Protein 6CUL (pdb70)

Foldseek 3Di:
DQEEEEEAAVLQLVVLVAQHWDQAPNRIDGHDLVRLVLCPLPPHCLVVQYDYFAYEHAADPPPVVSCVSCVQQGPAHDPPGGHNHPQQDDRPNHRNSVRYDYLYLCLVVDDPPDPSSVVSLVVSLVSVLVVVVVRVHSAYEYEHHPRQDDPCLDDPRVCNQRYYKFWFDPDDPDPTGQDDPCRLVQLLQLQVQWGADDPPPGIDGHHRDFKGAMFDAGRVGHTQFIDIFAGHHNVDDSSHSVVRRVVGHRSVRVSVSSVVVRVD/DAEEEEEAALLVLLVLQAQHWDDAPHRTHGHDLVRLVLCLLVPHCVVVVYDYQAYEYAQDPVDPVRCVSNVQAHPDHDPPGDDNHPQQDARNNHRPSVRYDYLYQPLVVPDPPDVSSVVSLVVSVVVVVVVCVVSVHPAYEYEHRVDADDPCVVVPQRYYKFFWACDPPDPGHADDDCRLPQLQCLLVQWGDDDPVPDIHGHHRDWWTEIFRAGDVVHHTQWTDIFFTDHNPDDSSNSVVRRVVVHRSVGVSVVSVVPSD/DFEEAEEEALLVLVVLPAQHWDQAPNRTDHHDLVVLVLVDLVPDPLVVLYDYQAYEYAQDPPDVVSCVSNVQQGPDHDPPGDDNHDQQDAGPNHGPVVRYDHLYLCLVVDDPPDCSSVVSLVVSLVVVVVVCVVSNGDAYEYEHHPDADDPCQDPPHDCVFRYYKFWWDPDVVDPGGADDPCRLVQLQVLQVQWGDDDVVPRIDGHHRDFWTWIFDAGGPGDTQFIDIFQGHHNPDDSSHSVVRRCVGHRSVRVSVSSVVPSVD/DAAEEEEEAALLQLLVLPAQHWDQAPPGIDGHDLVVLVLVCLVPHCVVVNYDYQAYEYAQDPPDVVSCVSCVQADPDHDPPGGHNHDQQDDGPRHRRSVRYDYLHLVLVVPPPPDPSSVVSLVVSLVVVVVVCVVSNHPAYEYEHHPPPDDPCLDVPHPCVQRYYKFWFDCDPPDPRHQDDDCRLVQQLVQLVQWGDPDPVPDIDGHHHDFKGAMFDARPPHTQFIDIFAGYHNPGDSSHRVVRHVVGHRSVRVSVSSVVPSPD/DAEEEEEEALLLLLVLVQQDWDQAPPGTDGHALVVLVLVCLVPHCVVVVYDYQAYEYAQDLPDVVSCVSNVQQDPAGPVPGTDNHPQQDARSHHRRSVRYDYLHLVLVVPDPPDPSSVVSVLVSLVSVVVVCVVSRGQAYEYDHHVDQDDNNCDCPHPPVFRYYKFWFACDPPDPGGQDDPCRLVQLQVLQVQWGADDPVPDIDGHHRDFWTEIFDPTSPDGQFWFTFAGYHNPDDSSNSSVRHCPGIRSCRVSVSSVVVD/DQAEEEEEALLQLLVLVAQHADPLRDGHDLVVLVLVCLVPHCLVVNYDHQAYEYAQDPPPPVSCVSCVVQGPDGNHNHPQQDAHPHHRNSVRYDYLYLCLVVDPPPDPSSVVSVVVSLVVVLVVCVVRVHNAYEYEHRPPLDDPCLDDPRVCNQRYYKFFFDPDDPDPGGQDDPCRLVQLLLLQVQWGDDDVVPGIDGHDRDFKGAMFDQGSHDGQFTFIFQGYHNPRDSSNSSVRRCVGHRSVRVSVSSVVVD/DAEEEEEAALLQLLVLVAQHWPAWVVGIGGHDLVRLVLCCLVPHCVVVQYDYQAYEYAQDPVDPVRCVSCVCHDPQGVDDNHDQQDDRPRHRRSVRYDYLHQPLVVPPDPDVSSVVSVVVSLVVVVVVCVVRNHRAYEYDHHPPQDDPCQDPPRPCNQRYYKFLWAPDPPDPGHQDDDCRLVQQLVQQVQWDDPDPVPDIDGHNHDFWTAMFDARVVVGHTQFTFIFQGYHNPTDSSNSVVSHCVGHRSVRVSVSSVVPSVD/DEQEEEEEAALLVLLVLVQQDDDDACHHDLVRLVLVCLVPHCLVVYYDYQAYEHAADPPDPVSQVSNVQQGPAHDPPGRDNHDQQPAGNHHRRSVRYHHLHLVLVVDDPPDPSSVVSLVVSLVSVVVVCVVSVRQAYEYDHHPDADDVQQAPPHPCNQRYYKFFFACDPPDPTHQDDPCSLVQQQLLQVQWGDDDVVPDIDRHHHDFKTAMFDAGVNVPGDTDFIFIFQGHHNPTDSSNSVVSHCVHHRSCRVSVVSVVCSVVD

GO terms:
  GO:0033608 formyl-CoA transferase activity (F, IDA)
  GO:0002049 pyoverdine biosynthetic process (P, IMP)

Structure (mmCIF, N/CA/C/O backbone):
data_6CUL
#
_entry.id   6CUL
#
_cell.length_a   127.988
_cell.length_b   92.771
_cell.length_c   127.579
_cell.angle_alpha   90.00
_cell.angle_beta   90.11
_cell.angle_gamma   90.00
#
_symmetry.space_group_name_H-M   'P 1 21 1'
#
loop_
_entity.id
_entity.type
_entity.pdbx_description
1 polymer 'Pyoverdine synthetase F'
2 non-polymer 'N-(4-{[(2-amino-4-oxo-1,4-dihydroquinazolin-6-yl)methyl]amino}benzene-1-carbonyl)-D-glutamic acid'
3 non-polymer 'CITRIC ACID'
4 water water
#
loop_
_atom_site.group_PDB
_atom_site.id
_atom_site.type_symbol
_atom_site.label_atom_id
_atom_site.label_alt_id
_atom_site.label_comp_id
_atom_site.label_asym_id
_atom_site.label_entity_id
_atom_site.label_seq_id
_atom_site.pdbx_PDB_ins_code
_atom_site.Cartn_x
_atom_site.Cartn_y
_atom_site.Cartn_z
_atom_site.occupancy
_atom_site.B_iso_or_equiv
_atom_site.auth_seq_id
_atom_site.auth_comp_id
_atom_site.auth_asym_id
_atom_site.auth_atom_id
_atom_site.pdbx_PDB_model_num
ATOM 1 N N . LYS A 1 3 ? 29.937 31.307 1.229 1.00 39.27 3 LYS A N 1
ATOM 2 C CA . LYS A 1 3 ? 30.208 31.408 2.657 1.00 37.52 3 LYS A CA 1
ATOM 3 C C . LYS A 1 3 ? 29.161 30.631 3.437 1.00 42.04 3 LYS A C 1
ATOM 4 O O . LYS A 1 3 ? 27.962 30.937 3.381 1.00 42.68 3 LYS A O 1
ATOM 22 N N . ARG A 1 4 ? 29.628 29.601 4.135 1.00 42.89 4 ARG A N 1
ATOM 23 C CA . ARG A 1 4 ? 28.788 28.749 4.959 1.00 38.64 4 ARG A CA 1
ATOM 24 C C . ARG A 1 4 ? 28.517 29.486 6.286 1.00 43.53 4 ARG A C 1
ATOM 25 O O . ARG A 1 4 ? 29.294 29.345 7.224 1.00 53.19 4 ARG A O 1
ATOM 46 N N . LYS A 1 5 ? 27.415 30.212 6.375 1.00 45.31 5 LYS A N 1
ATOM 47 C CA . LYS A 1 5 ? 27.028 31.001 7.539 1.00 42.62 5 LYS A CA 1
ATOM 48 C C . LYS A 1 5 ? 27.281 30.393 8.965 1.00 37.58 5 LYS A C 1
ATOM 49 O O . LYS A 1 5 ? 26.628 29.527 9.395 1.00 40.48 5 LYS A O 1
ATOM 68 N N . LEU A 1 6 ? 28.234 30.930 9.684 1.00 43.08 6 LEU A N 1
ATOM 69 C CA . LEU A 1 6 ? 28.689 30.420 10.956 1.00 39.80 6 LEU A CA 1
ATOM 70 C C . LEU A 1 6 ? 28.298 31.177 12.199 1.00 39.87 6 LEU A C 1
ATOM 71 O O . LEU A 1 6 ? 28.498 32.338 12.297 1.00 39.31 6 LEU A O 1
ATOM 87 N N . ALA A 1 7 ? 27.818 30.425 13.165 1.00 39.19 7 ALA A N 1
ATOM 88 C CA . ALA A 1 7 ? 27.286 30.915 14.445 1.00 39.28 7 ALA A CA 1
ATOM 89 C C . ALA A 1 7 ? 28.082 30.373 15.600 1.00 32.59 7 ALA A C 1
ATOM 90 O O . ALA A 1 7 ? 28.418 29.255 15.618 1.00 27.20 7 ALA A O 1
ATOM 97 N N . TYR A 1 8 ? 28.406 31.189 16.538 1.00 40.83 8 TYR A N 1
ATOM 98 C CA . TYR A 1 8 ? 29.217 30.743 17.627 1.00 40.77 8 TYR A CA 1
ATOM 99 C C . TYR A 1 8 ? 28.508 30.841 19.004 1.00 36.40 8 TYR A C 1
ATOM 100 O O . TYR A 1 8 ? 27.781 31.735 19.246 1.00 30.88 8 TYR A O 1
ATOM 118 N N . ILE A 1 9 ? 28.682 29.848 19.837 1.00 32.19 9 ILE A N 1
ATOM 119 C CA . ILE A 1 9 ? 28.066 29.835 21.153 1.00 42.08 9 ILE A CA 1
ATOM 120 C C . ILE A 1 9 ? 29.001 29.506 22.318 1.00 35.13 9 ILE A C 1
ATOM 121 O O . ILE A 1 9 ? 29.672 28.536 22.267 1.00 36.71 9 ILE A O 1
ATOM 137 N N . TRP A 1 10 ? 29.011 30.317 23.345 1.00 37.04 10 TRP A N 1
ATOM 138 C CA . TRP A 1 10 ? 29.775 30.038 24.507 1.00 37.55 10 TRP A CA 1
ATOM 139 C C . TRP A 1 10 ? 29.223 30.666 25.820 1.00 47.10 10 TRP A C 1
ATOM 140 O O . TRP A 1 10 ? 28.693 31.718 25.832 1.00 41.99 10 TRP A O 1
ATOM 161 N N . SER A 1 11 ? 29.389 30.003 26.910 1.00 44.78 11 SER A N 1
ATOM 162 C CA . SER A 1 11 ? 28.946 30.540 28.128 1.00 37.26 11 SER A CA 1
ATOM 163 C C . SER A 1 11 ? 30.044 31.457 28.571 1.00 39.55 11 SER A C 1
ATOM 164 O O . SER A 1 11 ? 31.057 30.967 28.885 1.00 37.64 11 SER A O 1
ATOM 172 N N . LEU A 1 12 ? 29.811 32.743 28.721 1.00 30.68 12 LEU A N 1
ATOM 173 C CA . LEU A 1 12 ? 30.832 33.653 29.157 1.00 34.05 12 LEU A CA 1
ATOM 174 C C . LEU A 1 12 ? 31.492 33.255 30.479 1.00 33.55 12 LEU A C 1
ATOM 175 O O . LEU A 1 12 ? 32.636 33.458 30.638 1.00 30.60 12 LEU A O 1
ATOM 191 N N . ARG A 1 13 ? 30.749 32.668 31.385 1.00 36.31 13 ARG A N 1
ATOM 192 C CA . ARG A 1 13 ? 31.267 32.244 32.636 1.00 27.35 13 ARG A CA 1
ATOM 193 C C . ARG A 1 13 ? 32.387 31.214 32.486 1.00 28.92 13 ARG A C 1
ATOM 194 O O . ARG A 1 13 ? 33.252 31.210 33.261 1.00 27.24 13 ARG A O 1
ATOM 215 N N . ASN A 1 14 ? 32.275 30.336 31.509 1.00 29.50 14 ASN A N 1
ATOM 216 C CA . ASN A 1 14 ? 33.265 29.379 31.183 1.00 28.91 14 ASN A CA 1
ATOM 217 C C . ASN A 1 14 ? 34.546 30.020 30.650 1.00 34.14 14 ASN A C 1
ATOM 218 O O . ASN A 1 14 ? 35.568 29.550 30.886 1.00 34.44 14 ASN A O 1
ATOM 229 N N . ALA A 1 15 ? 34.433 31.043 29.866 1.00 30.53 15 ALA A N 1
ATOM 230 C CA . ALA A 1 15 ? 35.562 31.778 29.417 1.00 26.72 15 ALA A CA 1
ATOM 231 C C . ALA A 1 15 ? 36.303 32.496 30.530 1.00 28.67 15 ALA A C 1
ATOM 232 O O . ALA A 1 15 ? 37.442 32.689 30.421 1.00 22.66 15 ALA A O 1
ATOM 239 N N . ALA A 1 16 ? 35.623 32.995 31.525 1.00 34.15 16 ALA A N 1
ATOM 240 C CA . ALA A 1 16 ? 36.266 33.623 32.661 1.00 24.90 16 ALA A CA 1
ATOM 241 C C . ALA A 1 16 ? 37.076 32.641 33.473 1.00 21.27 16 ALA A C 1
ATOM 242 O O . ALA A 1 16 ? 38.146 32.967 33.861 1.00 26.78 16 ALA A O 1
ATOM 249 N N . ALA A 1 17 ? 36.531 31.459 33.706 1.00 27.97 17 ALA A N 1
ATOM 250 C CA . ALA A 1 17 ? 37.204 30.416 34.460 1.00 21.69 17 ALA A CA 1
ATOM 251 C C . ALA A 1 17 ? 38.505 30.029 33.798 1.00 23.66 17 ALA A C 1
ATOM 252 O O . ALA A 1 17 ? 39.502 30.024 34.411 1.00 26.08 17 ALA A O 1
ATOM 259 N N . ASP A 1 18 ? 38.470 29.840 32.519 1.00 23.78 18 ASP A N 1
ATOM 260 C CA . ASP A 1 18 ? 39.643 29.565 31.790 1.00 22.17 18 ASP A CA 1
ATOM 261 C C . ASP A 1 18 ? 40.627 30.734 31.600 1.00 21.51 18 ASP A C 1
ATOM 262 O O . ASP A 1 18 ? 41.575 30.518 30.964 1.00 24.31 18 ASP A O 1
ATOM 271 N N . LYS A 1 19 ? 40.298 31.864 32.159 1.00 25.58 19 LYS A N 1
ATOM 272 C CA . LYS A 1 19 ? 41.060 33.017 32.054 1.00 22.80 19 LYS A CA 1
ATOM 273 C C . LYS A 1 19 ? 41.111 33.588 30.692 1.00 31.01 19 LYS A C 1
ATOM 274 O O . LYS A 1 19 ? 41.991 34.323 30.464 1.00 40.82 19 LYS A O 1
ATOM 293 N N . ALA A 1 20 ? 40.127 33.354 29.866 1.00 22.66 20 ALA A N 1
ATOM 294 C CA . ALA A 1 20 ? 40.122 33.834 28.521 1.00 34.38 20 ALA A CA 1
ATOM 295 C C . ALA A 1 20 ? 40.339 35.383 28.483 1.00 27.85 20 ALA A C 1
ATOM 296 O O . ALA A 1 20 ? 39.914 36.084 29.338 1.00 30.04 20 ALA A O 1
ATOM 303 N N . GLY A 1 21 ? 41.136 35.859 27.543 1.00 22.14 21 GLY A N 1
ATOM 304 C CA . GLY A 1 21 ? 41.524 37.258 27.439 1.00 34.36 21 GLY A CA 1
ATOM 305 C C . GLY A 1 21 ? 42.517 37.856 28.467 1.00 35.91 21 GLY A C 1
ATOM 306 O O . GLY A 1 21 ? 42.822 39.003 28.377 1.00 35.38 21 GLY A O 1
ATOM 310 N N . GLN A 1 22 ? 43.027 37.017 29.342 1.00 34.20 22 GLN A N 1
ATOM 311 C CA . GLN A 1 22 ? 43.913 37.359 30.394 1.00 27.68 22 GLN A CA 1
ATOM 312 C C . GLN A 1 22 ? 45.301 36.804 30.179 1.00 28.38 22 GLN A C 1
ATOM 313 O O . GLN A 1 22 ? 45.508 35.915 29.437 1.00 24.96 22 GLN A O 1
ATOM 327 N N . TYR A 1 23 ? 46.254 37.359 30.854 1.00 31.38 23 TYR A N 1
ATOM 328 C CA . TYR A 1 23 ? 47.591 36.858 30.781 1.00 31.78 23 TYR A CA 1
ATOM 329 C C . TYR A 1 23 ? 47.811 35.865 31.858 1.00 32.91 23 TYR A C 1
ATOM 330 O O . TYR A 1 23 ? 47.326 36.039 32.909 1.00 35.84 23 TYR A O 1
ATOM 348 N N . VAL A 1 24 ? 48.520 34.815 31.595 1.00 29.53 24 VAL A N 1
ATOM 349 C CA . VAL A 1 24 ? 48.732 33.870 32.635 1.00 28.21 24 VAL A CA 1
ATOM 350 C C . VAL A 1 24 ? 50.184 33.533 32.744 1.00 29.41 24 VAL A C 1
ATOM 351 O O . VAL A 1 24 ? 50.873 33.557 31.778 1.00 29.50 24 VAL A O 1
ATOM 364 N N . PRO A 1 25 ? 50.667 33.327 33.940 1.00 28.17 25 PRO A N 1
ATOM 365 C CA . PRO A 1 25 ? 52.040 32.921 34.092 1.00 30.22 25 PRO A CA 1
ATOM 366 C C . PRO A 1 25 ? 52.223 31.496 33.505 1.00 32.33 25 PRO A C 1
ATOM 367 O O . PRO A 1 25 ? 51.487 30.618 33.786 1.00 16.98 25 PRO A O 1
ATOM 378 N N . TYR A 1 26 ? 53.251 31.337 32.692 1.00 37.01 26 TYR A N 1
ATOM 379 C CA . TYR A 1 26 ? 53.568 30.134 31.955 1.00 31.36 26 TYR A CA 1
ATOM 380 C C . TYR A 1 26 ? 55.068 30.017 31.875 1.00 31.17 26 TYR A C 1
ATOM 381 O O . TYR A 1 26 ? 55.715 31.021 31.826 1.00 28.04 26 TYR A O 1
ATOM 399 N N . LYS A 1 27 ? 55.627 28.823 32.089 1.00 38.05 27 LYS A N 1
ATOM 400 C CA . LYS A 1 27 ? 57.058 28.615 31.922 1.00 38.99 27 LYS A CA 1
ATOM 401 C C . LYS A 1 27 ? 57.956 29.608 32.681 1.00 50.75 27 LYS A C 1
ATOM 402 O O . LYS A 1 27 ? 59.023 29.990 32.183 1.00 58.15 27 LYS A O 1
ATOM 421 N N . GLY A 1 28 ? 57.587 30.036 33.858 1.00 36.98 28 GLY A N 1
ATOM 422 C CA . GLY A 1 28 ? 58.356 31.039 34.521 1.00 24.61 28 GLY A CA 1
ATOM 423 C C . GLY A 1 28 ? 58.072 32.475 34.093 1.00 33.24 28 GLY A C 1
ATOM 424 O O . GLY A 1 28 ? 58.600 33.368 34.670 1.00 37.48 28 GLY A O 1
ATOM 428 N N . GLU A 1 29 ? 57.295 32.726 33.059 1.00 39.36 29 GLU A N 1
ATOM 429 C CA . GLU A 1 29 ? 56.895 34.091 32.736 1.00 43.15 29 GLU A CA 1
ATOM 430 C C . GLU A 1 29 ? 55.449 34.237 32.403 1.00 37.18 29 GLU A C 1
ATOM 431 O O . GLU A 1 29 ? 54.735 33.809 33.174 1.00 38.08 29 GLU A O 1
ATOM 443 N N . GLN A 1 30 ? 55.016 34.818 31.301 1.00 39.81 30 GLN A N 1
ATOM 444 C CA . GLN A 1 30 ? 53.579 34.938 31.049 1.00 36.68 30 GLN A CA 1
ATOM 445 C C . GLN A 1 30 ? 53.105 34.687 29.635 1.00 31.47 30 GLN A C 1
ATOM 446 O O . GLN A 1 30 ? 53.872 34.800 28.731 1.00 28.44 30 GLN A O 1
ATOM 460 N N . ARG A 1 31 ? 51.836 34.321 29.447 1.00 26.78 31 ARG A N 1
ATOM 461 C CA . ARG A 1 31 ? 51.384 34.033 28.136 1.00 24.45 31 ARG A CA 1
ATOM 462 C C . ARG A 1 31 ? 49.972 34.622 28.138 1.00 26.16 31 ARG A C 1
ATOM 463 O O . ARG A 1 31 ? 49.267 34.567 29.085 1.00 25.51 31 ARG A O 1
ATOM 484 N N . TYR A 1 32 ? 49.547 35.145 27.037 1.00 30.00 32 TYR A N 1
ATOM 485 C CA . TYR A 1 32 ? 48.211 35.667 26.911 1.00 30.50 32 TYR A CA 1
ATOM 486 C C . TYR A 1 32 ? 47.228 34.545 26.622 1.00 28.48 32 TYR A C 1
ATOM 487 O O . TYR A 1 32 ? 47.363 33.871 25.670 1.00 30.30 32 TYR A O 1
ATOM 522 N N . LYS A 1 34 ? 44.528 33.468 25.052 1.00 41.33 34 LYS A N 1
ATOM 523 C CA . LYS A 1 34 ? 43.676 33.853 23.977 1.00 33.68 34 LYS A CA 1
ATOM 524 C C . LYS A 1 34 ? 42.483 32.959 23.962 1.00 33.24 34 LYS A C 1
ATOM 525 O O . LYS A 1 34 ? 42.609 31.829 24.260 1.00 32.75 34 LYS A O 1
ATOM 544 N N . SER A 1 35 ? 41.336 33.505 23.653 1.00 28.24 35 SER A N 1
ATOM 545 C CA . SER A 1 35 ? 40.154 32.743 23.540 1.00 26.17 35 SER A CA 1
ATOM 546 C C . SER A 1 35 ? 40.035 31.976 22.259 1.00 28.88 35 SER A C 1
ATOM 547 O O . SER A 1 35 ? 40.726 32.190 21.336 1.00 24.23 35 SER A O 1
ATOM 555 N N . VAL A 1 36 ? 39.156 31.015 22.275 1.00 39.34 36 VAL A N 1
ATOM 556 C CA . VAL A 1 36 ? 38.843 30.251 21.106 1.00 35.46 36 VAL A CA 1
ATOM 557 C C . VAL A 1 36 ? 38.260 31.134 20.020 1.00 34.24 36 VAL A C 1
ATOM 558 O O . VAL A 1 36 ? 38.559 30.929 18.909 1.00 34.82 36 VAL A O 1
ATOM 571 N N . LEU A 1 37 ? 37.397 32.068 20.363 1.00 32.49 37 LEU A N 1
ATOM 572 C CA . LEU A 1 37 ? 36.851 32.996 19.425 1.00 28.06 37 LEU A CA 1
ATOM 573 C C . LEU A 1 37 ? 37.899 33.929 18.849 1.00 30.78 37 LEU A C 1
ATOM 574 O O . LEU A 1 37 ? 37.895 34.189 17.719 1.00 27.11 37 LEU A O 1
ATOM 590 N N . GLU A 1 38 ? 38.809 34.400 19.653 1.00 35.08 38 GLU A N 1
ATOM 591 C CA . GLU A 1 38 ? 39.858 35.259 19.144 1.00 37.41 38 GLU A CA 1
ATOM 592 C C . GLU A 1 38 ? 40.711 34.533 18.124 1.00 32.38 38 GLU A C 1
ATOM 593 O O . GLU A 1 38 ? 41.080 35.113 17.172 1.00 35.90 38 GLU A O 1
ATOM 605 N N . SER A 1 39 ? 41.001 33.282 18.367 1.00 24.45 39 SER A N 1
ATOM 606 C CA . SER A 1 39 ? 41.724 32.558 17.422 1.00 27.14 39 SER A CA 1
ATOM 607 C C . SER A 1 39 ? 40.951 32.407 16.118 1.00 30.40 39 SER A C 1
ATOM 608 O O . SER A 1 39 ? 41.549 32.494 15.131 1.00 26.61 39 SER A O 1
ATOM 616 N N . LEU A 1 40 ? 39.669 32.126 16.175 1.00 24.08 40 LEU A N 1
ATOM 617 C CA . LEU A 1 40 ? 38.776 32.015 15.035 1.00 25.54 40 LEU A CA 1
ATOM 618 C C . LEU A 1 40 ? 38.611 33.312 14.285 1.00 24.01 40 LEU A C 1
ATOM 619 O O . LEU A 1 40 ? 38.524 33.310 13.133 1.00 23.59 40 LEU A O 1
ATOM 635 N N . VAL A 1 41 ? 38.547 34.394 14.997 1.00 27.37 41 VAL A N 1
ATOM 636 C CA . VAL A 1 41 ? 38.512 35.702 14.376 1.00 29.85 41 VAL A CA 1
ATOM 637 C C . VAL A 1 41 ? 39.806 35.936 13.593 1.00 30.37 41 VAL A C 1
ATOM 638 O O . VAL A 1 41 ? 39.750 36.295 12.490 1.00 23.14 41 VAL A O 1
ATOM 651 N N . GLU A 1 42 ? 40.940 35.653 14.167 1.00 25.37 42 GLU A N 1
ATOM 652 C CA . GLU A 1 42 ? 42.171 35.738 13.456 1.00 23.49 42 GLU A CA 1
ATOM 653 C C . GLU A 1 42 ? 42.231 34.797 12.243 1.00 28.14 42 GLU A C 1
ATOM 654 O O . GLU A 1 42 ? 42.769 35.159 11.266 1.00 23.92 42 GLU A O 1
ATOM 666 N N . ALA A 1 43 ? 41.690 33.600 12.375 1.00 22.83 43 ALA A N 1
ATOM 667 C CA . ALA A 1 43 ? 41.622 32.673 11.307 1.00 25.03 43 ALA A CA 1
ATOM 668 C C . ALA A 1 43 ? 40.759 33.168 10.197 1.00 22.71 43 ALA A C 1
ATOM 669 O O . ALA A 1 43 ? 41.168 33.139 9.093 1.00 26.00 43 ALA A O 1
ATOM 676 N N . LEU A 1 44 ? 39.574 33.634 10.491 1.00 24.38 44 LEU A N 1
ATOM 677 C CA . LEU A 1 44 ? 38.741 34.193 9.480 1.00 27.92 44 LEU A CA 1
ATOM 678 C C . LEU A 1 44 ? 39.411 35.425 8.859 1.00 29.78 44 LEU A C 1
ATOM 679 O O . LEU A 1 44 ? 39.198 35.675 7.730 1.00 31.37 44 LEU A O 1
ATOM 695 N N . ASN A 1 45 ? 40.080 36.251 9.619 1.00 30.36 45 ASN A N 1
ATOM 696 C CA . ASN A 1 45 ? 40.724 37.375 9.018 1.00 31.60 45 ASN A CA 1
ATOM 697 C C . ASN A 1 45 ? 41.946 37.089 8.162 1.00 30.78 45 ASN A C 1
ATOM 698 O O . ASN A 1 45 ? 41.970 37.363 7.035 1.00 33.08 45 ASN A O 1
ATOM 709 N N . GLN A 1 46 ? 42.915 36.429 8.701 1.00 25.87 46 GLN A N 1
ATOM 710 C CA . GLN A 1 46 ? 44.135 36.200 8.007 1.00 33.27 46 GLN A CA 1
ATOM 711 C C . GLN A 1 46 ? 44.288 34.951 7.076 1.00 35.98 46 GLN A C 1
ATOM 712 O O . GLN A 1 46 ? 45.335 34.740 6.587 1.00 32.84 46 GLN A O 1
ATOM 726 N N . THR A 1 47 ? 43.276 34.152 6.860 1.00 33.22 47 THR A N 1
ATOM 727 C CA . THR A 1 47 ? 43.425 32.960 6.084 1.00 28.81 47 THR A CA 1
ATOM 728 C C . THR A 1 47 ? 42.273 32.684 5.176 1.00 34.80 47 THR A C 1
ATOM 729 O O . THR A 1 47 ? 41.293 33.264 5.261 1.00 33.83 47 THR A O 1
ATOM 740 N N . ALA A 1 48 ? 42.432 31.734 4.296 1.00 34.21 48 ALA A N 1
ATOM 741 C CA . ALA A 1 48 ? 41.370 31.267 3.441 1.00 29.37 48 ALA A CA 1
ATOM 742 C C . ALA A 1 48 ? 40.098 30.745 4.177 1.00 30.38 48 ALA A C 1
ATOM 743 O O . ALA A 1 48 ? 39.085 30.710 3.571 1.00 30.02 48 ALA A O 1
ATOM 750 N N . LEU A 1 49 ? 40.169 30.356 5.451 1.00 30.33 49 LEU A N 1
ATOM 751 C CA . LEU A 1 49 ? 39.049 29.930 6.219 1.00 29.20 49 LEU A CA 1
ATOM 752 C C . LEU A 1 49 ? 38.017 31.013 6.176 1.00 30.15 49 LEU A C 1
ATOM 753 O O . LEU A 1 49 ? 36.833 30.745 6.214 1.00 29.74 49 LEU A O 1
ATOM 769 N N . GLY A 1 50 ? 38.509 32.244 6.148 1.00 29.82 50 GLY A N 1
ATOM 770 C CA . GLY A 1 50 ? 37.652 33.360 6.015 1.00 26.29 50 GLY A CA 1
ATOM 771 C C . GLY A 1 50 ? 36.930 33.280 4.703 1.00 35.78 50 GLY A C 1
ATOM 772 O O . GLY A 1 50 ? 35.787 33.606 4.674 1.00 40.53 50 GLY A O 1
ATOM 776 N N . ASP A 1 51 ? 37.552 32.819 3.642 1.00 34.69 51 ASP A N 1
ATOM 777 C CA . ASP A 1 51 ? 36.860 32.687 2.384 1.00 31.73 51 ASP A CA 1
ATOM 778 C C . ASP A 1 51 ? 35.638 31.759 2.444 1.00 30.18 51 ASP A C 1
ATOM 779 O O . ASP A 1 51 ? 34.808 31.892 1.628 1.00 20.32 51 ASP A O 1
ATOM 788 N N . ALA A 1 52 ? 35.612 30.807 3.344 1.00 34.32 52 ALA A N 1
ATOM 789 C CA . ALA A 1 52 ? 34.523 29.867 3.454 1.00 43.67 52 ALA A CA 1
ATOM 790 C C . ALA A 1 52 ? 33.368 30.155 4.382 1.00 45.63 52 ALA A C 1
ATOM 791 O O . ALA A 1 52 ? 32.375 29.520 4.238 1.00 39.44 52 ALA A O 1
ATOM 798 N N . TYR A 1 53 ? 33.536 31.054 5.327 1.00 42.55 53 TYR A N 1
ATOM 799 C CA . TYR A 1 53 ? 32.528 31.322 6.315 1.00 45.28 53 TYR A CA 1
ATOM 800 C C . TYR A 1 53 ? 32.358 32.788 6.715 1.00 46.51 53 TYR A C 1
ATOM 801 O O . TYR A 1 53 ? 33.210 33.587 6.563 1.00 41.98 53 TYR A O 1
ATOM 819 N N . GLU A 1 54 ? 31.210 33.126 7.220 1.00 47.52 54 GLU A N 1
ATOM 820 C CA . GLU A 1 54 ? 31.040 34.434 7.767 1.00 50.20 54 GLU A CA 1
ATOM 821 C C . GLU A 1 54 ? 30.556 34.198 9.168 1.00 47.56 54 GLU A C 1
ATOM 822 O O . GLU A 1 54 ? 29.572 33.535 9.333 1.00 44.64 54 GLU A O 1
ATOM 834 N N . LEU A 1 55 ? 31.215 34.729 10.179 1.00 41.43 55 LEU A N 1
ATOM 835 C CA . LEU A 1 55 ? 30.728 34.497 11.500 1.00 38.54 55 LEU A CA 1
ATOM 836 C C . LEU A 1 55 ? 29.486 35.415 11.638 1.00 50.64 55 LEU A C 1
ATOM 837 O O . LEU A 1 55 ? 29.549 36.612 11.434 1.00 48.30 55 LEU A O 1
ATOM 853 N N . VAL A 1 56 ? 28.344 34.848 11.969 1.00 52.25 56 VAL A N 1
ATOM 854 C CA . VAL A 1 56 ? 27.165 35.679 12.007 1.00 50.48 56 VAL A CA 1
ATOM 855 C C . VAL A 1 56 ? 26.695 36.105 13.371 1.00 47.75 56 VAL A C 1
ATOM 856 O O . VAL A 1 56 ? 26.341 37.212 13.538 1.00 59.66 56 VAL A O 1
ATOM 869 N N . GLY A 1 57 ? 26.732 35.251 14.349 1.00 37.08 57 GLY A N 1
ATOM 870 C CA . GLY A 1 57 ? 26.340 35.654 15.663 1.00 38.96 57 GLY A CA 1
ATOM 871 C C . GLY A 1 57 ? 27.190 35.050 16.729 1.00 42.76 57 GLY A C 1
ATOM 872 O O . GLY A 1 57 ? 27.654 33.978 16.580 1.00 43.03 57 GLY A O 1
ATOM 876 N N . VAL A 1 58 ? 27.375 35.751 17.817 1.00 44.12 58 VAL A N 1
ATOM 877 C CA . VAL A 1 58 ? 28.179 35.214 18.903 1.00 46.50 58 VAL A CA 1
ATOM 878 C C . VAL A 1 58 ? 27.300 35.153 20.151 1.00 44.36 58 VAL A C 1
ATOM 879 O O . VAL A 1 58 ? 27.329 36.012 20.974 1.00 48.94 58 VAL A O 1
ATOM 892 N N . ILE A 1 59 ? 26.521 34.119 20.229 1.00 31.74 59 ILE A N 1
ATOM 893 C CA . ILE A 1 59 ? 25.618 33.856 21.289 1.00 32.17 59 ILE A CA 1
ATOM 894 C C . ILE A 1 59 ? 26.270 33.415 22.615 1.00 33.16 59 ILE A C 1
ATOM 895 O O . ILE A 1 59 ? 27.231 32.767 22.640 1.00 38.68 59 ILE A O 1
ATOM 911 N N . TYR A 1 60 ? 25.743 33.867 23.708 1.00 40.17 60 TYR A N 1
ATOM 912 C CA . TYR A 1 60 ? 26.241 33.506 24.996 1.00 39.06 60 TYR A CA 1
ATOM 913 C C . TYR A 1 60 ? 25.011 33.269 25.863 1.00 36.28 60 TYR A C 1
ATOM 914 O O . TYR A 1 60 ? 24.061 33.937 25.727 1.00 43.81 60 TYR A O 1
ATOM 932 N N . ASP A 1 61 ? 25.023 32.301 26.721 1.00 29.65 61 ASP A N 1
ATOM 933 C CA . ASP A 1 61 ? 23.877 32.047 27.507 1.00 36.70 61 ASP A CA 1
ATOM 934 C C . ASP A 1 61 ? 23.763 32.591 28.915 1.00 36.49 61 ASP A C 1
ATOM 935 O O . ASP A 1 61 ? 22.787 32.358 29.518 1.00 33.68 61 ASP A O 1
ATOM 944 N N . ASP A 1 62 ? 24.714 33.338 29.390 1.00 28.40 62 ASP A N 1
ATOM 945 C CA . ASP A 1 62 ? 24.674 33.756 30.757 1.00 27.22 62 ASP A CA 1
ATOM 946 C C . ASP A 1 62 ? 23.555 34.699 31.102 1.00 40.66 62 ASP A C 1
ATOM 947 O O . ASP A 1 62 ? 23.096 35.396 30.266 1.00 43.50 62 ASP A O 1
ATOM 956 N N . ASP A 1 63 ? 23.082 34.693 32.319 1.00 44.95 63 ASP A N 1
ATOM 957 C CA . ASP A 1 63 ? 22.092 35.691 32.633 1.00 44.25 63 ASP A CA 1
ATOM 958 C C . ASP A 1 63 ? 22.448 36.554 33.830 1.00 40.07 63 ASP A C 1
ATOM 959 O O . ASP A 1 63 ? 22.745 36.058 34.844 1.00 43.58 63 ASP A O 1
ATOM 968 N N . ALA A 1 64 ? 22.365 37.826 33.653 1.00 45.43 64 ALA A N 1
ATOM 969 C CA . ALA A 1 64 ? 22.680 38.754 34.680 1.00 45.10 64 ALA A CA 1
ATOM 970 C C . ALA A 1 64 ? 21.816 38.615 35.937 1.00 45.68 64 ALA A C 1
ATOM 971 O O . ALA A 1 64 ? 22.256 38.928 36.981 1.00 46.05 64 ALA A O 1
ATOM 978 N N . GLU A 1 65 ? 20.649 38.038 35.833 1.00 48.96 65 GLU A N 1
ATOM 979 C CA . GLU A 1 65 ? 19.863 37.832 36.993 1.00 35.73 65 GLU A CA 1
ATOM 980 C C . GLU A 1 65 ? 20.220 36.590 37.770 1.00 35.92 65 GLU A C 1
ATOM 981 O O . GLU A 1 65 ? 19.403 36.178 38.514 1.00 38.01 65 GLU A O 1
ATOM 993 N N . LEU A 1 66 ? 21.325 35.966 37.537 1.00 32.66 66 LEU A N 1
ATOM 994 C CA . LEU A 1 66 ? 21.648 34.823 38.315 1.00 35.12 66 LEU A CA 1
ATOM 995 C C . LEU A 1 66 ? 22.839 35.277 39.092 1.00 36.33 66 LEU A C 1
ATOM 996 O O . LEU A 1 66 ? 23.804 35.607 38.511 1.00 33.23 66 LEU A O 1
ATOM 1012 N N . PRO A 1 67 ? 22.737 35.326 40.403 1.00 38.72 67 PRO A N 1
ATOM 1013 C CA . PRO A 1 67 ? 23.859 35.841 41.152 1.00 30.63 67 PRO A CA 1
ATOM 1014 C C . PRO A 1 67 ? 25.138 34.988 40.971 1.00 35.94 67 PRO A C 1
ATOM 1015 O O . PRO A 1 67 ? 26.176 35.581 41.020 1.00 28.37 67 PRO A O 1
ATOM 1026 N N . ARG A 1 68 ? 25.023 33.669 40.847 1.00 30.59 68 ARG A N 1
ATOM 1027 C CA . ARG A 1 68 ? 26.139 32.791 40.559 1.00 25.34 68 ARG A CA 1
ATOM 1028 C C . ARG A 1 68 ? 26.716 33.076 39.151 1.00 25.37 68 ARG A C 1
ATOM 1029 O O . ARG A 1 68 ? 27.853 33.012 38.962 1.00 19.25 68 ARG A O 1
ATOM 1050 N N . ASP A 1 69 ? 25.870 33.345 38.199 1.00 29.16 69 ASP A N 1
ATOM 1051 C CA . ASP A 1 69 ? 26.331 33.791 36.916 1.00 38.07 69 ASP A CA 1
ATOM 1052 C C . ASP A 1 69 ? 27.048 35.159 37.088 1.00 24.35 69 ASP A C 1
ATOM 1053 O O . ASP A 1 69 ? 27.911 35.438 36.376 1.00 23.45 69 ASP A O 1
ATOM 1062 N N . GLN A 1 70 ? 26.606 35.988 37.975 1.00 26.48 70 GLN A N 1
ATOM 1063 C CA . GLN A 1 70 ? 27.283 37.241 38.181 1.00 35.30 70 GLN A CA 1
ATOM 1064 C C . GLN A 1 70 ? 28.720 37.144 38.770 1.00 33.20 70 GLN A C 1
ATOM 1065 O O . GLN A 1 70 ? 29.607 37.747 38.293 1.00 29.53 70 GLN A O 1
ATOM 1079 N N . GLY A 1 71 ? 28.843 36.326 39.792 1.00 35.84 71 GLY A N 1
ATOM 1080 C CA . GLY A 1 71 ? 30.061 36.066 40.482 1.00 26.59 71 GLY A CA 1
ATOM 1081 C C . GLY A 1 71 ? 31.099 35.476 39.626 1.00 28.63 71 GLY A C 1
ATOM 1082 O O . GLY A 1 71 ? 32.203 35.875 39.721 1.00 31.03 71 GLY A O 1
ATOM 1086 N N . LYS A 1 72 ? 30.681 34.591 38.770 1.00 31.18 72 LYS A N 1
ATOM 1087 C CA . LYS A 1 72 ? 31.542 33.937 37.852 1.00 31.20 72 LYS A CA 1
ATOM 1088 C C . LYS A 1 72 ? 32.227 34.854 36.855 1.00 29.92 72 LYS A C 1
ATOM 1089 O O . LYS A 1 72 ? 33.250 34.544 36.486 1.00 31.79 72 LYS A O 1
ATOM 1108 N N . ILE A 1 73 ? 31.628 35.913 36.403 1.00 27.22 73 ILE A N 1
ATOM 1109 C CA . ILE A 1 73 ? 32.240 36.842 35.500 1.00 30.18 73 ILE A CA 1
ATOM 1110 C C . ILE A 1 73 ? 32.529 38.208 36.118 1.00 34.32 73 ILE A C 1
ATOM 1111 O O . ILE A 1 73 ? 32.571 39.166 35.385 1.00 25.52 73 ILE A O 1
ATOM 1127 N N . LYS A 1 74 ? 32.720 38.253 37.440 1.00 41.82 74 LYS A N 1
ATOM 1128 C CA . LYS A 1 74 ? 32.932 39.497 38.178 1.00 35.00 74 LYS A CA 1
ATOM 1129 C C . LYS A 1 74 ? 34.120 40.216 37.655 1.00 38.59 74 LYS A C 1
ATOM 1130 O O . LYS A 1 74 ? 34.060 41.391 37.512 1.00 36.58 74 LYS A O 1
ATOM 1149 N N . ASP A 1 75 ? 35.153 39.489 37.346 1.00 34.00 75 ASP A N 1
ATOM 1150 C CA . ASP A 1 75 ? 36.327 40.060 36.718 1.00 41.43 75 ASP A CA 1
ATOM 1151 C C . ASP A 1 75 ? 36.054 40.606 35.324 1.00 44.11 75 ASP A C 1
ATOM 1152 O O . ASP A 1 75 ? 36.760 41.459 34.909 1.00 44.92 75 ASP A O 1
ATOM 1161 N N . TYR A 1 76 ? 35.077 40.060 34.637 1.00 42.54 76 TYR A N 1
ATOM 1162 C CA . TYR A 1 76 ? 34.735 40.526 33.336 1.00 40.10 76 TYR A CA 1
ATOM 1163 C C . TYR A 1 76 ? 33.545 41.398 33.315 1.00 40.05 76 TYR A C 1
ATOM 1164 O O . TYR A 1 76 ? 33.622 42.472 32.912 1.00 41.23 76 TYR A O 1
ATOM 1182 N N . GLY A 1 77 ? 32.464 40.909 33.824 1.00 40.30 77 GLY A N 1
ATOM 1183 C CA . GLY A 1 77 ? 31.264 41.635 33.782 1.00 37.27 77 GLY A CA 1
ATOM 1184 C C . GLY A 1 77 ? 30.474 41.219 32.580 1.00 42.68 77 GLY A C 1
ATOM 1185 O O . GLY A 1 77 ? 30.993 40.823 31.634 1.00 42.09 77 GLY A O 1
ATOM 1189 N N . PHE A 1 78 ? 29.178 41.340 32.632 1.00 41.00 78 PHE A N 1
ATOM 1190 C CA . PHE A 1 78 ? 28.334 40.931 31.555 1.00 43.12 78 PHE A CA 1
ATOM 1191 C C . PHE A 1 78 ? 28.552 41.649 30.236 1.00 59.19 78 PHE A C 1
ATOM 1192 O O . PHE A 1 78 ? 28.430 41.031 29.244 1.00 54.00 78 PHE A O 1
ATOM 1209 N N . ALA A 1 79 ? 28.913 42.935 30.249 1.00 68.40 79 ALA A N 1
ATOM 1210 C CA . ALA A 1 79 ? 29.237 43.700 29.039 1.00 66.33 79 ALA A CA 1
ATOM 1211 C C . ALA A 1 79 ? 30.558 44.429 29.241 1.00 56.43 79 ALA A C 1
ATOM 1212 O O . ALA A 1 79 ? 30.985 44.549 30.337 1.00 50.74 79 ALA A O 1
ATOM 1219 N N . TYR A 1 80 ? 31.220 44.905 28.203 1.00 61.65 80 TYR A N 1
ATOM 1220 C CA . TYR A 1 80 ? 32.530 45.507 28.427 1.00 63.59 80 TYR A CA 1
ATOM 1221 C C . TYR A 1 80 ? 32.523 46.810 29.215 1.00 71.36 80 TYR A C 1
ATOM 1222 O O . TYR A 1 80 ? 31.821 47.720 28.860 1.00 65.05 80 TYR A O 1
ATOM 1240 N N . ARG A 1 81 ? 33.350 46.871 30.233 1.00 67.80 81 ARG A N 1
ATOM 1241 C CA . ARG A 1 81 ? 33.526 48.045 31.032 1.00 72.61 81 ARG A CA 1
ATOM 1242 C C . ARG A 1 81 ? 34.666 48.813 30.396 1.00 72.76 81 ARG A C 1
ATOM 1243 O O . ARG A 1 81 ? 35.563 48.220 29.853 1.00 62.40 81 ARG A O 1
ATOM 1264 N N . PRO A 1 82 ? 34.655 50.134 30.480 1.00 72.27 82 PRO A N 1
ATOM 1265 C CA . PRO A 1 82 ? 35.661 51.016 29.907 1.00 61.04 82 PRO A CA 1
ATOM 1266 C C . PRO A 1 82 ? 36.996 50.915 30.592 1.00 59.72 82 PRO A C 1
ATOM 1267 O O . PRO A 1 82 ? 37.020 51.119 31.771 1.00 63.26 82 PRO A O 1
ATOM 1278 N N . GLY A 1 83 ? 38.068 50.689 29.855 1.00 53.02 83 GLY A N 1
ATOM 1279 C CA . GLY A 1 83 ? 39.381 50.517 30.418 1.00 52.11 83 GLY A CA 1
ATOM 1280 C C . GLY A 1 83 ? 39.521 49.393 31.433 1.00 55.91 83 GLY A C 1
ATOM 1281 O O . GLY A 1 83 ? 40.270 49.526 32.380 1.00 48.28 83 GLY A O 1
ATOM 1285 N N . GLN A 1 84 ? 38.816 48.298 31.224 1.00 57.51 84 GLN A N 1
ATOM 1286 C CA . GLN A 1 84 ? 38.823 47.164 32.142 1.00 61.49 84 GLN A CA 1
ATOM 1287 C C . GLN A 1 84 ? 38.949 45.840 31.382 1.00 60.30 84 GLN A C 1
ATOM 1288 O O . GLN A 1 84 ? 39.003 45.857 30.198 1.00 55.56 84 GLN A O 1
ATOM 1302 N N . GLN A 1 85 ? 39.028 44.722 32.080 1.00 58.09 85 GLN A N 1
ATOM 1303 C CA . GLN A 1 85 ? 39.232 43.406 31.488 1.00 50.59 85 GLN A CA 1
ATOM 1304 C C . GLN A 1 85 ? 38.095 42.988 30.584 1.00 49.79 85 GLN A C 1
ATOM 1305 O O . GLN A 1 85 ? 37.002 43.314 30.850 1.00 48.05 85 GLN A O 1
ATOM 1319 N N . TRP A 1 86 ? 38.387 42.308 29.490 1.00 49.28 86 TRP A N 1
ATOM 1320 C CA . TRP A 1 86 ? 37.386 41.770 28.582 1.00 42.93 86 TRP A CA 1
ATOM 1321 C C . TRP A 1 86 ? 37.900 40.464 28.016 1.00 32.83 86 TRP A C 1
ATOM 1322 O O . TRP A 1 86 ? 39.045 40.242 28.011 1.00 38.51 86 TRP A O 1
ATOM 1343 N N . PHE A 1 87 ? 37.016 39.646 27.499 1.00 27.65 87 PHE A N 1
ATOM 1344 C CA . PHE A 1 87 ? 37.355 38.322 26.934 1.00 30.49 87 PHE A CA 1
ATOM 1345 C C . PHE A 1 87 ? 38.320 38.235 25.722 1.00 39.50 87 PHE A C 1
ATOM 1346 O O . PHE A 1 87 ? 38.781 37.206 25.402 1.00 33.92 87 PHE A O 1
ATOM 1363 N N . TYR A 1 88 ? 38.455 39.345 25.080 1.00 41.11 88 TYR A N 1
ATOM 1364 C CA . TYR A 1 88 ? 39.242 39.642 23.941 1.00 37.16 88 TYR A CA 1
ATOM 1365 C C . TYR A 1 88 ? 39.361 41.175 23.923 1.00 42.10 88 TYR A C 1
ATOM 1366 O O . TYR A 1 88 ? 38.701 41.845 24.655 1.00 48.21 88 TYR A O 1
ATOM 1384 N N . PRO A 1 89 ? 40.219 41.727 23.095 1.00 43.78 89 PRO A N 1
ATOM 1385 C CA . PRO A 1 89 ? 40.204 43.169 23.185 1.00 43.84 89 PRO A CA 1
ATOM 1386 C C . PRO A 1 89 ? 38.892 43.722 22.718 1.00 43.26 89 PRO A C 1
ATOM 1387 O O . PRO A 1 89 ? 38.575 43.478 21.619 1.00 47.48 89 PRO A O 1
ATOM 1398 N N . ALA A 1 90 ? 38.287 44.604 23.472 1.00 46.95 90 ALA A N 1
ATOM 1399 C CA . ALA A 1 90 ? 36.991 45.190 23.165 1.00 51.38 90 ALA A CA 1
ATOM 1400 C C . ALA A 1 90 ? 36.938 45.821 21.788 1.00 57.22 90 ALA A C 1
ATOM 1401 O O . ALA A 1 90 ? 35.878 45.909 21.216 1.00 50.98 90 ALA A O 1
ATOM 1408 N N . ASP A 1 91 ? 38.083 46.171 21.263 1.00 63.05 91 ASP A N 1
ATOM 1409 C CA . ASP A 1 91 ? 38.134 46.697 19.944 1.00 59.54 91 ASP A CA 1
ATOM 1410 C C . ASP A 1 91 ? 38.283 45.628 18.811 1.00 59.93 91 ASP A C 1
ATOM 1411 O O . ASP A 1 91 ? 38.377 46.020 17.698 1.00 66.12 91 ASP A O 1
ATOM 1420 N N . LEU A 1 92 ? 38.177 44.339 19.075 1.00 46.33 92 LEU A N 1
ATOM 1421 C CA . LEU A 1 92 ? 38.452 43.386 18.040 1.00 48.12 92 LEU A CA 1
ATOM 1422 C C . LEU A 1 92 ? 37.540 43.493 16.844 1.00 53.98 92 LEU A C 1
ATOM 1423 O O . LEU A 1 92 ? 36.379 43.715 17.005 1.00 49.50 92 LEU A O 1
ATOM 1439 N N . GLN A 1 93 ? 38.076 43.236 15.661 1.00 56.03 93 GLN A N 1
ATOM 1440 C CA . GLN A 1 93 ? 37.298 43.268 14.422 1.00 55.81 93 GLN A CA 1
ATOM 1441 C C . GLN A 1 93 ? 37.247 41.908 13.736 1.00 51.98 93 GLN A C 1
ATOM 1442 O O . GLN A 1 93 ? 38.245 41.284 13.598 1.00 41.39 93 GLN A O 1
ATOM 1456 N N . VAL A 1 94 ? 36.089 41.433 13.330 1.00 53.32 94 VAL A N 1
ATOM 1457 C CA . VAL A 1 94 ? 36.071 40.190 12.593 1.00 63.36 94 VAL A CA 1
ATOM 1458 C C . VAL A 1 94 ? 35.524 40.495 11.231 1.00 61.52 94 VAL A C 1
ATOM 1459 O O . VAL A 1 94 ? 34.393 40.904 11.168 1.00 68.13 94 VAL A O 1
ATOM 1472 N N . GLN A 1 95 ? 36.295 40.281 10.170 1.00 57.36 95 GLN A N 1
ATOM 1473 C CA . GLN A 1 95 ? 35.847 40.494 8.817 1.00 63.39 95 GLN A CA 1
ATOM 1474 C C . GLN A 1 95 ? 35.226 41.841 8.647 1.00 67.64 95 GLN A C 1
ATOM 1475 O O . GLN A 1 95 ? 34.109 41.923 8.227 1.00 67.67 95 GLN A O 1
ATOM 1489 N N . GLY A 1 96 ? 35.888 42.892 9.069 1.00 63.58 96 GLY A N 1
ATOM 1490 C CA . GLY A 1 96 ? 35.252 44.182 8.950 1.00 61.53 96 GLY A CA 1
ATOM 1491 C C . GLY A 1 96 ? 33.925 44.339 9.669 1.00 65.08 96 GLY A C 1
ATOM 1492 O O . GLY A 1 96 ? 33.050 44.932 9.124 1.00 77.95 96 GLY A O 1
ATOM 1496 N N . LYS A 1 97 ? 33.763 43.750 10.848 1.00 72.67 97 LYS A N 1
ATOM 1497 C CA . LYS A 1 97 ? 32.596 43.874 11.675 1.00 73.08 97 LYS A CA 1
ATOM 1498 C C . LYS A 1 97 ? 33.194 43.979 13.067 1.00 75.54 97 LYS A C 1
ATOM 1499 O O . LYS A 1 97 ? 34.085 43.222 13.400 1.00 78.09 97 LYS A O 1
ATOM 1518 N N . THR A 1 98 ? 32.708 44.889 13.886 1.00 71.26 98 THR A N 1
ATOM 1519 C CA . THR A 1 98 ? 33.159 45.041 15.245 1.00 68.84 98 THR A CA 1
ATOM 1520 C C . THR A 1 98 ? 32.763 43.749 15.914 1.00 60.41 98 THR A C 1
ATOM 1521 O O . THR A 1 98 ? 31.655 43.390 15.820 1.00 51.74 98 THR A O 1
ATOM 1532 N N . LEU A 1 99 ? 33.666 43.047 16.578 1.00 56.06 99 LEU A N 1
ATOM 1533 C CA . LEU A 1 99 ? 33.303 41.768 17.158 1.00 56.55 99 LEU A CA 1
ATOM 1534 C C . LEU A 1 99 ? 32.253 41.845 18.230 1.00 56.36 99 LEU A C 1
ATOM 1535 O O . LEU A 1 99 ? 31.390 40.997 18.274 1.00 42.13 99 LEU A O 1
ATOM 1551 N N . ASN A 1 100 ? 32.361 42.874 19.049 1.00 54.51 100 ASN A N 1
ATOM 1552 C CA . ASN A 1 100 ? 31.397 43.135 20.134 1.00 47.46 100 ASN A CA 1
ATOM 1553 C C . ASN A 1 100 ? 29.967 43.357 19.673 1.00 47.40 100 ASN A C 1
ATOM 1554 O O . ASN A 1 100 ? 29.055 42.972 20.322 1.00 41.73 100 ASN A O 1
ATOM 1565 N N . ASP A 1 101 ? 29.815 43.891 18.495 1.00 48.55 101 ASP A N 1
ATOM 1566 C CA . ASP A 1 101 ? 28.557 44.040 17.910 1.00 40.83 101 ASP A CA 1
ATOM 1567 C C . ASP A 1 101 ? 27.910 42.699 17.641 1.00 38.90 101 ASP A C 1
ATOM 1568 O O . ASP A 1 101 ? 26.794 42.700 17.410 1.00 35.96 101 ASP A O 1
ATOM 1577 N N . LEU A 1 102 ? 28.597 41.601 17.614 1.00 45.41 102 LEU A N 1
ATOM 1578 C CA . LEU A 1 102 ? 27.910 40.334 17.396 1.00 42.51 102 LEU A CA 1
ATOM 1579 C C . LEU A 1 102 ? 27.446 39.555 18.615 1.00 36.50 102 LEU A C 1
ATOM 1580 O O . LEU A 1 102 ? 26.953 38.530 18.444 1.00 37.28 102 LEU A O 1
ATOM 1596 N N . LEU A 1 103 ? 27.638 40.042 19.797 1.00 39.98 103 LEU A N 1
ATOM 1597 C CA . LEU A 1 103 ? 27.209 39.336 20.945 1.00 42.77 103 LEU A CA 1
ATOM 1598 C C . LEU A 1 103 ? 25.685 39.223 21.054 1.00 47.88 103 LEU A C 1
ATOM 1599 O O . LEU A 1 103 ? 25.005 40.215 20.865 1.00 51.00 103 LEU A O 1
ATOM 1615 N N . LEU A 1 104 ? 25.183 38.039 21.365 1.00 38.55 104 LEU A N 1
ATOM 1616 C CA . LEU A 1 104 ? 23.774 37.754 21.559 1.00 44.07 104 LEU A CA 1
ATOM 1617 C C . LEU A 1 104 ? 23.519 36.952 22.800 1.00 43.82 104 LEU A C 1
ATOM 1618 O O . LEU A 1 104 ? 24.236 36.035 23.060 1.00 43.15 104 LEU A O 1
ATOM 1634 N N . SER A 1 105 ? 22.486 37.260 23.553 1.00 38.67 105 SER A N 1
ATOM 1635 C CA . SER A 1 105 ? 22.211 36.465 24.686 1.00 37.31 105 SER A CA 1
ATOM 1636 C C . SER A 1 105 ? 20.925 35.748 24.446 1.00 48.65 105 SER A C 1
ATOM 1637 O O . SER A 1 105 ? 19.956 36.387 24.127 1.00 49.03 105 SER A O 1
ATOM 1645 N N . VAL A 1 106 ? 20.928 34.442 24.635 1.00 46.52 106 VAL A N 1
ATOM 1646 C CA . VAL A 1 106 ? 19.754 33.624 24.562 1.00 45.95 106 VAL A CA 1
ATOM 1647 C C . VAL A 1 106 ? 19.858 32.999 25.950 1.00 45.30 106 VAL A C 1
ATOM 1648 O O . VAL A 1 106 ? 20.172 31.865 26.082 1.00 51.76 106 VAL A O 1
ATOM 1661 N N . PRO A 1 107 ? 19.531 33.768 26.978 1.00 44.22 107 PRO A N 1
ATOM 1662 C CA . PRO A 1 107 ? 19.765 33.288 28.327 1.00 44.68 107 PRO A CA 1
ATOM 1663 C C . PRO A 1 107 ? 19.042 32.046 28.818 1.00 46.57 107 PRO A C 1
ATOM 1664 O O . PRO A 1 107 ? 17.892 31.978 28.692 1.00 40.14 107 PRO A O 1
ATOM 1675 N N . SER A 1 108 ? 19.785 31.113 29.401 1.00 48.08 108 SER A N 1
ATOM 1676 C CA . SER A 1 108 ? 19.264 29.930 30.019 1.00 39.83 108 SER A CA 1
ATOM 1677 C C . SER A 1 108 ? 18.859 30.231 31.424 1.00 37.01 108 SER A C 1
ATOM 1678 O O . SER A 1 108 ? 19.375 29.704 32.357 1.00 33.04 108 SER A O 1
ATOM 1686 N N . THR A 1 109 ? 17.862 31.096 31.478 1.00 40.96 109 THR A N 1
ATOM 1687 C CA . THR A 1 109 ? 17.152 31.583 32.648 1.00 32.72 109 THR A CA 1
ATOM 1688 C C . THR A 1 109 ? 16.469 30.491 33.463 1.00 34.47 109 THR A C 1
ATOM 1689 O O . THR A 1 109 ? 16.484 30.529 34.631 1.00 30.41 109 THR A O 1
ATOM 1700 N N . TYR A 1 110 ? 16.096 29.425 32.802 1.00 37.28 110 TYR A N 1
ATOM 1701 C CA . TYR A 1 110 ? 15.508 28.282 33.373 1.00 28.80 110 TYR A CA 1
ATOM 1702 C C . TYR A 1 110 ? 16.358 27.767 34.476 1.00 36.59 110 TYR A C 1
ATOM 1703 O O . TYR A 1 110 ? 15.841 27.123 35.301 1.00 38.58 110 TYR A O 1
ATOM 1721 N N . ARG A 1 111 ? 17.625 28.056 34.488 1.00 41.94 111 ARG A N 1
ATOM 1722 C CA . ARG A 1 111 ? 18.490 27.671 35.561 1.00 36.91 111 ARG A CA 1
ATOM 1723 C C . ARG A 1 111 ? 18.132 28.321 36.925 1.00 39.29 111 ARG A C 1
ATOM 1724 O O . ARG A 1 111 ? 18.521 27.810 37.892 1.00 39.12 111 ARG A O 1
ATOM 1745 N N . ARG A 1 112 ? 17.360 29.388 36.943 1.00 41.48 112 ARG A N 1
ATOM 1746 C CA . ARG A 1 112 ? 16.908 30.032 38.155 1.00 35.14 112 ARG A CA 1
ATOM 1747 C C . ARG A 1 112 ? 16.082 29.064 38.960 1.00 32.37 112 ARG A C 1
ATOM 1748 O O . ARG A 1 112 ? 16.194 29.029 40.101 1.00 30.33 112 ARG A O 1
ATOM 1769 N N . TYR A 1 113 ? 15.240 28.304 38.326 1.00 46.23 113 TYR A N 1
ATOM 1770 C CA . TYR A 1 113 ? 14.482 27.288 38.983 1.00 36.61 113 TYR A CA 1
ATOM 1771 C C . TYR A 1 113 ? 15.379 26.106 39.314 1.00 30.25 113 TYR A C 1
ATOM 1772 O O . TYR A 1 113 ? 16.314 25.890 38.657 1.00 33.78 113 TYR A O 1
ATOM 1790 N N . PRO A 1 114 ? 15.060 25.301 40.326 1.00 44.31 114 PRO A N 1
ATOM 1791 C CA . PRO A 1 114 ? 15.817 24.104 40.681 1.00 45.67 114 PRO A CA 1
ATOM 1792 C C . PRO A 1 114 ? 15.872 23.066 39.611 1.00 47.68 114 PRO A C 1
ATOM 1793 O O . PRO A 1 114 ? 15.051 23.057 38.754 1.00 48.75 114 PRO A O 1
ATOM 1804 N N . ARG A 1 115 ? 16.918 22.261 39.640 1.00 38.04 115 ARG A N 1
ATOM 1805 C CA . ARG A 1 115 ? 17.176 21.267 38.645 1.00 37.83 115 ARG A CA 1
ATOM 1806 C C . ARG A 1 115 ? 16.156 20.180 38.611 1.00 42.22 115 ARG A C 1
ATOM 1807 O O . ARG A 1 115 ? 15.773 19.705 39.614 1.00 50.28 115 ARG A O 1
ATOM 1828 N N . GLY A 1 116 ? 15.700 19.788 37.449 1.00 43.87 116 GLY A N 1
ATOM 1829 C CA . GLY A 1 116 ? 14.711 18.730 37.347 1.00 46.58 116 GLY A CA 1
ATOM 1830 C C . GLY A 1 116 ? 13.235 19.081 37.597 1.00 41.48 116 GLY A C 1
ATOM 1831 O O . GLY A 1 116 ? 12.381 18.379 37.156 1.00 37.04 116 GLY A O 1
ATOM 1835 N N . THR A 1 117 ? 12.975 20.237 38.174 1.00 38.74 117 THR A N 1
ATOM 1836 C CA . THR A 1 117 ? 11.640 20.706 38.426 1.00 33.61 117 THR A CA 1
ATOM 1837 C C . THR A 1 117 ? 10.928 20.914 37.095 1.00 35.14 117 THR A C 1
ATOM 1838 O O . THR A 1 117 ? 11.577 21.074 36.085 1.00 34.10 117 THR A O 1
ATOM 1849 N N . PRO A 1 118 ? 9.596 20.894 37.091 1.00 26.31 118 PRO A N 1
ATOM 1850 C CA . PRO A 1 118 ? 8.899 21.058 35.857 1.00 24.36 118 PRO A CA 1
ATOM 1851 C C . PRO A 1 118 ? 9.219 22.369 35.236 1.00 34.96 118 PRO A C 1
ATOM 1852 O O . PRO A 1 118 ? 9.398 22.358 34.060 1.00 39.70 118 PRO A O 1
ATOM 1863 N N . GLU A 1 119 ? 9.274 23.450 35.983 1.00 32.26 119 GLU A N 1
ATOM 1864 C CA . GLU A 1 119 ? 9.648 24.723 35.412 1.00 33.08 119 GLU A CA 1
ATOM 1865 C C . GLU A 1 119 ? 11.089 24.760 34.851 1.00 34.20 119 GLU A C 1
ATOM 1866 O O . GLU A 1 119 ? 11.313 25.386 33.862 1.00 36.86 119 GLU A O 1
ATOM 1878 N N . HIS A 1 120 ? 12.019 24.120 35.507 1.00 30.05 120 HIS A N 1
ATOM 1879 C CA . HIS A 1 120 ? 13.347 24.053 35.018 1.00 28.03 120 HIS A CA 1
ATOM 1880 C C . HIS A 1 120 ? 13.388 23.376 33.668 1.00 29.32 120 HIS A C 1
ATOM 1881 O O . HIS A 1 120 ? 13.997 23.861 32.767 1.00 32.98 120 HIS A O 1
ATOM 1895 N N . VAL A 1 121 ? 12.739 22.259 33.555 1.00 34.58 121 VAL A N 1
ATOM 1896 C CA . VAL A 1 121 ? 12.693 21.589 32.323 1.00 32.00 121 VAL A CA 1
ATOM 1897 C C . VAL A 1 121 ? 11.904 22.315 31.261 1.00 32.60 121 VAL A C 1
ATOM 1898 O O . VAL A 1 121 ? 12.382 22.422 30.189 1.00 33.43 121 VAL A O 1
ATOM 1911 N N . ALA A 1 122 ? 10.730 22.857 31.567 1.00 29.26 122 ALA A N 1
ATOM 1912 C CA . ALA A 1 122 ? 9.993 23.578 30.568 1.00 23.65 122 ALA A CA 1
ATOM 1913 C C . ALA A 1 122 ? 10.811 24.741 30.032 1.00 31.02 122 ALA A C 1
ATOM 1914 O O . ALA A 1 122 ? 10.729 25.021 28.887 1.00 36.08 122 ALA A O 1
ATOM 1921 N N . GLY A 1 123 ? 11.542 25.430 30.868 1.00 31.70 123 GLY A N 1
ATOM 1922 C CA . GLY A 1 123 ? 12.443 26.470 30.442 1.00 31.82 123 GLY A CA 1
ATOM 1923 C C . GLY A 1 123 ? 13.605 26.003 29.598 1.00 38.77 123 GLY A C 1
ATOM 1924 O O . GLY A 1 123 ? 13.925 26.627 28.660 1.00 37.08 123 GLY A O 1
ATOM 1928 N N . LYS A 1 124 ? 14.223 24.898 29.961 1.00 35.69 124 LYS A N 1
ATOM 1929 C CA . LYS A 1 124 ? 15.313 24.400 29.182 1.00 37.42 124 LYS A CA 1
ATOM 1930 C C . LYS A 1 124 ? 14.864 24.138 27.767 1.00 38.78 124 LYS A C 1
ATOM 1931 O O . LYS A 1 124 ? 15.527 24.540 26.868 1.00 39.98 124 LYS A O 1
ATOM 1950 N N . SER A 1 125 ? 13.723 23.515 27.584 1.00 40.20 125 SER A N 1
ATOM 1951 C CA . SER A 1 125 ? 13.244 23.301 26.264 1.00 44.73 125 SER A CA 1
ATOM 1952 C C . SER A 1 125 ? 13.024 24.607 25.563 1.00 43.28 125 SER A C 1
ATOM 1953 O O . SER A 1 125 ? 13.408 24.714 24.452 1.00 46.86 125 SER A O 1
ATOM 1961 N N . ASP A 1 126 ? 12.423 25.590 26.178 1.00 37.90 126 ASP A N 1
ATOM 1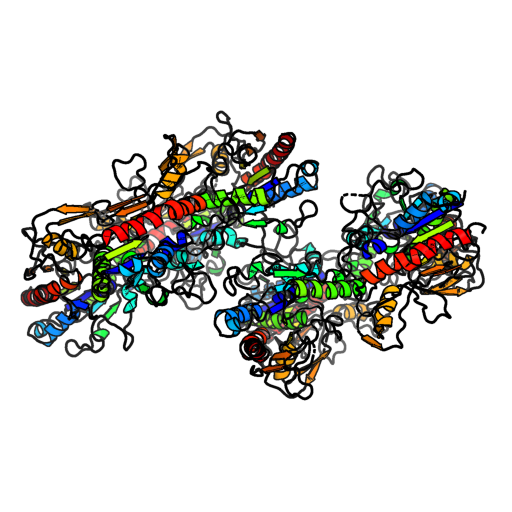962 C CA . ASP A 1 126 ? 12.221 26.851 25.494 1.00 38.37 126 ASP A CA 1
ATOM 1963 C C . ASP A 1 126 ? 13.525 27.573 25.104 1.00 42.46 126 ASP A C 1
ATOM 1964 O O . ASP A 1 126 ? 13.546 28.272 24.151 1.00 45.52 126 ASP A O 1
ATOM 1973 N N . PHE A 1 127 ? 14.554 27.464 25.924 1.00 47.18 127 PHE A N 1
ATOM 1974 C CA . PHE A 1 127 ? 15.867 27.994 25.641 1.00 48.12 127 PHE A CA 1
ATOM 1975 C C . PHE A 1 127 ? 16.463 27.302 24.435 1.00 44.25 127 PHE A C 1
ATOM 1976 O O . PHE A 1 127 ? 16.964 27.940 23.556 1.00 46.18 127 PHE A O 1
ATOM 1993 N N . GLU A 1 128 ? 16.390 25.993 24.399 1.00 39.59 128 GLU A N 1
ATOM 1994 C CA . GLU A 1 128 ? 16.777 25.299 23.216 1.00 48.62 128 GLU A CA 1
ATOM 1995 C C . GLU A 1 128 ? 15.854 25.768 22.097 1.00 56.88 128 GLU A C 1
ATOM 1996 O O . GLU A 1 128 ? 16.313 25.968 21.013 1.00 61.54 128 GLU A O 1
ATOM 2008 N N . ARG A 1 129 ? 14.572 25.942 22.363 1.00 51.81 129 ARG A N 1
ATOM 2009 C CA . ARG A 1 129 ? 13.687 26.410 21.342 1.00 45.60 129 ARG A CA 1
ATOM 2010 C C . ARG A 1 129 ? 14.087 27.801 20.871 1.00 44.92 129 ARG A C 1
ATOM 2011 O O . ARG A 1 129 ? 14.062 28.041 19.719 1.00 42.49 129 ARG A O 1
ATOM 2032 N N . ARG A 1 130 ? 14.460 28.679 21.790 1.00 47.58 130 ARG A N 1
ATOM 2033 C CA . ARG A 1 130 ? 15.024 29.982 21.462 1.00 48.23 130 ARG A CA 1
ATOM 2034 C C . ARG A 1 130 ? 16.399 29.866 20.780 1.00 45.92 130 ARG A C 1
ATOM 2035 O O . ARG A 1 130 ? 16.760 30.729 20.058 1.00 48.57 130 ARG A O 1
ATOM 2056 N N . LEU A 1 131 ? 17.208 28.880 21.081 1.00 38.25 131 LEU A N 1
ATOM 2057 C CA . LEU A 1 131 ? 18.440 28.732 20.347 1.00 45.31 131 LEU A CA 1
ATOM 2058 C C . LEU A 1 131 ? 18.170 28.538 18.840 1.00 40.34 131 LEU A C 1
ATOM 2059 O O . LEU A 1 131 ? 18.698 29.249 18.041 1.00 41.60 131 LEU A O 1
ATOM 2075 N N . HIS A 1 132 ? 17.314 27.576 18.521 1.00 45.75 132 HIS A N 1
ATOM 2076 C CA . HIS A 1 132 ? 16.917 27.197 17.168 1.00 50.53 132 HIS A CA 1
ATOM 2077 C C . HIS A 1 132 ? 16.378 28.289 16.352 1.00 45.64 132 HIS A C 1
ATOM 2078 O O . HIS A 1 132 ? 16.638 28.414 15.216 1.00 46.51 132 HIS A O 1
ATOM 2092 N N . ASP A 1 133 ? 15.572 29.058 16.988 1.00 48.30 133 ASP A N 1
ATOM 2093 C CA . ASP A 1 133 ? 14.831 30.147 16.396 1.00 52.54 133 ASP A CA 1
ATOM 2094 C C . ASP A 1 133 ? 15.723 31.269 15.991 1.00 44.85 133 ASP A C 1
ATOM 2095 O O . ASP A 1 133 ? 15.597 31.741 14.918 1.00 54.08 133 ASP A O 1
ATOM 2104 N N . THR A 1 134 ? 16.589 31.705 16.839 1.00 45.56 134 THR A N 1
ATOM 2105 C CA . THR A 1 134 ? 17.459 32.744 16.391 1.00 53.15 134 THR A CA 1
ATOM 2106 C C . THR A 1 134 ? 18.633 32.329 15.537 1.00 51.04 134 THR A C 1
ATOM 2107 O O . THR A 1 134 ? 19.258 33.192 15.070 1.00 56.67 134 THR A O 1
ATOM 2118 N N . LEU A 1 135 ? 19.020 31.076 15.428 1.00 49.38 135 LEU A N 1
ATOM 2119 C CA . LEU A 1 135 ? 20.052 30.762 14.509 1.00 54.93 135 LEU A CA 1
ATOM 2120 C C . LEU A 1 135 ? 19.406 31.083 13.181 1.00 52.87 135 LEU A C 1
ATOM 2121 O O . LEU A 1 135 ? 19.911 31.849 12.424 1.00 48.54 135 LEU A O 1
ATOM 2137 N N . VAL A 1 136 ? 18.174 30.604 13.052 1.00 53.54 136 VAL A N 1
ATOM 2138 C CA . VAL A 1 136 ? 17.335 30.771 11.894 1.00 51.81 136 VAL A CA 1
ATOM 2139 C C . VAL A 1 136 ? 17.175 32.240 11.689 1.00 55.22 136 VAL A C 1
ATOM 2140 O O . VAL A 1 136 ? 17.267 32.670 10.615 1.00 54.21 136 VAL A O 1
ATOM 2153 N N . GLU A 1 137 ? 17.042 33.016 12.726 1.00 45.16 137 GLU A N 1
ATOM 2154 C CA . GLU A 1 137 ? 17.054 34.441 12.522 1.00 59.45 137 GLU A CA 1
ATOM 2155 C C . GLU A 1 137 ? 18.400 34.885 11.905 1.00 60.31 137 GLU A C 1
ATOM 2156 O O . GLU A 1 137 ? 18.477 35.971 11.370 1.00 58.89 137 GLU A O 1
ATOM 2168 N N . LEU A 1 138 ? 19.435 34.107 12.097 1.00 57.59 138 LEU A N 1
ATOM 2169 C CA . LEU A 1 138 ? 20.685 34.410 11.459 1.00 57.36 138 LEU A CA 1
ATOM 2170 C C . LEU A 1 138 ? 20.981 33.654 10.107 1.00 48.12 138 LEU A C 1
ATOM 2171 O O . LEU A 1 138 ? 21.933 33.968 9.469 1.00 31.94 138 LEU A O 1
ATOM 2187 N N . GLY A 1 139 ? 20.103 32.740 9.777 1.00 51.33 139 GLY A N 1
ATOM 2188 C CA . GLY A 1 139 ? 20.212 31.859 8.682 1.00 49.88 139 GLY A CA 1
ATOM 2189 C C . GLY A 1 139 ? 21.468 31.090 8.815 1.00 49.83 139 GLY A C 1
ATOM 2190 O O . GLY A 1 139 ? 21.975 30.763 7.856 1.00 44.86 139 GLY A O 1
ATOM 2194 N N . ALA A 1 140 ? 21.874 30.761 9.999 1.00 51.99 140 ALA A N 1
ATOM 2195 C CA . ALA A 1 140 ? 23.135 30.160 10.159 1.00 47.14 140 ALA A CA 1
ATOM 2196 C C . ALA A 1 140 ? 23.232 28.853 9.474 1.00 47.58 140 ALA A C 1
ATOM 2197 O O . ALA A 1 140 ? 22.410 28.028 9.601 1.00 55.21 140 ALA A O 1
ATOM 2204 N N . ASP A 1 141 ? 24.162 28.766 8.597 1.00 50.18 141 ASP A N 1
ATOM 2205 C CA . ASP A 1 141 ? 24.483 27.536 7.994 1.00 38.02 141 ASP A CA 1
ATOM 2206 C C . ASP A 1 141 ? 25.223 26.641 8.936 1.00 36.12 141 ASP A C 1
ATOM 2207 O O . ASP A 1 141 ? 25.081 25.501 8.818 1.00 49.38 141 ASP A O 1
ATOM 2216 N N . VAL A 1 142 ? 26.030 27.164 9.828 1.00 43.14 142 VAL A N 1
ATOM 2217 C CA . VAL A 1 142 ? 26.817 26.332 10.720 1.00 52.33 142 VAL A CA 1
ATOM 2218 C C . VAL A 1 142 ? 27.031 26.931 12.138 1.00 48.00 142 VAL A C 1
ATOM 2219 O O . VAL A 1 142 ? 27.204 28.097 12.288 1.00 34.84 142 VAL A O 1
ATOM 2232 N N . VAL A 1 143 ? 27.066 26.060 13.130 1.00 50.30 143 VAL A N 1
ATOM 2233 C CA . VAL A 1 143 ? 27.257 26.458 14.535 1.00 51.21 143 VAL A CA 1
ATOM 2234 C C . VAL A 1 143 ? 28.395 25.742 15.349 1.00 47.81 143 VAL A C 1
ATOM 2235 O O . VAL A 1 143 ? 28.503 24.568 15.320 1.00 37.04 143 VAL A O 1
ATOM 2248 N N . VAL A 1 144 ? 29.210 26.506 16.070 1.00 47.70 144 VAL A N 1
ATOM 2249 C CA . VAL A 1 144 ? 30.303 26.017 16.868 1.00 32.21 144 VAL A CA 1
ATOM 2250 C C . VAL A 1 144 ? 29.989 26.306 18.310 1.00 31.86 144 VAL A C 1
ATOM 2251 O O . VAL A 1 144 ? 29.465 27.295 18.615 1.00 30.44 144 VAL A O 1
ATOM 2264 N N . LEU A 1 145 ? 30.312 25.390 19.161 1.00 38.67 145 LEU A N 1
ATOM 2265 C CA . LEU A 1 145 ? 30.122 25.566 20.533 1.00 36.96 145 LEU A CA 1
ATOM 2266 C C . LEU A 1 145 ? 31.506 25.532 21.122 1.00 32.34 145 LEU A C 1
ATOM 2267 O O . LEU A 1 145 ? 32.270 24.690 20.765 1.00 29.82 145 LEU A O 1
ATOM 2283 N N . ASP A 1 146 ? 31.859 26.516 21.925 1.00 28.63 146 ASP A N 1
ATOM 2284 C CA . ASP A 1 146 ? 33.064 26.499 22.687 1.00 24.48 146 ASP A CA 1
ATOM 2285 C C . ASP A 1 146 ? 32.667 26.764 24.138 1.00 38.57 146 ASP A C 1
ATOM 2286 O O . ASP A 1 146 ? 32.433 27.902 24.528 1.00 51.20 146 ASP A O 1
ATOM 2295 N N . GLY A 1 147 ? 32.686 25.782 24.988 1.00 34.78 147 GLY A N 1
ATOM 2296 C CA . GLY A 1 147 ? 32.303 26.021 26.362 1.00 39.21 147 GLY A CA 1
ATOM 2297 C C . GLY A 1 147 ? 30.918 26.532 26.680 1.00 38.31 147 GLY A C 1
ATOM 2298 O O . GLY A 1 147 ? 30.784 27.409 27.468 1.00 34.34 147 GLY A O 1
ATOM 2302 N N . LEU A 1 148 ? 29.907 26.024 26.010 1.00 34.46 148 LEU A N 1
ATOM 2303 C CA . LEU A 1 148 ? 28.544 26.384 26.342 1.00 40.37 148 LEU A CA 1
ATOM 2304 C C . LEU A 1 148 ? 28.127 25.335 27.370 1.00 40.47 148 LEU A C 1
ATOM 2305 O O . LEU A 1 148 ? 28.085 24.187 27.068 1.00 37.58 148 LEU A O 1
ATOM 2321 N N . LEU A 1 149 ? 27.792 25.770 28.572 1.00 41.82 149 LEU A N 1
ATOM 2322 C CA . LEU A 1 149 ? 27.507 24.928 29.708 1.00 44.94 149 LEU A CA 1
ATOM 2323 C C . LEU A 1 149 ? 26.190 24.129 29.722 1.00 44.30 149 LEU A C 1
ATOM 2324 O O . LEU A 1 149 ? 26.049 23.217 30.464 1.00 42.39 149 LEU A O 1
ATOM 2340 N N . VAL A 1 150 ? 25.233 24.525 28.916 1.00 43.17 150 VAL A N 1
ATOM 2341 C CA . VAL A 1 150 ? 23.995 23.857 28.787 1.00 37.73 150 VAL A CA 1
ATOM 2342 C C . VAL A 1 150 ? 24.248 22.662 27.901 1.00 49.36 150 VAL A C 1
ATOM 2343 O O . VAL A 1 150 ? 25.008 22.741 27.001 1.00 42.85 150 VAL A O 1
ATOM 2356 N N . ILE A 1 151 ? 23.557 21.562 28.146 1.00 56.99 151 ILE A N 1
ATOM 2357 C CA . ILE A 1 151 ? 23.715 20.360 27.383 1.00 48.13 151 ILE A CA 1
ATOM 2358 C C . ILE A 1 151 ? 22.617 20.312 26.425 1.00 46.44 151 ILE A C 1
ATOM 2359 O O . ILE A 1 151 ? 21.524 20.223 26.832 1.00 46.13 151 ILE A O 1
ATOM 2375 N N . LEU A 1 152 ? 22.913 20.282 25.158 1.00 50.01 152 LEU A N 1
ATOM 2376 C CA . LEU A 1 152 ? 21.843 20.294 24.221 1.00 54.39 152 LEU A CA 1
ATOM 2377 C C . LEU A 1 152 ? 21.313 18.919 23.908 1.00 51.38 152 LEU A C 1
ATOM 2378 O O . LEU A 1 152 ? 21.978 18.164 23.370 1.00 61.59 152 LEU A O 1
ATOM 2394 N N . ASP A 1 153 ? 20.144 18.560 24.370 1.00 61.81 153 ASP A N 1
ATOM 2395 C CA . ASP A 1 153 ? 19.550 17.289 24.017 1.00 60.91 153 ASP A CA 1
ATOM 2396 C C . ASP A 1 153 ? 18.435 17.422 22.995 1.00 56.89 153 ASP A C 1
ATOM 2397 O O . ASP A 1 153 ? 18.210 16.471 22.298 1.00 47.33 153 ASP A O 1
ATOM 2406 N N . GLU A 1 154 ? 17.727 18.522 23.007 1.00 53.33 154 GLU A N 1
ATOM 2407 C CA . GLU A 1 154 ? 16.656 18.759 22.088 1.00 62.93 154 GLU A CA 1
ATOM 2408 C C . GLU A 1 154 ? 17.024 19.414 20.794 1.00 55.86 154 GLU A C 1
ATOM 2409 O O . GLU A 1 154 ? 16.446 19.106 19.803 1.00 55.00 154 GLU A O 1
ATOM 2421 N N . LEU A 1 155 ? 17.982 20.319 20.819 1.00 54.38 155 LEU A N 1
ATOM 2422 C CA . LEU A 1 155 ? 18.441 20.940 19.588 1.00 59.16 155 LEU A CA 1
ATOM 2423 C C . LEU A 1 155 ? 19.072 19.948 18.641 1.00 60.95 155 LEU A C 1
ATOM 2424 O O . LEU A 1 155 ? 19.062 20.167 17.484 1.00 66.67 155 LEU A O 1
ATOM 2440 N N . VAL A 1 156 ? 19.583 18.870 19.150 1.00 56.03 156 VAL A N 1
ATOM 2441 C CA . VAL A 1 156 ? 20.186 17.900 18.291 1.00 59.39 156 VAL A CA 1
ATOM 2442 C C . VAL A 1 156 ? 19.292 16.712 17.945 1.00 62.31 156 VAL A C 1
ATOM 2443 O O . VAL A 1 156 ? 19.807 15.622 17.912 1.00 51.45 156 VAL A O 1
ATOM 2456 N N . ARG A 1 157 ? 17.995 17.012 17.788 1.00 66.86 157 ARG A N 1
ATOM 2457 C CA . ARG A 1 157 ? 16.851 16.143 17.448 1.00 67.97 157 ARG A CA 1
ATOM 2458 C C . ARG A 1 157 ? 16.743 15.685 15.999 1.00 65.11 157 ARG A C 1
ATOM 2459 O O . ARG A 1 157 ? 17.134 16.377 15.089 1.00 64.05 157 ARG A O 1
ATOM 2480 N N . PRO A 1 158 ? 16.084 14.564 15.784 1.00 79.44 158 PRO A N 1
ATOM 2481 C CA . PRO A 1 158 ? 15.927 14.022 14.441 1.00 78.27 158 PRO A CA 1
ATOM 2482 C C . PRO A 1 158 ? 15.156 14.962 13.560 1.00 71.21 158 PRO A C 1
ATOM 2483 O O . PRO A 1 158 ? 14.009 15.224 13.865 1.00 51.70 158 PRO A O 1
ATOM 2494 N N . GLY A 1 159 ? 15.745 15.357 12.452 1.00 65.87 159 GLY A N 1
ATOM 2495 C CA . GLY A 1 159 ? 15.067 16.256 11.568 1.00 59.86 159 GLY A CA 1
ATOM 2496 C C . GLY A 1 159 ? 14.971 17.716 11.974 1.00 54.66 159 GLY A C 1
ATOM 2497 O O . GLY A 1 159 ? 14.200 18.400 11.355 1.00 46.11 159 GLY A O 1
ATOM 2501 N N . ALA A 1 160 ? 15.668 18.114 13.011 1.00 47.33 160 ALA A N 1
ATOM 2502 C CA . ALA A 1 160 ? 15.684 19.488 13.405 1.00 45.82 160 ALA A CA 1
ATOM 2503 C C . ALA A 1 160 ? 16.644 20.186 12.461 1.00 47.43 160 ALA A C 1
ATOM 2504 O O . ALA A 1 160 ? 17.659 19.630 12.173 1.00 55.35 160 ALA A O 1
ATOM 2511 N N . PRO A 1 161 ? 16.423 21.430 12.114 1.00 43.47 161 PRO A N 1
ATOM 2512 C CA . PRO A 1 161 ? 17.256 22.032 11.086 1.00 41.87 161 PRO A CA 1
ATOM 2513 C C . PRO A 1 161 ? 18.705 22.251 11.266 1.00 45.04 161 PRO A C 1
ATOM 2514 O O . PRO A 1 161 ? 19.206 22.730 10.314 1.00 37.15 161 PRO A O 1
ATOM 2525 N N . PHE A 1 162 ? 19.273 22.082 12.446 1.00 63.05 162 PHE A N 1
ATOM 2526 C CA . PHE A 1 162 ? 20.693 22.231 12.689 1.00 49.06 162 PHE A CA 1
ATOM 2527 C C . PHE A 1 162 ? 21.353 21.008 13.317 1.00 51.92 162 PHE A C 1
ATOM 2528 O O . PHE A 1 162 ? 22.395 21.164 13.837 1.00 47.71 162 PHE A O 1
ATOM 2545 N N . ALA A 1 163 ? 20.744 19.837 13.278 1.00 51.74 163 ALA A N 1
ATOM 2546 C CA . ALA A 1 163 ? 21.324 18.694 13.974 1.00 60.32 163 ALA A CA 1
ATOM 2547 C C . ALA A 1 163 ? 22.701 18.261 13.502 1.00 59.84 163 ALA A C 1
ATOM 2548 O O . ALA A 1 163 ? 23.606 18.089 14.285 1.00 55.44 163 ALA A O 1
ATOM 2555 N N . ARG A 1 164 ? 22.866 18.055 12.220 1.00 67.73 164 ARG A N 1
ATOM 2556 C CA . ARG A 1 164 ? 24.217 17.799 11.759 1.00 66.32 164 ARG A CA 1
ATOM 2557 C C . ARG A 1 164 ? 25.008 19.043 11.398 1.00 56.64 164 ARG A C 1
ATOM 2558 O O . ARG A 1 164 ? 26.076 18.918 10.911 1.00 61.22 164 ARG A O 1
ATOM 2579 N N . ARG A 1 165 ? 24.469 20.182 11.620 1.00 52.73 165 ARG A N 1
ATOM 2580 C CA . ARG A 1 165 ? 25.189 21.357 11.376 1.00 55.18 165 ARG A CA 1
ATOM 2581 C C . ARG A 1 165 ? 25.708 22.001 12.673 1.00 50.15 165 ARG A C 1
ATOM 2582 O O . ARG A 1 165 ? 26.029 23.130 12.617 1.00 31.99 165 ARG A O 1
ATOM 2603 N N . ILE A 1 166 ? 25.734 21.269 13.777 1.00 56.02 166 ILE A N 1
ATOM 2604 C CA . ILE A 1 166 ? 26.086 21.846 15.056 1.00 51.93 166 ILE A CA 1
ATOM 2605 C C . ILE A 1 166 ? 27.233 21.157 15.687 1.00 46.12 166 ILE A C 1
ATOM 2606 O O . ILE A 1 166 ? 27.172 20.045 15.962 1.00 39.64 166 ILE A O 1
ATOM 2639 N N . ASN A 1 168 ? 30.834 20.924 18.384 1.00 37.85 168 ASN A N 1
ATOM 2640 C CA . ASN A 1 168 ? 31.517 21.295 19.592 1.00 35.80 168 ASN A CA 1
ATOM 2641 C C . ASN A 1 168 ? 33.022 21.085 19.522 1.00 34.75 168 ASN A C 1
ATOM 2642 O O . ASN A 1 168 ? 33.422 20.078 19.053 1.00 37.14 168 ASN A O 1
ATOM 2653 N N . ILE A 1 169 ? 33.823 22.047 19.948 1.00 27.97 169 ILE A N 1
ATOM 2654 C CA . ILE A 1 169 ? 35.259 21.883 19.979 1.00 27.79 169 ILE A CA 1
ATOM 2655 C C . ILE A 1 169 ? 35.648 21.468 21.408 1.00 21.50 169 ILE A C 1
ATOM 2656 O O . ILE A 1 169 ? 35.483 22.190 22.315 1.00 16.67 169 ILE A O 1
ATOM 2672 N N . HIS A 1 170 ? 36.157 20.275 21.560 1.00 20.84 170 HIS A N 1
ATOM 2673 C CA . HIS A 1 170 ? 36.393 19.734 22.845 1.00 16.37 170 HIS A CA 1
ATOM 2674 C C . HIS A 1 170 ? 37.877 19.586 23.124 1.00 22.67 170 HIS A C 1
ATOM 2675 O O . HIS A 1 170 ? 38.554 19.181 22.279 1.00 24.56 170 HIS A O 1
ATOM 2689 N N . PRO A 1 171 ? 38.358 19.901 24.329 1.00 24.74 171 PRO A N 1
ATOM 2690 C CA . PRO A 1 171 ? 39.743 19.817 24.726 1.00 27.19 171 PRO A CA 1
ATOM 2691 C C . PRO A 1 171 ? 40.247 18.462 25.194 1.00 25.32 171 PRO A C 1
ATOM 2692 O O . PRO A 1 171 ? 40.630 18.269 26.273 1.00 21.86 171 PRO A O 1
ATOM 2703 N N . GLY A 1 172 ? 40.269 17.584 24.230 1.00 24.83 172 GLY A N 1
ATOM 2704 C CA . GLY A 1 172 ? 40.729 16.241 24.294 1.00 27.22 172 GLY A CA 1
ATOM 2705 C C . GLY A 1 172 ? 40.113 15.387 23.228 1.00 26.18 172 GLY A C 1
ATOM 2706 O O . GLY A 1 172 ? 39.086 15.656 22.748 1.00 21.97 172 GLY A O 1
ATOM 2710 N N . VAL A 1 173 ? 40.770 14.289 22.954 1.00 34.46 173 VAL A N 1
ATOM 2711 C CA . VAL A 1 173 ? 40.338 13.356 21.943 1.00 35.40 173 VAL A CA 1
ATOM 2712 C C . VAL A 1 173 ? 39.059 12.740 22.396 1.00 29.67 173 VAL A C 1
ATOM 2713 O O . VAL A 1 173 ? 38.817 12.635 23.538 1.00 36.03 173 VAL A O 1
ATOM 2726 N N . THR A 1 174 ? 38.190 12.455 21.507 1.00 35.85 174 THR A N 1
ATOM 2727 C CA . THR A 1 174 ? 36.982 11.829 21.912 1.00 39.04 174 THR A CA 1
ATOM 2728 C C . THR A 1 174 ? 36.673 10.491 21.257 1.00 42.94 174 THR A C 1
ATOM 2729 O O . THR A 1 174 ? 35.564 10.198 21.080 1.00 47.92 174 THR A O 1
ATOM 2740 N N . ARG A 1 175 ? 37.645 9.718 20.855 1.00 51.96 175 ARG A N 1
ATOM 2741 C CA . ARG A 1 175 ? 37.390 8.485 20.126 1.00 49.75 175 ARG A CA 1
ATOM 2742 C C . ARG A 1 175 ? 37.251 7.357 21.087 1.00 59.55 175 ARG A C 1
ATOM 2743 O O . ARG A 1 175 ? 38.096 7.225 21.943 1.00 60.50 175 ARG A O 1
ATOM 2764 N N . GLU A 1 176 ? 36.303 6.467 20.875 1.00 68.58 176 GLU A N 1
ATOM 2765 C CA . GLU A 1 176 ? 36.090 5.469 21.905 1.00 66.90 176 GLU A CA 1
ATOM 2766 C C . GLU A 1 176 ? 37.279 4.652 22.249 1.00 63.70 176 GLU A C 1
ATOM 2767 O O . GLU A 1 176 ? 37.616 4.586 23.393 1.00 55.66 176 GLU A O 1
ATOM 2779 N N . ASP A 1 177 ? 37.861 3.997 21.290 1.00 66.07 177 ASP A N 1
ATOM 2780 C CA . ASP A 1 177 ? 39.041 3.305 21.602 1.00 66.09 177 ASP A CA 1
ATOM 2781 C C . ASP A 1 177 ? 40.225 4.093 21.109 1.00 61.03 177 ASP A C 1
ATOM 2782 O O . ASP A 1 177 ? 40.834 3.726 20.144 1.00 53.84 177 ASP A O 1
ATOM 2791 N N . SER A 1 178 ? 40.546 5.150 21.832 1.00 59.06 178 SER A N 1
ATOM 2792 C CA . SER A 1 178 ? 41.693 5.959 21.575 1.00 57.18 178 SER A CA 1
ATOM 2793 C C . SER A 1 178 ? 42.548 5.916 22.807 1.00 52.74 178 SER A C 1
ATOM 2794 O O . SER A 1 178 ? 42.026 5.875 23.886 1.00 48.83 178 SER A O 1
ATOM 2802 N N . PRO A 1 179 ? 43.841 5.881 22.651 1.00 49.21 179 PRO A N 1
ATOM 2803 C CA . PRO A 1 179 ? 44.702 5.902 23.819 1.00 51.07 179 PRO A CA 1
ATOM 2804 C C . PRO A 1 179 ? 44.700 7.220 24.581 1.00 55.03 179 PRO A C 1
ATOM 2805 O O . PRO A 1 179 ? 44.845 7.199 25.744 1.00 58.19 179 PRO A O 1
ATOM 2816 N N . TYR A 1 180 ? 44.540 8.326 23.921 1.00 59.54 180 TYR A N 1
ATOM 2817 C CA . TYR A 1 180 ? 44.517 9.604 24.592 1.00 45.65 180 TYR A CA 1
ATOM 2818 C C . TYR A 1 180 ? 43.122 10.272 24.747 1.00 45.35 180 TYR A C 1
ATOM 2819 O O . TYR A 1 180 ? 43.029 11.451 24.837 1.00 36.99 180 TYR A O 1
ATOM 2837 N N . GLU A 1 181 ? 42.083 9.486 24.774 1.00 43.55 181 GLU A N 1
ATOM 2838 C CA . GLU A 1 181 ? 40.793 10.047 24.890 1.00 42.89 181 GLU A CA 1
ATOM 2839 C C . GLU A 1 181 ? 40.621 10.804 26.169 1.00 31.09 181 GLU A C 1
ATOM 2840 O O . GLU A 1 181 ? 40.860 10.300 27.177 1.00 24.98 181 GLU A O 1
ATOM 2852 N N . ARG A 1 182 ? 40.179 12.038 26.096 1.00 42.76 182 ARG A N 1
ATOM 2853 C CA . ARG A 1 182 ? 39.974 12.817 27.288 1.00 39.12 182 ARG A CA 1
ATOM 2854 C C . ARG A 1 182 ? 38.649 13.479 27.212 1.00 28.74 182 ARG A C 1
ATOM 2855 O O . ARG A 1 182 ? 38.554 14.625 26.987 1.00 30.92 182 ARG A O 1
ATOM 2876 N N . ARG A 1 183 ? 37.617 12.703 27.386 1.00 31.40 183 ARG A N 1
ATOM 2877 C CA . ARG A 1 183 ? 36.277 13.176 27.350 1.00 38.44 183 ARG A CA 1
ATOM 2878 C C . ARG A 1 183 ? 35.792 13.872 28.641 1.00 34.62 183 ARG A C 1
ATOM 2879 O O . ARG A 1 183 ? 36.342 13.770 29.660 1.00 30.40 183 ARG A O 1
ATOM 2900 N N . GLY A 1 184 ? 34.714 14.589 28.510 1.00 35.62 184 GLY A N 1
ATOM 2901 C CA . GLY A 1 184 ? 34.091 15.285 29.584 1.00 38.93 184 GLY A CA 1
ATOM 2902 C C . GLY A 1 184 ? 34.635 16.624 29.999 1.00 37.70 184 GLY A C 1
ATOM 2903 O O . GLY A 1 184 ? 35.563 17.112 29.454 1.00 32.57 184 GLY A O 1
ATOM 2907 N N . ALA A 1 185 ? 33.965 17.199 30.975 1.00 34.07 185 ALA A N 1
ATOM 2908 C CA . ALA A 1 185 ? 34.374 18.425 31.617 1.00 32.94 185 ALA A CA 1
ATOM 2909 C C . ALA A 1 185 ? 35.707 18.249 32.427 1.00 38.45 185 ALA A C 1
ATOM 2910 O O . ALA A 1 185 ? 36.331 19.193 32.673 1.00 30.55 185 ALA A O 1
ATOM 2917 N N . TYR A 1 186 ? 36.097 17.049 32.763 1.00 21.09 186 TYR A N 1
ATOM 2918 C CA . TYR A 1 186 ? 37.336 16.856 33.410 1.00 22.98 186 TYR A CA 1
ATOM 2919 C C . TYR A 1 186 ? 38.554 16.631 32.484 1.00 30.09 186 TYR A C 1
ATOM 2920 O O . TYR A 1 186 ? 39.596 16.391 32.976 1.00 29.32 186 TYR A O 1
ATOM 2938 N N . ALA A 1 187 ? 38.410 16.781 31.195 1.00 21.96 187 ALA A N 1
ATOM 2939 C CA . ALA A 1 187 ? 39.432 16.420 30.316 1.00 17.21 187 ALA A CA 1
ATOM 2940 C C . ALA A 1 187 ? 40.756 17.113 30.489 1.00 34.09 187 ALA A C 1
ATOM 2941 O O . ALA A 1 187 ? 41.736 16.507 30.258 1.00 31.96 187 ALA A O 1
ATOM 2948 N N . THR A 1 188 ? 40.797 18.388 30.790 1.00 33.57 188 THR A N 1
ATOM 2949 C CA . THR A 1 188 ? 42.064 19.011 30.984 1.00 32.63 188 THR A CA 1
ATOM 2950 C C . THR A 1 188 ? 42.815 18.559 32.234 1.00 33.29 188 THR A C 1
ATOM 2951 O O . THR A 1 188 ? 43.982 18.419 32.190 1.00 30.87 188 THR A O 1
ATOM 2962 N N . LEU A 1 189 ? 42.088 18.423 33.333 1.00 26.57 189 LEU A N 1
ATOM 2963 C CA . LEU A 1 189 ? 42.595 17.901 34.565 1.00 29.86 189 LEU A CA 1
ATOM 2964 C C . LEU A 1 189 ? 42.925 16.385 34.442 1.00 40.35 189 LEU A C 1
ATOM 2965 O O . LEU A 1 189 ? 43.914 15.969 34.871 1.00 34.80 189 LEU A O 1
ATOM 2981 N N . ASP A 1 190 ? 42.120 15.581 33.768 1.00 39.70 190 ASP A N 1
ATOM 2982 C CA . ASP A 1 190 ? 42.458 14.171 33.576 1.00 40.50 190 ASP A CA 1
ATOM 2983 C C . ASP A 1 190 ? 43.805 14.036 32.823 1.00 41.96 190 ASP A C 1
ATOM 2984 O O . ASP A 1 190 ? 44.509 13.123 33.090 1.00 37.64 190 ASP A O 1
ATOM 2993 N N . ALA A 1 191 ? 44.066 14.896 31.824 1.00 44.59 191 ALA A N 1
ATOM 2994 C CA . ALA A 1 191 ? 45.266 14.991 31.114 1.00 36.41 191 ALA A CA 1
ATOM 2995 C C . ALA A 1 191 ? 46.431 15.418 32.001 1.00 40.36 191 ALA A C 1
ATOM 2996 O O . ALA A 1 191 ? 47.444 14.876 31.867 1.00 46.06 191 ALA A O 1
ATOM 3003 N N . LEU A 1 192 ? 46.297 16.383 32.878 1.00 32.60 192 LEU A N 1
ATOM 3004 C CA . LEU A 1 192 ? 47.357 16.745 33.746 1.00 32.25 192 LEU A CA 1
ATOM 3005 C C . LEU A 1 192 ? 47.647 15.661 34.743 1.00 37.57 192 LEU A C 1
ATOM 3006 O O . LEU A 1 192 ? 48.745 15.356 34.948 1.00 48.47 192 LEU A O 1
ATOM 3022 N N . TYR A 1 193 ? 46.666 15.062 35.374 1.00 36.83 193 TYR A N 1
ATOM 3023 C CA . TYR A 1 193 ? 46.937 13.977 36.286 1.00 42.47 193 TYR A CA 1
ATOM 3024 C C . TYR A 1 193 ? 47.472 12.680 35.639 1.00 47.54 193 TYR A C 1
ATOM 3025 O O . TYR A 1 193 ? 48.209 12.002 36.258 1.00 48.30 193 TYR A O 1
ATOM 3043 N N . GLY A 1 194 ? 47.082 12.340 34.415 1.00 51.04 194 GLY A N 1
ATOM 3044 C CA . GLY A 1 194 ? 47.557 11.201 33.667 1.00 45.05 194 GLY A CA 1
ATOM 3045 C C . GLY A 1 194 ? 49.026 11.286 33.421 1.00 47.91 194 GLY A C 1
ATOM 3046 O O . GLY A 1 194 ? 49.664 10.286 33.344 1.00 49.49 194 GLY A O 1
ATOM 3050 N N . ALA A 1 195 ? 49.534 12.485 33.171 1.00 56.42 195 ALA A N 1
ATOM 3051 C CA . ALA A 1 195 ? 50.931 12.722 33.076 1.00 54.41 195 ALA A CA 1
ATOM 3052 C C . ALA A 1 195 ? 51.651 12.309 34.369 1.00 53.45 195 ALA A C 1
ATOM 3053 O O . ALA A 1 195 ? 52.706 11.783 34.312 1.00 51.78 195 ALA A O 1
ATOM 3060 N N . ARG A 1 196 ? 51.083 12.539 35.534 1.00 56.49 196 ARG A N 1
ATOM 3061 C CA . ARG A 1 196 ? 51.654 12.130 36.778 1.00 60.11 196 ARG A CA 1
ATOM 3062 C C . ARG A 1 196 ? 51.562 10.557 36.977 1.00 62.95 196 ARG A C 1
ATOM 3063 O O . ARG A 1 196 ? 52.046 10.020 37.974 1.00 52.48 196 ARG A O 1
ATOM 3084 N N . GLY A 1 197 ? 50.962 9.853 36.006 1.00 55.74 197 GLY A N 1
ATOM 3085 C CA . GLY A 1 197 ? 50.652 8.466 36.109 1.00 58.83 197 GLY A CA 1
ATOM 3086 C C . GLY A 1 197 ? 49.569 8.269 37.142 1.00 68.18 197 GLY A C 1
ATOM 3087 O O . GLY A 1 197 ? 49.490 7.211 37.684 1.00 72.46 197 GLY A O 1
ATOM 3091 N N . GLU A 1 198 ? 48.792 9.277 37.427 1.00 63.20 198 GLU A N 1
ATOM 3092 C CA . GLU A 1 198 ? 47.752 9.165 38.399 1.00 59.96 198 GLU A CA 1
ATOM 3093 C C . GLU A 1 198 ? 46.449 9.611 37.806 1.00 67.73 198 GLU A C 1
ATOM 3094 O O . GLU A 1 198 ? 46.474 10.592 37.132 1.00 65.21 198 GLU A O 1
ATOM 3106 N N . LYS A 1 199 ? 45.346 8.908 38.064 1.00 65.35 199 LYS A N 1
ATOM 3107 C CA . LYS A 1 199 ? 43.971 9.250 37.622 1.00 56.08 199 LYS A CA 1
ATOM 3108 C C . LYS A 1 199 ? 43.063 9.469 38.836 1.00 56.86 199 LYS A C 1
ATOM 3109 O O . LYS A 1 199 ? 43.195 8.779 39.785 1.00 57.94 199 LYS A O 1
ATOM 3128 N N . VAL A 1 200 ? 42.146 10.392 38.822 1.00 59.60 200 VAL A N 1
ATOM 3129 C CA . VAL A 1 200 ? 41.354 10.615 40.038 1.00 60.14 200 VAL A CA 1
ATOM 3130 C C . VAL A 1 200 ? 40.172 9.657 40.205 1.00 67.07 200 VAL A C 1
ATOM 3131 O O . VAL A 1 200 ? 39.347 9.583 39.361 1.00 67.37 200 VAL A O 1
ATOM 3144 N N . VAL A 1 201 ? 40.121 8.881 41.263 1.00 57.72 201 VAL A N 1
ATOM 3145 C CA . VAL A 1 201 ? 38.982 8.020 41.443 1.00 54.53 201 VAL A CA 1
ATOM 3146 C C . VAL A 1 201 ? 37.671 8.727 41.861 1.00 55.13 201 VAL A C 1
ATOM 3147 O O . VAL A 1 201 ? 36.653 8.417 41.306 1.00 46.28 201 VAL A O 1
ATOM 3160 N N . ASP A 1 202 ? 37.730 9.629 42.827 1.00 53.48 202 ASP A N 1
ATOM 3161 C CA . ASP A 1 202 ? 36.601 10.403 43.330 1.00 48.79 202 ASP A CA 1
ATOM 3162 C C . ASP A 1 202 ? 37.059 11.853 43.345 1.00 56.20 202 ASP A C 1
ATOM 3163 O O . ASP A 1 202 ? 38.037 12.175 43.940 1.00 42.83 202 ASP A O 1
ATOM 3172 N N . TRP A 1 203 ? 36.343 12.726 42.674 1.00 57.61 203 TRP A N 1
ATOM 3173 C CA . TRP A 1 203 ? 36.738 14.079 42.589 1.00 53.22 203 TRP A CA 1
ATOM 3174 C C . TRP A 1 203 ? 36.459 14.945 43.788 1.00 58.89 203 TRP A C 1
ATOM 3175 O O . TRP A 1 203 ? 37.066 15.968 43.909 1.00 46.61 203 TRP A O 1
ATOM 3196 N N . ALA A 1 204 ? 35.573 14.568 44.643 1.00 65.93 204 ALA A N 1
ATOM 3197 C CA . ALA A 1 204 ? 35.278 15.476 45.695 1.00 70.02 204 ALA A CA 1
ATOM 3198 C C . ALA A 1 204 ? 36.395 15.526 46.668 1.00 73.71 204 ALA A C 1
ATOM 3199 O O . ALA A 1 204 ? 36.838 16.570 47.084 1.00 68.24 204 ALA A O 1
ATOM 3206 N N . THR A 1 205 ? 36.898 14.379 46.982 1.00 47.20 205 THR A N 1
ATOM 3207 C CA . THR A 1 205 ? 37.883 14.340 47.980 1.00 43.45 205 THR A CA 1
ATOM 3208 C C . THR A 1 205 ? 39.290 14.045 47.461 1.00 47.36 205 THR A C 1
ATOM 3209 O O . THR A 1 205 ? 40.156 13.702 48.238 1.00 48.82 205 THR A O 1
ATOM 3236 N N . GLU A 1 207 ? 40.572 11.553 45.719 1.00 54.28 207 GLU A N 1
ATOM 3237 C CA . GLU A 1 207 ? 41.055 10.182 45.808 1.00 60.45 207 GLU A CA 1
ATOM 3238 C C . GLU A 1 207 ? 41.633 9.880 44.439 1.00 61.38 207 GLU A C 1
ATOM 3239 O O . GLU A 1 207 ? 41.097 10.354 43.435 1.00 62.51 207 GLU A O 1
ATOM 3251 N N . LYS A 1 208 ? 42.744 9.143 44.384 1.00 64.96 208 LYS A N 1
ATOM 3252 C CA . LYS A 1 208 ? 43.437 8.852 43.136 1.00 62.74 208 LYS A CA 1
ATOM 3253 C C . LYS A 1 208 ? 43.968 7.400 43.012 1.00 62.00 208 LYS A C 1
ATOM 3254 O O . LYS A 1 208 ? 43.881 6.644 43.909 1.00 60.63 208 LYS A O 1
ATOM 3273 N N . VAL A 1 209 ? 44.521 7.045 41.874 1.00 58.15 209 VAL A N 1
ATOM 3274 C CA . VAL A 1 209 ? 45.062 5.736 41.631 1.00 50.78 209 VAL A CA 1
ATOM 3275 C C . VAL A 1 209 ? 46.208 5.727 40.640 1.00 62.63 209 VAL A C 1
ATOM 3276 O O . VAL A 1 209 ? 46.235 6.491 39.726 1.00 63.19 209 VAL A O 1
ATOM 3289 N N . ALA A 1 210 ? 47.114 4.796 40.785 1.00 72.85 210 ALA A N 1
ATOM 3290 C CA . ALA A 1 210 ? 48.242 4.733 39.900 1.00 72.17 210 ALA A CA 1
ATOM 3291 C C . ALA A 1 210 ? 47.859 4.303 38.506 1.00 64.30 210 ALA A C 1
ATOM 3292 O O . ALA A 1 210 ? 47.067 3.422 38.350 1.00 62.42 210 ALA A O 1
ATOM 3299 N N . VAL A 1 211 ? 48.436 4.949 37.515 1.00 63.29 211 VAL A N 1
ATOM 3300 C CA . VAL A 1 211 ? 48.144 4.666 36.122 1.00 54.70 211 VAL A CA 1
ATOM 3301 C C . VAL A 1 211 ? 49.370 4.889 35.279 1.00 59.76 211 VAL A C 1
ATOM 3302 O O . VAL A 1 211 ? 50.226 5.642 35.668 1.00 51.90 211 VAL A O 1
ATOM 3315 N N . GLU A 1 212 ? 49.412 4.260 34.114 1.00 56.62 212 GLU A N 1
ATOM 3316 C CA . GLU A 1 212 ? 50.520 4.390 33.184 1.00 62.97 212 GLU A CA 1
ATOM 3317 C C . GLU A 1 212 ? 50.536 5.796 32.693 1.00 60.84 212 GLU A C 1
ATOM 3318 O O . GLU A 1 212 ? 49.555 6.264 32.275 1.00 60.16 212 GLU A O 1
ATOM 3330 N N . PRO A 1 213 ? 51.661 6.465 32.749 1.00 52.34 213 PRO A N 1
ATOM 3331 C CA . PRO A 1 213 ? 51.698 7.835 32.303 1.00 51.06 213 PRO A CA 1
ATOM 3332 C C . PRO A 1 213 ? 51.358 8.028 30.845 1.00 54.93 213 PRO A C 1
ATOM 3333 O O . PRO A 1 213 ? 51.799 7.256 30.058 1.00 46.81 213 PRO A O 1
ATOM 3344 N N . LEU A 1 214 ? 50.558 9.036 30.552 1.00 60.26 214 LEU A N 1
ATOM 3345 C CA . LEU A 1 214 ? 50.256 9.424 29.199 1.00 58.38 214 LEU A CA 1
ATOM 3346 C C . LEU A 1 214 ? 50.765 10.849 29.094 1.00 49.74 214 LEU A C 1
ATOM 3347 O O . LEU A 1 214 ? 50.595 11.623 29.978 1.00 36.57 214 LEU A O 1
ATOM 3363 N N . TYR A 1 215 ? 51.473 11.129 28.033 1.00 48.00 215 TYR A N 1
ATOM 3364 C CA . TYR A 1 215 ? 52.001 12.440 27.852 1.00 49.17 215 TYR A CA 1
ATOM 3365 C C . TYR A 1 215 ? 51.467 13.271 26.676 1.00 48.99 215 TYR A C 1
ATOM 3366 O O . TYR A 1 215 ? 52.160 14.082 26.189 1.00 43.67 215 TYR A O 1
ATOM 3384 N N . TRP A 1 216 ? 50.291 13.026 26.186 1.00 46.71 216 TRP A N 1
ATOM 3385 C CA . TRP A 1 216 ? 49.791 13.823 25.117 1.00 44.72 216 TRP A CA 1
ATOM 3386 C C . TRP A 1 216 ? 48.307 14.059 25.260 1.00 43.64 216 TRP A C 1
ATOM 3387 O O . TRP A 1 216 ? 47.619 13.272 25.784 1.00 42.00 216 TRP A O 1
ATOM 3408 N N . THR A 1 217 ? 47.861 15.183 24.789 1.00 36.05 217 THR A N 1
ATOM 3409 C CA . THR A 1 217 ? 46.462 15.506 24.710 1.00 35.56 217 THR A CA 1
ATOM 3410 C C . THR A 1 217 ? 46.174 16.232 23.428 1.00 32.34 217 THR A C 1
ATOM 3411 O O . THR A 1 217 ? 47.052 16.580 22.728 1.00 39.55 217 THR A O 1
ATOM 3422 N N . GLY A 1 218 ? 44.913 16.405 23.132 1.00 29.12 218 GLY A N 1
ATOM 3423 C CA . GLY A 1 218 ? 44.479 17.044 21.926 1.00 27.44 218 GLY A CA 1
ATOM 3424 C C . GLY A 1 218 ? 43.167 17.695 22.024 1.00 26.79 218 GLY A C 1
ATOM 3425 O O . GLY A 1 218 ? 42.755 17.980 23.059 1.00 32.23 218 GLY A O 1
ATOM 3429 N N . ALA A 1 219 ? 42.570 18.009 20.905 1.00 21.74 219 ALA A N 1
ATOM 3430 C CA . ALA A 1 219 ? 41.285 18.617 20.836 1.00 18.58 219 ALA A CA 1
ATOM 3431 C C . ALA A 1 219 ? 40.386 18.036 19.761 1.00 29.51 219 ALA A C 1
ATOM 3432 O O . ALA A 1 219 ? 40.834 17.851 18.660 1.00 28.16 219 ALA A O 1
ATOM 3439 N N . SER A 1 220 ? 39.111 17.832 20.063 1.00 25.55 220 SER A N 1
ATOM 3440 C CA . SER A 1 220 ? 38.160 17.283 19.101 1.00 29.33 220 SER A CA 1
ATOM 3441 C C . SER A 1 220 ? 37.065 18.188 18.531 1.00 32.03 220 SER A C 1
ATOM 3442 O O . SER A 1 220 ? 36.415 18.839 19.272 1.00 29.30 220 SER A O 1
ATOM 3450 N N . PHE A 1 221 ? 36.923 18.196 17.214 1.00 33.58 221 PHE A N 1
ATOM 3451 C CA . PHE A 1 221 ? 35.883 18.926 16.528 1.00 38.59 221 PHE A CA 1
ATOM 3452 C C . PHE A 1 221 ? 34.877 17.862 16.113 1.00 39.77 221 PHE A C 1
ATOM 3453 O O . PHE A 1 221 ? 34.981 17.306 15.086 1.00 32.88 221 PHE A O 1
ATOM 3470 N N . HIS A 1 222 ? 33.830 17.683 16.877 1.00 39.47 222 HIS A N 1
ATOM 3471 C CA . HIS A 1 222 ? 32.886 16.614 16.676 1.00 41.62 222 HIS A CA 1
ATOM 3472 C C . HIS A 1 222 ? 31.433 16.998 16.565 1.00 42.50 222 HIS A C 1
ATOM 3473 O O . HIS A 1 222 ? 31.055 18.048 16.866 1.00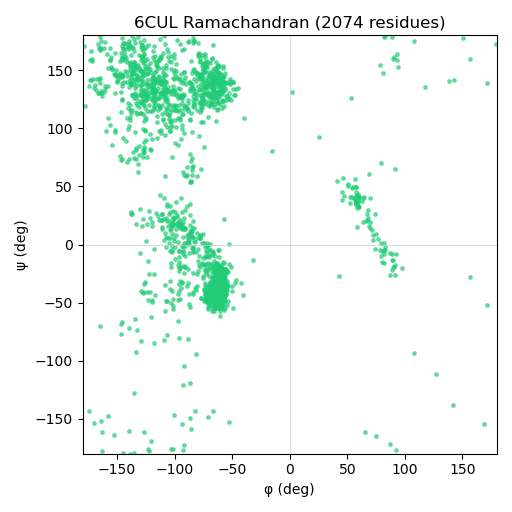 31.21 222 HIS A O 1
ATOM 3487 N N . TYR A 1 223 ? 30.618 16.103 16.066 1.00 41.10 223 TYR A N 1
ATOM 3488 C CA . TYR A 1 223 ? 29.219 16.356 15.976 1.00 41.71 223 TYR A CA 1
ATOM 3489 C C . TYR A 1 223 ? 28.571 16.267 17.343 1.00 41.44 223 TYR A C 1
ATOM 3490 O O . TYR A 1 223 ? 29.061 15.661 18.231 1.00 40.25 223 TYR A O 1
ATOM 3508 N N . VAL A 1 224 ? 27.454 16.920 17.509 1.00 46.60 224 VAL A N 1
ATOM 3509 C CA . VAL A 1 224 ? 26.887 17.074 18.831 1.00 48.20 224 VAL A CA 1
ATOM 3510 C C . VAL A 1 224 ? 25.843 16.017 19.144 1.00 39.47 224 VAL A C 1
ATOM 3511 O O . VAL A 1 224 ? 25.695 15.653 20.252 1.00 35.51 224 VAL A O 1
ATOM 3524 N N . ASP A 1 225 ? 25.125 15.533 18.153 1.00 51.65 225 ASP A N 1
ATOM 3525 C CA . ASP A 1 225 ? 24.185 14.454 18.345 1.00 48.41 225 ASP A CA 1
ATOM 3526 C C . ASP A 1 225 ? 24.822 13.257 19.014 1.00 41.71 225 ASP A C 1
ATOM 3527 O O . ASP A 1 225 ? 24.257 12.699 19.905 1.00 47.97 225 ASP A O 1
ATOM 3536 N N . GLY A 1 231 ? 29.174 13.314 20.238 1.00 26.71 231 GLY A N 1
ATOM 3537 C CA . GLY A 1 231 ? 28.953 13.278 18.823 1.00 28.65 231 GLY A CA 1
ATOM 3538 C C . GLY A 1 231 ? 30.113 12.711 18.081 1.00 39.67 231 GLY A C 1
ATOM 3539 O O . GLY A 1 231 ? 31.177 12.722 18.555 1.00 44.50 231 GLY A O 1
ATOM 3542 N N . GLU A 1 232 ? 29.902 12.236 16.886 1.00 43.27 232 GLU A N 1
ATOM 3543 C CA . GLU A 1 232 ? 30.955 11.641 16.123 1.00 39.32 232 GLU A CA 1
ATOM 3544 C C . GLU A 1 232 ? 32.006 12.630 15.725 1.00 39.41 232 GLU A C 1
ATOM 3545 O O . GLU A 1 232 ? 31.690 13.695 15.301 1.00 34.11 232 GLU A O 1
ATOM 3557 N N . VAL A 1 233 ? 33.247 12.195 15.815 1.00 45.27 233 VAL A N 1
ATOM 3558 C CA . VAL A 1 233 ? 34.364 13.021 15.500 1.00 32.29 233 VAL A CA 1
ATOM 3559 C C . VAL A 1 233 ? 34.513 13.316 14.014 1.00 37.04 233 VAL A C 1
ATOM 3560 O O . VAL A 1 233 ? 34.554 12.442 13.218 1.00 26.88 233 VAL A O 1
ATOM 3573 N N . PHE A 1 234 ? 34.540 14.575 13.673 1.00 25.15 234 PHE A N 1
ATOM 3574 C CA . PHE A 1 234 ? 34.791 14.961 12.334 1.00 25.47 234 PHE A CA 1
ATOM 3575 C C . PHE A 1 234 ? 36.269 15.279 12.046 1.00 27.64 234 PHE A C 1
ATOM 3576 O O . PHE A 1 234 ? 36.689 15.058 10.980 1.00 29.35 234 PHE A O 1
ATOM 3593 N N . HIS A 1 235 ? 36.995 15.888 12.967 1.00 27.80 235 HIS A N 1
ATOM 3594 C CA . HIS A 1 235 ? 38.386 16.169 12.793 1.00 30.92 235 HIS A CA 1
ATOM 3595 C C . HIS A 1 235 ? 39.063 16.167 14.133 1.00 31.75 235 HIS A C 1
ATOM 3596 O O . HIS A 1 235 ? 38.511 16.652 15.075 1.00 25.33 235 HIS A O 1
ATOM 3610 N N . ASP A 1 236 ? 40.248 15.602 14.172 1.00 30.86 236 ASP A N 1
ATOM 3611 C CA . ASP A 1 236 ? 40.973 15.450 15.389 1.00 27.63 236 ASP A CA 1
ATOM 3612 C C . ASP A 1 236 ? 42.450 15.789 15.376 1.00 26.26 236 ASP A C 1
ATOM 3613 O O . ASP A 1 236 ? 43.088 15.497 14.446 1.00 18.51 236 ASP A O 1
ATOM 3622 N N . VAL A 1 237 ? 42.935 16.391 16.446 1.00 23.54 237 VAL A N 1
ATOM 3623 C CA . VAL A 1 237 ? 44.317 16.750 16.621 1.00 20.58 237 VAL A CA 1
ATOM 3624 C C . VAL A 1 237 ? 44.804 16.302 17.988 1.00 28.27 237 VAL A C 1
ATOM 3625 O O . VAL A 1 237 ? 44.087 16.317 18.876 1.00 26.57 237 VAL A O 1
ATOM 3638 N N . LEU A 1 238 ? 46.043 15.888 18.046 1.00 35.60 238 LEU A N 1
ATOM 3639 C CA . LEU A 1 238 ? 46.652 15.421 19.226 1.00 34.34 238 LEU A CA 1
ATOM 3640 C C . LEU A 1 238 ? 48.061 15.790 19.229 1.00 28.68 238 LEU A C 1
ATOM 3641 O O . LEU A 1 238 ? 48.879 14.989 19.055 1.00 33.09 238 LEU A O 1
ATOM 3657 N N . LYS A 1 239 ? 48.345 17.030 19.437 1.00 27.75 239 LYS A N 1
ATOM 3658 C CA . LYS A 1 239 ? 49.693 17.525 19.440 1.00 29.78 239 LYS A CA 1
ATOM 3659 C C . LYS A 1 239 ? 50.217 18.216 20.720 1.00 36.51 239 LYS A C 1
ATOM 3660 O O . LYS A 1 239 ? 51.117 18.980 20.664 1.00 34.62 239 LYS A O 1
ATOM 3679 N N . THR A 1 240 ? 49.636 17.940 21.856 1.00 40.66 240 THR A N 1
ATOM 3680 C CA . THR A 1 240 ? 50.030 18.601 23.060 1.00 41.00 240 THR A CA 1
ATOM 3681 C C . THR A 1 240 ? 50.788 17.686 24.015 1.00 40.14 240 THR A C 1
ATOM 3682 O O . THR A 1 240 ? 50.205 16.864 24.628 1.00 38.20 240 THR A O 1
ATOM 3693 N N . GLU A 1 241 ? 52.108 17.827 24.095 1.00 41.12 241 GLU A N 1
ATOM 3694 C CA . GLU A 1 241 ? 52.898 17.009 24.976 1.00 39.13 241 GLU A CA 1
ATOM 3695 C C . GLU A 1 241 ? 52.571 17.452 26.369 1.00 43.27 241 GLU A C 1
ATOM 3696 O O . GLU A 1 241 ? 52.295 18.583 26.601 1.00 46.10 241 GLU A O 1
ATOM 3708 N N . ILE A 1 242 ? 52.558 16.545 27.297 1.00 48.44 242 ILE A N 1
ATOM 3709 C CA . ILE A 1 242 ? 52.202 16.909 28.617 1.00 47.92 242 ILE A CA 1
ATOM 3710 C C . ILE A 1 242 ? 53.344 16.655 29.547 1.00 44.12 242 ILE A C 1
ATOM 3711 O O . ILE A 1 242 ? 53.880 15.639 29.480 1.00 43.02 242 ILE A O 1
ATOM 3727 N N . SER A 1 243 ? 53.686 17.573 30.420 1.00 40.31 243 SER A N 1
ATOM 3728 C CA . SER A 1 243 ? 54.795 17.367 31.356 1.00 45.48 243 SER A CA 1
ATOM 3729 C C . SER A 1 243 ? 54.363 17.209 32.801 1.00 46.93 243 SER A C 1
ATOM 3730 O O . SER A 1 243 ? 53.516 17.910 33.224 1.00 40.91 243 SER A O 1
ATOM 3738 N N . PRO A 1 244 ? 55.035 16.334 33.566 1.00 45.21 244 PRO A N 1
ATOM 3739 C CA . PRO A 1 244 ? 54.717 16.077 34.963 1.00 46.01 244 PRO A CA 1
ATOM 3740 C C . PRO A 1 244 ? 54.769 17.313 35.815 1.00 53.78 244 PRO A C 1
ATOM 3741 O O . PRO A 1 244 ? 53.825 17.518 36.538 1.00 65.49 244 PRO A O 1
ATOM 3752 N N . ASP A 1 245 ? 55.762 18.167 35.684 1.00 45.14 245 ASP A N 1
ATOM 3753 C CA . ASP A 1 245 ? 55.718 19.389 36.410 1.00 39.93 245 ASP A CA 1
ATOM 3754 C C . ASP A 1 245 ? 54.793 20.490 35.812 1.00 49.42 245 ASP A C 1
ATOM 3755 O O . ASP A 1 245 ? 54.817 21.569 36.312 1.00 39.45 245 ASP A O 1
ATOM 3764 N N . ASP A 1 246 ? 54.028 20.161 34.796 1.00 44.24 246 ASP A N 1
ATOM 3765 C CA . ASP A 1 246 ? 53.111 21.078 34.161 1.00 39.32 246 ASP A CA 1
ATOM 3766 C C . ASP A 1 246 ? 52.012 21.548 35.072 1.00 40.53 246 ASP A C 1
ATOM 3767 O O . ASP A 1 246 ? 51.513 20.790 35.832 1.00 35.53 246 ASP A O 1
ATOM 3776 N N . THR A 1 247 ? 51.658 22.814 35.018 1.00 37.73 247 THR A N 1
ATOM 3777 C CA . THR A 1 247 ? 50.489 23.310 35.734 1.00 33.31 247 THR A CA 1
ATOM 3778 C C . THR A 1 247 ? 49.285 23.252 34.812 1.00 35.15 247 THR A C 1
ATOM 3779 O O . THR A 1 247 ? 49.419 23.023 33.665 1.00 34.47 247 THR A O 1
ATOM 3790 N N . ILE A 1 248 ? 48.108 23.443 35.361 1.00 31.80 248 ILE A N 1
ATOM 3791 C CA . ILE A 1 248 ? 46.874 23.488 34.621 1.00 33.50 248 ILE A CA 1
ATOM 3792 C C . ILE A 1 248 ? 46.803 24.681 33.675 1.00 32.84 248 ILE A C 1
ATOM 3793 O O . ILE A 1 248 ? 46.423 24.509 32.561 1.00 30.14 248 ILE A O 1
ATOM 3809 N N . LEU A 1 249 ? 47.254 25.842 34.101 1.00 33.80 249 LEU A N 1
ATOM 3810 C CA . LEU A 1 249 ? 47.292 26.986 33.214 1.00 22.45 249 LEU A CA 1
ATOM 3811 C C . LEU A 1 249 ? 48.169 26.723 32.022 1.00 29.08 249 LEU A C 1
ATOM 3812 O O . LEU A 1 249 ? 47.886 27.231 31.024 1.00 28.94 249 LEU A O 1
ATOM 3828 N N . GLU A 1 250 ? 49.301 26.051 32.192 1.00 34.16 250 GLU A N 1
ATOM 3829 C CA . GLU A 1 250 ? 50.165 25.657 31.096 1.00 36.35 250 GLU A CA 1
ATOM 3830 C C . GLU A 1 250 ? 49.545 24.622 30.154 1.00 33.38 250 GLU A C 1
ATOM 3831 O O . GLU A 1 250 ? 49.695 24.703 29.008 1.00 38.15 250 GLU A O 1
ATOM 3843 N N . LEU A 1 251 ? 48.896 23.622 30.677 1.00 34.63 251 LEU A N 1
ATOM 3844 C CA . LEU A 1 251 ? 48.248 22.639 29.840 1.00 42.31 251 LEU A CA 1
ATOM 3845 C C . LEU A 1 251 ? 47.112 23.206 28.978 1.00 38.17 251 LEU A C 1
ATOM 3846 O O . LEU A 1 251 ? 47.062 22.921 27.845 1.00 42.42 251 LEU A O 1
ATOM 3862 N N . ARG A 1 252 ? 46.278 24.053 29.538 1.00 43.44 252 ARG A N 1
ATOM 3863 C CA . ARG A 1 252 ? 45.209 24.663 28.801 1.00 40.53 252 ARG A CA 1
ATOM 3864 C C . ARG A 1 252 ? 45.717 25.482 27.666 1.00 33.51 252 ARG A C 1
ATOM 3865 O O . ARG A 1 252 ? 45.241 25.346 26.629 1.00 31.89 252 ARG A O 1
ATOM 3886 N N . TRP A 1 253 ? 46.685 26.329 27.927 1.00 33.41 253 TRP A N 1
ATOM 3887 C CA . TRP A 1 253 ? 47.271 27.140 26.911 1.00 32.87 253 TRP A CA 1
ATOM 3888 C C . TRP A 1 253 ? 47.910 26.234 25.855 1.00 31.33 253 TRP A C 1
ATOM 3889 O O . TRP A 1 253 ? 47.558 26.321 24.780 1.00 30.88 253 TRP A O 1
ATOM 3910 N N . ASN A 1 254 ? 48.727 25.307 26.202 1.00 34.69 254 ASN A N 1
ATOM 3911 C CA . ASN A 1 254 ? 49.295 24.505 25.187 1.00 31.70 254 ASN A CA 1
ATOM 3912 C C . ASN A 1 254 ? 48.305 23.697 24.327 1.00 34.83 254 ASN A C 1
ATOM 3913 O O . ASN A 1 254 ? 48.471 23.601 23.160 1.00 34.97 254 ASN A O 1
ATOM 3924 N N . ASN A 1 255 ? 47.317 23.083 24.916 1.00 29.99 255 ASN A N 1
ATOM 3925 C CA . ASN A 1 255 ? 46.327 22.407 24.141 1.00 26.49 255 ASN A CA 1
ATOM 3926 C C . ASN A 1 255 ? 45.539 23.412 23.291 1.00 30.46 255 ASN A C 1
ATOM 3927 O O . ASN A 1 255 ? 45.208 23.113 22.210 1.00 33.39 255 ASN A O 1
ATOM 3938 N N . PHE A 1 256 ? 45.230 24.578 23.826 1.00 33.17 256 PHE A N 1
ATOM 3939 C CA . PHE A 1 256 ? 44.583 25.602 23.057 1.00 30.40 256 PHE A CA 1
ATOM 3940 C C . PHE A 1 256 ? 45.495 25.993 21.949 1.00 32.84 256 PHE A C 1
ATOM 3941 O O . PHE A 1 256 ? 45.027 26.134 20.896 1.00 38.75 256 PHE A O 1
ATOM 3958 N N . ASN A 1 257 ? 46.780 26.236 22.200 1.00 27.07 257 ASN A N 1
ATOM 3959 C CA . ASN A 1 257 ? 47.730 26.582 21.161 1.00 26.33 257 ASN A CA 1
ATOM 3960 C C . ASN A 1 257 ? 48.328 25.396 20.312 1.00 30.67 257 ASN A C 1
ATOM 3961 O O . ASN A 1 257 ? 48.578 25.564 19.178 1.00 25.19 257 ASN A O 1
ATOM 3972 N N . ASN A 1 258 ? 48.572 24.228 20.893 1.00 29.65 258 ASN A N 1
ATOM 3973 C CA . ASN A 1 258 ? 49.092 23.071 20.143 1.00 31.47 258 ASN A CA 1
ATOM 3974 C C . ASN A 1 258 ? 48.092 22.232 19.384 1.00 29.06 258 ASN A C 1
ATOM 3975 O O . ASN A 1 258 ? 48.381 21.743 18.377 1.00 22.48 258 ASN A O 1
ATOM 3986 N N . SER A 1 259 ? 46.930 22.036 19.921 1.00 21.63 259 SER A N 1
ATOM 3987 C CA . SER A 1 259 ? 45.954 21.274 19.266 1.00 24.32 259 SER A CA 1
ATOM 3988 C C . SER A 1 259 ? 44.575 21.826 19.011 1.00 28.85 259 SER A C 1
ATOM 3989 O O . SER A 1 259 ? 43.977 21.407 18.141 1.00 26.22 259 SER A O 1
ATOM 3997 N N . LEU A 1 260 ? 44.059 22.673 19.878 1.00 33.97 260 LEU A N 1
ATOM 3998 C CA . LEU A 1 260 ? 42.716 23.212 19.765 1.00 36.28 260 LEU A CA 1
ATOM 3999 C C . LEU A 1 260 ? 42.411 24.231 18.702 1.00 38.85 260 LEU A C 1
ATOM 4000 O O . LEU A 1 260 ? 41.439 24.129 18.052 1.00 38.99 260 LEU A O 1
ATOM 4016 N N . PHE A 1 261 ? 43.225 25.224 18.567 1.00 31.03 261 PHE A N 1
ATOM 4017 C CA . PHE A 1 261 ? 42.977 26.153 17.556 1.00 28.55 261 PHE A CA 1
ATOM 4018 C C . PHE A 1 261 ? 43.091 25.432 16.189 1.00 23.94 261 PHE A C 1
ATOM 4019 O O . PHE A 1 261 ? 42.278 25.598 15.356 1.00 22.21 261 PHE A O 1
ATOM 4036 N N . PRO A 1 262 ? 44.091 24.577 16.034 1.00 30.42 262 PRO A N 1
ATOM 4037 C CA . PRO A 1 262 ? 44.214 23.854 14.776 1.00 31.16 262 PRO A CA 1
ATOM 4038 C C . PRO A 1 262 ? 43.058 22.932 14.477 1.00 26.02 262 PRO A C 1
ATOM 4039 O O . PRO A 1 262 ? 42.600 22.927 13.374 1.00 26.65 262 PRO A O 1
ATOM 4050 N N . ALA A 1 263 ? 42.588 22.206 15.434 1.00 23.82 263 ALA A N 1
ATOM 4051 C CA . ALA A 1 263 ? 41.508 21.353 15.152 1.00 30.19 263 ALA A CA 1
ATOM 4052 C C . ALA A 1 263 ? 40.282 22.127 14.741 1.00 30.93 263 ALA A C 1
ATOM 4053 O O . ALA A 1 263 ? 39.635 21.724 13.855 1.00 23.84 263 ALA A O 1
ATOM 4060 N N . LEU A 1 264 ? 39.956 23.203 15.406 1.00 32.63 264 LEU A N 1
ATOM 4061 C CA . LEU A 1 264 ? 38.819 23.918 15.018 1.00 27.75 264 LEU A CA 1
ATOM 4062 C C . LEU A 1 264 ? 38.951 24.473 13.612 1.00 25.92 264 LEU A C 1
ATOM 4063 O O . LEU A 1 264 ? 38.030 24.414 12.910 1.00 17.15 264 LEU A O 1
ATOM 4079 N N . HIS A 1 265 ? 40.062 25.063 13.250 1.00 26.34 265 HIS A N 1
ATOM 4080 C CA . HIS A 1 265 ? 40.221 25.545 11.898 1.00 26.54 265 HIS A CA 1
ATOM 4081 C C . HIS A 1 265 ? 40.301 24.458 10.811 1.00 28.09 265 HIS A C 1
ATOM 4082 O O . HIS A 1 265 ? 39.604 24.508 9.877 1.00 29.89 265 HIS A O 1
ATOM 4096 N N . GLU A 1 266 ? 41.105 23.449 10.991 1.00 29.00 266 GLU A N 1
ATOM 4097 C CA . GLU A 1 266 ? 41.148 22.387 10.038 1.00 34.96 266 GLU A CA 1
ATOM 4098 C C . GLU A 1 266 ? 39.811 21.705 9.933 1.00 34.12 266 GLU A C 1
ATOM 4099 O O . GLU A 1 266 ? 39.440 21.416 8.873 1.00 27.32 266 GLU A O 1
ATOM 4111 N N . GLY A 1 267 ? 39.121 21.512 11.040 1.00 30.78 267 GLY A N 1
ATOM 4112 C CA . GLY A 1 267 ? 37.822 20.942 11.007 1.00 34.90 267 GLY A CA 1
ATOM 4113 C C . GLY A 1 267 ? 36.834 21.798 10.217 1.00 34.62 267 GLY A C 1
ATOM 4114 O O . GLY A 1 267 ? 36.099 21.263 9.488 1.00 31.56 267 GLY A O 1
ATOM 4118 N N . LEU A 1 268 ? 36.809 23.103 10.401 1.00 31.41 268 LEU A N 1
ATOM 4119 C CA . LEU A 1 268 ? 35.945 23.949 9.619 1.00 30.83 268 LEU A CA 1
ATOM 4120 C C . LEU A 1 268 ? 36.328 23.883 8.108 1.00 25.98 268 LEU A C 1
ATOM 4121 O O . LEU A 1 268 ? 35.509 23.651 7.304 1.00 22.03 268 LEU A O 1
ATOM 4137 N N . ALA A 1 269 ? 37.614 23.949 7.812 1.00 36.79 269 ALA A N 1
ATOM 4138 C CA . ALA A 1 269 ? 38.121 23.916 6.442 1.00 34.65 269 ALA A CA 1
ATOM 4139 C C . ALA A 1 269 ? 37.680 22.678 5.723 1.00 29.53 269 ALA A C 1
ATOM 4140 O O . ALA A 1 269 ? 37.235 22.753 4.631 1.00 24.61 269 ALA A O 1
ATOM 4147 N N . LEU A 1 270 ? 37.843 21.564 6.356 1.00 24.49 270 LEU A N 1
ATOM 4148 C CA . LEU A 1 270 ? 37.328 20.360 5.814 1.00 21.76 270 LEU A CA 1
ATOM 4149 C C . LEU A 1 270 ? 35.828 20.377 5.759 1.00 27.71 270 LEU A C 1
ATOM 4150 O O . LEU A 1 270 ? 35.288 20.152 4.738 1.00 30.10 270 LEU A O 1
ATOM 4166 N N . LEU A 1 271 ? 35.182 20.800 6.834 1.00 31.34 271 LEU A N 1
ATOM 4167 C CA . LEU A 1 271 ? 33.760 20.842 6.921 1.00 24.16 271 LEU A CA 1
ATOM 4168 C C . LEU A 1 271 ? 33.091 21.725 5.874 1.00 32.71 271 LEU A C 1
ATOM 4169 O O . LEU A 1 271 ? 31.949 21.567 5.676 1.00 37.87 271 LEU A O 1
ATOM 4185 N N . ALA A 1 272 ? 33.793 22.629 5.260 1.00 26.41 272 ALA A N 1
ATOM 4186 C CA . ALA A 1 272 ? 33.184 23.474 4.340 1.00 31.24 272 ALA A CA 1
ATOM 4187 C C . ALA A 1 272 ? 32.721 22.830 3.055 1.00 30.84 272 ALA A C 1
ATOM 4188 O O . ALA A 1 272 ? 31.796 23.313 2.513 1.00 42.21 272 ALA A O 1
ATOM 4195 N N . GLU A 1 273 ? 33.345 21.835 2.527 1.00 32.31 273 GLU A N 1
ATOM 4196 C CA . GLU A 1 273 ? 32.764 21.381 1.294 1.00 37.34 273 GLU A CA 1
ATOM 4197 C C . GLU A 1 273 ? 31.759 20.321 1.531 1.00 42.59 273 GLU A C 1
ATOM 4198 O O . GLU A 1 273 ? 31.605 19.433 0.771 1.00 34.33 273 GLU A O 1
ATOM 4210 N N . LYS A 1 274 ? 31.141 20.404 2.698 1.00 47.17 274 LYS A N 1
ATOM 4211 C CA . LYS A 1 274 ? 30.101 19.580 3.143 1.00 32.33 274 LYS A CA 1
ATOM 4212 C C . LYS A 1 274 ? 29.211 20.583 3.832 1.00 35.99 274 LYS A C 1
ATOM 4213 O O . LYS A 1 274 ? 28.649 21.497 3.214 1.00 41.10 274 LYS A O 1
ATOM 4232 N N . LYS B 1 3 ? 69.855 26.692 57.941 1.00 60.95 3 LYS B N 1
ATOM 4233 C CA . LYS B 1 3 ? 68.537 26.779 57.355 1.00 54.84 3 LYS B CA 1
ATOM 4234 C C . LYS B 1 3 ? 67.779 27.990 57.926 1.00 49.27 3 LYS B C 1
ATOM 4235 O O . LYS B 1 3 ? 67.084 27.859 58.866 1.00 45.41 3 LYS B O 1
ATOM 4253 N N . ARG B 1 4 ? 67.948 29.168 57.325 1.00 48.49 4 ARG B N 1
ATOM 4254 C CA . ARG B 1 4 ? 67.420 30.411 57.818 1.00 38.61 4 ARG B CA 1
ATOM 4255 C C . ARG B 1 4 ? 66.115 31.018 57.367 1.00 49.95 4 ARG B C 1
ATOM 4256 O O . ARG B 1 4 ? 65.581 31.836 58.051 1.00 43.57 4 ARG B O 1
ATOM 4277 N N . LYS B 1 5 ? 65.583 30.650 56.232 1.00 51.31 5 LYS B N 1
ATOM 4278 C CA . LYS B 1 5 ? 64.364 31.297 55.775 1.00 51.00 5 LYS B CA 1
ATOM 4279 C C . LYS B 1 5 ? 63.137 30.435 56.049 1.00 54.22 5 LYS B C 1
ATOM 4280 O O . LYS B 1 5 ? 63.002 29.366 55.533 1.00 48.13 5 LYS B O 1
ATOM 4299 N N . LEU B 1 6 ? 62.238 30.965 56.831 1.00 57.71 6 LEU B N 1
ATOM 4300 C CA . LEU B 1 6 ? 61.069 30.264 57.274 1.00 44.54 6 LEU B CA 1
ATOM 4301 C C . LEU B 1 6 ? 59.765 30.950 56.951 1.00 45.14 6 LEU B C 1
ATOM 4302 O O . LEU B 1 6 ? 59.619 32.036 57.309 1.00 49.25 6 LEU B O 1
ATOM 4318 N N . ALA B 1 7 ? 58.808 30.304 56.319 1.00 44.24 7 ALA B N 1
ATOM 4319 C CA . ALA B 1 7 ? 57.505 30.914 56.016 1.00 43.39 7 ALA B CA 1
ATOM 4320 C C . ALA B 1 7 ? 56.409 30.329 56.855 1.00 29.40 7 ALA B C 1
ATOM 4321 O O . ALA B 1 7 ? 56.496 29.221 57.208 1.00 21.78 7 ALA B O 1
ATOM 4328 N N . TYR B 1 8 ? 55.421 31.116 57.207 1.00 38.47 8 TYR B N 1
ATOM 4329 C CA . TYR B 1 8 ? 54.326 30.674 58.050 1.00 39.91 8 TYR B CA 1
ATOM 4330 C C . TYR B 1 8 ? 53.029 30.767 57.284 1.00 30.14 8 TYR B C 1
ATOM 4331 O O . TYR B 1 8 ? 52.866 31.604 56.520 1.00 31.31 8 TYR B O 1
ATOM 4349 N N . ILE B 1 9 ? 52.175 29.812 57.432 1.00 26.31 9 ILE B N 1
ATOM 4350 C CA . ILE B 1 9 ? 50.938 29.795 56.762 1.00 33.25 9 ILE B CA 1
ATOM 4351 C C . ILE B 1 9 ? 49.797 29.440 57.722 1.00 33.08 9 ILE B C 1
ATOM 4352 O O . ILE B 1 9 ? 49.865 28.461 58.377 1.00 29.11 9 ILE B O 1
ATOM 4368 N N . TRP B 1 10 ? 48.753 30.229 57.740 1.00 34.49 10 TRP B N 1
ATOM 4369 C CA . TRP B 1 10 ? 47.575 29.992 58.538 1.00 22.07 10 TRP B CA 1
ATOM 4370 C C . TRP B 1 10 ? 46.338 30.419 57.788 1.00 21.83 10 TRP B C 1
ATOM 4371 O O . TRP B 1 10 ? 46.408 30.863 56.710 1.00 20.29 10 TRP B O 1
ATOM 4392 N N . SER B 1 11 ? 45.204 30.140 58.342 1.00 24.96 11 SER B N 1
ATOM 4393 C CA . SER B 1 11 ? 43.961 30.527 57.766 1.00 19.10 11 SER B CA 1
ATOM 4394 C C . SER B 1 11 ? 43.328 31.379 58.850 1.00 22.95 11 SER B C 1
ATOM 4395 O O . SER B 1 11 ? 42.982 30.883 59.836 1.00 20.99 11 SER B O 1
ATOM 4403 N N . LEU B 1 12 ? 43.140 32.650 58.606 1.00 21.32 12 LEU B N 1
ATOM 4404 C CA . LEU B 1 12 ? 42.571 33.578 59.557 1.00 21.60 12 LEU B CA 1
ATOM 4405 C C . LEU B 1 12 ? 41.197 33.164 60.085 1.00 22.89 12 LEU B C 1
ATOM 4406 O O . LEU B 1 12 ? 40.908 33.459 61.185 1.00 27.77 12 LEU B O 1
ATOM 4422 N N . ARG B 1 13 ? 40.380 32.500 59.304 1.00 22.91 13 ARG B N 1
ATOM 4423 C CA . ARG B 1 13 ? 39.121 31.987 59.776 1.00 24.38 13 ARG B CA 1
ATOM 4424 C C . ARG B 1 13 ? 39.297 30.948 60.913 1.00 23.72 13 ARG B C 1
ATOM 4425 O O . ARG B 1 13 ? 38.436 30.793 61.665 1.00 22.03 13 ARG B O 1
ATOM 4446 N N . ASN B 1 14 ? 40.331 30.144 60.881 1.00 26.70 14 ASN B N 1
ATOM 4447 C CA . ASN B 1 14 ? 40.668 29.226 61.948 1.00 24.01 14 ASN B CA 1
ATOM 4448 C C . ASN B 1 14 ? 41.179 29.957 63.163 1.00 29.97 14 ASN B C 1
ATOM 4449 O O . ASN B 1 14 ? 40.800 29.676 64.234 1.00 30.71 14 ASN B O 1
ATOM 4460 N N . ALA B 1 15 ? 42.028 30.930 62.939 1.00 28.15 15 ALA B N 1
ATOM 4461 C CA . ALA B 1 15 ? 42.538 31.747 63.979 1.00 34.97 15 ALA B CA 1
ATOM 4462 C C . ALA B 1 15 ? 41.416 32.461 64.671 1.00 19.29 15 ALA B C 1
ATOM 4463 O O . ALA B 1 15 ? 41.525 32.679 65.807 1.00 22.19 15 ALA B O 1
ATOM 4470 N N . ALA B 1 16 ? 40.401 32.863 63.963 1.00 20.88 16 ALA B N 1
ATOM 4471 C CA . ALA B 1 16 ? 39.313 33.552 64.601 1.00 28.42 16 ALA B CA 1
ATOM 4472 C C . ALA B 1 16 ? 38.495 32.711 65.531 1.00 27.10 16 ALA B C 1
ATOM 4473 O O . ALA B 1 16 ? 38.295 33.074 66.624 1.00 30.78 16 ALA B O 1
ATOM 4480 N N . ALA B 1 17 ? 38.127 31.547 65.096 1.00 29.99 17 ALA B N 1
ATOM 4481 C CA . ALA B 1 17 ? 37.344 30.642 65.888 1.00 21.25 17 ALA B CA 1
ATOM 4482 C C . ALA B 1 17 ? 38.061 30.293 67.197 1.00 20.11 17 ALA B C 1
ATOM 4483 O O . ALA B 1 17 ? 37.442 30.211 68.188 1.00 8.22 17 ALA B O 1
ATOM 4490 N N . ASP B 1 18 ? 39.365 30.170 67.148 1.00 17.73 18 ASP B N 1
ATOM 4491 C CA . ASP B 1 18 ? 40.114 29.887 68.332 1.00 19.92 18 ASP B CA 1
ATOM 4492 C C . ASP B 1 18 ? 40.298 31.059 69.381 1.00 29.83 18 ASP B C 1
ATOM 4493 O O . ASP B 1 18 ? 40.788 30.791 70.431 1.00 19.67 18 ASP B O 1
ATOM 4502 N N . LYS B 1 19 ? 39.787 32.224 69.058 1.00 42.24 19 LYS B N 1
ATOM 4503 C CA . LYS B 1 19 ? 39.891 33.382 69.859 1.00 37.18 19 LYS B CA 1
ATOM 4504 C C . LYS B 1 19 ? 41.274 33.950 69.934 1.00 36.76 19 LYS B C 1
ATOM 4505 O O . LYS B 1 19 ? 41.648 34.389 70.983 1.00 38.27 19 LYS B O 1
ATOM 4524 N N . ALA B 1 20 ? 41.998 33.953 68.829 1.00 39.43 20 ALA B N 1
ATOM 4525 C CA . ALA B 1 20 ? 43.341 34.410 68.777 1.00 31.48 20 ALA B CA 1
ATOM 4526 C C . ALA B 1 20 ? 43.430 35.825 69.236 1.00 32.85 20 ALA B C 1
ATOM 4527 O O . ALA B 1 20 ? 42.598 36.628 68.933 1.00 36.25 20 ALA B O 1
ATOM 4534 N N . GLY B 1 21 ? 44.384 36.064 70.097 1.00 32.19 21 GLY B N 1
ATOM 4535 C CA . GLY B 1 21 ? 44.588 37.355 70.647 1.00 40.16 21 GLY B CA 1
ATOM 4536 C C . GLY B 1 21 ? 43.451 37.964 71.393 1.00 35.53 21 GLY B C 1
ATOM 4537 O O . GLY B 1 21 ? 43.453 39.132 71.562 1.00 39.49 21 GLY B O 1
ATOM 4541 N N . GLN B 1 22 ? 42.493 37.155 71.732 1.00 36.10 22 GLN B N 1
ATOM 4542 C CA . GLN B 1 22 ? 41.372 37.593 72.531 1.00 35.69 22 GLN B CA 1
ATOM 4543 C C . GLN B 1 22 ? 41.601 37.161 73.968 1.00 30.28 22 GLN B C 1
ATOM 4544 O O . GLN B 1 22 ? 42.438 36.371 74.215 1.00 32.65 22 GLN B O 1
ATOM 4558 N N . TYR B 1 23 ? 40.895 37.717 74.915 1.00 32.45 23 TYR B N 1
ATOM 4559 C CA . TYR B 1 23 ? 41.076 37.291 76.267 1.00 33.51 23 TYR B CA 1
ATOM 4560 C C . TYR B 1 23 ? 40.059 36.242 76.594 1.00 42.72 23 TYR B C 1
ATOM 4561 O O . TYR B 1 23 ? 38.921 36.458 76.415 1.00 49.54 23 TYR B O 1
ATOM 4579 N N . VAL B 1 24 ? 40.474 35.121 77.100 1.00 39.87 24 VAL B N 1
ATOM 4580 C CA . VAL B 1 24 ? 39.527 34.062 77.364 1.00 44.31 24 VAL B CA 1
ATOM 4581 C C . VAL B 1 24 ? 39.322 33.690 78.837 1.00 39.60 24 VAL B C 1
ATOM 4582 O O . VAL B 1 24 ? 40.118 33.983 79.663 1.00 35.71 24 VAL B O 1
ATOM 4595 N N . PRO B 1 25 ? 38.210 33.098 79.141 1.00 39.69 25 PRO B N 1
ATOM 4596 C CA . PRO B 1 25 ? 38.000 32.770 80.534 1.00 41.54 25 PRO B CA 1
ATOM 4597 C C . PRO B 1 25 ? 38.655 31.466 80.894 1.00 45.15 25 PRO B C 1
ATOM 4598 O O . PRO B 1 25 ? 38.425 30.487 80.286 1.00 42.55 25 PRO B O 1
ATOM 4609 N N . TYR B 1 26 ? 39.501 31.479 81.869 1.00 40.05 26 TYR B N 1
ATOM 4610 C CA . TYR B 1 26 ? 40.168 30.292 82.277 1.00 43.34 26 TYR B CA 1
ATOM 4611 C C . TYR B 1 26 ? 40.025 30.115 83.763 1.00 45.31 26 TYR B C 1
ATOM 4612 O O . TYR B 1 26 ? 40.499 30.987 84.445 1.00 40.78 26 TYR B O 1
ATOM 4630 N N . LYS B 1 27 ? 39.305 29.079 84.212 1.00 22.66 27 LYS B N 1
ATOM 4631 C CA . LYS B 1 27 ? 39.225 28.696 85.606 1.00 33.98 27 LYS B CA 1
ATOM 4632 C C . LYS B 1 27 ? 39.104 29.858 86.555 1.00 44.20 27 LYS B C 1
ATOM 4633 O O . LYS B 1 27 ? 39.942 30.059 87.420 1.00 34.95 27 LYS B O 1
ATOM 4652 N N . GLY B 1 28 ? 38.091 30.645 86.257 1.00 36.22 28 GLY B N 1
ATOM 4653 C CA . GLY B 1 28 ? 37.744 31.827 86.942 1.00 30.66 28 GLY B CA 1
ATOM 4654 C C . GLY B 1 28 ? 38.352 33.132 86.519 1.00 40.43 28 GLY B C 1
ATOM 4655 O O . GLY B 1 28 ? 37.797 34.084 86.883 1.00 51.94 28 GLY B O 1
ATOM 4659 N N . GLU B 1 29 ? 39.385 33.194 85.714 1.00 39.11 29 GLU B N 1
ATOM 4660 C CA . GLU B 1 29 ? 39.980 34.480 85.331 1.00 46.42 29 GLU B CA 1
ATOM 4661 C C . GLU B 1 29 ? 39.935 34.695 83.823 1.00 40.61 29 GLU B C 1
ATOM 4662 O O . GLU B 1 29 ? 39.228 33.978 83.171 1.00 31.56 29 GLU B O 1
ATOM 4674 N N . GLN B 1 30 ? 40.627 35.695 83.332 1.00 36.28 30 GLN B N 1
ATOM 4675 C CA . GLN B 1 30 ? 40.688 35.949 81.919 1.00 37.89 30 GLN B CA 1
ATOM 4676 C C . GLN B 1 30 ? 42.100 35.644 81.490 1.00 31.70 30 GLN B C 1
ATOM 4677 O O . GLN B 1 30 ? 43.003 35.884 82.214 1.00 32.52 30 GLN B O 1
ATOM 4691 N N . ARG B 1 31 ? 42.270 35.044 80.331 1.00 38.95 31 ARG B N 1
ATOM 4692 C CA . ARG B 1 31 ? 43.587 34.694 79.796 1.00 38.75 31 ARG B CA 1
ATOM 4693 C C . ARG B 1 31 ? 43.818 35.081 78.345 1.00 35.65 31 ARG B C 1
ATOM 4694 O O . ARG B 1 31 ? 42.942 34.953 77.549 1.00 38.73 31 ARG B O 1
ATOM 4715 N N . TYR B 1 32 ? 45.020 35.506 78.008 1.00 30.46 32 TYR B N 1
ATOM 4716 C CA . TYR B 1 32 ? 45.301 35.957 76.653 1.00 29.55 32 TYR B CA 1
ATOM 4717 C C . TYR B 1 32 ? 45.676 34.807 75.770 1.00 33.16 32 TYR B C 1
ATOM 4718 O O . TYR B 1 32 ? 46.738 34.318 75.831 1.00 25.58 32 TYR B O 1
ATOM 4753 N N . LYS B 1 34 ? 47.086 33.603 73.122 1.00 34.64 34 LYS B N 1
ATOM 4754 C CA . LYS B 1 34 ? 48.113 33.970 72.242 1.00 27.78 34 LYS B CA 1
ATOM 4755 C C . LYS B 1 34 ? 48.193 33.056 71.086 1.00 30.13 34 LYS B C 1
ATOM 4756 O O . LYS B 1 34 ? 48.037 31.881 71.250 1.00 33.84 34 LYS B O 1
ATOM 4775 N N . SER B 1 35 ? 48.469 33.617 69.940 1.00 25.24 35 SER B N 1
ATOM 4776 C CA . SER B 1 35 ? 48.581 32.824 68.769 1.00 23.18 35 SER B CA 1
ATOM 4777 C C . SER B 1 35 ? 49.879 32.079 68.631 1.00 32.16 35 SER B C 1
ATOM 4778 O O . SER B 1 35 ? 50.851 32.398 69.263 1.00 35.65 35 SER B O 1
ATOM 4786 N N . VAL B 1 36 ? 49.844 31.033 67.836 1.00 26.55 36 VAL B N 1
ATOM 4787 C CA . VAL B 1 36 ? 51.057 30.331 67.529 1.00 27.76 36 VAL B CA 1
ATOM 4788 C C . VAL B 1 36 ? 52.056 31.279 66.785 1.00 22.28 36 VAL B C 1
ATOM 4789 O O . VAL B 1 36 ? 53.206 31.266 67.036 1.00 20.14 36 VAL B O 1
ATOM 4802 N N . LEU B 1 37 ? 51.557 32.095 65.894 1.00 28.59 37 LEU B N 1
ATOM 4803 C CA . LEU B 1 37 ? 52.383 33.029 65.221 1.00 27.19 37 LEU B CA 1
ATOM 4804 C C . LEU B 1 37 ? 53.043 33.959 66.206 1.00 29.14 37 LEU B C 1
ATOM 4805 O O . LEU B 1 37 ? 54.157 34.190 66.049 1.00 33.98 37 LEU B O 1
ATOM 4821 N N . GLU B 1 38 ? 52.350 34.458 67.191 1.00 27.58 38 GLU B N 1
ATOM 4822 C CA . GLU B 1 38 ? 52.924 35.344 68.191 1.00 31.88 38 GLU B CA 1
ATOM 4823 C C . GLU B 1 38 ? 54.019 34.737 69.156 1.00 31.83 38 GLU B C 1
ATOM 4824 O O . GLU B 1 38 ? 54.958 35.382 69.540 1.00 29.06 38 GLU B O 1
ATOM 4836 N N . SER B 1 39 ? 53.783 33.514 69.560 1.00 29.53 39 SER B N 1
ATOM 4837 C CA . SER B 1 39 ? 54.683 32.799 70.388 1.00 26.76 39 SER B CA 1
ATOM 4838 C C . SER B 1 39 ? 56.043 32.596 69.691 1.00 29.73 39 SER B C 1
ATOM 4839 O O . SER B 1 39 ? 57.050 32.796 70.291 1.00 23.41 39 SER B O 1
ATOM 4847 N N . LEU B 1 40 ? 56.004 32.233 68.429 1.00 25.73 40 LEU B N 1
ATOM 4848 C CA . LEU B 1 40 ? 57.180 32.065 67.613 1.00 22.16 40 LEU B CA 1
ATOM 4849 C C . LEU B 1 40 ? 57.928 33.367 67.467 1.00 29.58 40 LEU B C 1
ATOM 4850 O O . LEU B 1 40 ? 59.131 33.359 67.498 1.00 25.71 40 LEU B O 1
ATOM 4866 N N . VAL B 1 41 ? 57.175 34.437 67.338 1.00 30.18 41 VAL B N 1
ATOM 4867 C CA . VAL B 1 41 ? 57.754 35.695 67.214 1.00 33.05 41 VAL B CA 1
ATOM 4868 C C . VAL B 1 41 ? 58.621 35.961 68.448 1.00 30.62 41 VAL B C 1
ATOM 4869 O O . VAL B 1 41 ? 59.761 36.262 68.307 1.00 27.47 41 VAL B O 1
ATOM 4882 N N . GLU B 1 42 ? 58.076 35.747 69.620 1.00 33.35 42 GLU B N 1
ATOM 4883 C CA . GLU B 1 42 ? 58.840 35.876 70.804 1.00 27.30 42 GLU B CA 1
ATOM 4884 C C . GLU B 1 42 ? 60.024 34.880 70.798 1.00 34.58 42 GLU B C 1
ATOM 4885 O O . GLU B 1 42 ? 61.065 35.240 71.232 1.00 38.40 42 GLU B O 1
ATOM 4897 N N . ALA B 1 43 ? 59.857 33.656 70.347 1.00 32.72 43 ALA B N 1
ATOM 4898 C CA . ALA B 1 43 ? 60.968 32.754 70.346 1.00 28.79 43 ALA B CA 1
ATOM 4899 C C . ALA B 1 43 ? 62.078 33.192 69.454 1.00 31.19 43 ALA B C 1
ATOM 4900 O O . ALA B 1 43 ? 63.172 33.232 69.854 1.00 31.26 43 ALA B O 1
ATOM 4907 N N . LEU B 1 44 ? 61.780 33.558 68.242 1.00 31.38 44 LEU B N 1
ATOM 4908 C CA . LEU B 1 44 ? 62.787 34.086 67.372 1.00 29.87 44 LEU B CA 1
ATOM 4909 C C . LEU B 1 44 ? 63.367 35.352 67.958 1.00 29.13 44 LEU B C 1
ATOM 4910 O O . LEU B 1 44 ? 64.509 35.576 67.798 1.00 26.21 44 LEU B O 1
ATOM 4926 N N . ASN B 1 45 ? 62.565 36.198 68.538 1.00 27.19 45 ASN B N 1
ATOM 4927 C CA . ASN B 1 45 ? 63.101 37.396 69.082 1.00 31.23 45 ASN B CA 1
ATOM 4928 C C . ASN B 1 45 ? 64.058 37.237 70.241 1.00 37.04 45 ASN B C 1
ATOM 4929 O O . ASN B 1 45 ? 65.140 37.724 70.209 1.00 55.77 45 ASN B O 1
ATOM 4940 N N . GLN B 1 46 ? 63.615 36.534 71.242 1.00 28.64 46 GLN B N 1
ATOM 4941 C CA . GLN B 1 46 ? 64.338 36.319 72.448 1.00 34.08 46 GLN B CA 1
ATOM 4942 C C . GLN B 1 46 ? 65.239 35.069 72.624 1.00 40.20 46 GLN B C 1
ATOM 4943 O O . GLN B 1 46 ? 65.877 34.966 73.590 1.00 34.65 46 GLN B O 1
ATOM 4957 N N . THR B 1 47 ? 65.319 34.195 71.685 1.00 35.28 47 THR B N 1
ATOM 4958 C CA . THR B 1 47 ? 66.106 33.041 71.844 1.00 40.14 47 THR B CA 1
ATOM 4959 C C . THR B 1 47 ? 66.972 32.855 70.648 1.00 40.61 47 THR B C 1
ATOM 4960 O O . THR B 1 47 ? 66.891 33.532 69.692 1.00 32.80 47 THR B O 1
ATOM 4971 N N . ALA B 1 48 ? 67.754 31.818 70.729 1.00 45.22 48 ALA B N 1
ATOM 4972 C CA . ALA B 1 48 ? 68.616 31.411 69.692 1.00 48.64 48 ALA B CA 1
ATOM 4973 C C . ALA B 1 48 ? 67.893 30.896 68.448 1.00 39.07 48 ALA B C 1
ATOM 4974 O O . ALA B 1 48 ? 68.563 30.573 67.535 1.00 42.54 48 ALA B O 1
ATOM 4981 N N . LEU B 1 49 ? 66.588 30.771 68.483 1.00 37.14 49 LEU B N 1
ATOM 4982 C CA . LEU B 1 49 ? 65.814 30.449 67.315 1.00 31.02 49 LEU B CA 1
ATOM 4983 C C . LEU B 1 49 ? 65.878 31.585 66.285 1.00 32.77 49 LEU B C 1
ATOM 4984 O O . LEU B 1 49 ? 65.909 31.308 65.125 1.00 35.14 49 LEU B O 1
ATOM 5000 N N . GLY B 1 50 ? 65.887 32.815 66.769 1.00 25.78 50 GLY B N 1
ATOM 5001 C CA . GLY B 1 50 ? 66.060 34.020 65.983 1.00 38.15 50 GLY B CA 1
ATOM 5002 C C . GLY B 1 50 ? 67.412 34.059 65.273 1.00 35.73 50 GLY B C 1
ATOM 5003 O O . GLY B 1 50 ? 67.508 34.373 64.135 1.00 31.40 50 GLY B O 1
ATOM 5007 N N . ASP B 1 51 ? 68.449 33.677 65.965 1.00 36.69 51 ASP B N 1
ATOM 5008 C CA . ASP B 1 51 ? 69.682 33.505 65.316 1.00 33.60 51 ASP B CA 1
ATOM 5009 C C . ASP B 1 51 ? 69.490 32.400 64.248 1.00 35.08 51 ASP B C 1
ATOM 5010 O O . ASP B 1 51 ? 70.103 32.456 63.232 1.00 41.41 51 ASP B O 1
ATOM 5019 N N . ALA B 1 52 ? 68.706 31.410 64.530 1.00 25.83 52 ALA B N 1
ATOM 5020 C CA . ALA B 1 52 ? 68.450 30.349 63.626 1.00 32.74 52 ALA B CA 1
ATOM 5021 C C . ALA B 1 52 ? 67.606 30.630 62.404 1.00 38.35 52 ALA B C 1
ATOM 5022 O O . ALA B 1 52 ? 67.834 30.081 61.351 1.00 34.47 52 ALA B O 1
ATOM 5029 N N . TYR B 1 53 ? 66.579 31.422 62.559 1.00 35.61 53 TYR B N 1
ATOM 5030 C CA . TYR B 1 53 ? 65.713 31.647 61.460 1.00 37.97 53 TYR B CA 1
ATOM 5031 C C . TYR B 1 53 ? 65.286 33.066 61.241 1.00 28.69 53 TYR B C 1
ATOM 5032 O O . TYR B 1 53 ? 65.209 33.808 62.122 1.00 26.60 53 TYR B O 1
ATOM 5050 N N . GLU B 1 54 ? 65.017 33.409 60.025 1.00 34.56 54 GLU B N 1
ATOM 5051 C CA . GLU B 1 54 ? 64.433 34.704 59.724 1.00 47.73 54 GLU B CA 1
ATOM 5052 C C . GLU B 1 54 ? 63.026 34.387 59.238 1.00 46.82 54 GLU B C 1
ATOM 5053 O O . GLU B 1 54 ? 62.859 33.418 58.530 1.00 38.10 54 GLU B O 1
ATOM 5065 N N . LEU B 1 55 ? 62.034 35.157 59.661 1.00 43.44 55 LEU B N 1
ATOM 5066 C CA . LEU B 1 55 ? 60.659 34.927 59.230 1.00 40.81 55 LEU B CA 1
ATOM 5067 C C . LEU B 1 55 ? 60.478 35.753 57.977 1.00 45.02 55 LEU B C 1
ATOM 5068 O O . LEU B 1 55 ? 60.611 36.930 58.037 1.00 41.43 55 LEU B O 1
ATOM 5084 N N . VAL B 1 56 ? 60.199 35.106 56.859 1.00 40.57 56 VAL B N 1
ATOM 5085 C CA . VAL B 1 56 ? 60.084 35.761 55.587 1.00 33.60 56 VAL B CA 1
ATOM 5086 C C . VAL B 1 56 ? 58.691 36.160 55.091 1.00 48.74 56 VAL B C 1
ATOM 5087 O O . VAL B 1 56 ? 58.582 37.143 54.419 1.00 44.51 56 VAL B O 1
ATOM 5100 N N . GLY B 1 57 ? 57.664 35.388 55.394 1.00 50.64 57 GLY B N 1
ATOM 5101 C CA . GLY B 1 57 ? 56.313 35.724 54.994 1.00 47.57 57 GLY B CA 1
ATOM 5102 C C . GLY B 1 57 ? 55.201 35.149 55.849 1.00 43.63 57 GLY B C 1
ATOM 5103 O O . GLY B 1 57 ? 55.392 34.147 56.433 1.00 43.40 57 GLY B O 1
ATOM 5107 N N . VAL B 1 58 ? 54.059 35.817 55.946 1.00 46.43 58 VAL B N 1
ATOM 5108 C CA . VAL B 1 58 ? 52.910 35.273 56.641 1.00 39.51 58 VAL B CA 1
ATOM 5109 C C . VAL B 1 58 ? 51.733 35.154 55.665 1.00 35.51 58 VAL B C 1
ATOM 5110 O O . VAL B 1 58 ? 50.974 36.034 55.541 1.00 36.37 58 VAL B O 1
ATOM 5123 N N . ILE B 1 59 ? 51.609 34.030 55.013 1.00 34.79 59 ILE B N 1
ATOM 5124 C CA . ILE B 1 59 ? 50.567 33.766 54.081 1.00 32.25 59 ILE B CA 1
ATOM 5125 C C . ILE B 1 59 ? 49.245 33.263 54.689 1.00 30.13 59 ILE B C 1
ATOM 5126 O O . ILE B 1 59 ? 49.273 32.455 55.502 1.00 24.15 59 ILE B O 1
ATOM 5142 N N . TYR B 1 60 ? 48.146 33.815 54.250 1.00 26.67 60 TYR B N 1
ATOM 5143 C CA . TYR B 1 60 ? 46.869 33.397 54.663 1.00 23.27 60 TYR B CA 1
ATOM 5144 C C . TYR B 1 60 ? 46.006 33.240 53.459 1.00 17.07 60 TYR B C 1
ATOM 5145 O O . TYR B 1 60 ? 46.109 33.947 52.579 1.00 24.05 60 TYR B O 1
ATOM 5163 N N . ASP B 1 61 ? 45.169 32.258 53.461 1.00 23.96 61 ASP B N 1
ATOM 5164 C CA . ASP B 1 61 ? 44.278 31.941 52.367 1.00 30.42 61 ASP B CA 1
ATOM 5165 C C . ASP B 1 61 ? 42.870 32.508 52.330 1.00 31.32 61 ASP B C 1
ATOM 5166 O O . ASP B 1 61 ? 42.237 32.365 51.350 1.00 24.34 61 ASP B O 1
ATOM 5175 N N . ASP B 1 62 ? 42.460 33.211 53.349 1.00 32.46 62 ASP B N 1
ATOM 5176 C CA . ASP B 1 62 ? 41.097 33.622 53.450 1.00 29.79 62 ASP B CA 1
ATOM 5177 C C . ASP B 1 62 ? 40.674 34.453 52.266 1.00 29.23 62 ASP B C 1
ATOM 5178 O O . ASP B 1 62 ? 41.378 35.258 51.840 1.00 28.05 62 ASP B O 1
ATOM 5187 N N . ASP B 1 63 ? 39.511 34.177 51.741 1.00 36.09 63 ASP B N 1
ATOM 5188 C CA . ASP B 1 63 ? 38.970 34.853 50.586 1.00 32.73 63 ASP B CA 1
ATOM 5189 C C . ASP B 1 63 ? 38.007 35.968 50.981 1.00 37.01 63 ASP B C 1
ATOM 5190 O O . ASP B 1 63 ? 36.908 35.696 51.373 1.00 33.79 63 ASP B O 1
ATOM 5199 N N . ALA B 1 64 ? 38.412 37.209 50.800 1.00 26.71 64 ALA B N 1
ATOM 5200 C CA . ALA B 1 64 ? 37.524 38.328 51.080 1.00 25.50 64 ALA B CA 1
ATOM 5201 C C . ALA B 1 64 ? 36.263 38.335 50.238 1.00 19.60 64 ALA B C 1
ATOM 5202 O O . ALA B 1 64 ? 35.302 38.813 50.679 1.00 30.31 64 ALA B O 1
ATOM 5209 N N . GLU B 1 65 ? 36.279 37.871 49.024 1.00 21.10 65 GLU B N 1
ATOM 5210 C CA . GLU B 1 65 ? 35.056 37.785 48.283 1.00 21.65 65 GLU B CA 1
ATOM 5211 C C . GLU B 1 65 ? 34.058 36.702 48.787 1.00 22.90 65 GLU B C 1
ATOM 5212 O O . GLU B 1 65 ? 32.976 36.693 48.287 1.00 16.57 65 GLU B O 1
ATOM 5224 N N . LEU B 1 66 ? 34.465 35.850 49.714 1.00 24.80 66 LEU B N 1
ATOM 5225 C CA . LEU B 1 66 ? 33.645 34.782 50.240 1.00 29.44 66 LEU B CA 1
ATOM 5226 C C . LEU B 1 66 ? 32.922 35.240 51.505 1.00 32.45 66 LEU B C 1
ATOM 5227 O O . LEU B 1 66 ? 33.526 35.822 52.371 1.00 30.16 66 LEU B O 1
ATOM 5243 N N . PRO B 1 67 ? 31.620 35.078 51.536 1.00 26.38 67 PRO B N 1
ATOM 5244 C CA . PRO B 1 67 ? 30.840 35.428 52.693 1.00 24.46 67 PRO B CA 1
ATOM 5245 C C . PRO B 1 67 ? 31.131 34.569 53.882 1.00 28.27 67 PRO B C 1
ATOM 5246 O O . PRO B 1 67 ? 31.293 35.147 54.922 1.00 21.37 67 PRO B O 1
ATOM 5257 N N . ARG B 1 68 ? 31.259 33.261 53.678 1.00 23.51 68 ARG B N 1
ATOM 5258 C CA . ARG B 1 68 ? 31.527 32.379 54.758 1.00 25.10 68 ARG B CA 1
ATOM 5259 C C . ARG B 1 68 ? 32.811 32.747 55.468 1.00 21.99 68 ARG B C 1
ATOM 5260 O O . ARG B 1 68 ? 32.834 32.807 56.622 1.00 21.57 68 ARG B O 1
ATOM 5281 N N . ASP B 1 69 ? 33.842 33.045 54.737 1.00 27.71 69 ASP B N 1
ATOM 5282 C CA . ASP B 1 69 ? 35.078 33.503 55.320 1.00 25.96 69 ASP B CA 1
ATOM 5283 C C . ASP B 1 69 ? 34.991 34.852 56.006 1.00 25.85 69 ASP B C 1
ATOM 5284 O O . ASP B 1 69 ? 35.397 34.968 57.077 1.00 30.63 69 ASP B O 1
ATOM 5293 N N . GLN B 1 70 ? 34.366 35.811 55.384 1.00 30.17 70 GLN B N 1
ATOM 5294 C CA . GLN B 1 70 ? 34.280 37.154 55.896 1.00 32.02 70 GLN B CA 1
ATOM 5295 C C . GLN B 1 70 ? 33.616 37.223 57.254 1.00 25.27 70 GLN B C 1
ATOM 5296 O O . GLN B 1 70 ? 34.200 37.746 58.110 1.00 36.94 70 GLN B O 1
ATOM 5310 N N . GLY B 1 71 ? 32.441 36.626 57.405 1.00 26.18 71 GLY B N 1
ATOM 5311 C CA . GLY B 1 71 ? 31.699 36.498 58.636 1.00 26.80 71 GLY B CA 1
ATOM 5312 C C . GLY B 1 71 ? 32.392 35.698 59.726 1.00 30.73 71 GLY B C 1
ATOM 5313 O O . GLY B 1 71 ? 32.310 36.008 60.859 1.00 29.33 71 GLY B O 1
ATOM 5317 N N . LYS B 1 72 ? 33.088 34.664 59.345 1.00 30.96 72 LYS B N 1
ATOM 5318 C CA . LYS B 1 72 ? 33.873 33.877 60.264 1.00 27.48 72 LYS B CA 1
ATOM 5319 C C . LYS B 1 72 ? 35.017 34.691 60.909 1.00 24.78 72 LYS B C 1
ATOM 5320 O O . LYS B 1 72 ? 35.452 34.343 61.910 1.00 34.61 72 LYS B O 1
ATOM 5339 N N . ILE B 1 73 ? 35.485 35.712 60.271 1.00 30.04 73 ILE B N 1
ATOM 5340 C CA . ILE B 1 73 ? 36.459 36.590 60.808 1.00 31.99 73 ILE B CA 1
ATOM 5341 C C . ILE B 1 73 ? 35.900 37.995 61.087 1.00 36.18 73 ILE B C 1
ATOM 5342 O O . ILE B 1 73 ? 36.654 38.896 61.227 1.00 34.44 73 ILE B O 1
ATOM 5358 N N . LYS B 1 74 ? 34.612 38.110 61.224 1.00 34.89 74 LYS B N 1
ATOM 5359 C CA . LYS B 1 74 ? 33.964 39.381 61.382 1.00 24.56 74 LYS B CA 1
ATOM 5360 C C . LYS B 1 74 ? 34.431 40.183 62.558 1.00 46.00 74 LYS B C 1
ATOM 5361 O O . LYS B 1 74 ? 34.512 41.353 62.429 1.00 57.94 74 LYS B O 1
ATOM 5380 N N . ASP B 1 75 ? 34.727 39.568 63.690 1.00 42.80 75 ASP B N 1
ATOM 5381 C CA . ASP B 1 75 ? 35.216 40.284 64.845 1.00 46.18 75 ASP B CA 1
ATOM 5382 C C . ASP B 1 75 ? 36.551 40.977 64.566 1.00 49.34 75 ASP B C 1
ATOM 5383 O O . ASP B 1 75 ? 36.825 42.014 65.089 1.00 41.49 75 ASP B O 1
ATOM 5392 N N . TYR B 1 76 ? 37.392 40.358 63.791 1.00 53.06 76 TYR B N 1
ATOM 5393 C CA . TYR B 1 76 ? 38.625 40.984 63.428 1.00 42.46 76 TYR B CA 1
ATOM 5394 C C . TYR B 1 76 ? 38.484 41.471 62.036 1.00 50.56 76 TYR B C 1
ATOM 5395 O O . TYR B 1 76 ? 37.636 41.051 61.276 1.00 55.31 76 TYR B O 1
ATOM 5413 N N . GLY B 1 77 ? 39.329 42.356 61.652 1.00 58.80 77 GLY B N 1
ATOM 5414 C CA . GLY B 1 77 ? 39.201 42.722 60.286 1.00 64.52 77 GLY B CA 1
ATOM 5415 C C . GLY B 1 77 ? 39.902 41.778 59.349 1.00 53.37 77 GLY B C 1
ATOM 5416 O O . GLY B 1 77 ? 40.321 40.727 59.729 1.00 46.62 77 GLY B O 1
ATOM 5420 N N . PHE B 1 78 ? 39.708 42.056 58.089 1.00 52.03 78 PHE B N 1
ATOM 5421 C CA . PHE B 1 78 ? 40.536 41.553 57.052 1.00 46.56 78 PHE B CA 1
ATOM 5422 C C . PHE B 1 78 ? 41.795 42.403 57.180 1.00 54.14 78 PHE B C 1
ATOM 5423 O O . PHE B 1 78 ? 42.816 41.961 56.831 1.00 49.22 78 PHE B O 1
ATOM 5440 N N . ALA B 1 79 ? 41.676 43.590 57.689 1.00 63.91 79 ALA B N 1
ATOM 5441 C CA . ALA B 1 79 ? 42.796 44.463 57.899 1.00 62.75 79 ALA B CA 1
ATOM 5442 C C . ALA B 1 79 ? 42.743 44.973 59.340 1.00 63.29 79 ALA B C 1
ATOM 5443 O O . ALA B 1 79 ? 41.716 45.038 59.937 1.00 56.02 79 ALA B O 1
ATOM 5450 N N . TYR B 1 80 ? 43.883 45.240 59.915 1.00 65.40 80 TYR B N 1
ATOM 5451 C CA . TYR B 1 80 ? 43.892 45.681 61.257 1.00 57.27 80 TYR B CA 1
ATOM 5452 C C . TYR B 1 80 ? 43.366 47.057 61.215 1.00 57.40 80 TYR B C 1
ATOM 5453 O O . TYR B 1 80 ? 43.801 47.821 60.434 1.00 60.99 80 TYR B O 1
ATOM 5471 N N . ARG B 1 81 ? 42.395 47.351 62.021 1.00 65.33 81 ARG B N 1
ATOM 5472 C CA . ARG B 1 81 ? 41.836 48.658 62.044 1.00 64.85 81 ARG B CA 1
ATOM 5473 C C . ARG B 1 81 ? 42.196 49.154 63.375 1.00 66.49 81 ARG B C 1
ATOM 5474 O O . ARG B 1 81 ? 41.752 48.587 64.316 1.00 68.40 81 ARG B O 1
ATOM 5495 N N . PRO B 1 82 ? 42.835 50.299 63.434 1.00 66.41 82 PRO B N 1
ATOM 5496 C CA . PRO B 1 82 ? 43.421 50.853 64.637 1.00 61.63 82 PRO B CA 1
ATOM 5497 C C . PRO B 1 82 ? 42.532 50.825 65.860 1.00 68.33 82 PRO B C 1
ATOM 5498 O O . PRO B 1 82 ? 41.373 51.113 65.832 1.00 71.55 82 PRO B O 1
ATOM 5509 N N . GLY B 1 83 ? 43.120 50.399 66.938 1.00 69.40 83 GLY B N 1
ATOM 5510 C CA . GLY B 1 83 ? 42.421 50.288 68.177 1.00 70.75 83 GLY B CA 1
ATOM 5511 C C . GLY B 1 83 ? 41.365 49.214 68.278 1.00 74.11 83 GLY B C 1
ATOM 5512 O O . GLY B 1 83 ? 40.619 49.286 69.199 1.00 87.15 83 GLY B O 1
ATOM 5516 N N . GLN B 1 84 ? 41.285 48.249 67.387 1.00 72.25 84 GLN B N 1
ATOM 5517 C CA . GLN B 1 84 ? 40.263 47.190 67.488 1.00 72.07 84 GLN B CA 1
ATOM 5518 C C . GLN B 1 84 ? 40.911 45.836 67.548 1.00 61.61 84 GLN B C 1
ATOM 5519 O O . GLN B 1 84 ? 42.115 45.757 67.537 1.00 66.63 84 GLN B O 1
ATOM 5533 N N . GLN B 1 85 ? 40.122 44.782 67.588 1.00 55.79 85 GLN B N 1
ATOM 5534 C CA . GLN B 1 85 ? 40.654 43.451 67.748 1.00 52.20 85 GLN B CA 1
ATOM 5535 C C . GLN B 1 85 ? 41.555 42.919 66.610 1.00 49.84 85 GLN B C 1
ATOM 5536 O O . GLN B 1 85 ? 41.175 42.931 65.476 1.00 50.53 85 GLN B O 1
ATOM 5550 N N . TRP B 1 86 ? 42.708 42.404 66.966 1.00 44.94 86 TRP B N 1
ATOM 5551 C CA . TRP B 1 86 ? 43.640 41.873 66.008 1.00 35.11 86 TRP B CA 1
ATOM 5552 C C . TRP B 1 86 ? 44.171 40.579 66.507 1.00 29.24 86 TRP B C 1
ATOM 5553 O O . TRP B 1 86 ? 44.221 40.364 67.629 1.00 34.65 86 TRP B O 1
ATOM 5574 N N . PHE B 1 87 ? 44.646 39.766 65.632 1.00 23.17 87 PHE B N 1
ATOM 5575 C CA . PHE B 1 87 ? 45.159 38.480 65.992 1.00 28.73 87 PHE B CA 1
ATOM 5576 C C . PHE B 1 87 ? 46.317 38.463 67.026 1.00 29.25 87 PHE B C 1
ATOM 5577 O O . PHE B 1 87 ? 46.489 37.554 67.731 1.00 19.91 87 PHE B O 1
ATOM 5594 N N . TYR B 1 88 ? 47.063 39.532 67.049 1.00 44.40 88 TYR B N 1
ATOM 5595 C CA . TYR B 1 88 ? 48.222 39.807 67.879 1.00 35.65 88 TYR B CA 1
ATOM 5596 C C . TYR B 1 88 ? 48.380 41.323 67.998 1.00 26.27 88 TYR B C 1
ATOM 5597 O O . TYR B 1 88 ? 47.712 42.010 67.324 1.00 36.32 88 TYR B O 1
ATOM 5615 N N . PRO B 1 89 ? 49.236 41.829 68.884 1.00 29.06 89 PRO B N 1
ATOM 5616 C CA . PRO B 1 89 ? 49.332 43.269 68.888 1.00 26.55 89 PRO B CA 1
ATOM 5617 C C . PRO B 1 89 ? 49.759 43.795 67.563 1.00 31.24 89 PRO B C 1
ATOM 5618 O O . PRO B 1 89 ? 50.808 43.465 67.182 1.00 31.89 89 PRO B O 1
ATOM 5629 N N . ALA B 1 90 ? 49.002 44.678 66.961 1.00 31.45 90 ALA B N 1
ATOM 5630 C CA . ALA B 1 90 ? 49.307 45.146 65.639 1.00 36.27 90 ALA B CA 1
ATOM 5631 C C . ALA B 1 90 ? 50.674 45.763 65.504 1.00 42.51 90 ALA B C 1
ATOM 5632 O O . ALA B 1 90 ? 51.374 45.446 64.581 1.00 35.68 90 ALA B O 1
ATOM 5639 N N . ASP B 1 91 ? 51.095 46.488 66.505 1.00 46.82 91 ASP B N 1
ATOM 5640 C CA . ASP B 1 91 ? 52.408 47.065 66.476 1.00 41.03 91 ASP B CA 1
ATOM 5641 C C . ASP B 1 91 ? 53.550 46.156 66.993 1.00 43.83 91 ASP B C 1
ATOM 5642 O O . ASP B 1 91 ? 54.540 46.684 67.444 1.00 38.03 91 ASP B O 1
ATOM 5651 N N . LEU B 1 92 ? 53.365 44.837 66.932 1.00 40.99 92 LEU B N 1
ATOM 5652 C CA . LEU B 1 92 ? 54.338 43.863 67.372 1.00 45.62 92 LEU B CA 1
ATOM 5653 C C . LEU B 1 92 ? 55.469 43.854 66.422 1.00 49.66 92 LEU B C 1
ATOM 5654 O O . LEU B 1 92 ? 55.235 43.952 65.268 1.00 44.64 92 LEU B O 1
ATOM 5670 N N . GLN B 1 93 ? 56.674 43.691 66.926 1.00 48.94 93 GLN B N 1
ATOM 5671 C CA . GLN B 1 93 ? 57.830 43.666 66.095 1.00 47.42 93 GLN B CA 1
ATOM 5672 C C . GLN B 1 93 ? 58.382 42.283 66.047 1.00 51.25 93 GLN B C 1
ATOM 5673 O O . GLN B 1 93 ? 58.514 41.679 67.053 1.00 53.95 93 GLN B O 1
ATOM 5687 N N . VAL B 1 94 ? 58.616 41.742 64.870 1.00 55.30 94 VAL B N 1
ATOM 5688 C CA . VAL B 1 94 ? 59.229 40.447 64.785 1.00 45.17 94 VAL B CA 1
ATOM 5689 C C . VAL B 1 94 ? 60.591 40.728 64.302 1.00 48.97 94 VAL B C 1
ATOM 5690 O O . VAL B 1 94 ? 60.716 41.304 63.264 1.00 55.41 94 VAL B O 1
ATOM 5703 N N . GLN B 1 95 ? 61.583 40.398 65.094 1.00 50.11 95 GLN B N 1
ATOM 5704 C CA . GLN B 1 95 ? 62.969 40.575 64.743 1.00 55.45 95 GLN B CA 1
ATOM 5705 C C . GLN B 1 95 ? 63.212 41.990 64.295 1.00 57.42 95 GLN B C 1
ATOM 5706 O O . GLN B 1 95 ? 63.826 42.180 63.307 1.00 60.73 95 GLN B O 1
ATOM 5720 N N . GLY B 1 96 ? 62.638 42.962 64.932 1.00 49.76 96 GLY B N 1
ATOM 5721 C CA . GLY B 1 96 ? 62.838 44.280 64.425 1.00 63.45 96 GLY B CA 1
ATOM 5722 C C . GLY B 1 96 ? 62.021 44.763 63.231 1.00 62.18 96 GLY B C 1
ATOM 5723 O O . GLY B 1 96 ? 62.144 45.919 62.932 1.00 67.69 96 GLY B O 1
ATOM 5727 N N . LYS B 1 97 ? 61.214 43.910 62.621 1.00 56.80 97 LYS B N 1
ATOM 5728 C CA . LYS B 1 97 ? 60.332 44.237 61.515 1.00 56.36 97 LYS B CA 1
ATOM 5729 C C . LYS B 1 97 ? 58.901 44.362 62.019 1.00 54.22 97 LYS B C 1
ATOM 5730 O O . LYS B 1 97 ? 58.569 43.746 62.985 1.00 52.41 97 LYS B O 1
ATOM 5749 N N . THR B 1 98 ? 58.057 45.155 61.423 1.00 54.69 98 THR B N 1
ATOM 5750 C CA . THR B 1 98 ? 56.709 45.162 61.906 1.00 43.99 98 THR B CA 1
ATOM 5751 C C . THR B 1 98 ? 56.096 43.882 61.415 1.00 49.91 98 THR B C 1
ATOM 5752 O O . THR B 1 98 ? 56.300 43.548 60.293 1.00 52.07 98 THR B O 1
ATOM 5763 N N . LEU B 1 99 ? 55.368 43.174 62.271 1.00 53.09 99 LEU B N 1
ATOM 5764 C CA . LEU B 1 99 ? 54.770 41.881 61.944 1.00 50.45 99 LEU B CA 1
ATOM 5765 C C . LEU B 1 99 ? 53.735 41.935 60.821 1.00 45.80 99 LEU B C 1
ATOM 5766 O O . LEU B 1 99 ? 53.730 41.102 59.953 1.00 35.08 99 LEU B O 1
ATOM 5782 N N . ASN B 1 100 ? 52.929 42.972 60.879 1.00 47.11 100 ASN B N 1
ATOM 5783 C CA . ASN B 1 100 ? 51.921 43.239 59.898 1.00 45.39 100 ASN B CA 1
ATOM 5784 C C . ASN B 1 100 ? 52.501 43.427 58.519 1.00 39.51 100 ASN B C 1
ATOM 5785 O O . ASN B 1 100 ? 51.833 43.149 57.600 1.00 38.63 100 ASN B O 1
ATOM 5796 N N . ASP B 1 101 ? 53.737 43.838 58.399 1.00 43.51 101 ASP B N 1
ATOM 5797 C CA . ASP B 1 101 ? 54.356 43.971 57.112 1.00 50.33 101 ASP B CA 1
ATOM 5798 C C . ASP B 1 101 ? 54.442 42.589 56.401 1.00 53.72 101 ASP B C 1
ATOM 5799 O O . ASP B 1 101 ? 54.346 42.509 55.208 1.00 62.36 101 ASP B O 1
ATOM 5808 N N . LEU B 1 102 ? 54.618 41.529 57.121 1.00 49.14 102 LEU B N 1
ATOM 5809 C CA . LEU B 1 102 ? 54.777 40.309 56.476 1.00 45.00 102 LEU B CA 1
ATOM 5810 C C . LEU B 1 102 ? 53.532 39.598 56.053 1.00 45.58 102 LEU B C 1
ATOM 5811 O O . LEU B 1 102 ? 53.661 38.567 55.520 1.00 52.17 102 LEU B O 1
ATOM 5827 N N . LEU B 1 103 ? 52.368 40.152 56.240 1.00 43.58 103 LEU B N 1
ATOM 5828 C CA . LEU B 1 103 ? 51.186 39.449 55.860 1.00 41.71 103 LEU B CA 1
ATOM 5829 C C . LEU B 1 103 ? 51.063 39.368 54.361 1.00 45.80 103 LEU B C 1
ATOM 5830 O O . LEU B 1 103 ? 51.286 40.333 53.686 1.00 54.97 103 LEU B O 1
ATOM 5846 N N . LEU B 1 104 ? 50.812 38.205 53.839 1.00 37.41 104 LEU B N 1
ATOM 5847 C CA . LEU B 1 104 ? 50.645 38.051 52.439 1.00 33.08 104 LEU B CA 1
ATOM 5848 C C . LEU B 1 104 ? 49.372 37.257 52.159 1.00 39.60 104 LEU B C 1
ATOM 5849 O O . LEU B 1 104 ? 49.294 36.119 52.476 1.00 31.50 104 LEU B O 1
ATOM 5865 N N . SER B 1 105 ? 48.440 37.871 51.467 1.00 41.59 105 SER B N 1
ATOM 5866 C CA . SER B 1 105 ? 47.207 37.289 51.125 1.00 33.58 105 SER B CA 1
ATOM 5867 C C . SER B 1 105 ? 47.298 36.481 49.905 1.00 31.63 105 SER B C 1
ATOM 5868 O O . SER B 1 105 ? 47.304 36.991 48.865 1.00 33.87 105 SER B O 1
ATOM 5876 N N . VAL B 1 106 ? 47.454 35.216 50.046 1.00 29.15 106 VAL B N 1
ATOM 5877 C CA . VAL B 1 106 ? 47.387 34.391 48.934 1.00 33.74 106 VAL B CA 1
ATOM 5878 C C . VAL B 1 106 ? 45.966 33.841 49.201 1.00 28.19 106 VAL B C 1
ATOM 5879 O O . VAL B 1 106 ? 45.779 33.121 50.080 1.00 17.22 106 VAL B O 1
ATOM 5892 N N . PRO B 1 107 ? 44.942 34.284 48.461 1.00 31.73 107 PRO B N 1
ATOM 5893 C CA . PRO B 1 107 ? 43.584 33.821 48.685 1.00 31.26 107 PRO B CA 1
ATOM 5894 C C . PRO B 1 107 ? 43.137 32.548 48.019 1.00 33.30 107 PRO B C 1
ATOM 5895 O O . PRO B 1 107 ? 43.364 32.407 46.910 1.00 34.05 107 PRO B O 1
ATOM 5906 N N . SER B 1 108 ? 42.459 31.662 48.703 1.00 34.41 108 SER B N 1
ATOM 5907 C CA . SER B 1 108 ? 41.950 30.474 48.058 1.00 34.25 108 SER B CA 1
ATOM 5908 C C . SER B 1 108 ? 40.580 30.746 47.445 1.00 25.34 108 SER B C 1
ATOM 5909 O O . SER B 1 108 ? 39.607 30.410 47.952 1.00 24.42 108 SER B O 1
ATOM 5917 N N . THR B 1 109 ? 40.584 31.397 46.316 1.00 23.93 109 THR B N 1
ATOM 5918 C CA . THR B 1 109 ? 39.391 31.748 45.581 1.00 29.28 109 THR B CA 1
ATOM 5919 C C . THR B 1 109 ? 38.557 30.576 44.971 1.00 21.76 109 THR B C 1
ATOM 5920 O O . THR B 1 109 ? 37.456 30.733 44.729 1.00 17.30 109 THR B O 1
ATOM 5931 N N . TYR B 1 110 ? 39.151 29.403 44.801 1.00 25.79 110 TYR B N 1
ATOM 5932 C CA . TYR B 1 110 ? 38.529 28.257 44.341 1.00 33.48 110 TYR B CA 1
ATOM 5933 C C . TYR B 1 110 ? 37.386 27.884 45.213 1.00 39.57 110 TYR B C 1
ATOM 5934 O O . TYR B 1 110 ? 36.522 27.251 44.735 1.00 40.58 110 TYR B O 1
ATOM 5952 N N . ARG B 1 111 ? 37.378 28.244 46.469 1.00 35.40 111 ARG B N 1
ATOM 5953 C CA . ARG B 1 111 ? 36.278 27.894 47.337 1.00 26.90 111 ARG B CA 1
ATOM 5954 C C . ARG B 1 111 ? 34.940 28.571 46.881 1.00 40.62 111 ARG B C 1
ATOM 5955 O O . ARG B 1 111 ? 33.910 28.080 47.218 1.00 41.51 111 ARG B O 1
ATOM 5976 N N . ARG B 1 112 ? 34.986 29.703 46.179 1.00 26.60 112 ARG B N 1
ATOM 5977 C CA . ARG B 1 112 ? 33.809 30.296 45.593 1.00 24.39 112 ARG B CA 1
ATOM 5978 C C . ARG B 1 112 ? 33.181 29.273 44.673 1.00 26.94 112 ARG B C 1
ATOM 5979 O O . ARG B 1 112 ? 32.036 29.100 44.696 1.00 21.96 112 ARG B O 1
ATOM 6000 N N . TYR B 1 113 ? 33.956 28.619 43.869 1.00 31.26 113 TYR B N 1
ATOM 6001 C CA . TYR B 1 113 ? 33.433 27.618 43.039 1.00 33.47 113 TYR B CA 1
ATOM 6002 C C . TYR B 1 113 ? 32.980 26.476 43.879 1.00 24.40 113 TYR B C 1
ATOM 6003 O O . TYR B 1 113 ? 33.606 26.137 44.781 1.00 26.05 113 TYR B O 1
ATOM 6021 N N . PRO B 1 114 ? 31.860 25.889 43.560 1.00 35.94 114 PRO B N 1
ATOM 6022 C CA . PRO B 1 114 ? 31.389 24.749 44.309 1.00 42.39 114 PRO B CA 1
ATOM 6023 C C . PRO B 1 114 ? 32.339 23.567 44.329 1.00 42.43 114 PRO B C 1
ATOM 6024 O O . PRO B 1 114 ? 33.000 23.283 43.381 1.00 35.32 114 PRO B O 1
ATOM 6035 N N . ARG B 1 115 ? 32.373 22.924 45.476 1.00 46.76 115 ARG B N 1
ATOM 6036 C CA . ARG B 1 115 ? 33.299 21.871 45.797 1.00 38.79 115 ARG B CA 1
ATOM 6037 C C . ARG B 1 115 ? 33.241 20.678 44.850 1.00 45.45 115 ARG B C 1
ATOM 6038 O O . ARG B 1 115 ? 32.193 20.202 44.554 1.00 44.45 115 ARG B O 1
ATOM 6059 N N . GLY B 1 116 ? 34.382 20.228 44.382 1.00 41.52 116 GLY B N 1
ATOM 6060 C CA . GLY B 1 116 ? 34.451 19.102 43.492 1.00 25.51 116 GLY B CA 1
ATOM 6061 C C . GLY B 1 116 ? 34.194 19.315 42.006 1.00 33.47 116 GLY B C 1
ATOM 6062 O O . GLY B 1 116 ? 34.545 18.492 41.244 1.00 29.85 116 GLY B O 1
ATOM 6066 N N . THR B 1 117 ? 33.611 20.426 41.643 1.00 40.79 117 THR B N 1
ATOM 6067 C CA . THR B 1 117 ? 33.341 20.758 40.289 1.00 24.26 117 THR B CA 1
ATOM 6068 C C . THR B 1 117 ? 34.685 20.915 39.601 1.00 25.25 117 THR B C 1
ATOM 6069 O O . THR B 1 117 ? 35.631 21.289 40.210 1.00 31.29 117 THR B O 1
ATOM 6080 N N . PRO B 1 118 ? 34.761 20.660 38.305 1.00 32.29 118 PRO B N 1
ATOM 6081 C CA . PRO B 1 118 ? 36.063 20.922 37.699 1.00 33.15 118 PRO B CA 1
ATOM 6082 C C . PRO B 1 118 ? 36.617 22.346 37.879 1.00 31.87 118 PRO B C 1
ATOM 6083 O O . PRO B 1 118 ? 37.754 22.531 37.726 1.00 30.90 118 PRO B O 1
ATOM 6094 N N . GLU B 1 119 ? 35.779 23.282 38.157 1.00 36.20 119 GLU B N 1
ATOM 6095 C CA . GLU B 1 119 ? 36.198 24.645 38.355 1.00 28.86 119 GLU B CA 1
ATOM 6096 C C . GLU B 1 119 ? 36.924 24.784 39.721 1.00 28.93 119 GLU B C 1
ATOM 6097 O O . GLU B 1 119 ? 37.852 25.531 39.836 1.00 35.46 119 GLU B O 1
ATOM 6109 N N . HIS B 1 120 ? 36.405 24.104 40.720 1.00 20.05 120 HIS B N 1
ATOM 6110 C CA . HIS B 1 120 ? 36.968 24.030 42.028 1.00 29.49 120 HIS B CA 1
ATOM 6111 C C . HIS B 1 120 ? 38.315 23.309 42.062 1.00 32.39 120 HIS B C 1
ATOM 6112 O O . HIS B 1 120 ? 39.221 23.789 42.657 1.00 31.01 120 HIS B O 1
ATOM 6126 N N . VAL B 1 121 ? 38.398 22.170 41.423 1.00 34.96 121 VAL B N 1
ATOM 6127 C CA . VAL B 1 121 ? 39.572 21.366 41.392 1.00 25.02 121 VAL B CA 1
ATOM 6128 C C . VAL B 1 121 ? 40.748 21.987 40.711 1.00 32.83 121 VAL B C 1
ATOM 6129 O O . VAL B 1 121 ? 41.805 21.873 41.201 1.00 24.90 121 VAL B O 1
ATOM 6142 N N . ALA B 1 122 ? 40.557 22.555 39.522 1.00 32.31 122 ALA B N 1
ATOM 6143 C CA . ALA B 1 122 ? 41.583 23.282 38.803 1.00 29.18 122 ALA B CA 1
ATOM 6144 C C . ALA B 1 122 ? 41.945 24.571 39.504 1.00 31.64 122 ALA B C 1
ATOM 6145 O O . ALA B 1 122 ? 43.051 24.976 39.468 1.00 31.95 122 ALA B O 1
ATOM 6152 N N . GLY B 1 123 ? 40.991 25.210 40.099 1.00 36.43 123 GLY B N 1
ATOM 6153 C CA . GLY B 1 123 ? 41.273 26.366 40.891 1.00 28.96 123 GLY B CA 1
ATOM 6154 C C . GLY B 1 123 ? 42.138 26.042 42.081 1.00 30.66 123 GLY B C 1
ATOM 6155 O O . GLY B 1 123 ? 42.931 26.804 42.410 1.00 26.01 123 GLY B O 1
ATOM 6159 N N . LYS B 1 124 ? 41.921 24.919 42.744 1.00 42.76 124 LYS B N 1
ATOM 6160 C CA . LYS B 1 124 ? 42.716 24.535 43.901 1.00 42.85 124 LYS B CA 1
ATOM 6161 C C . LYS B 1 124 ? 44.161 24.359 43.486 1.00 38.79 124 LYS B C 1
ATOM 6162 O O . LYS B 1 124 ? 45.033 24.900 44.075 1.00 36.55 124 LYS B O 1
ATOM 6181 N N . SER B 1 125 ? 44.379 23.674 42.391 1.00 41.59 125 SER B N 1
ATOM 6182 C CA . SER B 1 125 ? 45.686 23.550 41.893 1.00 40.93 125 SER B CA 1
ATOM 6183 C C . SER B 1 125 ? 46.348 24.849 41.470 1.00 42.92 125 SER B C 1
ATOM 6184 O O . SER B 1 125 ? 47.530 24.904 41.512 1.00 50.35 125 SER B O 1
ATOM 6192 N N . ASP B 1 126 ? 45.655 25.840 40.972 1.00 37.80 126 ASP B N 1
ATOM 6193 C CA . ASP B 1 126 ? 46.319 27.081 40.683 1.00 23.21 126 ASP B CA 1
ATOM 6194 C C . ASP B 1 126 ? 46.816 27.784 41.916 1.00 32.43 126 ASP B C 1
ATOM 6195 O O . ASP B 1 126 ? 47.906 28.191 41.934 1.00 34.35 126 ASP B O 1
ATOM 6204 N N . PHE B 1 127 ? 46.001 27.868 42.957 1.00 37.96 127 PHE B N 1
ATOM 6205 C CA . PHE B 1 127 ? 46.322 28.531 44.225 1.00 34.29 127 PHE B CA 1
ATOM 6206 C C . PHE B 1 127 ? 47.582 27.950 44.850 1.00 36.99 127 PHE B C 1
ATOM 6207 O O . PHE B 1 127 ? 48.436 28.674 45.234 1.00 31.56 127 PHE B O 1
ATOM 6224 N N . GLU B 1 128 ? 47.677 26.645 44.852 1.00 35.94 128 GLU B N 1
ATOM 6225 C CA . GLU B 1 128 ? 48.850 25.964 45.268 1.00 40.46 128 GLU B CA 1
ATOM 6226 C C . GLU B 1 128 ? 49.963 26.402 44.349 1.00 38.27 128 GLU B C 1
ATOM 6227 O O . GLU B 1 128 ? 51.056 26.367 44.760 1.00 38.08 128 GLU B O 1
ATOM 6239 N N . ARG B 1 129 ? 49.676 26.686 43.104 1.00 35.70 129 ARG B N 1
ATOM 6240 C CA . ARG B 1 129 ? 50.625 27.209 42.193 1.00 36.82 129 ARG B CA 1
ATOM 6241 C C . ARG B 1 129 ? 51.048 28.571 42.608 1.00 38.52 129 ARG B C 1
ATOM 6242 O O . ARG B 1 129 ? 52.165 28.855 42.602 1.00 39.91 129 ARG B O 1
ATOM 6263 N N . ARG B 1 130 ? 50.144 29.434 42.932 1.00 39.98 130 ARG B N 1
ATOM 6264 C CA . ARG B 1 130 ? 50.551 30.695 43.466 1.00 41.94 130 ARG B CA 1
ATOM 6265 C C . ARG B 1 130 ? 51.312 30.447 44.773 1.00 31.22 130 ARG B C 1
ATOM 6266 O O . ARG B 1 130 ? 52.133 31.203 45.097 1.00 26.53 130 ARG B O 1
ATOM 6287 N N . LEU B 1 131 ? 50.956 29.434 45.499 1.00 36.22 131 LEU B N 1
ATOM 6288 C CA . LEU B 1 131 ? 51.636 29.203 46.733 1.00 41.77 131 LEU B CA 1
ATOM 6289 C C . LEU B 1 131 ? 53.093 28.862 46.530 1.00 46.17 131 LEU B C 1
ATOM 6290 O O . LEU B 1 131 ? 53.923 29.490 47.118 1.00 47.69 131 LEU B O 1
ATOM 6306 N N . HIS B 1 132 ? 53.387 27.933 45.655 1.00 37.57 132 HIS B N 1
ATOM 6307 C CA . HIS B 1 132 ? 54.743 27.619 45.336 1.00 35.13 132 HIS B CA 1
ATOM 6308 C C . HIS B 1 132 ? 55.445 28.837 44.788 1.00 37.95 132 HIS B C 1
ATOM 6309 O O . HIS B 1 132 ? 56.571 29.070 45.099 1.00 32.03 132 HIS B O 1
ATOM 6323 N N . ASP B 1 133 ? 54.773 29.577 43.958 1.00 43.34 133 ASP B N 1
ATOM 6324 C CA . ASP B 1 133 ? 55.371 30.739 43.429 1.00 47.91 133 ASP B CA 1
ATOM 6325 C C . ASP B 1 133 ? 55.697 31.782 44.516 1.00 49.23 133 ASP B C 1
ATOM 6326 O O . ASP B 1 133 ? 56.788 32.280 44.570 1.00 45.86 133 ASP B O 1
ATOM 6335 N N . THR B 1 134 ? 54.746 32.091 45.376 1.00 46.11 134 THR B N 1
ATOM 6336 C CA . THR B 1 134 ? 54.981 33.045 46.421 1.00 39.18 134 THR B CA 1
ATOM 6337 C C . THR B 1 134 ? 56.055 32.534 47.334 1.00 43.88 134 THR B C 1
ATOM 6338 O O . THR B 1 134 ? 56.922 33.258 47.611 1.00 49.01 134 THR B O 1
ATOM 6349 N N . LEU B 1 135 ? 56.049 31.287 47.724 1.00 43.06 135 LEU B N 1
ATOM 6350 C CA . LEU B 1 135 ? 57.066 30.820 48.610 1.00 38.04 135 LEU B CA 1
ATOM 6351 C C . LEU B 1 135 ? 58.424 30.915 48.013 1.00 47.69 135 LEU B C 1
ATOM 6352 O O . LEU B 1 135 ? 59.231 31.600 48.534 1.00 48.04 135 LEU B O 1
ATOM 6368 N N . VAL B 1 136 ? 58.627 30.326 46.842 1.00 54.42 136 VAL B N 1
ATOM 6369 C CA . VAL B 1 136 ? 59.897 30.360 46.114 1.00 43.02 136 VAL B CA 1
ATOM 6370 C C . VAL B 1 136 ? 60.329 31.809 45.917 1.00 46.57 136 VAL B C 1
ATOM 6371 O O . VAL B 1 136 ? 61.473 32.103 46.006 1.00 44.00 136 VAL B O 1
ATOM 6384 N N . GLU B 1 137 ? 59.366 32.674 45.707 1.00 46.58 137 GLU B N 1
ATOM 6385 C CA . GLU B 1 137 ? 59.597 34.076 45.627 1.00 46.31 137 GLU B CA 1
ATOM 6386 C C . GLU B 1 137 ? 60.136 34.656 46.967 1.00 49.33 137 GLU B C 1
ATOM 6387 O O . GLU B 1 137 ? 60.854 35.589 46.968 1.00 49.71 137 GLU B O 1
ATOM 6399 N N . LEU B 1 138 ? 59.657 34.143 48.076 1.00 49.78 138 LEU B N 1
ATOM 6400 C CA . LEU B 1 138 ? 60.139 34.506 49.368 1.00 48.56 138 LEU B CA 1
ATOM 6401 C C . LEU B 1 138 ? 61.543 33.966 49.680 1.00 48.49 138 LEU B C 1
ATOM 6402 O O . LEU B 1 138 ? 62.198 34.578 50.462 1.00 49.55 138 LEU B O 1
ATOM 6418 N N . GLY B 1 139 ? 61.962 32.903 49.027 1.00 39.87 139 GLY B N 1
ATOM 6419 C CA . GLY B 1 139 ? 63.222 32.285 49.245 1.00 38.37 139 GLY B CA 1
ATOM 6420 C C . GLY B 1 139 ? 63.086 31.463 50.463 1.00 53.47 139 GLY B C 1
ATOM 6421 O O . GLY B 1 139 ? 63.727 31.743 51.416 1.00 57.05 139 GLY B O 1
ATOM 6425 N N . ALA B 1 140 ? 62.330 30.378 50.363 1.00 45.17 140 ALA B N 1
ATOM 6426 C CA . ALA B 1 140 ? 61.958 29.657 51.530 1.00 43.74 140 ALA B CA 1
ATOM 6427 C C . ALA B 1 140 ? 62.520 28.298 51.817 1.00 53.08 140 ALA B C 1
ATOM 6428 O O . ALA B 1 140 ? 62.156 27.354 51.193 1.00 53.51 140 ALA B O 1
ATOM 6435 N N . ASP B 1 141 ? 63.382 28.237 52.784 1.00 52.47 141 ASP B N 1
ATOM 6436 C CA . ASP B 1 141 ? 63.920 27.009 53.235 1.00 49.74 141 ASP B CA 1
ATOM 6437 C C . ASP B 1 141 ? 62.898 26.137 53.973 1.00 49.26 141 ASP B C 1
ATOM 6438 O O . ASP B 1 141 ? 62.937 24.954 53.850 1.00 49.26 141 ASP B O 1
ATOM 6447 N N . VAL B 1 142 ? 62.017 26.749 54.730 1.00 55.08 142 VAL B N 1
ATOM 6448 C CA . VAL B 1 142 ? 61.059 26.056 55.553 1.00 46.90 142 VAL B CA 1
ATOM 6449 C C . VAL B 1 142 ? 59.722 26.728 55.576 1.00 43.88 142 VAL B C 1
ATOM 6450 O O . VAL B 1 142 ? 59.662 27.911 55.642 1.00 33.67 142 VAL B O 1
ATOM 6463 N N . VAL B 1 143 ? 58.667 25.964 55.542 1.00 43.58 143 VAL B N 1
ATOM 6464 C CA . VAL B 1 143 ? 57.334 26.537 55.631 1.00 42.45 143 VAL B CA 1
ATOM 6465 C C . VAL B 1 143 ? 56.545 25.829 56.763 1.00 35.02 143 VAL B C 1
ATOM 6466 O O . VAL B 1 143 ? 56.497 24.650 56.806 1.00 29.98 143 VAL B O 1
ATOM 6479 N N . VAL B 1 144 ? 55.964 26.594 57.661 1.00 36.58 144 VAL B N 1
ATOM 6480 C CA . VAL B 1 144 ? 55.253 26.050 58.781 1.00 30.18 144 VAL B CA 1
ATOM 6481 C C . VAL B 1 144 ? 53.762 26.227 58.646 1.00 28.08 144 VAL B C 1
ATOM 6482 O O . VAL B 1 144 ? 53.302 27.275 58.507 1.00 23.78 144 VAL B O 1
ATOM 6495 N N . LEU B 1 145 ? 53.028 25.173 58.752 1.00 32.95 145 LEU B N 1
ATOM 6496 C CA . LEU B 1 145 ? 51.616 25.287 58.707 1.00 31.94 145 LEU B CA 1
ATOM 6497 C C . LEU B 1 145 ? 50.989 25.323 60.140 1.00 31.15 145 LEU B C 1
ATOM 6498 O O . LEU B 1 145 ? 51.394 24.593 61.003 1.00 26.06 145 LEU B O 1
ATOM 6514 N N . ASP B 1 146 ? 50.065 26.233 60.342 1.00 19.72 146 ASP B N 1
ATOM 6515 C CA . ASP B 1 146 ? 49.332 26.380 61.566 1.00 23.20 146 ASP B CA 1
ATOM 6516 C C . ASP B 1 146 ? 47.893 26.539 61.179 1.00 24.88 146 ASP B C 1
ATOM 6517 O O . ASP B 1 146 ? 47.480 27.568 60.835 1.00 27.91 146 ASP B O 1
ATOM 6526 N N . GLY B 1 147 ? 47.136 25.477 61.214 1.00 32.80 147 GLY B N 1
ATOM 6527 C CA . GLY B 1 147 ? 45.737 25.523 60.857 1.00 25.61 147 GLY B CA 1
ATOM 6528 C C . GLY B 1 147 ? 45.372 26.037 59.480 1.00 27.64 147 GLY B C 1
ATOM 6529 O O . GLY B 1 147 ? 44.452 26.760 59.362 1.00 26.15 147 GLY B O 1
ATOM 6533 N N . LEU B 1 148 ? 46.154 25.713 58.476 1.00 26.46 148 LEU B N 1
ATOM 6534 C CA . LEU B 1 148 ? 45.806 26.091 57.172 1.00 24.37 148 LEU B CA 1
ATOM 6535 C C . LEU B 1 148 ? 44.652 25.148 56.883 1.00 33.03 148 LEU B C 1
ATOM 6536 O O . LEU B 1 148 ? 44.809 23.977 56.992 1.00 34.60 148 LEU B O 1
ATOM 6552 N N . LEU B 1 149 ? 43.475 25.683 56.592 1.00 33.79 149 LEU B N 1
ATOM 6553 C CA . LEU B 1 149 ? 42.313 24.891 56.274 1.00 27.38 149 LEU B CA 1
ATOM 6554 C C . LEU B 1 149 ? 42.360 24.089 54.990 1.00 30.54 149 LEU B C 1
ATOM 6555 O O . LEU B 1 149 ? 41.712 23.138 54.914 1.00 27.25 149 LEU B O 1
ATOM 6571 N N . VAL B 1 150 ? 43.120 24.543 54.026 1.00 40.04 150 VAL B N 1
ATOM 6572 C CA . VAL B 1 150 ? 43.266 23.938 52.774 1.00 29.01 150 VAL B CA 1
ATOM 6573 C C . VAL B 1 150 ? 44.162 22.761 52.953 1.00 34.20 150 VAL B C 1
ATOM 6574 O O . VAL B 1 150 ? 45.096 22.876 53.584 1.00 29.41 150 VAL B O 1
ATOM 6587 N N . ILE B 1 151 ? 43.818 21.635 52.411 1.00 31.83 151 ILE B N 1
ATOM 6588 C CA . ILE B 1 151 ? 44.648 20.468 52.459 1.00 36.02 151 ILE B CA 1
ATOM 6589 C C . ILE B 1 151 ? 45.583 20.528 51.254 1.00 35.73 151 ILE B C 1
ATOM 6590 O O . ILE B 1 151 ? 45.126 20.521 50.141 1.00 27.88 151 ILE B O 1
ATOM 6606 N N . LEU B 1 152 ? 46.877 20.616 51.530 1.00 36.89 152 LEU B N 1
ATOM 6607 C CA . LEU B 1 152 ? 47.870 20.695 50.497 1.00 34.39 152 LEU B CA 1
ATOM 6608 C C . LEU B 1 152 ? 47.972 19.384 49.744 1.00 37.67 152 LEU B C 1
ATOM 6609 O O . LEU B 1 152 ? 47.704 18.355 50.275 1.00 36.38 152 LEU B O 1
ATOM 6625 N N . ASP B 1 153 ? 48.282 19.493 48.479 1.00 43.97 153 ASP B N 1
ATOM 6626 C CA . ASP B 1 153 ? 48.334 18.364 47.590 1.00 53.11 153 ASP B CA 1
ATOM 6627 C C . ASP B 1 153 ? 49.408 18.505 46.536 1.00 55.22 153 ASP B C 1
ATOM 6628 O O . ASP B 1 153 ? 50.321 17.801 46.544 1.00 59.97 153 ASP B O 1
ATOM 6637 N N . GLU B 1 154 ? 49.258 19.439 45.646 1.00 50.82 154 GLU B N 1
ATOM 6638 C CA . GLU B 1 154 ? 50.199 19.721 44.590 1.00 52.98 154 GLU B CA 1
ATOM 6639 C C . GLU B 1 154 ? 51.584 20.112 45.191 1.00 53.24 154 GLU B C 1
ATOM 6640 O O . GLU B 1 154 ? 52.608 19.677 44.662 1.00 60.11 154 GLU B O 1
ATOM 6652 N N . LEU B 1 155 ? 51.557 20.880 46.288 1.00 52.45 155 LEU B N 1
ATOM 6653 C CA . LEU B 1 155 ? 52.724 21.336 47.010 1.00 49.03 155 LEU B CA 1
ATOM 6654 C C . LEU B 1 155 ? 53.502 20.223 47.601 1.00 53.73 155 LEU B C 1
ATOM 6655 O O . LEU B 1 155 ? 54.695 20.214 47.481 1.00 57.54 155 LEU B O 1
ATOM 6671 N N . VAL B 1 156 ? 52.891 19.210 48.198 1.00 53.20 156 VAL B N 1
ATOM 6672 C CA . VAL B 1 156 ? 53.683 18.106 48.723 1.00 53.64 156 VAL B CA 1
ATOM 6673 C C . VAL B 1 156 ? 53.957 16.947 47.734 1.00 59.07 156 VAL B C 1
ATOM 6674 O O . VAL B 1 156 ? 53.731 15.814 47.979 1.00 45.74 156 VAL B O 1
ATOM 6687 N N . ARG B 1 157 ? 54.597 17.333 46.665 1.00 59.88 157 ARG B N 1
ATOM 6688 C CA . ARG B 1 157 ? 54.999 16.609 45.546 1.00 58.33 157 ARG B CA 1
ATOM 6689 C C . ARG B 1 157 ? 56.299 17.401 45.281 1.00 63.13 157 ARG B C 1
ATOM 6690 O O . ARG B 1 157 ? 56.313 18.596 45.157 1.00 68.55 157 ARG B O 1
ATOM 6711 N N . PRO B 1 158 ? 57.388 16.725 45.089 1.00 61.78 158 PRO B N 1
ATOM 6712 C CA . PRO B 1 158 ? 58.708 17.331 44.903 1.00 58.85 158 PRO B CA 1
ATOM 6713 C C . PRO B 1 158 ? 58.919 18.812 44.569 1.00 46.81 158 PRO B C 1
ATOM 6714 O O . PRO B 1 158 ? 59.225 19.495 45.507 1.00 36.83 158 PRO B O 1
ATOM 6725 N N . ALA B 1 163 ? 58.565 21.819 49.084 1.00 39.00 163 ALA B N 1
ATOM 6726 C CA . ALA B 1 163 ? 58.722 20.465 48.563 1.00 59.93 163 ALA B CA 1
ATOM 6727 C C . ALA B 1 163 ? 58.457 19.453 49.655 1.00 53.41 163 ALA B C 1
ATOM 6728 O O . ALA B 1 163 ? 57.650 18.577 49.422 1.00 46.32 163 ALA B O 1
ATOM 6734 N N . ARG B 1 164 ? 59.383 19.403 50.592 1.00 54.38 164 ARG B N 1
ATOM 6735 C CA . ARG B 1 164 ? 59.313 18.615 51.778 1.00 59.37 164 ARG B CA 1
ATOM 6736 C C . ARG B 1 164 ? 59.832 19.578 52.823 1.00 56.58 164 ARG B C 1
ATOM 6737 O O . ARG B 1 164 ? 60.439 19.241 53.764 1.00 48.19 164 ARG B O 1
ATOM 6758 N N . ARG B 1 165 ? 59.631 20.844 52.561 1.00 60.32 165 ARG B N 1
ATOM 6759 C CA . ARG B 1 165 ? 59.957 21.829 53.538 1.00 51.95 165 ARG B CA 1
ATOM 6760 C C . ARG B 1 165 ? 58.762 22.363 54.303 1.00 44.79 165 ARG B C 1
ATOM 6761 O O . ARG B 1 165 ? 58.913 23.352 54.905 1.00 49.80 165 ARG B O 1
ATOM 6782 N N . ILE B 1 166 ? 57.646 21.688 54.265 1.00 49.53 166 ILE B N 1
ATOM 6783 C CA . ILE B 1 166 ? 56.414 22.119 54.908 1.00 42.69 166 ILE B CA 1
ATOM 6784 C C . ILE B 1 166 ? 56.115 21.308 56.142 1.00 41.34 166 ILE B C 1
ATOM 6785 O O . ILE B 1 166 ? 55.944 20.134 56.067 1.00 33.09 166 ILE B O 1
ATOM 6818 N N . ASN B 1 168 ? 53.664 20.951 59.715 1.00 40.31 168 ASN B N 1
ATOM 6819 C CA . ASN B 1 168 ? 52.426 21.287 60.307 1.00 35.81 168 ASN B CA 1
ATOM 6820 C C . ASN B 1 168 ? 52.548 21.212 61.849 1.00 34.97 168 ASN B C 1
ATOM 6821 O O . ASN B 1 168 ? 53.176 20.369 62.376 1.00 33.22 168 ASN B O 1
ATOM 6832 N N . ILE B 1 169 ? 52.021 22.158 62.557 1.00 35.25 169 ILE B N 1
ATOM 6833 C CA . ILE B 1 169 ? 51.992 22.089 63.999 1.00 34.40 169 ILE B CA 1
ATOM 6834 C C . ILE B 1 169 ? 50.535 21.707 64.399 1.00 30.47 169 ILE B C 1
ATOM 6835 O O . ILE B 1 169 ? 49.663 22.518 64.343 1.00 30.97 169 ILE B O 1
ATOM 6851 N N . HIS B 1 170 ? 50.332 20.478 64.813 1.00 29.44 170 HIS B N 1
ATOM 6852 C CA . HIS B 1 170 ? 49.040 19.996 65.117 1.00 32.06 170 HIS B CA 1
ATOM 6853 C C . HIS B 1 170 ? 48.742 19.801 66.587 1.00 34.83 170 HIS B C 1
ATOM 6854 O O . HIS B 1 170 ? 49.447 19.112 67.229 1.00 31.42 170 HIS B O 1
ATOM 6868 N N . PRO B 1 171 ? 47.609 20.291 67.103 1.00 37.84 171 PRO B N 1
ATOM 6869 C CA . PRO B 1 171 ? 47.308 20.108 68.520 1.00 29.70 171 PRO B CA 1
ATOM 6870 C C . PRO B 1 171 ? 46.729 18.774 68.973 1.00 34.78 171 PRO B C 1
ATOM 6871 O O . PRO B 1 171 ? 45.703 18.673 69.549 1.00 28.28 171 PRO B O 1
ATOM 6882 N N . GLY B 1 172 ? 47.511 17.768 68.696 1.00 36.84 172 GLY B N 1
ATOM 6883 C CA . GLY B 1 172 ? 47.317 16.401 69.047 1.00 26.93 172 GLY B CA 1
ATOM 6884 C C . GLY B 1 172 ? 48.604 15.651 68.882 1.00 33.69 172 GLY B C 1
ATOM 6885 O O . GLY B 1 172 ? 49.517 16.144 68.313 1.00 36.16 172 GLY B O 1
ATOM 6889 N N . VAL B 1 173 ? 48.688 14.439 69.371 1.00 28.57 173 VAL B N 1
ATOM 6890 C CA . VAL B 1 173 ? 49.869 13.685 69.107 1.00 34.15 173 VAL B CA 1
ATOM 6891 C C . VAL B 1 173 ? 49.499 12.912 67.850 1.00 32.10 173 VAL B C 1
ATOM 6892 O O . VAL B 1 173 ? 48.465 12.345 67.780 1.00 36.84 173 VAL B O 1
ATOM 6905 N N . THR B 1 174 ? 50.280 12.968 66.821 1.00 27.18 174 THR B N 1
ATOM 6906 C CA . THR B 1 174 ? 49.926 12.219 65.626 1.00 40.94 174 THR B CA 1
ATOM 6907 C C . THR B 1 174 ? 50.532 10.811 65.382 1.00 47.54 174 THR B C 1
ATOM 6908 O O . THR B 1 174 ? 50.155 10.193 64.436 1.00 34.89 174 THR B O 1
ATOM 6919 N N . ARG B 1 175 ? 51.440 10.378 66.218 1.00 46.33 175 ARG B N 1
ATOM 6920 C CA . ARG B 1 175 ? 52.075 9.121 66.072 1.00 47.69 175 ARG B CA 1
ATOM 6921 C C . ARG B 1 175 ? 51.038 8.062 66.120 1.00 58.96 175 ARG B C 1
ATOM 6922 O O . ARG B 1 175 ? 50.210 8.089 67.006 1.00 48.83 175 ARG B O 1
ATOM 6941 N N . GLU B 1 176 ? 51.109 7.122 65.180 1.00 66.58 176 GLU B N 1
ATOM 6942 C CA . GLU B 1 176 ? 50.137 6.059 65.068 1.00 61.09 176 GLU B CA 1
ATOM 6943 C C . GLU B 1 176 ? 50.074 5.161 66.310 1.00 50.34 176 GLU B C 1
ATOM 6944 O O . GLU B 1 176 ? 49.030 4.758 66.700 1.00 41.67 176 GLU B O 1
ATOM 6956 N N . ASP B 1 177 ? 51.184 4.835 66.905 1.00 48.82 177 ASP B N 1
ATOM 6957 C CA . ASP B 1 177 ? 51.151 4.018 68.093 1.00 57.77 177 ASP B CA 1
ATOM 6958 C C . ASP B 1 177 ? 50.582 4.573 69.384 1.00 54.50 177 ASP B C 1
ATOM 6959 O O . ASP B 1 177 ? 49.800 3.918 69.993 1.00 48.70 177 ASP B O 1
ATOM 6968 N N . SER B 1 178 ? 50.971 5.768 69.692 1.00 56.06 178 SER B N 1
ATOM 6969 C CA . SER B 1 178 ? 50.726 6.329 70.943 1.00 44.73 178 SER B CA 1
ATOM 6970 C C . SER B 1 178 ? 49.314 6.180 71.332 1.00 43.99 178 SER B C 1
ATOM 6971 O O . SER B 1 178 ? 48.447 6.480 70.597 1.00 47.40 178 SER B O 1
ATOM 6979 N N . PRO B 1 179 ? 49.076 5.765 72.567 1.00 44.18 179 PRO B N 1
ATOM 6980 C CA . PRO B 1 179 ? 47.710 5.697 73.069 1.00 38.22 179 PRO B CA 1
ATOM 6981 C C . PRO B 1 179 ? 47.057 7.049 73.045 1.00 41.84 179 PRO B C 1
ATOM 6982 O O . PRO B 1 179 ? 45.860 7.078 73.056 1.00 39.53 179 PRO B O 1
ATOM 6993 N N . TYR B 1 180 ? 47.847 8.085 72.985 1.00 44.40 180 TYR B N 1
ATOM 6994 C CA . TYR B 1 180 ? 47.318 9.416 72.942 1.00 45.08 180 TYR B CA 1
ATOM 6995 C C . TYR B 1 180 ? 47.313 10.040 71.549 1.00 35.18 180 TYR B C 1
ATOM 6996 O O . TYR B 1 180 ? 47.421 11.224 71.462 1.00 40.09 180 TYR B O 1
ATOM 7014 N N . GLU B 1 181 ? 47.202 9.236 70.505 1.00 35.69 181 GLU B N 1
ATOM 7015 C CA . GLU B 1 181 ? 47.199 9.758 69.188 1.00 38.87 181 GLU B CA 1
ATOM 7016 C C . GLU B 1 181 ? 45.908 10.492 68.972 1.00 45.30 181 GLU B C 1
ATOM 7017 O O . GLU B 1 181 ? 44.892 9.916 69.135 1.00 46.75 181 GLU B O 1
ATOM 7029 N N . ARG B 1 182 ? 45.963 11.722 68.531 1.00 37.78 182 ARG B N 1
ATOM 7030 C CA . ARG B 1 182 ? 44.749 12.447 68.269 1.00 44.90 182 ARG B CA 1
ATOM 7031 C C . ARG B 1 182 ? 44.751 13.346 67.046 1.00 36.69 182 ARG B C 1
ATOM 7032 O O . ARG B 1 182 ? 44.699 14.494 67.145 1.00 24.72 182 ARG B O 1
ATOM 7053 N N . ARG B 1 183 ? 44.747 12.759 65.870 1.00 37.34 183 ARG B N 1
ATOM 7054 C CA . ARG B 1 183 ? 44.721 13.513 64.644 1.00 41.76 183 ARG B CA 1
ATOM 7055 C C . ARG B 1 183 ? 43.330 14.014 64.294 1.00 43.42 183 ARG B C 1
ATOM 7056 O O . ARG B 1 183 ? 42.382 13.756 64.978 1.00 38.82 183 ARG B O 1
ATOM 7077 N N . GLY B 1 184 ? 43.344 14.820 63.249 1.00 49.36 184 GLY B N 1
ATOM 7078 C CA . GLY B 1 184 ? 42.182 15.360 62.614 1.00 37.50 184 GLY B CA 1
ATOM 7079 C C . GLY B 1 184 ? 41.608 16.544 63.228 1.00 28.51 184 GLY B C 1
ATOM 7080 O O . GLY B 1 184 ? 41.970 16.903 64.273 1.00 28.12 184 GLY B O 1
ATOM 7084 N N . ALA B 1 185 ? 40.558 16.991 62.597 1.00 32.93 185 ALA B N 1
ATOM 7085 C CA . ALA B 1 185 ? 39.864 18.201 62.906 1.00 28.81 185 ALA B CA 1
ATOM 7086 C C . ALA B 1 185 ? 39.351 18.315 64.296 1.00 32.52 185 ALA B C 1
ATOM 7087 O O . ALA B 1 185 ? 39.343 19.388 64.764 1.00 36.20 185 ALA B O 1
ATOM 7094 N N . TYR B 1 186 ? 39.002 17.219 64.912 1.00 25.11 186 TYR B N 1
ATOM 7095 C CA . TYR B 1 186 ? 38.453 17.168 66.221 1.00 26.69 186 TYR B CA 1
ATOM 7096 C C . TYR B 1 186 ? 39.416 16.895 67.380 1.00 31.26 186 TYR B C 1
ATOM 7097 O O . TYR B 1 186 ? 38.983 16.576 68.389 1.00 33.78 186 TYR B O 1
ATOM 7115 N N . ALA B 1 187 ? 40.692 17.088 67.218 1.00 29.79 187 ALA B N 1
ATOM 7116 C CA . ALA B 1 187 ? 41.630 16.709 68.226 1.00 28.09 187 ALA B CA 1
ATOM 7117 C C . ALA B 1 187 ? 41.480 17.359 69.537 1.00 29.37 187 ALA B C 1
ATOM 7118 O O . ALA B 1 187 ? 41.585 16.711 70.520 1.00 32.68 187 ALA B O 1
ATOM 7125 N N . THR B 1 188 ? 41.282 18.641 69.534 1.00 28.56 188 THR B N 1
ATOM 7126 C CA . THR B 1 188 ? 41.073 19.367 70.736 1.00 30.08 188 THR B CA 1
ATOM 7127 C C . THR B 1 188 ? 39.803 18.837 71.414 1.00 32.43 188 THR B C 1
ATOM 7128 O O . THR B 1 188 ? 39.773 18.661 72.590 1.00 33.97 188 THR B O 1
ATOM 7139 N N . LEU B 1 189 ? 38.776 18.608 70.640 1.00 35.99 189 LEU B N 1
ATOM 7140 C CA . LEU B 1 189 ? 37.587 18.058 71.126 1.00 31.03 189 LEU B CA 1
ATOM 7141 C C . LEU B 1 189 ? 37.691 16.617 71.554 1.00 32.61 189 LEU B C 1
ATOM 7142 O O . LEU B 1 189 ? 37.248 16.315 72.617 1.00 37.03 189 LEU B O 1
ATOM 7158 N N . ASP B 1 190 ? 38.325 15.747 70.795 1.00 31.55 190 ASP B N 1
ATOM 7159 C CA . ASP B 1 190 ? 38.411 14.355 71.229 1.00 34.55 190 ASP B CA 1
ATOM 7160 C C . ASP B 1 190 ? 39.100 14.226 72.588 1.00 32.36 190 ASP B C 1
ATOM 7161 O O . ASP B 1 190 ? 38.701 13.449 73.370 1.00 33.83 190 ASP B O 1
ATOM 7170 N N . ALA B 1 191 ? 40.093 15.052 72.817 1.00 31.69 191 ALA B N 1
ATOM 7171 C CA . ALA B 1 191 ? 40.815 15.083 74.018 1.00 32.46 191 ALA B CA 1
ATOM 7172 C C . ALA B 1 191 ? 39.951 15.400 75.196 1.00 42.12 191 ALA B C 1
ATOM 7173 O O . ALA B 1 191 ? 40.000 14.682 76.138 1.00 41.18 191 ALA B O 1
ATOM 7180 N N . LEU B 1 192 ? 39.147 16.434 75.108 1.00 38.45 192 LEU B N 1
ATOM 7181 C CA . LEU B 1 192 ? 38.280 16.822 76.146 1.00 31.74 192 LEU B CA 1
ATOM 7182 C C . LEU B 1 192 ? 37.235 15.782 76.488 1.00 32.80 192 LEU B C 1
ATOM 7183 O O . LEU B 1 192 ? 37.089 15.471 77.639 1.00 28.50 192 LEU B O 1
ATOM 7199 N N . TYR B 1 193 ? 36.523 15.281 75.501 1.00 34.18 193 TYR B N 1
ATOM 7200 C CA . TYR B 1 193 ? 35.587 14.200 75.745 1.00 38.41 193 TYR B CA 1
ATOM 7201 C C . TYR B 1 193 ? 36.264 12.932 76.186 1.00 36.73 193 TYR B C 1
ATOM 7202 O O . TYR B 1 193 ? 35.695 12.257 76.948 1.00 35.02 193 TYR B O 1
ATOM 7220 N N . GLY B 1 194 ? 37.447 12.659 75.675 1.00 28.06 194 GLY B N 1
ATOM 7221 C CA . GLY B 1 194 ? 38.229 11.496 76.022 1.00 30.22 194 GLY B CA 1
ATOM 7222 C C . GLY B 1 194 ? 38.557 11.453 77.492 1.00 38.49 194 GLY B C 1
ATOM 7223 O O . GLY B 1 194 ? 38.396 10.462 78.119 1.00 39.39 194 GLY B O 1
ATOM 7227 N N . ALA B 1 195 ? 38.950 12.596 78.011 1.00 40.92 195 ALA B N 1
ATOM 7228 C CA . ALA B 1 195 ? 39.202 12.817 79.394 1.00 34.20 195 ALA B CA 1
ATOM 7229 C C . ALA B 1 195 ? 37.956 12.677 80.260 1.00 34.19 195 ALA B C 1
ATOM 7230 O O . ALA B 1 195 ? 38.060 12.473 81.411 1.00 30.35 195 ALA B O 1
ATOM 7237 N N . ARG B 1 196 ? 36.819 12.809 79.676 1.00 33.22 196 ARG B N 1
ATOM 7238 C CA . ARG B 1 196 ? 35.615 12.556 80.345 1.00 33.63 196 ARG B CA 1
ATOM 7239 C C . ARG B 1 196 ? 35.233 11.070 80.135 1.00 42.46 196 ARG B C 1
ATOM 7240 O O . ARG B 1 196 ? 34.120 10.742 80.366 1.00 40.80 196 ARG B O 1
ATOM 7261 N N . GLY B 1 197 ? 36.119 10.258 79.657 1.00 31.09 197 GLY B N 1
ATOM 7262 C CA . GLY B 1 197 ? 35.743 8.910 79.389 1.00 41.05 197 GLY B CA 1
ATOM 7263 C C . GLY B 1 197 ? 34.589 8.769 78.433 1.00 41.27 197 GLY B C 1
ATOM 7264 O O . GLY B 1 197 ? 33.827 7.923 78.591 1.00 43.59 197 GLY B O 1
ATOM 7268 N N . GLU B 1 198 ? 34.457 9.618 77.462 1.00 46.68 198 GLU B N 1
ATOM 7269 C CA . GLU B 1 198 ? 33.400 9.487 76.485 1.00 45.34 198 GLU B CA 1
ATOM 7270 C C . GLU B 1 198 ? 34.006 9.727 75.091 1.00 40.75 198 GLU B C 1
ATOM 7271 O O . GLU B 1 198 ? 35.038 10.289 74.980 1.00 45.59 198 GLU B O 1
ATOM 7283 N N . LYS B 1 199 ? 33.462 9.168 74.038 1.00 43.30 199 LYS B N 1
ATOM 7284 C CA . LYS B 1 199 ? 34.012 9.351 72.716 1.00 37.94 199 LYS B CA 1
ATOM 7285 C C . LYS B 1 199 ? 32.870 9.659 71.775 1.00 42.07 199 LYS B C 1
ATOM 7286 O O . LYS B 1 199 ? 31.940 8.951 71.763 1.00 46.02 199 LYS B O 1
ATOM 7305 N N . VAL B 1 200 ? 32.970 10.685 70.977 1.00 39.09 200 VAL B N 1
ATOM 7306 C CA . VAL B 1 200 ? 31.835 11.083 70.200 1.00 50.83 200 VAL B CA 1
ATOM 7307 C C . VAL B 1 200 ? 31.820 10.439 68.843 1.00 57.65 200 VAL B C 1
ATOM 7308 O O . VAL B 1 200 ? 32.737 10.564 68.114 1.00 55.94 200 VAL B O 1
ATOM 7321 N N . VAL B 1 201 ? 30.808 9.678 68.565 1.00 59.56 201 VAL B N 1
ATOM 7322 C CA . VAL B 1 201 ? 30.724 9.065 67.305 1.00 59.79 201 VAL B CA 1
ATOM 7323 C C . VAL B 1 201 ? 29.878 9.766 66.272 1.00 55.36 201 VAL B C 1
ATOM 7324 O O . VAL B 1 201 ? 30.006 9.448 65.136 1.00 56.53 201 VAL B O 1
ATOM 7337 N N . ASP B 1 202 ? 29.012 10.658 66.654 1.00 58.76 202 ASP B N 1
ATOM 7338 C CA . ASP B 1 202 ? 28.268 11.377 65.676 1.00 55.10 202 ASP B CA 1
ATOM 7339 C C . ASP B 1 202 ? 28.188 12.828 66.153 1.00 46.48 202 ASP B C 1
ATOM 7340 O O . ASP B 1 202 ? 27.437 13.107 67.010 1.00 45.03 202 ASP B O 1
ATOM 7349 N N . TRP B 1 203 ? 29.004 13.696 65.583 1.00 54.04 203 TRP B N 1
ATOM 7350 C CA . TRP B 1 203 ? 29.087 15.138 65.866 1.00 52.03 203 TRP B CA 1
ATOM 7351 C C . TRP B 1 203 ? 27.809 15.945 65.542 1.00 45.64 203 TRP B C 1
ATOM 7352 O O . TRP B 1 203 ? 27.566 16.925 66.120 1.00 38.01 203 TRP B O 1
ATOM 7373 N N . ALA B 1 204 ? 27.091 15.543 64.507 1.00 52.09 204 ALA B N 1
ATOM 7374 C CA . ALA B 1 204 ? 25.831 16.149 64.126 1.00 43.36 204 ALA B CA 1
ATOM 7375 C C . ALA B 1 204 ? 24.840 15.993 65.225 1.00 48.47 204 ALA B C 1
ATOM 7376 O O . ALA B 1 204 ? 24.125 16.894 65.502 1.00 48.70 204 ALA B O 1
ATOM 7383 N N . THR B 1 205 ? 24.790 14.858 65.849 1.00 57.42 205 THR B N 1
ATOM 7384 C CA . THR B 1 205 ? 23.887 14.706 66.945 1.00 61.51 205 THR B CA 1
ATOM 7385 C C . THR B 1 205 ? 24.524 14.359 68.239 1.00 47.43 205 THR B C 1
ATOM 7386 O O . THR B 1 205 ? 23.854 13.995 69.115 1.00 53.39 205 THR B O 1
ATOM 7414 N N . GLU B 1 207 ? 26.416 11.670 69.527 1.00 64.35 207 GLU B N 1
ATOM 7415 C CA . GLU B 1 207 ? 26.363 10.392 70.186 1.00 63.96 207 GLU B CA 1
ATOM 7416 C C . GLU B 1 207 ? 27.735 10.134 70.711 1.00 55.32 207 GLU B C 1
ATOM 7417 O O . GLU B 1 207 ? 28.644 10.248 69.965 1.00 60.79 207 GLU B O 1
ATOM 7429 N N . LYS B 1 208 ? 27.879 9.814 71.984 1.00 57.00 208 LYS B N 1
ATOM 7430 C CA . LYS B 1 208 ? 29.172 9.515 72.545 1.00 54.82 208 LYS B CA 1
ATOM 7431 C C . LYS B 1 208 ? 29.084 8.164 73.176 1.00 58.99 208 LYS B C 1
ATOM 7432 O O . LYS B 1 208 ? 28.089 7.875 73.760 1.00 64.05 208 LYS B O 1
ATOM 7451 N N . VAL B 1 209 ? 30.074 7.315 73.028 1.00 45.95 209 VAL B N 1
ATOM 7452 C CA . VAL B 1 209 ? 30.009 5.999 73.643 1.00 45.17 209 VAL B CA 1
ATOM 7453 C C . VAL B 1 209 ? 31.161 5.838 74.615 1.00 38.84 209 VAL B C 1
ATOM 7454 O O . VAL B 1 209 ? 32.263 5.974 74.229 1.00 38.05 209 VAL B O 1
ATOM 7467 N N . ALA B 1 210 ? 30.907 5.372 75.808 1.00 51.64 210 ALA B N 1
ATOM 7468 C CA . ALA B 1 210 ? 31.904 5.375 76.867 1.00 55.07 210 ALA B CA 1
ATOM 7469 C C . ALA B 1 210 ? 33.255 4.780 76.556 1.00 50.47 210 ALA B C 1
ATOM 7470 O O . ALA B 1 210 ? 33.321 3.766 75.962 1.00 49.41 210 ALA B O 1
ATOM 7477 N N . VAL B 1 211 ? 34.306 5.465 77.019 1.00 51.83 211 VAL B N 1
ATOM 7478 C CA . VAL B 1 211 ? 35.708 5.092 76.838 1.00 45.73 211 VAL B CA 1
ATOM 7479 C C . VAL B 1 211 ? 36.532 5.343 78.103 1.00 48.07 211 VAL B C 1
ATOM 7480 O O . VAL B 1 211 ? 36.045 5.921 78.998 1.00 51.46 211 VAL B O 1
ATOM 7493 N N . GLU B 1 212 ? 37.746 4.868 78.233 1.00 51.80 212 GLU B N 1
ATOM 7494 C CA . GLU B 1 212 ? 38.499 5.135 79.441 1.00 46.89 212 GLU B CA 1
ATOM 7495 C C . GLU B 1 212 ? 38.887 6.574 79.555 1.00 47.49 212 GLU B C 1
ATOM 7496 O O . GLU B 1 212 ? 39.143 7.152 78.565 1.00 44.33 212 GLU B O 1
ATOM 7508 N N . PRO B 1 213 ? 38.899 7.134 80.754 1.00 46.31 213 PRO B N 1
ATOM 7509 C CA . PRO B 1 213 ? 39.366 8.486 80.801 1.00 34.75 213 PRO B CA 1
ATOM 7510 C C . PRO B 1 213 ? 40.810 8.551 80.421 1.00 35.42 213 PRO B C 1
ATOM 7511 O O . PRO B 1 213 ? 41.518 7.813 80.961 1.00 49.30 213 PRO B O 1
ATOM 7522 N N . LEU B 1 214 ? 41.192 9.369 79.464 1.00 33.47 214 LEU B N 1
ATOM 7523 C CA . LEU B 1 214 ? 42.544 9.566 79.071 1.00 34.56 214 LEU B CA 1
ATOM 7524 C C . LEU B 1 214 ? 42.913 10.959 79.538 1.00 39.39 214 LEU B C 1
ATOM 7525 O O . LEU B 1 214 ? 42.074 11.835 79.602 1.00 39.13 214 LEU B O 1
ATOM 7541 N N . TYR B 1 215 ? 44.158 11.131 79.943 1.00 35.20 215 TYR B N 1
ATOM 7542 C CA . TYR B 1 215 ? 44.557 12.352 80.565 1.00 32.06 215 TYR B CA 1
ATOM 7543 C C . TYR B 1 215 ? 45.618 13.337 80.046 1.00 36.90 215 TYR B C 1
ATOM 7544 O O . TYR B 1 215 ? 45.855 14.337 80.633 1.00 31.58 215 TYR B O 1
ATOM 7562 N N . TRP B 1 216 ? 46.279 13.033 78.991 1.00 30.71 216 TRP B N 1
ATOM 7563 C CA . TRP B 1 216 ? 47.196 13.963 78.408 1.00 28.62 216 TRP B CA 1
ATOM 7564 C C . TRP B 1 216 ? 46.823 14.088 76.939 1.00 37.01 216 TRP B C 1
ATOM 7565 O O . TRP B 1 216 ? 46.003 13.383 76.424 1.00 41.24 216 TRP B O 1
ATOM 7586 N N . THR B 1 217 ? 47.433 15.068 76.362 1.00 29.38 217 THR B N 1
ATOM 7587 C CA . THR B 1 217 ? 47.398 15.383 74.984 1.00 32.74 217 THR B CA 1
ATOM 7588 C C . THR B 1 217 ? 48.549 16.359 74.685 1.00 32.25 217 THR B C 1
ATOM 7589 O O . THR B 1 217 ? 49.274 16.737 75.560 1.00 30.59 217 THR B O 1
ATOM 7600 N N . GLY B 1 218 ? 48.695 16.741 73.448 1.00 28.43 218 GLY B N 1
ATOM 7601 C CA . GLY B 1 218 ? 49.754 17.595 73.049 1.00 29.40 218 GLY B CA 1
ATOM 7602 C C . GLY B 1 218 ? 49.740 18.080 71.615 1.00 26.36 218 GLY B C 1
ATOM 7603 O O . GLY B 1 218 ? 48.756 18.416 71.113 1.00 28.13 218 GLY B O 1
ATOM 7607 N N . ALA B 1 219 ? 50.909 18.189 71.040 1.00 28.13 219 ALA B N 1
ATOM 7608 C CA . ALA B 1 219 ? 51.125 18.644 69.713 1.00 27.23 219 ALA B CA 1
ATOM 7609 C C . ALA B 1 219 ? 52.162 17.830 68.975 1.00 32.39 219 ALA B C 1
ATOM 7610 O O . ALA B 1 219 ? 53.033 17.307 69.548 1.00 27.41 219 ALA B O 1
ATOM 7617 N N . SER B 1 220 ? 52.023 17.708 67.683 1.00 35.57 220 SER B N 1
ATOM 7618 C CA . SER B 1 220 ? 52.949 16.981 66.910 1.00 27.10 220 SER B CA 1
ATOM 7619 C C . SER B 1 220 ? 53.411 17.834 65.746 1.00 30.50 220 SER B C 1
ATOM 7620 O O . SER B 1 220 ? 52.599 18.252 65.001 1.00 34.63 220 SER B O 1
ATOM 7628 N N . PHE B 1 221 ? 54.710 18.068 65.614 1.00 33.26 221 PHE B N 1
ATOM 7629 C CA . PHE B 1 221 ? 55.333 18.836 64.525 1.00 36.35 221 PHE B CA 1
ATOM 7630 C C . PHE B 1 221 ? 55.760 17.805 63.476 1.00 46.05 221 PHE B C 1
ATOM 7631 O O . PHE B 1 221 ? 56.831 17.300 63.515 1.00 45.45 221 PHE B O 1
ATOM 7648 N N . HIS B 1 222 ? 54.890 17.521 62.534 1.00 45.66 222 HIS B N 1
ATOM 7649 C CA . HIS B 1 222 ? 55.147 16.542 61.544 1.00 31.35 222 HIS B CA 1
ATOM 7650 C C . HIS B 1 222 ? 55.312 17.046 60.135 1.00 35.45 222 HIS B C 1
ATOM 7651 O O . HIS B 1 222 ? 54.961 18.100 59.800 1.00 38.27 222 HIS B O 1
ATOM 7665 N N . TYR B 1 223 ? 55.912 16.237 59.312 1.00 38.64 223 TYR B N 1
ATOM 7666 C CA . TYR B 1 223 ? 55.979 16.530 57.919 1.00 44.16 223 TYR B CA 1
ATOM 7667 C C . TYR B 1 223 ? 54.559 16.339 57.399 1.00 44.88 223 TYR B C 1
ATOM 7668 O O . TYR B 1 223 ? 53.787 15.607 57.925 1.00 45.15 223 TYR B O 1
ATOM 7686 N N . VAL B 1 224 ? 54.220 16.952 56.304 1.00 45.77 224 VAL B N 1
ATOM 7687 C CA . VAL B 1 224 ? 52.849 16.875 55.856 1.00 46.38 224 VAL B CA 1
ATOM 7688 C C . VAL B 1 224 ? 52.478 16.002 54.607 1.00 46.30 224 VAL B C 1
ATOM 7689 O O . VAL B 1 224 ? 53.247 15.903 53.720 1.00 41.38 224 VAL B O 1
ATOM 7702 N N . ASP B 1 225 ? 51.276 15.407 54.651 1.00 54.75 225 ASP B N 1
ATOM 7703 C CA . ASP B 1 225 ? 50.535 14.552 53.679 1.00 61.37 225 ASP B CA 1
ATOM 7704 C C . ASP B 1 225 ? 49.567 13.778 54.571 1.00 57.44 225 ASP B C 1
ATOM 7705 O O . ASP B 1 225 ? 48.368 13.734 54.359 1.00 47.51 225 ASP B O 1
ATOM 7714 N N . SER B 1 230 ? 48.403 12.211 57.646 1.00 30.23 230 SER B N 1
ATOM 7715 C CA . SER B 1 230 ? 49.398 12.539 58.631 1.00 35.01 230 SER B CA 1
ATOM 7716 C C . SER B 1 230 ? 50.688 11.917 58.297 1.00 49.84 230 SER B C 1
ATOM 7717 O O . SER B 1 230 ? 50.846 10.744 58.079 1.00 66.18 230 SER B O 1
ATOM 7724 N N . GLY B 1 231 ? 51.637 12.775 58.372 1.00 36.92 231 GLY B N 1
ATOM 7725 C CA . GLY B 1 231 ? 52.944 12.558 57.813 1.00 40.81 231 GLY B CA 1
ATOM 7726 C C . GLY B 1 231 ? 53.950 12.212 58.862 1.00 39.60 231 GLY B C 1
ATOM 7727 O O . GLY B 1 231 ? 53.603 12.156 60.000 1.00 42.81 231 GLY B O 1
ATOM 7731 N N . GLU B 1 232 ? 55.217 12.064 58.474 1.00 34.40 232 GLU B N 1
ATOM 7732 C CA . GLU B 1 232 ? 56.278 11.637 59.365 1.00 23.96 232 GLU B CA 1
ATOM 7733 C C . GLU B 1 232 ? 56.401 12.562 60.549 1.00 40.77 232 GLU B C 1
ATOM 7734 O O . GLU B 1 232 ? 56.600 13.711 60.350 1.00 45.23 232 GLU B O 1
ATOM 7746 N N . VAL B 1 233 ? 56.296 12.047 61.764 1.00 42.52 233 VAL B N 1
ATOM 7747 C CA . VAL B 1 233 ? 56.441 12.849 62.968 1.00 34.89 233 VAL B CA 1
ATOM 7748 C C . VAL B 1 233 ? 57.931 13.189 63.192 1.00 40.12 233 VAL B C 1
ATOM 7749 O O . VAL B 1 233 ? 58.754 12.321 63.233 1.00 36.92 233 VAL B O 1
ATOM 7762 N N . PHE B 1 234 ? 58.273 14.462 63.255 1.00 40.48 234 PHE B N 1
ATOM 7763 C CA . PHE B 1 234 ? 59.639 14.884 63.488 1.00 31.07 234 PHE B CA 1
ATOM 7764 C C . PHE B 1 234 ? 59.947 15.189 64.948 1.00 41.30 234 PHE B C 1
ATOM 7765 O O . PHE B 1 234 ? 60.976 14.791 65.433 1.00 35.80 234 PHE B O 1
ATOM 7782 N N . HIS B 1 235 ? 59.075 15.942 65.600 1.00 42.15 235 HIS B N 1
ATOM 7783 C CA . HIS B 1 235 ? 59.134 16.237 66.999 1.00 32.93 235 HIS B CA 1
ATOM 7784 C C . HIS B 1 235 ? 57.730 16.357 67.677 1.00 36.77 235 HIS B C 1
ATOM 7785 O O . HIS B 1 235 ? 56.925 17.148 67.283 1.00 23.08 235 HIS B O 1
ATOM 7799 N N . ASP B 1 236 ? 57.503 15.602 68.727 1.00 33.24 236 ASP B N 1
ATOM 7800 C CA . ASP B 1 236 ? 56.252 15.569 69.438 1.00 29.58 236 ASP B CA 1
ATOM 7801 C C . ASP B 1 236 ? 56.410 16.132 70.826 1.00 38.21 236 ASP B C 1
ATOM 7802 O O . ASP B 1 236 ? 57.491 16.196 71.298 1.00 45.09 236 ASP B O 1
ATOM 7811 N N . VAL B 1 237 ? 55.343 16.563 71.461 1.00 34.85 237 VAL B N 1
ATOM 7812 C CA . VAL B 1 237 ? 55.364 16.897 72.850 1.00 29.46 237 VAL B CA 1
ATOM 7813 C C . VAL B 1 237 ? 54.073 16.320 73.427 1.00 35.44 237 VAL B C 1
ATOM 7814 O O . VAL B 1 237 ? 53.081 16.358 72.793 1.00 28.97 237 VAL B O 1
ATOM 7827 N N . LEU B 1 238 ? 54.135 15.708 74.597 1.00 42.47 238 LEU B N 1
ATOM 7828 C CA . LEU B 1 238 ? 52.954 15.207 75.274 1.00 40.01 238 LEU B CA 1
ATOM 7829 C C . LEU B 1 238 ? 52.980 15.687 76.696 1.00 37.61 238 LEU B C 1
ATOM 7830 O O . LEU B 1 238 ? 53.225 14.924 77.554 1.00 31.20 238 LEU B O 1
ATOM 7846 N N . LYS B 1 239 ? 52.651 16.937 76.942 1.00 23.27 239 LYS B N 1
ATOM 7847 C CA . LYS B 1 239 ? 52.708 17.446 78.268 1.00 34.03 239 LYS B CA 1
ATOM 7848 C C . LYS B 1 239 ? 51.593 18.338 78.754 1.00 35.51 239 LYS B C 1
ATOM 7849 O O . LYS B 1 239 ? 51.782 19.122 79.615 1.00 15.26 239 LYS B O 1
ATOM 7868 N N . THR B 1 240 ? 50.432 18.158 78.173 1.00 40.97 240 THR B N 1
ATOM 7869 C CA . THR B 1 240 ? 49.261 18.902 78.493 1.00 49.19 240 THR B CA 1
ATOM 7870 C C . THR B 1 240 ? 48.392 18.021 79.333 1.00 46.53 240 THR B C 1
ATOM 7871 O O . THR B 1 240 ? 48.142 16.888 78.984 1.00 35.00 240 THR B O 1
ATOM 7882 N N . GLU B 1 241 ? 47.929 18.572 80.427 1.00 38.82 241 GLU B N 1
ATOM 7883 C CA . GLU B 1 241 ? 47.150 17.839 81.331 1.00 46.43 241 GLU B CA 1
ATOM 7884 C C . GLU B 1 241 ? 45.745 18.326 81.206 1.00 43.26 241 GLU B C 1
ATOM 7885 O O . GLU B 1 241 ? 45.518 19.510 81.041 1.00 31.07 241 GLU B O 1
ATOM 7897 N N . ILE B 1 242 ? 44.815 17.395 81.249 1.00 44.09 242 ILE B N 1
ATOM 7898 C CA . ILE B 1 242 ? 43.430 17.739 81.138 1.00 44.34 242 ILE B CA 1
ATOM 7899 C C . ILE B 1 242 ? 42.513 17.226 82.214 1.00 41.15 242 ILE B C 1
ATOM 7900 O O . ILE B 1 242 ? 42.443 16.063 82.413 1.00 45.70 242 ILE B O 1
ATOM 7916 N N . SER B 1 243 ? 41.793 18.109 82.857 1.00 40.44 243 SER B N 1
ATOM 7917 C CA . SER B 1 243 ? 40.828 17.746 83.837 1.00 33.41 243 SER B CA 1
ATOM 7918 C C . SER B 1 243 ? 39.428 17.696 83.182 1.00 40.88 243 SER B C 1
ATOM 7919 O O . SER B 1 243 ? 39.091 18.543 82.363 1.00 33.98 243 SER B O 1
ATOM 7927 N N . PRO B 1 244 ? 38.581 16.743 83.585 1.00 41.65 244 PRO B N 1
ATOM 7928 C CA . PRO B 1 244 ? 37.220 16.571 83.101 1.00 41.59 244 PRO B CA 1
ATOM 7929 C C . PRO B 1 244 ? 36.387 17.810 83.358 1.00 42.54 244 PRO B C 1
ATOM 7930 O O . PRO B 1 244 ? 35.519 18.052 82.592 1.00 50.54 244 PRO B O 1
ATOM 7941 N N . ASP B 1 245 ? 36.588 18.541 84.430 1.00 35.06 245 ASP B N 1
ATOM 7942 C CA . ASP B 1 245 ? 35.894 19.786 84.566 1.00 32.01 245 ASP B CA 1
ATOM 7943 C C . ASP B 1 245 ? 36.417 20.860 83.549 1.00 45.62 245 ASP B C 1
ATOM 7944 O O . ASP B 1 245 ? 35.801 21.865 83.410 1.00 31.08 245 ASP B O 1
ATOM 7953 N N . ASP B 1 246 ? 37.510 20.617 82.873 1.00 46.75 246 ASP B N 1
ATOM 7954 C CA . ASP B 1 246 ? 38.008 21.617 81.967 1.00 42.20 246 ASP B CA 1
ATOM 7955 C C . ASP B 1 246 ? 37.093 21.805 80.735 1.00 46.11 246 ASP B C 1
ATOM 7956 O O . ASP B 1 246 ? 36.518 20.901 80.297 1.00 32.83 246 ASP B O 1
ATOM 7965 N N . THR B 1 247 ? 36.889 23.039 80.324 1.00 42.36 247 THR B N 1
ATOM 7966 C CA . THR B 1 247 ? 36.178 23.430 79.143 1.00 37.98 247 THR B CA 1
ATOM 7967 C C . THR B 1 247 ? 37.111 23.365 77.956 1.00 42.35 247 THR B C 1
ATOM 7968 O O . THR B 1 247 ? 38.273 23.149 78.101 1.00 42.95 247 THR B O 1
ATOM 7979 N N . ILE B 1 248 ? 36.594 23.590 76.770 1.00 46.86 248 ILE B N 1
ATOM 7980 C CA . ILE B 1 248 ? 37.425 23.598 75.551 1.00 45.52 248 ILE B CA 1
ATOM 7981 C C . ILE B 1 248 ? 38.488 24.700 75.490 1.00 39.22 248 ILE B C 1
ATOM 7982 O O . ILE B 1 248 ? 39.577 24.451 75.124 1.00 44.76 248 ILE B O 1
ATOM 7998 N N . LEU B 1 249 ? 38.154 25.892 75.850 1.00 37.00 249 LEU B N 1
ATOM 7999 C CA . LEU B 1 249 ? 39.102 26.959 75.829 1.00 28.46 249 LEU B CA 1
ATOM 8000 C C . LEU B 1 249 ? 40.250 26.750 76.741 1.00 25.84 249 LEU B C 1
ATOM 8001 O O . LEU B 1 249 ? 41.331 26.929 76.362 1.00 22.84 249 LEU B O 1
ATOM 8017 N N . GLU B 1 250 ? 39.983 26.342 77.951 1.00 33.93 250 GLU B N 1
ATOM 8018 C CA . GLU B 1 250 ? 41.018 26.008 78.889 1.00 36.23 250 GLU B CA 1
ATOM 8019 C C . GLU B 1 250 ? 41.885 24.900 78.321 1.00 38.30 250 GLU B C 1
ATOM 8020 O O . GLU B 1 250 ? 43.078 24.995 78.423 1.00 38.06 250 GLU B O 1
ATOM 8032 N N . LEU B 1 251 ? 41.277 23.894 77.702 1.00 39.15 251 LEU B N 1
ATOM 8033 C CA . LEU B 1 251 ? 42.038 22.854 77.048 1.00 40.20 251 LEU B CA 1
ATOM 8034 C C . LEU B 1 251 ? 42.863 23.469 75.916 1.00 42.09 251 LEU B C 1
ATOM 8035 O O . LEU B 1 251 ? 43.976 23.101 75.800 1.00 39.37 251 LEU B O 1
ATOM 8051 N N . ARG B 1 252 ? 42.308 24.384 75.119 1.00 36.81 252 ARG B N 1
ATOM 8052 C CA . ARG B 1 252 ? 43.059 25.052 74.072 1.00 28.04 252 ARG B CA 1
ATOM 8053 C C . ARG B 1 252 ? 44.220 25.851 74.645 1.00 30.82 252 ARG B C 1
ATOM 8054 O O . ARG B 1 252 ? 45.312 25.632 74.282 1.00 28.88 252 ARG B O 1
ATOM 8075 N N . TRP B 1 253 ? 43.958 26.718 75.602 1.00 32.12 253 TRP B N 1
ATOM 8076 C CA . TRP B 1 253 ? 44.962 27.527 76.219 1.00 26.80 253 TRP B CA 1
ATOM 8077 C C . TRP B 1 253 ? 46.014 26.685 76.848 1.00 33.80 253 TRP B C 1
ATOM 8078 O O . TRP B 1 253 ? 47.144 27.057 76.787 1.00 37.54 253 TRP B O 1
ATOM 8099 N N . ASN B 1 254 ? 45.660 25.609 77.515 1.00 33.16 254 ASN B N 1
ATOM 8100 C CA . ASN B 1 254 ? 46.695 24.774 78.051 1.00 31.44 254 ASN B CA 1
ATOM 8101 C C . ASN B 1 254 ? 47.543 24.196 76.960 1.00 33.21 254 ASN B C 1
ATOM 8102 O O . ASN B 1 254 ? 48.707 24.329 77.006 1.00 32.98 254 ASN B O 1
ATOM 8113 N N . ASN B 1 255 ? 46.912 23.642 75.943 1.00 38.80 255 ASN B N 1
ATOM 8114 C CA . ASN B 1 255 ? 47.626 22.967 74.893 1.00 31.39 255 ASN B CA 1
ATOM 8115 C C . ASN B 1 255 ? 48.547 23.879 74.179 1.00 38.38 255 ASN B C 1
ATOM 8116 O O . ASN B 1 255 ? 49.627 23.467 73.923 1.00 33.27 255 ASN B O 1
ATOM 8127 N N . PHE B 1 256 ? 48.125 25.094 73.886 1.00 32.78 256 PHE B N 1
ATOM 8128 C CA . PHE B 1 256 ? 49.027 26.000 73.289 1.00 34.32 256 PHE B CA 1
ATOM 8129 C C . PHE B 1 256 ? 50.155 26.321 74.237 1.00 29.70 256 PHE B C 1
ATOM 8130 O O . PHE B 1 256 ? 51.264 26.106 73.935 1.00 30.22 256 PHE B O 1
ATOM 8147 N N . ASN B 1 257 ? 49.843 26.749 75.417 1.00 30.16 257 ASN B N 1
ATOM 8148 C CA . ASN B 1 257 ? 50.849 27.075 76.371 1.00 29.70 257 ASN B CA 1
ATOM 8149 C C . ASN B 1 257 ? 51.679 25.894 76.892 1.00 28.39 257 ASN B C 1
ATOM 8150 O O . ASN B 1 257 ? 52.812 26.025 77.076 1.00 29.51 257 ASN B O 1
ATOM 8161 N N . ASN B 1 258 ? 51.068 24.780 77.192 1.00 28.13 258 ASN B N 1
ATOM 8162 C CA . ASN B 1 258 ? 51.803 23.627 77.648 1.00 33.33 258 ASN B CA 1
ATOM 8163 C C . ASN B 1 258 ? 52.637 22.828 76.698 1.00 26.94 258 ASN B C 1
ATOM 8164 O O . ASN B 1 258 ? 53.707 22.425 77.028 1.00 20.55 258 ASN B O 1
ATOM 8175 N N . SER B 1 259 ? 52.083 22.574 75.534 1.00 27.67 259 SER B N 1
ATOM 8176 C CA . SER B 1 259 ? 52.716 21.791 74.544 1.00 33.33 259 SER B CA 1
ATOM 8177 C C . SER B 1 259 ? 52.880 22.336 73.125 1.00 36.50 259 SER B C 1
ATOM 8178 O O . SER B 1 259 ? 53.796 21.967 72.500 1.00 40.56 259 SER B O 1
ATOM 8186 N N . LEU B 1 260 ? 51.973 23.121 72.580 1.00 32.62 260 LEU B N 1
ATOM 8187 C CA . LEU B 1 260 ? 52.116 23.539 71.220 1.00 36.91 260 LEU B CA 1
ATOM 8188 C C . LEU B 1 260 ? 53.205 24.543 70.913 1.00 32.55 260 LEU B C 1
ATOM 8189 O O . LEU B 1 260 ? 53.876 24.431 69.964 1.00 28.80 260 LEU B O 1
ATOM 8205 N N . PHE B 1 261 ? 53.366 25.521 71.742 1.00 28.91 261 PHE B N 1
ATOM 8206 C CA . PHE B 1 261 ? 54.378 26.438 71.483 1.00 30.49 261 PHE B CA 1
ATOM 8207 C C . PHE B 1 261 ? 55.677 25.752 71.713 1.00 32.86 261 PHE B C 1
ATOM 8208 O O . PHE B 1 261 ? 56.519 25.814 70.864 1.00 34.95 261 PHE B O 1
ATOM 8225 N N . PRO B 1 262 ? 55.803 25.011 72.807 1.00 31.18 262 PRO B N 1
ATOM 8226 C CA . PRO B 1 262 ? 57.080 24.379 73.065 1.00 33.43 262 PRO B CA 1
ATOM 8227 C C . PRO B 1 262 ? 57.547 23.438 71.984 1.00 27.06 262 PRO B C 1
ATOM 8228 O O . PRO B 1 262 ? 58.632 23.536 71.592 1.00 31.37 262 PRO B O 1
ATOM 8239 N N . ALA B 1 263 ? 56.720 22.593 71.485 1.00 27.64 263 ALA B N 1
ATOM 8240 C CA . ALA B 1 263 ? 57.106 21.713 70.429 1.00 33.46 263 ALA B CA 1
ATOM 8241 C C . ALA B 1 263 ? 57.509 22.361 69.098 1.00 30.82 263 ALA B C 1
ATOM 8242 O O . ALA B 1 263 ? 58.438 22.007 68.481 1.00 29.14 263 ALA B O 1
ATOM 8249 N N . LEU B 1 264 ? 56.737 23.310 68.651 1.00 35.17 264 LEU B N 1
ATOM 8250 C CA . LEU B 1 264 ? 57.116 24.058 67.515 1.00 24.37 264 LEU B CA 1
ATOM 8251 C C . LEU B 1 264 ? 58.414 24.795 67.833 1.00 25.78 264 LEU B C 1
ATOM 8252 O O . LEU B 1 264 ? 59.200 24.940 66.978 1.00 14.71 264 LEU B O 1
ATOM 8268 N N . HIS B 1 265 ? 58.581 25.256 69.046 1.00 23.28 265 HIS B N 1
ATOM 8269 C CA . HIS B 1 265 ? 59.800 25.925 69.367 1.00 29.33 265 HIS B CA 1
ATOM 8270 C C . HIS B 1 265 ? 61.014 25.024 69.373 1.00 29.74 265 HIS B C 1
ATOM 8271 O O . HIS B 1 265 ? 61.910 25.236 68.653 1.00 30.50 265 HIS B O 1
ATOM 8285 N N . GLU B 1 266 ? 61.006 23.991 70.160 1.00 35.05 266 GLU B N 1
ATOM 8286 C CA . GLU B 1 266 ? 62.077 23.057 70.081 1.00 35.18 266 GLU B CA 1
ATOM 8287 C C . GLU B 1 266 ? 62.164 22.372 68.721 1.00 23.51 266 GLU B C 1
ATOM 8288 O O . GLU B 1 266 ? 63.209 22.168 68.239 1.00 22.43 266 GLU B O 1
ATOM 8300 N N . GLY B 1 267 ? 61.050 22.062 68.144 1.00 30.32 267 GLY B N 1
ATOM 8301 C CA . GLY B 1 267 ? 61.004 21.400 66.877 1.00 32.92 267 GLY B CA 1
ATOM 8302 C C . GLY B 1 267 ? 61.685 22.152 65.777 1.00 23.41 267 GLY B C 1
ATOM 8303 O O . GLY B 1 267 ? 62.277 21.537 65.007 1.00 22.74 267 GLY B O 1
ATOM 8307 N N . LEU B 1 268 ? 61.563 23.460 65.735 1.00 33.77 268 LEU B N 1
ATOM 8308 C CA . LEU B 1 268 ? 62.234 24.274 64.763 1.00 33.53 268 LEU B CA 1
ATOM 8309 C C . LEU B 1 268 ? 63.774 24.189 64.914 1.00 34.23 268 LEU B C 1
ATOM 8310 O O . LEU B 1 268 ? 64.457 23.974 63.960 1.00 33.94 268 LEU B O 1
ATOM 8326 N N . ALA B 1 269 ? 64.258 24.277 66.129 1.00 34.04 269 ALA B N 1
ATOM 8327 C CA . ALA B 1 269 ? 65.652 24.179 66.428 1.00 32.27 269 ALA B CA 1
ATOM 8328 C C . ALA B 1 269 ? 66.272 22.828 66.035 1.00 36.68 269 ALA B C 1
ATOM 8329 O O . ALA B 1 269 ? 67.313 22.797 65.439 1.00 41.90 269 ALA B O 1
ATOM 8336 N N . LEU B 1 270 ? 65.600 21.755 66.330 1.00 36.16 270 LEU B N 1
ATOM 8337 C CA . LEU B 1 270 ? 66.064 20.447 65.971 1.00 37.64 270 LEU B CA 1
ATOM 8338 C C . LEU B 1 270 ? 66.162 20.222 64.462 1.00 41.16 270 LEU B C 1
ATOM 8339 O O . LEU B 1 270 ? 67.004 19.514 64.062 1.00 34.65 270 LEU B O 1
ATOM 8355 N N . LEU B 1 271 ? 65.234 20.799 63.699 1.00 44.03 271 LEU B N 1
ATOM 8356 C CA . LEU B 1 271 ? 65.179 20.696 62.258 1.00 32.25 271 LEU B CA 1
ATOM 8357 C C . LEU B 1 271 ? 66.153 21.529 61.475 1.00 38.11 271 LEU B C 1
ATOM 8358 O O . LEU B 1 271 ? 66.350 21.260 60.368 1.00 41.91 271 LEU B O 1
ATOM 8374 N N . ALA B 1 272 ? 66.753 22.504 62.075 1.00 43.02 272 ALA B N 1
ATOM 8375 C CA . ALA B 1 272 ? 67.750 23.284 61.406 1.00 37.38 272 ALA B CA 1
ATOM 8376 C C . ALA B 1 272 ? 69.062 22.584 61.032 1.00 41.85 272 ALA B C 1
ATOM 8377 O O . ALA B 1 272 ? 69.829 23.189 60.411 1.00 40.07 272 ALA B O 1
ATOM 8384 N N . GLU B 1 273 ? 69.341 21.353 61.429 1.00 49.61 273 GLU B N 1
ATOM 8385 C CA . GLU B 1 273 ? 70.584 20.714 61.062 1.00 44.28 273 GLU B CA 1
ATOM 8386 C C . GLU B 1 273 ? 70.623 20.240 59.618 1.00 46.00 273 GLU B C 1
ATOM 8387 O O . GLU B 1 273 ? 69.636 20.226 58.920 1.00 52.20 273 GLU B O 1
ATOM 8399 N N . LYS C 1 3 ? 14.390 32.371 99.900 1.00 32.36 3 LYS C N 1
ATOM 8400 C CA . LYS C 1 3 ? 13.980 31.715 98.681 1.00 41.30 3 LYS C CA 1
ATOM 8401 C C . LYS C 1 3 ? 15.049 30.850 98.032 1.00 45.26 3 LYS C C 1
ATOM 8402 O O . LYS C 1 3 ? 15.930 30.313 98.682 1.00 40.45 3 LYS C O 1
ATOM 8420 N N . ARG C 1 4 ? 14.903 30.677 96.735 1.00 46.31 4 ARG C N 1
ATOM 8421 C CA . ARG C 1 4 ? 15.802 29.875 95.925 1.00 50.04 4 ARG C CA 1
ATOM 8422 C C . ARG C 1 4 ? 15.575 30.363 94.544 1.00 45.19 4 ARG C C 1
ATOM 8423 O O . ARG C 1 4 ? 14.620 30.000 93.964 1.00 44.00 4 ARG C O 1
ATOM 8443 N N . LYS C 1 5 ? 16.422 31.250 94.070 1.00 45.54 5 LYS C N 1
ATOM 8444 C CA . LYS C 1 5 ? 16.272 31.853 92.735 1.00 37.99 5 LYS C CA 1
ATOM 8445 C C . LYS C 1 5 ? 15.923 30.940 91.528 1.00 35.89 5 LYS C C 1
ATOM 8446 O O . LYS C 1 5 ? 16.524 29.872 91.344 1.00 41.81 5 LYS C O 1
ATOM 8465 N N . LEU C 1 6 ? 14.969 31.384 90.701 1.00 35.73 6 LEU C N 1
ATOM 8466 C CA . LEU C 1 6 ? 14.525 30.673 89.505 1.00 42.84 6 LEU C CA 1
ATOM 8467 C C . LEU C 1 6 ? 14.973 31.505 88.313 1.00 42.98 6 LEU C C 1
ATOM 8468 O O . LEU C 1 6 ? 14.765 32.733 88.284 1.00 31.50 6 LEU C O 1
ATOM 8484 N N . ALA C 1 7 ? 15.608 30.841 87.351 1.00 45.82 7 ALA C N 1
ATOM 8485 C CA . ALA C 1 7 ? 16.114 31.484 86.165 1.00 46.16 7 ALA C CA 1
ATOM 8486 C C . ALA C 1 7 ? 15.406 30.882 84.994 1.00 38.41 7 ALA C C 1
ATOM 8487 O O . ALA C 1 7 ? 15.329 29.720 84.910 1.00 35.60 7 ALA C O 1
ATOM 8494 N N . TYR C 1 8 ? 14.925 31.677 84.099 1.00 31.71 8 TYR C N 1
ATOM 8495 C CA . TYR C 1 8 ? 14.157 31.137 83.028 1.00 33.33 8 TYR C CA 1
ATOM 8496 C C . TYR C 1 8 ? 14.931 31.167 81.735 1.00 30.18 8 TYR C C 1
ATOM 8497 O O . TYR C 1 8 ? 15.666 32.033 81.524 1.00 24.74 8 TYR C O 1
ATOM 8515 N N . ILE C 1 9 ? 14.824 30.127 80.952 1.00 31.47 9 ILE C N 1
ATOM 8516 C CA . ILE C 1 9 ? 15.499 30.022 79.671 1.00 31.96 9 ILE C CA 1
ATOM 8517 C C . ILE C 1 9 ? 14.522 29.675 78.527 1.00 27.84 9 ILE C C 1
ATOM 8518 O O . ILE C 1 9 ? 13.734 28.811 78.639 1.00 24.66 9 ILE C O 1
ATOM 8534 N N . TRP C 1 10 ? 14.611 30.404 77.458 1.00 35.21 10 TRP C N 1
ATOM 8535 C CA . TRP C 1 10 ? 13.755 30.250 76.314 1.00 30.86 10 TRP C CA 1
ATOM 8536 C C . TRP C 1 10 ? 14.366 30.834 75.011 1.00 31.88 10 TRP C C 1
ATOM 8537 O O . TRP C 1 10 ? 15.312 31.539 75.040 1.00 34.69 10 TRP C O 1
ATOM 8558 N N . SER C 1 11 ? 13.822 30.470 73.880 1.00 39.24 11 SER C N 1
ATOM 8559 C CA . SER C 1 11 ? 14.207 31.045 72.606 1.00 31.72 11 SER C CA 1
ATOM 8560 C C . SER C 1 11 ? 13.066 31.936 72.215 1.00 27.55 11 SER C C 1
ATOM 8561 O O . SER C 1 11 ? 11.960 31.613 72.421 1.00 28.19 11 SER C O 1
ATOM 8569 N N . LEU C 1 12 ? 13.348 33.120 71.804 1.00 25.28 12 LEU C N 1
ATOM 8570 C CA . LEU C 1 12 ? 12.325 33.969 71.288 1.00 31.22 12 LEU C CA 1
ATOM 8571 C C . LEU C 1 12 ? 11.673 33.422 69.985 1.00 31.88 12 LEU C C 1
ATOM 8572 O O . LEU C 1 12 ? 10.517 33.525 69.808 1.00 21.62 12 LEU C O 1
ATOM 8588 N N . ARG C 1 13 ? 12.487 32.833 69.140 1.00 37.40 13 ARG C N 1
ATOM 8589 C CA . ARG C 1 13 ? 12.027 32.200 67.980 1.00 35.90 13 ARG C CA 1
ATOM 8590 C C . ARG C 1 13 ? 10.975 31.122 68.327 1.00 37.22 13 ARG C C 1
ATOM 8591 O O . ARG C 1 13 ? 10.113 30.955 67.552 1.00 39.56 13 ARG C O 1
ATOM 8612 N N . ASN C 1 14 ? 11.048 30.430 69.468 1.00 27.78 14 ASN C N 1
ATOM 8613 C CA . ASN C 1 14 ? 9.971 29.500 69.824 1.00 30.02 14 ASN C CA 1
ATOM 8614 C C . ASN C 1 14 ? 8.674 30.257 70.299 1.00 34.78 14 ASN C C 1
ATOM 8615 O O . ASN C 1 14 ? 7.610 29.896 69.962 1.00 27.13 14 ASN C O 1
ATOM 8626 N N . ALA C 1 15 ? 8.821 31.334 71.042 1.00 36.33 15 ALA C N 1
ATOM 8627 C CA . ALA C 1 15 ? 7.724 32.105 71.511 1.00 26.48 15 ALA C CA 1
ATOM 8628 C C . ALA C 1 15 ? 6.975 32.730 70.385 1.00 23.85 15 ALA C C 1
ATOM 8629 O O . ALA C 1 15 ? 5.847 32.694 70.353 1.00 19.69 15 ALA C O 1
ATOM 8636 N N . ALA C 1 16 ? 7.679 33.324 69.471 1.00 33.62 16 ALA C N 1
ATOM 8637 C CA . ALA C 1 16 ? 7.115 33.968 68.320 1.00 35.60 16 ALA C CA 1
ATOM 8638 C C . ALA C 1 16 ? 6.463 32.972 67.411 1.00 29.54 16 ALA C C 1
ATOM 8639 O O . ALA C 1 16 ? 5.381 33.183 66.981 1.00 23.94 16 ALA C O 1
ATOM 8646 N N . ALA C 1 17 ? 7.103 31.852 67.225 1.00 35.31 17 ALA C N 1
ATOM 8647 C CA . ALA C 1 17 ? 6.581 30.788 66.409 1.00 26.84 17 ALA C CA 1
ATOM 8648 C C . ALA C 1 17 ? 5.203 30.359 66.966 1.00 32.63 17 ALA C C 1
ATOM 8649 O O . ALA C 1 17 ? 4.307 30.169 66.235 1.00 26.71 17 ALA C O 1
ATOM 8656 N N . ASP C 1 18 ? 5.058 30.308 68.260 1.00 32.88 18 ASP C N 1
ATOM 8657 C CA . ASP C 1 18 ? 3.796 30.034 68.873 1.00 32.35 18 ASP C CA 1
ATOM 8658 C C . ASP C 1 18 ? 2.872 31.293 69.086 1.00 38.17 18 ASP C C 1
ATOM 8659 O O . ASP C 1 18 ? 1.903 31.183 69.768 1.00 26.86 18 ASP C O 1
ATOM 8668 N N . LYS C 1 19 ? 3.229 32.412 68.498 1.00 40.29 19 LYS C N 1
ATOM 8669 C CA . LYS C 1 19 ? 2.442 33.608 68.585 1.00 41.81 19 LYS C CA 1
ATOM 8670 C C . LYS C 1 19 ? 2.172 34.107 69.998 1.00 39.32 19 LYS C C 1
ATOM 8671 O O . LYS C 1 19 ? 1.125 34.563 70.282 1.00 42.34 19 LYS C O 1
ATOM 8690 N N . ALA C 1 20 ? 3.175 34.056 70.811 1.00 30.79 20 ALA C N 1
ATOM 8691 C CA . ALA C 1 20 ? 3.092 34.388 72.164 1.00 35.66 20 ALA C CA 1
ATOM 8692 C C . ALA C 1 20 ? 2.831 35.879 72.332 1.00 33.93 20 ALA C C 1
ATOM 8693 O O . ALA C 1 20 ? 3.444 36.655 71.685 1.00 25.81 20 ALA C O 1
ATOM 8700 N N . GLY C 1 21 ? 1.923 36.239 73.203 1.00 24.42 21 GLY C N 1
ATOM 8701 C CA . GLY C 1 21 ? 1.551 37.613 73.353 1.00 37.32 21 GLY C CA 1
ATOM 8702 C C . GLY C 1 21 ? 0.722 38.315 72.260 1.00 44.55 21 GLY C C 1
ATOM 8703 O O . GLY C 1 21 ? 0.620 39.495 72.281 1.00 43.21 21 GLY C O 1
ATOM 8707 N N . GLN C 1 22 ? 0.183 37.544 71.348 1.00 50.57 22 GLN C N 1
ATOM 8708 C CA . GLN C 1 22 ? -0.610 37.992 70.242 1.00 44.19 22 GLN C CA 1
ATOM 8709 C C . GLN C 1 22 ? -2.004 37.436 70.416 1.00 41.42 22 GLN C C 1
ATOM 8710 O O . GLN C 1 22 ? -2.217 36.460 71.059 1.00 40.75 22 GLN C O 1
ATOM 8724 N N . TYR C 1 23 ? -2.955 38.075 69.798 1.00 49.03 23 TYR C N 1
ATOM 8725 C CA . TYR C 1 23 ? -4.320 37.630 69.811 1.00 50.55 23 TYR C CA 1
ATOM 8726 C C . TYR C 1 23 ? -4.568 36.628 68.697 1.00 48.11 23 TYR C C 1
ATOM 8727 O O . TYR C 1 23 ? -4.163 36.867 67.592 1.00 50.49 23 TYR C O 1
ATOM 8745 N N . VAL C 1 24 ? -5.235 35.525 68.988 1.00 48.95 24 VAL C N 1
ATOM 8746 C CA . VAL C 1 24 ? -5.445 34.478 68.001 1.00 53.06 24 VAL C CA 1
ATOM 8747 C C . VAL C 1 24 ? -6.903 34.089 67.726 1.00 53.19 24 VAL C C 1
ATOM 8748 O O . VAL C 1 24 ? -7.750 34.211 68.583 1.00 48.00 24 VAL C O 1
ATOM 8761 N N . PRO C 1 25 ? -7.186 33.630 66.514 1.00 49.72 25 PRO C N 1
ATOM 8762 C CA . PRO C 1 25 ? -8.542 33.216 66.256 1.00 53.83 25 PRO C CA 1
ATOM 8763 C C . PRO C 1 25 ? -8.812 31.957 67.009 1.00 40.70 25 PRO C C 1
ATOM 8764 O O . PRO C 1 25 ? -8.127 31.060 66.803 1.00 35.93 25 PRO C O 1
ATOM 8775 N N . TYR C 1 26 ? -9.760 31.931 67.915 1.00 48.04 26 TYR C N 1
ATOM 8776 C CA . TYR C 1 26 ? -10.051 30.722 68.671 1.00 42.89 26 TYR C CA 1
ATOM 8777 C C . TYR C 1 26 ? -11.507 30.438 68.566 1.00 48.99 26 TYR C C 1
ATOM 8778 O O . TYR C 1 26 ? -12.273 31.340 68.826 1.00 58.54 26 TYR C O 1
ATOM 8796 N N . LYS C 1 27 ? -11.860 29.271 68.043 1.00 47.81 27 LYS C N 1
ATOM 8797 C CA . LYS C 1 27 ? -13.225 28.788 67.956 1.00 45.07 27 LYS C CA 1
ATOM 8798 C C . LYS C 1 27 ? -14.141 29.887 67.458 1.00 47.32 27 LYS C C 1
ATOM 8799 O O . LYS C 1 27 ? -15.243 29.970 67.923 1.00 48.49 27 LYS C O 1
ATOM 8818 N N . GLY C 1 28 ? -13.720 30.706 66.532 1.00 44.40 28 GLY C N 1
ATOM 8819 C CA . GLY C 1 28 ? -14.521 31.839 66.166 1.00 51.96 28 GLY C CA 1
ATOM 8820 C C . GLY C 1 28 ? -14.270 33.168 66.884 1.00 42.83 28 GLY C C 1
ATOM 8821 O O . GLY C 1 28 ? -14.731 34.139 66.412 1.00 28.15 28 GLY C O 1
ATOM 8825 N N . GLU C 1 29 ? -13.458 33.179 67.908 1.00 41.39 29 GLU C N 1
ATOM 8826 C CA . GLU C 1 29 ? -13.185 34.382 68.674 1.00 52.01 29 GLU C CA 1
ATOM 8827 C C . GLU C 1 29 ? -11.703 34.719 68.727 1.00 52.88 29 GLU C C 1
ATOM 8828 O O . GLU C 1 29 ? -10.941 34.080 68.089 1.00 44.79 29 GLU C O 1
ATOM 8840 N N . GLN C 1 30 ? -11.338 35.750 69.461 1.00 59.96 30 GLN C N 1
ATOM 8841 C CA . GLN C 1 30 ? -9.941 36.137 69.632 1.00 49.31 30 GLN C CA 1
ATOM 8842 C C . GLN C 1 30 ? -9.418 35.780 71.026 1.00 52.71 30 GLN C C 1
ATOM 8843 O O . GLN C 1 30 ? -10.084 36.024 71.980 1.00 50.28 30 GLN C O 1
ATOM 8857 N N . ARG C 1 31 ? -8.253 35.153 71.119 1.00 52.69 31 ARG C N 1
ATOM 8858 C CA . ARG C 1 31 ? -7.653 34.794 72.413 1.00 48.61 31 ARG C CA 1
ATOM 8859 C C . ARG C 1 31 ? -6.211 35.239 72.548 1.00 46.15 31 ARG C C 1
ATOM 8860 O O . ARG C 1 31 ? -5.522 35.294 71.613 1.00 41.62 31 ARG C O 1
ATOM 8881 N N . TYR C 1 32 ? -5.785 35.541 73.745 1.00 45.63 32 TYR C N 1
ATOM 8882 C CA . TYR C 1 32 ? -4.460 35.978 73.968 1.00 37.02 32 TYR C CA 1
ATOM 8883 C C . TYR C 1 32 ? -3.700 34.794 74.302 1.00 37.00 32 TYR C C 1
ATOM 8884 O O . TYR C 1 32 ? -3.889 34.191 75.259 1.00 31.80 32 TYR C O 1
ATOM 8919 N N . LYS C 1 34 ? -1.101 33.705 75.840 1.00 43.93 34 LYS C N 1
ATOM 8920 C CA . LYS C 1 34 ? -0.247 34.175 76.892 1.00 35.67 34 LYS C CA 1
ATOM 8921 C C . LYS C 1 34 ? 0.988 33.345 76.957 1.00 39.43 34 LYS C C 1
ATOM 8922 O O . LYS C 1 34 ? 0.893 32.175 76.766 1.00 36.94 34 LYS C O 1
ATOM 8941 N N . SER C 1 35 ? 2.132 33.961 77.231 1.00 32.21 35 SER C N 1
ATOM 8942 C CA . SER C 1 35 ? 3.336 33.189 77.341 1.00 36.93 35 SER C CA 1
ATOM 8943 C C . SER C 1 35 ? 3.404 32.353 78.594 1.00 31.16 35 SER C C 1
ATOM 8944 O O . SER C 1 35 ? 2.749 32.590 79.538 1.00 30.94 35 SER C O 1
ATOM 8952 N N . VAL C 1 36 ? 4.209 31.337 78.556 1.00 38.72 36 VAL C N 1
ATOM 8953 C CA . VAL C 1 36 ? 4.493 30.543 79.750 1.00 36.59 36 VAL C CA 1
ATOM 8954 C C . VAL C 1 36 ? 5.182 31.420 80.844 1.00 29.37 36 VAL C C 1
ATOM 8955 O O . VAL C 1 36 ? 4.935 31.244 81.993 1.00 24.12 36 VAL C O 1
ATOM 8968 N N . LEU C 1 37 ? 6.034 32.334 80.411 1.00 35.26 37 LEU C N 1
ATOM 8969 C CA . LEU C 1 37 ? 6.681 33.260 81.276 1.00 35.16 37 LEU C CA 1
ATOM 8970 C C . LEU C 1 37 ? 5.656 34.196 81.961 1.00 29.91 37 LEU C C 1
ATOM 8971 O O . LEU C 1 37 ? 5.652 34.321 83.102 1.00 33.40 37 LEU C O 1
ATOM 8987 N N . GLU C 1 38 ? 4.742 34.769 81.217 1.00 31.27 38 GLU C N 1
ATOM 8988 C CA . GLU C 1 38 ? 3.662 35.603 81.775 1.00 35.45 38 GLU C CA 1
ATOM 8989 C C . GLU C 1 38 ? 2.771 34.857 82.722 1.00 37.79 38 GLU C C 1
ATOM 8990 O O . GLU C 1 38 ? 2.292 35.427 83.642 1.00 35.43 38 GLU C O 1
ATOM 9002 N N . SER C 1 39 ? 2.480 33.619 82.421 1.00 39.97 39 SER C N 1
ATOM 9003 C CA . SER C 1 39 ? 1.737 32.866 83.328 1.00 35.97 39 SER C CA 1
ATOM 9004 C C . SER C 1 39 ? 2.563 32.778 84.618 1.00 33.15 39 SER C C 1
ATOM 9005 O O . SER C 1 39 ? 2.038 33.001 85.633 1.00 33.46 39 SER C O 1
ATOM 9013 N N . LEU C 1 40 ? 3.837 32.482 84.540 1.00 34.02 40 LEU C N 1
ATOM 9014 C CA . LEU C 1 40 ? 4.657 32.368 85.712 1.00 36.64 40 LEU C CA 1
ATOM 9015 C C . LEU C 1 40 ? 4.745 33.653 86.447 1.00 34.27 40 LEU C C 1
ATOM 9016 O O . LEU C 1 40 ? 4.541 33.655 87.582 1.00 36.21 40 LEU C O 1
ATOM 9032 N N . VAL C 1 41 ? 4.959 34.732 85.774 1.00 38.01 41 VAL C N 1
ATOM 9033 C CA . VAL C 1 41 ? 5.008 35.982 86.444 1.00 37.42 41 VAL C CA 1
ATOM 9034 C C . VAL C 1 41 ? 3.674 36.232 87.198 1.00 35.26 41 VAL C C 1
ATOM 9035 O O . VAL C 1 41 ? 3.719 36.584 88.325 1.00 27.99 41 VAL C O 1
ATOM 9048 N N . GLU C 1 42 ? 2.540 35.958 86.596 1.00 38.23 42 GLU C N 1
ATOM 9049 C CA . GLU C 1 42 ? 1.282 36.164 87.268 1.00 32.62 42 GLU C CA 1
ATOM 9050 C C . GLU C 1 42 ? 1.230 35.294 88.531 1.00 38.46 42 GLU C C 1
ATOM 9051 O O . GLU C 1 42 ? 0.749 35.759 89.497 1.00 35.20 42 GLU C O 1
ATOM 9063 N N . ALA C 1 43 ? 1.713 34.056 88.471 1.00 33.30 43 ALA C N 1
ATOM 9064 C CA . ALA C 1 43 ? 1.745 33.157 89.606 1.00 37.47 43 ALA C CA 1
ATOM 9065 C C . ALA C 1 43 ? 2.656 33.620 90.683 1.00 32.63 43 ALA C C 1
ATOM 9066 O O . ALA C 1 43 ? 2.346 33.454 91.798 1.00 37.06 43 ALA C O 1
ATOM 9073 N N . LEU C 1 44 ? 3.811 34.134 90.353 1.00 29.54 44 LEU C N 1
ATOM 9074 C CA . LEU C 1 44 ? 4.688 34.625 91.368 1.00 26.02 44 LEU C CA 1
ATOM 9075 C C . LEU C 1 44 ? 4.060 35.824 92.102 1.00 35.74 44 LEU C C 1
ATOM 9076 O O . LEU C 1 44 ? 4.159 35.938 93.288 1.00 32.45 44 LEU C O 1
ATOM 9092 N N . ASN C 1 45 ? 3.462 36.703 91.336 1.00 30.21 45 ASN C N 1
ATOM 9093 C CA . ASN C 1 45 ? 2.769 37.843 91.843 1.00 34.58 45 ASN C CA 1
ATOM 9094 C C . ASN C 1 45 ? 1.530 37.583 92.591 1.00 31.44 45 ASN C C 1
ATOM 9095 O O . ASN C 1 45 ? 1.225 38.345 93.381 1.00 33.11 45 ASN C O 1
ATOM 9106 N N . GLN C 1 46 ? 0.800 36.574 92.243 1.00 28.49 46 GLN C N 1
ATOM 9107 C CA . GLN C 1 46 ? -0.455 36.345 92.856 1.00 36.16 46 GLN C CA 1
ATOM 9108 C C . GLN C 1 46 ? -0.686 35.145 93.793 1.00 33.42 46 GLN C C 1
ATOM 9109 O O . GLN C 1 46 ? -1.801 34.920 94.115 1.00 28.25 46 GLN C O 1
ATOM 9123 N N . THR C 1 47 ? 0.350 34.490 94.236 1.00 30.55 47 THR C N 1
ATOM 9124 C CA . THR C 1 47 ? 0.202 33.436 95.144 1.00 35.72 47 THR C CA 1
ATOM 9125 C C . THR C 1 47 ? 1.476 33.048 95.859 1.00 37.83 47 THR C C 1
ATOM 9126 O O . THR C 1 47 ? 2.468 33.582 95.602 1.00 27.46 47 THR C O 1
ATOM 9137 N N . ALA C 1 48 ? 1.368 32.028 96.688 1.00 42.68 48 ALA C N 1
ATOM 9138 C CA . ALA C 1 48 ? 2.403 31.495 97.524 1.00 38.07 48 ALA C CA 1
ATOM 9139 C C . ALA C 1 48 ? 3.701 31.013 96.789 1.00 36.58 48 ALA C C 1
ATOM 9140 O O . ALA C 1 48 ? 4.719 30.945 97.417 1.00 26.61 48 ALA C O 1
ATOM 9147 N N . LEU C 1 49 ? 3.589 30.723 95.486 1.00 38.41 49 LEU C N 1
ATOM 9148 C CA . LEU C 1 49 ? 4.698 30.363 94.601 1.00 37.21 49 LEU C CA 1
ATOM 9149 C C . LEU C 1 49 ? 5.644 31.543 94.559 1.00 35.87 49 LEU C C 1
ATOM 9150 O O . LEU C 1 49 ? 6.817 31.367 94.508 1.00 33.93 49 LEU C O 1
ATOM 9166 N N . GLY C 1 50 ? 5.066 32.702 94.621 1.00 37.88 50 GLY C N 1
ATOM 9167 C CA . GLY C 1 50 ? 5.825 33.896 94.723 1.00 39.75 50 GLY C CA 1
ATOM 9168 C C . GLY C 1 50 ? 6.678 33.979 95.963 1.00 36.90 50 GLY C C 1
ATOM 9169 O O . GLY C 1 50 ? 7.764 34.423 95.885 1.00 31.14 50 GLY C O 1
ATOM 9173 N N . ASP C 1 51 ? 6.166 33.585 97.091 1.00 35.83 51 ASP C N 1
ATOM 9174 C CA . ASP C 1 51 ? 6.956 33.567 98.290 1.00 29.19 51 ASP C CA 1
ATOM 9175 C C . ASP C 1 51 ? 8.107 32.559 98.256 1.00 33.99 51 ASP C C 1
ATOM 9176 O O . ASP C 1 51 ? 9.118 32.810 98.819 1.00 43.24 51 ASP C O 1
ATOM 9185 N N . ALA C 1 52 ? 7.916 31.399 97.687 1.00 36.08 52 ALA C N 1
ATOM 9186 C CA . ALA C 1 52 ? 8.976 30.439 97.529 1.00 33.52 52 ALA C CA 1
ATOM 9187 C C . ALA C 1 52 ? 10.098 30.761 96.527 1.00 45.10 52 ALA C C 1
ATOM 9188 O O . ALA C 1 52 ? 11.195 30.396 96.751 1.00 43.52 52 ALA C O 1
ATOM 9195 N N . TYR C 1 53 ? 9.785 31.427 95.425 1.00 46.96 53 TYR C N 1
ATOM 9196 C CA . TYR C 1 53 ? 10.748 31.672 94.395 1.00 38.96 53 TYR C CA 1
ATOM 9197 C C . TYR C 1 53 ? 10.887 33.075 94.002 1.00 37.41 53 TYR C C 1
ATOM 9198 O O . TYR C 1 53 ? 9.971 33.796 94.065 1.00 40.17 53 TYR C O 1
ATOM 9216 N N . GLU C 1 54 ? 12.065 33.445 93.575 1.00 43.90 54 GLU C N 1
ATOM 9217 C CA . GLU C 1 54 ? 12.326 34.794 93.090 1.00 46.85 54 GLU C CA 1
ATOM 9218 C C . GLU C 1 54 ? 12.729 34.689 91.635 1.00 35.14 54 GLU C C 1
ATOM 9219 O O . GLU C 1 54 ? 13.625 34.001 91.375 1.00 46.28 54 GLU C O 1
ATOM 9231 N N . LEU C 1 55 ? 12.063 35.319 90.714 1.00 28.67 55 LEU C N 1
ATOM 9232 C CA . LEU C 1 55 ? 12.477 35.184 89.379 1.00 29.77 55 LEU C CA 1
ATOM 9233 C C . LEU C 1 55 ? 13.713 36.006 89.276 1.00 33.70 55 LEU C C 1
ATOM 9234 O O . LEU C 1 55 ? 13.688 37.147 89.576 1.00 36.30 55 LEU C O 1
ATOM 9250 N N . VAL C 1 56 ? 14.791 35.412 88.841 1.00 39.89 56 VAL C N 1
ATOM 9251 C CA . VAL C 1 56 ? 16.058 36.136 88.727 1.00 41.54 56 VAL C CA 1
ATOM 9252 C C . VAL C 1 56 ? 16.666 36.275 87.333 1.00 41.72 56 VAL C C 1
ATOM 9253 O O . VAL C 1 56 ? 17.394 37.168 87.122 1.00 36.51 56 VAL C O 1
ATOM 9266 N N . GLY C 1 57 ? 16.368 35.379 86.431 1.00 38.42 57 GLY C N 1
ATOM 9267 C CA . GLY C 1 57 ? 16.874 35.505 85.103 1.00 37.92 57 GLY C CA 1
ATOM 9268 C C . GLY C 1 57 ? 15.983 34.932 84.043 1.00 32.25 57 GLY C C 1
ATOM 9269 O O . GLY C 1 57 ? 15.374 33.952 84.268 1.00 33.64 57 GLY C O 1
ATOM 9273 N N . VAL C 1 58 ? 15.908 35.587 82.918 1.00 31.11 58 VAL C N 1
ATOM 9274 C CA . VAL C 1 58 ? 15.165 35.124 81.781 1.00 29.34 58 VAL C CA 1
ATOM 9275 C C . VAL C 1 58 ? 16.180 35.129 80.633 1.00 27.58 58 VAL C C 1
ATOM 9276 O O . VAL C 1 58 ? 16.416 36.091 80.011 1.00 29.40 58 VAL C O 1
ATOM 9289 N N . ILE C 1 59 ? 16.724 33.988 80.344 1.00 35.36 59 ILE C N 1
ATOM 9290 C CA . ILE C 1 59 ? 17.701 33.886 79.315 1.00 33.28 59 ILE C CA 1
ATOM 9291 C C . ILE C 1 59 ? 17.168 33.475 77.919 1.00 28.26 59 ILE C C 1
ATOM 9292 O O . ILE C 1 59 ? 16.404 32.577 77.814 1.00 19.85 59 ILE C O 1
ATOM 9308 N N . TYR C 1 60 ? 17.629 34.201 76.917 1.00 31.14 60 TYR C N 1
ATOM 9309 C CA . TYR C 1 60 ? 17.317 33.899 75.560 1.00 32.89 60 TYR C CA 1
ATOM 9310 C C . TYR C 1 60 ? 18.588 33.724 74.753 1.00 34.88 60 TYR C C 1
ATOM 9311 O O . TYR C 1 60 ? 19.557 34.364 74.962 1.00 32.73 60 TYR C O 1
ATOM 9329 N N . ASP C 1 61 ? 18.568 32.797 73.874 1.00 35.27 61 ASP C N 1
ATOM 9330 C CA . ASP C 1 61 ? 19.705 32.504 73.041 1.00 38.93 61 ASP C CA 1
ATOM 9331 C C . ASP C 1 61 ? 19.715 33.005 71.600 1.00 38.36 61 ASP C C 1
ATOM 9332 O O . ASP C 1 61 ? 20.716 32.891 70.985 1.00 37.44 61 ASP C O 1
ATOM 9341 N N . ASP C 1 62 ? 18.655 33.606 71.141 1.00 45.42 62 ASP C N 1
ATOM 9342 C CA . ASP C 1 62 ? 18.550 33.971 69.755 1.00 44.44 62 ASP C CA 1
ATOM 9343 C C . ASP C 1 62 ? 19.701 34.850 69.276 1.00 41.26 62 ASP C C 1
ATOM 9344 O O . ASP C 1 62 ? 20.086 35.784 69.907 1.00 29.23 62 ASP C O 1
ATOM 9353 N N . ASP C 1 63 ? 20.229 34.530 68.141 1.00 46.73 63 ASP C N 1
ATOM 9354 C CA . ASP C 1 63 ? 21.350 35.263 67.640 1.00 46.37 63 ASP C CA 1
ATOM 9355 C C . ASP C 1 63 ? 20.944 36.384 66.715 1.00 37.99 63 ASP C C 1
ATOM 9356 O O . ASP C 1 63 ? 20.513 36.134 65.652 1.00 38.15 63 ASP C O 1
ATOM 9365 N N . ALA C 1 64 ? 21.136 37.619 67.120 1.00 39.82 64 ALA C N 1
ATOM 9366 C CA . ALA C 1 64 ? 20.744 38.750 66.318 1.00 40.50 64 ALA C CA 1
ATOM 9367 C C . ALA C 1 64 ? 21.448 38.825 65.001 1.00 34.51 64 ALA C C 1
ATOM 9368 O O . ALA C 1 64 ? 20.914 39.309 64.095 1.00 38.44 64 ALA C O 1
ATOM 9375 N N . GLU C 1 65 ? 22.658 38.376 64.914 1.00 42.19 65 GLU C N 1
ATOM 9376 C CA . GLU C 1 65 ? 23.317 38.368 63.650 1.00 32.04 65 GLU C CA 1
ATOM 9377 C C . GLU C 1 65 ? 23.037 37.170 62.752 1.00 33.92 65 GLU C C 1
ATOM 9378 O O . GLU C 1 65 ? 23.529 37.160 61.688 1.00 36.34 65 GLU C O 1
ATOM 9390 N N . LEU C 1 66 ? 22.286 36.200 63.173 1.00 38.17 66 LEU C N 1
ATOM 9391 C CA . LEU C 1 66 ? 22.009 35.062 62.345 1.00 45.35 66 LEU C CA 1
ATOM 9392 C C . LEU C 1 66 ? 20.773 35.359 61.500 1.00 43.82 66 LEU C C 1
ATOM 9393 O O . LEU C 1 66 ? 19.772 35.666 62.022 1.00 39.30 66 LEU C O 1
ATOM 9409 N N . PRO C 1 67 ? 20.866 35.261 60.175 1.00 50.05 67 PRO C N 1
ATOM 9410 C CA . PRO C 1 67 ? 19.681 35.638 59.402 1.00 44.38 67 PRO C CA 1
ATOM 9411 C C . PRO C 1 67 ? 18.430 34.828 59.686 1.00 36.26 67 PRO C C 1
ATOM 9412 O O . PRO C 1 67 ? 17.407 35.396 59.740 1.00 44.20 67 PRO C O 1
ATOM 9423 N N . ARG C 1 68 ? 18.511 33.551 59.881 1.00 35.56 68 ARG C N 1
ATOM 9424 C CA . ARG C 1 68 ? 17.332 32.810 60.239 1.00 43.52 68 ARG C CA 1
ATOM 9425 C C . ARG C 1 68 ? 16.744 33.219 61.634 1.00 46.11 68 ARG C C 1
ATOM 9426 O O . ARG C 1 68 ? 15.573 33.211 61.800 1.00 48.51 68 ARG C O 1
ATOM 9447 N N . ASP C 1 69 ? 17.554 33.580 62.609 1.00 45.23 69 ASP C N 1
ATOM 9448 C CA . ASP C 1 69 ? 16.992 33.990 63.871 1.00 39.24 69 ASP C CA 1
ATOM 9449 C C . ASP C 1 69 ? 16.162 35.245 63.749 1.00 44.92 69 ASP C C 1
ATOM 9450 O O . ASP C 1 69 ? 15.172 35.333 64.356 1.00 50.09 69 ASP C O 1
ATOM 9459 N N . GLN C 1 70 ? 16.626 36.236 63.032 1.00 51.12 70 GLN C N 1
ATOM 9460 C CA . GLN C 1 70 ? 15.882 37.466 62.836 1.00 46.88 70 GLN C CA 1
ATOM 9461 C C . GLN C 1 70 ? 14.599 37.281 62.041 1.00 41.98 70 GLN C C 1
ATOM 9462 O O . GLN C 1 70 ? 13.609 37.799 62.394 1.00 39.58 70 GLN C O 1
ATOM 9476 N N . GLY C 1 71 ? 14.659 36.519 60.984 1.00 37.47 71 GLY C N 1
ATOM 9477 C CA . GLY C 1 71 ? 13.510 36.212 60.195 1.00 40.07 71 GLY C CA 1
ATOM 9478 C C . GLY C 1 71 ? 12.454 35.479 60.991 1.00 42.56 71 GLY C C 1
ATOM 9479 O O . GLY C 1 71 ? 11.341 35.622 60.698 1.00 37.40 71 GLY C O 1
ATOM 9483 N N . LYS C 1 72 ? 12.835 34.596 61.874 1.00 35.96 72 LYS C N 1
ATOM 9484 C CA . LYS C 1 72 ? 11.892 33.883 62.675 1.00 33.20 72 LYS C CA 1
ATOM 9485 C C . LYS C 1 72 ? 11.165 34.697 63.708 1.00 32.75 72 LYS C C 1
ATOM 9486 O O . LYS C 1 72 ? 10.025 34.547 63.901 1.00 34.40 72 LYS C O 1
ATOM 9505 N N . ILE C 1 73 ? 11.854 35.568 64.361 1.00 41.98 73 ILE C N 1
ATOM 9506 C CA . ILE C 1 73 ? 11.223 36.416 65.328 1.00 40.09 73 ILE C CA 1
ATOM 9507 C C . ILE C 1 73 ? 10.935 37.781 64.770 1.00 43.90 73 ILE C C 1
ATOM 9508 O O . ILE C 1 73 ? 10.782 38.665 65.532 1.00 42.75 73 ILE C O 1
ATOM 9524 N N . LYS C 1 74 ? 10.742 37.879 63.474 1.00 46.67 74 LYS C N 1
ATOM 9525 C CA . LYS C 1 74 ? 10.609 39.146 62.801 1.00 46.68 74 LYS C CA 1
ATOM 9526 C C . LYS C 1 74 ? 9.524 40.088 63.239 1.00 43.96 74 LYS C C 1
ATOM 9527 O O . LYS C 1 74 ? 9.792 41.201 63.363 1.00 43.91 74 LYS C O 1
ATOM 9546 N N . ASP C 1 75 ? 8.317 39.631 63.477 1.00 52.96 75 ASP C N 1
ATOM 9547 C CA . ASP C 1 75 ? 7.252 40.490 63.959 1.00 57.08 75 ASP C CA 1
ATOM 9548 C C . ASP C 1 75 ? 7.558 41.124 65.305 1.00 59.35 75 ASP C C 1
ATOM 9549 O O . ASP C 1 75 ? 6.989 42.137 65.611 1.00 54.21 75 ASP C O 1
ATOM 9558 N N . TYR C 1 76 ? 8.327 40.440 66.127 1.00 57.59 76 TYR C N 1
ATOM 9559 C CA . TYR C 1 76 ? 8.684 40.957 67.414 1.00 58.36 76 TYR C CA 1
ATOM 9560 C C . TYR C 1 76 ? 9.890 41.818 67.499 1.00 40.25 76 TYR C C 1
ATOM 9561 O O . TYR C 1 76 ? 9.848 42.848 68.076 1.00 31.83 76 TYR C O 1
ATOM 9579 N N . GLY C 1 77 ? 10.956 41.294 66.944 1.00 44.66 77 GLY C N 1
ATOM 9580 C CA . GLY C 1 77 ? 12.226 41.925 66.984 1.00 51.09 77 GLY C CA 1
ATOM 9581 C C . GLY C 1 77 ? 12.965 41.468 68.220 1.00 57.52 77 GLY C C 1
ATOM 9582 O O . GLY C 1 77 ? 12.403 40.933 69.112 1.00 54.88 77 GLY C O 1
ATOM 9586 N N . PHE C 1 78 ? 14.264 41.620 68.211 1.00 59.63 78 PHE C N 1
ATOM 9587 C CA . PHE C 1 78 ? 15.096 41.302 69.347 1.00 59.66 78 PHE C CA 1
ATOM 9588 C C . PHE C 1 78 ? 14.870 42.199 70.548 1.00 61.81 78 PHE C C 1
ATOM 9589 O O . PHE C 1 78 ? 15.015 41.756 71.645 1.00 53.05 78 PHE C O 1
ATOM 9606 N N . ALA C 1 79 ? 14.441 43.417 70.314 1.00 69.20 79 ALA C N 1
ATOM 9607 C CA . ALA C 1 79 ? 14.174 44.316 71.384 1.00 59.25 79 ALA C CA 1
ATOM 9608 C C . ALA C 1 79 ? 12.786 44.886 71.212 1.00 53.08 79 ALA C C 1
ATOM 9609 O O . ALA C 1 79 ? 12.323 45.093 70.123 1.00 58.17 79 ALA C O 1
ATOM 9616 N N . TYR C 1 80 ? 12.134 45.121 72.306 1.00 50.16 80 TYR C N 1
ATOM 9617 C CA . TYR C 1 80 ? 10.836 45.647 72.272 1.00 57.03 80 TYR C CA 1
ATOM 9618 C C . TYR C 1 80 ? 10.939 47.046 71.748 1.00 60.04 80 TYR C C 1
ATOM 9619 O O . TYR C 1 80 ? 11.835 47.739 72.107 1.00 62.63 80 TYR C O 1
ATOM 9637 N N . ARG C 1 81 ? 10.028 47.441 70.901 1.00 58.41 81 ARG C N 1
ATOM 9638 C CA . ARG C 1 81 ? 10.008 48.784 70.438 1.00 62.51 81 ARG C CA 1
ATOM 9639 C C . ARG C 1 81 ? 8.622 49.252 70.798 1.00 68.12 81 ARG C C 1
ATOM 9640 O O . ARG C 1 81 ? 7.654 48.583 70.491 1.00 57.62 81 ARG C O 1
ATOM 9661 N N . PRO C 1 82 ? 8.535 50.420 71.407 1.00 74.28 82 PRO C N 1
ATOM 9662 C CA . PRO C 1 82 ? 7.254 50.868 71.911 1.00 65.63 82 PRO C CA 1
ATOM 9663 C C . PRO C 1 82 ? 6.109 50.842 70.872 1.00 64.20 82 PRO C C 1
ATOM 9664 O O . PRO C 1 82 ? 6.279 51.246 69.759 1.00 70.21 82 PRO C O 1
ATOM 9675 N N . GLY C 1 83 ? 4.996 50.258 71.258 1.00 60.03 83 GLY C N 1
ATOM 9676 C CA . GLY C 1 83 ? 3.819 50.135 70.459 1.00 59.29 83 GLY C CA 1
ATOM 9677 C C . GLY C 1 83 ? 3.596 48.938 69.583 1.00 59.72 83 GLY C C 1
ATOM 9678 O O . GLY C 1 83 ? 2.494 48.661 69.323 1.00 60.93 83 GLY C O 1
ATOM 9682 N N . GLN C 1 84 ? 4.622 48.255 69.124 1.00 68.33 84 GLN C N 1
ATOM 9683 C CA . GLN C 1 84 ? 4.492 47.033 68.321 1.00 63.56 84 GLN C CA 1
ATOM 9684 C C . GLN C 1 84 ? 4.596 45.859 69.264 1.00 56.05 84 GLN C C 1
ATOM 9685 O O . GLN C 1 84 ? 5.058 45.972 70.357 1.00 48.19 84 GLN C O 1
ATOM 9699 N N . GLN C 1 85 ? 4.339 44.712 68.701 1.00 58.56 85 GLN C N 1
ATOM 9700 C CA . GLN C 1 85 ? 4.214 43.462 69.363 1.00 46.63 85 GLN C CA 1
ATOM 9701 C C . GLN C 1 85 ? 5.381 42.990 70.187 1.00 40.32 85 GLN C C 1
ATOM 9702 O O . GLN C 1 85 ? 6.475 43.235 69.852 1.00 38.63 85 GLN C O 1
ATOM 9716 N N . TRP C 1 86 ? 5.091 42.314 71.278 1.00 41.91 86 TRP C N 1
ATOM 9717 C CA . TRP C 1 86 ? 6.079 41.726 72.177 1.00 35.90 86 TRP C CA 1
ATOM 9718 C C . TRP C 1 86 ? 5.526 40.420 72.726 1.00 36.89 86 TRP C C 1
ATOM 9719 O O . TRP C 1 86 ? 4.432 40.087 72.499 1.00 43.07 86 TRP C O 1
ATOM 9740 N N . PHE C 1 87 ? 6.352 39.641 73.363 1.00 37.42 87 PHE C N 1
ATOM 9741 C CA . PHE C 1 87 ? 5.961 38.373 73.951 1.00 29.01 87 PHE C CA 1
ATOM 9742 C C . PHE C 1 87 ? 4.969 38.436 75.147 1.00 37.36 87 PHE C C 1
ATOM 9743 O O . PHE C 1 87 ? 4.397 37.482 75.462 1.00 38.94 87 PHE C O 1
ATOM 9760 N N . TYR C 1 88 ? 4.883 39.569 75.775 1.00 43.98 88 TYR C N 1
ATOM 9761 C CA . TYR C 1 88 ? 4.052 39.904 76.904 1.00 43.01 88 TYR C CA 1
ATOM 9762 C C . TYR C 1 88 ? 4.052 41.470 76.998 1.00 40.23 88 TYR C C 1
ATOM 9763 O O . TYR C 1 88 ? 4.812 42.104 76.341 1.00 38.35 88 TYR C O 1
ATOM 9781 N N . PRO C 1 89 ? 3.201 42.066 77.808 1.00 38.44 89 PRO C N 1
ATOM 9782 C CA . PRO C 1 89 ? 3.268 43.519 77.831 1.00 38.55 89 PRO C CA 1
ATOM 9783 C C . PRO C 1 89 ? 4.564 44.055 78.313 1.00 44.37 89 PRO C C 1
ATOM 9784 O O . PRO C 1 89 ? 4.920 43.781 79.374 1.00 43.42 89 PRO C O 1
ATOM 9795 N N . ALA C 1 90 ? 5.166 44.961 77.600 1.00 46.35 90 ALA C N 1
ATOM 9796 C CA . ALA C 1 90 ? 6.451 45.501 77.980 1.00 48.12 90 ALA C CA 1
ATOM 9797 C C . ALA C 1 90 ? 6.477 46.177 79.323 1.00 58.18 90 ALA C C 1
ATOM 9798 O O . ALA C 1 90 ? 7.553 46.328 79.843 1.00 63.08 90 ALA C O 1
ATOM 9805 N N . ASP C 1 91 ? 5.348 46.581 79.856 1.00 53.37 91 ASP C N 1
ATOM 9806 C CA . ASP C 1 91 ? 5.335 47.085 81.203 1.00 46.84 91 ASP C CA 1
ATOM 9807 C C . ASP C 1 91 ? 5.033 45.988 82.274 1.00 47.73 91 ASP C C 1
ATOM 9808 O O . ASP C 1 91 ? 4.810 46.343 83.386 1.00 48.18 91 ASP C O 1
ATOM 9817 N N . LEU C 1 92 ? 5.094 44.703 81.942 1.00 49.55 92 LEU C N 1
ATOM 9818 C CA . LEU C 1 92 ? 4.773 43.643 82.882 1.00 36.90 92 LEU C CA 1
ATOM 9819 C C . LEU C 1 92 ? 5.690 43.696 84.029 1.00 38.29 92 LEU C C 1
ATOM 9820 O O . LEU C 1 92 ? 6.814 43.908 83.833 1.00 44.05 92 LEU C O 1
ATOM 9836 N N . GLN C 1 93 ? 5.206 43.508 85.230 1.00 38.31 93 GLN C N 1
ATOM 9837 C CA . GLN C 1 93 ? 6.056 43.552 86.377 1.00 38.08 93 GLN C CA 1
ATOM 9838 C C . GLN C 1 93 ? 6.094 42.255 87.104 1.00 46.48 93 GLN C C 1
ATOM 9839 O O . GLN C 1 93 ? 5.093 41.705 87.362 1.00 53.80 93 GLN C O 1
ATOM 9853 N N . VAL C 1 94 ? 7.266 41.761 87.396 1.00 41.62 94 VAL C N 1
ATOM 9854 C CA . VAL C 1 94 ? 7.345 40.585 88.166 1.00 45.79 94 VAL C CA 1
ATOM 9855 C C . VAL C 1 94 ? 7.965 40.941 89.480 1.00 43.53 94 VAL C C 1
ATOM 9856 O O . VAL C 1 94 ? 8.975 41.540 89.460 1.00 45.11 94 VAL C O 1
ATOM 9869 N N . GLN C 1 95 ? 7.330 40.617 90.595 1.00 43.42 95 GLN C N 1
ATOM 9870 C CA . GLN C 1 95 ? 7.917 40.788 91.922 1.00 34.27 95 GLN C CA 1
ATOM 9871 C C . GLN C 1 95 ? 8.564 42.119 92.143 1.00 36.53 95 GLN C C 1
ATOM 9872 O O . GLN C 1 95 ? 9.676 42.236 92.429 1.00 41.53 95 GLN C O 1
ATOM 9886 N N . GLY C 1 96 ? 7.797 43.147 91.967 1.00 50.22 96 GLY C N 1
ATOM 9887 C CA . GLY C 1 96 ? 8.304 44.472 92.087 1.00 43.56 96 GLY C CA 1
ATOM 9888 C C . GLY C 1 96 ? 9.394 44.760 91.117 1.00 50.04 96 GLY C C 1
ATOM 9889 O O . GLY C 1 96 ? 10.238 45.465 91.455 1.00 54.38 96 GLY C O 1
ATOM 9893 N N . LYS C 1 97 ? 9.398 44.201 89.936 1.00 57.26 97 LYS C N 1
ATOM 9894 C CA . LYS C 1 97 ? 10.430 44.519 88.983 1.00 57.77 97 LYS C CA 1
ATOM 9895 C C . LYS C 1 97 ? 9.839 44.586 87.607 1.00 47.33 97 LYS C C 1
ATOM 9896 O O . LYS C 1 97 ? 8.785 44.092 87.382 1.00 45.19 97 LYS C O 1
ATOM 9915 N N . THR C 1 98 ? 10.504 45.226 86.682 1.00 44.59 98 THR C N 1
ATOM 9916 C CA . THR C 1 98 ? 10.044 45.191 85.302 1.00 44.50 98 THR C CA 1
ATOM 9917 C C . THR C 1 98 ? 10.644 43.959 84.720 1.00 35.44 98 THR C C 1
ATOM 9918 O O . THR C 1 98 ? 11.765 43.739 84.920 1.00 26.22 98 THR C O 1
ATOM 9929 N N . LEU C 1 99 ? 9.857 43.156 84.031 1.00 42.84 99 LEU C N 1
ATOM 9930 C CA . LEU C 1 99 ? 10.322 41.871 83.462 1.00 33.14 99 LEU C CA 1
ATOM 9931 C C . LEU C 1 99 ? 11.448 41.984 82.419 1.00 34.67 99 LEU C C 1
ATOM 9932 O O . LEU C 1 99 ? 12.380 41.283 82.474 1.00 30.93 99 LEU C O 1
ATOM 9948 N N . ASN C 1 100 ? 11.371 43.009 81.601 1.00 43.25 100 ASN C N 1
ATOM 9949 C CA . ASN C 1 100 ? 12.335 43.312 80.567 1.00 33.77 100 ASN C CA 1
ATOM 9950 C C . ASN C 1 100 ? 13.745 43.516 81.095 1.00 36.62 100 ASN C C 1
ATOM 9951 O O . ASN C 1 100 ? 14.674 43.320 80.378 1.00 35.51 100 ASN C O 1
ATOM 9962 N N . ASP C 1 101 ? 13.894 43.955 82.314 1.00 39.96 101 ASP C N 1
ATOM 9963 C CA . ASP C 1 101 ? 15.201 44.078 82.890 1.00 34.65 101 ASP C CA 1
ATOM 9964 C C . ASP C 1 101 ? 15.909 42.794 83.271 1.00 32.71 101 ASP C C 1
ATOM 9965 O O . ASP C 1 101 ? 17.041 42.866 83.589 1.00 32.90 101 ASP C O 1
ATOM 9974 N N . LEU C 1 102 ? 15.213 41.693 83.261 1.00 28.10 102 LEU C N 1
ATOM 9975 C CA . LEU C 1 102 ? 15.767 40.391 83.487 1.00 34.47 102 LEU C CA 1
ATOM 9976 C C . LEU C 1 102 ? 16.078 39.542 82.237 1.00 31.62 102 LEU C C 1
ATOM 9977 O O . LEU C 1 102 ? 16.333 38.404 82.385 1.00 27.10 102 LEU C O 1
ATOM 9993 N N . LEU C 1 103 ? 15.970 40.107 81.061 1.00 31.77 103 LEU C N 1
ATOM 9994 C CA . LEU C 1 103 ? 16.310 39.394 79.856 1.00 41.84 103 LEU C CA 1
ATOM 9995 C C . LEU C 1 103 ? 17.811 39.349 79.664 1.00 40.44 103 LEU C C 1
ATOM 9996 O O . LEU C 1 103 ? 18.492 40.321 79.829 1.00 37.97 103 LEU C O 1
ATOM 10012 N N . LEU C 1 104 ? 18.325 38.195 79.349 1.00 39.33 104 LEU C N 1
ATOM 10013 C CA . LEU C 1 104 ? 19.714 38.088 79.114 1.00 42.13 104 LEU C CA 1
ATOM 10014 C C . LEU C 1 104 ? 19.994 37.328 77.872 1.00 42.12 104 LEU C C 1
ATOM 10015 O O . LEU C 1 104 ? 19.693 36.173 77.845 1.00 34.06 104 LEU C O 1
ATOM 10031 N N . SER C 1 105 ? 20.655 37.947 76.919 1.00 37.78 105 SER C N 1
ATOM 10032 C CA . SER C 1 105 ? 21.047 37.276 75.740 1.00 32.73 105 SER C CA 1
ATOM 10033 C C . SER C 1 105 ? 22.300 36.490 76.045 1.00 35.45 105 SER C C 1
ATOM 10034 O O . SER C 1 105 ? 23.286 37.056 76.357 1.00 30.99 105 SER C O 1
ATOM 10042 N N . VAL C 1 106 ? 22.227 35.174 75.966 1.00 39.96 106 VAL C N 1
ATOM 10043 C CA . VAL C 1 106 ? 23.385 34.308 76.105 1.00 44.20 106 VAL C CA 1
ATOM 10044 C C . VAL C 1 106 ? 23.324 33.608 74.781 1.00 39.55 106 VAL C C 1
ATOM 10045 O O . VAL C 1 106 ? 22.816 32.536 74.677 1.00 32.91 106 VAL C O 1
ATOM 10058 N N . PRO C 1 107 ? 23.841 34.253 73.770 1.00 36.52 107 PRO C N 1
ATOM 10059 C CA . PRO C 1 107 ? 23.714 33.771 72.401 1.00 42.92 107 PRO C CA 1
ATOM 10060 C C . PRO C 1 107 ? 24.305 32.431 72.014 1.00 43.32 107 PRO C C 1
ATOM 10061 O O . PRO C 1 107 ? 25.409 32.146 72.297 1.00 46.41 107 PRO C O 1
ATOM 10072 N N . SER C 1 108 ? 23.520 31.627 71.346 1.00 46.04 108 SER C N 1
ATOM 10073 C CA . SER C 1 108 ? 24.031 30.412 70.847 1.00 38.08 108 SER C CA 1
ATOM 10074 C C . SER C 1 108 ? 24.589 30.667 69.457 1.00 41.27 108 SER C C 1
ATOM 10075 O O . SER C 1 108 ? 24.149 30.107 68.506 1.00 38.04 108 SER C O 1
ATOM 10083 N N . THR C 1 109 ? 25.658 31.460 69.449 1.00 37.13 109 THR C N 1
ATOM 10084 C CA . THR C 1 109 ? 26.492 31.848 68.309 1.00 33.92 109 THR C CA 1
ATOM 10085 C C . THR C 1 109 ? 27.201 30.653 67.687 1.00 34.09 109 THR C C 1
ATOM 10086 O O . THR C 1 109 ? 27.575 30.709 66.580 1.00 35.69 109 THR C O 1
ATOM 10097 N N . TYR C 1 110 ? 27.282 29.504 68.348 1.00 42.35 110 TYR C N 1
ATOM 10098 C CA . TYR C 1 110 ? 27.733 28.293 67.739 1.00 33.80 110 TYR C CA 1
ATOM 10099 C C . TYR C 1 110 ? 26.978 27.948 66.468 1.00 36.73 110 TYR C C 1
ATOM 10100 O O . TYR C 1 110 ? 27.594 27.434 65.616 1.00 40.87 110 TYR C O 1
ATOM 10118 N N . ARG C 1 111 ? 25.678 28.216 66.345 1.00 39.43 111 ARG C N 1
ATOM 10119 C CA . ARG C 1 111 ? 24.869 27.977 65.181 1.00 42.46 111 ARG C CA 1
ATOM 10120 C C . ARG C 1 111 ? 25.307 28.703 63.887 1.00 39.61 111 ARG C C 1
ATOM 10121 O O . ARG C 1 111 ? 24.903 28.305 62.904 1.00 42.41 111 ARG C O 1
ATOM 10142 N N . ARG C 1 112 ? 26.122 29.737 63.896 1.00 43.66 112 ARG C N 1
ATOM 10143 C CA . ARG C 1 112 ? 26.608 30.396 62.705 1.00 36.84 112 ARG C CA 1
ATOM 10144 C C . ARG C 1 112 ? 27.357 29.434 61.763 1.00 38.25 112 ARG C C 1
ATOM 10145 O O . ARG C 1 112 ? 27.433 29.688 60.620 1.00 29.48 112 ARG C O 1
ATOM 10166 N N . TYR C 1 113 ? 28.014 28.413 62.304 1.00 46.68 113 TYR C N 1
ATOM 10167 C CA . TYR C 1 113 ? 28.621 27.342 61.605 1.00 39.52 113 TYR C CA 1
ATOM 10168 C C . TYR C 1 113 ? 27.677 26.254 61.328 1.00 33.72 113 TYR C C 1
ATOM 10169 O O . TYR C 1 113 ? 26.730 26.068 61.987 1.00 28.95 113 TYR C O 1
ATOM 10187 N N . PRO C 1 114 ? 28.003 25.468 60.349 1.00 39.31 114 PRO C N 1
ATOM 10188 C CA . PRO C 1 114 ? 27.175 24.336 60.043 1.00 40.79 114 PRO C CA 1
ATOM 10189 C C . PRO C 1 114 ? 27.160 23.381 61.186 1.00 40.96 114 PRO C C 1
ATOM 10190 O O . PRO C 1 114 ? 28.081 23.368 61.926 1.00 39.22 114 PRO C O 1
ATOM 10201 N N . ARG C 1 115 ? 26.096 22.605 61.332 1.00 38.16 115 ARG C N 1
ATOM 10202 C CA . ARG C 1 115 ? 25.976 21.586 62.370 1.00 41.94 115 ARG C CA 1
ATOM 10203 C C . ARG C 1 115 ? 26.977 20.509 62.073 1.00 30.73 115 ARG C C 1
ATOM 10204 O O . ARG C 1 115 ? 27.203 20.243 60.976 1.00 32.81 115 ARG C O 1
ATOM 10225 N N . GLY C 1 116 ? 27.597 19.964 63.086 1.00 43.53 116 GLY C N 1
ATOM 10226 C CA . GLY C 1 116 ? 28.625 18.925 62.976 1.00 37.63 116 GLY C CA 1
ATOM 10227 C C . GLY C 1 116 ? 30.125 19.239 62.838 1.00 35.41 116 GLY C C 1
ATOM 10228 O O . GLY C 1 116 ? 30.955 18.382 62.996 1.00 28.83 116 GLY C O 1
ATOM 10232 N N . THR C 1 117 ? 30.428 20.472 62.551 1.00 32.60 117 THR C N 1
ATOM 10233 C CA . THR C 1 117 ? 31.769 20.922 62.459 1.00 27.88 117 THR C CA 1
ATOM 10234 C C . THR C 1 117 ? 32.462 21.093 63.853 1.00 28.67 117 THR C C 1
ATOM 10235 O O . THR C 1 117 ? 31.828 21.357 64.832 1.00 28.35 117 THR C O 1
ATOM 10246 N N . PRO C 1 118 ? 33.769 20.927 63.918 1.00 26.92 118 PRO C N 1
ATOM 10247 C CA . PRO C 1 118 ? 34.446 21.194 65.160 1.00 33.16 118 PRO C CA 1
ATOM 10248 C C . PRO C 1 118 ? 34.290 22.666 65.654 1.00 36.30 118 PRO C C 1
ATOM 10249 O O . PRO C 1 118 ? 34.351 22.854 66.837 1.00 30.12 118 PRO C O 1
ATOM 10260 N N . GLU C 1 119 ? 34.183 23.619 64.762 1.00 34.58 119 GLU C N 1
ATOM 10261 C CA . GLU C 1 119 ? 33.911 24.982 65.121 1.00 32.42 119 GLU C CA 1
ATOM 10262 C C . GLU C 1 119 ? 32.487 25.084 65.632 1.00 36.40 119 GLU C C 1
ATOM 10263 O O . GLU C 1 119 ? 32.228 25.913 66.424 1.00 33.49 119 GLU C O 1
ATOM 10275 N N . HIS C 1 120 ? 31.565 24.349 65.048 1.00 37.53 120 HIS C N 1
ATOM 10276 C CA . HIS C 1 120 ? 30.207 24.311 65.501 1.00 36.75 120 HIS C CA 1
ATOM 10277 C C . HIS C 1 120 ? 30.077 23.584 66.818 1.00 34.72 120 HIS C C 1
ATOM 10278 O O . HIS C 1 120 ? 29.469 24.083 67.704 1.00 35.08 120 HIS C O 1
ATOM 10292 N N . VAL C 1 121 ? 30.642 22.403 66.910 1.00 30.31 121 VAL C N 1
ATOM 10293 C CA . VAL C 1 121 ? 30.649 21.655 68.134 1.00 28.19 121 VAL C CA 1
ATOM 10294 C C . VAL C 1 121 ? 31.423 22.320 69.243 1.00 29.08 121 VAL C C 1
ATOM 10295 O O . VAL C 1 121 ? 31.065 22.200 70.352 1.00 27.91 121 VAL C O 1
ATOM 10308 N N . ALA C 1 122 ? 32.526 22.963 68.926 1.00 29.99 122 ALA C N 1
ATOM 10309 C CA . ALA C 1 122 ? 33.275 23.616 69.938 1.00 32.82 122 ALA C CA 1
ATOM 10310 C C . ALA C 1 122 ? 32.540 24.739 70.593 1.00 37.52 122 ALA C C 1
ATOM 10311 O O . ALA C 1 122 ? 32.583 24.860 71.767 1.00 44.33 122 ALA C O 1
ATOM 10318 N N . GLY C 1 123 ? 31.864 25.540 69.810 1.00 43.86 123 GLY C N 1
ATOM 10319 C CA . GLY C 1 123 ? 30.996 26.616 70.266 1.00 43.37 123 GLY C CA 1
ATOM 10320 C C . GLY C 1 123 ? 29.855 26.083 71.110 1.00 44.39 123 GLY C C 1
ATOM 10321 O O . GLY C 1 123 ? 29.514 26.681 72.095 1.00 45.94 123 GLY C O 1
ATOM 10325 N N . LYS C 1 124 ? 29.395 24.902 70.791 1.00 35.46 124 LYS C N 1
ATOM 10326 C CA . LYS C 1 124 ? 28.365 24.282 71.553 1.00 36.54 124 LYS C CA 1
ATOM 10327 C C . LYS C 1 124 ? 28.827 24.123 72.988 1.00 44.30 124 LYS C C 1
ATOM 10328 O O . LYS C 1 124 ? 28.013 24.063 73.832 1.00 47.38 124 LYS C O 1
ATOM 10347 N N . SER C 1 125 ? 30.087 23.906 73.238 1.00 36.34 125 SER C N 1
ATOM 10348 C CA . SER C 1 125 ? 30.545 23.901 74.590 1.00 35.68 125 SER C CA 1
ATOM 10349 C C . SER C 1 125 ? 30.593 25.255 75.249 1.00 48.54 125 SER C C 1
ATOM 10350 O O . SER C 1 125 ? 30.257 25.369 76.373 1.00 45.57 125 SER C O 1
ATOM 10358 N N . ASP C 1 126 ? 31.097 26.275 74.574 1.00 44.96 126 ASP C N 1
ATOM 10359 C CA . ASP C 1 126 ? 31.149 27.625 75.130 1.00 38.18 126 ASP C CA 1
ATOM 10360 C C . ASP C 1 126 ? 29.839 28.322 75.287 1.00 35.63 126 ASP C C 1
ATOM 10361 O O . ASP C 1 126 ? 29.764 29.154 76.093 1.00 36.51 126 ASP C O 1
ATOM 10370 N N . PHE C 1 127 ? 28.845 27.987 74.469 1.00 42.88 127 PHE C N 1
ATOM 10371 C CA . PHE C 1 127 ? 27.474 28.458 74.684 1.00 46.37 127 PHE C CA 1
ATOM 10372 C C . PHE C 1 127 ? 27.019 27.924 76.030 1.00 45.32 127 PHE C C 1
ATOM 10373 O O . PHE C 1 127 ? 26.446 28.634 76.757 1.00 44.68 127 PHE C O 1
ATOM 10390 N N . GLU C 1 128 ? 27.286 26.682 76.322 1.00 40.34 128 GLU C N 1
ATOM 10391 C CA . GLU C 1 128 ? 26.929 26.095 77.575 1.00 44.79 128 GLU C CA 1
ATOM 10392 C C . GLU C 1 128 ? 27.652 26.721 78.802 1.00 33.03 128 GLU C C 1
ATOM 10393 O O . GLU C 1 128 ? 27.045 27.022 79.765 1.00 28.43 128 GLU C O 1
ATOM 10405 N N . ARG C 1 129 ? 28.942 26.961 78.699 1.00 37.18 129 ARG C N 1
ATOM 10406 C CA . ARG C 1 129 ? 29.703 27.562 79.755 1.00 36.85 129 ARG C CA 1
ATOM 10407 C C . ARG C 1 129 ? 29.183 28.914 80.108 1.00 40.20 129 ARG C C 1
ATOM 10408 O O . ARG C 1 129 ? 29.259 29.269 81.219 1.00 43.23 129 ARG C O 1
ATOM 10429 N N . ARG C 1 130 ? 28.783 29.714 79.160 1.00 39.33 130 ARG C N 1
ATOM 10430 C CA . ARG C 1 130 ? 28.235 30.994 79.508 1.00 43.81 130 ARG C CA 1
ATOM 10431 C C . ARG C 1 130 ? 26.888 30.893 80.245 1.00 41.00 130 ARG C C 1
ATOM 10432 O O . ARG C 1 130 ? 26.615 31.675 81.119 1.00 40.78 130 ARG C O 1
ATOM 10453 N N . LEU C 1 131 ? 26.070 29.950 79.852 1.00 36.34 131 LEU C N 1
ATOM 10454 C CA . LEU C 1 131 ? 24.858 29.783 80.545 1.00 30.03 131 LEU C CA 1
ATOM 10455 C C . LEU C 1 131 ? 25.138 29.416 81.998 1.00 39.78 131 LEU C C 1
ATOM 10456 O O . LEU C 1 131 ? 24.689 30.092 82.854 1.00 39.30 131 LEU C O 1
ATOM 10472 N N . HIS C 1 132 ? 26.008 28.445 82.237 1.00 35.49 132 HIS C N 1
ATOM 10473 C CA . HIS C 1 132 ? 26.392 27.990 83.566 1.00 37.42 132 HIS C CA 1
ATOM 10474 C C . HIS C 1 132 ? 26.928 29.119 84.377 1.00 30.45 132 HIS C C 1
ATOM 10475 O O . HIS C 1 132 ? 26.566 29.250 85.475 1.00 24.62 132 HIS C O 1
ATOM 10489 N N . ASP C 1 133 ? 27.772 29.890 83.775 1.00 31.80 133 ASP C N 1
ATOM 10490 C CA . ASP C 1 133 ? 28.305 31.039 84.402 1.00 40.54 133 ASP C CA 1
ATOM 10491 C C . ASP C 1 133 ? 27.240 32.107 84.674 1.00 39.27 133 ASP C C 1
ATOM 10492 O O . ASP C 1 133 ? 27.323 32.775 85.633 1.00 32.91 133 ASP C O 1
A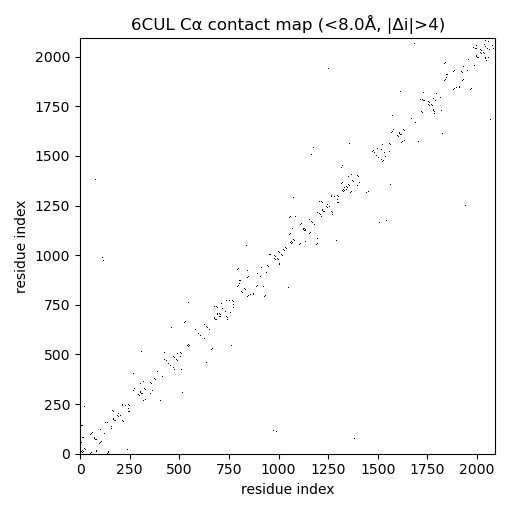TOM 10501 N N . THR C 1 134 ? 26.284 32.309 83.789 1.00 45.71 134 THR C N 1
ATOM 10502 C CA . THR C 1 134 ? 25.102 33.113 84.090 1.00 36.93 134 THR C CA 1
ATOM 10503 C C . THR C 1 134 ? 24.323 32.411 85.189 1.00 44.75 134 THR C C 1
ATOM 10504 O O . THR C 1 134 ? 23.892 33.040 86.054 1.00 48.52 134 THR C O 1
ATOM 10515 N N . LEU C 1 135 ? 24.161 31.115 85.173 1.00 41.06 135 LEU C N 1
ATOM 10516 C CA . LEU C 1 135 ? 23.505 30.438 86.259 1.00 39.51 135 LEU C CA 1
ATOM 10517 C C . LEU C 1 135 ? 24.222 30.513 87.624 1.00 46.07 135 LEU C C 1
ATOM 10518 O O . LEU C 1 135 ? 23.634 30.205 88.593 1.00 47.57 135 LEU C O 1
ATOM 10534 N N . VAL C 1 136 ? 25.529 30.640 87.656 1.00 45.68 136 VAL C N 1
ATOM 10535 C CA . VAL C 1 136 ? 26.230 30.927 88.842 1.00 42.88 136 VAL C CA 1
ATOM 10536 C C . VAL C 1 136 ? 26.216 32.427 89.081 1.00 46.80 136 VAL C C 1
ATOM 10537 O O . VAL C 1 136 ? 25.976 32.833 90.147 1.00 43.11 136 VAL C O 1
ATOM 10550 N N . GLU C 1 137 ? 26.416 33.275 88.087 1.00 39.63 137 GLU C N 1
ATOM 10551 C CA . GLU C 1 137 ? 26.366 34.706 88.343 1.00 56.14 137 GLU C CA 1
ATOM 10552 C C . GLU C 1 137 ? 25.001 35.196 88.854 1.00 54.86 137 GLU C C 1
ATOM 10553 O O . GLU C 1 137 ? 24.977 36.164 89.534 1.00 50.35 137 GLU C O 1
ATOM 10565 N N . LEU C 1 138 ? 23.890 34.599 88.447 1.00 49.66 138 LEU C N 1
ATOM 10566 C CA . LEU C 1 138 ? 22.613 34.908 88.988 1.00 52.54 138 LEU C CA 1
ATOM 10567 C C . LEU C 1 138 ? 22.355 34.220 90.411 1.00 42.25 138 LEU C C 1
ATOM 10568 O O . LEU C 1 138 ? 21.475 34.577 91.077 1.00 44.36 138 LEU C O 1
ATOM 10584 N N . GLY C 1 139 ? 23.177 33.314 90.893 1.00 47.95 139 GLY C N 1
ATOM 10585 C CA . GLY C 1 139 ? 22.938 32.594 92.112 1.00 40.66 139 GLY C CA 1
ATOM 10586 C C . GLY C 1 139 ? 21.721 31.736 92.091 1.00 50.56 139 GLY C C 1
ATOM 10587 O O . GLY C 1 139 ? 21.088 31.616 93.056 1.00 53.81 139 GLY C O 1
ATOM 10591 N N . ALA C 1 140 ? 21.456 31.127 90.975 1.00 52.22 140 ALA C N 1
ATOM 10592 C CA . ALA C 1 140 ? 20.276 30.363 90.795 1.00 49.85 140 ALA C CA 1
ATOM 10593 C C . ALA C 1 140 ? 20.222 29.034 91.504 1.00 53.12 140 ALA C C 1
ATOM 10594 O O . ALA C 1 140 ? 21.227 28.486 91.805 1.00 52.44 140 ALA C O 1
ATOM 10601 N N . ASP C 1 141 ? 19.008 28.596 91.790 1.00 51.19 141 ASP C N 1
ATOM 10602 C CA . ASP C 1 141 ? 18.695 27.348 92.405 1.00 42.85 141 ASP C CA 1
ATOM 10603 C C . ASP C 1 141 ? 18.070 26.352 91.426 1.00 54.80 141 ASP C C 1
ATOM 10604 O O . ASP C 1 141 ? 18.470 25.222 91.365 1.00 60.52 141 ASP C O 1
ATOM 10613 N N . VAL C 1 142 ? 17.070 26.762 90.670 1.00 55.01 142 VAL C N 1
ATOM 10614 C CA . VAL C 1 142 ? 16.437 25.916 89.678 1.00 43.78 142 VAL C CA 1
ATOM 10615 C C . VAL C 1 142 ? 16.228 26.690 88.382 1.00 50.25 142 VAL C C 1
ATOM 10616 O O . VAL C 1 142 ? 16.019 27.852 88.409 1.00 48.48 142 VAL C O 1
ATOM 10629 N N . VAL C 1 143 ? 16.303 26.012 87.271 1.00 48.50 143 VAL C N 1
ATOM 10630 C CA . VAL C 1 143 ? 16.209 26.604 85.971 1.00 39.95 143 VAL C CA 1
ATOM 10631 C C . VAL C 1 143 ? 15.005 26.067 85.202 1.00 35.66 143 VAL C C 1
ATOM 10632 O O . VAL C 1 143 ? 14.863 24.913 85.009 1.00 23.38 143 VAL C O 1
ATOM 10645 N N . VAL C 1 144 ? 14.153 26.947 84.762 1.00 38.84 144 VAL C N 1
ATOM 10646 C CA . VAL C 1 144 ? 13.011 26.512 84.021 1.00 29.36 144 VAL C CA 1
ATOM 10647 C C . VAL C 1 144 ? 13.243 26.793 82.548 1.00 32.75 144 VAL C C 1
ATOM 10648 O O . VAL C 1 144 ? 13.615 27.854 82.207 1.00 29.61 144 VAL C O 1
ATOM 10661 N N . LEU C 1 145 ? 13.038 25.791 81.721 1.00 40.26 145 LEU C N 1
ATOM 10662 C CA . LEU C 1 145 ? 13.178 25.882 80.299 1.00 33.84 145 LEU C CA 1
ATOM 10663 C C . LEU C 1 145 ? 11.784 25.959 79.691 1.00 23.66 145 LEU C C 1
ATOM 10664 O O . LEU C 1 145 ? 10.835 25.587 80.305 1.00 27.81 145 LEU C O 1
ATOM 10680 N N . ASP C 1 146 ? 11.711 26.503 78.505 1.00 15.04 146 ASP C N 1
ATOM 10681 C CA . ASP C 1 146 ? 10.492 26.715 77.761 1.00 20.51 146 ASP C CA 1
ATOM 10682 C C . ASP C 1 146 ? 10.828 26.762 76.286 1.00 30.74 146 ASP C C 1
ATOM 10683 O O . ASP C 1 146 ? 11.033 27.793 75.715 1.00 35.29 146 ASP C O 1
ATOM 10692 N N . GLY C 1 147 ? 10.890 25.621 75.684 1.00 31.76 147 GLY C N 1
ATOM 10693 C CA . GLY C 1 147 ? 11.218 25.538 74.306 1.00 32.33 147 GLY C CA 1
ATOM 10694 C C . GLY C 1 147 ? 12.530 26.100 73.858 1.00 29.06 147 GLY C C 1
ATOM 10695 O O . GLY C 1 147 ? 12.599 26.565 72.818 1.00 34.12 147 GLY C O 1
ATOM 10699 N N . LEU C 1 148 ? 13.548 26.069 74.665 1.00 31.88 148 LEU C N 1
ATOM 10700 C CA . LEU C 1 148 ? 14.814 26.525 74.229 1.00 24.97 148 LEU C CA 1
ATOM 10701 C C . LEU C 1 148 ? 15.171 25.513 73.165 1.00 29.74 148 LEU C C 1
ATOM 10702 O O . LEU C 1 148 ? 15.057 24.344 73.373 1.00 30.64 148 LEU C O 1
ATOM 10718 N N . LEU C 1 149 ? 15.592 25.983 72.029 1.00 26.78 149 LEU C N 1
ATOM 10719 C CA . LEU C 1 149 ? 15.846 25.124 70.939 1.00 23.58 149 LEU C CA 1
ATOM 10720 C C . LEU C 1 149 ? 17.178 24.411 70.825 1.00 32.92 149 LEU C C 1
ATOM 10721 O O . LEU C 1 149 ? 17.398 23.817 69.864 1.00 26.69 149 LEU C O 1
ATOM 10737 N N . VAL C 1 150 ? 18.031 24.500 71.809 1.00 40.90 150 VAL C N 1
ATOM 10738 C CA . VAL C 1 150 ? 19.295 23.837 71.806 1.00 24.45 150 VAL C CA 1
ATOM 10739 C C . VAL C 1 150 ? 19.107 22.717 72.789 1.00 26.10 150 VAL C C 1
ATOM 10740 O O . VAL C 1 150 ? 18.633 22.935 73.828 1.00 23.05 150 VAL C O 1
ATOM 10753 N N . ILE C 1 151 ? 19.481 21.521 72.419 1.00 34.70 151 ILE C N 1
ATOM 10754 C CA . ILE C 1 151 ? 19.417 20.380 73.273 1.00 24.54 151 ILE C CA 1
ATOM 10755 C C . ILE C 1 151 ? 20.564 20.473 74.227 1.00 23.54 151 ILE C C 1
ATOM 10756 O O . ILE C 1 151 ? 21.668 20.453 73.791 1.00 20.38 151 ILE C O 1
ATOM 10772 N N . LEU C 1 152 ? 20.289 20.551 75.507 1.00 30.86 152 LEU C N 1
ATOM 10773 C CA . LEU C 1 152 ? 21.310 20.666 76.530 1.00 27.63 152 LEU C CA 1
ATOM 10774 C C . LEU C 1 152 ? 22.136 19.419 76.664 1.00 23.93 152 LEU C C 1
ATOM 10775 O O . LEU C 1 152 ? 21.642 18.397 76.473 1.00 25.92 152 LEU C O 1
ATOM 10791 N N . ASP C 1 153 ? 23.403 19.506 76.926 1.00 24.67 153 ASP C N 1
ATOM 10792 C CA . ASP C 1 153 ? 24.216 18.302 77.013 1.00 39.14 153 ASP C CA 1
ATOM 10793 C C . ASP C 1 153 ? 25.224 18.323 78.132 1.00 40.53 153 ASP C C 1
ATOM 10794 O O . ASP C 1 153 ? 25.137 17.576 79.045 1.00 39.28 153 ASP C O 1
ATOM 10803 N N . GLU C 1 154 ? 26.235 19.106 77.968 1.00 38.41 154 GLU C N 1
ATOM 10804 C CA . GLU C 1 154 ? 27.232 19.228 78.962 1.00 35.48 154 GLU C CA 1
ATOM 10805 C C . GLU C 1 154 ? 26.796 19.871 80.224 1.00 33.08 154 GLU C C 1
ATOM 10806 O O . GLU C 1 154 ? 27.246 19.504 81.212 1.00 41.19 154 GLU C O 1
ATOM 10818 N N . LEU C 1 155 ? 25.933 20.853 80.148 1.00 39.49 155 LEU C N 1
ATOM 10819 C CA . LEU C 1 155 ? 25.374 21.500 81.321 1.00 37.68 155 LEU C CA 1
ATOM 10820 C C . LEU C 1 155 ? 24.575 20.582 82.210 1.00 27.65 155 LEU C C 1
ATOM 10821 O O . LEU C 1 155 ? 24.438 20.826 83.347 1.00 27.47 155 LEU C O 1
ATOM 10836 N N . VAL C 1 156 ? 24.034 19.579 81.634 1.00 31.40 156 VAL C N 1
ATOM 10837 C CA . VAL C 1 156 ? 23.293 18.601 82.360 1.00 36.02 156 VAL C CA 1
ATOM 10838 C C . VAL C 1 156 ? 23.859 17.181 82.366 1.00 44.95 156 VAL C C 1
ATOM 10839 O O . VAL C 1 156 ? 23.101 16.253 82.414 1.00 31.45 156 VAL C O 1
ATOM 10852 N N . ARG C 1 157 ? 25.178 17.067 82.222 1.00 44.49 157 ARG C N 1
ATOM 10853 C CA . ARG C 1 157 ? 25.863 15.782 82.227 1.00 42.00 157 ARG C CA 1
ATOM 10854 C C . ARG C 1 157 ? 25.906 15.312 83.614 1.00 48.84 157 ARG C C 1
ATOM 10855 O O . ARG C 1 157 ? 26.154 16.112 84.480 1.00 38.51 157 ARG C O 1
ATOM 10876 N N . PRO C 1 158 ? 25.784 14.019 83.806 1.00 41.33 158 PRO C N 1
ATOM 10877 C CA . PRO C 1 158 ? 25.653 13.527 85.142 1.00 45.51 158 PRO C CA 1
ATOM 10878 C C . PRO C 1 158 ? 26.836 13.959 85.956 1.00 46.58 158 PRO C C 1
ATOM 10879 O O . PRO C 1 158 ? 27.906 14.161 85.453 1.00 42.81 158 PRO C O 1
ATOM 10890 N N . GLY C 1 159 ? 26.635 14.073 87.247 1.00 50.17 159 GLY C N 1
ATOM 10891 C CA . GLY C 1 159 ? 27.700 14.544 88.068 1.00 57.37 159 GLY C CA 1
ATOM 10892 C C . GLY C 1 159 ? 28.223 15.872 87.654 1.00 52.11 159 GLY C C 1
ATOM 10893 O O . GLY C 1 159 ? 29.347 15.950 87.348 1.00 67.89 159 GLY C O 1
ATOM 10897 N N . ALA C 1 160 ? 27.380 16.865 87.578 1.00 46.07 160 ALA C N 1
ATOM 10898 C CA . ALA C 1 160 ? 27.720 18.235 87.217 1.00 40.79 160 ALA C CA 1
ATOM 10899 C C . ALA C 1 160 ? 26.878 19.177 88.033 1.00 37.45 160 ALA C C 1
ATOM 10900 O O . ALA C 1 160 ? 25.900 18.760 88.600 1.00 45.12 160 ALA C O 1
ATOM 10907 N N . PRO C 1 161 ? 27.193 20.463 88.023 1.00 36.83 161 PRO C N 1
ATOM 10908 C CA . PRO C 1 161 ? 26.406 21.325 88.869 1.00 37.97 161 PRO C CA 1
ATOM 10909 C C . PRO C 1 161 ? 24.888 21.396 88.623 1.00 43.30 161 PRO C C 1
ATOM 10910 O O . PRO C 1 161 ? 24.178 21.372 89.568 1.00 41.41 161 PRO C O 1
ATOM 10921 N N . PHE C 1 162 ? 24.419 21.482 87.407 1.00 37.34 162 PHE C N 1
ATOM 10922 C CA . PHE C 1 162 ? 23.023 21.567 87.199 1.00 39.10 162 PHE C CA 1
ATOM 10923 C C . PHE C 1 162 ? 22.351 20.342 86.647 1.00 42.38 162 PHE C C 1
ATOM 10924 O O . PHE C 1 162 ? 21.289 20.474 86.134 1.00 32.15 162 PHE C O 1
ATOM 10941 N N . ALA C 1 163 ? 22.935 19.168 86.751 1.00 37.13 163 ALA C N 1
ATOM 10942 C CA . ALA C 1 163 ? 22.314 17.986 86.152 1.00 42.71 163 ALA C CA 1
ATOM 10943 C C . ALA C 1 163 ? 20.947 17.648 86.684 1.00 48.31 163 ALA C C 1
ATOM 10944 O O . ALA C 1 163 ? 20.211 17.022 85.985 1.00 43.78 163 ALA C O 1
ATOM 10951 N N . ARG C 1 164 ? 20.697 17.923 87.937 1.00 40.01 164 ARG C N 1
ATOM 10952 C CA . ARG C 1 164 ? 19.400 17.759 88.502 1.00 30.98 164 ARG C CA 1
ATOM 10953 C C . ARG C 1 164 ? 18.719 19.080 88.917 1.00 29.86 164 ARG C C 1
ATOM 10954 O O . ARG C 1 164 ? 17.976 19.078 89.800 1.00 32.10 164 ARG C O 1
ATOM 10975 N N . ARG C 1 165 ? 19.143 20.168 88.370 1.00 39.09 165 ARG C N 1
ATOM 10976 C CA . ARG C 1 165 ? 18.524 21.451 88.557 1.00 33.41 165 ARG C CA 1
ATOM 10977 C C . ARG C 1 165 ? 17.997 22.128 87.271 1.00 32.09 165 ARG C C 1
ATOM 10978 O O . ARG C 1 165 ? 17.789 23.270 87.296 1.00 30.35 165 ARG C O 1
ATOM 10999 N N . ILE C 1 166 ? 17.843 21.440 86.179 1.00 36.48 166 ILE C N 1
ATOM 11000 C CA . ILE C 1 166 ? 17.326 22.071 85.020 1.00 33.64 166 ILE C CA 1
ATOM 11001 C C . ILE C 1 166 ? 16.049 21.363 84.745 1.00 35.19 166 ILE C C 1
ATOM 11002 O O . ILE C 1 166 ? 16.042 20.198 84.625 1.00 27.57 166 ILE C O 1
ATOM 11035 N N . ASN C 1 168 ? 12.012 21.357 82.598 1.00 27.85 168 ASN C N 1
ATOM 11036 C CA . ASN C 1 168 ? 11.503 21.614 81.308 1.00 29.98 168 ASN C CA 1
ATOM 11037 C C . ASN C 1 168 ? 9.996 21.560 81.321 1.00 31.72 168 ASN C C 1
ATOM 11038 O O . ASN C 1 168 ? 9.466 20.717 81.921 1.00 36.89 168 ASN C O 1
ATOM 11049 N N . ILE C 1 169 ? 9.318 22.475 80.692 1.00 23.79 169 ILE C N 1
ATOM 11050 C CA . ILE C 1 169 ? 7.881 22.410 80.637 1.00 30.35 169 ILE C CA 1
ATOM 11051 C C . ILE C 1 169 ? 7.538 21.943 79.217 1.00 33.47 169 ILE C C 1
ATOM 11052 O O . ILE C 1 169 ? 7.716 22.670 78.286 1.00 39.37 169 ILE C O 1
ATOM 11068 N N . HIS C 1 170 ? 7.023 20.750 79.084 1.00 25.83 170 HIS C N 1
ATOM 11069 C CA . HIS C 1 170 ? 6.815 20.179 77.798 1.00 24.94 170 HIS C CA 1
ATOM 11070 C C . HIS C 1 170 ? 5.369 19.937 77.466 1.00 38.96 170 HIS C C 1
ATOM 11071 O O . HIS C 1 170 ? 4.788 19.157 78.099 1.00 32.58 170 HIS C O 1
ATOM 11085 N N . PRO C 1 171 ? 4.848 20.455 76.347 1.00 44.87 171 PRO C N 1
ATOM 11086 C CA . PRO C 1 171 ? 3.450 20.338 75.975 1.00 35.71 171 PRO C CA 1
ATOM 11087 C C . PRO C 1 171 ? 3.008 19.027 75.408 1.00 44.06 171 PRO C C 1
ATOM 11088 O O . PRO C 1 171 ? 2.629 18.872 74.294 1.00 42.26 171 PRO C O 1
ATOM 11099 N N . GLY C 1 172 ? 3.101 18.065 76.297 1.00 36.89 172 GLY C N 1
ATOM 11100 C CA . GLY C 1 172 ? 2.679 16.726 76.127 1.00 31.62 172 GLY C CA 1
ATOM 11101 C C . GLY C 1 172 ? 2.951 15.905 77.340 1.00 39.17 172 GLY C C 1
ATOM 11102 O O . GLY C 1 172 ? 3.536 16.331 78.233 1.00 36.92 172 GLY C O 1
ATOM 11106 N N . VAL C 1 173 ? 2.475 14.693 77.363 1.00 42.98 173 VAL C N 1
ATOM 11107 C CA . VAL C 1 173 ? 2.819 13.806 78.432 1.00 43.65 173 VAL C CA 1
ATOM 11108 C C . VAL C 1 173 ? 4.155 13.160 78.129 1.00 35.41 173 VAL C C 1
ATOM 11109 O O . VAL C 1 173 ? 4.564 13.131 77.049 1.00 38.38 173 VAL C O 1
ATOM 11122 N N . THR C 1 174 ? 4.892 12.807 79.126 1.00 45.76 174 THR C N 1
ATOM 11123 C CA . THR C 1 174 ? 6.127 12.078 78.943 1.00 49.62 174 THR C CA 1
ATOM 11124 C C . THR C 1 174 ? 6.343 10.812 79.773 1.00 52.85 174 THR C C 1
ATOM 11125 O O . THR C 1 174 ? 7.318 10.165 79.546 1.00 56.45 174 THR C O 1
ATOM 11136 N N . ARG C 1 175 ? 5.469 10.518 80.707 1.00 46.32 175 ARG C N 1
ATOM 11137 C CA . ARG C 1 175 ? 5.602 9.352 81.523 1.00 52.62 175 ARG C CA 1
ATOM 11138 C C . ARG C 1 175 ? 5.760 8.260 80.520 1.00 62.64 175 ARG C C 1
ATOM 11139 O O . ARG C 1 175 ? 4.947 8.147 79.614 1.00 64.47 175 ARG C O 1
ATOM 11160 N N . GLU C 1 176 ? 6.823 7.473 80.636 1.00 72.30 176 GLU C N 1
ATOM 11161 C CA . GLU C 1 176 ? 7.011 6.350 79.720 1.00 78.57 176 GLU C CA 1
ATOM 11162 C C . GLU C 1 176 ? 5.892 5.307 79.834 1.00 71.42 176 GLU C C 1
ATOM 11163 O O . GLU C 1 176 ? 5.576 4.680 78.875 1.00 74.67 176 GLU C O 1
ATOM 11175 N N . ASP C 1 177 ? 5.219 5.211 80.946 1.00 62.60 177 ASP C N 1
ATOM 11176 C CA . ASP C 1 177 ? 4.134 4.266 80.987 1.00 68.59 177 ASP C CA 1
ATOM 11177 C C . ASP C 1 177 ? 2.758 4.754 80.487 1.00 65.99 177 ASP C C 1
ATOM 11178 O O . ASP C 1 177 ? 1.822 4.050 80.655 1.00 67.63 177 ASP C O 1
ATOM 11187 N N . SER C 1 178 ? 2.691 5.895 79.842 1.00 71.27 178 SER C N 1
ATOM 11188 C CA . SER C 1 178 ? 1.430 6.479 79.452 1.00 67.17 178 SER C CA 1
ATOM 11189 C C . SER C 1 178 ? 0.758 5.975 78.233 1.00 66.12 178 SER C C 1
ATOM 11190 O O . SER C 1 178 ? 1.397 5.540 77.356 1.00 69.09 178 SER C O 1
ATOM 11198 N N . PRO C 1 179 ? -0.537 5.955 78.247 1.00 66.61 179 PRO C N 1
ATOM 11199 C CA . PRO C 1 179 ? -1.237 5.784 76.989 1.00 65.65 179 PRO C CA 1
ATOM 11200 C C . PRO C 1 179 ? -1.287 7.112 76.216 1.00 60.73 179 PRO C C 1
ATOM 11201 O O . PRO C 1 179 ? -1.512 7.065 75.048 1.00 55.23 179 PRO C O 1
ATOM 11212 N N . TYR C 1 180 ? -1.152 8.217 76.887 1.00 57.65 180 TYR C N 1
ATOM 11213 C CA . TYR C 1 180 ? -1.162 9.467 76.185 1.00 59.07 180 TYR C CA 1
ATOM 11214 C C . TYR C 1 180 ? 0.231 10.150 75.987 1.00 54.81 180 TYR C C 1
ATOM 11215 O O . TYR C 1 180 ? 0.317 11.345 75.872 1.00 51.78 180 TYR C O 1
ATOM 11233 N N . GLU C 1 181 ? 1.290 9.352 75.939 1.00 46.73 181 GLU C N 1
ATOM 11234 C CA . GLU C 1 181 ? 2.609 9.872 75.817 1.00 49.68 181 GLU C CA 1
ATOM 11235 C C . GLU C 1 181 ? 2.829 10.601 74.532 1.00 56.70 181 GLU C C 1
ATOM 11236 O O . GLU C 1 181 ? 2.563 10.116 73.499 1.00 58.02 181 GLU C O 1
ATOM 11248 N N . ARG C 1 182 ? 3.243 11.841 74.644 1.00 56.34 182 ARG C N 1
ATOM 11249 C CA . ARG C 1 182 ? 3.498 12.668 73.485 1.00 53.33 182 ARG C CA 1
ATOM 11250 C C . ARG C 1 182 ? 4.806 13.476 73.604 1.00 50.47 182 ARG C C 1
ATOM 11251 O O . ARG C 1 182 ? 4.767 14.620 73.866 1.00 43.80 182 ARG C O 1
ATOM 11272 N N . ARG C 1 183 ? 5.951 12.875 73.365 1.00 54.56 183 ARG C N 1
ATOM 11273 C CA . ARG C 1 183 ? 7.219 13.568 73.473 1.00 51.78 183 ARG C CA 1
ATOM 11274 C C . ARG C 1 183 ? 7.807 14.090 72.173 1.00 49.79 183 ARG C C 1
ATOM 11275 O O . ARG C 1 183 ? 7.306 13.873 71.147 1.00 51.59 183 ARG C O 1
ATOM 11296 N N . GLY C 1 184 ? 8.895 14.783 72.227 1.00 43.10 184 GLY C N 1
ATOM 11297 C CA . GLY C 1 184 ? 9.474 15.261 71.023 1.00 46.06 184 GLY C CA 1
ATOM 11298 C C . GLY C 1 184 ? 9.039 16.596 70.487 1.00 35.30 184 GLY C C 1
ATOM 11299 O O . GLY C 1 184 ? 8.191 17.229 70.995 1.00 44.35 184 GLY C O 1
ATOM 11303 N N . ALA C 1 185 ? 9.648 16.973 69.398 1.00 32.23 185 ALA C N 1
ATOM 11304 C CA . ALA C 1 185 ? 9.365 18.225 68.758 1.00 38.93 185 ALA C CA 1
ATOM 11305 C C . ALA C 1 185 ? 7.937 18.437 68.236 1.00 40.38 185 ALA C C 1
ATOM 11306 O O . ALA C 1 185 ? 7.511 19.562 68.187 1.00 27.09 185 ALA C O 1
ATOM 11313 N N . TYR C 1 186 ? 7.277 17.351 67.900 1.00 46.19 186 TYR C N 1
ATOM 11314 C CA . TYR C 1 186 ? 5.979 17.340 67.363 1.00 39.36 186 TYR C CA 1
ATOM 11315 C C . TYR C 1 186 ? 4.845 17.071 68.315 1.00 42.11 186 TYR C C 1
ATOM 11316 O O . TYR C 1 186 ? 3.853 16.704 67.879 1.00 42.96 186 TYR C O 1
ATOM 11334 N N . ALA C 1 187 ? 4.978 17.348 69.582 1.00 40.12 187 ALA C N 1
ATOM 11335 C CA . ALA C 1 187 ? 3.995 16.978 70.526 1.00 35.15 187 ALA C CA 1
ATOM 11336 C C . ALA C 1 187 ? 2.616 17.522 70.301 1.00 36.91 187 ALA C C 1
ATOM 11337 O O . ALA C 1 187 ? 1.679 16.833 70.600 1.00 28.87 187 ALA C O 1
ATOM 11344 N N . THR C 1 188 ? 2.510 18.764 69.881 1.00 33.22 188 THR C N 1
ATOM 11345 C CA . THR C 1 188 ? 1.212 19.346 69.613 1.00 38.64 188 THR C CA 1
ATOM 11346 C C . THR C 1 188 ? 0.477 18.783 68.429 1.00 35.51 188 THR C C 1
ATOM 11347 O O . THR C 1 188 ? -0.668 18.569 68.477 1.00 32.27 188 THR C O 1
ATOM 11358 N N . LEU C 1 189 ? 1.157 18.620 67.344 1.00 39.32 189 LEU C N 1
ATOM 11359 C CA . LEU C 1 189 ? 0.593 18.038 66.175 1.00 43.53 189 LEU C CA 1
ATOM 11360 C C . LEU C 1 189 ? 0.263 16.566 66.325 1.00 39.69 189 LEU C C 1
ATOM 11361 O O . LEU C 1 189 ? -0.746 16.156 65.924 1.00 37.56 189 LEU C O 1
ATOM 11377 N N . ASP C 1 190 ? 1.121 15.821 66.963 1.00 41.25 190 ASP C N 1
ATOM 11378 C CA . ASP C 1 190 ? 0.867 14.432 67.173 1.00 41.54 190 ASP C CA 1
ATOM 11379 C C . ASP C 1 190 ? -0.384 14.300 67.974 1.00 45.16 190 ASP C C 1
ATOM 11380 O O . ASP C 1 190 ? -1.083 13.411 67.713 1.00 52.63 190 ASP C O 1
ATOM 11389 N N . ALA C 1 191 ? -0.602 15.177 68.939 1.00 45.22 191 ALA C N 1
ATOM 11390 C CA . ALA C 1 191 ? -1.829 15.252 69.709 1.00 48.06 191 ALA C CA 1
ATOM 11391 C C . ALA C 1 191 ? -3.036 15.653 68.859 1.00 44.38 191 ALA C C 1
ATOM 11392 O O . ALA C 1 191 ? -4.048 15.059 68.964 1.00 47.80 191 ALA C O 1
ATOM 11399 N N . LEU C 1 192 ? -2.925 16.649 68.028 1.00 42.23 192 LEU C N 1
ATOM 11400 C CA . LEU C 1 192 ? -4.011 17.025 67.190 1.00 42.29 192 LEU C CA 1
ATOM 11401 C C . LEU C 1 192 ? -4.380 15.941 66.179 1.00 49.03 192 LEU C C 1
ATOM 11402 O O . LEU C 1 192 ? -5.533 15.648 65.985 1.00 49.30 192 LEU C O 1
ATOM 11418 N N . TYR C 1 193 ? -3.410 15.357 65.513 1.00 47.59 193 TYR C N 1
ATOM 11419 C CA . TYR C 1 193 ? -3.717 14.262 64.622 1.00 47.38 193 TYR C CA 1
ATOM 11420 C C . TYR C 1 193 ? -4.287 13.071 65.304 1.00 39.02 193 TYR C C 1
ATOM 11421 O O . TYR C 1 193 ? -5.188 12.557 64.819 1.00 45.51 193 TYR C O 1
ATOM 11439 N N . GLY C 1 194 ? -3.836 12.731 66.474 1.00 38.80 194 GLY C N 1
ATOM 11440 C CA . GLY C 1 194 ? -4.323 11.586 67.191 1.00 43.90 194 GLY C CA 1
ATOM 11441 C C . GLY C 1 194 ? -5.813 11.606 67.482 1.00 51.13 194 GLY C C 1
ATOM 11442 O O . GLY C 1 194 ? -6.443 10.588 67.429 1.00 49.44 194 GLY C O 1
ATOM 11446 N N . ALA C 1 195 ? -6.369 12.766 67.786 1.00 48.71 195 ALA C N 1
ATOM 11447 C CA . ALA C 1 195 ? -7.791 12.939 67.991 1.00 46.18 195 ALA C CA 1
ATOM 11448 C C . ALA C 1 195 ? -8.660 12.716 66.741 1.00 43.64 195 ALA C C 1
ATOM 11449 O O . ALA C 1 195 ? -9.845 12.670 66.844 1.00 35.12 195 ALA C O 1
ATOM 11456 N N . ARG C 1 196 ? -8.023 12.677 65.604 1.00 51.58 196 ARG C N 1
ATOM 11457 C CA . ARG C 1 196 ? -8.642 12.332 64.381 1.00 45.49 196 ARG C CA 1
ATOM 11458 C C . ARG C 1 196 ? -8.284 10.872 63.973 1.00 49.03 196 ARG C C 1
ATOM 11459 O O . ARG C 1 196 ? -8.477 10.534 62.845 1.00 53.30 196 ARG C O 1
ATOM 11480 N N . GLY C 1 197 ? -7.741 10.097 64.868 1.00 45.57 197 GLY C N 1
ATOM 11481 C CA . GLY C 1 197 ? -7.343 8.755 64.553 1.00 47.15 197 GLY C CA 1
ATOM 11482 C C . GLY C 1 197 ? -6.326 8.605 63.462 1.00 54.03 197 GLY C C 1
ATOM 11483 O O . GLY C 1 197 ? -6.416 7.686 62.715 1.00 57.93 197 GLY C O 1
ATOM 11487 N N . GLU C 1 198 ? -5.340 9.476 63.422 1.00 51.25 198 GLU C N 1
ATOM 11488 C CA . GLU C 1 198 ? -4.284 9.486 62.424 1.00 38.52 198 GLU C CA 1
ATOM 11489 C C . GLU C 1 198 ? -2.939 9.541 63.084 1.00 38.76 198 GLU C C 1
ATOM 11490 O O . GLU C 1 198 ? -2.873 9.764 64.243 1.00 46.32 198 GLU C O 1
ATOM 11502 N N . LYS C 1 199 ? -1.877 9.203 62.402 1.00 35.94 199 LYS C N 1
ATOM 11503 C CA . LYS C 1 199 ? -0.546 9.358 62.949 1.00 39.62 199 LYS C CA 1
ATOM 11504 C C . LYS C 1 199 ? 0.351 9.693 61.767 1.00 43.02 199 LYS C C 1
ATOM 11505 O O . LYS C 1 199 ? 0.492 8.919 60.888 1.00 48.17 199 LYS C O 1
ATOM 11524 N N . VAL C 1 200 ? 0.891 10.865 61.741 1.00 44.10 200 VAL C N 1
ATOM 11525 C CA . VAL C 1 200 ? 1.668 11.250 60.626 1.00 44.69 200 VAL C CA 1
ATOM 11526 C C . VAL C 1 200 ? 2.945 10.492 60.749 1.00 50.43 200 VAL C C 1
ATOM 11527 O O . VAL C 1 200 ? 3.491 10.428 61.810 1.00 44.14 200 VAL C O 1
ATOM 11540 N N . VAL C 1 201 ? 3.328 9.865 59.669 1.00 56.30 201 VAL C N 1
ATOM 11541 C CA . VAL C 1 201 ? 4.588 9.196 59.612 1.00 59.45 201 VAL C CA 1
ATOM 11542 C C . VAL C 1 201 ? 5.644 9.933 58.846 1.00 53.57 201 VAL C C 1
ATOM 11543 O O . VAL C 1 201 ? 6.735 9.621 59.060 1.00 57.44 201 VAL C O 1
ATOM 11556 N N . ASP C 1 202 ? 5.357 10.883 57.970 1.00 46.70 202 ASP C N 1
ATOM 11557 C CA . ASP C 1 202 ? 6.393 11.530 57.270 1.00 42.92 202 ASP C CA 1
ATOM 11558 C C . ASP C 1 202 ? 6.048 13.006 57.222 1.00 50.51 202 ASP C C 1
ATOM 11559 O O . ASP C 1 202 ? 5.087 13.359 56.671 1.00 52.83 202 ASP C O 1
ATOM 11568 N N . TRP C 1 203 ? 6.824 13.876 57.831 1.00 52.86 203 TRP C N 1
ATOM 11569 C CA . TRP C 1 203 ? 6.544 15.314 57.847 1.00 54.46 203 TRP C CA 1
ATOM 11570 C C . TRP C 1 203 ? 6.701 16.146 56.545 1.00 55.11 203 TRP C C 1
ATOM 11571 O O . TRP C 1 203 ? 5.972 17.072 56.370 1.00 58.67 203 TRP C O 1
ATOM 11592 N N . ALA C 1 204 ? 7.673 15.851 55.669 1.00 57.68 204 ALA C N 1
ATOM 11593 C CA . ALA C 1 204 ? 7.847 16.611 54.412 1.00 53.41 204 ALA C CA 1
ATOM 11594 C C . ALA C 1 204 ? 6.589 16.449 53.631 1.00 51.84 204 ALA C C 1
ATOM 11595 O O . ALA C 1 204 ? 5.904 17.383 53.367 1.00 48.56 204 ALA C O 1
ATOM 11602 N N . THR C 1 205 ? 6.259 15.214 53.364 1.00 51.83 205 THR C N 1
ATOM 11603 C CA . THR C 1 205 ? 4.945 14.870 52.899 1.00 42.60 205 THR C CA 1
ATOM 11604 C C . THR C 1 205 ? 4.116 14.672 54.181 1.00 45.54 205 THR C C 1
ATOM 11605 O O . THR C 1 205 ? 4.562 14.924 55.276 1.00 49.12 205 THR C O 1
ATOM 11633 N N . GLU C 1 207 ? 2.386 11.571 55.251 1.00 51.19 207 GLU C N 1
ATOM 11634 C CA . GLU C 1 207 ? 1.899 10.223 55.218 1.00 42.17 207 GLU C CA 1
ATOM 11635 C C . GLU C 1 207 ? 1.318 9.929 56.580 1.00 42.17 207 GLU C C 1
ATOM 11636 O O . GLU C 1 207 ? 1.883 10.285 57.574 1.00 44.21 207 GLU C O 1
ATOM 11648 N N . LYS C 1 208 ? 0.204 9.260 56.616 1.00 35.83 208 LYS C N 1
ATOM 11649 C CA . LYS C 1 208 ? -0.377 8.987 57.852 1.00 42.26 208 LYS C CA 1
ATOM 11650 C C . LYS C 1 208 ? -0.675 7.498 57.978 1.00 48.84 208 LYS C C 1
ATOM 11651 O O . LYS C 1 208 ? -0.503 6.762 57.079 1.00 39.72 208 LYS C O 1
ATOM 11670 N N . VAL C 1 209 ? -0.971 7.094 59.187 1.00 48.81 209 VAL C N 1
ATOM 11671 C CA . VAL C 1 209 ? -1.374 5.762 59.539 1.00 55.19 209 VAL C CA 1
ATOM 11672 C C . VAL C 1 209 ? -2.506 5.907 60.544 1.00 55.16 209 VAL C C 1
ATOM 11673 O O . VAL C 1 209 ? -2.307 6.462 61.587 1.00 48.62 209 VAL C O 1
ATOM 11686 N N . ALA C 1 210 ? -3.681 5.395 60.242 1.00 58.45 210 ALA C N 1
ATOM 11687 C CA . ALA C 1 210 ? -4.794 5.570 61.132 1.00 61.74 210 ALA C CA 1
ATOM 11688 C C . ALA C 1 210 ? -4.520 4.803 62.396 1.00 60.77 210 ALA C C 1
ATOM 11689 O O . ALA C 1 210 ? -4.043 3.720 62.305 1.00 60.16 210 ALA C O 1
ATOM 11696 N N . VAL C 1 211 ? -4.870 5.371 63.531 1.00 48.42 211 VAL C N 1
ATOM 11697 C CA . VAL C 1 211 ? -4.629 4.814 64.845 1.00 50.04 211 VAL C CA 1
ATOM 11698 C C . VAL C 1 211 ? -5.784 5.152 65.804 1.00 51.55 211 VAL C C 1
ATOM 11699 O O . VAL C 1 211 ? -6.693 5.826 65.424 1.00 48.34 211 VAL C O 1
ATOM 11712 N N . GLU C 1 212 ? -5.717 4.723 67.056 1.00 56.65 212 GLU C N 1
ATOM 11713 C CA . GLU C 1 212 ? -6.779 4.978 68.020 1.00 58.50 212 GLU C CA 1
ATOM 11714 C C . GLU C 1 212 ? -6.943 6.432 68.143 1.00 52.39 212 GLU C C 1
ATOM 11715 O O . GLU C 1 212 ? -5.983 7.125 68.093 1.00 44.82 212 GLU C O 1
ATOM 11727 N N . PRO C 1 213 ? -8.157 6.893 68.265 1.00 55.09 213 PRO C N 1
ATOM 11728 C CA . PRO C 1 213 ? -8.282 8.293 68.480 1.00 55.87 213 PRO C CA 1
ATOM 11729 C C . PRO C 1 213 ? -7.844 8.602 69.884 1.00 55.17 213 PRO C C 1
ATOM 11730 O O . PRO C 1 213 ? -8.182 7.876 70.781 1.00 54.88 213 PRO C O 1
ATOM 11741 N N . LEU C 1 214 ? -7.060 9.619 70.051 1.00 51.76 214 LEU C N 1
ATOM 11742 C CA . LEU C 1 214 ? -6.688 9.949 71.362 1.00 54.65 214 LEU C CA 1
ATOM 11743 C C . LEU C 1 214 ? -7.253 11.331 71.555 1.00 55.56 214 LEU C C 1
ATOM 11744 O O . LEU C 1 214 ? -7.064 12.181 70.764 1.00 49.96 214 LEU C O 1
ATOM 11760 N N . TYR C 1 215 ? -8.021 11.474 72.588 1.00 57.26 215 TYR C N 1
ATOM 11761 C CA . TYR C 1 215 ? -8.626 12.714 72.893 1.00 50.67 215 TYR C CA 1
ATOM 11762 C C . TYR C 1 215 ? -8.060 13.507 74.064 1.00 55.07 215 TYR C C 1
ATOM 11763 O O . TYR C 1 215 ? -8.657 14.498 74.426 1.00 53.21 215 TYR C O 1
ATOM 11781 N N . TRP C 1 216 ? -6.977 13.066 74.656 1.00 51.96 216 TRP C N 1
ATOM 11782 C CA . TRP C 1 216 ? -6.403 13.830 75.725 1.00 51.41 216 TRP C CA 1
ATOM 11783 C C . TRP C 1 216 ? -4.916 14.102 75.503 1.00 48.38 216 TRP C C 1
ATOM 11784 O O . TRP C 1 216 ? -4.222 13.330 74.961 1.00 44.91 216 TRP C O 1
ATOM 11805 N N . THR C 1 217 ? -4.482 15.263 75.924 1.00 48.81 217 THR C N 1
ATOM 11806 C CA . THR C 1 217 ? -3.121 15.684 75.855 1.00 45.91 217 THR C CA 1
ATOM 11807 C C . THR C 1 217 ? -2.785 16.436 77.127 1.00 41.29 217 THR C C 1
ATOM 11808 O O . THR C 1 217 ? -3.627 16.734 77.924 1.00 37.50 217 THR C O 1
ATOM 11819 N N . GLY C 1 218 ? -1.526 16.756 77.268 1.00 39.33 218 GLY C N 1
ATOM 11820 C CA . GLY C 1 218 ? -1.064 17.351 78.482 1.00 37.29 218 GLY C CA 1
ATOM 11821 C C . GLY C 1 218 ? 0.275 18.016 78.426 1.00 40.90 218 GLY C C 1
ATOM 11822 O O . GLY C 1 218 ? 0.627 18.544 77.440 1.00 44.63 218 GLY C O 1
ATOM 11826 N N . ALA C 1 219 ? 0.945 18.050 79.543 1.00 43.33 219 ALA C N 1
ATOM 11827 C CA . ALA C 1 219 ? 2.201 18.698 79.708 1.00 43.84 219 ALA C CA 1
ATOM 11828 C C . ALA C 1 219 ? 2.952 17.984 80.780 1.00 41.21 219 ALA C C 1
ATOM 11829 O O . ALA C 1 219 ? 2.353 17.543 81.712 1.00 35.13 219 ALA C O 1
ATOM 11836 N N . SER C 1 220 ? 4.261 17.893 80.635 1.00 35.16 220 SER C N 1
ATOM 11837 C CA . SER C 1 220 ? 5.132 17.294 81.609 1.00 31.19 220 SER C CA 1
ATOM 11838 C C . SER C 1 220 ? 6.244 18.266 82.104 1.00 27.57 220 SER C C 1
ATOM 11839 O O . SER C 1 220 ? 6.943 18.815 81.327 1.00 27.48 220 SER C O 1
ATOM 11847 N N . PHE C 1 221 ? 6.350 18.413 83.408 1.00 29.65 221 PHE C N 1
ATOM 11848 C CA . PHE C 1 221 ? 7.365 19.193 84.085 1.00 32.68 221 PHE C CA 1
ATOM 11849 C C . PHE C 1 221 ? 8.442 18.208 84.560 1.00 36.74 221 PHE C C 1
ATOM 11850 O O . PHE C 1 221 ? 8.210 17.388 85.385 1.00 36.01 221 PHE C O 1
ATOM 11867 N N . HIS C 1 222 ? 9.622 18.345 84.032 1.00 31.87 222 HIS C N 1
ATOM 11868 C CA . HIS C 1 222 ? 10.649 17.437 84.370 1.00 37.13 222 HIS C CA 1
ATOM 11869 C C . HIS C 1 222 ? 12.108 17.903 84.445 1.00 35.21 222 HIS C C 1
ATOM 11870 O O . HIS C 1 222 ? 12.488 18.945 84.001 1.00 27.76 222 HIS C O 1
ATOM 11885 N N . TYR C 1 223 ? 12.886 17.061 85.071 1.00 28.42 223 TYR C N 1
ATOM 11886 C CA . TYR C 1 223 ? 14.283 17.226 85.190 1.00 19.79 223 TYR C CA 1
ATOM 11887 C C . TYR C 1 223 ? 14.883 17.079 83.782 1.00 28.02 223 TYR C C 1
ATOM 11888 O O . TYR C 1 223 ? 14.217 16.724 82.853 1.00 32.73 223 TYR C O 1
ATOM 11906 N N . VAL C 1 224 ? 16.156 17.362 83.596 1.00 34.89 224 VAL C N 1
ATOM 11907 C CA . VAL C 1 224 ? 16.737 17.322 82.265 1.00 35.75 224 VAL C CA 1
ATOM 11908 C C . VAL C 1 224 ? 17.935 16.362 82.000 1.00 39.94 224 VAL C C 1
ATOM 11909 O O . VAL C 1 224 ? 18.793 16.283 82.794 1.00 40.93 224 VAL C O 1
ATOM 11922 N N . ASP C 1 225 ? 17.909 15.624 80.869 1.00 49.75 225 ASP C N 1
ATOM 11923 C CA . ASP C 1 225 ? 18.889 14.608 80.367 1.00 49.91 225 ASP C CA 1
ATOM 11924 C C . ASP C 1 225 ? 18.920 13.322 81.204 1.00 44.88 225 ASP C C 1
ATOM 11925 O O . ASP C 1 225 ? 18.319 12.322 80.859 1.00 33.27 225 ASP C O 1
ATOM 11934 N N . GLY C 1 231 ? 14.589 10.480 81.640 1.00 43.28 231 GLY C N 1
ATOM 11935 C CA . GLY C 1 231 ? 14.079 11.827 81.757 1.00 41.40 231 GLY C CA 1
ATOM 11936 C C . GLY C 1 231 ? 12.905 11.870 82.684 1.00 43.43 231 GLY C C 1
ATOM 11937 O O . GLY C 1 231 ? 11.833 12.182 82.249 1.00 29.85 231 GLY C O 1
ATOM 11940 N N . GLU C 1 232 ? 13.174 11.722 83.972 1.00 49.63 232 GLU C N 1
ATOM 11941 C CA . GLU C 1 232 ? 12.152 11.621 85.019 1.00 47.13 232 GLU C CA 1
ATOM 11942 C C . GLU C 1 232 ? 11.096 12.753 85.012 1.00 31.12 232 GLU C C 1
ATOM 11943 O O . GLU C 1 232 ? 11.396 13.851 84.746 1.00 25.58 232 GLU C O 1
ATOM 11955 N N . VAL C 1 233 ? 9.864 12.407 85.266 1.00 34.36 233 VAL C N 1
ATOM 11956 C CA . VAL C 1 233 ? 8.771 13.337 85.313 1.00 23.28 233 VAL C CA 1
ATOM 11957 C C . VAL C 1 233 ? 8.523 13.758 86.714 1.00 24.99 233 VAL C C 1
ATOM 11958 O O . VAL C 1 233 ? 8.061 12.992 87.451 1.00 23.79 233 VAL C O 1
ATOM 11971 N N . PHE C 1 234 ? 8.867 14.955 87.093 1.00 21.27 234 PHE C N 1
ATOM 11972 C CA . PHE C 1 234 ? 8.565 15.353 88.424 1.00 26.34 234 PHE C CA 1
ATOM 11973 C C . PHE C 1 234 ? 7.072 15.542 88.718 1.00 38.19 234 PHE C C 1
ATOM 11974 O O . PHE C 1 234 ? 6.595 15.042 89.715 1.00 37.20 234 PHE C O 1
ATOM 11991 N N . HIS C 1 235 ? 6.376 16.265 87.853 1.00 35.29 235 HIS C N 1
ATOM 11992 C CA . HIS C 1 235 ? 4.961 16.488 87.921 1.00 30.08 235 HIS C CA 1
ATOM 11993 C C . HIS C 1 235 ? 4.376 16.612 86.520 1.00 28.85 235 HIS C C 1
ATOM 11994 O O . HIS C 1 235 ? 4.991 17.122 85.641 1.00 27.56 235 HIS C O 1
ATOM 12008 N N . ASP C 1 236 ? 3.187 16.121 86.328 1.00 23.03 236 ASP C N 1
ATOM 12009 C CA . ASP C 1 236 ? 2.536 16.211 85.058 1.00 19.93 236 ASP C CA 1
ATOM 12010 C C . ASP C 1 236 ? 1.066 16.382 85.211 1.00 17.40 236 ASP C C 1
ATOM 12011 O O . ASP C 1 236 ? 0.549 16.221 86.247 1.00 14.74 236 ASP C O 1
ATOM 12020 N N . VAL C 1 237 ? 0.440 16.854 84.145 1.00 26.11 237 VAL C N 1
ATOM 12021 C CA . VAL C 1 237 ? -0.991 17.147 84.061 1.00 21.51 237 VAL C CA 1
ATOM 12022 C C . VAL C 1 237 ? -1.542 16.699 82.732 1.00 16.79 237 VAL C C 1
ATOM 12023 O O . VAL C 1 237 ? -0.938 16.855 81.800 1.00 20.95 237 VAL C O 1
ATOM 12036 N N . LEU C 1 238 ? -2.710 16.123 82.723 1.00 30.05 238 LEU C N 1
ATOM 12037 C CA . LEU C 1 238 ? -3.381 15.676 81.508 1.00 38.77 238 LEU C CA 1
ATOM 12038 C C . LEU C 1 238 ? -4.868 16.161 81.464 1.00 31.19 238 LEU C C 1
ATOM 12039 O O . LEU C 1 238 ? -5.757 15.415 81.385 1.00 27.36 238 LEU C O 1
ATOM 12055 N N . LYS C 1 239 ? -5.080 17.459 81.447 1.00 35.36 239 LYS C N 1
ATOM 12056 C CA . LYS C 1 239 ? -6.421 18.036 81.460 1.00 39.40 239 LYS C CA 1
ATOM 12057 C C . LYS C 1 239 ? -6.825 18.764 80.172 1.00 49.68 239 LYS C C 1
ATOM 12058 O O . LYS C 1 239 ? -7.335 19.878 80.241 1.00 44.70 239 LYS C O 1
ATOM 12077 N N . THR C 1 240 ? -6.511 18.180 79.019 1.00 52.73 240 THR C N 1
ATOM 12078 C CA . THR C 1 240 ? -6.778 18.810 77.738 1.00 52.76 240 THR C CA 1
ATOM 12079 C C . THR C 1 240 ? -7.565 17.907 76.750 1.00 49.46 240 THR C C 1
ATOM 12080 O O . THR C 1 240 ? -6.980 17.048 76.150 1.00 40.72 240 THR C O 1
ATOM 12091 N N . GLU C 1 241 ? -8.888 18.123 76.651 1.00 48.07 241 GLU C N 1
ATOM 12092 C CA . GLU C 1 241 ? -9.770 17.396 75.762 1.00 51.00 241 GLU C CA 1
ATOM 12093 C C . GLU C 1 241 ? -9.324 17.785 74.419 1.00 60.76 241 GLU C C 1
ATOM 12094 O O . GLU C 1 241 ? -9.145 18.957 74.173 1.00 66.97 241 GLU C O 1
ATOM 12106 N N . ILE C 1 242 ? -9.134 16.822 73.554 1.00 54.73 242 ILE C N 1
ATOM 12107 C CA . ILE C 1 242 ? -8.784 17.151 72.215 1.00 53.81 242 ILE C CA 1
ATOM 12108 C C . ILE C 1 242 ? -9.933 16.768 71.336 1.00 51.44 242 ILE C C 1
ATOM 12109 O O . ILE C 1 242 ? -10.507 15.780 71.551 1.00 54.22 242 ILE C O 1
ATOM 12125 N N . SER C 1 243 ? -10.253 17.566 70.373 1.00 48.97 243 SER C N 1
ATOM 12126 C CA . SER C 1 243 ? -11.300 17.231 69.479 1.00 48.77 243 SER C CA 1
ATOM 12127 C C . SER C 1 243 ? -10.858 17.335 68.069 1.00 53.37 243 SER C C 1
ATOM 12128 O O . SER C 1 243 ? -10.106 18.189 67.746 1.00 45.19 243 SER C O 1
ATOM 12136 N N . PRO C 1 244 ? -11.413 16.512 67.204 1.00 46.77 244 PRO C N 1
ATOM 12137 C CA . PRO C 1 244 ? -11.086 16.480 65.789 1.00 42.00 244 PRO C CA 1
ATOM 12138 C C . PRO C 1 244 ? -11.286 17.833 65.146 1.00 51.35 244 PRO C C 1
ATOM 12139 O O . PRO C 1 244 ? -10.470 18.275 64.394 1.00 49.47 244 PRO C O 1
ATOM 12150 N N . ASP C 1 245 ? -12.293 18.524 65.546 1.00 39.65 245 ASP C N 1
ATOM 12151 C CA . ASP C 1 245 ? -12.498 19.799 65.010 1.00 38.55 245 ASP C CA 1
ATOM 12152 C C . ASP C 1 245 ? -11.541 20.911 65.527 1.00 52.81 245 ASP C C 1
ATOM 12153 O O . ASP C 1 245 ? -11.682 22.027 65.140 1.00 44.37 245 ASP C O 1
ATOM 12162 N N . ASP C 1 246 ? -10.603 20.603 66.383 1.00 51.92 246 ASP C N 1
ATOM 12163 C CA . ASP C 1 246 ? -9.700 21.619 66.844 1.00 48.87 246 ASP C CA 1
ATOM 12164 C C . ASP C 1 246 ? -8.677 21.987 65.825 1.00 51.61 246 ASP C C 1
ATOM 12165 O O . ASP C 1 246 ? -8.409 21.244 64.956 1.00 52.45 246 ASP C O 1
ATOM 12174 N N . THR C 1 247 ? -8.168 23.188 65.933 1.00 49.35 247 THR C N 1
ATOM 12175 C CA . THR C 1 247 ? -7.087 23.706 65.114 1.00 44.47 247 THR C CA 1
ATOM 12176 C C . THR C 1 247 ? -5.795 23.750 65.957 1.00 38.86 247 THR C C 1
ATOM 12177 O O . THR C 1 247 ? -5.891 23.740 67.144 1.00 39.18 247 THR C O 1
ATOM 12188 N N . ILE C 1 248 ? -4.608 23.829 65.355 1.00 38.47 248 ILE C N 1
ATOM 12189 C CA . ILE C 1 248 ? -3.365 23.893 66.126 1.00 41.48 248 ILE C CA 1
ATOM 12190 C C . ILE C 1 248 ? -3.373 25.126 67.050 1.00 35.24 248 ILE C C 1
ATOM 12191 O O . ILE C 1 248 ? -3.085 24.998 68.203 1.00 31.60 248 ILE C O 1
ATOM 12207 N N . LEU C 1 249 ? -3.826 26.253 66.567 1.00 33.09 249 LEU C N 1
ATOM 12208 C CA . LEU C 1 249 ? -3.926 27.398 67.416 1.00 35.49 249 LEU C CA 1
ATOM 12209 C C . LEU C 1 249 ? -4.832 27.156 68.584 1.00 27.34 249 LEU C C 1
ATOM 12210 O O . LEU C 1 249 ? -4.547 27.618 69.602 1.00 21.26 249 LEU C O 1
ATOM 12226 N N . GLU C 1 250 ? -5.941 26.475 68.390 1.00 38.35 250 GLU C N 1
ATOM 12227 C CA . GLU C 1 250 ? -6.853 26.094 69.460 1.00 39.27 250 GLU C CA 1
ATOM 12228 C C . GLU C 1 250 ? -6.356 25.062 70.470 1.00 30.99 250 GLU C C 1
ATOM 12229 O O . GLU C 1 250 ? -6.574 25.210 71.596 1.00 24.34 250 GLU C O 1
ATOM 12241 N N . LEU C 1 251 ? -5.750 23.997 69.998 1.00 29.42 251 LEU C N 1
ATOM 12242 C CA . LEU C 1 251 ? -5.155 22.979 70.840 1.00 32.08 251 LEU C CA 1
ATOM 12243 C C . LEU C 1 251 ? -4.011 23.535 71.645 1.00 32.41 251 LEU C C 1
ATOM 12244 O O . LEU C 1 251 ? -3.754 23.083 72.700 1.00 25.39 251 LEU C O 1
ATOM 12260 N N A ARG C 1 252 ? -3.158 24.430 71.019 0.68 37.16 252 ARG C N 1
ATOM 12261 N N B ARG C 1 252 ? -3.210 24.391 71.018 0.32 36.99 252 ARG C N 1
ATOM 12262 C CA A ARG C 1 252 ? -2.052 25.021 71.725 0.68 31.38 252 ARG C CA 1
ATOM 12263 C CA B ARG C 1 252 ? -2.125 24.994 71.720 0.32 31.44 252 ARG C CA 1
ATOM 12264 C C A ARG C 1 252 ? -2.469 25.871 72.853 0.68 25.54 252 ARG C C 1
ATOM 12265 C C B ARG C 1 252 ? -2.505 25.897 72.828 0.32 25.72 252 ARG C C 1
ATOM 12266 O O A ARG C 1 252 ? -2.005 25.681 73.878 0.68 24.76 252 ARG C O 1
ATOM 12267 O O B ARG C 1 252 ? -2.030 25.711 73.851 0.32 24.93 252 ARG C O 1
ATOM 12308 N N . TRP C 1 253 ? -3.466 26.744 72.640 1.00 25.47 253 TRP C N 1
ATOM 12309 C CA . TRP C 1 253 ? -3.965 27.640 73.684 1.00 23.77 253 TRP C CA 1
ATOM 12310 C C . TRP C 1 253 ? -4.655 26.913 74.795 1.00 23.02 253 TRP C C 1
ATOM 12311 O O . TRP C 1 253 ? -4.498 27.264 75.882 1.00 22.75 253 TRP C O 1
ATOM 12332 N N . ASN C 1 254 ? -5.447 25.904 74.481 1.00 33.55 254 ASN C N 1
ATOM 12333 C CA . ASN C 1 254 ? -6.100 25.104 75.473 1.00 29.54 254 ASN C CA 1
ATOM 12334 C C . ASN C 1 254 ? -5.088 24.409 76.386 1.00 27.02 254 ASN C C 1
ATOM 12335 O O . ASN C 1 254 ? -5.169 24.577 77.521 1.00 27.68 254 ASN C O 1
ATOM 12346 N N . ASN C 1 255 ? -4.073 23.762 75.858 1.00 34.46 255 ASN C N 1
ATOM 12347 C CA . ASN C 1 255 ? -3.128 23.019 76.670 1.00 33.23 255 ASN C CA 1
ATOM 12348 C C . ASN C 1 255 ? -2.392 23.910 77.599 1.00 29.17 255 ASN C C 1
ATOM 12349 O O . ASN C 1 255 ? -2.264 23.607 78.720 1.00 28.12 255 ASN C O 1
ATOM 12360 N N . PHE C 1 256 ? -1.955 25.037 77.108 1.00 27.24 256 PHE C N 1
ATOM 12361 C CA . PHE C 1 256 ? -1.245 25.943 77.951 1.00 32.90 256 PHE C CA 1
ATOM 12362 C C . PHE C 1 256 ? -2.122 26.389 79.097 1.00 27.91 256 PHE C C 1
ATOM 12363 O O . PHE C 1 256 ? -1.823 26.155 80.174 1.00 26.93 256 PHE C O 1
ATOM 12380 N N . ASN C 1 257 ? -3.284 26.890 78.805 1.00 33.29 257 ASN C N 1
ATOM 12381 C CA . ASN C 1 257 ? -4.253 27.326 79.768 1.00 26.53 257 ASN C CA 1
ATOM 12382 C C . ASN C 1 257 ? -4.883 26.254 80.698 1.00 32.50 257 ASN C C 1
ATOM 12383 O O . ASN C 1 257 ? -5.048 26.476 81.825 1.00 31.02 257 ASN C O 1
ATOM 12394 N N . ASN C 1 258 ? -5.294 25.135 80.155 1.00 35.12 258 ASN C N 1
ATOM 12395 C CA . ASN C 1 258 ? -5.762 23.961 80.892 1.00 25.75 258 ASN C CA 1
ATOM 12396 C C . ASN C 1 258 ? -4.769 23.103 81.631 1.00 23.56 258 ASN C C 1
ATOM 12397 O O . ASN C 1 258 ? -5.094 22.573 82.606 1.00 21.53 258 ASN C O 1
ATOM 12408 N N . SER C 1 259 ? -3.601 22.880 81.065 1.00 31.75 259 SER C N 1
ATOM 12409 C CA . SER C 1 259 ? -2.616 21.969 81.651 1.00 37.20 259 SER C CA 1
ATOM 12410 C C . SER C 1 259 ? -1.161 22.392 81.908 1.00 33.49 259 SER C C 1
ATOM 12411 O O . SER C 1 259 ? -0.578 21.994 82.829 1.00 27.81 259 SER C O 1
ATOM 12419 N N . LEU C 1 260 ? -0.586 23.102 80.970 1.00 35.21 260 LEU C N 1
ATOM 12420 C CA . LEU C 1 260 ? 0.759 23.615 81.042 1.00 31.42 260 LEU C CA 1
ATOM 12421 C C . LEU C 1 260 ? 1.007 24.739 82.042 1.00 27.09 260 LEU C C 1
ATOM 12422 O O . LEU C 1 260 ? 1.987 24.754 82.644 1.00 32.06 260 LEU C O 1
ATOM 12438 N N . PHE C 1 261 ? 0.174 25.714 82.124 1.00 33.32 261 PHE C N 1
ATOM 12439 C CA . PHE C 1 261 ? 0.383 26.678 83.135 1.00 33.77 261 PHE C CA 1
ATOM 12440 C C . PHE C 1 261 ? 0.203 25.995 84.516 1.00 33.11 261 PHE C C 1
ATOM 12441 O O . PHE C 1 261 ? 1.063 26.119 85.329 1.00 33.68 261 PHE C O 1
ATOM 12458 N N . PRO C 1 262 ? -0.878 25.241 84.744 1.00 32.56 262 PRO C N 1
ATOM 12459 C CA . PRO C 1 262 ? -0.935 24.541 86.025 1.00 37.23 262 PRO C CA 1
ATOM 12460 C C . PRO C 1 262 ? 0.173 23.534 86.214 1.00 25.40 262 PRO C C 1
ATOM 12461 O O . PRO C 1 262 ? 0.622 23.495 87.258 1.00 24.56 262 PRO C O 1
ATOM 12472 N N . ALA C 1 263 ? 0.611 22.798 85.250 1.00 29.31 263 ALA C N 1
ATOM 12473 C CA . ALA C 1 263 ? 1.670 21.862 85.484 1.00 23.75 263 ALA C CA 1
ATOM 12474 C C . ALA C 1 263 ? 2.952 22.503 85.994 1.00 32.95 263 ALA C C 1
ATOM 12475 O O . ALA C 1 263 ? 3.540 22.003 86.873 1.00 26.77 263 ALA C O 1
ATOM 12482 N N . LEU C 1 264 ? 3.381 23.596 85.411 1.00 30.45 264 LEU C N 1
ATOM 12483 C CA . LEU C 1 264 ? 4.570 24.242 85.855 1.00 29.54 264 LEU C CA 1
ATOM 12484 C C . LEU C 1 264 ? 4.493 24.824 87.275 1.00 30.24 264 LEU C C 1
ATOM 12485 O O . LEU C 1 264 ? 5.332 24.561 88.044 1.00 23.57 264 LEU C O 1
ATOM 12501 N N . HIS C 1 265 ? 3.473 25.617 87.586 1.00 31.06 265 HIS C N 1
ATOM 12502 C CA . HIS C 1 265 ? 3.300 26.189 88.881 1.00 23.73 265 HIS C CA 1
ATOM 12503 C C . HIS C 1 265 ? 3.130 25.136 89.976 1.00 28.05 265 HIS C C 1
ATOM 12504 O O . HIS C 1 265 ? 3.711 25.250 90.972 1.00 28.93 265 HIS C O 1
ATOM 12518 N N . GLU C 1 266 ? 2.298 24.153 89.792 1.00 26.76 266 GLU C N 1
ATOM 12519 C CA . GLU C 1 266 ? 2.156 23.117 90.754 1.00 32.07 266 GLU C CA 1
ATOM 12520 C C . GLU C 1 266 ? 3.464 22.313 90.911 1.00 26.26 266 GLU C C 1
ATOM 12521 O O . GLU C 1 266 ? 3.890 22.079 91.982 1.00 21.57 266 GLU C O 1
ATOM 12533 N N . GLY C 1 267 ? 4.088 21.964 89.812 1.00 25.41 267 GLY C N 1
ATOM 12534 C CA . GLY C 1 267 ? 5.333 21.302 89.844 1.00 25.95 267 GLY C CA 1
ATOM 12535 C C . GLY C 1 267 ? 6.359 22.175 90.517 1.00 30.75 267 GLY C C 1
ATOM 12536 O O . GLY C 1 267 ? 7.109 21.684 91.257 1.00 30.80 267 GLY C O 1
ATOM 12540 N N . LEU C 1 268 ? 6.407 23.461 90.209 1.00 39.28 268 LEU C N 1
ATOM 12541 C CA . LEU C 1 268 ? 7.246 24.372 90.930 1.00 29.82 268 LEU C CA 1
ATOM 12542 C C . LEU C 1 268 ? 6.753 24.494 92.397 1.00 36.52 268 LEU C C 1
ATOM 12543 O O . LEU C 1 268 ? 7.512 24.760 93.234 1.00 33.26 268 LEU C O 1
ATOM 12559 N N . ALA C 1 269 ? 5.492 24.349 92.656 1.00 32.01 269 ALA C N 1
ATOM 12560 C CA . ALA C 1 269 ? 5.017 24.359 94.035 1.00 34.06 269 ALA C CA 1
ATOM 12561 C C . ALA C 1 269 ? 5.534 23.196 94.885 1.00 19.01 269 ALA C C 1
ATOM 12562 O O . ALA C 1 269 ? 5.966 23.366 95.947 1.00 16.46 269 ALA C O 1
ATOM 12569 N N . LEU C 1 270 ? 5.419 22.024 94.342 1.00 32.73 270 LEU C N 1
ATOM 12570 C CA . LEU C 1 270 ? 5.912 20.816 94.928 1.00 28.82 270 LEU C CA 1
ATOM 12571 C C . LEU C 1 270 ? 7.458 20.757 95.035 1.00 34.68 270 LEU C C 1
ATOM 12572 O O . LEU C 1 270 ? 7.953 20.230 95.935 1.00 29.96 270 LEU C O 1
ATOM 12588 N N . LEU C 1 271 ? 8.157 21.298 94.061 1.00 42.05 271 LEU C N 1
ATOM 12589 C CA . LEU C 1 271 ? 9.603 21.223 94.011 1.00 44.86 271 LEU C CA 1
ATOM 12590 C C . LEU C 1 271 ? 10.432 22.045 94.953 1.00 38.56 271 LEU C C 1
ATOM 12591 O O . LEU C 1 271 ? 11.550 21.749 95.067 1.00 38.22 271 LEU C O 1
ATOM 12607 N N . ALA C 1 272 ? 9.875 23.051 95.569 1.00 33.80 272 ALA C N 1
ATOM 12608 C CA . ALA C 1 272 ? 10.625 23.904 96.427 1.00 40.65 272 ALA C CA 1
ATOM 12609 C C . ALA C 1 272 ? 11.334 23.244 97.522 1.00 49.89 272 ALA C C 1
ATOM 12610 O O . ALA C 1 272 ? 12.342 23.713 97.848 1.00 60.27 272 ALA C O 1
ATOM 12617 N N . GLU C 1 273 ? 10.786 22.200 98.109 1.00 47.47 273 GLU C N 1
ATOM 12618 C CA . GLU C 1 273 ? 11.490 21.436 99.101 1.00 50.70 273 GLU C CA 1
ATOM 12619 C C . GLU C 1 273 ? 12.418 20.374 98.532 1.00 57.98 273 GLU C C 1
ATOM 12620 O O . GLU C 1 273 ? 12.807 19.530 99.288 1.00 57.76 273 GLU C O 1
ATOM 12632 N N . LYS C 1 274 ? 12.849 20.450 97.287 1.00 53.82 274 LYS C N 1
ATOM 12633 C CA . LYS C 1 274 ? 13.583 19.428 96.638 1.00 45.69 274 LYS C CA 1
ATOM 12634 C C . LYS C 1 274 ? 12.984 18.063 96.880 1.00 38.54 274 LYS C C 1
ATOM 12635 O O . LYS C 1 274 ? 11.979 17.699 96.327 1.00 27.30 274 LYS C O 1
ATOM 12652 N N . THR D 1 2 ? -30.289 32.429 44.344 1.00 48.25 2 THR D N 1
ATOM 12653 C CA . THR D 1 2 ? -29.346 33.226 43.572 1.00 51.62 2 THR D CA 1
ATOM 12654 C C . THR D 1 2 ? -28.132 32.416 42.993 1.00 47.41 2 THR D C 1
ATOM 12655 O O . THR D 1 2 ? -28.104 31.200 43.033 1.00 45.53 2 THR D O 1
ATOM 12665 N N . LYS D 1 3 ? -27.155 33.105 42.465 1.00 44.15 3 LYS D N 1
ATOM 12666 C CA . LYS D 1 3 ? -26.063 32.413 41.907 1.00 40.72 3 LYS D CA 1
ATOM 12667 C C . LYS D 1 3 ? -25.273 31.709 42.951 1.00 52.39 3 LYS D C 1
ATOM 12668 O O . LYS D 1 3 ? -24.975 32.295 43.956 1.00 53.69 3 LYS D O 1
ATOM 12687 N N . ARG D 1 4 ? -24.907 30.454 42.720 1.00 53.71 4 ARG D N 1
ATOM 12688 C CA . ARG D 1 4 ? -24.055 29.756 43.658 1.00 45.74 4 ARG D CA 1
ATOM 12689 C C . ARG D 1 4 ? -22.776 30.551 43.660 1.00 39.07 4 ARG D C 1
ATOM 12690 O O . ARG D 1 4 ? -22.381 31.077 42.681 1.00 34.26 4 ARG D O 1
ATOM 12711 N N . LYS D 1 5 ? -22.078 30.609 44.763 1.00 43.72 5 LYS D N 1
ATOM 12712 C CA . LYS D 1 5 ? -20.915 31.439 44.817 1.00 43.83 5 LYS D CA 1
ATOM 12713 C C . LYS D 1 5 ? -19.621 30.669 44.691 1.00 41.82 5 LYS D C 1
ATOM 12714 O O . LYS D 1 5 ? -19.439 29.708 45.332 1.00 35.95 5 LYS D O 1
ATOM 12733 N N . LEU D 1 6 ? -18.738 31.159 43.855 1.00 38.98 6 LEU D N 1
ATOM 12734 C CA . LEU D 1 6 ? -17.518 30.508 43.499 1.00 37.40 6 LEU D CA 1
ATOM 12735 C C . LEU D 1 6 ? -16.252 31.279 43.805 1.00 44.20 6 LEU D C 1
ATOM 12736 O O . LEU D 1 6 ? -16.123 32.426 43.420 1.00 25.99 6 LEU D O 1
ATOM 12752 N N . ALA D 1 7 ? -15.292 30.636 44.435 1.00 40.06 7 ALA D N 1
ATOM 12753 C CA . ALA D 1 7 ? -14.047 31.299 44.756 1.00 37.05 7 ALA D CA 1
ATOM 12754 C C . ALA D 1 7 ? -12.972 30.735 43.882 1.00 34.21 7 ALA D C 1
ATOM 12755 O O . ALA D 1 7 ? -13.007 29.615 43.600 1.00 27.01 7 ALA D O 1
ATOM 12762 N N . TYR D 1 8 ? -12.056 31.539 43.415 1.00 35.39 8 TYR D N 1
ATOM 12763 C CA . TYR D 1 8 ? -10.992 31.072 42.593 1.00 33.04 8 TYR D CA 1
ATOM 12764 C C . TYR D 1 8 ? -9.642 31.139 43.340 1.00 23.49 8 TYR D C 1
ATOM 12765 O O . TYR D 1 8 ? -9.304 32.120 43.867 1.00 21.12 8 TYR D O 1
ATOM 12783 N N . ILE D 1 9 ? -8.929 30.032 43.386 1.00 32.37 9 ILE D N 1
ATOM 12784 C CA . ILE D 1 9 ? -7.633 29.921 44.003 1.00 33.63 9 ILE D CA 1
ATOM 12785 C C . ILE D 1 9 ? -6.463 29.392 43.098 1.00 30.34 9 ILE D C 1
ATOM 12786 O O . ILE D 1 9 ? -6.444 28.241 42.733 1.00 22.89 9 ILE D O 1
ATOM 12802 N N . TRP D 1 10 ? -5.487 30.251 42.862 1.00 41.53 10 TRP D N 1
ATOM 12803 C CA . TRP D 1 10 ? -4.278 30.011 42.112 1.00 31.18 10 TRP D CA 1
ATOM 12804 C C . TRP D 1 10 ? -3.005 30.435 42.861 1.00 34.10 10 TRP D C 1
ATOM 12805 O O . TRP D 1 10 ? -3.052 30.968 43.945 1.00 27.94 10 TRP D O 1
ATOM 12826 N N . SER D 1 11 ? -1.885 30.052 42.300 1.00 38.34 11 SER D N 1
ATOM 12827 C CA . SER D 1 11 ? -0.620 30.428 42.846 1.00 31.05 11 SER D CA 1
ATOM 12828 C C . SER D 1 11 ? -0.117 31.329 41.757 1.00 25.86 11 SER D C 1
ATOM 12829 O O . SER D 1 11 ? 0.096 30.912 40.710 1.00 28.60 11 SER D O 1
ATOM 12837 N N . LEU D 1 12 ? 0.109 32.559 42.086 1.00 27.22 12 LEU D N 1
ATOM 12838 C CA . LEU D 1 12 ? 0.592 33.536 41.167 1.00 32.93 12 LEU D CA 1
ATOM 12839 C C . LEU D 1 12 ? 1.892 33.121 40.504 1.00 32.71 12 LEU D C 1
ATOM 12840 O O . LEU D 1 12 ? 2.103 33.494 39.392 1.00 22.86 12 LEU D O 1
ATOM 12856 N N . ARG D 1 13 ? 2.749 32.419 41.228 1.00 30.65 13 ARG D N 1
ATOM 12857 C CA . ARG D 1 13 ? 3.996 31.945 40.716 1.00 33.23 13 ARG D CA 1
ATOM 12858 C C . ARG D 1 13 ? 3.872 30.910 39.625 1.00 30.11 13 ARG D C 1
ATOM 12859 O O . ARG D 1 13 ? 4.674 30.900 38.793 1.00 32.16 13 ARG D O 1
ATOM 12880 N N . ASN D 1 14 ? 2.940 29.984 39.726 1.00 33.56 14 ASN D N 1
ATOM 12881 C CA . ASN D 1 14 ? 2.629 29.011 38.698 1.00 23.26 14 ASN D CA 1
ATOM 12882 C C . ASN D 1 14 ? 2.061 29.697 37.450 1.00 29.11 14 ASN D C 1
ATOM 12883 O O . ASN D 1 14 ? 2.371 29.331 36.384 1.00 16.68 14 ASN D O 1
ATOM 12894 N N . ALA D 1 15 ? 1.252 30.726 37.653 1.00 37.59 15 ALA D N 1
ATOM 12895 C CA . ALA D 1 15 ? 0.705 31.530 36.576 1.00 25.07 15 ALA D CA 1
ATOM 12896 C C . ALA D 1 15 ? 1.754 32.224 35.780 1.00 20.66 15 ALA D C 1
ATOM 12897 O O . ALA D 1 15 ? 1.652 32.254 34.622 1.00 23.96 15 ALA D O 1
ATOM 12904 N N . ALA D 1 16 ? 2.718 32.814 36.461 1.00 27.64 16 ALA D N 1
ATOM 12905 C CA . ALA D 1 16 ? 3.874 33.558 35.884 1.00 26.30 16 ALA D CA 1
ATOM 12906 C C . ALA D 1 16 ? 4.849 32.709 35.163 1.00 19.25 16 ALA D C 1
ATOM 12907 O O . ALA D 1 16 ? 5.263 33.021 34.109 1.00 21.61 16 ALA D O 1
ATOM 12914 N N . ALA D 1 17 ? 5.117 31.568 35.738 1.00 20.35 17 ALA D N 1
ATOM 12915 C CA . ALA D 1 17 ? 5.951 30.602 35.135 1.00 21.29 17 ALA D CA 1
ATOM 12916 C C . ALA D 1 17 ? 5.366 30.215 33.811 1.00 22.53 17 ALA D C 1
ATOM 12917 O O . ALA D 1 17 ? 6.080 30.065 32.915 1.00 24.67 17 ALA D O 1
ATOM 12924 N N . ASP D 1 18 ? 4.074 30.137 33.704 1.00 25.01 18 ASP D N 1
ATOM 12925 C CA . ASP D 1 18 ? 3.471 29.840 32.459 1.00 26.87 18 ASP D CA 1
ATOM 12926 C C . ASP D 1 18 ? 3.207 31.065 31.510 1.00 30.66 18 ASP D C 1
ATOM 12927 O O . ASP D 1 18 ? 2.557 30.886 30.529 1.00 36.12 18 ASP D O 1
ATOM 12936 N N . LYS D 1 19 ? 3.679 32.224 31.857 1.00 27.12 19 LYS D N 1
ATOM 12937 C CA . LYS D 1 19 ? 3.501 33.402 31.088 1.00 39.58 19 LYS D CA 1
ATOM 12938 C C . LYS D 1 19 ? 2.068 33.895 30.806 1.00 43.71 19 LYS D C 1
ATOM 12939 O O . LYS D 1 19 ? 1.784 34.393 29.729 1.00 35.54 19 LYS D O 1
ATOM 12958 N N . ALA D 1 20 ? 1.233 33.798 31.822 1.00 39.76 20 ALA D N 1
ATOM 12959 C CA . ALA D 1 20 ? -0.111 34.205 31.780 1.00 31.66 20 ALA D CA 1
ATOM 12960 C C . ALA D 1 20 ? -0.186 35.687 31.521 1.00 35.62 20 ALA D C 1
ATOM 12961 O O . ALA D 1 20 ? 0.598 36.442 31.991 1.00 34.26 20 ALA D O 1
ATOM 12968 N N . GLY D 1 21 ? -1.124 36.063 30.693 1.00 36.72 21 GLY D N 1
ATOM 12969 C CA . GLY D 1 21 ? -1.275 37.414 30.261 1.00 39.32 21 GLY D CA 1
ATOM 12970 C C . GLY D 1 21 ? -0.165 37.966 29.398 1.00 44.74 21 GLY D C 1
ATOM 12971 O O . GLY D 1 21 ? -0.064 39.158 29.301 1.00 43.54 21 GLY D O 1
ATOM 12975 N N . GLN D 1 22 ? 0.603 37.084 28.772 1.00 45.29 22 GLN D N 1
ATOM 12976 C CA . GLN D 1 22 ? 1.727 37.473 27.946 1.00 40.40 22 GLN D CA 1
ATOM 12977 C C . GLN D 1 22 ? 1.534 36.962 26.561 1.00 35.16 22 GLN D C 1
ATOM 12978 O O . GLN D 1 22 ? 0.838 36.045 26.346 1.00 29.62 22 GLN D O 1
ATOM 12992 N N . TYR D 1 23 ? 2.156 37.598 25.621 1.00 39.31 23 TYR D N 1
ATOM 12993 C CA . TYR D 1 23 ? 2.133 37.102 24.289 1.00 38.00 23 TYR D CA 1
ATOM 12994 C C . TYR D 1 23 ? 3.398 36.257 24.102 1.00 41.08 23 TYR D C 1
ATOM 12995 O O . TYR D 1 23 ? 4.453 36.713 24.322 1.00 34.55 23 TYR D O 1
ATOM 13013 N N . VAL D 1 24 ? 3.239 35.035 23.659 1.00 44.55 24 VAL D N 1
ATOM 13014 C CA . VAL D 1 24 ? 4.314 34.094 23.484 1.00 40.70 24 VAL D CA 1
ATOM 13015 C C . VAL D 1 24 ? 4.419 33.737 22.040 1.00 36.84 24 VAL D C 1
ATOM 13016 O O . VAL D 1 24 ? 3.441 33.730 21.379 1.00 36.09 24 VAL D O 1
ATOM 13029 N N . PRO D 1 25 ? 5.573 33.453 21.588 1.00 39.77 25 PRO D N 1
ATOM 13030 C CA . PRO D 1 25 ? 5.583 33.081 20.202 1.00 40.81 25 PRO D CA 1
ATOM 13031 C C . PRO D 1 25 ? 4.795 31.785 19.944 1.00 47.32 25 PRO D C 1
ATOM 13032 O O . PRO D 1 25 ? 4.787 30.889 20.749 1.00 39.51 25 PRO D O 1
ATOM 13043 N N . TYR D 1 26 ? 4.116 31.728 18.834 1.00 48.87 26 TYR D N 1
ATOM 13044 C CA . TYR D 1 26 ? 3.313 30.589 18.437 1.00 42.81 26 TYR D CA 1
ATOM 13045 C C . TYR D 1 26 ? 3.712 30.164 17.020 1.00 49.53 26 TYR D C 1
ATOM 13046 O O . TYR D 1 26 ? 4.285 30.942 16.362 1.00 52.84 26 TYR D O 1
ATOM 13064 N N . LYS D 1 27 ? 3.227 29.050 16.506 1.00 46.62 27 LYS D N 1
ATOM 13065 C CA . LYS D 1 27 ? 3.683 28.460 15.239 1.00 39.71 27 LYS D CA 1
ATOM 13066 C C . LYS D 1 27 ? 3.719 29.401 14.114 1.00 44.67 27 LYS D C 1
ATOM 13067 O O . LYS D 1 27 ? 4.631 29.397 13.387 1.00 41.40 27 LYS D O 1
ATOM 13086 N N . GLY D 1 28 ? 2.787 30.285 14.079 1.00 56.86 28 GLY D N 1
ATOM 13087 C CA . GLY D 1 28 ? 2.800 31.281 13.064 1.00 61.94 28 GLY D CA 1
ATOM 13088 C C . GLY D 1 28 ? 3.570 32.386 13.742 1.00 52.62 28 GLY D C 1
ATOM 13089 O O . GLY D 1 28 ? 4.760 32.283 13.874 1.00 46.08 28 GLY D O 1
ATOM 13093 N N . GLU D 1 29 ? 2.904 33.428 14.184 1.00 49.10 29 GLU D N 1
ATOM 13094 C CA . GLU D 1 29 ? 3.650 34.476 14.792 1.00 55.84 29 GLU D CA 1
ATOM 13095 C C . GLU D 1 29 ? 3.515 34.577 16.345 1.00 43.45 29 GLU D C 1
ATOM 13096 O O . GLU D 1 29 ? 4.365 34.141 17.051 1.00 34.05 29 GLU D O 1
ATOM 13108 N N . GLN D 1 30 ? 2.448 35.116 16.842 1.00 45.82 30 GLN D N 1
ATOM 13109 C CA . GLN D 1 30 ? 2.299 35.198 18.254 1.00 50.46 30 GLN D CA 1
ATOM 13110 C C . GLN D 1 30 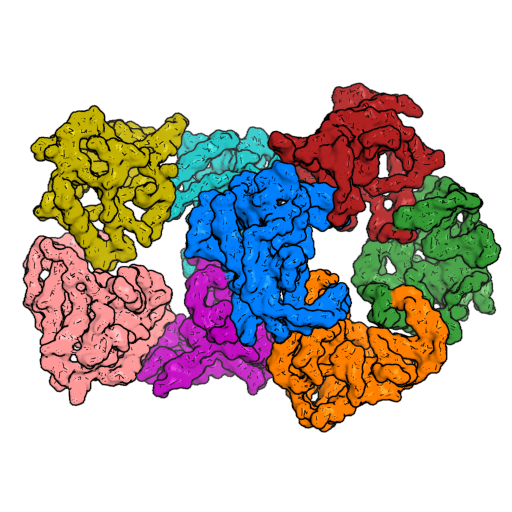? 0.927 34.802 18.830 1.00 38.32 30 GLN D C 1
ATOM 13111 O O . GLN D 1 30 ? -0.033 34.785 18.166 1.00 25.69 30 GLN D O 1
ATOM 13125 N N . ARG D 1 31 ? 0.912 34.430 20.077 1.00 35.79 31 ARG D N 1
ATOM 13126 C CA . ARG D 1 31 ? -0.305 34.182 20.763 1.00 42.36 31 ARG D CA 1
ATOM 13127 C C . ARG D 1 31 ? -0.365 34.779 22.187 1.00 35.61 31 ARG D C 1
ATOM 13128 O O . ARG D 1 31 ? 0.600 34.758 22.909 1.00 27.97 31 ARG D O 1
ATOM 13149 N N . TYR D 1 32 ? -1.508 35.341 22.522 1.00 30.45 32 TYR D N 1
ATOM 13150 C CA . TYR D 1 32 ? -1.768 35.783 23.856 1.00 30.51 32 TYR D CA 1
ATOM 13151 C C . TYR D 1 32 ? -1.919 34.504 24.670 1.00 41.08 32 TYR D C 1
ATOM 13152 O O . TYR D 1 32 ? -2.525 33.566 24.233 1.00 30.21 32 TYR D O 1
ATOM 13187 N N . LYS D 1 34 ? -3.720 33.568 27.432 1.00 41.42 34 LYS D N 1
ATOM 13188 C CA . LYS D 1 34 ? -4.752 33.867 28.331 1.00 31.72 34 LYS D CA 1
ATOM 13189 C C . LYS D 1 34 ? -4.730 32.961 29.527 1.00 34.36 34 LYS D C 1
ATOM 13190 O O . LYS D 1 34 ? -4.671 31.803 29.402 1.00 30.82 34 LYS D O 1
ATOM 13209 N N . SER D 1 35 ? -4.851 33.547 30.682 1.00 37.96 35 SER D N 1
ATOM 13210 C CA . SER D 1 35 ? -4.943 32.784 31.882 1.00 36.99 35 SER D CA 1
ATOM 13211 C C . SER D 1 35 ? -6.288 32.034 31.944 1.00 33.54 35 SER D C 1
ATOM 13212 O O . SER D 1 35 ? -7.235 32.418 31.303 1.00 34.39 35 SER D O 1
ATOM 13220 N N . VAL D 1 36 ? -6.313 30.950 32.700 1.00 25.48 36 VAL D N 1
ATOM 13221 C CA . VAL D 1 36 ? -7.490 30.165 32.972 1.00 24.04 36 VAL D CA 1
ATOM 13222 C C . VAL D 1 36 ? -8.624 30.978 33.601 1.00 23.22 36 VAL D C 1
ATOM 13223 O O . VAL D 1 36 ? -9.708 30.802 33.302 1.00 19.34 36 VAL D O 1
ATOM 13236 N N . LEU D 1 37 ? -8.308 31.848 34.526 1.00 35.80 37 LEU D N 1
ATOM 13237 C CA . LEU D 1 37 ? -9.267 32.731 35.075 1.00 32.54 37 LEU D CA 1
ATOM 13238 C C . LEU D 1 37 ? -9.782 33.729 34.041 1.00 21.28 37 LEU D C 1
ATOM 13239 O O . LEU D 1 37 ? -10.913 34.025 34.085 1.00 18.58 37 LEU D O 1
ATOM 13255 N N . GLU D 1 38 ? -8.971 34.242 33.138 1.00 26.25 38 GLU D N 1
ATOM 13256 C CA . GLU D 1 38 ? -9.513 35.169 32.157 1.00 24.11 38 GLU D CA 1
ATOM 13257 C C . GLU D 1 38 ? -10.542 34.478 31.258 1.00 30.26 38 GLU D C 1
ATOM 13258 O O . GLU D 1 38 ? -11.390 35.126 30.767 1.00 22.76 38 GLU D O 1
ATOM 13270 N N . SER D 1 39 ? -10.415 33.156 31.055 1.00 30.13 39 SER D N 1
ATOM 13271 C CA . SER D 1 39 ? -11.368 32.450 30.315 1.00 15.71 39 SER D CA 1
ATOM 13272 C C . SER D 1 39 ? -12.678 32.284 31.062 1.00 21.37 39 SER D C 1
ATOM 13273 O O . SER D 1 39 ? -13.686 32.570 30.559 1.00 19.24 39 SER D O 1
ATOM 13281 N N . LEU D 1 40 ? -12.570 31.837 32.285 1.00 25.86 40 LEU D N 1
ATOM 13282 C CA . LEU D 1 40 ? -13.653 31.628 33.203 1.00 24.48 40 LEU D CA 1
ATOM 13283 C C . LEU D 1 40 ? -14.376 32.959 33.427 1.00 23.01 40 LEU D C 1
ATOM 13284 O O . LEU D 1 40 ? -15.525 32.995 33.302 1.00 22.26 40 LEU D O 1
ATOM 13300 N N . VAL D 1 41 ? -13.662 34.039 33.598 1.00 14.36 41 VAL D N 1
ATOM 13301 C CA . VAL D 1 41 ? -14.286 35.341 33.709 1.00 26.82 41 VAL D CA 1
ATOM 13302 C C . VAL D 1 41 ? -15.098 35.664 32.470 1.00 24.71 41 VAL D C 1
ATOM 13303 O O . VAL D 1 41 ? -16.160 36.144 32.570 1.00 22.81 41 VAL D O 1
ATOM 13316 N N . GLU D 1 42 ? -14.574 35.306 31.341 1.00 31.81 42 GLU D N 1
ATOM 13317 C CA . GLU D 1 42 ? -15.220 35.453 30.102 1.00 26.27 42 GLU D CA 1
ATOM 13318 C C . GLU D 1 42 ? -16.487 34.607 29.993 1.00 26.56 42 GLU D C 1
ATOM 13319 O O . GLU D 1 42 ? -17.340 34.965 29.304 1.00 31.53 42 GLU D O 1
ATOM 13331 N N . ALA D 1 43 ? -16.554 33.457 30.610 1.00 25.72 43 ALA D N 1
ATOM 13332 C CA . ALA D 1 43 ? -17.767 32.692 30.669 1.00 27.02 43 ALA D CA 1
ATOM 13333 C C . ALA D 1 43 ? -18.852 33.334 31.493 1.00 24.89 43 ALA D C 1
ATOM 13334 O O . ALA D 1 43 ? -19.946 33.242 31.171 1.00 24.68 43 ALA D O 1
ATOM 13341 N N . LEU D 1 44 ? -18.539 33.879 32.620 1.00 26.50 44 LEU D N 1
ATOM 13342 C CA . LEU D 1 44 ? -19.511 34.542 33.412 1.00 21.81 44 LEU D CA 1
ATOM 13343 C C . LEU D 1 44 ? -20.073 35.751 32.739 1.00 25.66 44 LEU D C 1
ATOM 13344 O O . LEU D 1 44 ? -21.160 36.038 32.982 1.00 32.77 44 LEU D O 1
ATOM 13360 N N . ASN D 1 45 ? -19.282 36.523 32.030 1.00 23.56 45 ASN D N 1
ATOM 13361 C CA . ASN D 1 45 ? -19.794 37.666 31.326 1.00 30.66 45 ASN D CA 1
ATOM 13362 C C . ASN D 1 45 ? -20.612 37.424 30.080 1.00 34.97 45 ASN D C 1
ATOM 13363 O O . ASN D 1 45 ? -21.592 38.028 29.901 1.00 38.32 45 ASN D O 1
ATOM 13374 N N . GLN D 1 46 ? -20.151 36.507 29.273 1.00 25.78 46 GLN D N 1
ATOM 13375 C CA . GLN D 1 46 ? -20.715 36.179 28.011 1.00 30.38 46 GLN D CA 1
ATOM 13376 C C . GLN D 1 46 ? -21.596 34.902 27.821 1.00 34.26 46 GLN D C 1
ATOM 13377 O O . GLN D 1 46 ? -21.952 34.610 26.738 1.00 28.14 46 GLN D O 1
ATOM 13391 N N . THR D 1 47 ? -21.966 34.227 28.871 1.00 25.03 47 THR D N 1
ATOM 13392 C CA . THR D 1 47 ? -22.709 33.035 28.759 1.00 30.08 47 THR D CA 1
ATOM 13393 C C . THR D 1 47 ? -23.678 32.884 29.896 1.00 33.16 47 THR D C 1
ATOM 13394 O O . THR D 1 47 ? -23.687 33.598 30.809 1.00 28.76 47 THR D O 1
ATOM 13405 N N . ALA D 1 48 ? -24.433 31.827 29.820 1.00 36.95 48 ALA D N 1
ATOM 13406 C CA . ALA D 1 48 ? -25.314 31.446 30.867 1.00 40.04 48 ALA D CA 1
ATOM 13407 C C . ALA D 1 48 ? -24.576 30.991 32.169 1.00 37.23 48 ALA D C 1
ATOM 13408 O O . ALA D 1 48 ? -25.235 30.813 33.141 1.00 45.06 48 ALA D O 1
ATOM 13415 N N . LEU D 1 49 ? -23.275 30.820 32.138 1.00 27.14 49 LEU D N 1
ATOM 13416 C CA . LEU D 1 49 ? -22.502 30.465 33.293 1.00 23.16 49 LEU D CA 1
ATOM 13417 C C . LEU D 1 49 ? -22.603 31.519 34.394 1.00 32.06 49 LEU D C 1
ATOM 13418 O O . LEU D 1 49 ? -22.667 31.175 35.532 1.00 37.17 49 LEU D O 1
ATOM 13434 N N . GLY D 1 50 ? -22.675 32.776 34.021 1.00 31.50 50 GLY D N 1
ATOM 13435 C CA . GLY D 1 50 ? -22.858 33.849 34.946 1.00 25.44 50 GLY D CA 1
ATOM 13436 C C . GLY D 1 50 ? -24.114 33.720 35.765 1.00 37.12 50 GLY D C 1
ATOM 13437 O O . GLY D 1 50 ? -24.150 34.161 36.846 1.00 45.28 50 GLY D O 1
ATOM 13441 N N . ASP D 1 51 ? -25.166 33.224 35.191 1.00 39.13 51 ASP D N 1
ATOM 13442 C CA . ASP D 1 51 ? -26.357 32.979 35.934 1.00 38.83 51 ASP D CA 1
ATOM 13443 C C . ASP D 1 51 ? -26.133 31.873 36.952 1.00 33.68 51 ASP D C 1
ATOM 13444 O O . ASP D 1 51 ? -26.658 31.913 37.990 1.00 31.91 51 ASP D O 1
ATOM 13453 N N . ALA D 1 52 ? -25.395 30.892 36.563 1.00 39.33 52 ALA D N 1
ATOM 13454 C CA . ALA D 1 52 ? -25.077 29.806 37.423 1.00 36.42 52 ALA D CA 1
ATOM 13455 C C . ALA D 1 52 ? -24.222 30.198 38.622 1.00 37.88 52 ALA D C 1
ATOM 13456 O O . ALA D 1 52 ? -24.403 29.694 39.669 1.00 32.01 52 ALA D O 1
ATOM 13463 N N . TYR D 1 53 ? -23.262 31.076 38.419 1.00 37.46 53 TYR D N 1
ATOM 13464 C CA . TYR D 1 53 ? -22.380 31.473 39.465 1.00 35.50 53 TYR D CA 1
ATOM 13465 C C . TYR D 1 53 ? -22.005 32.940 39.586 1.00 35.04 53 TYR D C 1
ATOM 13466 O O . TYR D 1 53 ? -21.982 33.640 38.668 1.00 33.34 53 TYR D O 1
ATOM 13484 N N . GLU D 1 54 ? -21.672 33.353 40.778 1.00 39.52 54 GLU D N 1
ATOM 13485 C CA . GLU D 1 54 ? -21.114 34.677 41.011 1.00 33.20 54 GLU D CA 1
ATOM 13486 C C . GLU D 1 54 ? -19.702 34.492 41.456 1.00 34.39 54 GLU D C 1
ATOM 13487 O O . GLU D 1 54 ? -19.456 33.593 42.173 1.00 38.04 54 GLU D O 1
ATOM 13499 N N . LEU D 1 55 ? -18.779 35.331 41.024 1.00 26.26 55 LEU D N 1
ATOM 13500 C CA . LEU D 1 55 ? -17.399 35.157 41.450 1.00 34.23 55 LEU D CA 1
ATOM 13501 C C . LEU D 1 55 ? -17.178 35.976 42.709 1.00 26.19 55 LEU D C 1
ATOM 13502 O O . LEU D 1 55 ? -17.318 37.138 42.669 1.00 30.88 55 LEU D O 1
ATOM 13518 N N . VAL D 1 56 ? -16.875 35.333 43.813 1.00 26.74 56 VAL D N 1
ATOM 13519 C CA . VAL D 1 56 ? -16.646 36.016 45.060 1.00 35.83 56 VAL D CA 1
ATOM 13520 C C . VAL D 1 56 ? -15.202 36.505 45.347 1.00 39.13 56 VAL D C 1
ATOM 13521 O O . VAL D 1 56 ? -15.036 37.599 45.797 1.00 28.17 56 VAL D O 1
ATOM 13534 N N . GLY D 1 57 ? -14.211 35.692 45.050 1.00 19.45 57 GLY D N 1
ATOM 13535 C CA . GLY D 1 57 ? -12.862 36.087 45.229 1.00 21.59 57 GLY D CA 1
ATOM 13536 C C . GLY D 1 57 ? -11.819 35.389 44.392 1.00 22.19 57 GLY D C 1
ATOM 13537 O O . GLY D 1 57 ? -12.035 34.331 43.893 1.00 22.87 57 GLY D O 1
ATOM 13541 N N . VAL D 1 58 ? -10.683 36.022 44.246 1.00 26.93 58 VAL D N 1
ATOM 13542 C CA . VAL D 1 58 ? -9.561 35.456 43.551 1.00 19.96 58 VAL D CA 1
ATOM 13543 C C . VAL D 1 58 ? -8.435 35.433 44.582 1.00 23.45 58 VAL D C 1
ATOM 13544 O O . VAL D 1 58 ? -7.740 36.368 44.748 1.00 26.14 58 VAL D O 1
ATOM 13557 N N . ILE D 1 59 ? -8.274 34.322 45.228 1.00 29.44 59 ILE D N 1
ATOM 13558 C CA . ILE D 1 59 ? -7.318 34.122 46.306 1.00 34.94 59 ILE D CA 1
ATOM 13559 C C . ILE D 1 59 ? -5.955 33.564 45.917 1.00 33.65 59 ILE D C 1
ATOM 13560 O O . ILE D 1 59 ? -5.887 32.556 45.343 1.00 17.04 59 ILE D O 1
ATOM 13576 N N . TYR D 1 60 ? -4.905 34.256 46.277 1.00 30.51 60 TYR D N 1
ATOM 13577 C CA . TYR D 1 60 ? -3.621 33.778 45.971 1.00 32.77 60 TYR D CA 1
ATOM 13578 C C . TYR D 1 60 ? -2.809 33.599 47.234 1.00 32.80 60 TYR D C 1
ATOM 13579 O O . TYR D 1 60 ? -3.024 34.255 48.179 1.00 36.70 60 TYR D O 1
ATOM 13597 N N . ASP D 1 61 ? -1.894 32.675 47.212 1.00 28.17 61 ASP D N 1
ATOM 13598 C CA . ASP D 1 61 ? -1.031 32.379 48.320 1.00 30.35 61 ASP D CA 1
ATOM 13599 C C . ASP D 1 61 ? 0.455 32.768 48.302 1.00 33.35 61 ASP D C 1
ATOM 13600 O O . ASP D 1 61 ? 1.148 32.392 49.144 1.00 28.43 61 ASP D O 1
ATOM 13609 N N . ASP D 1 62 ? 0.889 33.491 47.310 1.00 42.45 62 ASP D N 1
ATOM 13610 C CA . ASP D 1 62 ? 2.255 33.882 47.179 1.00 41.10 62 ASP D CA 1
ATOM 13611 C C . ASP D 1 62 ? 2.668 34.808 48.306 1.00 42.79 62 ASP D C 1
ATOM 13612 O O . ASP D 1 62 ? 1.930 35.661 48.645 1.00 36.56 62 ASP D O 1
ATOM 13621 N N . ASP D 1 63 ? 3.884 34.646 48.810 1.00 48.64 63 ASP D N 1
ATOM 13622 C CA . ASP D 1 63 ? 4.393 35.398 49.927 1.00 40.96 63 ASP D CA 1
ATOM 13623 C C . ASP D 1 63 ? 5.277 36.500 49.533 1.00 41.82 63 ASP D C 1
ATOM 13624 O O . ASP D 1 63 ? 6.290 36.237 49.067 1.00 40.18 63 ASP D O 1
ATOM 13633 N N . ALA D 1 64 ? 4.903 37.725 49.793 1.00 39.02 64 ALA D N 1
ATOM 13634 C CA . ALA D 1 64 ? 5.696 38.891 49.488 1.00 37.41 64 ALA D CA 1
ATOM 13635 C C . ALA D 1 64 ? 7.053 38.989 50.225 1.00 40.07 64 ALA D C 1
ATOM 13636 O O . ALA D 1 64 ? 7.967 39.535 49.747 1.00 37.43 64 ALA D O 1
ATOM 13643 N N . GLU D 1 65 ? 7.089 38.531 51.435 1.00 49.02 65 GLU D N 1
ATOM 13644 C CA . GLU D 1 65 ? 8.283 38.456 52.188 1.00 45.57 65 GLU D CA 1
ATOM 13645 C C . GLU D 1 65 ? 9.250 37.425 51.629 1.00 43.54 65 GLU D C 1
ATOM 13646 O O . GLU D 1 65 ? 10.406 37.686 51.698 1.00 45.99 65 GLU D O 1
ATOM 13658 N N . LEU D 1 66 ? 8.782 36.328 51.069 1.00 28.23 66 LEU D N 1
ATOM 13659 C CA . LEU D 1 66 ? 9.652 35.287 50.567 1.00 33.27 66 LEU D CA 1
ATOM 13660 C C . LEU D 1 66 ? 10.356 35.683 49.303 1.00 31.91 66 LEU D C 1
ATOM 13661 O O . LEU D 1 66 ? 9.773 36.183 48.452 1.00 29.30 66 LEU D O 1
ATOM 13677 N N . PRO D 1 67 ? 11.642 35.509 49.220 1.00 43.11 67 PRO D N 1
ATOM 13678 C CA . PRO D 1 67 ? 12.341 35.917 48.021 1.00 36.42 67 PRO D CA 1
ATOM 13679 C C . PRO D 1 67 ? 12.014 35.124 46.767 1.00 40.95 67 PRO D C 1
ATOM 13680 O O . PRO D 1 67 ? 11.810 35.770 45.803 1.00 34.63 67 PRO D O 1
ATOM 13691 N N . ARG D 1 68 ? 11.893 33.798 46.852 1.00 31.55 68 ARG D N 1
ATOM 13692 C CA . ARG D 1 68 ? 11.627 32.943 45.731 1.00 35.19 68 ARG D CA 1
ATOM 13693 C C . ARG D 1 68 ? 10.334 33.277 45.018 1.00 37.58 68 ARG D C 1
ATOM 13694 O O . ARG D 1 68 ? 10.283 33.156 43.852 1.00 34.17 68 ARG D O 1
ATOM 13715 N N . ASP D 1 69 ? 9.312 33.665 45.741 1.00 39.48 69 ASP D N 1
ATOM 13716 C CA . ASP D 1 69 ? 8.095 34.147 45.141 1.00 33.27 69 ASP D CA 1
ATOM 13717 C C . ASP D 1 69 ? 8.329 35.449 44.431 1.00 35.12 69 ASP D C 1
ATOM 13718 O O . ASP D 1 69 ? 7.851 35.598 43.412 1.00 34.59 69 ASP D O 1
ATOM 13727 N N . GLN D 1 70 ? 9.087 36.348 45.010 1.00 33.49 70 GLN D N 1
ATOM 13728 C CA . GLN D 1 70 ? 9.411 37.624 44.398 1.00 33.24 70 GLN D CA 1
ATOM 13729 C C . GLN D 1 70 ? 10.216 37.453 43.092 1.00 32.15 70 GLN D C 1
ATOM 13730 O O . GLN D 1 70 ? 9.954 38.141 42.183 1.00 33.63 70 GLN D O 1
ATOM 13744 N N . GLY D 1 71 ? 11.176 36.540 43.060 1.00 32.82 71 GLY D N 1
ATOM 13745 C CA . GLY D 1 71 ? 11.932 36.220 41.889 1.00 27.51 71 GLY D CA 1
ATOM 13746 C C . GLY D 1 71 ? 11.124 35.634 40.758 1.00 25.60 71 GLY D C 1
ATOM 13747 O O . GLY D 1 71 ? 11.336 35.976 39.680 1.00 28.58 71 GLY D O 1
ATOM 13751 N N . LYS D 1 72 ? 10.224 34.708 41.039 1.00 32.02 72 LYS D N 1
ATOM 13752 C CA . LYS D 1 72 ? 9.316 34.112 40.064 1.00 29.14 72 LYS D CA 1
ATOM 13753 C C . LYS D 1 72 ? 8.279 35.094 39.465 1.00 28.34 72 LYS D C 1
ATOM 13754 O O . LYS D 1 72 ? 8.131 35.189 38.306 1.00 25.56 72 LYS D O 1
ATOM 13773 N N . ILE D 1 73 ? 7.674 35.873 40.315 1.00 32.43 73 ILE D N 1
ATOM 13774 C CA . ILE D 1 73 ? 6.729 36.851 39.967 1.00 32.77 73 ILE D CA 1
ATOM 13775 C C . ILE D 1 73 ? 7.301 38.186 39.502 1.00 37.24 73 ILE D C 1
ATOM 13776 O O . ILE D 1 73 ? 6.539 38.986 39.084 1.00 36.54 73 ILE D O 1
ATOM 13792 N N . LYS D 1 74 ? 8.601 38.324 39.410 1.00 39.70 74 LYS D N 1
ATOM 13793 C CA . LYS D 1 74 ? 9.263 39.615 39.149 1.00 36.23 74 LYS D CA 1
ATOM 13794 C C . LYS D 1 74 ? 8.825 40.373 37.923 1.00 42.31 74 LYS D C 1
ATOM 13795 O O . LYS D 1 74 ? 8.667 41.544 37.996 1.00 41.39 74 LYS D O 1
ATOM 13814 N N . ASP D 1 75 ? 8.585 39.665 36.845 1.00 40.70 75 ASP D N 1
ATOM 13815 C CA . ASP D 1 75 ? 8.054 40.199 35.624 1.00 41.54 75 ASP D CA 1
ATOM 13816 C C . ASP D 1 75 ? 6.650 40.841 35.828 1.00 40.57 75 ASP D C 1
ATOM 13817 O O . ASP D 1 75 ? 6.296 41.702 35.090 1.00 36.79 75 ASP D O 1
ATOM 13826 N N . TYR D 1 76 ? 5.908 40.378 36.796 1.00 38.15 76 TYR D N 1
ATOM 13827 C CA . TYR D 1 76 ? 4.582 40.840 37.080 1.00 43.15 76 TYR D CA 1
ATOM 13828 C C . TYR D 1 76 ? 4.397 41.704 38.316 1.00 45.16 76 TYR D C 1
ATOM 13829 O O . TYR D 1 76 ? 3.788 42.744 38.253 1.00 34.56 76 TYR D O 1
ATOM 13847 N N . GLY D 1 77 ? 4.958 41.201 39.406 1.00 45.04 77 GLY D N 1
ATOM 13848 C CA . GLY D 1 77 ? 4.926 41.836 40.667 1.00 47.09 77 GLY D CA 1
ATOM 13849 C C . GLY D 1 77 ? 3.780 41.372 41.495 1.00 50.95 77 GLY D C 1
ATOM 13850 O O . GLY D 1 77 ? 2.941 40.686 41.028 1.00 50.14 77 GLY D O 1
ATOM 13854 N N . PHE D 1 78 ? 3.847 41.656 42.774 1.00 52.53 78 PHE D N 1
ATOM 13855 C CA . PHE D 1 78 ? 2.783 41.314 43.686 1.00 47.99 78 PHE D CA 1
ATOM 13856 C C . PHE D 1 78 ? 1.548 42.144 43.426 1.00 61.63 78 PHE D C 1
ATOM 13857 O O . PHE D 1 78 ? 0.472 41.620 43.472 1.00 63.45 78 PHE D O 1
ATOM 13874 N N . ALA D 1 79 ? 1.723 43.392 43.064 1.00 61.11 79 ALA D N 1
ATOM 13875 C CA . ALA D 1 79 ? 0.603 44.237 42.749 1.00 56.66 79 ALA D CA 1
ATOM 13876 C C . ALA D 1 79 ? 0.790 44.868 41.349 1.00 63.38 79 ALA D C 1
ATOM 13877 O O . ALA D 1 79 ? 1.891 45.189 40.953 1.00 66.80 79 ALA D O 1
ATOM 13884 N N . TYR D 1 80 ? -0.272 45.065 40.623 1.00 53.42 80 TYR D N 1
ATOM 13885 C CA . TYR D 1 80 ? -0.094 45.548 39.309 1.00 50.32 80 TYR D CA 1
ATOM 13886 C C . TYR D 1 80 ? 0.568 46.932 39.234 1.00 61.95 80 TYR D C 1
ATOM 13887 O O . TYR D 1 80 ? 0.292 47.760 40.036 1.00 44.57 80 TYR D O 1
ATOM 13905 N N . ARG D 1 81 ? 1.445 47.112 38.256 1.00 67.31 81 ARG D N 1
ATOM 13906 C CA . ARG D 1 81 ? 2.118 48.338 37.990 1.00 51.96 81 ARG D CA 1
ATOM 13907 C C . ARG D 1 81 ? 1.408 48.850 36.767 1.00 52.76 81 ARG D C 1
ATOM 13908 O O . ARG D 1 81 ? 1.483 48.226 35.749 1.00 52.09 81 ARG D O 1
ATOM 13929 N N . PRO D 1 82 ? 0.794 50.045 36.844 1.00 58.53 82 PRO D N 1
ATOM 13930 C CA . PRO D 1 82 ? 0.015 50.654 35.769 1.00 57.67 82 PRO D CA 1
ATOM 13931 C C . PRO D 1 82 ? 0.728 50.711 34.449 1.00 51.49 82 PRO D C 1
ATOM 13932 O O . PRO D 1 82 ? 1.826 51.161 34.367 1.00 45.75 82 PRO D O 1
ATOM 13943 N N . GLY D 1 83 ? 0.104 50.155 33.444 1.00 47.15 83 GLY D N 1
ATOM 13944 C CA . GLY D 1 83 ? 0.681 50.050 32.137 1.00 42.56 83 GLY D CA 1
ATOM 13945 C C . GLY D 1 83 ? 1.687 48.947 31.898 1.00 38.96 83 GLY D C 1
ATOM 13946 O O . GLY D 1 83 ? 1.996 48.740 30.795 1.00 32.08 83 GLY D O 1
ATOM 13950 N N . GLN D 1 84 ? 2.123 48.288 32.939 1.00 48.87 84 GLN D N 1
ATOM 13951 C CA . GLN D 1 84 ? 3.112 47.226 32.901 1.00 49.22 84 GLN D CA 1
ATOM 13952 C C . GLN D 1 84 ? 2.505 45.862 32.754 1.00 42.80 84 GLN D C 1
ATOM 13953 O O . GLN D 1 84 ? 1.362 45.785 32.525 1.00 54.73 84 GLN D O 1
ATOM 13967 N N . GLN D 1 85 ? 3.278 44.820 32.849 1.00 52.95 85 GLN D N 1
ATOM 13968 C CA . GLN D 1 85 ? 2.788 43.475 32.641 1.00 51.21 85 GLN D CA 1
ATOM 13969 C C . GLN D 1 85 ? 1.952 42.893 33.785 1.00 50.48 85 GLN D C 1
ATOM 13970 O O . GLN D 1 85 ? 2.324 42.980 34.931 1.00 44.17 85 GLN D O 1
ATOM 13984 N N . TRP D 1 86 ? 0.871 42.244 33.429 1.00 51.67 86 TRP D N 1
ATOM 13985 C CA . TRP D 1 86 ? -0.030 41.657 34.384 1.00 48.25 86 TRP D CA 1
ATOM 13986 C C . TRP D 1 86 ? -0.474 40.300 33.895 1.00 39.67 86 TRP D C 1
ATOM 13987 O O . TRP D 1 86 ? -0.112 39.886 32.866 1.00 32.60 86 TRP D O 1
ATOM 14008 N N . PHE D 1 87 ? -1.141 39.619 34.783 1.00 39.15 87 PHE D N 1
ATOM 14009 C CA . PHE D 1 87 ? -1.738 38.347 34.564 1.00 37.67 87 PHE D CA 1
ATOM 14010 C C . PHE D 1 87 ? -2.941 38.313 33.578 1.00 45.44 87 PHE D C 1
ATOM 14011 O O . PHE D 1 87 ? -3.262 37.289 33.078 1.00 26.26 87 PHE D O 1
ATOM 14028 N N . TYR D 1 88 ? -3.567 39.446 33.441 1.00 47.31 88 TYR D N 1
ATOM 14029 C CA . TYR D 1 88 ? -4.718 39.718 32.627 1.00 42.72 88 TYR D CA 1
ATOM 14030 C C . TYR D 1 88 ? -4.830 41.249 32.548 1.00 44.48 88 TYR D C 1
ATOM 14031 O O . TYR D 1 88 ? -4.155 41.939 33.242 1.00 48.90 88 TYR D O 1
ATOM 14049 N N . PRO D 1 89 ? -5.672 41.769 31.695 1.00 46.85 89 PRO D N 1
ATOM 14050 C CA . PRO D 1 89 ? -5.754 43.201 31.595 1.00 37.41 89 PRO D CA 1
ATOM 14051 C C . PRO D 1 89 ? -6.120 43.837 32.868 1.00 30.50 89 PRO D C 1
ATOM 14052 O O . PRO D 1 89 ? -7.051 43.442 33.414 1.00 35.07 89 PRO D O 1
ATOM 14063 N N . ALA D 1 90 ? -5.454 44.882 33.251 1.00 39.53 90 ALA D N 1
ATOM 14064 C CA . ALA D 1 90 ? -5.707 45.521 34.527 1.00 48.77 90 ALA D CA 1
ATOM 14065 C C . ALA D 1 90 ? -7.138 45.948 34.733 1.00 43.61 90 ALA D C 1
ATOM 14066 O O . ALA D 1 90 ? -7.645 45.778 35.780 1.00 36.28 90 ALA D O 1
ATOM 14073 N N . ASP D 1 91 ? -7.779 46.420 33.706 1.00 43.86 91 ASP D N 1
ATOM 14074 C CA . ASP D 1 91 ? -9.127 46.838 33.837 1.00 44.13 91 ASP D CA 1
ATOM 14075 C C . ASP D 1 91 ? -10.155 45.782 33.535 1.00 46.95 91 ASP D C 1
ATOM 14076 O O . ASP D 1 91 ? -11.239 46.162 33.269 1.00 53.14 91 ASP D O 1
ATOM 14085 N N . LEU D 1 92 ? -9.835 44.507 33.616 1.00 40.32 92 LEU D N 1
ATOM 14086 C CA . LEU D 1 92 ? -10.766 43.490 33.265 1.00 28.80 92 LEU D CA 1
ATOM 14087 C C . LEU D 1 92 ? -11.945 43.495 34.200 1.00 28.15 92 LEU D C 1
ATOM 14088 O O . LEU D 1 92 ? -11.767 43.567 35.334 1.00 30.60 92 LEU D O 1
ATOM 14104 N N . GLN D 1 93 ? -13.148 43.383 33.693 1.00 28.02 93 GLN D N 1
ATOM 14105 C CA . GLN D 1 93 ? -14.298 43.333 34.546 1.00 27.26 93 GLN D CA 1
ATOM 14106 C C . GLN D 1 93 ? -15.001 41.956 34.615 1.00 34.11 93 GLN D C 1
ATOM 14107 O O . GLN D 1 93 ? -15.199 41.342 33.654 1.00 23.00 93 GLN D O 1
ATOM 14121 N N . VAL D 1 94 ? -15.310 41.493 35.803 1.00 33.71 94 VAL D N 1
ATOM 14122 C CA . VAL D 1 94 ? -16.031 40.285 35.984 1.00 26.79 94 VAL D CA 1
ATOM 14123 C C . VAL D 1 94 ? -17.354 40.616 36.678 1.00 35.97 94 VAL D C 1
ATOM 14124 O O . VAL D 1 94 ? -17.349 41.255 37.701 1.00 38.28 94 VAL D O 1
ATOM 14137 N N . GLN D 1 95 ? -18.458 40.315 36.014 1.00 41.97 95 GLN D N 1
ATOM 14138 C CA . GLN D 1 95 ? -19.797 40.436 36.519 1.00 37.88 95 GLN D CA 1
ATOM 14139 C C . GLN D 1 95 ? -20.062 41.772 37.191 1.00 39.36 95 GLN D C 1
ATOM 14140 O O . GLN D 1 95 ? -20.709 41.811 38.196 1.00 43.76 95 GLN D O 1
ATOM 14154 N N . GLY D 1 96 ? -19.576 42.833 36.590 1.00 34.20 96 GLY D N 1
ATOM 14155 C CA . GLY D 1 96 ? -19.687 44.139 37.147 1.00 31.04 96 GLY D CA 1
ATOM 14156 C C . GLY D 1 96 ? -18.591 44.599 38.073 1.00 36.86 96 GLY D C 1
ATOM 14157 O O . GLY D 1 96 ? -18.561 45.737 38.348 1.00 27.54 96 GLY D O 1
ATOM 14161 N N . LYS D 1 97 ? -17.689 43.733 38.436 1.00 32.67 97 LYS D N 1
ATOM 14162 C CA . LYS D 1 97 ? -16.641 44.115 39.316 1.00 32.07 97 LYS D CA 1
ATOM 14163 C C . LYS D 1 97 ? -15.347 44.214 38.613 1.00 30.99 97 LYS D C 1
ATOM 14164 O O . LYS D 1 97 ? -15.198 43.664 37.602 1.00 33.85 97 LYS D O 1
ATOM 14183 N N . THR D 1 98 ? -14.437 44.999 39.115 1.00 35.14 98 THR D N 1
ATOM 14184 C CA . THR D 1 98 ? -13.135 45.046 38.527 1.00 35.26 98 THR D CA 1
ATOM 14185 C C . THR D 1 98 ? -12.498 43.794 39.065 1.00 26.79 98 THR D C 1
ATOM 14186 O O . THR D 1 98 ? -12.427 43.689 40.202 1.00 27.78 98 THR D O 1
ATOM 14197 N N . LEU D 1 99 ? -11.927 42.946 38.221 1.00 37.14 99 LEU D N 1
ATOM 14198 C CA . LEU D 1 99 ? -11.388 41.621 38.588 1.00 31.74 99 LEU D CA 1
ATOM 14199 C C . LEU D 1 99 ? -10.338 41.669 39.669 1.00 30.37 99 LEU D C 1
ATOM 14200 O O . LEU D 1 99 ? -10.496 41.031 40.666 1.00 26.45 99 LEU D O 1
ATOM 14216 N N . ASN D 1 100 ? -9.392 42.580 39.531 1.00 34.23 100 ASN D N 1
ATOM 14217 C CA . ASN D 1 100 ? -8.332 42.813 40.514 1.00 32.90 100 ASN D CA 1
ATOM 14218 C C . ASN D 1 100 ? -8.852 43.149 41.895 1.00 36.81 100 ASN D C 1
ATOM 14219 O O . ASN D 1 100 ? -8.204 42.871 42.820 1.00 44.42 100 ASN D O 1
ATOM 14230 N N . ASP D 1 101 ? -10.025 43.716 42.004 1.00 31.86 101 ASP D N 1
ATOM 14231 C CA . ASP D 1 101 ? -10.616 43.957 43.265 1.00 28.84 101 ASP D CA 1
ATOM 14232 C C . ASP D 1 101 ? -11.099 42.677 43.958 1.00 37.58 101 ASP D C 1
ATOM 14233 O O . ASP D 1 101 ? -11.452 42.753 45.074 1.00 36.31 101 ASP D O 1
ATOM 14242 N N . LEU D 1 102 ? -11.122 41.561 43.309 1.00 36.57 102 LEU D N 1
ATOM 14243 C CA . LEU D 1 102 ? -11.426 40.389 44.037 1.00 29.67 102 LEU D CA 1
ATOM 14244 C C . LEU D 1 102 ? -10.189 39.637 44.574 1.00 25.52 102 LEU D C 1
ATOM 14245 O O . LEU D 1 102 ? -10.348 38.656 45.132 1.00 24.51 102 LEU D O 1
ATOM 14261 N N . LEU D 1 103 ? -8.969 40.139 44.457 1.00 32.58 103 LEU D N 1
ATOM 14262 C CA . LEU D 1 103 ? -7.842 39.443 44.943 1.00 36.47 103 LEU D CA 1
ATOM 14263 C C . LEU D 1 103 ? -7.662 39.641 46.443 1.00 36.68 103 LEU D C 1
ATOM 14264 O O . LEU D 1 103 ? -7.868 40.684 46.980 1.00 28.53 103 LEU D O 1
ATOM 14280 N N . LEU D 1 104 ? -7.286 38.568 47.088 1.00 39.04 104 LEU D N 1
ATOM 14281 C CA . LEU D 1 104 ? -6.983 38.550 48.448 1.00 38.70 104 LEU D CA 1
ATOM 14282 C C . LEU D 1 104 ? -5.898 37.549 48.580 1.00 33.64 104 LEU D C 1
ATOM 14283 O O . LEU D 1 104 ? -5.842 36.546 47.912 1.00 29.78 104 LEU D O 1
ATOM 14299 N N . SER D 1 105 ? -5.020 37.885 49.479 1.00 34.44 105 SER D N 1
ATOM 14300 C CA . SER D 1 105 ? -3.923 37.078 49.800 1.00 36.83 105 SER D CA 1
ATOM 14301 C C . SER D 1 105 ? -4.193 36.161 50.939 1.00 41.65 105 SER D C 1
ATOM 14302 O O . SER D 1 105 ? -4.712 36.570 51.870 1.00 38.47 105 SER D O 1
ATOM 14310 N N . VAL D 1 106 ? -3.911 34.909 50.796 1.00 41.22 106 VAL D N 1
ATOM 14311 C CA . VAL D 1 106 ? -4.013 33.984 51.877 1.00 44.01 106 VAL D CA 1
ATOM 14312 C C . VAL D 1 106 ? -2.692 33.224 51.749 1.00 37.82 106 VAL D C 1
ATOM 14313 O O . VAL D 1 106 ? -2.617 32.230 51.131 1.00 37.13 106 VAL D O 1
ATOM 14326 N N . PRO D 1 107 ? -1.643 33.771 52.291 1.00 35.70 107 PRO D N 1
ATOM 14327 C CA . PRO D 1 107 ? -0.354 33.166 52.072 1.00 37.44 107 PRO D CA 1
ATOM 14328 C C . PRO D 1 107 ? 0.054 31.942 52.844 1.00 44.33 107 PRO D C 1
ATOM 14329 O O . PRO D 1 107 ? -0.268 31.837 53.957 1.00 43.93 107 PRO D O 1
ATOM 14340 N N . SER D 1 108 ? 0.771 31.060 52.169 1.00 36.51 108 SER D N 1
ATOM 14341 C CA . SER D 1 108 ? 1.363 29.899 52.710 1.00 26.35 108 SER D CA 1
ATOM 14342 C C . SER D 1 108 ? 2.718 30.306 53.283 1.00 32.38 108 SER D C 1
ATOM 14343 O O . SER D 1 108 ? 3.749 29.995 52.789 1.00 28.07 108 SER D O 1
ATOM 14351 N N . THR D 1 109 ? 2.659 31.023 54.378 1.00 45.39 109 THR D N 1
ATOM 14352 C CA . THR D 1 109 ? 3.816 31.487 55.118 1.00 40.86 109 THR D CA 1
ATOM 14353 C C . THR D 1 109 ? 4.709 30.350 55.689 1.00 30.33 109 THR D C 1
ATOM 14354 O O . THR D 1 109 ? 5.846 30.526 55.862 1.00 30.12 109 THR D O 1
ATOM 14365 N N . TYR D 1 110 ? 4.156 29.201 55.858 1.00 31.03 110 TYR D N 1
ATOM 14366 C CA . TYR D 1 110 ? 4.889 28.077 56.312 1.00 37.40 110 TYR D CA 1
ATOM 14367 C C . TYR D 1 110 ? 6.033 27.649 55.441 1.00 39.91 110 TYR D C 1
ATOM 14368 O O . TYR D 1 110 ? 6.900 27.048 55.926 1.00 46.28 110 TYR D O 1
ATOM 14386 N N . ARG D 1 111 ? 6.040 27.980 54.179 1.00 46.70 111 ARG D N 1
ATOM 14387 C CA . ARG D 1 111 ? 7.131 27.636 53.316 1.00 39.84 111 ARG D CA 1
ATOM 14388 C C . ARG D 1 111 ? 8.464 28.290 53.752 1.00 42.53 111 ARG D C 1
ATOM 14389 O O . ARG D 1 111 ? 9.467 27.730 53.481 1.00 40.21 111 ARG D O 1
ATOM 14410 N N . ARG D 1 112 ? 8.427 29.417 54.469 1.00 35.41 112 ARG D N 1
ATOM 14411 C CA . ARG D 1 112 ? 9.616 30.043 55.018 1.00 32.77 112 ARG D CA 1
ATOM 14412 C C . ARG D 1 112 ? 10.376 29.058 55.925 1.00 40.90 112 ARG D C 1
ATOM 14413 O O . ARG D 1 112 ? 11.550 29.010 55.890 1.00 44.19 112 ARG D O 1
ATOM 14434 N N . TYR D 1 113 ? 9.673 28.298 56.726 1.00 41.58 113 TYR D N 1
ATOM 14435 C CA . TYR D 1 113 ? 10.241 27.256 57.502 1.00 45.95 113 TYR D CA 1
ATOM 14436 C C . TYR D 1 113 ? 10.571 26.103 56.536 1.00 43.79 113 TYR D C 1
ATOM 14437 O O . TYR D 1 113 ? 9.962 25.975 55.525 1.00 45.38 113 TYR D O 1
ATOM 14455 N N . PRO D 1 114 ? 11.572 25.294 56.845 1.00 38.91 114 PRO D N 1
ATOM 14456 C CA . PRO D 1 114 ? 11.844 24.175 55.995 1.00 44.81 114 PRO D CA 1
ATOM 14457 C C . PRO D 1 114 ? 10.742 23.208 56.051 1.00 45.62 114 PRO D C 1
ATOM 14458 O O . PRO D 1 114 ? 10.139 23.109 57.064 1.00 45.69 114 PRO D O 1
ATOM 14469 N N . ARG D 1 115 ? 10.497 22.499 54.977 1.00 41.28 115 ARG D N 1
ATOM 14470 C CA . ARG D 1 115 ? 9.438 21.547 54.975 1.00 46.47 115 ARG D CA 1
ATOM 14471 C C . ARG D 1 115 ? 9.669 20.391 55.964 1.00 45.14 115 ARG D C 1
ATOM 14472 O O . ARG D 1 115 ? 10.765 19.942 56.147 1.00 38.76 115 ARG D O 1
ATOM 14493 N N . GLY D 1 116 ? 8.630 19.951 56.616 1.00 40.32 116 GLY D N 1
ATOM 14494 C CA . GLY D 1 116 ? 8.759 18.906 57.588 1.00 43.34 116 GLY D CA 1
ATOM 14495 C C . GLY D 1 116 ? 9.024 19.269 59.042 1.00 40.38 116 GLY D C 1
ATOM 14496 O O . GLY D 1 116 ? 8.733 18.531 59.916 1.00 33.70 116 GLY D O 1
ATOM 14500 N N . THR D 1 117 ? 9.506 20.452 59.276 1.00 39.05 117 THR D N 1
ATOM 14501 C CA . THR D 1 117 ? 9.685 20.912 60.615 1.00 34.56 117 THR D CA 1
ATOM 14502 C C . THR D 1 117 ? 8.335 21.205 61.241 1.00 30.08 117 THR D C 1
ATOM 14503 O O . THR D 1 117 ? 7.441 21.504 60.578 1.00 20.55 117 THR D O 1
ATOM 14514 N N . PRO D 1 118 ? 8.237 21.111 62.535 1.00 31.01 118 PRO D N 1
ATOM 14515 C CA . PRO D 1 118 ? 6.981 21.384 63.194 1.00 34.53 118 PRO D CA 1
ATOM 14516 C C . PRO D 1 118 ? 6.413 22.772 62.873 1.00 34.12 118 PRO D C 1
ATOM 14517 O O . PRO D 1 118 ? 5.262 22.815 62.638 1.00 34.56 118 PRO D O 1
ATOM 14528 N N . GLU D 1 119 ? 7.231 23.801 62.798 1.00 35.07 119 GLU D N 1
ATOM 14529 C CA . GLU D 1 119 ? 6.796 25.141 62.469 1.00 28.59 119 GLU D CA 1
ATOM 14530 C C . GLU D 1 119 ? 6.205 25.209 61.078 1.00 31.73 119 GLU D C 1
ATOM 14531 O O . GLU D 1 119 ? 5.279 25.899 60.878 1.00 24.46 119 GLU D O 1
ATOM 14543 N N . HIS D 1 120 ? 6.823 24.562 60.115 1.00 44.17 120 HIS D N 1
ATOM 14544 C CA . HIS D 1 120 ? 6.245 24.458 58.783 1.00 40.35 120 HIS D CA 1
ATOM 14545 C C . HIS D 1 120 ? 4.952 23.674 58.789 1.00 35.56 120 HIS D C 1
ATOM 14546 O O . HIS D 1 120 ? 3.973 24.141 58.369 1.00 25.76 120 HIS D O 1
ATOM 14560 N N . VAL D 1 121 ? 5.011 22.514 59.400 1.00 45.60 121 VAL D N 1
ATOM 14561 C CA . VAL D 1 121 ? 3.914 21.622 59.461 1.00 37.10 121 VAL D CA 1
ATOM 14562 C C . VAL D 1 121 ? 2.753 22.190 60.188 1.00 44.11 121 VAL D C 1
ATOM 14563 O O . VAL D 1 121 ? 1.686 21.970 59.750 1.00 50.83 121 VAL D O 1
ATOM 14576 N N . ALA D 1 122 ? 2.951 22.831 61.334 1.00 30.22 122 ALA D N 1
ATOM 14577 C CA . ALA D 1 122 ? 1.882 23.522 62.006 1.00 29.71 122 ALA D CA 1
ATOM 14578 C C . ALA D 1 122 ? 1.397 24.718 61.198 1.00 38.57 122 ALA D C 1
ATOM 14579 O O . ALA D 1 122 ? 0.267 24.980 61.175 1.00 35.57 122 ALA D O 1
ATOM 14586 N N . GLY D 1 123 ? 2.269 25.444 60.569 1.00 34.70 123 GLY D N 1
ATOM 14587 C CA . GLY D 1 123 ? 1.889 26.523 59.715 1.00 31.80 123 GLY D CA 1
ATOM 14588 C C . GLY D 1 123 ? 1.126 26.123 58.471 1.00 42.92 123 GLY D C 1
ATOM 14589 O O . GLY D 1 123 ? 0.634 26.984 57.876 1.00 35.26 123 GLY D O 1
ATOM 14593 N N . LYS D 1 124 ? 1.247 24.900 57.990 1.00 43.02 124 LYS D N 1
ATOM 14594 C CA . LYS D 1 124 ? 0.446 24.415 56.883 1.00 39.06 124 LYS D CA 1
ATOM 14595 C C . LYS D 1 124 ? -1.019 24.234 57.346 1.00 38.10 124 LYS D C 1
ATOM 14596 O O . LYS D 1 124 ? -1.875 24.480 56.616 1.00 40.70 124 LYS D O 1
ATOM 14615 N N . SER D 1 125 ? -1.232 23.755 58.555 1.00 39.72 125 SER D N 1
ATOM 14616 C CA . SER D 1 125 ? -2.558 23.678 59.120 1.00 43.66 125 SER D CA 1
ATOM 14617 C C . SER D 1 125 ? -3.145 25.040 59.248 1.00 39.81 125 SER D C 1
ATOM 14618 O O . SER D 1 125 ? -4.229 25.241 58.863 1.00 38.64 125 SER D O 1
ATOM 14626 N N . ASP D 1 126 ? -2.420 25.975 59.763 1.00 45.64 126 ASP D N 1
ATOM 14627 C CA . ASP D 1 126 ? -2.936 27.306 59.864 1.00 45.62 126 ASP D CA 1
ATOM 14628 C C . ASP D 1 126 ? -3.244 27.924 58.511 1.00 38.60 126 ASP D C 1
ATOM 14629 O O . ASP D 1 126 ? -4.176 28.593 58.392 1.00 33.87 126 ASP D O 1
ATOM 14638 N N . PHE D 1 127 ? -2.430 27.693 57.518 1.00 43.94 127 PHE D N 1
ATOM 14639 C CA . PHE D 1 127 ? -2.711 28.189 56.198 1.00 39.57 127 PHE D CA 1
ATOM 14640 C C . PHE D 1 127 ? -3.986 27.618 55.675 1.00 38.17 127 PHE D C 1
ATOM 14641 O O . PHE D 1 127 ? -4.780 28.359 55.224 1.00 41.89 127 PHE D O 1
ATOM 14658 N N . GLU D 1 128 ? -4.169 26.321 55.780 1.00 40.87 128 GLU D N 1
ATOM 14659 C CA . GLU D 1 128 ? -5.373 25.702 55.330 1.00 40.96 128 GLU D CA 1
ATOM 14660 C C . GLU D 1 128 ? -6.556 26.231 56.078 1.00 38.84 128 GLU D C 1
ATOM 14661 O O . GLU D 1 128 ? -7.455 26.682 55.465 1.00 36.44 128 GLU D O 1
ATOM 14673 N N . ARG D 1 129 ? -6.474 26.264 57.374 1.00 36.77 129 ARG D N 1
ATOM 14674 C CA . ARG D 1 129 ? -7.516 26.779 58.150 1.00 44.26 129 ARG D CA 1
ATOM 14675 C C . ARG D 1 129 ? -7.826 28.181 57.713 1.00 44.79 129 ARG D C 1
ATOM 14676 O O . ARG D 1 129 ? -8.933 28.524 57.704 1.00 52.68 129 ARG D O 1
ATOM 14697 N N . ARG D 1 130 ? -6.861 29.004 57.459 1.00 44.40 130 ARG D N 1
ATOM 14698 C CA . ARG D 1 130 ? -7.140 30.317 56.996 1.00 41.30 130 ARG D CA 1
ATOM 14699 C C . ARG D 1 130 ? -7.862 30.292 55.629 1.00 43.81 130 ARG D C 1
ATOM 14700 O O . ARG D 1 130 ? -8.690 31.116 55.405 1.00 40.23 130 ARG D O 1
ATOM 14721 N N . LEU D 1 131 ? -7.571 29.345 54.759 1.00 38.74 131 LEU D N 1
ATOM 14722 C CA . LEU D 1 131 ? -8.311 29.273 53.503 1.00 36.87 131 LEU D CA 1
ATOM 14723 C C . LEU D 1 131 ? -9.801 29.063 53.764 1.00 41.05 131 LEU D C 1
ATOM 14724 O O . LEU D 1 131 ? -10.621 29.786 53.281 1.00 32.10 131 LEU D O 1
ATOM 14740 N N . HIS D 1 132 ? -10.085 28.160 54.638 1.00 40.58 132 HIS D N 1
ATOM 14741 C CA . HIS D 1 132 ? -11.411 27.935 55.013 1.00 42.84 132 HIS D CA 1
ATOM 14742 C C . HIS D 1 132 ? -12.034 29.181 55.587 1.00 38.16 132 HIS D C 1
ATOM 14743 O O . HIS D 1 132 ? -13.026 29.578 55.115 1.00 31.06 132 HIS D O 1
ATOM 14757 N N . ASP D 1 133 ? -11.385 29.859 56.496 1.00 35.75 133 ASP D N 1
ATOM 14758 C CA . ASP D 1 133 ? -11.994 31.001 57.101 1.00 45.83 133 ASP D CA 1
ATOM 14759 C C . ASP D 1 133 ? -12.388 32.130 56.132 1.00 44.80 133 ASP D C 1
ATOM 14760 O O . ASP D 1 133 ? -13.435 32.691 56.229 1.00 30.59 133 ASP D O 1
ATOM 14769 N N . THR D 1 134 ? -11.534 32.382 55.181 1.00 54.98 134 THR D N 1
ATOM 14770 C CA . THR D 1 134 ? -11.772 33.318 54.126 1.00 30.16 134 THR D CA 1
ATOM 14771 C C . THR D 1 134 ? -12.952 32.868 53.298 1.00 36.35 134 THR D C 1
ATOM 14772 O O . THR D 1 134 ? -13.814 33.612 53.051 1.00 35.64 134 THR D O 1
ATOM 14783 N N . LEU D 1 135 ? -13.001 31.621 52.940 1.00 39.02 135 LEU D N 1
ATOM 14784 C CA . LEU D 1 135 ? -14.072 31.137 52.129 1.00 34.27 135 LEU D CA 1
ATOM 14785 C C . LEU D 1 135 ? -15.403 31.291 52.747 1.00 28.15 135 LEU D C 1
ATOM 14786 O O . LEU D 1 135 ? -16.276 31.695 52.114 1.00 31.94 135 LEU D O 1
ATOM 14802 N N . VAL D 1 136 ? -15.503 30.958 54.008 1.00 36.19 136 VAL D N 1
ATOM 14803 C CA . VAL D 1 136 ? -16.688 31.138 54.809 1.00 33.74 136 VAL D CA 1
ATOM 14804 C C . VAL D 1 136 ? -16.977 32.642 54.901 1.00 31.20 136 VAL D C 1
ATOM 14805 O O . VAL D 1 136 ? -18.082 33.024 54.811 1.00 24.40 136 VAL D O 1
ATOM 14818 N N . GLU D 1 137 ? -15.989 33.502 55.075 1.00 30.88 137 GLU D N 1
ATOM 14819 C CA . GLU D 1 137 ? -16.252 34.915 55.000 1.00 45.06 137 GLU D CA 1
ATOM 14820 C C . GLU D 1 137 ? -16.732 35.367 53.567 1.00 43.79 137 GLU D C 1
ATOM 14821 O O . GLU D 1 137 ? -17.391 36.325 53.458 1.00 40.90 137 GLU D O 1
ATOM 14833 N N . LEU D 1 138 ? -16.332 34.689 52.500 1.00 43.99 138 LEU D N 1
ATOM 14834 C CA . LEU D 1 138 ? -16.812 34.881 51.172 1.00 37.27 138 LEU D CA 1
ATOM 14835 C C . LEU D 1 138 ? -18.109 34.130 50.852 1.00 33.95 138 LEU D C 1
ATOM 14836 O O . LEU D 1 138 ? -18.579 34.283 49.798 1.00 34.62 138 LEU D O 1
ATOM 14852 N N . GLY D 1 139 ? -18.677 33.341 51.758 1.00 37.96 139 GLY D N 1
ATOM 14853 C CA . GLY D 1 139 ? -19.848 32.581 51.508 1.00 42.39 139 GLY D CA 1
ATOM 14854 C C . GLY D 1 139 ? -19.664 31.657 50.350 1.00 55.58 139 GLY D C 1
ATOM 14855 O O . GLY D 1 139 ? -20.570 31.450 49.602 1.00 62.63 139 GLY D O 1
ATOM 14859 N N . ALA D 1 140 ? -18.516 31.091 50.214 1.00 53.42 140 ALA D N 1
ATOM 14860 C CA . ALA D 1 140 ? -18.288 30.310 49.075 1.00 44.50 140 ALA D CA 1
ATOM 14861 C C . ALA D 1 140 ? -19.092 29.034 49.101 1.00 39.20 140 ALA D C 1
ATOM 14862 O O . ALA D 1 140 ? -19.140 28.404 50.090 1.00 37.62 140 ALA D O 1
ATOM 14869 N N . ASP D 1 141 ? -19.778 28.780 48.021 1.00 46.26 141 ASP D N 1
ATOM 14870 C CA . ASP D 1 141 ? -20.495 27.568 47.777 1.00 53.67 141 ASP D CA 1
ATOM 14871 C C . ASP D 1 141 ? -19.661 26.538 46.984 1.00 55.23 141 ASP D C 1
ATOM 14872 O O . ASP D 1 141 ? -19.843 25.400 47.186 1.00 49.80 141 ASP D O 1
ATOM 14881 N N . VAL D 1 142 ? -18.783 26.974 46.098 1.00 57.36 142 VAL D N 1
ATOM 14882 C CA . VAL D 1 142 ? -17.907 26.113 45.274 1.00 58.69 142 VAL D CA 1
ATOM 14883 C C . VAL D 1 142 ? -16.539 26.796 45.029 1.00 43.90 142 VAL D C 1
ATOM 14884 O O . VAL D 1 142 ? -16.506 27.946 44.729 1.00 36.29 142 VAL D O 1
ATOM 14897 N N . VAL D 1 143 ? -15.455 26.052 45.087 1.00 38.28 143 VAL D N 1
ATOM 14898 C CA . VAL D 1 143 ? -14.104 26.617 44.944 1.00 40.98 143 VAL D CA 1
ATOM 14899 C C . VAL D 1 143 ? -13.323 25.978 43.809 1.00 28.86 143 VAL D C 1
ATOM 14900 O O . VAL D 1 143 ? -13.389 24.836 43.673 1.00 37.00 143 VAL D O 1
ATOM 14913 N N . VAL D 1 144 ? -12.626 26.745 42.999 1.00 28.25 144 VAL D N 1
ATOM 14914 C CA . VAL D 1 144 ? -11.904 26.220 41.904 1.00 29.28 144 VAL D CA 1
ATOM 14915 C C . VAL D 1 144 ? -10.478 26.479 42.156 1.00 37.71 144 VAL D C 1
ATOM 14916 O O . VAL D 1 144 ? -10.149 27.548 42.460 1.00 36.48 144 VAL D O 1
ATOM 14929 N N . LEU D 1 145 ? -9.647 25.486 42.001 1.00 42.47 145 LEU D N 1
ATOM 14930 C CA . LEU D 1 145 ? -8.234 25.611 42.189 1.00 34.35 145 LEU D CA 1
ATOM 14931 C C . LEU D 1 145 ? -7.532 25.584 40.834 1.00 33.74 145 LEU D C 1
ATOM 14932 O O . LEU D 1 145 ? -7.759 24.691 40.094 1.00 33.52 145 LEU D O 1
ATOM 14948 N N . ASP D 1 146 ? -6.723 26.566 40.506 1.00 29.11 146 ASP D N 1
ATOM 14949 C CA . ASP D 1 146 ? -6.014 26.597 39.264 1.00 27.61 146 ASP D CA 1
ATOM 14950 C C . ASP D 1 146 ? -4.586 26.768 39.603 1.00 40.71 146 ASP D C 1
ATOM 14951 O O . ASP D 1 146 ? -4.203 27.839 39.975 1.00 51.12 146 ASP D O 1
ATOM 14960 N N . GLY D 1 147 ? -3.786 25.758 39.407 1.00 37.74 147 GLY D N 1
ATOM 14961 C CA . GLY D 1 147 ? -2.397 25.848 39.730 1.00 32.35 147 GLY D CA 1
ATOM 14962 C C . GLY D 1 147 ? -2.070 26.145 41.172 1.00 34.46 147 GLY D C 1
ATOM 14963 O O . GLY D 1 147 ? -1.171 26.864 41.419 1.00 29.71 147 GLY D O 1
ATOM 14967 N N . LEU D 1 148 ? -2.813 25.620 42.105 1.00 33.39 148 LEU D N 1
ATOM 14968 C CA . LEU D 1 148 ? -2.484 25.874 43.453 1.00 27.83 148 LEU D CA 1
ATOM 14969 C C . LEU D 1 148 ? -1.292 24.966 43.784 1.00 29.19 148 LEU D C 1
ATOM 14970 O O . LEU D 1 148 ? -1.344 23.764 43.732 1.00 17.17 148 LEU D O 1
ATOM 14986 N N . LEU D 1 149 ? -0.188 25.592 44.081 1.00 34.26 149 LEU D N 1
ATOM 14987 C CA . LEU D 1 149 ? 0.937 24.816 44.445 1.00 28.02 149 LEU D CA 1
ATOM 14988 C C . LEU D 1 149 ? 0.962 24.257 45.878 1.00 25.53 149 LEU D C 1
ATOM 14989 O O . LEU D 1 149 ? 1.897 23.731 46.213 1.00 31.27 149 LEU D O 1
ATOM 15005 N N . VAL D 1 150 ? -0.071 24.342 46.692 1.00 26.36 150 VAL D N 1
ATOM 15006 C CA . VAL D 1 150 ? -0.071 23.758 47.973 1.00 19.48 150 VAL D CA 1
ATOM 15007 C C . VAL D 1 150 ? -0.968 22.541 47.894 1.00 21.20 150 VAL D C 1
ATOM 15008 O O . VAL D 1 150 ? -2.080 22.704 47.726 1.00 21.58 150 VAL D O 1
ATOM 15021 N N . ILE D 1 151 ? -0.464 21.324 48.011 1.00 27.63 151 ILE D N 1
ATOM 15022 C CA . ILE D 1 151 ? -1.310 20.098 48.027 1.00 21.45 151 ILE D CA 1
ATOM 15023 C C . ILE D 1 151 ? -2.229 20.087 49.246 1.00 27.16 151 ILE D C 1
ATOM 15024 O O . ILE D 1 151 ? -1.794 19.816 50.275 1.00 21.85 151 ILE D O 1
ATOM 15040 N N . LEU D 1 152 ? -3.526 20.326 49.071 1.00 31.25 152 LEU D N 1
ATOM 15041 C CA . LEU D 1 152 ? -4.486 20.467 50.152 1.00 28.21 152 LEU D CA 1
ATOM 15042 C C . LEU D 1 152 ? -4.698 19.243 50.992 1.00 31.99 152 LEU D C 1
ATOM 15043 O O . LEU D 1 152 ? -4.453 18.177 50.574 1.00 34.96 152 LEU D O 1
ATOM 15059 N N . ASP D 1 153 ? -5.020 19.406 52.233 1.00 35.06 153 ASP D N 1
ATOM 15060 C CA . ASP D 1 153 ? -5.252 18.263 53.029 1.00 37.68 153 ASP D CA 1
ATOM 15061 C C . ASP D 1 153 ? -6.290 18.526 54.043 1.00 32.72 153 ASP D C 1
ATOM 15062 O O . ASP D 1 153 ? -7.372 18.255 53.772 1.00 33.95 153 ASP D O 1
ATOM 15071 N N . GLU D 1 154 ? -5.962 19.209 55.091 1.00 38.22 154 GLU D N 1
ATOM 15072 C CA . GLU D 1 154 ? -6.878 19.472 56.146 1.00 33.04 154 GLU D CA 1
ATOM 15073 C C . GLU D 1 154 ? -8.137 20.134 55.646 1.00 33.65 154 GLU D C 1
ATOM 15074 O O . GLU D 1 154 ? -9.188 19.804 56.102 1.00 33.48 154 GLU D O 1
ATOM 15086 N N . LEU D 1 155 ? -8.039 21.027 54.701 1.00 41.88 155 LEU D N 1
ATOM 15087 C CA . LEU D 1 155 ? -9.221 21.641 54.136 1.00 39.39 155 LEU D CA 1
ATOM 15088 C C . LEU D 1 155 ? -10.164 20.650 53.410 1.00 32.25 155 LEU D C 1
ATOM 15089 O O . LEU D 1 155 ? -11.317 20.872 53.318 1.00 27.84 155 LEU D O 1
ATOM 15105 N N . VAL D 1 156 ? -9.602 19.626 52.848 1.00 37.88 156 VAL D N 1
ATOM 15106 C CA . VAL D 1 156 ? -10.377 18.630 52.182 1.00 35.32 156 VAL D CA 1
ATOM 15107 C C . VAL D 1 156 ? -10.603 17.373 52.990 1.00 35.16 156 VAL D C 1
ATOM 15108 O O . VAL D 1 156 ? -10.906 16.380 52.411 1.00 30.00 156 VAL D O 1
ATOM 15121 N N . ARG D 1 157 ? -10.511 17.466 54.300 1.00 37.38 157 ARG D N 1
ATOM 15122 C CA . ARG D 1 157 ? -10.670 16.340 55.191 1.00 39.28 157 ARG D CA 1
ATOM 15123 C C . ARG D 1 157 ? -12.016 15.675 54.928 1.00 39.13 157 ARG D C 1
ATOM 15124 O O . ARG D 1 157 ? -12.985 16.368 54.717 1.00 31.28 157 ARG D O 1
ATOM 15145 N N . PRO D 1 158 ? -12.042 14.342 54.951 1.00 36.31 158 PRO D N 1
ATOM 15146 C CA . PRO D 1 158 ? -13.254 13.600 54.749 1.00 31.22 158 PRO D CA 1
ATOM 15147 C C . PRO D 1 158 ? -14.211 14.149 55.739 1.00 34.79 158 PRO D C 1
ATOM 15148 O O . PRO D 1 158 ? -13.953 14.156 56.887 1.00 28.41 158 PRO D O 1
ATOM 15159 N N . GLY D 1 159 ? -15.333 14.572 55.282 1.00 37.29 159 GLY D N 1
ATOM 15160 C CA . GLY D 1 159 ? -16.195 15.209 56.191 1.00 34.33 159 GLY D CA 1
ATOM 15161 C C . GLY D 1 159 ? -15.924 16.659 56.438 1.00 36.92 159 GLY D C 1
ATOM 15162 O O . GLY D 1 159 ? -16.727 17.240 57.039 1.00 48.65 159 GLY D O 1
ATOM 15166 N N . ALA D 1 160 ? -14.899 17.258 55.919 1.00 33.21 160 ALA D N 1
ATOM 15167 C CA . ALA D 1 160 ? -14.720 18.662 56.163 1.00 36.62 160 ALA D CA 1
ATOM 15168 C C . ALA D 1 160 ? -15.833 19.428 55.454 1.00 46.22 160 ALA D C 1
ATOM 15169 O O . ALA D 1 160 ? -16.393 18.936 54.521 1.00 33.28 160 ALA D O 1
ATOM 15176 N N . PRO D 1 161 ? -16.099 20.690 55.858 1.00 41.44 161 PRO D N 1
ATOM 15177 C CA . PRO D 1 161 ? -17.113 21.433 55.120 1.00 32.22 161 PRO D CA 1
ATOM 15178 C C . PRO D 1 161 ? -16.803 21.543 53.647 1.00 27.62 161 PRO D C 1
ATOM 15179 O O . PRO D 1 161 ? -17.693 21.643 52.936 1.00 27.83 161 PRO D O 1
ATOM 15190 N N . PHE D 1 162 ? -15.576 21.559 53.243 1.00 31.24 162 PHE D N 1
ATOM 15191 C CA . PHE D 1 162 ? -15.270 21.620 51.853 1.00 33.77 162 PHE D CA 1
ATOM 15192 C C . PHE D 1 162 ? -14.646 20.312 51.334 1.00 39.36 162 PHE D C 1
ATOM 15193 O O . PHE D 1 162 ? -13.893 20.376 50.413 1.00 39.81 162 PHE D O 1
ATOM 15210 N N . ALA D 1 163 ? -14.909 19.172 51.931 1.00 31.89 163 ALA D N 1
ATOM 15211 C CA . ALA D 1 163 ? -14.328 17.981 51.399 1.00 36.07 163 ALA D CA 1
ATOM 15212 C C . ALA D 1 163 ? -14.773 17.769 49.950 1.00 43.90 163 ALA D C 1
ATOM 15213 O O . ALA D 1 163 ? -13.996 17.347 49.151 1.00 51.40 163 ALA D O 1
ATOM 15220 N N . ARG D 1 164 ? -16.028 17.972 49.636 1.00 46.40 164 ARG D N 1
ATOM 15221 C CA . ARG D 1 164 ? -16.466 17.854 48.283 1.00 39.49 164 ARG D CA 1
ATOM 15222 C C . ARG D 1 164 ? -16.850 19.124 47.570 1.00 36.72 164 ARG D C 1
ATOM 15223 O O . ARG D 1 164 ? -17.617 19.075 46.698 1.00 39.94 164 ARG D O 1
ATOM 15244 N N . ARG D 1 165 ? -16.383 20.241 48.020 1.00 50.61 165 ARG D N 1
ATOM 15245 C CA . ARG D 1 165 ? -16.624 21.458 47.355 1.00 39.98 165 ARG D CA 1
ATOM 15246 C C . ARG D 1 165 ? -15.455 22.046 46.575 1.00 46.76 165 ARG D C 1
ATOM 15247 O O . ARG D 1 165 ? -15.627 23.077 45.999 1.00 44.08 165 ARG D O 1
ATOM 15268 N N . ILE D 1 166 ? -14.313 21.422 46.522 1.00 44.64 166 ILE D N 1
ATOM 15269 C CA . ILE D 1 166 ? -13.213 22.074 45.878 1.00 36.35 166 ILE D CA 1
ATOM 15270 C C . ILE D 1 166 ? -12.840 21.356 44.641 1.00 41.13 166 ILE D C 1
ATOM 15271 O O . ILE D 1 166 ? -12.639 20.198 44.665 1.00 38.28 166 ILE D O 1
ATOM 15304 N N . ASN D 1 168 ? -10.418 21.081 41.154 1.00 28.54 168 ASN D N 1
ATOM 15305 C CA . ASN D 1 168 ? -9.194 21.494 40.560 1.00 29.31 168 ASN D CA 1
ATOM 15306 C C . ASN D 1 168 ? -9.224 21.337 39.043 1.00 34.68 168 ASN D C 1
ATOM 15307 O O . ASN D 1 168 ? -9.666 20.396 38.595 1.00 28.92 168 ASN D O 1
ATOM 15318 N N . ILE D 1 169 ? -8.759 22.278 38.289 1.00 27.96 169 ILE D N 1
ATOM 15319 C CA . ILE D 1 169 ? -8.666 22.168 36.850 1.00 22.33 169 ILE D CA 1
ATOM 15320 C C . ILE D 1 169 ? -7.217 21.717 36.473 1.00 28.39 169 ILE D C 1
ATOM 15321 O O . ILE D 1 169 ? -6.277 22.304 36.878 1.00 36.75 169 ILE D O 1
ATOM 15337 N N . HIS D 1 170 ? -7.044 20.708 35.722 1.00 22.57 170 HIS D N 1
ATOM 15338 C CA . HIS D 1 170 ? -5.753 20.210 35.520 1.00 23.11 170 HIS D CA 1
ATOM 15339 C C . HIS D 1 170 ? -5.489 20.003 34.049 1.00 29.34 170 HIS D C 1
ATOM 15340 O O . HIS D 1 170 ? -6.352 19.553 33.379 1.00 32.22 170 HIS D O 1
ATOM 15354 N N . PRO D 1 171 ? -4.271 20.284 33.549 1.00 28.20 171 PRO D N 1
ATOM 15355 C CA . PRO D 1 171 ? -3.917 20.111 32.143 1.00 25.13 171 PRO D CA 1
ATOM 15356 C C . PRO D 1 171 ? -3.447 18.746 31.684 1.00 29.60 171 PRO D C 1
ATOM 15357 O O . PRO D 1 171 ? -2.406 18.611 31.139 1.00 29.98 171 PRO D O 1
ATOM 15368 N N . GLY D 1 172 ? -4.259 17.774 31.957 1.00 29.80 172 GLY D N 1
ATOM 15369 C CA . GLY D 1 172 ? -4.113 16.403 31.567 1.00 25.53 172 GLY D CA 1
ATOM 15370 C C . GLY D 1 172 ? -5.348 15.631 31.927 1.00 26.08 172 GLY D C 1
ATOM 15371 O O . GLY D 1 172 ? -6.136 16.094 32.667 1.00 17.97 172 GLY D O 1
ATOM 15375 N N . VAL D 1 173 ? -5.508 14.436 31.402 1.00 36.05 173 VAL D N 1
ATOM 15376 C CA . VAL D 1 173 ? -6.635 13.630 31.800 1.00 35.45 173 VAL D CA 1
ATOM 15377 C C . VAL D 1 173 ? -6.244 12.938 33.050 1.00 30.48 173 VAL D C 1
ATOM 15378 O O . VAL D 1 173 ? -5.152 12.543 33.178 1.00 36.54 173 VAL D O 1
ATOM 15391 N N . THR D 1 174 ? -7.098 12.920 34.024 1.00 37.89 174 THR D N 1
ATOM 15392 C CA . THR D 1 174 ? -6.788 12.233 35.247 1.00 39.60 174 THR D CA 1
ATOM 15393 C C . THR D 1 174 ? -7.359 10.853 35.446 1.00 53.70 174 THR D C 1
ATOM 15394 O O . THR D 1 174 ? -6.943 10.212 36.378 1.00 55.32 174 THR D O 1
ATOM 15405 N N . ARG D 1 175 ? -8.297 10.431 34.627 1.00 56.11 175 ARG D N 1
ATOM 15406 C CA . ARG D 1 175 ? -8.858 9.144 34.807 1.00 56.51 175 ARG D CA 1
ATOM 15407 C C . ARG D 1 175 ? -7.740 8.142 34.695 1.00 63.37 175 ARG D C 1
ATOM 15408 O O . ARG D 1 175 ? -6.967 8.210 33.780 1.00 52.95 175 ARG D O 1
ATOM 15429 N N . GLU D 1 176 ? -7.646 7.232 35.652 1.00 69.32 176 GLU D N 1
ATOM 15430 C CA . GLU D 1 176 ? -6.644 6.189 35.645 1.00 64.27 176 GLU D CA 1
ATOM 15431 C C . GLU D 1 176 ? -6.766 5.202 34.488 1.00 67.88 176 GLU D C 1
ATOM 15432 O O . GLU D 1 176 ? -5.786 4.783 33.924 1.00 66.09 176 GLU D O 1
ATOM 15444 N N . ASP D 1 177 ? -7.962 4.881 34.109 1.00 65.78 177 ASP D N 1
ATOM 15445 C CA . ASP D 1 177 ? -8.165 3.981 33.010 1.00 67.30 177 ASP D CA 1
ATOM 15446 C C . ASP D 1 177 ? -7.880 4.462 31.600 1.00 66.63 177 ASP D C 1
ATOM 15447 O O . ASP D 1 177 ? -8.103 3.712 30.715 1.00 60.50 177 ASP D O 1
ATOM 15456 N N . SER D 1 178 ? -7.477 5.696 31.443 1.00 71.51 178 SER D N 1
ATOM 15457 C CA . SER D 1 178 ? -7.202 6.250 30.165 1.00 58.42 178 SER D CA 1
ATOM 15458 C C . SER D 1 178 ? -5.841 5.873 29.741 1.00 52.21 178 SER D C 1
ATOM 15459 O O . SER D 1 178 ? -5.005 5.669 30.550 1.00 49.66 178 SER D O 1
ATOM 15467 N N . PRO D 1 179 ? -5.638 5.728 28.449 1.00 49.10 179 PRO D N 1
ATOM 15468 C CA . PRO D 1 179 ? -4.306 5.552 27.929 1.00 50.64 179 PRO D CA 1
ATOM 15469 C C . PRO D 1 179 ? -3.611 6.854 27.826 1.00 49.37 179 PRO D C 1
ATOM 15470 O O . PRO D 1 179 ? -2.447 6.899 27.792 1.00 45.40 179 PRO D O 1
ATOM 15481 N N . TYR D 1 180 ? -4.369 7.906 27.693 1.00 55.25 180 TYR D N 1
ATOM 15482 C CA . TYR D 1 180 ? -3.904 9.242 27.803 1.00 52.44 180 TYR D CA 1
ATOM 15483 C C . TYR D 1 180 ? -4.065 9.753 29.206 1.00 46.59 180 TYR D C 1
ATOM 15484 O O . TYR D 1 180 ? -4.795 10.659 29.430 1.00 44.65 180 TYR D O 1
ATOM 15502 N N . GLU D 1 181 ? -3.409 9.142 30.170 1.00 40.23 181 GLU D N 1
ATOM 15503 C CA . GLU D 1 181 ? -3.484 9.610 31.488 1.00 37.68 181 GLU D CA 1
ATOM 15504 C C . GLU D 1 181 ? -2.251 10.416 31.710 1.00 48.93 181 GLU D C 1
ATOM 15505 O O . GLU D 1 181 ? -1.190 9.920 31.600 1.00 59.41 181 GLU D O 1
ATOM 15517 N N . ARG D 1 182 ? -2.418 11.678 32.001 1.00 40.88 182 ARG D N 1
ATOM 15518 C CA . ARG D 1 182 ? -1.349 12.600 32.256 1.00 33.53 182 ARG D CA 1
ATOM 15519 C C . ARG D 1 182 ? -1.551 13.278 33.563 1.00 33.86 182 ARG D C 1
ATOM 15520 O O . ARG D 1 182 ? -1.982 14.338 33.613 1.00 41.65 182 ARG D O 1
ATOM 15541 N N . ARG D 1 183 ? -1.222 12.624 34.636 1.00 34.41 183 ARG D N 1
ATOM 15542 C CA . ARG D 1 183 ? -1.376 13.177 35.976 1.00 35.68 183 ARG D CA 1
ATOM 15543 C C . ARG D 1 183 ? -0.207 13.995 36.476 1.00 25.27 183 ARG D C 1
ATOM 15544 O O . ARG D 1 183 ? 0.739 14.172 35.814 1.00 18.32 183 ARG D O 1
ATOM 15565 N N . GLY D 1 184 ? -0.398 14.560 37.631 1.00 18.93 184 GLY D N 1
ATOM 15566 C CA . GLY D 1 184 ? 0.630 15.254 38.323 1.00 20.46 184 GLY D CA 1
ATOM 15567 C C . GLY D 1 184 ? 1.245 16.530 37.785 1.00 21.28 184 GLY D C 1
ATOM 15568 O O . GLY D 1 184 ? 0.721 17.187 36.996 1.00 20.10 184 GLY D O 1
ATOM 15572 N N . ALA D 1 185 ? 2.402 16.801 38.323 1.00 32.21 185 ALA D N 1
ATOM 15573 C CA . ALA D 1 185 ? 3.256 17.954 38.058 1.00 28.94 185 ALA D CA 1
ATOM 15574 C C . ALA D 1 185 ? 3.842 18.090 36.711 1.00 27.66 185 ALA D C 1
ATOM 15575 O O . ALA D 1 185 ? 4.014 19.139 36.285 1.00 26.82 185 ALA D O 1
ATOM 15582 N N . TYR D 1 186 ? 4.126 16.983 36.105 1.00 31.37 186 TYR D N 1
ATOM 15583 C CA . TYR D 1 186 ? 4.710 16.943 34.828 1.00 29.42 186 TYR D CA 1
ATOM 15584 C C . TYR D 1 186 ? 3.745 16.651 33.683 1.00 35.61 186 TYR D C 1
ATOM 15585 O O . TYR D 1 186 ? 4.179 16.319 32.684 1.00 34.19 186 TYR D O 1
ATOM 15603 N N . ALA D 1 187 ? 2.469 16.872 33.821 1.00 38.12 187 ALA D N 1
ATOM 15604 C CA . ALA D 1 187 ? 1.526 16.422 32.815 1.00 30.64 187 ALA D CA 1
ATOM 15605 C C . ALA D 1 187 ? 1.758 16.927 31.393 1.00 35.43 187 ALA D C 1
ATOM 15606 O O . ALA D 1 187 ? 1.709 16.193 30.479 1.00 18.31 187 ALA D O 1
ATOM 15613 N N . THR D 1 188 ? 1.997 18.198 31.276 1.00 40.34 188 THR D N 1
ATOM 15614 C CA . THR D 1 188 ? 2.278 18.815 30.038 1.00 23.73 188 THR D CA 1
ATOM 15615 C C . THR D 1 188 ? 3.550 18.282 29.434 1.00 19.97 188 THR D C 1
ATOM 15616 O O . THR D 1 188 ? 3.557 17.990 28.307 1.00 23.13 188 THR D O 1
ATOM 15627 N N . LEU D 1 189 ? 4.594 18.170 30.215 1.00 23.09 189 LEU D N 1
ATOM 15628 C CA . LEU D 1 189 ? 5.827 17.642 29.743 1.00 28.79 189 LEU D CA 1
ATOM 15629 C C . LEU D 1 189 ? 5.695 16.166 29.320 1.00 33.63 189 LEU D C 1
ATOM 15630 O O . LEU D 1 189 ? 6.151 15.858 28.284 1.00 35.94 189 LEU D O 1
ATOM 15646 N N . ASP D 1 190 ? 4.980 15.327 30.053 1.00 26.71 190 ASP D N 1
ATOM 15647 C CA . ASP D 1 190 ? 4.756 13.952 29.667 1.00 25.70 190 ASP D CA 1
ATOM 15648 C C . ASP D 1 190 ? 4.079 13.928 28.288 1.00 27.10 190 ASP D C 1
ATOM 15649 O O . ASP D 1 190 ? 4.404 13.147 27.516 1.00 29.79 190 ASP D O 1
ATOM 15658 N N . ALA D 1 191 ? 3.134 14.789 28.030 1.00 34.82 191 ALA D N 1
ATOM 15659 C CA . ALA D 1 191 ? 2.437 14.835 26.766 1.00 31.35 191 ALA D CA 1
ATOM 15660 C C . ALA D 1 191 ? 3.250 15.184 25.572 1.00 36.77 191 ALA D C 1
ATOM 15661 O O . ALA D 1 191 ? 3.129 14.525 24.605 1.00 37.92 191 ALA D O 1
ATOM 15668 N N . LEU D 1 192 ? 4.060 16.208 25.674 1.00 37.20 192 LEU D N 1
ATOM 15669 C CA . LEU D 1 192 ? 4.894 16.628 24.608 1.00 37.69 192 LEU D CA 1
ATOM 15670 C C . LEU D 1 192 ? 5.855 15.555 24.234 1.00 39.82 192 LEU D C 1
ATOM 15671 O O . LEU D 1 192 ? 5.894 15.180 23.106 1.00 40.33 192 LEU D O 1
ATOM 15687 N N . TYR D 1 193 ? 6.564 15.028 25.201 1.00 43.66 193 TYR D N 1
ATOM 15688 C CA . TYR D 1 193 ? 7.505 13.991 24.927 1.00 40.66 193 TYR D CA 1
ATOM 15689 C C . TYR D 1 193 ? 6.896 12.721 24.372 1.00 38.37 193 TYR D C 1
ATOM 15690 O O . TYR D 1 193 ? 7.468 12.175 23.499 1.00 42.11 193 TYR D O 1
ATOM 15708 N N . GLY D 1 194 ? 5.749 12.306 24.897 1.00 35.33 194 GLY D N 1
ATOM 15709 C CA . GLY D 1 194 ? 4.996 11.114 24.537 1.00 46.53 194 GLY D CA 1
ATOM 15710 C C . GLY D 1 194 ? 4.514 11.019 23.097 1.00 52.80 194 GLY D C 1
ATOM 15711 O O . GLY D 1 194 ? 4.517 9.993 22.487 1.00 48.47 194 GLY D O 1
ATOM 15715 N N . ALA D 1 195 ? 4.076 12.146 22.587 1.00 49.98 195 ALA D N 1
ATOM 15716 C CA . ALA D 1 195 ? 3.720 12.314 21.214 1.00 46.45 195 ALA D CA 1
ATOM 15717 C C . ALA D 1 195 ? 4.963 12.123 20.378 1.00 45.58 195 ALA D C 1
ATOM 15718 O O . ALA D 1 195 ? 4.845 11.859 19.229 1.00 47.80 195 ALA D O 1
ATOM 15725 N N . ARG D 1 196 ? 6.106 12.256 20.980 1.00 45.12 196 ARG D N 1
ATOM 15726 C CA . ARG D 1 196 ? 7.310 11.947 20.309 1.00 40.58 196 ARG D CA 1
ATOM 15727 C C . ARG D 1 196 ? 7.725 10.445 20.604 1.00 46.98 196 ARG D C 1
ATOM 15728 O O . ARG D 1 196 ? 8.849 10.098 20.376 1.00 43.29 196 ARG D O 1
ATOM 15749 N N . GLY D 1 197 ? 6.854 9.619 21.113 1.00 40.78 197 GLY D N 1
ATOM 15750 C CA . GLY D 1 197 ? 7.244 8.272 21.438 1.00 48.18 197 GLY D CA 1
ATOM 15751 C C . GLY D 1 197 ? 8.293 8.118 22.523 1.00 46.26 197 GLY D C 1
ATOM 15752 O O . GLY D 1 197 ? 8.869 7.088 22.594 1.00 36.44 197 GLY D O 1
ATOM 15756 N N . GLU D 1 198 ? 8.523 9.106 23.368 1.00 47.22 198 GLU D N 1
ATOM 15757 C CA . GLU D 1 198 ? 9.521 8.972 24.409 1.00 41.77 198 GLU D CA 1
ATOM 15758 C C . GLU D 1 198 ? 9.026 9.312 25.785 1.00 39.08 198 GLU D C 1
ATOM 15759 O O . GLU D 1 198 ? 8.009 9.886 25.908 1.00 39.61 198 GLU D O 1
ATOM 15771 N N . LYS D 1 199 ? 9.704 8.857 26.821 1.00 48.36 199 LYS D N 1
ATOM 15772 C CA . LYS D 1 199 ? 9.351 9.165 28.182 1.00 44.80 199 LYS D CA 1
ATOM 15773 C C . LYS D 1 199 ? 10.570 9.523 28.976 1.00 49.37 199 LYS D C 1
ATOM 15774 O O . LYS D 1 199 ? 11.626 9.013 28.713 1.00 52.42 199 LYS D O 1
ATOM 15793 N N . VAL D 1 200 ? 10.409 10.367 29.968 1.00 44.15 200 VAL D N 1
ATOM 15794 C CA . VAL D 1 200 ? 11.520 10.718 30.765 1.00 41.98 200 VAL D CA 1
ATOM 15795 C C . VAL D 1 200 ? 11.483 9.892 32.042 1.00 48.05 200 VAL D C 1
ATOM 15796 O O . VAL D 1 200 ? 10.479 9.783 32.676 1.00 42.16 200 VAL D O 1
ATOM 15809 N N . VAL D 1 201 ? 12.579 9.264 32.335 1.00 43.82 201 VAL D N 1
ATOM 15810 C CA . VAL D 1 201 ? 12.694 8.581 33.565 1.00 37.83 201 VAL D CA 1
ATOM 15811 C C . VAL D 1 201 ? 13.495 9.282 34.645 1.00 39.28 201 VAL D C 1
ATOM 15812 O O . VAL D 1 201 ? 13.561 8.761 35.706 1.00 36.22 201 VAL D O 1
ATOM 15825 N N . ASP D 1 202 ? 14.119 10.384 34.324 1.00 46.34 202 ASP D N 1
ATOM 15826 C CA . ASP D 1 202 ? 14.785 11.214 35.286 1.00 42.87 202 ASP D CA 1
ATOM 15827 C C . ASP D 1 202 ? 14.881 12.621 34.669 1.00 39.32 202 ASP D C 1
ATOM 15828 O O . ASP D 1 202 ? 15.571 12.809 33.737 1.00 34.20 202 ASP D O 1
ATOM 15837 N N . TRP D 1 203 ? 14.126 13.560 35.191 1.00 40.29 203 TRP D N 1
ATOM 15838 C CA . TRP D 1 203 ? 14.112 14.953 34.753 1.00 49.02 203 TRP D CA 1
ATOM 15839 C C . TRP D 1 203 ? 15.440 15.693 34.991 1.00 46.24 203 TRP D C 1
ATOM 15840 O O . TRP D 1 203 ? 15.785 16.578 34.252 1.00 46.45 203 TRP D O 1
ATOM 15861 N N . ALA D 1 204 ? 16.117 15.407 36.079 1.00 42.46 204 ALA D N 1
ATOM 15862 C CA . ALA D 1 204 ? 17.395 15.989 36.259 1.00 39.20 204 ALA D CA 1
ATOM 15863 C C . ALA D 1 204 ? 18.350 15.512 35.182 1.00 51.39 204 ALA D C 1
ATOM 15864 O O . ALA D 1 204 ? 18.945 16.316 34.528 1.00 56.79 204 ALA D O 1
ATOM 15871 N N . THR D 1 205 ? 18.457 14.229 34.936 1.00 51.89 205 THR D N 1
ATOM 15872 C CA . THR D 1 205 ? 19.345 13.776 33.915 1.00 37.06 205 THR D CA 1
ATOM 15873 C C . THR D 1 205 ? 18.722 13.709 32.579 1.00 49.43 205 THR D C 1
ATOM 15874 O O . THR D 1 205 ? 19.415 13.465 31.663 1.00 57.07 205 THR D O 1
ATOM 15902 N N . GLU D 1 207 ? 16.839 11.369 31.300 1.00 47.46 207 GLU D N 1
ATOM 15903 C CA . GLU D 1 207 ? 16.921 10.034 30.712 1.00 40.43 207 GLU D CA 1
ATOM 15904 C C . GLU D 1 207 ? 15.659 9.772 30.014 1.00 28.41 207 GLU D C 1
ATOM 15905 O O . GLU D 1 207 ? 14.682 9.924 30.583 1.00 34.40 207 GLU D O 1
ATOM 15917 N N . LYS D 1 208 ? 15.695 9.300 28.806 1.00 43.34 208 LYS D N 1
ATOM 15918 C CA . LYS D 1 208 ? 14.467 9.026 28.112 1.00 51.82 208 LYS D CA 1
ATOM 15919 C C . LYS D 1 208 ? 14.361 7.561 27.792 1.00 49.51 208 LYS D C 1
ATOM 15920 O O . LYS D 1 208 ? 15.327 6.885 27.823 1.00 47.77 208 LYS D O 1
ATOM 15939 N N . VAL D 1 209 ? 13.163 7.074 27.560 1.00 47.94 209 VAL D N 1
ATOM 15940 C CA . VAL D 1 209 ? 12.934 5.701 27.128 1.00 49.12 209 VAL D CA 1
ATOM 15941 C C . VAL D 1 209 ? 11.886 5.756 26.021 1.00 46.75 209 VAL D C 1
ATOM 15942 O O . VAL D 1 209 ? 10.849 6.346 26.198 1.00 39.61 209 VAL D O 1
ATOM 15955 N N . ALA D 1 210 ? 12.137 5.138 24.883 1.00 53.45 210 ALA D N 1
ATOM 15956 C CA . ALA D 1 210 ? 11.197 5.215 23.765 1.00 61.25 210 ALA D CA 1
ATOM 15957 C C . ALA D 1 210 ? 9.901 4.502 24.047 1.00 56.65 210 ALA D C 1
ATOM 15958 O O . ALA D 1 210 ? 9.942 3.342 24.294 1.00 51.45 210 ALA D O 1
ATOM 15965 N N . VAL D 1 211 ? 8.786 5.178 23.898 1.00 51.18 211 VAL D N 1
ATOM 15966 C CA . VAL D 1 211 ? 7.486 4.628 24.219 1.00 46.07 211 VAL D CA 1
ATOM 15967 C C . VAL D 1 211 ? 6.532 4.847 23.048 1.00 55.82 211 VAL D C 1
ATOM 15968 O O . VAL D 1 211 ? 6.891 5.459 22.091 1.00 52.07 211 VAL D O 1
ATOM 15981 N N . GLU D 1 212 ? 5.335 4.309 23.121 1.00 62.23 212 GLU D N 1
ATOM 15982 C CA . GLU D 1 212 ? 4.397 4.450 22.042 1.00 54.50 212 GLU D CA 1
ATOM 15983 C C . GLU D 1 212 ? 3.926 5.839 22.031 1.00 56.09 212 GLU D C 1
ATOM 15984 O O . GLU D 1 212 ? 3.655 6.377 23.054 1.00 57.53 212 GLU D O 1
ATOM 15996 N N . PRO D 1 213 ? 3.830 6.441 20.880 1.00 59.65 213 PRO D N 1
ATOM 15997 C CA . PRO D 1 213 ? 3.410 7.823 20.740 1.00 53.79 213 PRO D CA 1
ATOM 15998 C C . PRO D 1 213 ? 1.945 8.115 21.053 1.00 57.76 213 PRO D C 1
ATOM 15999 O O . PRO D 1 213 ? 1.087 7.338 20.722 1.00 60.74 213 PRO D O 1
ATOM 16010 N N . LEU D 1 214 ? 1.697 9.209 21.733 1.00 49.64 214 LEU D N 1
ATOM 16011 C CA . LEU D 1 214 ? 0.366 9.622 21.994 1.00 38.98 214 LEU D CA 1
ATOM 16012 C C . LEU D 1 214 ? 0.251 11.014 21.425 1.00 53.99 214 LEU D C 1
ATOM 16013 O O . LEU D 1 214 ? 1.097 11.818 21.661 1.00 48.28 214 LEU D O 1
ATOM 16029 N N . TYR D 1 215 ? -0.751 11.281 20.621 1.00 57.18 215 TYR D N 1
ATOM 16030 C CA . TYR D 1 215 ? -0.958 12.625 20.150 1.00 50.80 215 TYR D CA 1
ATOM 16031 C C . TYR D 1 215 ? -2.091 13.444 20.789 1.00 50.65 215 TYR D C 1
ATOM 16032 O O . TYR D 1 215 ? -2.468 14.445 20.236 1.00 45.64 215 TYR D O 1
ATOM 16050 N N . TRP D 1 216 ? -2.654 12.999 21.882 1.00 43.51 216 TRP D N 1
ATOM 16051 C CA . TRP D 1 216 ? -3.674 13.781 22.556 1.00 43.16 216 TRP D CA 1
ATOM 16052 C C . TRP D 1 216 ? -3.487 13.887 24.086 1.00 42.69 216 TRP D C 1
ATOM 16053 O O . TRP D 1 216 ? -2.872 13.078 24.711 1.00 36.68 216 TRP D O 1
ATOM 16074 N N . THR D 1 217 ? -4.034 14.951 24.617 1.00 42.69 217 THR D N 1
ATOM 16075 C CA . THR D 1 217 ? -4.077 15.224 25.997 1.00 33.48 217 THR D CA 1
ATOM 16076 C C . THR D 1 217 ? -5.255 16.137 26.241 1.00 30.33 217 THR D C 1
ATOM 16077 O O . THR D 1 217 ? -5.788 16.748 25.368 1.00 32.87 217 THR D O 1
ATOM 16088 N N . GLY D 1 218 ? -5.674 16.186 27.459 1.00 33.96 218 GLY D N 1
ATOM 16089 C CA . GLY D 1 218 ? -6.837 16.898 27.841 1.00 30.67 218 GLY D CA 1
ATOM 16090 C C . GLY D 1 218 ? -6.733 17.648 29.145 1.00 32.00 218 GLY D C 1
ATOM 16091 O O . GLY D 1 218 ? -5.692 18.038 29.527 1.00 26.99 218 GLY D O 1
ATOM 16095 N N . ALA D 1 219 ? -7.862 17.983 29.722 1.00 25.19 219 ALA D N 1
ATOM 16096 C CA . ALA D 1 219 ? -7.969 18.622 30.869 1.00 25.55 219 ALA D CA 1
ATOM 16097 C C . ALA D 1 219 ? -8.952 17.982 31.670 1.00 27.83 219 ALA D C 1
ATOM 16098 O O . ALA D 1 219 ? -9.840 17.376 31.273 1.00 23.98 219 ALA D O 1
ATOM 16105 N N . SER D 1 220 ? -8.759 18.129 32.888 1.00 30.94 220 SER D N 1
ATOM 16106 C CA . SER D 1 220 ? -9.573 17.495 33.821 1.00 28.00 220 SER D CA 1
ATOM 16107 C C . SER D 1 220 ? -10.246 18.314 35.032 1.00 27.15 220 SER D C 1
ATOM 16108 O O . SER D 1 220 ? -9.548 18.824 35.738 1.00 23.30 220 SER D O 1
ATOM 16116 N N . PHE D 1 221 ? -11.557 18.330 35.184 1.00 25.91 221 PHE D N 1
ATOM 16117 C CA . PHE D 1 221 ? -12.238 18.982 36.298 1.00 22.64 221 PHE D CA 1
ATOM 16118 C C . PHE D 1 221 ? -12.698 17.958 37.316 1.00 33.03 221 PHE D C 1
ATOM 16119 O O . PHE D 1 221 ? -13.609 17.270 37.108 1.00 33.36 221 PHE D O 1
ATOM 16136 N N . HIS D 1 222 ? -12.038 17.903 38.441 1.00 34.15 222 HIS D N 1
ATOM 16137 C CA . HIS D 1 222 ? -12.320 16.914 39.453 1.00 35.24 222 HIS D CA 1
ATOM 16138 C C . HIS D 1 222 ? -12.461 17.360 40.906 1.00 34.02 222 HIS D C 1
ATOM 16139 O O . HIS D 1 222 ? -11.938 18.362 41.325 1.00 26.27 222 HIS D O 1
ATOM 16153 N N . TYR D 1 223 ? -13.241 16.575 41.623 1.00 32.73 223 TYR D N 1
ATOM 16154 C CA . TYR D 1 223 ? -13.447 16.686 43.066 1.00 36.95 223 TYR D CA 1
ATOM 16155 C C . TYR D 1 223 ? -12.166 16.123 43.633 1.00 38.08 223 TYR D C 1
ATOM 16156 O O . TYR D 1 223 ? -11.949 14.933 43.626 1.00 34.82 223 TYR D O 1
ATOM 16174 N N . VAL D 1 224 ? -11.308 16.980 44.139 1.00 39.21 224 VAL D N 1
ATOM 16175 C CA . VAL D 1 224 ? -10.046 16.524 44.664 1.00 38.75 224 VAL D CA 1
ATOM 16176 C C . VAL D 1 224 ? -9.875 15.834 45.975 1.00 42.32 224 VAL D C 1
ATOM 16177 O O . VAL D 1 224 ? -10.467 16.190 46.970 1.00 37.29 224 VAL D O 1
ATOM 16190 N N . ASP D 1 225 ? -8.970 14.856 45.845 1.00 39.78 225 ASP D N 1
ATOM 16191 C CA . ASP D 1 225 ? -8.356 13.975 46.815 1.00 40.22 225 ASP D CA 1
ATOM 16192 C C . ASP D 1 225 ? -7.537 12.884 46.160 1.00 36.31 225 ASP D C 1
ATOM 16193 O O . ASP D 1 225 ? -6.399 12.691 46.529 1.00 32.79 225 ASP D O 1
ATOM 16202 N N . GLU D 1 232 ? -15.050 11.630 41.599 1.00 57.73 232 GLU D N 1
ATOM 16203 C CA . GLU D 1 232 ? -13.655 11.473 41.380 1.00 52.00 232 GLU D CA 1
ATOM 16204 C C . GLU D 1 232 ? -13.272 12.545 40.403 1.00 43.16 232 GLU D C 1
ATOM 16205 O O . GLU D 1 232 ? -12.833 13.507 40.822 1.00 42.71 232 GLU D O 1
ATOM 16216 N N . VAL D 1 233 ? -13.488 12.324 39.132 1.00 45.41 233 VAL D N 1
ATOM 16217 C CA . VAL D 1 233 ? -13.222 13.257 38.101 1.00 35.16 233 VAL D CA 1
ATOM 16218 C C . VAL D 1 233 ? -14.576 13.648 37.605 1.00 44.26 233 VAL D C 1
ATOM 16219 O O . VAL D 1 233 ? -15.244 12.824 37.138 1.00 37.09 233 VAL D O 1
ATOM 16232 N N . PHE D 1 234 ? -15.015 14.885 37.800 1.00 38.47 234 PHE D N 1
ATOM 16233 C CA . PHE D 1 234 ? -16.329 15.305 37.360 1.00 30.13 234 PHE D CA 1
ATOM 16234 C C . PHE D 1 234 ? -16.564 15.470 35.838 1.00 29.74 234 PHE D C 1
ATOM 16235 O O . PHE D 1 234 ? -17.464 14.937 35.339 1.00 40.17 234 PHE D O 1
ATOM 16252 N N . HIS D 1 235 ? -15.755 16.239 35.139 1.00 26.27 235 HIS D N 1
ATOM 16253 C CA . HIS D 1 235 ? -15.848 16.410 33.724 1.00 31.43 235 HIS D CA 1
ATOM 16254 C C . HIS D 1 235 ? -14.482 16.393 32.950 1.00 40.82 235 HIS D C 1
ATOM 16255 O O . HIS D 1 235 ? -13.579 17.152 33.232 1.00 30.45 235 HIS D O 1
ATOM 16269 N N . ASP D 1 236 ? -14.383 15.585 31.925 1.00 38.30 236 ASP D N 1
ATOM 16270 C CA . ASP D 1 236 ? -13.209 15.505 31.115 1.00 30.84 236 ASP D CA 1
ATOM 16271 C C . ASP D 1 236 ? -13.430 15.960 29.676 1.00 30.94 236 ASP D C 1
ATOM 16272 O O . ASP D 1 236 ? -14.505 15.793 29.147 1.00 27.59 236 ASP D O 1
ATOM 16281 N N . VAL D 1 237 ? -12.351 16.432 29.080 1.00 31.16 237 VAL D N 1
ATOM 16282 C CA . VAL D 1 237 ? -12.220 16.861 27.706 1.00 21.82 237 VAL D CA 1
ATOM 16283 C C . VAL D 1 237 ? -10.906 16.302 27.180 1.00 29.48 237 VAL D C 1
ATOM 16284 O O . VAL D 1 237 ? -10.018 16.120 27.920 1.00 37.93 237 VAL D O 1
ATOM 16297 N N . LEU D 1 238 ? -10.837 15.991 25.913 1.00 30.57 238 LEU D N 1
ATOM 16298 C CA . LEU D 1 238 ? -9.623 15.508 25.292 1.00 30.71 238 LEU D CA 1
ATOM 16299 C C . LEU D 1 238 ? -9.590 15.969 23.885 1.00 25.74 238 LEU D C 1
ATOM 16300 O O . LEU D 1 238 ? -9.871 15.253 23.034 1.00 28.16 238 LEU D O 1
ATOM 16316 N N . LYS D 1 239 ? -9.288 17.215 23.686 1.00 33.68 239 LYS D N 1
ATOM 16317 C CA . LYS D 1 239 ? -9.263 17.836 22.381 1.00 37.64 239 LYS D CA 1
ATOM 16318 C C . LYS D 1 239 ? -7.963 18.439 21.874 1.00 41.76 239 LYS D C 1
ATOM 16319 O O . LYS D 1 239 ? -8.011 19.294 21.013 1.00 43.02 239 LYS D O 1
ATOM 16338 N N . THR D 1 240 ? -6.848 18.054 22.425 1.00 37.76 240 THR D N 1
ATOM 16339 C CA . THR D 1 240 ? -5.679 18.692 22.029 1.00 40.38 240 THR D CA 1
ATOM 16340 C C . THR D 1 240 ? -4.761 17.751 21.341 1.00 46.29 240 THR D C 1
ATOM 16341 O O . THR D 1 240 ? -4.242 16.856 21.937 1.00 40.00 240 THR D O 1
ATOM 16352 N N . GLU D 1 241 ? -4.606 17.947 20.055 1.00 48.91 241 GLU D N 1
ATOM 16353 C CA . GLU D 1 241 ? -3.754 17.110 19.295 1.00 50.42 241 GLU D CA 1
ATOM 16354 C C . GLU D 1 241 ? -2.336 17.545 19.546 1.00 50.47 241 GLU D C 1
ATOM 16355 O O . GLU D 1 241 ? -2.086 18.676 19.786 1.00 47.34 241 GLU D O 1
ATOM 16367 N N . ILE D 1 242 ? -1.416 16.614 19.528 1.00 48.29 242 ILE D N 1
ATOM 16368 C CA . ILE D 1 242 ? -0.051 16.940 19.793 1.00 45.58 242 ILE D CA 1
ATOM 16369 C C . ILE D 1 242 ? 0.878 16.515 18.683 1.00 40.66 242 ILE D C 1
ATOM 16370 O O . ILE D 1 242 ? 0.843 15.385 18.356 1.00 49.59 242 ILE D O 1
ATOM 16386 N N . SER D 1 243 ? 1.674 17.403 18.128 1.00 41.48 243 SER D N 1
ATOM 16387 C CA . SER D 1 243 ? 2.662 17.025 17.169 1.00 38.57 243 SER D CA 1
ATOM 16388 C C . SER D 1 243 ? 4.053 16.882 17.832 1.00 42.34 243 SER D C 1
ATOM 16389 O O . SER D 1 243 ? 4.429 17.705 18.613 1.00 44.54 243 SER D O 1
ATOM 16397 N N . PRO D 1 244 ? 4.856 15.913 17.404 1.00 43.54 244 PRO D N 1
ATOM 16398 C CA . PRO D 1 244 ? 6.210 15.762 17.877 1.00 44.24 244 PRO D CA 1
ATOM 16399 C C . PRO D 1 244 ? 7.009 17.044 17.682 1.00 47.16 244 PRO D C 1
ATOM 16400 O O . PRO D 1 244 ? 7.884 17.267 18.450 1.00 45.62 244 PRO D O 1
ATOM 16411 N N . ASP D 1 245 ? 6.748 17.771 16.618 1.00 47.43 245 ASP D N 1
ATOM 16412 C CA . ASP D 1 245 ? 7.310 19.076 16.375 1.00 37.03 245 ASP D CA 1
ATOM 16413 C C . ASP D 1 245 ? 6.775 20.171 17.289 1.00 45.11 245 ASP D C 1
ATOM 16414 O O . ASP D 1 245 ? 7.412 21.169 17.369 1.00 47.57 245 ASP D O 1
ATOM 16423 N N . ASP D 1 246 ? 5.671 19.988 17.990 1.00 39.48 246 ASP D N 1
ATOM 16424 C CA . ASP D 1 246 ? 5.113 21.064 18.792 1.00 46.99 246 ASP D CA 1
ATOM 16425 C C . ASP D 1 246 ? 6.081 21.509 19.872 1.00 50.47 246 ASP D C 1
ATOM 16426 O O . ASP D 1 246 ? 6.785 20.683 20.385 1.00 45.12 246 ASP D O 1
ATOM 16435 N N . THR D 1 247 ? 6.160 22.802 20.159 1.00 38.35 247 THR D N 1
ATOM 16436 C CA . THR D 1 247 ? 6.976 23.363 21.260 1.00 36.72 247 THR D CA 1
ATOM 16437 C C . THR D 1 247 ? 6.177 23.392 22.545 1.00 35.68 247 THR D C 1
ATOM 16438 O O . THR D 1 247 ? 5.078 23.060 22.522 1.00 34.97 247 THR D O 1
ATOM 16449 N N . ILE D 1 248 ? 6.767 23.746 23.674 1.00 35.54 248 ILE D N 1
ATOM 16450 C CA . ILE D 1 248 ? 6.040 23.863 24.937 1.00 35.47 248 ILE D CA 1
ATOM 16451 C C . ILE D 1 248 ? 5.005 24.974 25.056 1.00 33.77 248 ILE D C 1
ATOM 16452 O O . ILE D 1 248 ? 3.977 24.762 25.527 1.00 30.88 248 ILE D O 1
ATOM 16468 N N . LEU D 1 249 ? 5.311 26.152 24.593 1.00 40.20 249 LEU D N 1
ATOM 16469 C CA . LEU D 1 249 ? 4.381 27.231 24.601 1.00 40.81 249 LEU D CA 1
ATOM 16470 C C . LEU D 1 249 ? 3.219 26.931 23.687 1.00 43.94 249 LEU D C 1
ATOM 16471 O O . LEU D 1 249 ? 2.129 27.325 23.950 1.00 39.63 249 LEU D O 1
ATOM 16487 N N . GLU D 1 250 ? 3.478 26.257 22.586 1.00 40.87 250 GLU D N 1
ATOM 16488 C CA . GLU D 1 250 ? 2.424 25.880 21.660 1.00 41.13 250 GLU D CA 1
ATOM 16489 C C . GLU D 1 250 ? 1.448 24.869 22.249 1.00 37.33 250 GLU D C 1
ATOM 16490 O O . GLU D 1 250 ? 0.289 25.077 22.182 1.00 35.47 250 GLU D O 1
ATOM 16502 N N . LEU D 1 251 ? 1.953 23.814 22.869 1.00 34.11 251 LEU D N 1
ATOM 16503 C CA . LEU D 1 251 ? 1.119 22.809 23.485 1.00 25.24 251 LEU D CA 1
ATOM 16504 C C . LEU D 1 251 ? 0.295 23.385 24.626 1.00 38.30 251 LEU D C 1
ATOM 16505 O O . LEU D 1 251 ? -0.879 23.215 24.645 1.00 35.84 251 LEU D O 1
ATOM 16521 N N . ARG D 1 252 ? 0.915 24.151 25.494 1.00 41.92 252 ARG D N 1
ATOM 16522 C CA . ARG D 1 252 ? 0.195 24.729 26.580 1.00 37.28 252 ARG D CA 1
ATOM 16523 C C . ARG D 1 252 ? -0.919 25.622 26.038 1.00 32.04 252 ARG D C 1
ATOM 16524 O O . ARG D 1 252 ? -1.934 25.664 26.621 1.00 24.40 252 ARG D O 1
ATOM 16545 N N . TRP D 1 253 ? -0.670 26.329 24.945 1.00 45.55 253 TRP D N 1
ATOM 16546 C CA . TRP D 1 253 ? -1.697 27.131 24.321 1.00 36.68 253 TRP D CA 1
ATOM 16547 C C . TRP D 1 253 ? -2.805 26.247 23.777 1.00 34.76 253 TRP D C 1
ATOM 16548 O O . TRP D 1 253 ? -3.875 26.348 24.202 1.00 32.58 253 TRP D O 1
ATOM 16569 N N . ASN D 1 254 ? -2.491 25.282 22.962 1.00 41.09 254 ASN D N 1
ATOM 16570 C CA . ASN D 1 254 ? -3.505 24.409 22.405 1.00 34.97 254 ASN D CA 1
ATOM 16571 C C . ASN D 1 254 ? -4.334 23.675 23.432 1.00 28.74 254 ASN D C 1
ATOM 16572 O O . ASN D 1 254 ? -5.490 23.572 23.285 1.00 30.27 254 ASN D O 1
ATOM 16583 N N . ASN D 1 255 ? -3.715 23.211 24.480 1.00 35.69 255 ASN D N 1
ATOM 16584 C CA . ASN D 1 255 ? -4.407 22.526 25.504 1.00 34.14 255 ASN D CA 1
ATOM 16585 C C . ASN D 1 255 ? -5.443 23.388 26.213 1.00 34.38 255 ASN D C 1
ATOM 16586 O O . ASN D 1 255 ? -6.570 23.053 26.247 1.00 33.76 255 ASN D O 1
ATOM 16597 N N . PHE D 1 256 ? -5.009 24.529 26.661 1.00 38.26 256 PHE D N 1
ATOM 16598 C CA . PHE D 1 256 ? -5.864 25.442 27.286 1.00 38.42 256 PHE D CA 1
ATOM 16599 C C . PHE D 1 256 ? -6.939 25.803 26.308 1.00 36.15 256 PHE D C 1
ATOM 16600 O O . PHE D 1 256 ? -8.046 25.735 26.652 1.00 33.29 256 PHE D O 1
ATOM 16617 N N . ASN D 1 257 ? -6.607 26.165 25.102 1.00 34.54 257 ASN D N 1
ATOM 16618 C CA . ASN D 1 257 ? -7.633 26.537 24.173 1.00 30.33 257 ASN D CA 1
ATOM 16619 C C . ASN D 1 257 ? -8.610 25.428 23.736 1.00 33.56 257 ASN D C 1
ATOM 16620 O O . ASN D 1 257 ? -9.752 25.595 23.698 1.00 25.71 257 ASN D O 1
ATOM 16631 N N . ASN D 1 258 ? -8.050 24.317 23.332 1.00 47.74 258 ASN D N 1
ATOM 16632 C CA . ASN D 1 258 ? -8.765 23.154 22.918 1.00 29.21 258 ASN D CA 1
ATOM 16633 C C . ASN D 1 258 ? -9.465 22.344 23.951 1.00 29.18 258 ASN D C 1
ATOM 16634 O O . ASN D 1 258 ? -10.491 21.843 23.697 1.00 31.57 258 ASN D O 1
ATOM 16645 N N . SER D 1 259 ? -8.875 22.143 25.108 1.00 34.79 259 SER D N 1
ATOM 16646 C CA . SER D 1 259 ? -9.515 21.291 26.105 1.00 34.07 259 SER D CA 1
ATOM 16647 C C . SER D 1 259 ? -9.835 21.808 27.517 1.00 38.49 259 SER D C 1
ATOM 16648 O O . SER D 1 259 ? -10.882 21.588 28.007 1.00 39.18 259 SER D O 1
ATOM 16656 N N . LEU D 1 260 ? -8.868 22.448 28.157 1.00 42.76 260 LEU D N 1
ATOM 16657 C CA . LEU D 1 260 ? -8.960 22.891 29.508 1.00 38.91 260 LEU D CA 1
ATOM 16658 C C . LEU D 1 260 ? -10.005 23.955 29.793 1.00 42.71 260 LEU D C 1
ATOM 16659 O O . LEU D 1 260 ? -10.757 23.790 30.665 1.00 41.95 260 LEU D O 1
ATOM 16675 N N . PHE D 1 261 ? -10.058 25.021 29.037 1.00 37.72 261 PHE D N 1
ATOM 16676 C CA . PHE D 1 261 ? -11.080 25.986 29.212 1.00 32.53 261 PHE D CA 1
ATOM 16677 C C . PHE D 1 261 ? -12.433 25.291 28.935 1.00 32.91 261 PHE D C 1
ATOM 16678 O O . PHE D 1 261 ? -13.374 25.534 29.620 1.00 24.58 261 PHE D O 1
ATOM 16695 N N . PRO D 1 262 ? -12.519 24.429 27.926 1.00 33.54 262 PRO D N 1
ATOM 16696 C CA . PRO D 1 262 ? -13.777 23.709 27.728 1.00 31.76 262 PRO D CA 1
ATOM 16697 C C . PRO D 1 262 ? -14.134 22.770 28.878 1.00 30.40 262 PRO D C 1
ATOM 16698 O O . PRO D 1 262 ? -15.219 22.760 29.251 1.00 25.65 262 PRO D O 1
ATOM 16709 N N . ALA D 1 263 ? -13.218 22.042 29.445 1.00 30.89 263 ALA D N 1
ATOM 16710 C CA . ALA D 1 263 ? -13.553 21.220 30.580 1.00 32.97 263 ALA D CA 1
ATOM 16711 C C . ALA D 1 263 ? -14.056 22.013 31.780 1.00 32.23 263 ALA D C 1
ATOM 16712 O O . ALA D 1 263 ? -15.057 21.706 32.318 1.00 31.25 263 ALA D O 1
ATOM 16719 N N . LEU D 1 264 ? -13.351 23.041 32.170 1.00 33.66 264 LEU D N 1
ATOM 16720 C CA . LEU D 1 264 ? -13.796 23.815 33.255 1.00 29.48 264 LEU D CA 1
ATOM 16721 C C . LEU D 1 264 ? -15.136 24.474 33.041 1.00 33.50 264 LEU D C 1
ATOM 16722 O O . LEU D 1 264 ? -16.016 24.244 33.828 1.00 32.34 264 LEU D O 1
ATOM 16738 N N . HIS D 1 265 ? -15.321 25.206 31.940 1.00 37.07 265 HIS D N 1
ATOM 16739 C CA . HIS D 1 265 ? -16.583 25.884 31.680 1.00 35.17 265 HIS D CA 1
ATOM 16740 C C . HIS D 1 265 ? -17.723 24.886 31.636 1.00 34.18 265 HIS D C 1
ATOM 16741 O O . HIS D 1 265 ? -18.657 25.027 32.305 1.00 30.63 265 HIS D O 1
ATOM 16755 N N . GLU D 1 266 ? -17.599 23.869 30.844 1.00 28.30 266 GLU D N 1
ATOM 16756 C CA . GLU D 1 266 ? -18.585 22.858 30.800 1.00 33.39 266 GLU D CA 1
ATOM 16757 C C . GLU D 1 266 ? -18.725 22.043 32.085 1.00 34.47 266 GLU D C 1
ATOM 16758 O O . GLU D 1 266 ? -19.806 21.846 32.546 1.00 39.21 266 GLU D O 1
ATOM 16770 N N . GLY D 1 267 ? -17.626 21.642 32.671 1.00 31.13 267 GLY D N 1
ATOM 16771 C CA . GLY D 1 267 ? -17.623 20.952 33.922 1.00 37.92 267 GLY D CA 1
ATOM 16772 C C . GLY D 1 267 ? -18.262 21.848 34.963 1.00 37.65 267 GLY D C 1
ATOM 16773 O O . GLY D 1 267 ? -18.886 21.354 35.814 1.00 37.45 267 GLY D O 1
ATOM 16777 N N . LEU D 1 268 ? -18.034 23.146 34.925 1.00 38.68 268 LEU D N 1
ATOM 16778 C CA . LEU D 1 268 ? -18.724 23.989 35.848 1.00 39.37 268 LEU D CA 1
ATOM 16779 C C . LEU D 1 268 ? -20.215 24.083 35.571 1.00 40.42 268 LEU D C 1
ATOM 16780 O O . LEU D 1 268 ? -20.961 23.921 36.460 1.00 37.99 268 LEU D O 1
ATOM 16796 N N . ALA D 1 269 ? -20.633 24.259 34.340 1.00 40.49 269 ALA D N 1
ATOM 16797 C CA . ALA D 1 269 ? -22.038 24.315 34.058 1.00 44.10 269 ALA D CA 1
ATOM 16798 C C . ALA D 1 269 ? -22.773 23.049 34.501 1.00 31.59 269 ALA D C 1
ATOM 16799 O O . ALA D 1 269 ? -23.796 23.125 35.083 1.00 22.56 269 ALA D O 1
ATOM 16806 N N . LEU D 1 270 ? -22.181 21.929 34.213 1.00 30.65 270 LEU D N 1
ATOM 16807 C CA . LEU D 1 270 ? -22.721 20.706 34.617 1.00 30.66 270 LEU D CA 1
ATOM 16808 C C . LEU D 1 270 ? -22.841 20.625 36.115 1.00 37.73 270 LEU D C 1
ATOM 16809 O O . LEU D 1 270 ? -23.796 20.103 36.594 1.00 46.71 270 LEU D O 1
ATOM 16825 N N . LEU D 1 271 ? -21.873 21.138 36.827 1.00 41.04 271 LEU D N 1
ATOM 16826 C CA . LEU D 1 271 ? -21.893 21.083 38.276 1.00 38.94 271 LEU D CA 1
ATOM 16827 C C . LEU D 1 271 ? -22.816 21.962 39.000 1.00 40.53 271 LEU D C 1
ATOM 16828 O O . LEU D 1 271 ? -23.066 21.633 40.078 1.00 46.53 271 LEU D O 1
ATOM 16844 N N . ALA D 1 272 ? -23.488 22.925 38.401 1.00 36.34 272 ALA D N 1
ATOM 16845 C CA . ALA D 1 272 ? -24.219 23.925 39.123 1.00 50.25 272 ALA D CA 1
ATOM 16846 C C . ALA D 1 272 ? -25.405 23.560 40.038 1.00 59.17 272 ALA D C 1
ATOM 16847 O O . ALA D 1 272 ? -26.047 24.453 40.491 1.00 58.84 272 ALA D O 1
ATOM 16854 N N . GLU D 1 273 ? -25.835 22.309 40.095 1.00 49.99 273 GLU D N 1
ATOM 16855 C CA . GLU D 1 273 ? -26.762 21.901 41.062 1.00 48.52 273 GLU D CA 1
ATOM 16856 C C . GLU D 1 273 ? -25.957 20.917 41.951 1.00 53.31 273 GLU D C 1
ATOM 16857 O O . GLU D 1 273 ? -25.843 19.757 41.703 1.00 40.13 273 GLU D O 1
ATOM 16869 N N . LYS D 1 274 ? -25.476 21.449 43.062 1.00 67.79 274 LYS D N 1
ATOM 16870 C CA . LYS D 1 274 ? -24.603 20.754 43.977 1.00 63.59 274 LYS D CA 1
ATOM 16871 C C . LYS D 1 274 ? -25.249 19.703 44.796 1.00 54.45 274 LYS D C 1
ATOM 16872 O O . LYS D 1 274 ? -25.193 19.717 45.981 1.00 42.81 274 LYS D O 1
ATOM 16891 N N . LYS E 1 3 ? 49.857 59.936 62.621 1.00 37.83 3 LYS E N 1
ATOM 16892 C CA . LYS E 1 3 ? 50.430 60.510 61.440 1.00 40.68 3 LYS E CA 1
ATOM 16893 C C . LYS E 1 3 ? 49.411 61.371 60.741 1.00 40.41 3 LYS E C 1
ATOM 16894 O O . LYS E 1 3 ? 48.338 61.509 61.153 1.00 49.39 3 LYS E O 1
ATOM 16912 N N . ARG E 1 4 ? 49.845 62.040 59.737 1.00 35.94 4 ARG E N 1
ATOM 16913 C CA . ARG E 1 4 ? 48.969 62.736 58.880 1.00 43.10 4 ARG E CA 1
ATOM 16914 C C . ARG E 1 4 ? 48.819 61.768 57.683 1.00 36.45 4 ARG E C 1
ATOM 16915 O O . ARG E 1 4 ? 49.734 61.061 57.336 1.00 32.08 4 ARG E O 1
ATOM 16936 N N . LYS E 1 5 ? 47.639 61.724 57.081 1.00 30.95 5 LYS E N 1
ATOM 16937 C CA . LYS E 1 5 ? 47.399 60.864 55.929 1.00 31.85 5 LYS E CA 1
ATOM 16938 C C . LYS E 1 5 ? 47.730 61.599 54.638 1.00 33.52 5 LYS E C 1
ATOM 16939 O O . LYS E 1 5 ? 47.164 62.575 54.345 1.00 34.86 5 LYS E O 1
ATOM 16958 N N . LEU E 1 6 ? 48.694 61.122 53.902 1.00 41.41 6 LEU E N 1
ATOM 16959 C CA . LEU E 1 6 ? 49.138 61.834 52.735 1.00 40.73 6 LEU E CA 1
ATOM 16960 C C . LEU E 1 6 ? 48.773 61.144 51.466 1.00 44.99 6 LEU E C 1
ATOM 16961 O O . LEU E 1 6 ? 49.046 59.979 51.329 1.00 40.64 6 LEU E O 1
ATOM 16977 N N . ALA E 1 7 ? 48.168 61.871 50.548 1.00 45.42 7 ALA E N 1
ATOM 16978 C CA . ALA E 1 7 ? 47.791 61.292 49.291 1.00 50.13 7 ALA E CA 1
ATOM 16979 C C . ALA E 1 7 ? 48.595 61.913 48.157 1.00 43.40 7 ALA E C 1
ATOM 16980 O O . ALA E 1 7 ? 48.854 63.085 48.208 1.00 33.00 7 ALA E O 1
ATOM 16987 N N . TYR E 1 8 ? 49.041 61.100 47.213 1.00 43.70 8 TYR E N 1
ATOM 16988 C CA . TYR E 1 8 ? 49.778 61.557 46.053 1.00 47.75 8 TYR E CA 1
ATOM 16989 C C . TYR E 1 8 ? 48.986 61.352 44.733 1.00 40.85 8 TYR E C 1
ATOM 16990 O O . TYR E 1 8 ? 48.694 60.253 44.366 1.00 33.33 8 TYR E O 1
ATOM 17008 N N . ILE E 1 9 ? 48.701 62.430 44.040 1.00 24.76 9 ILE E N 1
ATOM 17009 C CA . ILE E 1 9 ? 48.085 62.403 42.739 1.00 34.16 9 ILE E CA 1
ATOM 17010 C C . ILE E 1 9 ? 49.076 62.772 41.614 1.00 32.07 9 ILE E C 1
ATOM 17011 O O . ILE E 1 9 ? 49.692 63.779 41.646 1.00 42.03 9 ILE E O 1
ATOM 17027 N N . TRP E 1 10 ? 49.196 61.975 40.612 1.00 35.05 10 TRP E N 1
ATOM 17028 C CA . TRP E 1 10 ? 50.071 62.289 39.528 1.00 31.86 10 TRP E CA 1
ATOM 17029 C C . TRP E 1 10 ? 49.455 61.944 38.195 1.00 31.44 10 TRP E C 1
ATOM 17030 O O . TRP E 1 10 ? 48.344 61.608 38.143 1.00 27.67 10 TRP E O 1
ATOM 17051 N N . SER E 1 11 ? 50.174 62.189 37.137 1.00 29.65 11 SER E N 1
ATOM 17052 C CA . SER E 1 11 ? 49.745 61.798 35.833 1.00 27.03 11 SER E CA 1
ATOM 17053 C C . SER E 1 11 ? 50.819 60.899 35.244 1.00 31.06 11 SER E C 1
ATOM 17054 O O . SER E 1 11 ? 51.919 61.297 35.105 1.00 20.56 11 SER E O 1
ATOM 17062 N N . LEU E 1 12 ? 50.470 59.686 34.924 1.00 34.74 12 LEU E N 1
ATOM 17063 C CA . LEU E 1 12 ? 51.383 58.775 34.295 1.00 34.33 12 LEU E CA 1
ATOM 17064 C C . LEU E 1 12 ? 51.870 59.201 32.912 1.00 35.70 12 LEU E C 1
ATOM 17065 O O . LEU E 1 12 ? 52.863 58.723 32.523 1.00 39.54 12 LEU E O 1
ATOM 17081 N N . ARG E 1 13 ? 51.120 59.986 32.170 1.00 33.00 13 ARG E N 1
ATOM 17082 C CA . ARG E 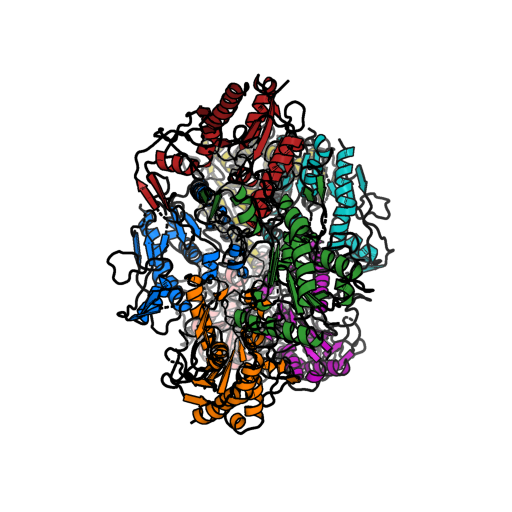1 13 ? 51.539 60.534 30.912 1.00 26.98 13 ARG E CA 1
ATOM 17083 C C . ARG E 1 13 ? 52.629 61.583 31.018 1.00 26.35 13 ARG E C 1
ATOM 17084 O O . ARG E 1 13 ? 53.307 61.772 30.093 1.00 23.78 13 ARG E O 1
ATOM 17105 N N . ASN E 1 14 ? 52.594 62.368 32.087 1.00 34.12 14 ASN E N 1
ATOM 17106 C CA . ASN E 1 14 ? 53.648 63.292 32.479 1.00 24.96 14 ASN E CA 1
ATOM 17107 C C . ASN E 1 14 ? 54.886 62.474 32.945 1.00 33.02 14 ASN E C 1
ATOM 17108 O O . ASN E 1 14 ? 55.947 62.701 32.514 1.00 37.07 14 ASN E O 1
ATOM 17119 N N . ALA E 1 15 ? 54.677 61.461 33.748 1.00 32.81 15 ALA E N 1
ATOM 17120 C CA . ALA E 1 15 ? 55.734 60.585 34.196 1.00 42.78 15 ALA E CA 1
ATOM 17121 C C . ALA E 1 15 ? 56.417 59.845 33.087 1.00 39.99 15 ALA E C 1
ATOM 17122 O O . ALA E 1 15 ? 57.544 59.588 33.201 1.00 44.59 15 ALA E O 1
ATOM 17129 N N . ALA E 1 16 ? 55.697 59.392 32.092 1.00 35.95 16 ALA E N 1
ATOM 17130 C CA . ALA E 1 16 ? 56.340 58.752 30.974 1.00 38.91 16 ALA E CA 1
ATOM 17131 C C . ALA E 1 16 ? 57.194 59.739 30.145 1.00 38.61 16 ALA E C 1
ATOM 17132 O O . ALA E 1 16 ? 58.307 59.431 29.776 1.00 41.13 16 ALA E O 1
ATOM 17139 N N . ALA E 1 17 ? 56.659 60.919 29.955 1.00 35.46 17 ALA E N 1
ATOM 17140 C CA . ALA E 1 17 ? 57.305 61.939 29.230 1.00 35.52 17 ALA E CA 1
ATOM 17141 C C . ALA E 1 17 ? 58.645 62.323 29.859 1.00 42.23 17 ALA E C 1
ATOM 17142 O O . ALA E 1 17 ? 59.547 62.657 29.173 1.00 37.72 17 ALA E O 1
ATOM 17149 N N . ASP E 1 18 ? 58.757 62.273 31.159 1.00 45.03 18 ASP E N 1
ATOM 17150 C CA . ASP E 1 18 ? 60.003 62.577 31.791 1.00 45.01 18 ASP E CA 1
ATOM 17151 C C . ASP E 1 18 ? 60.886 61.368 32.178 1.00 47.45 18 ASP E C 1
ATOM 17152 O O . ASP E 1 18 ? 61.758 61.529 32.944 1.00 37.49 18 ASP E O 1
ATOM 17161 N N . LYS E 1 19 ? 60.617 60.219 31.629 1.00 40.94 19 LYS E N 1
ATOM 17162 C CA . LYS E 1 19 ? 61.367 59.023 31.890 1.00 45.30 19 LYS E CA 1
ATOM 17163 C C . LYS E 1 19 ? 61.515 58.603 33.310 1.00 45.89 19 LYS E C 1
ATOM 17164 O O . LYS E 1 19 ? 62.589 58.331 33.758 1.00 43.61 19 LYS E O 1
ATOM 17183 N N . ALA E 1 20 ? 60.411 58.564 34.010 1.00 41.41 20 ALA E N 1
ATOM 17184 C CA . ALA E 1 20 ? 60.374 58.108 35.338 1.00 41.09 20 ALA E CA 1
ATOM 17185 C C . ALA E 1 20 ? 60.702 56.616 35.279 1.00 32.79 20 ALA E C 1
ATOM 17186 O O . ALA E 1 20 ? 60.259 55.935 34.442 1.00 27.98 20 ALA E O 1
ATOM 17193 N N . GLY E 1 21 ? 61.576 56.171 36.131 1.00 26.32 21 GLY E N 1
ATOM 17194 C CA . GLY E 1 21 ? 62.006 54.807 36.146 1.00 35.10 21 GLY E CA 1
ATOM 17195 C C . GLY E 1 21 ? 62.994 54.339 35.100 1.00 43.27 21 GLY E C 1
ATOM 17196 O O . GLY E 1 21 ? 63.318 53.209 35.099 1.00 42.06 21 GLY E O 1
ATOM 17200 N N . GLN E 1 22 ? 63.483 55.222 34.280 1.00 44.80 22 GLN E N 1
ATOM 17201 C CA . GLN E 1 22 ? 64.378 54.847 33.216 1.00 45.90 22 GLN E CA 1
ATOM 17202 C C . GLN E 1 22 ? 65.746 55.439 33.404 1.00 40.86 22 GLN E C 1
ATOM 17203 O O . GLN E 1 22 ? 65.880 56.376 34.060 1.00 32.36 22 GLN E O 1
ATOM 17217 N N . TYR E 1 23 ? 66.753 54.808 32.852 1.00 35.75 23 TYR E N 1
ATOM 17218 C CA . TYR E 1 23 ? 68.075 55.341 32.868 1.00 32.01 23 TYR E CA 1
ATOM 17219 C C . TYR E 1 23 ? 68.175 56.364 31.735 1.00 30.62 23 TYR E C 1
ATOM 17220 O O . TYR E 1 23 ? 67.519 56.261 30.765 1.00 25.60 23 TYR E O 1
ATOM 17238 N N . VAL E 1 24 ? 68.973 57.372 31.930 1.00 26.47 24 VAL E N 1
ATOM 17239 C CA . VAL E 1 24 ? 69.068 58.440 30.982 1.00 38.54 24 VAL E CA 1
ATOM 17240 C C . VAL E 1 24 ? 70.490 58.812 30.689 1.00 38.46 24 VAL E C 1
ATOM 17241 O O . VAL E 1 24 ? 71.330 58.585 31.488 1.00 37.35 24 VAL E O 1
ATOM 17254 N N . PRO E 1 25 ? 70.749 59.346 29.544 1.00 25.96 25 PRO E N 1
ATOM 17255 C CA . PRO E 1 25 ? 72.075 59.735 29.203 1.00 33.74 25 PRO E CA 1
ATOM 17256 C C . PRO E 1 25 ? 72.487 61.064 29.902 1.00 39.28 25 PRO E C 1
ATOM 17257 O O . PRO E 1 25 ? 71.871 62.064 29.714 1.00 25.88 25 PRO E O 1
ATOM 17268 N N . TYR E 1 26 ? 73.547 61.045 30.650 1.00 31.58 26 TYR E N 1
ATOM 17269 C CA . TYR E 1 26 ? 73.882 62.172 31.414 1.00 32.47 26 TYR E CA 1
ATOM 17270 C C . TYR E 1 26 ? 75.214 62.835 31.098 1.00 35.57 26 TYR E C 1
ATOM 17271 O O . TYR E 1 26 ? 75.216 63.872 30.518 1.00 32.04 26 TYR E O 1
ATOM 17289 N N . LYS E 1 27 ? 76.314 62.388 31.634 1.00 28.23 27 LYS E N 1
ATOM 17290 C CA . LYS E 1 27 ? 77.548 63.087 31.387 1.00 31.09 27 LYS E CA 1
ATOM 17291 C C . LYS E 1 27 ? 78.652 62.148 31.235 1.00 26.57 27 LYS E C 1
ATOM 17292 O O . LYS E 1 27 ? 79.369 61.861 32.108 1.00 25.84 27 LYS E O 1
ATOM 17311 N N . GLY E 1 28 ? 78.826 61.744 30.031 1.00 38.36 28 GLY E N 1
ATOM 17312 C CA . GLY E 1 28 ? 79.771 60.724 29.776 1.00 38.99 28 GLY E CA 1
ATOM 17313 C C . GLY E 1 28 ? 78.686 59.772 29.526 1.00 39.45 28 GLY E C 1
ATOM 17314 O O . GLY E 1 28 ? 78.247 59.754 28.408 1.00 40.74 28 GLY E O 1
ATOM 17318 N N . GLU E 1 29 ? 78.238 59.004 30.533 1.00 40.84 29 GLU E N 1
ATOM 17319 C CA . GLU E 1 29 ? 77.142 58.064 30.279 1.00 39.03 29 GLU E CA 1
ATOM 17320 C C . GLU E 1 29 ? 75.835 57.697 31.022 1.00 37.54 29 GLU E C 1
ATOM 17321 O O . GLU E 1 29 ? 74.812 57.906 30.445 1.00 42.29 29 GLU E O 1
ATOM 17333 N N . GLN E 1 30 ? 75.826 57.149 32.219 1.00 50.80 30 GLN E N 1
ATOM 17334 C CA . GLN E 1 30 ? 74.552 56.602 32.704 1.00 43.01 30 GLN E CA 1
ATOM 17335 C C . GLN E 1 30 ? 73.870 56.946 34.064 1.00 45.23 30 GLN E C 1
ATOM 17336 O O . GLN E 1 30 ? 74.288 56.455 35.068 1.00 45.21 30 GLN E O 1
ATOM 17350 N N . ARG E 1 31 ? 72.732 57.627 34.087 1.00 44.50 31 ARG E N 1
ATOM 17351 C CA . ARG E 1 31 ? 72.056 57.962 35.351 1.00 42.20 31 ARG E CA 1
ATOM 17352 C C . ARG E 1 31 ? 70.601 57.513 35.379 1.00 32.67 31 ARG E C 1
ATOM 17353 O O . ARG E 1 31 ? 69.968 57.385 34.363 1.00 34.84 31 ARG E O 1
ATOM 17374 N N . TYR E 1 32 ? 70.081 57.315 36.579 1.00 30.80 32 TYR E N 1
ATOM 17375 C CA . TYR E 1 32 ? 68.722 56.847 36.786 1.00 32.66 32 TYR E CA 1
ATOM 17376 C C . TYR E 1 32 ? 67.765 57.979 37.137 1.00 33.18 32 TYR E C 1
ATOM 17377 O O . TYR E 1 32 ? 67.910 58.600 38.145 1.00 43.14 32 TYR E O 1
ATOM 17412 N N . LYS E 1 34 ? 65.029 59.208 38.767 1.00 38.10 34 LYS E N 1
ATOM 17413 C CA . LYS E 1 34 ? 64.100 58.937 39.842 1.00 37.09 34 LYS E CA 1
ATOM 17414 C C . LYS E 1 34 ? 62.806 59.734 39.762 1.00 34.44 34 LYS E C 1
ATOM 17415 O O . LYS E 1 34 ? 62.831 60.887 39.520 1.00 37.50 34 LYS E O 1
ATOM 17434 N N . SER E 1 35 ? 61.702 59.084 39.898 1.00 31.64 35 SER E N 1
ATOM 17435 C CA . SER E 1 35 ? 60.478 59.776 39.921 1.00 32.86 35 SER E CA 1
ATOM 17436 C C . SER E 1 35 ? 60.346 60.446 41.263 1.00 35.29 35 SER E C 1
ATOM 17437 O O . SER E 1 35 ? 60.771 59.919 42.210 1.00 37.39 35 SER E O 1
ATOM 17445 N N . VAL E 1 36 ? 59.671 61.565 41.339 1.00 34.19 36 VAL E N 1
ATOM 17446 C CA . VAL E 1 36 ? 59.428 62.251 42.584 1.00 33.97 36 VAL E CA 1
ATOM 17447 C C . VAL E 1 36 ? 58.674 61.348 43.585 1.00 34.67 36 VAL E C 1
ATOM 17448 O O . VAL E 1 36 ? 58.803 61.530 44.732 1.00 25.25 36 VAL E O 1
ATOM 17461 N N . LEU E 1 37 ? 57.846 60.432 43.111 1.00 39.67 37 LEU E N 1
ATOM 17462 C CA . LEU E 1 37 ? 57.199 59.541 43.988 1.00 33.68 37 LEU E CA 1
ATOM 17463 C C . LEU E 1 37 ? 58.122 58.567 44.646 1.00 34.82 37 LEU E C 1
ATOM 17464 O O . LEU E 1 37 ? 58.016 58.390 45.774 1.00 37.36 37 LEU E O 1
ATOM 17480 N N . GLU E 1 38 ? 59.018 57.943 43.951 1.00 29.14 38 GLU E N 1
ATOM 17481 C CA . GLU E 1 38 ? 59.924 57.006 44.602 1.00 33.19 38 GLU E CA 1
ATOM 17482 C C . GLU E 1 38 ? 60.841 57.681 45.642 1.00 36.89 38 GLU E C 1
ATOM 17483 O O . GLU E 1 38 ? 61.052 57.159 46.661 1.00 35.94 38 GLU E O 1
ATOM 17495 N N . SER E 1 39 ? 61.275 58.878 45.341 1.00 34.36 39 SER E N 1
ATOM 17496 C CA . SER E 1 39 ? 62.117 59.617 46.175 1.00 27.24 39 SER E CA 1
ATOM 17497 C C . SER E 1 39 ? 61.465 59.939 47.539 1.00 33.02 39 SER E C 1
ATOM 17498 O O . SER E 1 39 ? 62.092 59.765 48.509 1.00 34.10 39 SER E O 1
ATOM 17506 N N . LEU E 1 40 ? 60.222 60.405 47.538 1.00 29.37 40 LEU E N 1
ATOM 17507 C CA . LEU E 1 40 ? 59.391 60.629 48.705 1.00 28.89 40 LEU E CA 1
ATOM 17508 C C . LEU E 1 40 ? 59.117 59.276 49.412 1.00 28.00 40 LEU E C 1
ATOM 17509 O O . LEU E 1 40 ? 59.066 59.219 50.585 1.00 29.16 40 LEU E O 1
ATOM 17525 N N . VAL E 1 41 ? 58.973 58.238 48.630 1.00 36.88 41 VAL E N 1
ATOM 17526 C CA . VAL E 1 41 ? 58.842 56.882 49.088 1.00 33.14 41 VAL E CA 1
ATOM 17527 C C . VAL E 1 41 ? 60.118 56.513 49.818 1.00 34.93 41 VAL E C 1
ATOM 17528 O O . VAL E 1 41 ? 60.068 55.802 50.731 1.00 45.78 41 VAL E O 1
ATOM 17541 N N . GLU E 1 42 ? 61.243 56.959 49.359 1.00 32.73 42 GLU E N 1
ATOM 17542 C CA . GLU E 1 42 ? 62.444 56.748 50.068 1.00 30.30 42 GLU E CA 1
ATOM 17543 C C . GLU E 1 42 ? 62.512 57.487 51.375 1.00 36.62 42 GLU E C 1
ATOM 17544 O O . GLU E 1 42 ? 62.784 56.920 52.340 1.00 38.19 42 GLU E O 1
ATOM 17556 N N . ALA E 1 43 ? 62.162 58.732 51.394 1.00 27.12 43 ALA E N 1
ATOM 17557 C CA . ALA E 1 43 ? 62.191 59.488 52.582 1.00 25.05 43 ALA E CA 1
ATOM 17558 C C . ALA E 1 43 ? 61.273 58.951 53.669 1.00 35.72 43 ALA E C 1
ATOM 17559 O O . ALA E 1 43 ? 61.616 58.980 54.794 1.00 35.79 43 ALA E O 1
ATOM 17566 N N . LEU E 1 44 ? 60.074 58.524 53.343 1.00 37.63 44 LEU E N 1
ATOM 17567 C CA . LEU E 1 44 ? 59.215 57.963 54.315 1.00 31.34 44 LEU E CA 1
ATOM 17568 C C . LEU E 1 44 ? 59.757 56.715 54.862 1.00 32.99 44 LEU E C 1
ATOM 17569 O O . LEU E 1 44 ? 59.658 56.514 55.995 1.00 37.53 44 LEU E O 1
ATOM 17585 N N . ASN E 1 45 ? 60.247 55.845 54.059 1.00 31.75 45 ASN E N 1
ATOM 17586 C CA . ASN E 1 45 ? 60.817 54.665 54.592 1.00 39.55 45 ASN E CA 1
ATOM 17587 C C . ASN E 1 45 ? 62.066 54.847 55.404 1.00 31.09 45 ASN E C 1
ATOM 17588 O O . ASN E 1 45 ? 62.224 54.177 56.335 1.00 33.91 45 ASN E O 1
ATOM 17599 N N . GLN E 1 46 ? 62.958 55.697 54.967 1.00 30.75 46 GLN E N 1
ATOM 17600 C CA . GLN E 1 46 ? 64.196 55.931 55.598 1.00 27.32 46 GLN E CA 1
ATOM 17601 C C . GLN E 1 46 ? 64.366 57.141 56.503 1.00 33.98 46 GLN E C 1
ATOM 17602 O O . GLN E 1 46 ? 65.399 57.269 57.044 1.00 32.89 46 GLN E O 1
ATOM 17616 N N . THR E 1 47 ? 63.408 58.006 56.682 1.00 37.98 47 THR E N 1
ATOM 17617 C CA . THR E 1 47 ? 63.620 59.104 57.564 1.00 31.60 47 THR E CA 1
ATOM 17618 C C . THR E 1 47 ? 62.465 59.304 58.458 1.00 34.58 47 THR E C 1
ATOM 17619 O O . THR E 1 47 ? 61.433 58.857 58.199 1.00 30.47 47 THR E O 1
ATOM 17630 N N . ALA E 1 48 ? 62.646 60.206 59.393 1.00 46.15 48 ALA E N 1
ATOM 17631 C CA . ALA E 1 48 ? 61.654 60.620 60.363 1.00 41.07 48 ALA E CA 1
ATOM 17632 C C . ALA E 1 48 ? 60.374 61.251 59.771 1.00 45.35 48 ALA E C 1
ATOM 17633 O O . ALA E 1 48 ? 59.513 61.644 60.513 1.00 44.77 48 ALA E O 1
ATOM 17640 N N . LEU E 1 49 ? 60.376 61.421 58.468 1.00 47.03 49 LEU E N 1
ATOM 17641 C CA . LEU E 1 49 ? 59.221 61.800 57.686 1.00 47.35 49 LEU E CA 1
ATOM 17642 C C . LEU E 1 49 ? 58.209 60.613 57.715 1.00 36.16 49 LEU E C 1
ATOM 17643 O O . LEU E 1 49 ? 57.058 60.840 57.695 1.00 32.60 49 LEU E O 1
ATOM 17659 N N . GLY E 1 50 ? 58.728 59.411 57.806 1.00 30.29 50 GLY E N 1
ATOM 17660 C CA . GLY E 1 50 ? 57.997 58.192 57.983 1.00 28.31 50 GLY E CA 1
ATOM 17661 C C . GLY E 1 50 ? 57.230 58.153 59.290 1.00 30.00 50 GLY E C 1
ATOM 17662 O O . GLY E 1 50 ? 56.344 57.399 59.406 1.00 22.28 50 GLY E O 1
ATOM 17666 N N . ASP E 1 51 ? 57.744 58.820 60.294 1.00 35.12 51 ASP E N 1
ATOM 17667 C CA . ASP E 1 51 ? 57.069 58.993 61.563 1.00 34.35 51 ASP E CA 1
ATOM 17668 C C . ASP E 1 51 ? 55.887 59.964 61.506 1.00 32.24 51 ASP E C 1
ATOM 17669 O O . ASP E 1 51 ? 54.954 59.807 62.245 1.00 28.90 51 ASP E O 1
ATOM 17678 N N . ALA E 1 52 ? 56.103 61.053 60.788 1.00 34.16 52 ALA E N 1
ATOM 17679 C CA . ALA E 1 52 ? 55.173 62.097 60.528 1.00 25.65 52 ALA E CA 1
ATOM 17680 C C . ALA E 1 52 ? 54.076 61.802 59.560 1.00 28.84 52 ALA E C 1
ATOM 17681 O O . ALA E 1 52 ? 52.963 62.058 59.808 1.00 28.77 52 ALA E O 1
ATOM 17688 N N . TYR E 1 53 ? 54.443 61.240 58.437 1.00 39.42 53 TYR E N 1
ATOM 17689 C CA . TYR E 1 53 ? 53.483 60.983 57.409 1.00 39.82 53 TYR E CA 1
ATOM 17690 C C . TYR E 1 53 ? 53.187 59.537 57.062 1.00 21.98 53 TYR E C 1
ATOM 17691 O O . TYR E 1 53 ? 54.014 58.752 57.155 1.00 18.59 53 TYR E O 1
ATOM 17709 N N . GLU E 1 54 ? 51.954 59.228 56.734 1.00 30.37 54 GLU E N 1
ATOM 17710 C CA . GLU E 1 54 ? 51.583 57.911 56.253 1.00 34.09 54 GLU E CA 1
ATOM 17711 C C . GLU E 1 54 ? 51.064 58.029 54.826 1.00 33.07 54 GLU E C 1
ATOM 17712 O O . GLU E 1 54 ? 50.111 58.695 54.619 1.00 37.65 54 GLU E O 1
ATOM 17724 N N . LEU E 1 55 ? 51.656 57.351 53.869 1.00 42.42 55 LEU E N 1
ATOM 17725 C CA . LEU E 1 55 ? 51.165 57.477 52.534 1.00 45.89 55 LEU E CA 1
ATOM 17726 C C . LEU E 1 55 ? 49.993 56.530 52.371 1.00 41.45 55 LEU E C 1
ATOM 17727 O O . LEU E 1 55 ? 50.125 55.383 52.563 1.00 33.65 55 LEU E O 1
ATOM 17743 N N . VAL E 1 56 ? 48.848 57.054 52.023 1.00 46.54 56 VAL E N 1
ATOM 17744 C CA . VAL E 1 56 ? 47.663 56.259 51.910 1.00 48.35 56 VAL E CA 1
ATOM 17745 C C . VAL E 1 56 ? 47.168 55.868 50.485 1.00 50.75 56 VAL E C 1
ATOM 17746 O O . VAL E 1 56 ? 46.373 55.005 50.376 1.00 52.48 56 VAL E O 1
ATOM 17759 N N . GLY E 1 57 ? 47.633 56.515 49.442 1.00 41.84 57 GLY E N 1
ATOM 17760 C CA . GLY E 1 57 ? 47.280 56.169 48.093 1.00 38.25 57 GLY E CA 1
ATOM 17761 C C . GLY E 1 57 ? 47.984 57.064 47.117 1.00 46.39 57 GLY E C 1
ATOM 17762 O O . GLY E 1 57 ? 48.612 58.009 47.508 1.00 41.67 57 GLY E O 1
ATOM 17766 N N . VAL E 1 58 ? 47.888 56.721 45.844 1.00 45.61 58 VAL E N 1
ATOM 17767 C CA . VAL E 1 58 ? 48.442 57.468 44.722 1.00 32.72 58 VAL E CA 1
ATOM 17768 C C . VAL E 1 58 ? 47.400 57.442 43.599 1.00 34.70 58 VAL E C 1
ATOM 17769 O O . VAL E 1 58 ? 47.242 56.463 42.993 1.00 40.57 58 VAL E O 1
ATOM 17782 N N . ILE E 1 59 ? 46.719 58.514 43.318 1.00 28.30 59 ILE E N 1
ATOM 17783 C CA . ILE E 1 59 ? 45.742 58.558 42.256 1.00 26.70 59 ILE E CA 1
ATOM 17784 C C . ILE E 1 59 ? 46.363 59.009 40.910 1.00 29.70 59 ILE E C 1
ATOM 17785 O O . ILE E 1 59 ? 47.284 59.738 40.926 1.00 34.68 59 ILE E O 1
ATOM 17801 N N . TYR E 1 60 ? 45.925 58.472 39.807 1.00 21.64 60 TYR E N 1
ATOM 17802 C CA . TYR E 1 60 ? 46.391 58.895 38.527 1.00 21.30 60 TYR E CA 1
ATOM 17803 C C . TYR E 1 60 ? 45.195 59.083 37.631 1.00 31.93 60 TYR E C 1
ATOM 17804 O O . TYR E 1 60 ? 44.343 58.283 37.624 1.00 29.37 60 TYR E O 1
ATOM 17822 N N . ASP E 1 61 ? 45.166 60.139 36.873 1.00 28.98 61 ASP E N 1
ATOM 17823 C CA . ASP E 1 61 ? 44.064 60.451 35.967 1.00 27.42 61 ASP E CA 1
ATOM 17824 C C . ASP E 1 61 ? 44.038 59.931 34.542 1.00 26.56 61 ASP E C 1
ATOM 17825 O O . ASP E 1 61 ? 43.121 60.191 33.860 1.00 20.32 61 ASP E O 1
ATOM 17834 N N . ASP E 1 62 ? 45.012 59.156 34.164 1.00 31.25 62 ASP E N 1
ATOM 17835 C CA . ASP E 1 62 ? 45.123 58.689 32.817 1.00 31.19 62 ASP E CA 1
ATOM 17836 C C . ASP E 1 62 ? 43.862 57.918 32.428 1.00 32.14 62 ASP E C 1
ATOM 17837 O O . ASP E 1 62 ? 43.334 57.244 33.208 1.00 34.09 62 ASP E O 1
ATOM 17846 N N . ASP E 1 63 ? 43.358 58.146 31.253 1.00 27.03 63 ASP E N 1
ATOM 17847 C CA . ASP E 1 63 ? 42.197 57.500 30.809 1.00 34.50 63 ASP E CA 1
ATOM 17848 C C . ASP E 1 63 ? 42.674 56.389 29.926 1.00 39.62 63 ASP E C 1
ATOM 17849 O O . ASP E 1 63 ? 42.992 56.609 28.812 1.00 39.27 63 ASP E O 1
ATOM 17858 N N . ALA E 1 64 ? 42.589 55.169 30.396 1.00 32.49 64 ALA E N 1
ATOM 17859 C CA . ALA E 1 64 ? 43.005 54.005 29.630 1.00 38.70 64 ALA E CA 1
ATOM 17860 C C . ALA E 1 64 ? 42.260 53.751 28.302 1.00 45.29 64 ALA E C 1
ATOM 17861 O O . ALA E 1 64 ? 42.627 52.848 27.574 1.00 35.54 64 ALA E O 1
ATOM 17868 N N . GLU E 1 65 ? 41.195 54.465 28.076 1.00 44.55 65 GLU E N 1
ATOM 17869 C CA . GLU E 1 65 ? 40.511 54.407 26.816 1.00 41.31 65 GLU E CA 1
ATOM 17870 C C . GLU E 1 65 ? 40.932 55.535 25.850 1.00 45.35 65 GLU E C 1
ATOM 17871 O O . GLU E 1 65 ? 40.705 55.394 24.711 1.00 43.60 65 GLU E O 1
ATOM 17883 N N . LEU E 1 66 ? 41.594 56.570 26.291 1.00 35.41 66 LEU E N 1
ATOM 17884 C CA . LEU E 1 66 ? 41.984 57.610 25.387 1.00 41.52 66 LEU E CA 1
ATOM 17885 C C . LEU E 1 66 ? 43.292 57.231 24.648 1.00 32.86 66 LEU E C 1
ATOM 17886 O O . LEU E 1 66 ? 44.227 56.819 25.264 1.00 27.10 66 LEU E O 1
ATOM 17902 N N . PRO E 1 67 ? 43.326 57.335 23.350 1.00 33.69 67 PRO E N 1
ATOM 17903 C CA . PRO E 1 67 ? 44.492 56.862 22.639 1.00 37.20 67 PRO E CA 1
ATOM 17904 C C . PRO E 1 67 ? 45.760 57.675 22.850 1.00 38.28 67 PRO E C 1
ATOM 17905 O O . PRO E 1 67 ? 46.790 57.112 23.015 1.00 30.66 67 PRO E O 1
ATOM 17916 N N . ARG E 1 68 ? 45.646 58.981 22.861 1.00 32.98 68 ARG E N 1
ATOM 17917 C CA . ARG E 1 68 ? 46.734 59.844 23.142 1.00 32.83 68 ARG E CA 1
ATOM 17918 C C . ARG E 1 68 ? 47.385 59.547 24.501 1.00 29.56 68 ARG E C 1
ATOM 17919 O O . ARG E 1 68 ? 48.541 59.691 24.599 1.00 37.61 68 ARG E O 1
ATOM 17940 N N . ASP E 1 69 ? 46.616 59.219 25.533 1.00 25.72 69 ASP E N 1
ATOM 17941 C CA . ASP E 1 69 ? 47.095 58.745 26.786 1.00 30.43 69 ASP E CA 1
ATOM 17942 C C . ASP E 1 69 ? 47.793 57.442 26.610 1.00 23.55 69 ASP E C 1
ATOM 17943 O O . ASP E 1 69 ? 48.782 57.291 27.140 1.00 20.35 69 ASP E O 1
ATOM 17952 N N . GLN E 1 70 ? 47.207 56.501 25.888 1.00 35.26 70 GLN E N 1
ATOM 17953 C CA . GLN E 1 70 ? 47.780 55.212 25.578 1.00 36.21 70 GLN E CA 1
ATOM 17954 C C . GLN E 1 70 ? 49.096 55.285 24.880 1.00 36.19 70 GLN E C 1
ATOM 17955 O O . GLN E 1 70 ? 49.934 54.583 25.231 1.00 34.07 70 GLN E O 1
ATOM 17969 N N . GLY E 1 71 ? 49.231 56.089 23.851 1.00 33.81 71 GLY E N 1
ATOM 17970 C CA . GLY E 1 71 ? 50.494 56.288 23.175 1.00 29.03 71 GLY E CA 1
ATOM 17971 C C . GLY E 1 71 ? 51.598 56.935 23.995 1.00 27.08 71 GLY E C 1
ATOM 17972 O O . GLY E 1 71 ? 52.671 56.499 23.979 1.00 23.44 71 GLY E O 1
ATOM 17976 N N . LYS E 1 72 ? 51.258 57.958 24.742 1.00 23.96 72 LYS E N 1
ATOM 17977 C CA . LYS E 1 72 ? 52.128 58.625 25.636 1.00 20.86 72 LYS E CA 1
ATOM 17978 C C . LYS E 1 72 ? 52.666 57.710 26.724 1.00 30.52 72 LYS E C 1
ATOM 17979 O O . LYS E 1 72 ? 53.758 57.850 27.060 1.00 37.43 72 LYS E O 1
ATOM 17998 N N . ILE E 1 73 ? 51.873 56.834 27.262 1.00 28.14 73 ILE E N 1
ATOM 17999 C CA . ILE E 1 73 ? 52.245 55.897 28.260 1.00 27.21 73 ILE E CA 1
ATOM 18000 C C . ILE E 1 73 ? 52.756 54.507 27.777 1.00 28.71 73 ILE E C 1
ATOM 18001 O O . ILE E 1 73 ? 53.265 53.776 28.563 1.00 28.77 73 ILE E O 1
ATOM 18017 N N . LYS E 1 74 ? 52.791 54.289 26.489 1.00 35.73 74 LYS E N 1
ATOM 18018 C CA . LYS E 1 74 ? 53.033 52.995 25.892 1.00 36.80 74 LYS E CA 1
ATOM 18019 C C . LYS E 1 74 ? 54.288 52.248 26.315 1.00 39.14 74 LYS E C 1
ATOM 18020 O O . LYS E 1 74 ? 54.263 51.081 26.453 1.00 48.87 74 LYS E O 1
ATOM 18039 N N . ASP E 1 75 ? 55.351 52.925 26.596 1.00 36.61 75 ASP E N 1
ATOM 18040 C CA . ASP E 1 75 ? 56.522 52.291 27.063 1.00 36.76 75 ASP E CA 1
ATOM 18041 C C . ASP E 1 75 ? 56.294 51.548 28.368 1.00 48.31 75 ASP E C 1
ATOM 18042 O O . ASP E 1 75 ? 56.946 50.606 28.622 1.00 51.23 75 ASP E O 1
ATOM 18051 N N . TYR E 1 76 ? 55.402 52.013 29.182 1.00 48.22 76 TYR E N 1
ATOM 18052 C CA . TYR E 1 76 ? 55.117 51.356 30.409 1.00 49.29 76 TYR E CA 1
ATOM 18053 C C . TYR E 1 76 ? 53.844 50.487 30.462 1.00 48.19 76 TYR E C 1
ATOM 18054 O O . TYR E 1 76 ? 53.849 49.361 30.934 1.00 44.19 76 TYR E O 1
ATOM 18072 N N . GLY E 1 77 ? 52.764 51.051 29.958 1.00 43.54 77 GLY E N 1
ATOM 18073 C CA . GLY E 1 77 ? 51.472 50.423 30.011 1.00 45.91 77 GLY E CA 1
ATOM 18074 C C . GLY E 1 77 ? 50.769 50.864 31.284 1.00 43.81 77 GLY E C 1
ATOM 18075 O O . GLY E 1 77 ? 51.348 51.397 32.146 1.00 47.75 77 GLY E O 1
ATOM 18079 N N . PHE E 1 78 ? 49.484 50.718 31.333 1.00 39.56 78 PHE E N 1
ATOM 18080 C CA . PHE E 1 78 ? 48.673 51.046 32.497 1.00 32.93 78 PHE E CA 1
ATOM 18081 C C . PHE E 1 78 ? 48.865 50.122 33.723 1.00 33.50 78 PHE E C 1
ATOM 18082 O O . PHE E 1 78 ? 48.701 50.524 34.824 1.00 33.71 78 PHE E O 1
ATOM 18099 N N . ALA E 1 79 ? 49.128 48.873 33.504 1.00 42.11 79 ALA E N 1
ATOM 18100 C CA . ALA E 1 79 ? 49.364 48.009 34.606 1.00 39.41 79 ALA E CA 1
ATOM 18101 C C . ALA E 1 79 ? 50.763 47.471 34.458 1.00 40.79 79 ALA E C 1
ATOM 18102 O O . ALA E 1 79 ? 51.234 47.318 33.382 1.00 37.90 79 ALA E O 1
ATOM 18109 N N . TYR E 1 80 ? 51.431 47.264 35.543 1.00 40.33 80 TYR E N 1
ATOM 18110 C CA . TYR E 1 80 ? 52.747 46.841 35.419 1.00 49.23 80 TYR E CA 1
ATOM 18111 C C . TYR E 1 80 ? 52.759 45.507 34.714 1.00 59.08 80 TYR E C 1
ATOM 18112 O O . TYR E 1 80 ? 52.182 44.560 35.169 1.00 54.34 80 TYR E O 1
ATOM 18130 N N . ARG E 1 81 ? 53.355 45.478 33.555 1.00 62.02 81 ARG E N 1
ATOM 18131 C CA . ARG E 1 81 ? 53.497 44.254 32.860 1.00 57.36 81 ARG E CA 1
ATOM 18132 C C . ARG E 1 81 ? 54.725 43.728 33.530 1.00 57.01 81 ARG E C 1
ATOM 18133 O O . ARG E 1 81 ? 55.768 44.278 33.311 1.00 58.91 81 ARG E O 1
ATOM 18154 N N . PRO E 1 82 ? 54.645 42.542 34.158 1.00 65.44 82 PRO E N 1
ATOM 18155 C CA . PRO E 1 82 ? 55.766 41.996 34.919 1.00 63.22 82 PRO E CA 1
ATOM 18156 C C . PRO E 1 82 ? 57.085 41.967 34.140 1.00 70.52 82 PRO E C 1
ATOM 18157 O O . PRO E 1 82 ? 58.105 41.886 34.793 1.00 62.17 82 PRO E O 1
ATOM 18168 N N . GLY E 1 83 ? 57.075 42.043 32.825 1.00 75.85 83 GLY E N 1
ATOM 18169 C CA . GLY E 1 83 ? 58.330 42.030 32.124 1.00 71.29 83 GLY E CA 1
ATOM 18170 C C . GLY E 1 83 ? 58.908 43.361 31.724 1.00 70.52 83 GLY E C 1
ATOM 18171 O O . GLY E 1 83 ? 60.072 43.570 31.904 1.00 64.69 83 GLY E O 1
ATOM 18175 N N . GLN E 1 84 ? 58.066 44.256 31.234 1.00 71.45 84 GLN E N 1
ATOM 18176 C CA . GLN E 1 84 ? 58.472 45.548 30.692 1.00 69.31 84 GLN E CA 1
ATOM 18177 C C . GLN E 1 84 ? 58.686 46.710 31.702 1.00 67.24 84 GLN E C 1
ATOM 18178 O O . GLN E 1 84 ? 58.392 46.596 32.850 1.00 63.73 84 GLN E O 1
ATOM 18192 N N . GLN E 1 85 ? 59.097 47.863 31.233 1.00 61.52 85 GLN E N 1
ATOM 18193 C CA . GLN E 1 85 ? 59.435 49.011 32.066 1.00 54.81 85 GLN E CA 1
ATOM 18194 C C . GLN E 1 85 ? 58.297 49.482 32.967 1.00 53.55 85 GLN E C 1
ATOM 18195 O O . GLN E 1 85 ? 57.163 49.278 32.653 1.00 56.12 85 GLN E O 1
ATOM 18209 N N . TRP E 1 86 ? 58.647 50.063 34.087 1.00 43.39 86 TRP E N 1
ATOM 18210 C CA . TRP E 1 86 ? 57.708 50.606 35.019 1.00 40.61 86 TRP E CA 1
ATOM 18211 C C . TRP E 1 86 ? 58.216 51.942 35.454 1.00 43.95 86 TRP E C 1
ATOM 18212 O O . TRP E 1 86 ? 59.295 52.319 35.208 1.00 45.75 86 TRP E O 1
ATOM 18233 N N . PHE E 1 87 ? 57.326 52.649 36.088 1.00 44.25 87 PHE E N 1
ATOM 18234 C CA . PHE E 1 87 ? 57.635 53.901 36.641 1.00 32.93 87 PHE E CA 1
ATOM 18235 C C . PHE E 1 87 ? 58.599 53.879 37.802 1.00 32.58 87 PHE E C 1
ATOM 18236 O O . PHE E 1 87 ? 59.075 54.887 38.148 1.00 33.23 87 PHE E O 1
ATOM 18253 N N . TYR E 1 88 ? 58.777 52.742 38.385 1.00 34.40 88 TYR E N 1
ATOM 18254 C CA . TYR E 1 88 ? 59.630 52.524 39.510 1.00 36.44 88 TYR E CA 1
ATOM 18255 C C . TYR E 1 88 ? 59.880 51.038 39.646 1.00 45.67 88 TYR E C 1
ATOM 18256 O O . TYR E 1 88 ? 59.352 50.283 38.912 1.00 48.89 88 TYR E O 1
ATOM 18274 N N . PRO E 1 89 ? 60.735 50.637 40.576 1.00 45.03 89 PRO E N 1
ATOM 18275 C CA . PRO E 1 89 ? 60.919 49.230 40.774 1.00 40.17 89 PRO E CA 1
ATOM 18276 C C . PRO E 1 89 ? 59.574 48.595 41.147 1.00 38.36 89 PRO E C 1
ATOM 18277 O O . PRO E 1 89 ? 58.927 49.074 42.002 1.00 29.92 89 PRO E O 1
ATOM 18288 N N . ALA E 1 90 ? 59.204 47.516 40.492 1.00 34.13 90 ALA E N 1
ATOM 18289 C CA . ALA E 1 90 ? 57.903 46.896 40.656 1.00 43.45 90 ALA E CA 1
ATOM 18290 C C . ALA E 1 90 ? 57.545 46.414 42.034 1.00 50.22 90 ALA E C 1
ATOM 18291 O O . ALA E 1 90 ? 56.443 46.547 42.461 1.00 47.20 90 ALA E O 1
ATOM 18298 N N . ASP E 1 91 ? 58.490 45.864 42.719 1.00 45.20 91 ASP E N 1
ATOM 18299 C CA . ASP E 1 91 ? 58.231 45.446 44.059 1.00 52.83 91 ASP E CA 1
ATOM 18300 C C . ASP E 1 91 ? 58.570 46.457 45.167 1.00 50.75 91 ASP E C 1
ATOM 18301 O O . ASP E 1 91 ? 58.549 46.073 46.300 1.00 54.37 91 ASP E O 1
ATOM 18310 N N . LEU E 1 92 ? 58.815 47.689 44.815 1.00 36.06 92 LEU E N 1
ATOM 18311 C CA . LEU E 1 92 ? 59.182 48.655 45.762 1.00 32.45 92 LEU E CA 1
ATOM 18312 C C . LEU E 1 92 ? 58.116 48.737 46.866 1.00 40.11 92 LEU E C 1
ATOM 18313 O O . LEU E 1 92 ? 56.963 48.701 46.602 1.00 37.37 92 LEU E O 1
ATOM 18329 N N . GLN E 1 93 ? 58.541 48.863 48.100 1.00 40.44 93 GLN E N 1
ATOM 18330 C CA . GLN E 1 93 ? 57.631 48.926 49.208 1.00 37.74 93 GLN E CA 1
ATOM 18331 C C . GLN E 1 93 ? 57.671 50.278 49.859 1.00 41.82 93 GLN E C 1
ATOM 18332 O O . GLN E 1 93 ? 58.659 50.892 49.842 1.00 44.99 93 GLN E O 1
ATOM 18346 N N . VAL E 1 94 ? 56.553 50.760 50.351 1.00 44.29 94 VAL E N 1
ATOM 18347 C CA . VAL E 1 94 ? 56.506 52.006 51.073 1.00 34.77 94 VAL E CA 1
ATOM 18348 C C . VAL E 1 94 ? 55.864 51.777 52.449 1.00 34.92 94 VAL E C 1
ATOM 18349 O O . VAL E 1 94 ? 54.685 51.631 52.516 1.00 29.02 94 VAL E O 1
ATOM 18362 N N . GLN E 1 95 ? 56.670 51.832 53.498 1.00 34.55 95 GLN E N 1
ATOM 18363 C CA . GLN E 1 95 ? 56.240 51.666 54.877 1.00 36.95 95 GLN E CA 1
ATOM 18364 C C . GLN E 1 95 ? 55.519 50.370 55.130 1.00 32.40 95 GLN E C 1
ATOM 18365 O O . GLN E 1 95 ? 54.559 50.388 55.790 1.00 22.87 95 GLN E O 1
ATOM 18379 N N . GLY E 1 96 ? 55.993 49.294 54.537 1.00 29.04 96 GLY E N 1
ATOM 18380 C CA . GLY E 1 96 ? 55.394 47.982 54.639 1.00 27.29 96 GLY E CA 1
ATOM 18381 C C . GLY E 1 96 ? 54.362 47.577 53.597 1.00 38.16 96 GLY E C 1
ATOM 18382 O O . GLY E 1 96 ? 54.109 46.423 53.426 1.00 38.40 96 GLY E O 1
ATOM 18386 N N . LYS E 1 97 ? 53.813 48.512 52.894 1.00 34.19 97 LYS E N 1
ATOM 18387 C CA . LYS E 1 97 ? 52.860 48.211 51.911 1.00 35.99 97 LYS E CA 1
ATOM 18388 C C . LYS E 1 97 ? 53.515 48.238 50.545 1.00 33.95 97 LYS E C 1
ATOM 18389 O O . LYS E 1 97 ? 54.413 48.962 50.317 1.00 35.15 97 LYS E O 1
ATOM 18408 N N . THR E 1 98 ? 53.069 47.416 49.636 1.00 37.66 98 THR E N 1
ATOM 18409 C CA . THR E 1 98 ? 53.610 47.433 48.310 1.00 42.86 98 THR E CA 1
ATOM 18410 C C . THR E 1 98 ? 53.011 48.640 47.658 1.00 37.90 98 THR E C 1
ATOM 18411 O O . THR E 1 98 ? 51.860 48.764 47.623 1.00 32.41 98 THR E O 1
ATOM 18422 N N . LEU E 1 99 ? 53.848 49.489 47.121 1.00 43.54 99 LEU E N 1
ATOM 18423 C CA . LEU E 1 99 ? 53.467 50.745 46.499 1.00 38.23 99 LEU E CA 1
ATOM 18424 C C . LEU E 1 99 ? 52.524 50.602 45.333 1.00 39.30 99 LEU E C 1
ATOM 18425 O O . LEU E 1 99 ? 51.627 51.336 45.229 1.00 42.28 99 LEU E O 1
ATOM 18441 N N . ASN E 1 100 ? 52.717 49.599 44.501 1.00 49.02 100 ASN E N 1
ATOM 18442 C CA . ASN E 1 100 ? 51.806 49.310 43.391 1.00 40.99 100 ASN E CA 1
ATOM 18443 C C . ASN E 1 100 ? 50.387 49.056 43.832 1.00 41.01 100 ASN E C 1
ATOM 18444 O O . ASN E 1 100 ? 49.470 49.438 43.192 1.00 31.81 100 ASN E O 1
ATOM 18455 N N . ASP E 1 101 ? 50.257 48.428 44.963 1.00 36.24 101 ASP E N 1
ATOM 18456 C CA . ASP E 1 101 ? 49.011 48.163 45.547 1.00 34.25 101 ASP E CA 1
ATOM 18457 C C . ASP E 1 101 ? 48.318 49.470 45.908 1.00 38.16 101 ASP E C 1
ATOM 18458 O O . ASP E 1 101 ? 47.143 49.479 45.978 1.00 42.61 101 ASP E O 1
ATOM 18467 N N . LEU E 1 102 ? 49.027 50.547 46.135 1.00 45.38 102 LEU E N 1
ATOM 18468 C CA . LEU E 1 102 ? 48.350 51.815 46.392 1.00 38.42 102 LEU E CA 1
ATOM 18469 C C . LEU E 1 102 ? 47.938 52.637 45.161 1.00 37.03 102 LEU E C 1
ATOM 18470 O O . LEU E 1 102 ? 47.336 53.632 45.336 1.00 37.76 102 LEU E O 1
ATOM 18486 N N . LEU E 1 103 ? 48.265 52.202 43.980 1.00 36.66 103 LEU E N 1
ATOM 18487 C CA . LEU E 1 103 ? 47.839 52.914 42.827 1.00 37.33 103 LEU E CA 1
ATOM 18488 C C . LEU E 1 103 ? 46.322 52.883 42.756 1.00 25.16 103 LEU E C 1
ATOM 18489 O O . LEU E 1 103 ? 45.737 51.861 42.914 1.00 28.99 103 LEU E O 1
ATOM 18505 N N . LEU E 1 104 ? 45.714 54.017 42.545 1.00 23.10 104 LEU E N 1
ATOM 18506 C CA . LEU E 1 104 ? 44.308 54.118 42.433 1.00 27.45 104 LEU E CA 1
ATOM 18507 C C . LEU E 1 104 ? 43.935 54.794 41.136 1.00 27.91 104 LEU E C 1
ATOM 18508 O O . LEU E 1 104 ? 44.365 55.881 40.877 1.00 28.73 104 LEU E O 1
ATOM 18524 N N . SER E 1 105 ? 43.132 54.158 40.322 1.00 24.17 105 SER E N 1
ATOM 18525 C CA . SER E 1 105 ? 42.716 54.781 39.104 1.00 26.18 105 SER E CA 1
ATOM 18526 C C . SER E 1 105 ? 41.483 55.671 39.295 1.00 29.94 105 SER E C 1
ATOM 18527 O O . SER E 1 105 ? 40.475 55.198 39.592 1.00 33.68 105 SER E O 1
ATOM 18535 N N . VAL E 1 106 ? 41.597 56.956 39.146 1.00 29.27 106 VAL E N 1
ATOM 18536 C CA . VAL E 1 106 ? 40.469 57.827 39.196 1.00 33.35 106 VAL E CA 1
ATOM 18537 C C . VAL E 1 106 ? 40.604 58.596 37.907 1.00 38.11 106 VAL E C 1
ATOM 18538 O O . VAL E 1 106 ? 41.129 59.654 37.894 1.00 42.75 106 VAL E O 1
ATOM 18551 N N . PRO E 1 107 ? 40.120 58.040 36.818 1.00 32.29 107 PRO E N 1
ATOM 18552 C CA . PRO E 1 107 ? 40.417 58.682 35.555 1.00 38.36 107 PRO E CA 1
ATOM 18553 C C . PRO E 1 107 ? 39.655 59.919 35.141 1.00 34.45 107 PRO E C 1
ATOM 18554 O O . PRO E 1 107 ? 38.507 60.028 35.371 1.00 30.93 107 PRO E O 1
ATOM 18565 N N . SER E 1 108 ? 40.369 60.768 34.458 1.00 37.41 108 SER E N 1
ATOM 18566 C CA . SER E 1 108 ? 39.931 62.015 33.938 1.00 42.84 108 SER E CA 1
ATOM 18567 C C . SER E 1 108 ? 39.255 61.764 32.576 1.00 37.71 108 SER E C 1
ATOM 18568 O O . SER E 1 108 ? 39.580 62.314 31.609 1.00 36.30 108 SER E O 1
ATOM 18576 N N . THR E 1 109 ? 38.213 60.978 32.603 1.00 28.78 109 THR E N 1
ATOM 18577 C CA . THR E 1 109 ? 37.489 60.563 31.430 1.00 28.05 109 THR E CA 1
ATOM 18578 C C . THR E 1 109 ? 36.856 61.639 30.582 1.00 33.46 109 THR E C 1
ATOM 18579 O O . THR E 1 109 ? 36.705 61.469 29.423 1.00 28.60 109 THR E O 1
ATOM 18590 N N . TYR E 1 110 ? 36.607 62.764 31.184 1.00 45.16 110 TYR E N 1
ATOM 18591 C CA . TYR E 1 110 ? 36.117 63.891 30.468 1.00 35.99 110 TYR E CA 1
ATOM 18592 C C . TYR E 1 110 ? 36.986 64.341 29.307 1.00 38.32 110 TYR E C 1
ATOM 18593 O O . TYR E 1 110 ? 36.457 64.877 28.414 1.00 44.90 110 TYR E O 1
ATOM 18611 N N . ARG E 1 111 ? 38.298 64.121 29.274 1.00 35.55 111 ARG E N 1
ATOM 18612 C CA . ARG E 1 111 ? 39.150 64.508 28.134 1.00 31.72 111 ARG E CA 1
ATOM 18613 C C . ARG E 1 111 ? 38.794 64.063 26.674 1.00 36.05 111 ARG E C 1
ATOM 18614 O O . ARG E 1 111 ? 39.286 64.544 25.756 1.00 35.78 111 ARG E O 1
ATOM 18635 N N . ARG E 1 112 ? 37.942 63.091 26.509 1.00 41.57 112 ARG E N 1
ATOM 18636 C CA . ARG E 1 112 ? 37.382 62.758 25.249 1.00 36.33 112 ARG E CA 1
ATOM 18637 C C . ARG E 1 112 ? 36.174 63.664 24.767 1.00 44.63 112 ARG E C 1
ATOM 18638 O O . ARG E 1 112 ? 35.581 63.341 23.802 1.00 46.47 112 ARG E O 1
ATOM 18659 N N . TYR E 1 113 ? 35.826 64.782 25.386 1.00 37.10 113 TYR E N 1
ATOM 18660 C CA . TYR E 1 113 ? 34.767 65.611 24.916 1.00 34.41 113 TYR E CA 1
ATOM 18661 C C . TYR E 1 113 ? 35.471 66.952 24.628 1.00 42.71 113 TYR E C 1
ATOM 18662 O O . TYR E 1 113 ? 36.053 67.537 25.477 1.00 49.55 113 TYR E O 1
ATOM 18680 N N . PRO E 1 114 ? 35.367 67.478 23.440 1.00 34.35 114 PRO E N 1
ATOM 18681 C CA . PRO E 1 114 ? 36.170 68.624 23.117 1.00 36.75 114 PRO E CA 1
ATOM 18682 C C . PRO E 1 114 ? 36.084 69.649 24.123 1.00 42.50 114 PRO E C 1
ATOM 18683 O O . PRO E 1 114 ? 35.065 69.909 24.606 1.00 41.99 114 PRO E O 1
ATOM 18694 N N . ARG E 1 115 ? 37.201 70.256 24.405 1.00 47.90 115 ARG E N 1
ATOM 18695 C CA . ARG E 1 115 ? 37.264 71.227 25.441 1.00 56.44 115 ARG E CA 1
ATOM 18696 C C . ARG E 1 115 ? 36.350 72.405 25.153 1.00 53.19 115 ARG E C 1
ATOM 18697 O O . ARG E 1 115 ? 36.061 72.692 24.020 1.00 48.16 115 ARG E O 1
ATOM 18718 N N . GLY E 1 116 ? 35.770 72.998 26.176 1.00 55.42 116 GLY E N 1
ATOM 18719 C CA . GLY E 1 116 ? 34.827 74.078 25.972 1.00 51.46 116 GLY E CA 1
ATOM 18720 C C . GLY E 1 116 ? 33.350 73.667 25.758 1.00 43.76 116 GLY E C 1
ATOM 18721 O O . GLY E 1 116 ? 32.457 74.411 26.099 1.00 35.49 116 GLY E O 1
ATOM 18725 N N . THR E 1 117 ? 33.144 72.463 25.263 1.00 34.35 117 THR E N 1
ATOM 18726 C CA . THR E 1 117 ? 31.833 71.923 25.091 1.00 22.30 117 THR E CA 1
ATOM 18727 C C . THR E 1 117 ? 31.245 71.641 26.442 1.00 26.59 117 THR E C 1
ATOM 18728 O O . THR E 1 117 ? 31.931 71.344 27.348 1.00 31.45 117 THR E O 1
ATOM 18739 N N . PRO E 1 118 ? 29.946 71.753 26.559 1.00 31.17 118 PRO E N 1
ATOM 18740 C CA . PRO E 1 118 ? 29.368 71.558 27.871 1.00 34.33 118 PRO E CA 1
ATOM 18741 C C . PRO E 1 118 ? 29.672 70.194 28.517 1.00 39.19 118 PRO E C 1
ATOM 18742 O O . PRO E 1 118 ? 29.797 70.163 29.679 1.00 34.66 118 PRO E O 1
ATOM 18753 N N . GLU E 1 119 ? 29.802 69.136 27.755 1.00 41.91 119 GLU E N 1
ATOM 18754 C CA . GLU E 1 119 ? 30.081 67.834 28.289 1.00 39.63 119 GLU E CA 1
ATOM 18755 C C . GLU E 1 119 ? 31.428 67.795 29.014 1.00 45.81 119 GLU E C 1
ATOM 18756 O O . GLU E 1 119 ? 31.524 67.284 30.081 1.00 44.40 119 GLU E O 1
ATOM 18768 N N . HIS E 1 120 ? 32.453 68.318 28.395 1.00 41.92 120 HIS E N 1
ATOM 18769 C CA . HIS E 1 120 ? 33.752 68.367 28.987 1.00 38.83 120 HIS E CA 1
ATOM 18770 C C . HIS E 1 120 ? 33.793 69.204 30.251 1.00 42.87 120 HIS E C 1
ATOM 18771 O O . HIS E 1 120 ? 34.288 68.762 31.249 1.00 45.40 120 HIS E O 1
ATOM 18785 N N . VAL E 1 121 ? 33.189 70.355 30.176 1.00 39.81 121 VAL E N 1
ATOM 18786 C CA . VAL E 1 121 ? 33.172 71.277 31.274 1.00 43.03 121 VAL E CA 1
ATOM 18787 C C . VAL E 1 121 ? 32.513 70.685 32.498 1.00 39.99 121 VAL E C 1
ATOM 18788 O O . VAL E 1 121 ? 32.930 70.976 33.558 1.00 37.99 121 VAL E O 1
ATOM 18801 N N . ALA E 1 122 ? 31.412 69.988 32.295 1.00 44.24 122 ALA E N 1
ATOM 18802 C CA . ALA E 1 122 ? 30.708 69.212 33.282 1.00 41.36 122 ALA E CA 1
ATOM 18803 C C . ALA E 1 122 ? 31.441 67.956 33.702 1.00 38.04 122 ALA E C 1
ATOM 18804 O O . ALA E 1 122 ? 31.412 67.600 34.794 1.00 38.87 122 ALA E O 1
ATOM 18811 N N . GLY E 1 123 ? 32.052 67.274 32.790 1.00 37.31 123 GLY E N 1
ATOM 18812 C CA . GLY E 1 123 ? 32.872 66.125 33.083 1.00 40.11 123 GLY E CA 1
ATOM 18813 C C . GLY E 1 123 ? 34.103 66.394 33.915 1.00 42.00 123 GLY E C 1
ATOM 18814 O O . GLY E 1 123 ? 34.609 65.508 34.489 1.00 42.18 123 GLY E O 1
ATOM 18818 N N . LYS E 1 124 ? 34.694 67.554 33.750 1.00 40.20 124 LYS E N 1
ATOM 18819 C CA . LYS E 1 124 ? 35.805 67.973 34.558 1.00 40.55 124 LYS E CA 1
ATOM 18820 C C . LYS E 1 124 ? 35.387 68.259 35.966 1.00 39.84 124 LYS E C 1
ATOM 18821 O O . LYS E 1 124 ? 35.884 67.668 36.871 1.00 41.85 124 LYS E O 1
ATOM 18840 N N . SER E 1 125 ? 34.358 69.083 36.077 1.00 34.11 125 SER E N 1
ATOM 18841 C CA . SER E 1 125 ? 33.742 69.465 37.301 1.00 42.62 125 SER E CA 1
ATOM 18842 C C . SER E 1 125 ? 33.258 68.189 38.015 1.00 41.33 125 SER E C 1
ATOM 18843 O O . SER E 1 125 ? 33.205 68.149 39.192 1.00 39.87 125 SER E O 1
ATOM 18851 N N . ASP E 1 126 ? 32.829 67.222 37.258 1.00 39.38 126 ASP E N 1
ATOM 18852 C CA . ASP E 1 126 ? 32.515 65.944 37.794 1.00 38.19 126 ASP E CA 1
ATOM 18853 C C . ASP E 1 126 ? 33.746 65.290 38.313 1.00 38.59 126 ASP E C 1
ATOM 18854 O O . ASP E 1 126 ? 33.689 64.646 39.291 1.00 35.74 126 ASP E O 1
ATOM 18863 N N . PHE E 1 127 ? 34.820 65.408 37.579 1.00 35.48 127 PHE E N 1
ATOM 18864 C CA . PHE E 1 127 ? 36.067 64.844 37.970 1.00 35.49 127 PHE E CA 1
ATOM 18865 C C . PHE E 1 127 ? 36.577 65.474 39.239 1.00 40.36 127 PHE E C 1
ATOM 18866 O O . PHE E 1 127 ? 36.775 64.793 40.173 1.00 30.31 127 PHE E O 1
ATOM 18883 N N . GLU E 1 128 ? 36.609 66.790 39.280 1.00 38.08 128 GLU E N 1
ATOM 18884 C CA . GLU E 1 128 ? 37.003 67.502 40.457 1.00 32.03 128 GLU E CA 1
ATOM 18885 C C . GLU E 1 128 ? 36.068 67.066 41.563 1.00 39.98 128 GLU E C 1
ATOM 18886 O O . GLU E 1 128 ? 36.469 67.099 42.651 1.00 59.70 128 GLU E O 1
ATOM 18898 N N . ARG E 1 129 ? 34.814 66.807 41.326 1.00 31.23 129 ARG E N 1
ATOM 18899 C CA . ARG E 1 129 ? 33.974 66.232 42.336 1.00 38.26 129 ARG E CA 1
ATOM 18900 C C . ARG E 1 129 ? 34.377 64.785 42.649 1.00 43.90 129 ARG E C 1
ATOM 18901 O O . ARG E 1 129 ? 34.343 64.385 43.752 1.00 47.30 129 ARG E O 1
ATOM 18922 N N . ARG E 1 130 ? 34.691 64.002 41.652 1.00 45.72 130 ARG E N 1
ATOM 18923 C CA . ARG E 1 130 ? 35.150 62.651 41.859 1.00 48.05 130 ARG E CA 1
ATOM 18924 C C . ARG E 1 130 ? 36.494 62.625 42.608 1.00 51.43 130 ARG E C 1
ATOM 18925 O O . ARG E 1 130 ? 36.651 61.822 43.445 1.00 58.42 130 ARG E O 1
ATOM 18946 N N . LEU E 1 131 ? 37.445 63.487 42.320 1.00 43.68 131 LEU E N 1
ATOM 18947 C CA . LEU E 1 131 ? 38.654 63.458 43.069 1.00 46.30 131 LEU E CA 1
ATOM 18948 C C . LEU E 1 131 ? 38.378 63.736 44.554 1.00 49.51 131 LEU E C 1
ATOM 18949 O O . LEU E 1 131 ? 38.967 63.123 45.367 1.00 50.39 131 LEU E O 1
ATOM 18965 N N . HIS E 1 132 ? 37.464 64.618 44.873 1.00 40.97 132 HIS E N 1
ATOM 18966 C CA . HIS E 1 132 ? 37.129 64.927 46.242 1.00 57.72 132 HIS E CA 1
ATOM 18967 C C . HIS E 1 132 ? 36.593 63.734 47.048 1.00 45.55 132 HIS E C 1
ATOM 18968 O O . HIS E 1 132 ? 36.995 63.489 48.107 1.00 43.54 132 HIS E O 1
ATOM 18982 N N . ASP E 1 133 ? 35.697 62.986 46.503 1.00 46.75 133 ASP E N 1
ATOM 18983 C CA . ASP E 1 133 ? 35.182 61.821 47.171 1.00 56.19 133 ASP E CA 1
ATOM 18984 C C . ASP E 1 133 ? 36.211 60.719 47.443 1.00 58.29 133 ASP E C 1
ATOM 18985 O O . ASP E 1 133 ? 36.052 59.981 48.370 1.00 53.00 133 ASP E O 1
ATOM 18994 N N . THR E 1 134 ? 37.193 60.546 46.583 1.00 60.49 134 THR E N 1
ATOM 18995 C CA . THR E 1 134 ? 38.287 59.579 46.812 1.00 46.36 134 THR E CA 1
ATOM 18996 C C . THR E 1 134 ? 39.180 59.938 48.004 1.00 46.30 134 THR E C 1
ATOM 18997 O O . THR E 1 134 ? 39.588 59.097 48.729 1.00 48.04 134 THR E O 1
ATOM 19008 N N . LEU E 1 135 ? 39.528 61.200 48.132 1.00 45.30 135 LEU E N 1
ATOM 19009 C CA . LEU E 1 135 ? 40.351 61.669 49.208 1.00 52.66 135 LEU E CA 1
ATOM 19010 C C . LEU E 1 135 ? 39.705 61.525 50.605 1.00 59.12 135 LEU E C 1
ATOM 19011 O O . LEU E 1 135 ? 40.262 60.908 51.484 1.00 54.20 135 LEU E O 1
ATOM 19027 N N . VAL E 1 136 ? 38.485 62.017 50.747 1.00 65.56 136 VAL E N 1
ATOM 19028 C CA . VAL E 1 136 ? 37.729 61.889 51.979 1.00 56.93 136 VAL E CA 1
ATOM 19029 C C . VAL E 1 136 ? 37.642 60.427 52.303 1.00 57.19 136 VAL E C 1
ATOM 19030 O O . VAL E 1 136 ? 37.837 60.089 53.403 1.00 47.93 136 VAL E O 1
ATOM 19043 N N . GLU E 1 137 ? 37.374 59.582 51.348 1.00 54.82 137 GLU E N 1
ATOM 19044 C CA . GLU E 1 137 ? 37.316 58.193 51.633 1.00 54.55 137 GLU E CA 1
ATOM 19045 C C . GLU E 1 137 ? 38.610 57.699 52.155 1.00 60.94 137 GLU E C 1
ATOM 19046 O O . GLU E 1 137 ? 38.618 56.983 53.088 1.00 60.78 137 GLU E O 1
ATOM 19058 N N . LEU E 1 138 ? 39.671 58.098 51.507 1.00 60.98 138 LEU E N 1
ATOM 19059 C CA . LEU E 1 138 ? 41.017 57.796 51.887 1.00 59.11 138 LEU E CA 1
ATOM 19060 C C . LEU E 1 138 ? 41.322 58.354 53.275 1.00 67.60 138 LEU E C 1
ATOM 19061 O O . LEU E 1 138 ? 41.948 57.667 54.044 1.00 54.53 138 LEU E O 1
ATOM 19077 N N . GLY E 1 139 ? 40.858 59.571 53.552 1.00 57.35 139 GLY E N 1
ATOM 19078 C CA . GLY E 1 139 ? 41.078 60.181 54.821 1.00 50.67 139 GLY E CA 1
ATOM 19079 C C . GLY E 1 139 ? 42.320 60.967 54.727 1.00 53.59 139 GLY E C 1
ATOM 19080 O O . GLY E 1 139 ? 43.241 60.679 55.387 1.00 60.64 139 GLY E O 1
ATOM 19084 N N . ALA E 1 140 ? 42.328 61.988 53.922 1.00 46.47 140 ALA E N 1
ATOM 19085 C CA . ALA E 1 140 ? 43.560 62.662 53.704 1.00 44.74 140 ALA E CA 1
ATOM 19086 C C . ALA E 1 140 ? 43.636 64.064 54.270 1.00 46.44 140 ALA E C 1
ATOM 19087 O O . ALA E 1 140 ? 42.729 64.842 54.138 1.00 46.69 140 ALA E O 1
ATOM 19094 N N . ASP E 1 141 ? 44.681 64.306 54.982 1.00 47.92 141 ASP E N 1
ATOM 19095 C CA . ASP E 1 141 ? 44.958 65.592 55.511 1.00 37.47 141 ASP E CA 1
ATOM 19096 C C . ASP E 1 141 ? 45.663 66.503 54.529 1.00 43.91 141 ASP E C 1
ATOM 19097 O O . ASP E 1 141 ? 45.370 67.663 54.451 1.00 40.23 141 ASP E O 1
ATOM 19106 N N . VAL E 1 142 ? 46.603 65.942 53.811 1.00 42.84 142 VAL E N 1
ATOM 19107 C CA . VAL E 1 142 ? 47.368 66.681 52.861 1.00 40.63 142 VAL E CA 1
ATOM 19108 C C . VAL E 1 142 ? 47.543 65.856 51.610 1.00 42.56 142 VAL E C 1
ATOM 19109 O O . VAL E 1 142 ? 47.610 64.668 51.669 1.00 40.84 142 VAL E O 1
ATOM 19122 N N . VAL E 1 143 ? 47.566 66.519 50.481 1.00 37.94 143 VAL E N 1
ATOM 19123 C CA . VAL E 1 143 ? 47.756 65.862 49.213 1.00 41.69 143 VAL E CA 1
ATOM 19124 C C . VAL E 1 143 ? 48.814 66.645 48.441 1.00 36.63 143 VAL E C 1
ATOM 19125 O O . VAL E 1 143 ? 48.896 67.824 48.593 1.00 39.72 143 VAL E O 1
ATOM 19138 N N . VAL E 1 144 ? 49.625 65.966 47.657 1.00 38.80 144 VAL E N 1
ATOM 19139 C CA . VAL E 1 144 ? 50.675 66.567 46.855 1.00 38.33 144 VAL E CA 1
ATOM 19140 C C . VAL E 1 144 ? 50.522 66.332 45.355 1.00 41.90 144 VAL E C 1
ATOM 19141 O O . VAL E 1 144 ? 50.245 65.274 44.922 1.00 27.75 144 VAL E O 1
ATOM 19154 N N . LEU E 1 145 ? 50.799 67.304 44.524 1.00 45.05 145 LEU E N 1
ATOM 19155 C CA . LEU E 1 145 ? 50.646 67.079 43.098 1.00 39.57 145 LEU E CA 1
ATOM 19156 C C . LEU E 1 145 ? 51.995 67.045 42.436 1.00 35.08 145 LEU E C 1
ATOM 19157 O O . LEU E 1 145 ? 52.803 67.848 42.708 1.00 31.98 145 LEU E O 1
ATOM 19173 N N . ASP E 1 146 ? 52.222 66.075 41.584 1.00 33.81 146 ASP E N 1
ATOM 19174 C CA . ASP E 1 146 ? 53.472 65.878 40.922 1.00 35.50 146 ASP E CA 1
ATOM 19175 C C . ASP E 1 146 ? 53.136 65.466 39.461 1.00 43.33 146 ASP E C 1
ATOM 19176 O O . ASP E 1 146 ? 52.796 64.337 39.169 1.00 37.25 146 ASP E O 1
ATOM 19185 N N . GLY E 1 147 ? 53.223 66.448 38.585 1.00 45.60 147 GLY E N 1
ATOM 19186 C CA . GLY E 1 147 ? 52.874 66.375 37.210 1.00 35.35 147 GLY E CA 1
ATOM 19187 C C . GLY E 1 147 ? 51.416 66.112 36.993 1.00 27.11 147 GLY E C 1
ATOM 19188 O O . GLY E 1 147 ? 51.111 65.355 36.152 1.00 29.23 147 GLY E O 1
ATOM 19192 N N . LEU E 1 148 ? 50.514 66.687 37.748 1.00 29.56 148 LEU E N 1
ATOM 19193 C CA . LEU E 1 148 ? 49.122 66.431 37.484 1.00 30.08 148 LEU E CA 1
ATOM 19194 C C . LEU E 1 148 ? 48.763 67.297 36.278 1.00 34.04 148 LEU E C 1
ATOM 19195 O O . LEU E 1 148 ? 48.867 68.452 36.332 1.00 32.27 148 LEU E O 1
ATOM 19211 N N . LEU E 1 149 ? 48.432 66.716 35.139 1.00 41.91 149 LEU E N 1
ATOM 19212 C CA . LEU E 1 149 ? 48.078 67.522 34.005 1.00 36.09 149 LEU E CA 1
ATOM 19213 C C . LEU E 1 149 ? 46.812 68.331 34.178 1.00 44.40 149 LEU E C 1
ATOM 19214 O O . LEU E 1 149 ? 46.744 69.376 33.686 1.00 45.96 149 LEU E O 1
ATOM 19230 N N . VAL E 1 150 ? 45.825 67.813 34.852 1.00 49.59 150 VAL E N 1
ATOM 19231 C CA . VAL E 1 150 ? 44.578 68.488 35.050 1.00 44.26 150 VAL E CA 1
ATOM 19232 C C . VAL E 1 150 ? 44.826 69.712 35.931 1.00 36.83 150 VAL E C 1
ATOM 19233 O O . VAL E 1 150 ? 45.588 69.649 36.815 1.00 40.60 150 VAL E O 1
ATOM 19246 N N . ILE E 1 151 ? 44.145 70.798 35.672 1.00 40.61 151 ILE E N 1
ATOM 19247 C CA . ILE E 1 151 ? 44.291 72.013 36.428 1.00 49.83 151 ILE E CA 1
ATOM 19248 C C . ILE E 1 151 ? 43.103 72.184 37.322 1.00 49.81 151 ILE E C 1
ATOM 19249 O O . ILE E 1 151 ? 42.043 72.306 36.825 1.00 50.24 151 ILE E O 1
ATOM 19265 N N . LEU E 1 152 ? 43.325 72.262 38.613 1.00 52.78 152 LEU E N 1
ATOM 19266 C CA . LEU E 1 152 ? 42.241 72.311 39.528 1.00 46.16 152 LEU E CA 1
ATOM 19267 C C . LEU E 1 152 ? 41.442 73.616 39.603 1.00 46.31 152 LEU E C 1
ATOM 19268 O O . LEU E 1 152 ? 41.861 74.633 39.183 1.00 28.85 152 LEU E O 1
ATOM 19284 N N . ASP E 1 153 ? 40.213 73.490 39.991 1.00 52.71 153 ASP E N 1
ATOM 19285 C CA . ASP E 1 153 ? 39.380 74.660 40.202 1.00 47.87 153 ASP E CA 1
ATOM 19286 C C . ASP E 1 153 ? 38.449 74.384 41.297 1.00 46.58 153 ASP E C 1
ATOM 19287 O O . ASP E 1 153 ? 38.573 74.936 42.308 1.00 41.37 153 ASP E O 1
ATOM 19296 N N . GLU E 1 154 ? 37.550 73.499 41.031 1.00 59.11 154 GLU E N 1
ATOM 19297 C CA . GLU E 1 154 ? 36.558 73.108 41.989 1.00 61.98 154 GLU E CA 1
ATOM 19298 C C . GLU E 1 154 ? 37.077 72.420 43.215 1.00 55.37 154 GLU E C 1
ATOM 19299 O O . GLU E 1 154 ? 36.593 72.637 44.270 1.00 57.92 154 GLU E O 1
ATOM 19311 N N . LEU E 1 155 ? 38.036 71.547 43.070 1.00 55.75 155 LEU E N 1
ATOM 19312 C CA . LEU E 1 155 ? 38.588 70.881 44.230 1.00 51.75 155 LEU E CA 1
ATOM 19313 C C . LEU E 1 155 ? 39.229 71.873 45.175 1.00 44.71 155 LEU E C 1
ATOM 19314 O O . LEU E 1 155 ? 39.015 71.766 46.321 1.00 42.46 155 LEU E O 1
ATOM 19330 N N . VAL E 1 156 ? 39.932 72.864 44.677 1.00 51.90 156 VAL E N 1
ATOM 19331 C CA . VAL E 1 156 ? 40.607 73.867 45.508 1.00 45.21 156 VAL E CA 1
ATOM 19332 C C . VAL E 1 156 ? 39.912 75.224 45.731 1.00 47.50 156 VAL E C 1
ATOM 19333 O O . VAL E 1 156 ? 40.487 76.136 46.265 1.00 36.18 156 VAL E O 1
ATOM 19346 N N . ARG E 1 157 ? 38.648 75.282 45.386 1.00 49.12 157 ARG E N 1
ATOM 19347 C CA . ARG E 1 157 ? 37.868 76.442 45.541 1.00 52.07 157 ARG E CA 1
ATOM 19348 C C . ARG E 1 157 ? 37.845 76.882 47.027 1.00 56.88 157 ARG E C 1
ATOM 19349 O O . ARG E 1 157 ? 37.832 76.052 47.886 1.00 52.09 157 ARG E O 1
ATOM 19370 N N . PRO E 1 158 ? 37.830 78.184 47.306 1.00 60.26 158 PRO E N 1
ATOM 19371 C CA . PRO E 1 158 ? 37.889 78.601 48.680 1.00 64.36 158 PRO E CA 1
ATOM 19372 C C . PRO E 1 158 ? 36.773 78.057 49.513 1.00 70.77 158 PRO E C 1
ATOM 19373 O O . PRO E 1 158 ? 35.622 78.056 49.118 1.00 66.15 158 PRO E O 1
ATOM 19384 N N . GLY E 1 159 ? 37.108 77.672 50.702 1.00 71.69 159 GLY E N 1
ATOM 19385 C CA . GLY E 1 159 ? 36.113 77.103 51.523 1.00 66.93 159 GLY E CA 1
ATOM 19386 C C . GLY E 1 159 ? 35.806 75.663 51.218 1.00 78.43 159 GLY E C 1
ATOM 19387 O O . GLY E 1 159 ? 34.898 75.193 51.847 1.00 80.15 159 GLY E O 1
ATOM 19391 N N . ALA E 1 160 ? 36.463 75.048 50.277 1.00 74.32 160 ALA E N 1
ATOM 19392 C CA . ALA E 1 160 ? 36.190 73.671 50.050 1.00 61.80 160 ALA E CA 1
ATOM 19393 C C . ALA E 1 160 ? 36.891 72.869 51.062 1.00 61.07 160 ALA E C 1
ATOM 19394 O O . ALA E 1 160 ? 37.854 73.294 51.637 1.00 63.39 160 ALA E O 1
ATOM 19401 N N . PRO E 1 161 ? 36.505 71.623 51.197 1.00 60.62 161 PRO E N 1
ATOM 19402 C CA . PRO E 1 161 ? 37.101 70.697 52.143 1.00 65.16 161 PRO E CA 1
ATOM 19403 C C . PRO E 1 161 ? 38.580 70.536 51.934 1.00 72.55 161 PRO E C 1
ATOM 19404 O O . PRO E 1 161 ? 39.212 70.272 52.914 1.00 67.22 161 PRO E O 1
ATOM 19415 N N . PHE E 1 162 ? 39.054 70.593 50.704 1.00 72.71 162 PHE E N 1
ATOM 19416 C CA . PHE E 1 162 ? 40.478 70.596 50.423 1.00 60.95 162 PHE E CA 1
ATOM 19417 C C . PHE E 1 162 ? 40.830 71.979 49.945 1.00 62.75 162 PHE E C 1
ATOM 19418 O O . PHE E 1 162 ? 41.555 72.134 49.061 1.00 63.74 162 PHE E O 1
ATOM 19435 N N . ALA E 1 163 ? 40.229 72.945 50.580 1.00 64.70 163 ALA E N 1
ATOM 19436 C CA . ALA E 1 163 ? 40.421 74.321 50.240 1.00 67.78 163 ALA E CA 1
ATOM 19437 C C . ALA E 1 163 ? 41.900 74.681 50.330 1.00 67.15 163 ALA E C 1
ATOM 19438 O O . ALA E 1 163 ? 42.356 75.473 49.540 1.00 64.19 163 ALA E O 1
ATOM 19445 N N . ARG E 1 164 ? 42.586 74.218 51.340 1.00 58.07 164 ARG E N 1
ATOM 19446 C CA . ARG E 1 164 ? 44.017 74.410 51.414 1.00 55.75 164 ARG E CA 1
ATOM 19447 C C . ARG E 1 164 ? 44.745 73.153 51.881 1.00 54.35 164 ARG E C 1
ATOM 19448 O O . ARG E 1 164 ? 45.763 73.242 52.438 1.00 58.50 164 ARG E O 1
ATOM 19469 N N . ARG E 1 165 ? 44.198 72.019 51.666 1.00 59.36 165 ARG E N 1
ATOM 19470 C CA . ARG E 1 165 ? 44.885 70.882 52.074 1.00 52.74 165 ARG E CA 1
ATOM 19471 C C . ARG E 1 165 ? 45.701 70.182 50.957 1.00 43.54 165 ARG E C 1
ATOM 19472 O O . ARG E 1 165 ? 45.982 69.073 51.100 1.00 44.37 165 ARG E O 1
ATOM 19493 N N . ILE E 1 166 ? 46.025 70.832 49.879 1.00 41.16 166 ILE E N 1
ATOM 19494 C CA . ILE E 1 166 ? 46.760 70.173 48.846 1.00 48.36 166 ILE E CA 1
ATOM 19495 C C . ILE E 1 166 ? 47.849 71.076 48.226 1.00 48.51 166 ILE E C 1
ATOM 19496 O O . ILE E 1 166 ? 47.633 72.209 47.920 1.00 44.10 166 ILE E O 1
ATOM 19529 N N . ASN E 1 168 ? 51.347 71.511 45.484 1.00 52.20 168 ASN E N 1
ATOM 19530 C CA . ASN E 1 168 ? 51.961 71.036 44.286 1.00 51.28 168 ASN E CA 1
ATOM 19531 C C . ASN E 1 168 ? 53.450 71.196 44.341 1.00 46.74 168 ASN E C 1
ATOM 19532 O O . ASN E 1 168 ? 53.886 72.214 44.696 1.00 36.67 168 ASN E O 1
ATOM 19543 N N . ILE E 1 169 ? 54.216 70.172 44.035 1.00 45.89 169 ILE E N 1
ATOM 19544 C CA . ILE E 1 169 ? 55.638 70.335 43.999 1.00 43.45 169 ILE E CA 1
ATOM 19545 C C . ILE E 1 169 ? 56.106 70.532 42.530 1.00 47.38 169 ILE E C 1
ATOM 19546 O O . ILE E 1 169 ? 56.242 69.583 41.777 1.00 40.79 169 ILE E O 1
ATOM 19562 N N . HIS E 1 170 ? 56.367 71.765 42.186 1.00 25.22 170 HIS E N 1
ATOM 19563 C CA . HIS E 1 170 ? 56.702 72.161 40.893 1.00 29.53 170 HIS E CA 1
ATOM 19564 C C . HIS E 1 170 ? 58.196 72.360 40.709 1.00 37.12 170 HIS E C 1
ATOM 19565 O O . HIS E 1 170 ? 58.832 72.652 41.645 1.00 39.08 170 HIS E O 1
ATOM 19579 N N . PRO E 1 171 ? 58.751 72.146 39.496 1.00 41.21 171 PRO E N 1
ATOM 19580 C CA . PRO E 1 171 ? 60.170 72.397 39.238 1.00 34.83 171 PRO E CA 1
ATOM 19581 C C . PRO E 1 171 ? 60.610 73.781 38.754 1.00 35.35 171 PRO E C 1
ATOM 19582 O O . PRO E 1 171 ? 61.113 73.923 37.718 1.00 41.25 171 PRO E O 1
ATOM 19593 N N . GLY E 1 172 ? 60.325 74.785 39.525 1.00 35.26 172 GLY E N 1
ATOM 19594 C CA . GLY E 1 172 ? 60.763 76.121 39.316 1.00 27.54 172 GLY E CA 1
ATOM 19595 C C . GLY E 1 172 ? 60.385 76.930 40.522 1.00 38.32 172 GLY E C 1
ATOM 19596 O O . GLY E 1 172 ? 59.446 76.625 41.182 1.00 37.17 172 GLY E O 1
ATOM 19600 N N . VAL E 1 173 ? 61.046 78.031 40.749 1.00 41.76 173 VAL E N 1
ATOM 19601 C CA . VAL E 1 173 ? 60.701 78.807 41.879 1.00 37.65 173 VAL E CA 1
ATOM 19602 C C . VAL E 1 173 ? 59.465 79.536 41.450 1.00 43.51 173 VAL E C 1
ATOM 19603 O O . VAL E 1 173 ? 59.477 80.134 40.460 1.00 45.63 173 VAL E O 1
ATOM 19616 N N . THR E 1 174 ? 58.380 79.399 42.150 1.00 45.80 174 THR E N 1
ATOM 19617 C CA . THR E 1 174 ? 57.196 80.128 41.803 1.00 40.99 174 THR E CA 1
ATOM 19618 C C . THR E 1 174 ? 57.083 81.574 42.326 1.00 59.61 174 THR E C 1
ATOM 19619 O O . THR E 1 174 ? 56.191 82.274 41.915 1.00 56.78 174 THR E O 1
ATOM 19630 N N . ARG E 1 175 ? 58.005 81.981 43.151 1.00 64.64 175 ARG E N 1
ATOM 19631 C CA . ARG E 1 175 ? 57.897 83.234 43.758 1.00 54.28 175 ARG E CA 1
ATOM 19632 C C . ARG E 1 175 ? 58.025 84.243 42.670 1.00 62.99 175 ARG E C 1
ATOM 19633 O O . ARG E 1 175 ? 59.041 84.362 42.043 1.00 52.64 175 ARG E O 1
ATOM 19654 N N . GLU E 1 176 ? 56.997 85.041 42.626 1.00 74.34 176 GLU E N 1
ATOM 19655 C CA . GLU E 1 176 ? 56.804 86.112 41.697 1.00 69.43 176 GLU E CA 1
ATOM 19656 C C . GLU E 1 176 ? 57.940 87.130 41.705 1.00 62.66 176 GLU E C 1
ATOM 19657 O O . GLU E 1 176 ? 58.376 87.549 40.659 1.00 57.37 176 GLU E O 1
ATOM 19669 N N . ASP E 1 177 ? 58.448 87.427 42.877 1.00 61.24 177 ASP E N 1
ATOM 19670 C CA . ASP E 1 177 ? 59.547 88.334 43.006 1.00 60.36 177 ASP E CA 1
ATOM 19671 C C . ASP E 1 177 ? 60.931 87.713 42.879 1.00 61.05 177 ASP E C 1
ATOM 19672 O O . ASP E 1 177 ? 61.851 88.164 43.507 1.00 59.90 177 ASP E O 1
ATOM 19681 N N . SER E 1 178 ? 61.070 86.726 42.051 1.00 68.77 178 SER E N 1
ATOM 19682 C CA . SER E 1 178 ? 62.325 86.088 41.968 1.00 65.87 178 SER E CA 1
ATOM 19683 C C . SER E 1 178 ? 63.063 86.349 40.691 1.00 61.80 178 SER E C 1
ATOM 19684 O O . SER E 1 178 ? 62.500 86.385 39.630 1.00 63.23 178 SER E O 1
ATOM 19692 N N . PRO E 1 179 ? 64.350 86.528 40.817 1.00 60.19 179 PRO E N 1
ATOM 19693 C CA . PRO E 1 179 ? 65.149 86.601 39.612 1.00 62.58 179 PRO E CA 1
ATOM 19694 C C . PRO E 1 179 ? 65.058 85.297 38.862 1.00 53.75 179 PRO E C 1
ATOM 19695 O O . PRO E 1 179 ? 65.047 85.333 37.671 1.00 57.06 179 PRO E O 1
ATOM 19706 N N . TYR E 1 180 ? 64.930 84.206 39.559 1.00 53.30 180 TYR E N 1
ATOM 19707 C CA . TYR E 1 180 ? 64.857 82.944 38.911 1.00 36.11 180 TYR E CA 1
ATOM 19708 C C . TYR E 1 180 ? 63.447 82.360 38.861 1.00 45.38 180 TYR E C 1
ATOM 19709 O O . TYR E 1 180 ? 63.304 81.184 38.909 1.00 51.28 180 TYR E O 1
ATOM 19727 N N . GLU E 1 181 ? 62.441 83.188 38.750 1.00 34.88 181 GLU E N 1
ATOM 19728 C CA . GLU E 1 181 ? 61.129 82.723 38.720 1.00 38.10 181 GLU E CA 1
ATOM 19729 C C . GLU E 1 181 ? 60.946 81.908 37.499 1.00 46.14 181 GLU E C 1
ATOM 19730 O O . GLU E 1 181 ? 61.081 82.390 36.442 1.00 46.07 181 GLU E O 1
ATOM 19742 N N . ARG E 1 182 ? 60.592 80.680 37.657 1.00 39.06 182 ARG E N 1
ATOM 19743 C CA . ARG E 1 182 ? 60.375 79.860 36.541 1.00 43.46 182 ARG E CA 1
ATOM 19744 C C . ARG E 1 182 ? 59.059 79.180 36.752 1.00 35.48 182 ARG E C 1
ATOM 19745 O O . ARG E 1 182 ? 59.023 78.114 37.189 1.00 32.56 182 ARG E O 1
ATOM 19766 N N . ARG E 1 183 ? 57.975 79.796 36.406 1.00 34.15 183 ARG E N 1
ATOM 19767 C CA . ARG E 1 183 ? 56.716 79.157 36.605 1.00 46.64 183 ARG E CA 1
ATOM 19768 C C . ARG E 1 183 ? 56.026 78.736 35.320 1.00 45.24 183 ARG E C 1
ATOM 19769 O O . ARG E 1 183 ? 56.133 79.399 34.360 1.00 42.87 183 ARG E O 1
ATOM 19790 N N . GLY E 1 184 ? 55.280 77.660 35.401 1.00 32.55 184 GLY E N 1
ATOM 19791 C CA . GLY E 1 184 ? 54.538 77.118 34.317 1.00 32.09 184 GLY E CA 1
ATOM 19792 C C . GLY E 1 184 ? 55.084 75.844 33.744 1.00 31.71 184 GLY E C 1
ATOM 19793 O O . GLY E 1 184 ? 56.128 75.386 34.078 1.00 32.61 184 GLY E O 1
ATOM 19797 N N . ALA E 1 185 ? 54.335 75.304 32.819 1.00 33.94 185 ALA E N 1
ATOM 19798 C CA . ALA E 1 185 ? 54.641 74.072 32.131 1.00 33.97 185 ALA E CA 1
ATOM 19799 C C . ALA E 1 185 ? 55.907 74.087 31.364 1.00 32.08 185 ALA E C 1
ATOM 19800 O O . ALA E 1 185 ? 56.423 73.058 31.141 1.00 19.22 185 ALA E O 1
ATOM 19807 N N . TYR E 1 186 ? 56.325 75.248 30.959 1.00 35.27 186 TYR E N 1
ATOM 19808 C CA . TYR E 1 186 ? 57.558 75.353 30.327 1.00 38.09 186 TYR E CA 1
ATOM 19809 C C . TYR E 1 186 ? 58.703 75.803 31.243 1.00 37.40 186 TYR E C 1
ATOM 19810 O O . TYR E 1 186 ? 59.724 76.086 30.742 1.00 33.12 186 TYR E O 1
ATOM 19828 N N . ALA E 1 187 ? 58.548 75.714 32.537 1.00 39.46 187 ALA E N 1
ATOM 19829 C CA . ALA E 1 187 ? 59.501 76.233 33.462 1.00 36.08 187 ALA E CA 1
ATOM 19830 C C . ALA E 1 187 ? 60.873 75.704 33.297 1.00 40.91 187 ALA E C 1
ATOM 19831 O O . ALA E 1 187 ? 61.768 76.465 33.255 1.00 29.56 187 ALA E O 1
ATOM 19838 N N . THR E 1 188 ? 60.994 74.408 33.189 1.00 39.94 188 THR E N 1
ATOM 19839 C CA . THR E 1 188 ? 62.246 73.741 33.007 1.00 39.68 188 THR E CA 1
ATOM 19840 C C . THR E 1 188 ? 62.938 74.152 31.735 1.00 39.57 188 THR E C 1
ATOM 19841 O O . THR E 1 188 ? 64.115 74.315 31.748 1.00 37.53 188 THR E O 1
ATOM 19852 N N . LEU E 1 189 ? 62.204 74.251 30.647 1.00 38.56 189 LEU E N 1
ATOM 19853 C CA . LEU E 1 189 ? 62.745 74.695 29.380 1.00 37.07 189 LEU E CA 1
ATOM 19854 C C . LEU E 1 189 ? 63.265 76.118 29.478 1.00 35.06 189 LEU E C 1
ATOM 19855 O O . LEU E 1 189 ? 64.245 76.412 28.938 1.00 33.45 189 LEU E O 1
ATOM 19871 N N . ASP E 1 190 ? 62.578 76.972 30.187 1.00 36.93 190 ASP E N 1
ATOM 19872 C CA . ASP E 1 190 ? 63.037 78.305 30.379 1.00 32.94 190 ASP E CA 1
ATOM 19873 C C . ASP E 1 190 ? 64.353 78.244 31.125 1.00 35.90 190 ASP E C 1
ATOM 19874 O O . ASP E 1 190 ? 65.132 79.087 30.942 1.00 37.51 190 ASP E O 1
ATOM 19883 N N . ALA E 1 191 ? 64.542 77.313 32.003 1.00 39.58 191 ALA E N 1
ATOM 19884 C CA . ALA E 1 191 ? 65.796 77.200 32.645 1.00 38.40 191 ALA E CA 1
ATOM 19885 C C . ALA E 1 191 ? 66.942 76.762 31.713 1.00 35.40 191 ALA E C 1
ATOM 19886 O O . ALA E 1 191 ? 68.007 77.255 31.838 1.00 29.72 191 ALA E O 1
ATOM 19893 N N . LEU E 1 192 ? 66.719 75.857 30.807 1.00 24.83 192 LEU E N 1
ATOM 19894 C CA . LEU E 1 192 ? 67.773 75.441 29.970 1.00 34.32 192 LEU E CA 1
ATOM 19895 C C . LEU E 1 192 ? 68.320 76.487 29.025 1.00 36.37 192 LEU E C 1
ATOM 19896 O O . LEU E 1 192 ? 69.482 76.734 29.023 1.00 29.60 192 LEU E O 1
ATOM 19912 N N . TYR E 1 193 ? 67.456 77.086 28.226 1.00 40.02 193 TYR E N 1
ATOM 19913 C CA . TYR E 1 193 ? 67.806 78.181 27.349 1.00 39.55 193 TYR E CA 1
ATOM 19914 C C . TYR E 1 193 ? 68.229 79.438 28.144 1.00 40.77 193 TYR E C 1
ATOM 19915 O O . TYR E 1 193 ? 68.961 80.208 27.621 1.00 42.93 193 TYR E O 1
ATOM 19933 N N . GLY E 1 194 ? 67.769 79.568 29.377 1.00 36.88 194 GLY E N 1
ATOM 19934 C CA . GLY E 1 194 ? 68.078 80.659 30.280 1.00 35.78 194 GLY E CA 1
ATOM 19935 C C . GLY E 1 194 ? 69.530 80.799 30.658 1.00 36.15 194 GLY E C 1
ATOM 19936 O O . GLY E 1 194 ? 69.955 81.856 30.941 1.00 40.86 194 GLY E O 1
ATOM 19940 N N . ALA E 1 195 ? 70.191 79.673 30.807 1.00 44.42 195 ALA E N 1
ATOM 19941 C CA . ALA E 1 195 ? 71.612 79.541 31.024 1.00 40.06 195 ALA E CA 1
ATOM 19942 C C . ALA E 1 195 ? 72.441 79.818 29.779 1.00 33.50 195 ALA E C 1
ATOM 19943 O O . ALA E 1 195 ? 73.573 80.085 29.907 1.00 32.96 195 ALA E O 1
ATOM 19950 N N . ARG E 1 196 ? 71.843 79.684 28.627 1.00 39.25 196 ARG E N 1
ATOM 19951 C CA . ARG E 1 196 ? 72.482 79.992 27.382 1.00 38.91 196 ARG E CA 1
ATOM 19952 C C . ARG E 1 196 ? 72.160 81.402 26.922 1.00 42.00 196 ARG E C 1
ATOM 19953 O O . ARG E 1 196 ? 72.256 81.617 25.775 1.00 40.52 196 ARG E O 1
ATOM 19974 N N . GLY E 1 197 ? 71.759 82.269 27.823 1.00 44.05 197 GLY E N 1
ATOM 19975 C CA . GLY E 1 197 ? 71.355 83.610 27.525 1.00 35.61 197 GLY E CA 1
ATOM 19976 C C . GLY E 1 197 ? 70.229 83.678 26.547 1.00 42.46 197 GLY E C 1
ATOM 19977 O O . GLY E 1 197 ? 70.310 84.393 25.651 1.00 47.77 197 GLY E O 1
ATOM 19981 N N . GLU E 1 198 ? 69.189 82.891 26.679 1.00 48.79 198 GLU E N 1
ATOM 19982 C CA . GLU E 1 198 ? 68.088 82.954 25.734 1.00 47.87 198 GLU E CA 1
ATOM 19983 C C . GLU E 1 198 ? 66.665 82.851 26.330 1.00 56.06 198 GLU E C 1
ATOM 19984 O O . GLU E 1 198 ? 66.496 82.398 27.404 1.00 60.99 198 GLU E O 1
ATOM 19996 N N . LYS E 1 199 ? 65.664 83.438 25.711 1.00 59.46 199 LYS E N 1
ATOM 19997 C CA . LYS E 1 199 ? 64.316 83.304 26.192 1.00 54.68 199 LYS E CA 1
ATOM 19998 C C . LYS E 1 199 ? 63.408 83.087 25.012 1.00 55.95 199 LYS E C 1
ATOM 19999 O O . LYS E 1 199 ? 63.158 83.999 24.295 1.00 52.24 199 LYS E O 1
ATOM 20018 N N . VAL E 1 200 ? 62.796 81.940 24.875 1.00 56.11 200 VAL E N 1
ATOM 20019 C CA . VAL E 1 200 ? 62.006 81.651 23.722 1.00 55.82 200 VAL E CA 1
ATOM 20020 C C . VAL E 1 200 ? 60.664 82.337 23.763 1.00 69.48 200 VAL E C 1
ATOM 20021 O O . VAL E 1 200 ? 59.941 82.218 24.707 1.00 69.48 200 VAL E O 1
ATOM 20034 N N . VAL E 1 201 ? 60.333 83.090 22.736 1.00 66.97 201 VAL E N 1
ATOM 20035 C CA . VAL E 1 201 ? 59.051 83.701 22.714 1.00 53.63 201 VAL E CA 1
ATOM 20036 C C . VAL E 1 201 ? 57.965 82.960 21.995 1.00 51.02 201 VAL E C 1
ATOM 20037 O O . VAL E 1 201 ? 56.839 83.308 22.173 1.00 61.15 201 VAL E O 1
ATOM 20050 N N . ASP E 1 202 ? 58.253 82.018 21.132 1.00 46.33 202 ASP E N 1
ATOM 20051 C CA . ASP E 1 202 ? 57.205 81.272 20.574 1.00 52.42 202 ASP E CA 1
ATOM 20052 C C . ASP E 1 202 ? 57.718 79.839 20.509 1.00 52.02 202 ASP E C 1
ATOM 20053 O O . ASP E 1 202 ? 58.668 79.610 19.897 1.00 50.00 202 ASP E O 1
ATOM 20062 N N . TRP E 1 203 ? 57.105 78.910 21.209 1.00 48.35 203 TRP E N 1
ATOM 20063 C CA . TRP E 1 203 ? 57.494 77.521 21.177 1.00 48.57 203 TRP E CA 1
ATOM 20064 C C . TRP E 1 203 ? 57.301 76.848 19.829 1.00 48.83 203 TRP E C 1
ATOM 20065 O O . TRP E 1 203 ? 57.984 75.935 19.567 1.00 39.61 203 TRP E O 1
ATOM 20086 N N . ALA E 1 204 ? 56.348 77.365 19.085 1.00 51.75 204 ALA E N 1
ATOM 20087 C CA . ALA E 1 204 ? 55.934 76.949 17.766 1.00 48.60 204 ALA E CA 1
ATOM 20088 C C . ALA E 1 204 ? 56.998 77.169 16.731 1.00 50.42 204 ALA E C 1
ATOM 20089 O O . ALA E 1 204 ? 57.362 76.281 16.035 1.00 41.46 204 ALA E O 1
ATOM 20096 N N . THR E 1 205 ? 57.416 78.411 16.643 1.00 57.10 205 THR E N 1
ATOM 20097 C CA . THR E 1 205 ? 58.467 78.853 15.774 1.00 57.93 205 THR E CA 1
ATOM 20098 C C . THR E 1 205 ? 59.762 78.814 16.520 1.00 56.57 205 THR E C 1
ATOM 20099 O O . THR E 1 205 ? 59.833 78.537 17.691 1.00 58.09 205 THR E O 1
ATOM 20127 N N . GLU E 1 207 ? 61.760 81.493 17.066 1.00 46.52 207 GLU E N 1
ATOM 20128 C CA . GLU E 1 207 ? 62.294 82.684 17.675 1.00 54.52 207 GLU E CA 1
ATOM 20129 C C . GLU E 1 207 ? 62.658 82.740 19.165 1.00 49.97 207 GLU E C 1
ATOM 20130 O O . GLU E 1 207 ? 61.855 82.496 20.022 1.00 44.70 207 GLU E O 1
ATOM 20142 N N . LYS E 1 208 ? 63.906 83.134 19.416 1.00 48.60 208 LYS E N 1
ATOM 20143 C CA . LYS E 1 208 ? 64.490 83.244 20.708 1.00 51.11 208 LYS E CA 1
ATOM 20144 C C . LYS E 1 208 ? 65.007 84.660 20.846 1.00 51.27 208 LYS E C 1
ATOM 20145 O O . LYS E 1 208 ? 65.339 85.282 19.888 1.00 51.41 208 LYS E O 1
ATOM 20164 N N . VAL E 1 209 ? 65.059 85.175 22.049 1.00 53.26 209 VAL E N 1
ATOM 20165 C CA . VAL E 1 209 ? 65.521 86.509 22.275 1.00 46.91 209 VAL E CA 1
ATOM 20166 C C . VAL E 1 209 ? 66.550 86.448 23.321 1.00 53.08 209 VAL E C 1
ATOM 20167 O O . VAL E 1 209 ? 66.428 85.728 24.258 1.00 59.82 209 VAL E O 1
ATOM 20180 N N . ALA E 1 210 ? 67.586 87.218 23.178 1.00 48.90 210 ALA E N 1
ATOM 20181 C CA . ALA E 1 210 ? 68.626 87.175 24.157 1.00 60.09 210 ALA E CA 1
ATOM 20182 C C . ALA E 1 210 ? 68.271 87.705 25.568 1.00 54.91 210 ALA E C 1
ATOM 20183 O O . ALA E 1 210 ? 67.598 88.683 25.685 1.00 52.74 210 ALA E O 1
ATOM 20190 N N . VAL E 1 211 ? 68.738 87.024 26.605 1.00 48.88 211 VAL E N 1
ATOM 20191 C CA . VAL E 1 211 ? 68.540 87.405 28.009 1.00 46.70 211 VAL E CA 1
ATOM 20192 C C . VAL E 1 211 ? 69.849 87.222 28.785 1.00 42.67 211 VAL E C 1
ATOM 20193 O O . VAL E 1 211 ? 70.827 86.928 28.190 1.00 32.74 211 VAL E O 1
ATOM 20206 N N . GLU E 1 212 ? 69.868 87.531 30.077 1.00 47.40 212 GLU E N 1
ATOM 20207 C CA . GLU E 1 212 ? 71.092 87.354 30.872 1.00 48.38 212 GLU E CA 1
ATOM 20208 C C . GLU E 1 212 ? 71.136 85.931 31.323 1.00 50.13 212 GLU E C 1
ATOM 20209 O O . GLU E 1 212 ? 70.194 85.488 31.889 1.00 50.95 212 GLU E O 1
ATOM 20221 N N . PRO E 1 213 ? 72.233 85.253 31.083 1.00 45.01 213 PRO E N 1
ATOM 20222 C CA . PRO E 1 213 ? 72.183 83.870 31.428 1.00 47.02 213 PRO E CA 1
ATOM 20223 C C . PRO E 1 213 ? 71.998 83.666 32.881 1.00 49.42 213 PRO E C 1
ATOM 20224 O O . PRO E 1 213 ? 72.874 83.993 33.564 1.00 55.29 213 PRO E O 1
ATOM 20235 N N . LEU E 1 214 ? 70.905 83.095 33.307 1.00 48.03 214 LEU E N 1
ATOM 20236 C CA . LEU E 1 214 ? 70.666 82.864 34.687 1.00 49.36 214 LEU E CA 1
ATOM 20237 C C . LEU E 1 214 ? 71.126 81.451 34.920 1.00 46.55 214 LEU E C 1
ATOM 20238 O O . LEU E 1 214 ? 70.801 80.599 34.194 1.00 38.03 214 LEU E O 1
ATOM 20254 N N . TYR E 1 215 ? 71.945 81.227 35.898 1.00 49.62 215 TYR E N 1
ATOM 20255 C CA . TYR E 1 215 ? 72.437 79.888 36.121 1.00 56.52 215 TYR E CA 1
ATOM 20256 C C . TYR E 1 215 ? 71.873 79.003 37.233 1.00 50.85 215 TYR E C 1
ATOM 20257 O O . TYR E 1 215 ? 72.309 77.931 37.372 1.00 48.86 215 TYR E O 1
ATOM 20275 N N . TRP E 1 216 ? 70.950 79.450 38.032 1.00 42.53 216 TRP E N 1
ATOM 20276 C CA . TRP E 1 216 ? 70.405 78.583 39.067 1.00 36.91 216 TRP E CA 1
ATOM 20277 C C . TRP E 1 216 ? 68.914 78.413 38.873 1.00 42.90 216 TRP E C 1
ATOM 20278 O O . TRP E 1 216 ? 68.251 79.316 38.510 1.00 45.97 216 TRP E O 1
ATOM 20299 N N . THR E 1 217 ? 68.398 77.242 39.033 1.00 38.13 217 THR E N 1
ATOM 20300 C CA . THR E 1 217 ? 66.972 77.027 39.005 1.00 36.21 217 THR E CA 1
ATOM 20301 C C . THR E 1 217 ? 66.629 76.279 40.313 1.00 34.76 217 THR E C 1
ATOM 20302 O O . THR E 1 217 ? 67.404 76.264 41.236 1.00 35.90 217 THR E O 1
ATOM 20313 N N . GLY E 1 218 ? 65.494 75.648 40.345 1.00 35.90 218 GLY E N 1
ATOM 20314 C CA . GLY E 1 218 ? 65.067 74.984 41.529 1.00 32.75 218 GLY E CA 1
ATOM 20315 C C . GLY E 1 218 ? 63.641 74.575 41.432 1.00 25.75 218 GLY E C 1
ATOM 20316 O O . GLY E 1 218 ? 63.189 74.367 40.379 1.00 32.34 218 GLY E O 1
ATOM 20320 N N . ALA E 1 219 ? 63.001 74.452 42.565 1.00 24.56 219 ALA E N 1
ATOM 20321 C CA . ALA E 1 219 ? 61.646 74.006 42.722 1.00 29.53 219 ALA E CA 1
ATOM 20322 C C . ALA E 1 219 ? 60.850 74.688 43.830 1.00 36.64 219 ALA E C 1
ATOM 20323 O O . ALA E 1 219 ? 61.383 75.277 44.721 1.00 34.18 219 ALA E O 1
ATOM 20330 N N . SER E 1 220 ? 59.546 74.591 43.721 1.00 34.55 220 SER E N 1
ATOM 20331 C CA . SER E 1 220 ? 58.663 75.186 44.633 1.00 33.77 220 SER E CA 1
ATOM 20332 C C . SER E 1 220 ? 57.578 74.245 45.206 1.00 36.49 220 SER E C 1
ATOM 20333 O O . SER E 1 220 ? 56.963 73.585 44.493 1.00 37.41 220 SER E O 1
ATOM 20341 N N . PHE E 1 221 ? 57.375 74.227 46.504 1.00 34.32 221 PHE E N 1
ATOM 20342 C CA . PHE E 1 221 ? 56.340 73.460 47.121 1.00 41.98 221 PHE E CA 1
ATOM 20343 C C . PHE E 1 221 ? 55.334 74.499 47.564 1.00 50.19 221 PHE E C 1
ATOM 20344 O O . PHE E 1 221 ? 55.436 75.004 48.628 1.00 53.86 221 PHE E O 1
ATOM 20361 N N . HIS E 1 222 ? 54.337 74.781 46.762 1.00 49.99 222 HIS E N 1
ATOM 20362 C CA . HIS E 1 222 ? 53.401 75.825 47.083 1.00 47.95 222 HIS E CA 1
ATOM 20363 C C . HIS E 1 222 ? 51.941 75.429 47.120 1.00 48.15 222 HIS E C 1
ATOM 20364 O O . HIS E 1 222 ? 51.571 74.393 46.673 1.00 50.60 222 HIS E O 1
ATOM 20378 N N . TYR E 1 223 ? 51.120 76.320 47.606 1.00 42.67 223 TYR E N 1
ATOM 20379 C CA . TYR E 1 223 ? 49.723 76.082 47.686 1.00 48.66 223 TYR E CA 1
ATOM 20380 C C . TYR E 1 223 ? 49.123 76.260 46.289 1.00 52.92 223 TYR E C 1
ATOM 20381 O O . TYR E 1 223 ? 49.449 77.177 45.560 1.00 54.75 223 TYR E O 1
ATOM 20399 N N . VAL E 1 224 ? 48.221 75.367 45.932 1.00 65.62 224 VAL E N 1
ATOM 20400 C CA . VAL E 1 224 ? 47.533 75.341 44.655 1.00 63.83 224 VAL E CA 1
ATOM 20401 C C . VAL E 1 224 ? 46.477 76.415 44.551 1.00 63.53 224 VAL E C 1
ATOM 20402 O O . VAL E 1 224 ? 45.320 76.135 44.636 1.00 51.11 224 VAL E O 1
ATOM 20415 N N . GLY E 1 231 ? 50.146 81.051 42.838 1.00 81.76 231 GLY E N 1
ATOM 20416 C CA . GLY E 1 231 ? 49.744 81.048 44.224 1.00 82.09 231 GLY E CA 1
ATOM 20417 C C . GLY E 1 231 ? 50.827 81.478 45.215 1.00 82.87 231 GLY E C 1
ATOM 20418 O O . GLY E 1 231 ? 51.560 82.383 44.964 1.00 78.09 231 GLY E O 1
ATOM 20421 N N . GLU E 1 232 ? 50.955 80.809 46.342 1.00 76.33 232 GLU E N 1
ATOM 20422 C CA . GLU E 1 232 ? 51.990 81.177 47.281 1.00 71.75 232 GLU E CA 1
ATOM 20423 C C . GLU E 1 232 ? 52.901 80.020 47.665 1.00 65.52 232 GLU E C 1
ATOM 20424 O O . GLU E 1 232 ? 52.473 78.972 48.064 1.00 62.03 232 GLU E O 1
ATOM 20436 N N . VAL E 1 233 ? 54.176 80.225 47.566 1.00 57.70 233 VAL E N 1
ATOM 20437 C CA . VAL E 1 233 ? 55.084 79.199 47.919 1.00 52.16 233 VAL E CA 1
ATOM 20438 C C . VAL E 1 233 ? 54.924 78.873 49.405 1.00 56.71 233 VAL E C 1
ATOM 20439 O O . VAL E 1 233 ? 54.456 79.684 50.132 1.00 46.87 233 VAL E O 1
ATOM 20452 N N . PHE E 1 234 ? 55.125 77.640 49.791 1.00 52.86 234 PHE E N 1
ATOM 20453 C CA . PHE E 1 234 ? 55.187 77.318 51.192 1.00 48.79 234 PHE E CA 1
ATOM 20454 C C . PHE E 1 234 ? 56.648 77.124 51.512 1.00 48.54 234 PHE E C 1
ATOM 20455 O O . PHE E 1 234 ? 57.134 77.699 52.433 1.00 50.95 234 PHE E O 1
ATOM 20472 N N . HIS E 1 235 ? 57.314 76.332 50.727 1.00 52.57 235 HIS E N 1
ATOM 20473 C CA . HIS E 1 235 ? 58.682 76.130 50.915 1.00 46.76 235 HIS E CA 1
ATOM 20474 C C . HIS E 1 235 ? 59.324 75.938 49.576 1.00 35.19 235 HIS E C 1
ATOM 20475 O O . HIS E 1 235 ? 58.740 75.388 48.722 1.00 37.66 235 HIS E O 1
ATOM 20489 N N . ASP E 1 236 ? 60.530 76.399 49.416 1.00 29.07 236 ASP E N 1
ATOM 20490 C CA . ASP E 1 236 ? 61.196 76.222 48.183 1.00 33.38 236 ASP E CA 1
ATOM 20491 C C . ASP E 1 236 ? 62.675 75.975 48.351 1.00 37.65 236 ASP E C 1
ATOM 20492 O O . ASP E 1 236 ? 63.195 76.107 49.382 1.00 38.94 236 ASP E O 1
ATOM 20501 N N . VAL E 1 237 ? 63.311 75.501 47.319 1.00 35.66 237 VAL E N 1
ATOM 20502 C CA . VAL E 1 237 ? 64.703 75.233 47.334 1.00 23.37 237 VAL E CA 1
ATOM 20503 C C . VAL E 1 237 ? 65.341 75.609 46.023 1.00 30.93 237 VAL E C 1
ATOM 20504 O O . VAL E 1 237 ? 65.075 74.982 45.060 1.00 20.57 237 VAL E O 1
ATOM 20517 N N . LEU E 1 238 ? 66.142 76.679 46.013 1.00 42.73 238 LEU E N 1
ATOM 20518 C CA . LEU E 1 238 ? 66.898 77.097 44.838 1.00 28.29 238 LEU E CA 1
ATOM 20519 C C . LEU E 1 238 ? 68.342 76.574 44.914 1.00 17.93 238 LEU E C 1
ATOM 20520 O O . LEU E 1 238 ? 69.200 77.204 45.412 1.00 20.26 238 LEU E O 1
ATOM 20536 N N . LYS E 1 239 ? 68.576 75.370 44.476 1.00 26.69 239 LYS E N 1
ATOM 20537 C CA . LYS E 1 239 ? 69.907 74.774 44.488 1.00 30.06 239 LYS E CA 1
ATOM 20538 C C . LYS E 1 239 ? 70.400 74.052 43.185 1.00 24.37 239 LYS E C 1
ATOM 20539 O O . LYS E 1 239 ? 71.300 73.309 43.227 1.00 17.98 239 LYS E O 1
ATOM 20558 N N . THR E 1 240 ? 69.790 74.296 42.063 1.00 25.32 240 THR E N 1
ATOM 20559 C CA . THR E 1 240 ? 70.163 73.633 40.867 1.00 28.67 240 THR E CA 1
ATOM 20560 C C . THR E 1 240 ? 70.984 74.507 39.944 1.00 36.66 240 THR E C 1
ATOM 20561 O O . THR E 1 240 ? 70.492 75.462 39.481 1.00 38.52 240 THR E O 1
ATOM 20572 N N . GLU E 1 241 ? 72.220 74.122 39.688 1.00 41.63 241 GLU E N 1
ATOM 20573 C CA . GLU E 1 241 ? 73.139 74.837 38.820 1.00 46.16 241 GLU E CA 1
ATOM 20574 C C . GLU E 1 241 ? 72.935 74.394 37.374 1.00 50.31 241 GLU E C 1
ATOM 20575 O O . GLU E 1 241 ? 72.689 73.269 37.119 1.00 48.27 241 GLU E O 1
ATOM 20587 N N . ILE E 1 242 ? 72.980 75.320 36.466 1.00 51.03 242 ILE E N 1
ATOM 20588 C CA . ILE E 1 242 ? 72.732 75.006 35.108 1.00 53.27 242 ILE E CA 1
ATOM 20589 C C . ILE E 1 242 ? 73.842 75.567 34.345 1.00 46.84 242 ILE E C 1
ATOM 20590 O O . ILE E 1 242 ? 74.149 76.699 34.545 1.00 43.33 242 ILE E O 1
ATOM 20606 N N . SER E 1 243 ? 74.463 74.831 33.502 1.00 41.71 243 SER E N 1
ATOM 20607 C CA . SER E 1 243 ? 75.455 75.483 32.740 1.00 41.15 243 SER E CA 1
ATOM 20608 C C . SER E 1 243 ? 74.985 75.419 31.289 1.00 42.97 243 SER E C 1
ATOM 20609 O O . SER E 1 243 ? 74.297 74.510 30.892 1.00 45.31 243 SER E O 1
ATOM 20617 N N . PRO E 1 244 ? 75.415 76.334 30.457 1.00 42.15 244 PRO E N 1
ATOM 20618 C CA . PRO E 1 244 ? 74.987 76.301 29.070 1.00 41.47 244 PRO E CA 1
ATOM 20619 C C . PRO E 1 244 ? 75.284 75.013 28.333 1.00 41.10 244 PRO E C 1
ATOM 20620 O O . PRO E 1 244 ? 74.745 74.854 27.294 1.00 40.02 244 PRO E O 1
ATOM 20631 N N . ASP E 1 245 ? 76.208 74.251 28.812 1.00 44.94 245 ASP E N 1
ATOM 20632 C CA . ASP E 1 245 ? 76.506 72.947 28.318 1.00 39.05 245 ASP E CA 1
ATOM 20633 C C . ASP E 1 245 ? 75.339 71.970 28.542 1.00 40.46 245 ASP E C 1
ATOM 20634 O O . ASP E 1 245 ? 75.130 71.150 27.720 1.00 33.61 245 ASP E O 1
ATOM 20643 N N . ASP E 1 246 ? 74.600 72.161 29.589 1.00 43.15 246 ASP E N 1
ATOM 20644 C CA . ASP E 1 246 ? 73.630 71.192 29.948 1.00 41.44 246 ASP E CA 1
ATOM 20645 C C . ASP E 1 246 ? 72.614 70.888 28.910 1.00 39.72 246 ASP E C 1
ATOM 20646 O O . ASP E 1 246 ? 72.231 71.716 28.149 1.00 36.68 246 ASP E O 1
ATOM 20655 N N . THR E 1 247 ? 72.227 69.638 28.863 1.00 38.41 247 THR E N 1
ATOM 20656 C CA . THR E 1 247 ? 71.097 69.239 28.063 1.00 36.05 247 THR E CA 1
ATOM 20657 C C . THR E 1 247 ? 69.851 69.487 28.905 1.00 35.95 247 THR E C 1
ATOM 20658 O O . THR E 1 247 ? 69.906 69.904 29.992 1.00 40.66 247 THR E O 1
ATOM 20669 N N . ILE E 1 248 ? 68.701 69.313 28.311 1.00 46.39 248 ILE E N 1
ATOM 20670 C CA . ILE E 1 248 ? 67.456 69.354 29.021 1.00 42.61 248 ILE E CA 1
ATOM 20671 C C . ILE E 1 248 ? 67.307 68.195 29.996 1.00 33.88 248 ILE E C 1
ATOM 20672 O O . ILE E 1 248 ? 66.882 68.388 31.074 1.00 34.95 248 ILE E O 1
ATOM 20688 N N . LEU E 1 249 ? 67.654 67.019 29.556 1.00 39.43 249 LEU E N 1
ATOM 20689 C CA . LEU E 1 249 ? 67.590 65.841 30.372 1.00 38.15 249 LEU E CA 1
ATOM 20690 C C . LEU E 1 249 ? 68.507 65.901 31.566 1.00 31.76 249 LEU E C 1
ATOM 20691 O O . LEU E 1 249 ? 68.124 65.480 32.593 1.00 34.58 249 LEU E O 1
ATOM 20707 N N . GLU E 1 250 ? 69.717 66.400 31.380 1.00 32.35 250 GLU E N 1
ATOM 20708 C CA . GLU E 1 250 ? 70.674 66.592 32.445 1.00 33.30 250 GLU E CA 1
ATOM 20709 C C . GLU E 1 250 ? 70.117 67.564 33.476 1.00 40.48 250 GLU E C 1
ATOM 20710 O O . GLU E 1 250 ? 70.193 67.313 34.631 1.00 37.39 250 GLU E O 1
ATOM 20722 N N . LEU E 1 251 ? 69.541 68.656 33.022 1.00 41.59 251 LEU E N 1
ATOM 20723 C CA . LEU E 1 251 ? 68.875 69.590 33.866 1.00 35.24 251 LEU E CA 1
ATOM 20724 C C . LEU E 1 251 ? 67.670 68.944 34.527 1.00 42.32 251 LEU E C 1
ATOM 20725 O O . LEU E 1 251 ? 67.473 69.202 35.674 1.00 39.01 251 LEU E O 1
ATOM 20741 N N . ARG E 1 252 ? 66.915 68.089 33.821 1.00 42.37 252 ARG E N 1
ATOM 20742 C CA . ARG E 1 252 ? 65.745 67.443 34.433 1.00 39.11 252 ARG E CA 1
ATOM 20743 C C . ARG E 1 252 ? 66.279 66.637 35.607 1.00 43.82 252 ARG E C 1
ATOM 20744 O O . ARG E 1 252 ? 65.809 66.829 36.692 1.00 45.42 252 ARG E O 1
ATOM 20765 N N . TRP E 1 253 ? 67.281 65.811 35.369 1.00 39.34 253 TRP E N 1
ATOM 20766 C CA . TRP E 1 253 ? 67.932 65.025 36.389 1.00 34.86 253 TRP E CA 1
ATOM 20767 C C . TRP E 1 253 ? 68.666 65.937 37.393 1.00 31.52 253 TRP E C 1
ATOM 20768 O O . TRP E 1 253 ? 68.688 65.664 38.506 1.00 42.46 253 TRP E O 1
ATOM 20789 N N . ASN E 1 254 ? 69.284 66.994 36.958 1.00 44.28 254 ASN E N 1
ATOM 20790 C CA . ASN E 1 254 ? 69.897 67.930 37.880 1.00 44.31 254 ASN E CA 1
ATOM 20791 C C . ASN E 1 254 ? 68.872 68.633 38.813 1.00 39.72 254 ASN E C 1
ATOM 20792 O O . ASN E 1 254 ? 69.171 68.852 39.944 1.00 28.28 254 ASN E O 1
ATOM 20803 N N . ASN E 1 255 ? 67.698 68.997 38.309 1.00 38.47 255 ASN E N 1
ATOM 20804 C CA . ASN E 1 255 ? 66.732 69.686 39.133 1.00 33.76 255 ASN E CA 1
ATOM 20805 C C . ASN E 1 255 ? 66.032 68.848 40.149 1.00 29.00 255 ASN E C 1
ATOM 20806 O O . ASN E 1 255 ? 65.797 69.284 41.174 1.00 30.17 255 ASN E O 1
ATOM 20817 N N . PHE E 1 256 ? 65.754 67.617 39.885 1.00 40.16 256 PHE E N 1
ATOM 20818 C CA . PHE E 1 256 ? 65.176 66.761 40.859 1.00 34.78 256 PHE E CA 1
ATOM 20819 C C . PHE E 1 256 ? 66.057 66.601 42.064 1.00 31.40 256 PHE E C 1
ATOM 20820 O O . PHE E 1 256 ? 65.662 66.815 43.136 1.00 34.02 256 PHE E O 1
ATOM 20837 N N . ASN E 1 257 ? 67.270 66.199 41.844 1.00 32.12 257 ASN E N 1
ATOM 20838 C CA . ASN E 1 257 ? 68.200 65.946 42.857 1.00 29.41 257 ASN E CA 1
ATOM 20839 C C . ASN E 1 257 ? 68.580 67.107 43.831 1.00 28.41 257 ASN E C 1
ATOM 20840 O O . ASN E 1 257 ? 68.437 67.021 44.998 1.00 19.48 257 ASN E O 1
ATOM 20851 N N . ASN E 1 258 ? 69.006 68.202 43.266 1.00 32.62 258 ASN E N 1
ATOM 20852 C CA . ASN E 1 258 ? 69.454 69.322 43.981 1.00 26.12 258 ASN E CA 1
ATOM 20853 C C . ASN E 1 258 ? 68.377 70.079 44.644 1.00 27.49 258 ASN E C 1
ATOM 20854 O O . ASN E 1 258 ? 68.498 70.406 45.718 1.00 25.46 258 ASN E O 1
ATOM 20865 N N . SER E 1 259 ? 67.271 70.282 44.013 1.00 31.02 259 SER E N 1
ATOM 20866 C CA . SER E 1 259 ? 66.316 71.095 44.640 1.00 32.85 259 SER E CA 1
ATOM 20867 C C . SER E 1 259 ? 64.962 70.518 44.970 1.00 33.67 259 SER E C 1
ATOM 20868 O O . SER E 1 259 ? 64.484 70.703 46.024 1.00 31.77 259 SER E O 1
ATOM 20876 N N . LEU E 1 260 ? 64.353 69.879 44.004 1.00 28.91 260 LEU E N 1
ATOM 20877 C CA . LEU E 1 260 ? 63.025 69.403 44.119 1.00 27.03 260 LEU E CA 1
ATOM 20878 C C . LEU E 1 260 ? 62.733 68.297 45.061 1.00 26.15 260 LEU E C 1
ATOM 20879 O O . LEU E 1 260 ? 61.792 68.411 45.741 1.00 26.98 260 LEU E O 1
ATOM 20895 N N . PHE E 1 261 ? 63.523 67.245 45.082 1.00 24.23 261 PHE E N 1
ATOM 20896 C CA . PHE E 1 261 ? 63.277 66.182 45.972 1.00 27.79 261 PHE E CA 1
ATOM 20897 C C . PHE E 1 261 ? 63.387 66.745 47.374 1.00 28.01 261 PHE E C 1
ATOM 20898 O O . PHE E 1 261 ? 62.532 66.523 48.117 1.00 27.40 261 PHE E O 1
ATOM 20915 N N . PRO E 1 262 ? 64.413 67.511 47.710 1.00 28.65 262 PRO E N 1
ATOM 20916 C CA . PRO E 1 262 ? 64.537 68.124 49.027 1.00 25.31 262 PRO E CA 1
ATOM 20917 C C . PRO E 1 262 ? 63.438 69.117 49.314 1.00 28.51 262 PRO E C 1
ATOM 20918 O O . PRO E 1 262 ? 62.892 69.129 50.386 1.00 29.77 262 PRO E O 1
ATOM 20929 N N . ALA E 1 263 ? 63.068 69.893 48.332 1.00 34.52 263 ALA E N 1
ATOM 20930 C CA . ALA E 1 263 ? 61.953 70.765 48.512 1.00 25.08 263 ALA E CA 1
ATOM 20931 C C . ALA E 1 263 ? 60.677 69.970 48.889 1.00 36.53 263 ALA E C 1
ATOM 20932 O O . ALA E 1 263 ? 59.824 70.527 49.517 1.00 34.88 263 ALA E O 1
ATOM 20939 N N . LEU E 1 264 ? 60.482 68.777 48.354 1.00 33.68 264 LEU E N 1
ATOM 20940 C CA . LEU E 1 264 ? 59.395 67.963 48.732 1.00 30.99 264 LEU E CA 1
ATOM 20941 C C . LEU E 1 264 ? 59.510 67.294 50.099 1.00 31.14 264 LEU E C 1
ATOM 20942 O O . LEU E 1 264 ? 58.605 67.237 50.829 1.00 38.94 264 LEU E O 1
ATOM 20958 N N . HIS E 1 265 ? 60.613 66.683 50.366 1.00 25.81 265 HIS E N 1
ATOM 20959 C CA . HIS E 1 265 ? 60.828 66.135 51.664 1.00 30.80 265 HIS E CA 1
ATOM 20960 C C . HIS E 1 265 ? 60.897 67.213 52.727 1.00 40.44 265 HIS E C 1
ATOM 20961 O O . HIS E 1 265 ? 60.376 67.029 53.767 1.00 43.49 265 HIS E O 1
ATOM 20975 N N . GLU E 1 266 ? 61.588 68.283 52.444 1.00 26.95 266 GLU E N 1
ATOM 20976 C CA . GLU E 1 266 ? 61.753 69.321 53.381 1.00 31.95 266 GLU E CA 1
ATOM 20977 C C . GLU E 1 266 ? 60.531 70.104 53.697 1.00 39.70 266 GLU E C 1
ATOM 20978 O O . GLU E 1 266 ? 60.160 70.232 54.836 1.00 39.80 266 GLU E O 1
ATOM 20990 N N . GLY E 1 267 ? 59.923 70.561 52.641 1.00 39.32 267 GLY E N 1
ATOM 20991 C CA . GLY E 1 267 ? 58.704 71.290 52.693 1.00 38.60 267 GLY E CA 1
ATOM 20992 C C . GLY E 1 267 ? 57.607 70.484 53.335 1.00 38.49 267 GLY E C 1
ATOM 20993 O O . GLY E 1 267 ? 56.756 71.122 53.872 1.00 31.07 267 GLY E O 1
ATOM 20997 N N . LEU E 1 268 ? 57.580 69.170 53.167 1.00 27.50 268 LEU E N 1
ATOM 20998 C CA . LEU E 1 268 ? 56.581 68.343 53.811 1.00 30.73 268 LEU E CA 1
ATOM 20999 C C . LEU E 1 268 ? 56.778 68.254 55.346 1.00 35.90 268 LEU E C 1
ATOM 21000 O O . LEU E 1 268 ? 55.850 68.413 56.086 1.00 34.88 268 LEU E O 1
ATOM 21016 N N . ALA E 1 269 ? 58.015 68.052 55.764 1.00 37.96 269 ALA E N 1
ATOM 21017 C CA . ALA E 1 269 ? 58.374 68.021 57.165 1.00 38.71 269 ALA E CA 1
ATOM 21018 C C . ALA E 1 269 ? 57.996 69.334 57.829 1.00 33.68 269 ALA E C 1
ATOM 21019 O O . ALA E 1 269 ? 57.442 69.301 58.868 1.00 26.86 269 ALA E O 1
ATOM 21026 N N . LEU E 1 270 ? 58.302 70.447 57.209 1.00 36.68 270 LEU E N 1
ATOM 21027 C CA . LEU E 1 270 ? 57.908 71.754 57.701 1.00 34.78 270 LEU E CA 1
ATOM 21028 C C . LEU E 1 270 ? 56.385 72.001 57.766 1.00 40.83 270 LEU E C 1
ATOM 21029 O O . LEU E 1 270 ? 55.978 72.938 58.413 1.00 43.25 270 LEU E O 1
ATOM 21045 N N . LEU E 1 271 ? 55.626 71.232 57.011 1.00 42.78 271 LEU E N 1
ATOM 21046 C CA . LEU E 1 271 ? 54.174 71.336 56.956 1.00 43.67 271 LEU E CA 1
ATOM 21047 C C . LEU E 1 271 ? 53.471 70.733 58.140 1.00 42.55 271 LEU E C 1
ATOM 21048 O O . LEU E 1 271 ? 52.550 71.289 58.654 1.00 44.48 271 LEU E O 1
ATOM 21064 N N . ALA E 1 272 ? 53.884 69.552 58.514 1.00 34.23 272 ALA E N 1
ATOM 21065 C CA . ALA E 1 272 ? 53.357 68.904 59.599 1.00 38.27 272 ALA E CA 1
ATOM 21066 C C . ALA E 1 272 ? 53.965 69.545 60.811 1.00 45.86 272 ALA E C 1
ATOM 21067 O O . ALA E 1 272 ? 53.292 70.165 61.579 1.00 60.26 272 ALA E O 1
ATOM 21074 N N . LYS F 1 3 ? -5.387 59.440 22.348 1.00 29.80 3 LYS F N 1
ATOM 21075 C CA . LYS F 1 3 ? -5.592 59.584 20.924 1.00 36.27 3 LYS F CA 1
ATOM 21076 C C . LYS F 1 3 ? -5.004 60.850 20.403 1.00 38.59 3 LYS F C 1
ATOM 21077 O O . LYS F 1 3 ? -5.387 61.322 19.386 1.00 41.98 3 LYS F O 1
ATOM 21095 N N . ARG F 1 4 ? -4.080 61.421 21.117 1.00 39.26 4 ARG F N 1
ATOM 21096 C CA . ARG F 1 4 ? -3.476 62.626 20.638 1.00 30.41 4 ARG F CA 1
ATOM 21097 C C . ARG F 1 4 ? -2.106 62.409 20.017 1.00 39.84 4 ARG F C 1
ATOM 21098 O O . ARG F 1 4 ? -1.418 63.320 19.876 1.00 52.45 4 ARG F O 1
ATOM 21119 N N . LYS F 1 5 ? -1.762 61.205 19.613 1.00 47.06 5 LYS F N 1
ATOM 21120 C CA . LYS F 1 5 ? -0.483 60.822 18.967 1.00 49.13 5 LYS F CA 1
ATOM 21121 C C . LYS F 1 5 ? 0.832 61.622 19.184 1.00 41.04 5 LYS F C 1
ATOM 21122 O O . LYS F 1 5 ? 1.157 62.522 18.507 1.00 41.63 5 LYS F O 1
ATOM 21141 N N . LEU F 1 6 ? 1.593 61.202 20.154 1.00 44.70 6 LEU F N 1
ATOM 21142 C CA . LEU F 1 6 ? 2.799 61.839 20.544 1.00 45.88 6 LEU F CA 1
ATOM 21143 C C . LEU F 1 6 ? 4.018 61.179 19.986 1.00 42.07 6 LEU F C 1
ATOM 21144 O O . LEU F 1 6 ? 4.174 59.997 20.108 1.00 31.83 6 LEU F O 1
ATOM 21160 N N . ALA F 1 7 ? 4.878 61.998 19.402 1.00 34.55 7 ALA F N 1
ATOM 21161 C CA . ALA F 1 7 ? 6.155 61.551 18.907 1.00 43.02 7 ALA F CA 1
ATOM 21162 C C . ALA F 1 7 ? 7.333 62.170 19.724 1.00 40.89 7 ALA F C 1
ATOM 21163 O O . ALA F 1 7 ? 7.398 63.351 19.941 1.00 32.48 7 ALA F O 1
ATOM 21170 N N . TYR F 1 8 ? 8.252 61.339 20.155 1.00 35.48 8 TYR F N 1
ATOM 21171 C CA . TYR F 1 8 ? 9.358 61.752 20.961 1.00 39.97 8 TYR F CA 1
ATOM 21172 C C . TYR F 1 8 ? 10.680 61.649 20.218 1.00 40.70 8 TYR F C 1
ATOM 21173 O O . TYR F 1 8 ? 10.896 60.771 19.476 1.00 37.62 8 TYR F O 1
ATOM 21191 N N . ILE F 1 9 ? 11.540 62.618 20.365 1.00 40.24 9 ILE F N 1
ATOM 21192 C CA . ILE F 1 9 ? 12.831 62.551 19.730 1.00 45.58 9 ILE F CA 1
ATOM 21193 C C . ILE F 1 9 ? 13.916 62.950 20.701 1.00 48.32 9 ILE F C 1
ATOM 21194 O O . ILE F 1 9 ? 13.747 63.948 21.339 1.00 50.29 9 ILE F O 1
ATOM 21210 N N . TRP F 1 10 ? 15.006 62.198 20.765 1.00 42.94 10 TRP F N 1
ATOM 21211 C CA . TRP F 1 10 ? 16.152 62.427 21.637 1.00 32.01 10 TRP F CA 1
ATOM 21212 C C . TRP F 1 10 ? 17.438 61.824 21.067 1.00 37.93 10 TRP F C 1
ATOM 21213 O O . TRP F 1 10 ? 17.406 60.858 20.353 1.00 32.22 10 TRP F O 1
ATOM 21234 N N . SER F 1 11 ? 18.566 62.421 21.402 1.00 39.00 11 SER F N 1
ATOM 21235 C CA . SER F 1 11 ? 19.846 61.943 20.957 1.00 40.80 11 SER F CA 1
ATOM 21236 C C . SER F 1 11 ? 20.364 61.017 22.045 1.00 43.08 11 SER F C 1
ATOM 21237 O O . SER F 1 11 ? 20.423 61.427 23.135 1.00 41.11 11 SER F O 1
ATOM 21245 N N . LEU F 1 12 ? 20.644 59.767 21.742 1.00 34.66 12 LEU F N 1
ATOM 21246 C CA . LEU F 1 12 ? 21.156 58.808 22.704 1.00 33.62 12 LEU F CA 1
ATOM 21247 C C . LEU F 1 12 ? 22.487 59.216 23.309 1.00 30.60 12 LEU F C 1
ATOM 21248 O O . LEU F 1 12 ? 22.752 58.920 24.370 1.00 23.32 12 LEU F O 1
ATOM 21264 N N . ARG F 1 13 ? 23.321 59.865 22.562 1.00 38.07 13 ARG F N 1
ATOM 21265 C CA . ARG F 1 13 ? 24.587 60.372 23.061 1.00 38.71 13 ARG F CA 1
ATOM 21266 C C . ARG F 1 13 ? 24.406 61.416 24.113 1.00 31.88 13 ARG F C 1
ATOM 21267 O O . ARG F 1 13 ? 25.195 61.480 24.948 1.00 28.31 13 ARG F O 1
ATOM 21288 N N . ASN F 1 14 ? 23.416 62.263 23.938 1.00 30.86 14 ASN F N 1
ATOM 21289 C CA . ASN F 1 14 ? 22.981 63.236 24.892 1.00 29.72 14 ASN F CA 1
ATOM 21290 C C . ASN F 1 14 ? 22.395 62.534 26.118 1.00 35.87 14 ASN F C 1
ATOM 21291 O O . ASN F 1 14 ? 22.676 62.907 27.190 1.00 37.01 14 ASN F O 1
ATOM 21302 N N . ALA F 1 15 ? 21.605 61.515 25.926 1.00 31.65 15 ALA F N 1
ATOM 21303 C CA . ALA F 1 15 ? 21.108 60.817 27.040 1.00 32.59 15 ALA F CA 1
ATOM 21304 C C . ALA F 1 15 ? 22.256 60.247 27.851 1.00 29.16 15 ALA F C 1
ATOM 21305 O O . ALA F 1 15 ? 22.254 60.364 29.000 1.00 32.72 15 ALA F O 1
ATOM 21312 N N . ALA F 1 16 ? 23.225 59.643 27.228 1.00 31.42 16 ALA F N 1
ATOM 21313 C CA . ALA F 1 16 ? 24.370 59.060 27.901 1.00 32.78 16 ALA F CA 1
ATOM 21314 C C . ALA F 1 16 ? 25.191 60.097 28.633 1.00 33.35 16 ALA F C 1
ATOM 21315 O O . ALA F 1 16 ? 25.502 59.918 29.733 1.00 40.17 16 ALA F O 1
ATOM 21322 N N . ALA F 1 17 ? 25.417 61.215 28.012 1.00 30.49 17 ALA F N 1
ATOM 21323 C CA . ALA F 1 17 ? 26.103 62.279 28.618 1.00 37.80 17 ALA F CA 1
ATOM 21324 C C . ALA F 1 17 ? 25.358 62.704 29.913 1.00 37.67 17 ALA F C 1
ATOM 21325 O O . ALA F 1 17 ? 25.988 63.110 30.825 1.00 42.39 17 ALA F O 1
ATOM 21332 N N . ASP F 1 18 ? 24.059 62.590 29.965 1.00 37.88 18 ASP F N 1
ATOM 21333 C CA . ASP F 1 18 ? 23.325 62.882 31.167 1.00 36.68 18 ASP F CA 1
ATOM 21334 C C . ASP F 1 18 ? 23.193 61.728 32.181 1.00 34.73 18 ASP F C 1
ATOM 21335 O O . ASP F 1 18 ? 22.408 61.841 33.014 1.00 39.63 18 ASP F O 1
ATOM 21344 N N . LYS F 1 19 ? 23.881 60.658 31.998 1.00 24.94 19 LYS F N 1
ATOM 21345 C CA . LYS F 1 19 ? 23.767 59.552 32.871 1.00 37.07 19 LYS F CA 1
ATOM 21346 C C . LYS F 1 19 ? 22.371 58.941 33.003 1.00 40.50 19 LYS F C 1
ATOM 21347 O O . LYS F 1 19 ? 22.007 58.458 34.022 1.00 38.70 19 LYS F O 1
ATOM 21366 N N . ALA F 1 20 ? 21.646 58.996 31.918 1.00 46.07 20 ALA F N 1
ATOM 21367 C CA . ALA F 1 20 ? 20.335 58.481 31.802 1.00 45.58 20 ALA F CA 1
ATOM 21368 C C . ALA F 1 20 ? 20.312 56.962 32.098 1.00 35.52 20 ALA F C 1
ATOM 21369 O O . ALA F 1 20 ? 21.111 56.214 31.599 1.00 29.87 20 ALA F O 1
ATOM 21376 N N . GLY F 1 21 ? 19.397 56.599 32.971 1.00 37.58 21 GLY F N 1
ATOM 21377 C CA . GLY F 1 21 ? 19.218 55.265 33.458 1.00 38.05 21 GLY F CA 1
ATOM 21378 C C . GLY F 1 21 ? 20.274 54.772 34.409 1.00 41.75 21 GLY F C 1
ATOM 21379 O O . GLY F 1 21 ? 20.234 53.648 34.688 1.00 42.00 21 GLY F O 1
ATOM 21383 N N . GLN F 1 22 ? 21.176 55.603 34.851 1.00 37.98 22 GLN F N 1
ATOM 21384 C CA . GLN F 1 22 ? 22.182 55.202 35.771 1.00 36.77 22 GLN F CA 1
ATOM 21385 C C . GLN F 1 22 ? 21.907 55.740 37.152 1.00 33.93 22 GLN F C 1
ATOM 21386 O O . GLN F 1 22 ? 21.035 56.523 37.300 1.00 30.07 22 GLN F O 1
ATOM 21400 N N . TYR F 1 23 ? 22.572 55.233 38.170 1.00 34.23 23 TYR F N 1
ATOM 21401 C CA . TYR F 1 23 ? 22.448 55.816 39.480 1.00 32.70 23 TYR F CA 1
ATOM 21402 C C . TYR F 1 23 ? 23.593 56.797 39.687 1.00 32.00 23 TYR F C 1
ATOM 21403 O O . TYR F 1 23 ? 24.674 56.572 39.282 1.00 34.93 23 TYR F O 1
ATOM 21421 N N . VAL F 1 24 ? 23.318 57.887 40.334 1.00 31.19 24 VAL F N 1
ATOM 21422 C CA . VAL F 1 24 ? 24.323 58.867 40.547 1.00 45.15 24 VAL F CA 1
ATOM 21423 C C . VAL F 1 24 ? 24.476 59.147 42.019 1.00 41.39 24 VAL F C 1
ATOM 21424 O O . VAL F 1 24 ? 23.570 59.012 42.735 1.00 41.00 24 VAL F O 1
ATOM 21437 N N . PRO F 1 25 ? 25.655 59.471 42.467 1.00 45.14 25 PRO F N 1
ATOM 21438 C CA . PRO F 1 25 ? 25.814 59.822 43.856 1.00 42.17 25 PRO F CA 1
ATOM 21439 C C . PRO F 1 25 ? 25.239 61.238 44.061 1.00 44.71 25 PRO F C 1
ATOM 21440 O O . PRO F 1 25 ? 25.566 62.137 43.320 1.00 29.98 25 PRO F O 1
ATOM 21451 N N . TYR F 1 26 ? 24.366 61.371 45.053 1.00 38.09 26 TYR F N 1
ATOM 21452 C CA . TYR F 1 26 ? 23.636 62.574 45.321 1.00 46.87 26 TYR F CA 1
ATOM 21453 C C . TYR F 1 26 ? 23.780 62.936 46.794 1.00 50.18 26 TYR F C 1
ATOM 21454 O O . TYR F 1 26 ? 23.995 62.084 47.595 1.00 40.57 26 TYR F O 1
ATOM 21472 N N . GLN F 1 30 ? 23.313 58.553 46.564 1.00 37.83 30 GLN F N 1
ATOM 21473 C CA . GLN F 1 30 ? 22.810 57.699 45.485 1.00 47.17 30 GLN F CA 1
ATOM 21474 C C . GLN F 1 30 ? 21.352 57.915 45.001 1.00 47.37 30 GLN F C 1
ATOM 21475 O O . GLN F 1 30 ? 20.450 57.897 45.755 1.00 53.62 30 GLN F O 1
ATOM 21488 N N . ARG F 1 31 ? 21.136 58.057 43.731 1.00 45.52 31 ARG F N 1
ATOM 21489 C CA . ARG F 1 31 ? 19.823 58.257 43.212 1.00 39.69 31 ARG F CA 1
ATOM 21490 C C . ARG F 1 31 ? 19.829 57.833 41.763 1.00 39.13 31 ARG F C 1
ATOM 21491 O O . ARG F 1 31 ? 20.803 57.899 41.055 1.00 34.69 31 ARG F O 1
ATOM 21512 N N . TYR F 1 32 ? 18.678 57.410 41.328 1.00 41.20 32 TYR F N 1
ATOM 21513 C CA . TYR F 1 32 ? 18.498 56.926 40.018 1.00 40.27 32 TYR F CA 1
ATOM 21514 C C . TYR F 1 32 ? 18.218 58.097 39.186 1.00 33.29 32 TYR F C 1
ATOM 21515 O O . TYR F 1 32 ? 17.349 58.843 39.466 1.00 36.13 32 TYR F O 1
ATOM 21550 N N . LYS F 1 34 ? 16.589 59.159 36.480 1.00 30.30 34 LYS F N 1
ATOM 21551 C CA . LYS F 1 34 ? 15.518 58.816 35.608 1.00 29.85 34 LYS F CA 1
ATOM 21552 C C . LYS F 1 34 ? 15.578 59.626 34.352 1.00 31.82 34 LYS F C 1
ATOM 21553 O O . LYS F 1 34 ? 15.883 60.776 34.407 1.00 32.57 34 LYS F O 1
ATOM 21572 N N . SER F 1 35 ? 15.323 59.005 33.233 1.00 28.99 35 SER F N 1
ATOM 21573 C CA . SER F 1 35 ? 15.274 59.741 32.014 1.00 41.49 35 SER F CA 1
ATOM 21574 C C . SER F 1 35 ? 13.956 60.482 31.885 1.00 45.93 35 SER F C 1
ATOM 21575 O O . SER F 1 35 ? 13.000 60.179 32.502 1.00 37.62 35 SER F O 1
ATOM 21583 N N . VAL F 1 36 ? 13.978 61.514 31.095 1.00 45.13 36 VAL F N 1
ATOM 21584 C CA . VAL F 1 36 ? 12.792 62.252 30.777 1.00 35.51 36 VAL F CA 1
ATOM 21585 C C . VAL F 1 36 ? 11.758 61.334 30.097 1.00 29.48 36 VAL F C 1
ATOM 21586 O O . VAL F 1 36 ? 10.630 61.391 30.426 1.00 29.20 36 VAL F O 1
ATOM 21599 N N . LEU F 1 37 ? 12.203 60.466 29.219 1.00 36.67 37 LEU F N 1
ATOM 21600 C CA . LEU F 1 37 ? 11.367 59.518 28.514 1.00 42.65 37 LEU F CA 1
ATOM 21601 C C . LEU F 1 37 ? 10.696 58.518 29.411 1.00 35.35 37 LEU F C 1
ATOM 21602 O O . LEU F 1 37 ? 9.576 58.211 29.225 1.00 31.93 37 LEU F O 1
ATOM 21618 N N . GLU F 1 38 ? 11.429 57.974 30.345 1.00 38.49 38 GLU F N 1
ATOM 21619 C CA . GLU F 1 38 ? 10.852 57.076 31.315 1.00 41.93 38 GLU F CA 1
ATOM 21620 C C . GLU F 1 38 ? 9.808 57.827 32.176 1.00 36.12 38 GLU F C 1
ATOM 21621 O O . GLU F 1 38 ? 8.755 57.343 32.385 1.00 27.89 38 GLU F O 1
ATOM 21633 N N . SER F 1 39 ? 10.112 59.033 32.572 1.00 36.80 39 SER F N 1
ATOM 21634 C CA . SER F 1 39 ? 9.217 59.793 33.365 1.00 36.39 39 SER F CA 1
ATOM 21635 C C . SER F 1 39 ? 7.895 60.040 32.635 1.00 35.71 39 SER F C 1
ATOM 21636 O O . SER F 1 39 ? 6.878 59.907 33.212 1.00 37.18 39 SER F O 1
ATOM 21644 N N . LEU F 1 40 ? 7.949 60.404 31.381 1.00 36.70 40 LEU F N 1
ATOM 21645 C CA . LEU F 1 40 ? 6.771 60.570 30.588 1.00 33.08 40 LEU F CA 1
ATOM 21646 C C . LEU F 1 40 ? 6.057 59.241 30.451 1.00 33.95 40 LEU F C 1
ATOM 21647 O O . LEU F 1 40 ? 4.881 59.193 30.489 1.00 32.16 40 LEU F O 1
ATOM 21663 N N . VAL F 1 41 ? 6.811 58.182 30.346 1.00 46.75 41 VAL F N 1
ATOM 21664 C CA . VAL F 1 41 ? 6.222 56.890 30.263 1.00 45.82 41 VAL F CA 1
ATOM 21665 C C . VAL F 1 41 ? 5.433 56.664 31.538 1.00 42.50 41 VAL F C 1
ATOM 21666 O O . VAL F 1 41 ? 4.397 56.150 31.440 1.00 43.96 41 VAL F O 1
ATOM 21679 N N . GLU F 1 42 ? 5.923 57.050 32.693 1.00 39.58 42 GLU F N 1
ATOM 21680 C CA . GLU F 1 42 ? 5.164 56.912 33.932 1.00 41.32 42 GLU F CA 1
ATOM 21681 C C . GLU F 1 42 ? 3.888 57.750 33.991 1.00 48.77 42 GLU F C 1
ATOM 21682 O O . GLU F 1 42 ? 2.882 57.258 34.401 1.00 49.46 42 GLU F O 1
ATOM 21694 N N . ALA F 1 43 ? 3.969 58.998 33.581 1.00 32.75 43 ALA F N 1
ATOM 21695 C CA . ALA F 1 43 ? 2.833 59.846 33.474 1.00 33.89 43 ALA F CA 1
ATOM 21696 C C . ALA F 1 43 ? 1.832 59.264 32.491 1.00 32.92 43 ALA F C 1
ATOM 21697 O O . ALA F 1 43 ? 0.681 59.458 32.677 1.00 35.83 43 ALA F O 1
ATOM 21704 N N . LEU F 1 44 ? 2.268 58.685 31.398 1.00 29.97 44 LEU F N 1
ATOM 21705 C CA . LEU F 1 44 ? 1.334 58.068 30.526 1.00 39.25 44 LEU F CA 1
ATOM 21706 C C . LEU F 1 44 ? 0.722 56.857 31.174 1.00 41.04 44 LEU F C 1
ATOM 21707 O O . LEU F 1 44 ? -0.385 56.531 30.861 1.00 45.28 44 LEU F O 1
ATOM 21723 N N . ASN F 1 45 ? 1.493 56.100 31.891 1.00 35.95 45 ASN F N 1
ATOM 21724 C CA . ASN F 1 45 ? 0.912 54.998 32.541 1.00 43.49 45 ASN F CA 1
ATOM 21725 C C . ASN F 1 45 ? 0.055 55.305 33.747 1.00 43.18 45 ASN F C 1
ATOM 21726 O O . ASN F 1 45 ? -0.994 54.858 33.839 1.00 44.41 45 ASN F O 1
ATOM 21737 N N . GLN F 1 46 ? 0.512 56.141 34.617 1.00 41.58 46 GLN F N 1
ATOM 21738 C CA . GLN F 1 46 ? -0.209 56.399 35.821 1.00 46.69 46 GLN F CA 1
ATOM 21739 C C . GLN F 1 46 ? -1.048 57.666 35.996 1.00 39.10 46 GLN F C 1
ATOM 21740 O O . GLN F 1 46 ? -1.395 57.951 37.068 1.00 35.74 46 GLN F O 1
ATOM 21754 N N . THR F 1 47 ? -1.367 58.372 34.967 1.00 31.13 47 THR F N 1
ATOM 21755 C CA . THR F 1 47 ? -2.116 59.563 35.096 1.00 27.16 47 THR F CA 1
ATOM 21756 C C . THR F 1 47 ? -3.055 59.701 33.942 1.00 37.12 47 THR F C 1
ATOM 21757 O O . THR F 1 47 ? -3.007 59.017 33.015 1.00 29.98 47 THR F O 1
ATOM 21768 N N . ALA F 1 48 ? -3.905 60.686 34.015 1.00 43.34 48 ALA F N 1
ATOM 21769 C CA . ALA F 1 48 ? -4.803 61.005 32.943 1.00 39.65 48 ALA F CA 1
ATOM 21770 C C . ALA F 1 48 ? -4.116 61.575 31.714 1.00 35.45 48 ALA F C 1
ATOM 21771 O O . ALA F 1 48 ? -4.747 61.786 30.746 1.00 39.96 48 ALA F O 1
ATOM 21778 N N . LEU F 1 49 ? -2.843 61.793 31.801 1.00 38.86 49 LEU F N 1
ATOM 21779 C CA . LEU F 1 49 ? -2.029 62.192 30.648 1.00 35.20 49 LEU F CA 1
ATOM 21780 C C . LEU F 1 49 ? -2.075 61.083 29.578 1.00 33.17 49 LEU F C 1
ATOM 21781 O O . LEU F 1 49 ? -2.179 61.396 28.439 1.00 25.78 49 LEU F O 1
ATOM 21797 N N . GLY F 1 50 ? -2.087 59.836 30.041 1.00 35.48 50 GLY F N 1
ATOM 21798 C CA . GLY F 1 50 ? -2.235 58.618 29.279 1.00 36.12 50 GLY F CA 1
ATOM 21799 C C . GLY F 1 50 ? -3.560 58.596 28.532 1.00 44.70 50 GLY F C 1
ATOM 21800 O O . GLY F 1 50 ? -3.690 57.873 27.645 1.00 42.50 50 GLY F O 1
ATOM 21804 N N . ASP F 1 51 ? -4.563 59.269 29.028 1.00 46.97 51 ASP F N 1
ATOM 21805 C CA . ASP F 1 51 ? -5.795 59.442 28.323 1.00 47.14 51 ASP F CA 1
ATOM 21806 C C . ASP F 1 51 ? -5.732 60.400 27.153 1.00 37.42 51 ASP F C 1
ATOM 21807 O O . ASP F 1 51 ? -6.484 60.273 26.284 1.00 32.44 51 ASP F O 1
ATOM 21816 N N . ALA F 1 52 ? -4.986 61.459 27.253 1.00 40.66 52 ALA F N 1
ATOM 21817 C CA . ALA F 1 52 ? -4.799 62.407 26.174 1.00 41.29 52 ALA F CA 1
ATOM 21818 C C . ALA F 1 52 ? -3.902 62.007 25.002 1.00 46.91 52 ALA F C 1
ATOM 21819 O O . ALA F 1 52 ? -4.201 62.294 23.902 1.00 47.14 52 ALA F O 1
ATOM 21826 N N . TYR F 1 53 ? -2.808 61.342 25.242 1.00 36.94 53 TYR F N 1
ATOM 21827 C CA . TYR F 1 53 ? -1.926 61.057 24.189 1.00 33.44 53 TYR F CA 1
ATOM 21828 C C . TYR F 1 53 ? -1.564 59.615 24.116 1.00 39.29 53 TYR F C 1
ATOM 21829 O O . TYR F 1 53 ? -1.826 58.887 24.997 1.00 34.54 53 TYR F O 1
ATOM 21847 N N . GLU F 1 54 ? -1.074 59.220 22.961 1.00 45.24 54 GLU F N 1
ATOM 21848 C CA . GLU F 1 54 ? -0.546 57.902 22.724 1.00 42.97 54 GLU F CA 1
ATOM 21849 C C . GLU F 1 54 ? 0.842 58.172 22.185 1.00 38.52 54 GLU F C 1
ATOM 21850 O O . GLU F 1 54 ? 0.963 58.776 21.184 1.00 41.00 54 GLU F O 1
ATOM 21862 N N . LEU F 1 55 ? 1.859 57.741 22.865 1.00 37.54 55 LEU F N 1
ATOM 21863 C CA . LEU F 1 55 ? 3.178 57.934 22.392 1.00 39.64 55 LEU F CA 1
ATOM 21864 C C . LEU F 1 55 ? 3.366 56.917 21.277 1.00 50.88 55 LEU F C 1
ATOM 21865 O O . LEU F 1 55 ? 3.323 55.750 21.530 1.00 52.29 55 LEU F O 1
ATOM 21881 N N . VAL F 1 56 ? 3.591 57.375 20.074 1.00 45.08 56 VAL F N 1
ATOM 21882 C CA . VAL F 1 56 ? 3.726 56.452 18.959 1.00 55.42 56 VAL F CA 1
ATOM 21883 C C . VAL F 1 56 ? 5.128 56.230 18.381 1.00 57.60 56 VAL F C 1
ATOM 21884 O O . VAL F 1 56 ? 5.246 56.054 17.237 1.00 61.59 56 VAL F O 1
ATOM 21897 N N . GLY F 1 57 ? 6.157 56.273 19.176 1.00 52.10 57 GLY F N 1
ATOM 21898 C CA . GLY F 1 57 ? 7.490 56.081 18.685 1.00 49.73 57 GLY F CA 1
ATOM 21899 C C . GLY F 1 57 ? 8.520 57.016 19.264 1.00 47.42 57 GLY F C 1
ATOM 21900 O O . GLY F 1 57 ? 8.233 58.135 19.467 1.00 41.03 57 GLY F O 1
ATOM 21904 N N . VAL F 1 58 ? 9.696 56.507 19.534 1.00 48.75 58 VAL F N 1
ATOM 21905 C CA . VAL F 1 58 ? 10.790 57.276 20.049 1.00 41.36 58 VAL F CA 1
ATOM 21906 C C . VAL F 1 58 ? 11.922 57.317 19.032 1.00 50.06 58 VAL F C 1
ATOM 21907 O O . VAL F 1 58 ? 12.614 56.373 18.901 1.00 50.08 58 VAL F O 1
ATOM 21920 N N . ILE F 1 59 ? 12.125 58.425 18.355 1.00 38.01 59 ILE F N 1
ATOM 21921 C CA . ILE F 1 59 ? 13.168 58.563 17.376 1.00 36.26 59 ILE F CA 1
ATOM 21922 C C . ILE F 1 59 ? 14.544 58.954 17.949 1.00 39.89 59 ILE F C 1
ATOM 21923 O O . ILE F 1 59 ? 14.596 59.730 18.830 1.00 41.88 59 ILE F O 1
ATOM 21939 N N . TYR F 1 60 ? 15.617 58.355 17.479 1.00 34.77 60 TYR F N 1
ATOM 21940 C CA . TYR F 1 60 ? 16.936 58.727 17.905 1.00 26.20 60 TYR F CA 1
ATOM 21941 C C . TYR F 1 60 ? 17.762 58.952 16.710 1.00 28.86 60 TYR F C 1
ATOM 21942 O O . TYR F 1 60 ? 17.664 58.235 15.830 1.00 39.60 60 TYR F O 1
ATOM 21960 N N . ASP F 1 61 ? 18.560 59.968 16.678 1.00 30.61 61 ASP F N 1
ATOM 21961 C CA . ASP F 1 61 ? 19.417 60.277 15.555 1.00 35.04 61 ASP F CA 1
ATOM 21962 C C . ASP F 1 61 ? 20.888 59.749 15.507 1.00 37.38 61 ASP F C 1
ATOM 21963 O O . ASP F 1 61 ? 21.496 59.858 14.509 1.00 36.95 61 ASP F O 1
ATOM 21972 N N . ASP F 1 62 ? 21.361 59.133 16.553 1.00 32.58 62 ASP F N 1
ATOM 21973 C CA . ASP F 1 62 ? 22.720 58.720 16.610 1.00 31.88 62 ASP F CA 1
ATOM 21974 C C . ASP F 1 62 ? 23.096 57.823 15.482 1.00 43.28 62 ASP F C 1
ATOM 21975 O O . ASP F 1 62 ? 22.339 56.972 15.130 1.00 42.77 62 ASP F O 1
ATOM 21984 N N . ASP F 1 63 ? 24.269 57.993 14.926 1.00 40.00 63 ASP F N 1
ATOM 21985 C CA . ASP F 1 63 ? 24.624 57.115 13.853 1.00 47.79 63 ASP F CA 1
ATOM 21986 C C . ASP F 1 63 ? 25.672 56.080 14.262 1.00 43.56 63 ASP F C 1
ATOM 21987 O O . ASP F 1 63 ? 26.719 56.407 14.658 1.00 41.83 63 ASP F O 1
ATOM 21996 N N . ALA F 1 64 ? 25.361 54.832 14.090 1.00 42.14 64 ALA F N 1
ATOM 21997 C CA . ALA F 1 64 ? 26.245 53.797 14.445 1.00 41.24 64 ALA F CA 1
ATOM 21998 C C . ALA F 1 64 ? 27.565 53.806 13.668 1.00 43.47 64 ALA F C 1
ATOM 21999 O O . ALA F 1 64 ? 28.514 53.405 14.183 1.00 55.57 64 ALA F O 1
ATOM 22006 N N . GLU F 1 65 ? 27.618 54.236 12.434 1.00 44.57 65 GLU F N 1
ATOM 22007 C CA . GLU F 1 65 ? 28.879 54.328 11.744 1.00 46.73 65 GLU F CA 1
ATOM 22008 C C . GLU F 1 65 ? 29.774 55.512 12.142 1.00 46.69 65 GLU F C 1
ATOM 22009 O O . GLU F 1 65 ? 30.803 55.644 11.548 1.00 35.49 65 GLU F O 1
ATOM 22021 N N . LEU F 1 66 ? 29.380 56.338 13.070 1.00 41.65 66 LEU F N 1
ATOM 22022 C CA . LEU F 1 66 ? 30.227 57.411 13.468 1.00 41.59 66 LEU F CA 1
ATOM 22023 C C . LEU F 1 66 ? 30.990 56.979 14.693 1.00 39.10 66 LEU F C 1
ATOM 22024 O O . LEU F 1 66 ? 30.406 56.674 15.663 1.00 41.53 66 LEU F O 1
ATOM 22040 N N . PRO F 1 67 ? 32.305 56.962 14.623 1.00 36.04 67 PRO F N 1
ATOM 22041 C CA . PRO F 1 67 ? 33.087 56.569 15.763 1.00 36.23 67 PRO F CA 1
ATOM 22042 C C . PRO F 1 67 ? 32.801 57.460 16.936 1.00 43.10 67 PRO F C 1
ATOM 22043 O O . PRO F 1 67 ? 32.636 56.907 17.958 1.00 46.50 67 PRO F O 1
ATOM 22054 N N . ARG F 1 68 ? 32.713 58.764 16.792 1.00 37.62 68 ARG F N 1
ATOM 22055 C CA . ARG F 1 68 ? 32.340 59.617 17.913 1.00 41.24 68 ARG F CA 1
ATOM 22056 C C . ARG F 1 68 ? 30.922 59.285 18.431 1.00 42.55 68 ARG F C 1
ATOM 22057 O O . ARG F 1 68 ? 30.714 59.347 19.587 1.00 42.59 68 ARG F O 1
ATOM 22078 N N . ASP F 1 69 ? 29.973 59.001 17.579 1.00 31.48 69 ASP F N 1
ATOM 22079 C CA . ASP F 1 69 ? 28.696 58.566 18.061 1.00 38.48 69 ASP F CA 1
ATOM 22080 C C . ASP F 1 69 ? 28.810 57.237 18.794 1.00 34.54 69 ASP F C 1
ATOM 22081 O O . ASP F 1 69 ? 28.058 57.006 19.660 1.00 36.23 69 ASP F O 1
ATOM 22090 N N . GLN F 1 70 ? 29.693 56.352 18.402 1.00 40.96 70 GLN F N 1
ATOM 22091 C CA . GLN F 1 70 ? 29.853 55.087 19.119 1.00 48.51 70 GLN F CA 1
ATOM 22092 C C . GLN F 1 70 ? 30.406 55.166 20.561 1.00 40.66 70 GLN F C 1
ATOM 22093 O O . GLN F 1 70 ? 29.903 54.552 21.460 1.00 41.20 70 GLN F O 1
ATOM 22107 N N . GLY F 1 71 ? 31.462 55.937 20.716 1.00 33.90 71 GLY F N 1
ATOM 22108 C CA . GLY F 1 71 ? 32.109 56.168 21.982 1.00 34.03 71 GLY F CA 1
ATOM 22109 C C . GLY F 1 71 ? 31.281 56.848 23.052 1.00 42.45 71 GLY F C 1
ATOM 22110 O O . GLY F 1 71 ? 31.330 56.479 24.189 1.00 37.39 71 GLY F O 1
ATOM 22114 N N . LYS F 1 72 ? 30.513 57.826 22.624 1.00 45.15 72 LYS F N 1
ATOM 22115 C CA . LYS F 1 72 ? 29.617 58.578 23.444 1.00 39.95 72 LYS F CA 1
ATOM 22116 C C . LYS F 1 72 ? 28.598 57.669 24.080 1.00 33.34 72 LYS F C 1
ATOM 22117 O O . LYS F 1 72 ? 28.199 57.946 25.137 1.00 35.32 72 LYS F O 1
ATOM 22136 N N . ILE F 1 73 ? 28.197 56.630 23.414 1.00 38.62 73 ILE F N 1
ATOM 22137 C CA . ILE F 1 73 ? 27.294 55.721 24.034 1.00 35.48 73 ILE F CA 1
ATOM 22138 C C . ILE F 1 73 ? 27.840 54.365 24.369 1.00 45.98 73 ILE F C 1
ATOM 22139 O O . ILE F 1 73 ? 27.064 53.486 24.603 1.00 47.31 73 ILE F O 1
ATOM 22155 N N . LYS F 1 74 ? 29.139 54.242 24.480 1.00 50.46 74 LYS F N 1
ATOM 22156 C CA . LYS F 1 74 ? 29.732 52.940 24.706 1.00 41.28 74 LYS F CA 1
ATOM 22157 C C . LYS F 1 74 ? 29.204 52.246 25.901 1.00 40.72 74 LYS F C 1
ATOM 22158 O O . LYS F 1 74 ? 29.044 51.081 25.873 1.00 54.99 74 LYS F O 1
ATOM 22177 N N . ASP F 1 75 ? 28.939 52.978 26.944 1.00 43.75 75 ASP F N 1
ATOM 22178 C CA . ASP F 1 75 ? 28.401 52.399 28.130 1.00 48.29 75 ASP F CA 1
ATOM 22179 C C . ASP F 1 75 ? 27.036 51.751 27.924 1.00 49.67 75 ASP F C 1
ATOM 22180 O O . ASP F 1 75 ? 26.725 50.859 28.638 1.00 37.75 75 ASP F O 1
ATOM 22189 N N . TYR F 1 76 ? 26.276 52.258 26.981 1.00 52.36 76 TYR F N 1
ATOM 22190 C CA . TYR F 1 76 ? 24.967 51.764 26.636 1.00 42.94 76 TYR F CA 1
ATOM 22191 C C . TYR F 1 76 ? 24.903 50.899 25.414 1.00 39.03 76 TYR F C 1
ATOM 22192 O O . TYR F 1 76 ? 24.415 49.830 25.442 1.00 42.11 76 TYR F O 1
ATOM 22210 N N . GLY F 1 77 ? 25.425 51.413 24.348 1.00 35.83 77 GLY F N 1
ATOM 22211 C CA . GLY F 1 77 ? 25.384 50.728 23.110 1.00 37.60 77 GLY F CA 1
ATOM 22212 C C . GLY F 1 77 ? 24.179 51.120 22.275 1.00 46.43 77 GLY F C 1
ATOM 22213 O O . GLY F 1 77 ? 23.248 51.633 22.766 1.00 41.35 77 GLY F O 1
ATOM 22217 N N . PHE F 1 78 ? 24.250 50.900 20.986 1.00 49.55 78 PHE F N 1
ATOM 22218 C CA . PHE F 1 78 ? 23.149 51.161 20.103 1.00 51.10 78 PHE F CA 1
ATOM 22219 C C . PHE F 1 78 ? 21.988 50.173 20.373 1.00 56.53 78 PHE F C 1
ATOM 22220 O O . PHE F 1 78 ? 20.863 50.579 20.297 1.00 56.07 78 PHE F O 1
ATOM 22237 N N . ALA F 1 79 ? 22.253 48.935 20.726 1.00 46.53 79 ALA F N 1
ATOM 22238 C CA . ALA F 1 79 ? 21.158 48.045 21.076 1.00 50.75 79 ALA F CA 1
ATOM 22239 C C . ALA F 1 79 ? 21.317 47.434 22.500 1.00 56.42 79 ALA F C 1
ATOM 22240 O O . ALA F 1 79 ? 22.410 47.185 22.958 1.00 51.82 79 ALA F O 1
ATOM 22247 N N . TYR F 1 80 ? 20.210 47.191 23.178 1.00 60.38 80 TYR F N 1
ATOM 22248 C CA . TYR F 1 80 ? 20.216 46.705 24.544 1.00 57.41 80 TYR F CA 1
ATOM 22249 C C . TYR F 1 80 ? 21.086 45.528 24.835 1.00 56.10 80 TYR F C 1
ATOM 22250 O O . TYR F 1 80 ? 20.745 44.427 24.541 1.00 58.00 80 TYR F O 1
ATOM 22268 N N . GLN F 1 85 ? 23.314 47.693 30.729 1.00 52.70 85 GLN F N 1
ATOM 22269 C CA . GLN F 1 85 ? 23.074 49.092 31.037 1.00 51.51 85 GLN F CA 1
ATOM 22270 C C . GLN F 1 85 ? 22.312 49.745 29.937 1.00 45.57 85 GLN F C 1
ATOM 22271 O O . GLN F 1 85 ? 22.707 49.680 28.815 1.00 45.98 85 GLN F O 1
ATOM 22285 N N . TRP F 1 86 ? 21.275 50.442 30.277 1.00 38.90 86 TRP F N 1
ATOM 22286 C CA . TRP F 1 86 ? 20.454 51.004 29.286 1.00 42.16 86 TRP F CA 1
ATOM 22287 C C . TRP F 1 86 ? 19.914 52.328 29.729 1.00 42.93 86 TRP F C 1
ATOM 22288 O O . TRP F 1 86 ? 20.032 52.685 30.826 1.00 42.83 86 TRP F O 1
ATOM 22309 N N . PHE F 1 87 ? 19.323 53.033 28.818 1.00 41.24 87 PHE F N 1
ATOM 22310 C CA . PHE F 1 87 ? 18.700 54.302 29.108 1.00 35.73 87 PHE F CA 1
ATOM 22311 C C . PHE F 1 87 ? 17.501 54.316 30.096 1.00 34.75 87 PHE F C 1
ATOM 22312 O O . PHE F 1 87 ? 17.163 55.329 30.632 1.00 32.74 87 PHE F O 1
ATOM 22329 N N . TYR F 1 88 ? 16.888 53.181 30.249 1.00 39.52 88 TYR F N 1
ATOM 22330 C CA . TYR F 1 88 ? 15.754 52.937 31.101 1.00 44.29 88 TYR F CA 1
ATOM 22331 C C . TYR F 1 88 ? 15.710 51.421 31.334 1.00 47.11 88 TYR F C 1
ATOM 22332 O O . TYR F 1 88 ? 16.509 50.686 30.800 1.00 46.75 88 TYR F O 1
ATOM 22350 N N . PRO F 1 89 ? 14.822 50.946 32.194 1.00 52.26 89 PRO F N 1
ATOM 22351 C CA . PRO F 1 89 ? 14.721 49.504 32.346 1.00 40.53 89 PRO F CA 1
ATOM 22352 C C . PRO F 1 89 ? 14.294 48.892 31.060 1.00 46.33 89 PRO F C 1
ATOM 22353 O O . PRO F 1 89 ? 13.260 49.216 30.642 1.00 47.66 89 PRO F O 1
ATOM 22364 N N . ALA F 1 90 ? 14.984 47.946 30.517 1.00 45.89 90 ALA F N 1
ATOM 22365 C CA . ALA F 1 90 ? 14.622 47.416 29.234 1.00 51.74 90 ALA F CA 1
ATOM 22366 C C . ALA F 1 90 ? 13.237 46.826 29.106 1.00 53.36 90 ALA F C 1
ATOM 22367 O O . ALA F 1 90 ? 12.679 46.852 28.044 1.00 52.08 90 ALA F O 1
ATOM 22374 N N . ASP F 1 91 ? 12.775 46.272 30.191 1.00 54.01 91 ASP F N 1
ATOM 22375 C CA . ASP F 1 91 ? 11.454 45.722 30.345 1.00 47.15 91 ASP F CA 1
ATOM 22376 C C . ASP F 1 91 ? 10.303 46.768 30.432 1.00 61.70 91 ASP F C 1
ATOM 22377 O O . ASP F 1 91 ? 9.153 46.373 30.394 1.00 57.69 91 ASP F O 1
ATOM 22386 N N . LEU F 1 92 ? 10.612 48.055 30.478 1.00 56.02 92 LEU F N 1
ATOM 22387 C CA . LEU F 1 92 ? 9.599 49.034 30.634 1.00 42.58 92 LEU F CA 1
ATOM 22388 C C . LEU F 1 92 ? 8.599 48.955 29.505 1.00 48.70 92 LEU F C 1
ATOM 22389 O O . LEU F 1 92 ? 8.977 48.732 28.401 1.00 55.99 92 LEU F O 1
ATOM 22405 N N . GLN F 1 93 ? 7.336 49.175 29.834 1.00 50.46 93 GLN F N 1
ATOM 22406 C CA . GLN F 1 93 ? 6.207 49.167 28.934 1.00 54.16 93 GLN F CA 1
ATOM 22407 C C . GLN F 1 93 ? 5.509 50.541 28.970 1.00 59.09 93 GLN F C 1
ATOM 22408 O O . GLN F 1 93 ? 5.552 51.228 29.947 1.00 44.38 93 GLN F O 1
ATOM 22422 N N . VAL F 1 94 ? 4.926 50.952 27.864 1.00 57.77 94 VAL F N 1
ATOM 22423 C CA . VAL F 1 94 ? 4.158 52.141 27.861 1.00 53.78 94 VAL F CA 1
ATOM 22424 C C . VAL F 1 94 ? 2.823 51.784 27.312 1.00 58.55 94 VAL F C 1
ATOM 22425 O O . VAL F 1 94 ? 2.816 51.328 26.266 1.00 69.35 94 VAL F O 1
ATOM 22438 N N . GLN F 1 95 ? 1.737 51.951 28.024 1.00 53.57 95 GLN F N 1
ATOM 22439 C CA . GLN F 1 95 ? 0.406 51.709 27.496 1.00 59.84 95 GLN F CA 1
ATOM 22440 C C . GLN F 1 95 ? 0.290 50.365 26.834 1.00 67.58 95 GLN F C 1
ATOM 22441 O O . GLN F 1 95 ? -0.104 50.242 25.716 1.00 65.50 95 GLN F O 1
ATOM 22455 N N . GLY F 1 96 ? 0.677 49.350 27.539 1.00 61.51 96 GLY F N 1
ATOM 22456 C CA . GLY F 1 96 ? 0.667 48.036 26.988 1.00 55.64 96 GLY F CA 1
ATOM 22457 C C . GLY F 1 96 ? 1.472 47.865 25.756 1.00 58.60 96 GLY F C 1
ATOM 22458 O O . GLY F 1 96 ? 0.921 47.441 24.820 1.00 75.59 96 GLY F O 1
ATOM 22462 N N . LYS F 1 97 ? 2.710 48.302 25.750 1.00 62.77 97 LYS F N 1
ATOM 22463 C CA . LYS F 1 97 ? 3.639 48.125 24.636 1.00 68.68 97 LYS F CA 1
ATOM 22464 C C . LYS F 1 97 ? 5.056 48.069 25.208 1.00 69.84 97 LYS F C 1
ATOM 22465 O O . LYS F 1 97 ? 5.338 48.726 26.169 1.00 68.93 97 LYS F O 1
ATOM 22484 N N . THR F 1 98 ? 5.941 47.305 24.637 1.00 68.36 98 THR F N 1
ATOM 22485 C CA . THR F 1 98 ? 7.256 47.312 25.175 1.00 65.01 98 THR F CA 1
ATOM 22486 C C . THR F 1 98 ? 7.861 48.579 24.613 1.00 57.46 98 THR F C 1
ATOM 22487 O O . THR F 1 98 ? 7.987 48.684 23.442 1.00 49.97 98 THR F O 1
ATOM 22498 N N . LEU F 1 99 ? 8.317 49.480 25.468 1.00 63.03 99 LEU F N 1
ATOM 22499 C CA . LEU F 1 99 ? 8.886 50.767 25.068 1.00 52.71 99 LEU F CA 1
ATOM 22500 C C . LEU F 1 99 ? 10.072 50.656 24.086 1.00 52.98 99 LEU F C 1
ATOM 22501 O O . LEU F 1 99 ? 10.251 51.527 23.279 1.00 44.88 99 LEU F O 1
ATOM 22517 N N . ASN F 1 100 ? 10.803 49.546 24.195 1.00 50.74 100 ASN F N 1
ATOM 22518 C CA . ASN F 1 100 ? 11.907 49.162 23.311 1.00 47.69 100 ASN F CA 1
ATOM 22519 C C . ASN F 1 100 ? 11.482 48.975 21.904 1.00 43.15 100 ASN F C 1
ATOM 22520 O O . ASN F 1 100 ? 12.234 49.246 21.037 1.00 40.74 100 ASN F O 1
ATOM 22531 N N . ASP F 1 101 ? 10.261 48.532 21.740 1.00 39.39 101 ASP F N 1
ATOM 22532 C CA . ASP F 1 101 ? 9.651 48.377 20.448 1.00 49.46 101 ASP F CA 1
ATOM 22533 C C . ASP F 1 101 ? 9.317 49.687 19.724 1.00 52.31 101 ASP F C 1
ATOM 22534 O O . ASP F 1 101 ? 8.860 49.632 18.653 1.00 41.67 101 ASP F O 1
ATOM 22543 N N . LEU F 1 102 ? 9.531 50.819 20.324 1.00 55.96 102 LEU F N 1
ATOM 22544 C CA . LEU F 1 102 ? 9.294 52.046 19.650 1.00 49.91 102 LEU F CA 1
ATOM 22545 C C . LEU F 1 102 ? 10.512 52.896 19.296 1.00 50.28 102 LEU F C 1
ATOM 22546 O O . LEU F 1 102 ? 10.341 54.041 19.034 1.00 52.59 102 LEU F O 1
ATOM 22562 N N . LEU F 1 103 ? 11.706 52.372 19.339 1.00 45.31 103 LEU F N 1
ATOM 22563 C CA . LEU F 1 103 ? 12.827 53.170 18.975 1.00 40.55 103 LEU F CA 1
ATOM 22564 C C . LEU F 1 103 ? 12.943 53.205 17.487 1.00 45.63 103 LEU F C 1
ATOM 22565 O O . LEU F 1 103 ? 12.940 52.188 16.885 1.00 48.37 103 LEU F O 1
ATOM 22581 N N . LEU F 1 104 ? 13.044 54.360 16.887 1.00 45.81 104 LEU F N 1
ATOM 22582 C CA . LEU F 1 104 ? 13.205 54.454 15.472 1.00 46.67 104 LEU F CA 1
ATOM 22583 C C . LEU F 1 104 ? 14.519 55.164 15.261 1.00 47.02 104 LEU F C 1
ATOM 22584 O O . LEU F 1 104 ? 14.777 56.134 15.929 1.00 33.94 104 LEU F O 1
ATOM 22600 N N . SER F 1 105 ? 15.340 54.649 14.355 1.00 47.95 105 SER F N 1
ATOM 22601 C CA . SER F 1 105 ? 16.598 55.255 14.047 1.00 45.25 105 SER F CA 1
ATOM 22602 C C . SER F 1 105 ? 16.441 56.104 12.818 1.00 46.14 105 SER F C 1
ATOM 22603 O O . SER F 1 105 ? 16.068 55.609 11.853 1.00 51.76 105 SER F O 1
ATOM 22611 N N . VAL F 1 106 ? 16.615 57.395 12.917 1.00 39.13 106 VAL F N 1
ATOM 22612 C CA . VAL F 1 106 ? 16.595 58.289 11.807 1.00 45.04 106 VAL F CA 1
ATOM 22613 C C . VAL F 1 106 ? 17.925 58.957 11.985 1.00 49.61 106 VAL F C 1
ATOM 22614 O O . VAL F 1 106 ? 18.037 59.915 12.679 1.00 51.63 106 VAL F O 1
ATOM 22627 N N . PRO F 1 107 ? 18.943 58.392 11.382 1.00 54.15 107 PRO F N 1
ATOM 22628 C CA . PRO F 1 107 ? 20.214 58.984 11.733 1.00 46.30 107 PRO F CA 1
ATOM 22629 C C . PRO F 1 107 ? 20.631 60.244 11.057 1.00 46.26 107 PRO F C 1
ATOM 22630 O O . PRO F 1 107 ? 20.270 60.449 9.949 1.00 48.96 107 PRO F O 1
ATOM 22641 N N . SER F 1 108 ? 21.362 61.043 11.811 1.00 44.83 108 SER F N 1
ATOM 22642 C CA . SER F 1 108 ? 21.979 62.237 11.347 1.00 38.35 108 SER F CA 1
ATOM 22643 C C . SER F 1 108 ? 23.336 61.894 10.758 1.00 37.88 108 SER F C 1
ATOM 22644 O O . SER F 1 108 ? 24.298 62.520 11.024 1.00 22.36 108 SER F O 1
ATOM 22652 N N . THR F 1 109 ? 23.289 60.959 9.826 1.00 43.20 109 THR F N 1
ATOM 22653 C CA . THR F 1 109 ? 24.427 60.500 9.063 1.00 42.05 109 THR F CA 1
ATOM 22654 C C . THR F 1 109 ? 25.140 61.656 8.360 1.00 45.86 109 THR F C 1
ATOM 22655 O O . THR F 1 109 ? 26.295 61.617 8.207 1.00 41.46 109 THR F O 1
ATOM 22666 N N . TYR F 1 110 ? 24.449 62.736 8.107 1.00 43.01 110 TYR F N 1
ATOM 22667 C CA . TYR F 1 110 ? 25.033 63.903 7.520 1.00 42.83 110 TYR F CA 1
ATOM 22668 C C . TYR F 1 110 ? 26.193 64.425 8.298 1.00 45.20 110 TYR F C 1
ATOM 22669 O O . TYR F 1 110 ? 27.016 65.052 7.724 1.00 44.07 110 TYR F O 1
ATOM 22687 N N . ARG F 1 111 ? 26.260 64.133 9.559 1.00 48.77 111 ARG F N 1
ATOM 22688 C CA . ARG F 1 111 ? 27.364 64.540 10.375 1.00 48.29 111 ARG F CA 1
ATOM 22689 C C . ARG F 1 111 ? 28.728 63.904 9.960 1.00 40.89 111 ARG F C 1
ATOM 22690 O O . ARG F 1 111 ? 29.739 64.411 10.326 1.00 32.27 111 ARG F O 1
ATOM 22711 N N . ARG F 1 112 ? 28.710 62.857 9.167 1.00 36.78 112 ARG F N 1
ATOM 22712 C CA . ARG F 1 112 ? 29.921 62.285 8.654 1.00 38.65 112 ARG F CA 1
ATOM 22713 C C . ARG F 1 112 ? 30.696 63.362 7.857 1.00 34.72 112 ARG F C 1
ATOM 22714 O O . ARG F 1 112 ? 31.889 63.417 7.918 1.00 29.27 112 ARG F O 1
ATOM 22735 N N . TYR F 1 113 ? 29.984 64.174 7.125 1.00 45.91 113 TYR F N 1
ATOM 22736 C CA . TYR F 1 113 ? 30.565 65.239 6.355 1.00 43.10 113 TYR F CA 1
ATOM 22737 C C . TYR F 1 113 ? 30.955 66.382 7.221 1.00 40.40 113 TYR F C 1
ATOM 22738 O O . TYR F 1 113 ? 30.251 66.728 8.116 1.00 43.89 113 TYR F O 1
ATOM 22756 N N . PRO F 1 114 ? 32.023 67.078 6.877 1.00 41.24 114 PRO F N 1
ATOM 22757 C CA . PRO F 1 114 ? 32.446 68.188 7.709 1.00 44.52 114 PRO F CA 1
ATOM 22758 C C . PRO F 1 114 ? 31.407 69.259 7.739 1.00 45.81 114 PRO F C 1
ATOM 22759 O O . PRO F 1 114 ? 30.650 69.381 6.850 1.00 45.55 114 PRO F O 1
ATOM 22770 N N . ARG F 1 115 ? 31.377 70.038 8.794 1.00 43.19 115 ARG F N 1
ATOM 22771 C CA . ARG F 1 115 ? 30.360 71.050 8.943 1.00 44.37 115 ARG F CA 1
ATOM 22772 C C . ARG F 1 115 ? 30.413 72.052 7.821 1.00 37.10 115 ARG F C 1
ATOM 22773 O O . ARG F 1 115 ? 31.447 72.390 7.396 1.00 38.48 115 ARG F O 1
ATOM 22794 N N . GLY F 1 116 ? 29.300 72.471 7.306 1.00 38.62 116 GLY F N 1
ATOM 22795 C CA . GLY F 1 116 ? 29.335 73.471 6.251 1.00 48.73 116 GLY F CA 1
ATOM 22796 C C . GLY F 1 116 ? 29.670 73.142 4.800 1.00 36.90 116 GLY F C 1
ATOM 22797 O O . GLY F 1 116 ? 29.633 73.993 3.957 1.00 35.35 116 GLY F O 1
ATOM 22801 N N . THR F 1 117 ? 30.030 71.900 4.570 1.00 37.89 117 THR F N 1
ATOM 22802 C CA . THR F 1 117 ? 30.310 71.419 3.259 1.00 37.73 117 THR F CA 1
ATOM 22803 C C . THR F 1 117 ? 28.982 71.290 2.528 1.00 37.04 117 THR F C 1
ATOM 22804 O O . THR F 1 117 ? 27.951 71.166 3.140 1.00 29.81 117 THR F O 1
ATOM 22815 N N . PRO F 1 118 ? 29.008 71.337 1.216 1.00 35.96 118 PRO F N 1
ATOM 22816 C CA . PRO F 1 118 ? 27.773 71.149 0.494 1.00 31.75 118 PRO F CA 1
ATOM 22817 C C . PRO F 1 118 ? 27.070 69.791 0.819 1.00 34.25 118 PRO F C 1
ATOM 22818 O O . PRO F 1 118 ? 25.892 69.789 0.785 1.00 28.62 118 PRO F O 1
ATOM 22829 N N . GLU F 1 119 ? 27.801 68.727 1.085 1.00 33.43 119 GLU F N 1
ATOM 22830 C CA . GLU F 1 119 ? 27.208 67.433 1.443 1.00 40.78 119 GLU F CA 1
ATOM 22831 C C . GLU F 1 119 ? 26.544 67.397 2.841 1.00 40.08 119 GLU F C 1
ATOM 22832 O O . GLU F 1 119 ? 25.553 66.786 3.031 1.00 30.21 119 GLU F O 1
ATOM 22844 N N . HIS F 1 120 ? 27.212 68.020 3.791 1.00 49.29 120 HIS F N 1
ATOM 22845 C CA . HIS F 1 120 ? 26.749 68.169 5.139 1.00 46.03 120 HIS F CA 1
ATOM 22846 C C . HIS F 1 120 ? 25.462 68.977 5.112 1.00 36.72 120 HIS F C 1
ATOM 22847 O O . HIS F 1 120 ? 24.553 68.606 5.744 1.00 43.27 120 HIS F O 1
ATOM 22861 N N . VAL F 1 121 ? 25.402 70.068 4.416 1.00 30.22 121 VAL F N 1
ATOM 22862 C CA . VAL F 1 121 ? 24.178 70.802 4.349 1.00 37.11 121 VAL F CA 1
ATOM 22863 C C . VAL F 1 121 ? 23.066 70.077 3.629 1.00 40.75 121 VAL F C 1
ATOM 22864 O O . VAL F 1 121 ? 21.973 70.057 4.075 1.00 36.29 121 VAL F O 1
ATOM 22877 N N . ALA F 1 122 ? 23.348 69.497 2.476 1.00 41.56 122 ALA F N 1
ATOM 22878 C CA . ALA F 1 122 ? 22.350 68.734 1.754 1.00 39.21 122 ALA F CA 1
ATOM 22879 C C . ALA F 1 122 ? 21.887 67.589 2.601 1.00 42.04 122 ALA F C 1
ATOM 22880 O O . ALA F 1 122 ? 20.769 67.297 2.587 1.00 42.84 122 ALA F O 1
ATOM 22887 N N . GLY F 1 123 ? 22.789 66.981 3.306 1.00 34.66 123 GLY F N 1
ATOM 22888 C CA . GLY F 1 123 ? 22.487 65.919 4.196 1.00 34.69 123 GLY F CA 1
ATOM 22889 C C . GLY F 1 123 ? 21.613 66.294 5.363 1.00 34.75 123 GLY F C 1
ATOM 22890 O O . GLY F 1 123 ? 20.767 65.549 5.729 1.00 37.93 123 GLY F O 1
ATOM 22894 N N . LYS F 1 124 ? 21.864 67.438 5.963 1.00 38.61 124 LYS F N 1
ATOM 22895 C CA . LYS F 1 124 ? 21.048 67.855 7.056 1.00 39.40 124 LYS F CA 1
ATOM 22896 C C . LYS F 1 124 ? 19.629 67.977 6.545 1.00 44.14 124 LYS F C 1
ATOM 22897 O O . LYS F 1 124 ? 18.747 67.417 7.103 1.00 45.28 124 LYS F O 1
ATOM 22916 N N . SER F 1 125 ? 19.452 68.593 5.406 1.00 51.49 125 SER F N 1
ATOM 22917 C CA . SER F 1 125 ? 18.145 68.757 4.825 1.00 45.12 125 SER F CA 1
ATOM 22918 C C . SER F 1 125 ? 17.455 67.456 4.577 1.00 36.46 125 SER F C 1
ATOM 22919 O O . SER F 1 125 ? 16.335 67.283 4.901 1.00 34.64 125 SER F O 1
ATOM 22927 N N . ASP F 1 126 ? 18.149 66.542 3.998 1.00 45.56 126 ASP F N 1
ATOM 22928 C CA . ASP F 1 126 ? 17.589 65.251 3.839 1.00 46.24 126 ASP F CA 1
ATOM 22929 C C . ASP F 1 126 ? 17.327 64.579 5.202 1.00 45.69 126 ASP F C 1
ATOM 22930 O O . ASP F 1 126 ? 16.612 63.627 5.248 1.00 37.50 126 ASP F O 1
ATOM 22939 N N . PHE F 1 127 ? 18.023 64.991 6.244 1.00 54.00 127 PHE F N 1
ATOM 22940 C CA . PHE F 1 127 ? 17.670 64.525 7.558 1.00 47.29 127 PHE F CA 1
ATOM 22941 C C . PHE F 1 127 ? 16.390 65.163 8.003 1.00 44.15 127 PHE F C 1
ATOM 22942 O O . PHE F 1 127 ? 15.521 64.490 8.368 1.00 44.60 127 PHE F O 1
ATOM 22959 N N . GLU F 1 128 ? 16.266 66.451 7.884 1.00 41.33 128 GLU F N 1
ATOM 22960 C CA . GLU F 1 128 ? 15.046 67.106 8.288 1.00 46.34 128 GLU F CA 1
ATOM 22961 C C . GLU F 1 128 ? 13.811 66.622 7.511 1.00 46.33 128 GLU F C 1
ATOM 22962 O O . GLU F 1 128 ? 12.787 66.428 8.100 1.00 52.09 128 GLU F O 1
ATOM 22974 N N . ARG F 1 129 ? 13.960 66.459 6.203 1.00 44.82 129 ARG F N 1
ATOM 22975 C CA . ARG F 1 129 ? 13.002 65.892 5.316 1.00 42.86 129 ARG F CA 1
ATOM 22976 C C . ARG F 1 129 ? 12.723 64.477 5.786 1.00 41.64 129 ARG F C 1
ATOM 22977 O O . ARG F 1 129 ? 11.635 64.091 5.840 1.00 40.85 129 ARG F O 1
ATOM 22998 N N . ARG F 1 130 ? 13.720 63.704 6.095 1.00 44.73 130 ARG F N 1
ATOM 22999 C CA . ARG F 1 130 ? 13.501 62.383 6.648 1.00 43.96 130 ARG F CA 1
ATOM 23000 C C . ARG F 1 130 ? 12.807 62.461 8.024 1.00 48.25 130 ARG F C 1
ATOM 23001 O O . ARG F 1 130 ? 12.092 61.571 8.357 1.00 48.09 130 ARG F O 1
ATOM 23022 N N . LEU F 1 131 ? 13.059 63.461 8.832 1.00 45.44 131 LEU F N 1
ATOM 23023 C CA . LEU F 1 131 ? 12.332 63.542 10.063 1.00 41.77 131 LEU F CA 1
ATOM 23024 C C . LEU F 1 131 ? 10.858 63.726 9.774 1.00 40.84 131 LEU F C 1
ATOM 23025 O O . LEU F 1 131 ? 10.061 63.045 10.287 1.00 45.16 131 LEU F O 1
ATOM 23041 N N . HIS F 1 132 ? 10.547 64.575 8.872 1.00 34.50 132 HIS F N 1
ATOM 23042 C CA . HIS F 1 13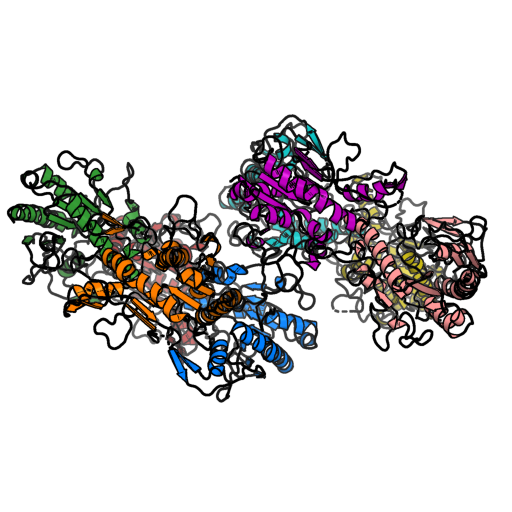2 ? 9.195 64.794 8.532 1.00 39.53 132 HIS F CA 1
ATOM 23043 C C . HIS F 1 132 ? 8.429 63.564 7.945 1.00 52.42 132 HIS F C 1
ATOM 23044 O O . HIS F 1 132 ? 7.325 63.283 8.328 1.00 46.74 132 HIS F O 1
ATOM 23058 N N . ASP F 1 133 ? 9.042 62.807 7.060 1.00 47.67 133 ASP F N 1
ATOM 23059 C CA . ASP F 1 133 ? 8.387 61.675 6.490 1.00 47.91 133 ASP F CA 1
ATOM 23060 C C . ASP F 1 133 ? 7.981 60.650 7.540 1.00 51.26 133 ASP F C 1
ATOM 23061 O O . ASP F 1 133 ? 6.899 60.198 7.552 1.00 56.67 133 ASP F O 1
ATOM 23070 N N . THR F 1 134 ? 8.866 60.318 8.442 1.00 57.88 134 THR F N 1
ATOM 23071 C CA . THR F 1 134 ? 8.586 59.343 9.483 1.00 60.78 134 THR F CA 1
ATOM 23072 C C . THR F 1 134 ? 7.446 59.780 10.407 1.00 56.60 134 THR F C 1
ATOM 23073 O O . THR F 1 134 ? 6.612 59.013 10.731 1.00 55.83 134 THR F O 1
ATOM 23084 N N . LEU F 1 135 ? 7.432 61.029 10.804 1.00 55.40 135 LEU F N 1
ATOM 23085 C CA . LEU F 1 135 ? 6.403 61.567 11.672 1.00 54.89 135 LEU F CA 1
ATOM 23086 C C . LEU F 1 135 ? 5.030 61.466 11.020 1.00 53.85 135 LEU F C 1
ATOM 23087 O O . LEU F 1 135 ? 4.125 61.044 11.640 1.00 45.64 135 LEU F O 1
ATOM 23103 N N . VAL F 1 136 ? 4.954 61.840 9.756 1.00 53.59 136 VAL F N 1
ATOM 23104 C CA . VAL F 1 136 ? 3.776 61.726 8.934 1.00 47.63 136 VAL F CA 1
ATOM 23105 C C . VAL F 1 136 ? 3.392 60.266 8.898 1.00 51.59 136 VAL F C 1
ATOM 23106 O O . VAL F 1 136 ? 2.258 59.956 9.003 1.00 47.02 136 VAL F O 1
ATOM 23119 N N . GLU F 1 137 ? 4.373 59.397 8.809 1.00 51.65 137 GLU F N 1
ATOM 23120 C CA . GLU F 1 137 ? 4.124 57.981 8.874 1.00 57.61 137 GLU F CA 1
ATOM 23121 C C . GLU F 1 137 ? 3.580 57.535 10.205 1.00 62.28 137 GLU F C 1
ATOM 23122 O O . GLU F 1 137 ? 2.889 56.582 10.253 1.00 58.31 137 GLU F O 1
ATOM 23134 N N . LEU F 1 138 ? 4.026 58.130 11.277 1.00 64.09 138 LEU F N 1
ATOM 23135 C CA . LEU F 1 138 ? 3.507 57.764 12.573 1.00 61.79 138 LEU F CA 1
ATOM 23136 C C . LEU F 1 138 ? 2.093 58.279 12.944 1.00 51.19 138 LEU F C 1
ATOM 23137 O O . LEU F 1 138 ? 1.511 57.815 13.870 1.00 40.71 138 LEU F O 1
ATOM 23153 N N . GLY F 1 139 ? 1.535 59.205 12.183 1.00 45.44 139 GLY F N 1
ATOM 23154 C CA . GLY F 1 139 ? 0.340 59.867 12.554 1.00 56.63 139 GLY F CA 1
ATOM 23155 C C . GLY F 1 139 ? 0.580 60.759 13.746 1.00 47.82 139 GLY F C 1
ATOM 23156 O O . GLY F 1 139 ? -0.344 61.020 14.410 1.00 51.80 139 GLY F O 1
ATOM 23160 N N . ALA F 1 140 ? 1.762 61.306 13.950 1.00 43.65 140 ALA F N 1
ATOM 23161 C CA . ALA F 1 140 ? 2.041 62.028 15.103 1.00 50.60 140 ALA F CA 1
ATOM 23162 C C . ALA F 1 140 ? 1.241 63.274 15.075 1.00 49.11 140 ALA F C 1
ATOM 23163 O O . ALA F 1 140 ? 1.282 63.951 14.125 1.00 50.34 140 ALA F O 1
ATOM 23170 N N . ASP F 1 141 ? 0.421 63.508 16.060 1.00 45.15 141 ASP F N 1
ATOM 23171 C CA . ASP F 1 141 ? -0.246 64.767 16.151 1.00 39.80 141 ASP F CA 1
ATOM 23172 C C . ASP F 1 141 ? 0.696 65.783 16.843 1.00 36.00 141 ASP F C 1
ATOM 23173 O O . ASP F 1 141 ? 0.515 66.906 16.654 1.00 38.79 141 ASP F O 1
ATOM 23182 N N . VAL F 1 142 ? 1.675 65.399 17.671 1.00 44.41 142 VAL F N 1
ATOM 23183 C CA . VAL F 1 142 ? 2.573 66.321 18.329 1.00 44.09 142 VAL F CA 1
ATOM 23184 C C . VAL F 1 142 ? 3.902 65.659 18.592 1.00 39.82 142 VAL F C 1
ATOM 23185 O O . VAL F 1 142 ? 3.975 64.500 18.870 1.00 33.29 142 VAL F O 1
ATOM 23198 N N . VAL F 1 143 ? 4.941 66.453 18.522 1.00 39.25 143 VAL F N 1
ATOM 23199 C CA . VAL F 1 143 ? 6.274 65.977 18.760 1.00 44.18 143 VAL F CA 1
ATOM 23200 C C . VAL F 1 143 ? 7.050 66.742 19.876 1.00 37.94 143 VAL F C 1
ATOM 23201 O O . VAL F 1 143 ? 6.939 67.913 19.995 1.00 42.28 143 VAL F O 1
ATOM 23214 N N . VAL F 1 144 ? 7.784 66.014 20.702 1.00 43.72 144 VAL F N 1
ATOM 23215 C CA . VAL F 1 144 ? 8.565 66.554 21.794 1.00 43.98 144 VAL F CA 1
ATOM 23216 C C . VAL F 1 144 ? 9.999 66.141 21.700 1.00 41.33 144 VAL F C 1
ATOM 23217 O O . VAL F 1 144 ? 10.275 65.018 21.569 1.00 37.51 144 VAL F O 1
ATOM 23230 N N . LEU F 1 145 ? 10.916 67.049 21.868 1.00 47.79 145 LEU F N 1
ATOM 23231 C CA . LEU F 1 145 ? 12.326 66.712 21.811 1.00 44.33 145 LEU F CA 1
ATOM 23232 C C . LEU F 1 145 ? 12.935 66.759 23.193 1.00 41.71 145 LEU F C 1
ATOM 23233 O O . LEU F 1 145 ? 12.446 67.398 24.064 1.00 38.48 145 LEU F O 1
ATOM 23249 N N . ASP F 1 146 ? 13.953 65.984 23.399 1.00 41.75 146 ASP F N 1
ATOM 23250 C CA . ASP F 1 146 ? 14.619 65.930 24.656 1.00 41.22 146 ASP F CA 1
ATOM 23251 C C . ASP F 1 146 ? 16.084 65.719 24.339 1.00 39.61 146 ASP F C 1
ATOM 23252 O O . ASP F 1 146 ? 16.571 64.642 24.230 1.00 33.83 146 ASP F O 1
ATOM 23261 N N . GLY F 1 147 ? 16.784 66.797 24.228 1.00 48.43 147 GLY F N 1
ATOM 23262 C CA . GLY F 1 147 ? 18.171 66.745 23.901 1.00 43.50 147 GLY F CA 1
ATOM 23263 C C . GLY F 1 147 ? 18.515 66.323 22.507 1.00 33.35 147 GLY F C 1
ATOM 23264 O O . GLY F 1 147 ? 19.569 65.914 22.375 1.00 40.60 147 GLY F O 1
ATOM 23268 N N . LEU F 1 148 ? 17.642 66.378 21.536 1.00 33.37 148 LEU F N 1
ATOM 23269 C CA . LEU F 1 148 ? 18.045 65.990 20.226 1.00 33.48 148 LEU F CA 1
ATOM 23270 C C . LEU F 1 148 ? 19.169 66.930 19.854 1.00 38.02 148 LEU F C 1
ATOM 23271 O O . LEU F 1 148 ? 18.999 68.103 19.844 1.00 44.97 148 LEU F O 1
ATOM 23287 N N . LEU F 1 149 ? 20.325 66.437 19.561 1.00 34.88 149 LEU F N 1
ATOM 23288 C CA . LEU F 1 149 ? 21.426 67.333 19.242 1.00 46.13 149 LEU F CA 1
ATOM 23289 C C . LEU F 1 149 ? 21.368 68.121 17.931 1.00 41.53 149 LEU F C 1
ATOM 23290 O O . LEU F 1 149 ? 22.086 69.040 17.798 1.00 32.23 149 LEU F O 1
ATOM 23306 N N . VAL F 1 150 ? 20.527 67.732 17.010 1.00 41.07 150 VAL F N 1
ATOM 23307 C CA . VAL F 1 150 ? 20.426 68.404 15.772 1.00 46.92 150 VAL F CA 1
ATOM 23308 C C . VAL F 1 150 ? 19.400 69.490 16.041 1.00 53.65 150 VAL F C 1
ATOM 23309 O O . VAL F 1 150 ? 18.339 69.177 16.455 1.00 56.72 150 VAL F O 1
ATOM 23322 N N . ILE F 1 151 ? 19.734 70.756 15.859 1.00 59.06 151 ILE F N 1
ATOM 23323 C CA . ILE F 1 151 ? 18.839 71.849 16.069 1.00 56.77 151 ILE F CA 1
ATOM 23324 C C . ILE F 1 151 ? 18.186 72.120 14.743 1.00 59.80 151 ILE F C 1
ATOM 23325 O O . ILE F 1 151 ? 18.858 72.347 13.794 1.00 59.47 151 ILE F O 1
ATOM 23341 N N . LEU F 1 152 ? 16.869 72.182 14.699 1.00 64.86 152 LEU F N 1
ATOM 23342 C CA . LEU F 1 152 ? 16.116 72.273 13.452 1.00 56.73 152 LEU F CA 1
ATOM 23343 C C . LEU F 1 152 ? 15.884 73.641 12.841 1.00 53.89 152 LEU F C 1
ATOM 23344 O O . LEU F 1 152 ? 15.613 74.555 13.541 1.00 53.68 152 LEU F O 1
ATOM 23360 N N . ASP F 1 153 ? 16.020 73.770 11.526 1.00 54.67 153 ASP F N 1
ATOM 23361 C CA . ASP F 1 153 ? 15.795 75.048 10.900 1.00 58.38 153 ASP F CA 1
ATOM 23362 C C . ASP F 1 153 ? 14.729 74.954 9.882 1.00 54.08 153 ASP F C 1
ATOM 23363 O O . ASP F 1 153 ? 13.900 75.800 9.858 1.00 51.82 153 ASP F O 1
ATOM 23372 N N . GLU F 1 154 ? 14.698 73.897 9.095 1.00 51.65 154 GLU F N 1
ATOM 23373 C CA . GLU F 1 154 ? 13.696 73.754 8.068 1.00 52.08 154 GLU F CA 1
ATOM 23374 C C . GLU F 1 154 ? 12.502 72.942 8.403 1.00 46.01 154 GLU F C 1
ATOM 23375 O O . GLU F 1 154 ? 11.519 73.043 7.773 1.00 51.04 154 GLU F O 1
ATOM 23387 N N . LEU F 1 155 ? 12.614 72.069 9.355 1.00 50.25 155 LEU F N 1
ATOM 23388 C CA . LEU F 1 155 ? 11.450 71.383 9.861 1.00 57.15 155 LEU F CA 1
ATOM 23389 C C . LEU F 1 155 ? 10.527 72.342 10.640 1.00 52.61 155 LEU F C 1
ATOM 23390 O O . LEU F 1 155 ? 9.374 72.048 10.797 1.00 49.51 155 LEU F O 1
ATOM 23406 N N . VAL F 1 156 ? 11.033 73.447 11.086 1.00 46.61 156 VAL F N 1
ATOM 23407 C CA . VAL F 1 156 ? 10.153 74.347 11.747 1.00 52.96 156 VAL F CA 1
ATOM 23408 C C . VAL F 1 156 ? 9.843 75.547 10.871 1.00 58.88 156 VAL F C 1
ATOM 23409 O O . VAL F 1 156 ? 9.734 76.613 11.356 1.00 57.78 156 VAL F O 1
ATOM 23422 N N . ARG F 1 157 ? 9.778 75.273 9.598 1.00 60.60 157 ARG F N 1
ATOM 23423 C CA . ARG F 1 157 ? 9.489 76.197 8.536 1.00 67.48 157 ARG F CA 1
ATOM 23424 C C . ARG F 1 157 ? 8.036 76.569 8.535 1.00 71.96 157 ARG F C 1
ATOM 23425 O O . ARG F 1 157 ? 7.262 75.887 9.102 1.00 61.14 157 ARG F O 1
ATOM 23446 N N . PRO F 1 158 ? 7.696 77.644 7.833 1.00 83.20 158 PRO F N 1
ATOM 23447 C CA . PRO F 1 158 ? 6.343 78.120 7.730 1.00 77.50 158 PRO F CA 1
ATOM 23448 C C . PRO F 1 158 ? 5.567 77.121 6.955 1.00 66.42 158 PRO F C 1
ATOM 23449 O O . PRO F 1 158 ? 6.076 76.585 6.048 1.00 74.04 158 PRO F O 1
ATOM 23460 N N . GLY F 1 159 ? 4.392 76.792 7.326 1.00 57.75 159 GLY F N 1
ATOM 23461 C CA . GLY F 1 159 ? 3.736 75.910 6.442 1.00 64.67 159 GLY F CA 1
ATOM 23462 C C . GLY F 1 159 ? 4.185 74.483 6.419 1.00 68.69 159 GLY F C 1
ATOM 23463 O O . GLY F 1 159 ? 3.655 73.743 5.639 1.00 77.48 159 GLY F O 1
ATOM 23467 N N . ALA F 1 160 ? 5.194 74.128 7.152 1.00 65.48 160 ALA F N 1
ATOM 23468 C CA . ALA F 1 160 ? 5.534 72.723 7.219 1.00 55.88 160 ALA F CA 1
ATOM 23469 C C . ALA F 1 160 ? 4.479 72.107 8.101 1.00 55.82 160 ALA F C 1
ATOM 23470 O O . ALA F 1 160 ? 4.034 72.727 9.013 1.00 55.34 160 ALA F O 1
ATOM 23477 N N . PRO F 1 161 ? 4.142 70.878 7.869 1.00 58.43 161 PRO F N 1
ATOM 23478 C CA . PRO F 1 161 ? 3.072 70.345 8.685 1.00 53.01 161 PRO F CA 1
ATOM 23479 C C . PRO F 1 161 ? 3.317 70.383 10.148 1.00 46.78 161 PRO F C 1
ATOM 23480 O O . PRO F 1 161 ? 2.425 70.719 10.807 1.00 47.49 161 PRO F O 1
ATOM 23491 N N . PHE F 1 162 ? 4.501 70.126 10.623 1.00 51.67 162 PHE F N 1
ATOM 23492 C CA . PHE F 1 162 ? 4.738 70.089 12.045 1.00 53.60 162 PHE F CA 1
ATOM 23493 C C . PHE F 1 162 ? 5.197 71.370 12.711 1.00 53.21 162 PHE F C 1
ATOM 23494 O O . PHE F 1 162 ? 5.676 71.279 13.765 1.00 60.20 162 PHE F O 1
ATOM 23511 N N . ALA F 1 163 ? 4.989 72.518 12.092 1.00 54.13 163 ALA F N 1
ATOM 23512 C CA . ALA F 1 163 ? 5.517 73.788 12.566 1.00 52.32 163 ALA F CA 1
ATOM 23513 C C . ALA F 1 163 ? 5.071 74.254 13.937 1.00 62.74 163 ALA F C 1
ATOM 23514 O O . ALA F 1 163 ? 5.845 74.770 14.681 1.00 70.25 163 ALA F O 1
ATOM 23521 N N . ARG F 1 164 ? 3.808 74.217 14.209 1.00 56.03 164 ARG F N 1
ATOM 23522 C CA . ARG F 1 164 ? 3.383 74.513 15.521 1.00 54.80 164 ARG F CA 1
ATOM 23523 C C . ARG F 1 164 ? 3.276 73.246 16.345 1.00 55.02 164 ARG F C 1
ATOM 23524 O O . ARG F 1 164 ? 3.044 73.386 17.482 1.00 61.44 164 ARG F O 1
ATOM 23545 N N . ARG F 1 165 ? 3.400 72.065 15.798 1.00 49.72 165 ARG F N 1
ATOM 23546 C CA . ARG F 1 165 ? 3.295 70.896 16.646 1.00 56.93 165 ARG F CA 1
ATOM 23547 C C . ARG F 1 165 ? 4.602 70.314 17.218 1.00 52.23 165 ARG F C 1
ATOM 23548 O O . ARG F 1 165 ? 4.586 69.250 17.701 1.00 35.13 165 ARG F O 1
ATOM 23569 N N . ILE F 1 166 ? 5.675 71.063 17.185 1.00 54.82 166 ILE F N 1
ATOM 23570 C CA . ILE F 1 166 ? 6.917 70.545 17.654 1.00 49.80 166 ILE F CA 1
ATOM 23571 C C . ILE F 1 166 ? 7.406 71.249 18.913 1.00 52.05 166 ILE F C 1
ATOM 23572 O O . ILE F 1 166 ? 7.592 72.429 18.939 1.00 50.06 166 ILE F O 1
ATOM 23605 N N . ASN F 1 168 ? 9.926 71.375 22.557 1.00 44.05 168 ASN F N 1
ATOM 23606 C CA . ASN F 1 168 ? 11.127 71.022 23.212 1.00 39.21 168 ASN F CA 1
ATOM 23607 C C . ASN F 1 168 ? 11.012 71.231 24.729 1.00 39.40 168 ASN F C 1
ATOM 23608 O O . ASN F 1 168 ? 10.415 72.189 25.126 1.00 41.40 168 ASN F O 1
ATOM 23619 N N . ILE F 1 169 ? 11.596 70.363 25.523 1.00 34.43 169 ILE F N 1
ATOM 23620 C CA . ILE F 1 169 ? 11.664 70.570 26.940 1.00 34.62 169 ILE F CA 1
ATOM 23621 C C . ILE F 1 169 ? 13.127 71.004 27.363 1.00 45.47 169 ILE F C 1
ATOM 23622 O O . ILE F 1 169 ? 14.035 70.242 27.345 1.00 45.99 169 ILE F O 1
ATOM 23638 N N . HIS F 1 170 ? 13.317 72.227 27.725 1.00 38.05 170 HIS F N 1
ATOM 23639 C CA . HIS F 1 170 ? 14.588 72.685 28.030 1.00 37.86 170 HIS F CA 1
ATOM 23640 C C . HIS F 1 170 ? 14.886 72.777 29.502 1.00 40.20 170 HIS F C 1
ATOM 23641 O O . HIS F 1 170 ? 14.053 73.200 30.232 1.00 43.41 170 HIS F O 1
ATOM 23655 N N . PRO F 1 171 ? 16.110 72.448 29.935 1.00 37.37 171 PRO F N 1
ATOM 23656 C CA . PRO F 1 171 ? 16.338 72.566 31.359 1.00 42.02 171 PRO F CA 1
ATOM 23657 C C . PRO F 1 171 ? 16.745 73.891 31.845 1.00 40.28 171 PRO F C 1
ATOM 23658 O O . PRO F 1 171 ? 17.748 74.022 32.422 1.00 38.22 171 PRO F O 1
ATOM 23669 N N . GLY F 1 172 ? 15.951 74.873 31.510 1.00 43.08 172 GLY F N 1
ATOM 23670 C CA . GLY F 1 172 ? 16.087 76.224 31.988 1.00 43.20 172 GLY F CA 1
ATOM 23671 C C . GLY F 1 172 ? 14.927 77.085 31.585 1.00 42.41 172 GLY F C 1
ATOM 23672 O O . GLY F 1 172 ? 14.319 76.764 30.662 1.00 40.02 172 GLY F O 1
ATOM 23676 N N . VAL F 1 173 ? 14.671 78.195 32.238 1.00 36.66 173 VAL F N 1
ATOM 23677 C CA . VAL F 1 173 ? 13.605 79.078 31.834 1.00 47.37 173 VAL F CA 1
ATOM 23678 C C . VAL F 1 173 ? 14.015 79.699 30.521 1.00 47.30 173 VAL F C 1
ATOM 23679 O O . VAL F 1 173 ? 15.146 79.972 30.353 1.00 47.17 173 VAL F O 1
ATOM 23692 N N . THR F 1 174 ? 13.154 79.839 29.569 1.00 43.18 174 THR F N 1
ATOM 23693 C CA . THR F 1 174 ? 13.602 80.444 28.365 1.00 41.19 174 THR F CA 1
ATOM 23694 C C . THR F 1 174 ? 13.129 81.847 28.006 1.00 56.67 174 THR F C 1
ATOM 23695 O O . THR F 1 174 ? 13.530 82.305 26.965 1.00 61.01 174 THR F O 1
ATOM 23706 N N . ARG F 1 175 ? 12.373 82.503 28.874 1.00 55.91 175 ARG F N 1
ATOM 23707 C CA . ARG F 1 175 ? 11.815 83.828 28.671 1.00 56.03 175 ARG F CA 1
ATOM 23708 C C . ARG F 1 175 ? 12.832 84.951 28.627 1.00 63.91 175 ARG F C 1
ATOM 23709 O O . ARG F 1 175 ? 13.677 85.013 29.481 1.00 56.79 175 ARG F O 1
ATOM 23730 N N . GLU F 1 176 ? 12.678 85.900 27.709 1.00 71.97 176 GLU F N 1
ATOM 23731 C CA . GLU F 1 176 ? 13.680 86.968 27.522 1.00 74.50 176 GLU F CA 1
ATOM 23732 C C . GLU F 1 176 ? 13.904 87.893 28.675 1.00 75.88 176 GLU F C 1
ATOM 23733 O O . GLU F 1 176 ? 15.027 88.269 28.925 1.00 75.53 176 GLU F O 1
ATOM 23745 N N . ASP F 1 177 ? 12.859 88.291 29.360 1.00 72.56 177 ASP F N 1
ATOM 23746 C CA . ASP F 1 177 ? 13.035 89.162 30.463 1.00 83.31 177 ASP F CA 1
ATOM 23747 C C . ASP F 1 177 ? 12.790 88.398 31.743 1.00 63.70 177 ASP F C 1
ATOM 23748 O O . ASP F 1 177 ? 11.932 88.729 32.506 1.00 59.61 177 ASP F O 1
ATOM 23757 N N . SER F 1 178 ? 13.554 87.351 31.955 1.00 61.50 178 SER F N 1
ATOM 23758 C CA . SER F 1 178 ? 13.438 86.587 33.156 1.00 64.35 178 SER F CA 1
ATOM 23759 C C . SER F 1 178 ? 14.725 86.649 33.914 1.00 65.57 178 SER F C 1
ATOM 23760 O O . SER F 1 178 ? 15.768 86.519 33.346 1.00 58.31 178 SER F O 1
ATOM 23768 N N . PRO F 1 179 ? 14.658 86.897 35.200 1.00 65.77 179 PRO F N 1
ATOM 23769 C CA . PRO F 1 179 ? 15.892 86.867 35.955 1.00 61.09 179 PRO F CA 1
ATOM 23770 C C . PRO F 1 179 ? 16.459 85.484 35.992 1.00 62.60 179 PRO F C 1
ATOM 23771 O O . PRO F 1 179 ? 17.630 85.345 36.138 1.00 60.91 179 PRO F O 1
ATOM 23782 N N . TYR F 1 180 ? 15.637 84.467 35.973 1.00 62.45 180 TYR F N 1
ATOM 23783 C CA . TYR F 1 180 ? 16.150 83.145 36.069 1.00 53.03 180 TYR F CA 1
ATOM 23784 C C . TYR F 1 180 ? 16.397 82.452 34.748 1.00 54.11 180 TYR F C 1
ATOM 23785 O O . TYR F 1 180 ? 16.599 81.286 34.784 1.00 53.07 180 TYR F O 1
ATOM 23803 N N . GLU F 1 181 ? 16.430 83.174 33.649 1.00 56.20 181 GLU F N 1
ATOM 23804 C CA . GLU F 1 181 ? 16.594 82.556 32.362 1.00 49.52 181 GLU F CA 1
ATOM 23805 C C . GLU F 1 181 ? 17.908 81.809 32.268 1.00 48.67 181 GLU F C 1
ATOM 23806 O O . GLU F 1 181 ? 18.919 82.323 32.612 1.00 40.86 181 GLU F O 1
ATOM 23818 N N . ARG F 1 182 ? 17.850 80.582 31.829 1.00 42.49 182 ARG F N 1
ATOM 23819 C CA . ARG F 1 182 ? 19.042 79.823 31.589 1.00 43.32 182 ARG F CA 1
ATOM 23820 C C . ARG F 1 182 ? 18.950 79.295 30.166 1.00 45.67 182 ARG F C 1
ATOM 23821 O O . ARG F 1 182 ? 18.667 78.165 29.942 1.00 37.38 182 ARG F O 1
ATOM 23842 N N . ARG F 1 183 ? 19.168 80.177 29.218 1.00 40.44 183 ARG F N 1
ATOM 23843 C CA . ARG F 1 183 ? 19.105 79.823 27.837 1.00 50.72 183 ARG F CA 1
ATOM 23844 C C . ARG F 1 183 ? 20.343 79.063 27.328 1.00 45.10 183 ARG F C 1
ATOM 23845 O O . ARG F 1 183 ? 21.413 79.397 27.673 1.00 36.77 183 ARG F O 1
ATOM 23865 N N . GLY F 1 184 ? 20.115 78.109 26.444 1.00 38.51 184 GLY F N 1
ATOM 23866 C CA . GLY F 1 184 ? 21.146 77.359 25.785 1.00 36.84 184 GLY F CA 1
ATOM 23867 C C . GLY F 1 184 ? 21.683 76.052 26.303 1.00 31.55 184 GLY F C 1
ATOM 23868 O O . GLY F 1 184 ? 21.179 75.520 27.225 1.00 37.32 184 GLY F O 1
ATOM 23872 N N . ALA F 1 185 ? 22.675 75.533 25.617 1.00 24.76 185 ALA F N 1
ATOM 23873 C CA . ALA F 1 185 ? 23.339 74.297 25.959 1.00 35.18 185 ALA F CA 1
ATOM 23874 C C . ALA F 1 185 ? 24.106 74.261 27.291 1.00 44.67 185 ALA F C 1
ATOM 23875 O O . ALA F 1 185 ? 24.293 73.215 27.820 1.00 39.55 185 ALA F O 1
ATOM 23882 N N . TYR F 1 186 ? 24.500 75.414 27.740 1.00 29.67 186 TYR F N 1
ATOM 23883 C CA . TYR F 1 186 ? 25.162 75.543 28.924 1.00 25.91 186 TYR F CA 1
ATOM 23884 C C . TYR F 1 186 ? 24.202 75.839 30.078 1.00 37.88 186 TYR F C 1
ATOM 23885 O O . TYR F 1 186 ? 24.612 76.481 30.975 1.00 27.12 186 TYR F O 1
ATOM 23903 N N . ALA F 1 187 ? 22.956 75.404 29.984 1.00 38.16 187 ALA F N 1
ATOM 23904 C CA . ALA F 1 187 ? 21.941 75.746 30.963 1.00 36.38 187 ALA F CA 1
ATOM 23905 C C . ALA F 1 187 ? 22.113 75.272 32.331 1.00 37.79 187 ALA F C 1
ATOM 23906 O O . ALA F 1 187 ? 21.853 75.978 33.216 1.00 19.54 187 ALA F O 1
ATOM 23913 N N . THR F 1 188 ? 22.464 74.020 32.476 1.00 41.81 188 THR F N 1
ATOM 23914 C CA . THR F 1 188 ? 22.664 73.491 33.783 1.00 41.09 188 THR F CA 1
ATOM 23915 C C . THR F 1 188 ? 23.935 74.023 34.487 1.00 37.32 188 THR F C 1
ATOM 23916 O O . THR F 1 188 ? 23.931 74.306 35.630 1.00 35.36 188 THR F O 1
ATOM 23927 N N . LEU F 1 189 ? 25.011 74.114 33.766 1.00 40.23 189 LEU F N 1
ATOM 23928 C CA . LEU F 1 189 ? 26.205 74.656 34.267 1.00 45.10 189 LEU F CA 1
ATOM 23929 C C . LEU F 1 189 ? 26.096 76.119 34.616 1.00 36.48 189 LEU F C 1
ATOM 23930 O O . LEU F 1 189 ? 26.531 76.496 35.627 1.00 37.40 189 LEU F O 1
ATOM 23946 N N . ASP F 1 190 ? 25.485 76.914 33.778 1.00 41.20 190 ASP F N 1
ATOM 23947 C CA . ASP F 1 190 ? 25.342 78.310 34.024 1.00 43.84 190 ASP F CA 1
ATOM 23948 C C . ASP F 1 190 ? 24.568 78.451 35.269 1.00 46.10 190 ASP F C 1
ATOM 23949 O O . ASP F 1 190 ? 24.737 79.407 35.918 1.00 48.87 190 ASP F O 1
ATOM 23958 N N . ALA F 1 191 ? 23.656 77.530 35.533 1.00 47.15 191 ALA F N 1
ATOM 23959 C CA . ALA F 1 191 ? 22.867 77.512 36.760 1.00 47.54 191 ALA F CA 1
ATOM 23960 C C . ALA F 1 191 ? 23.645 77.187 37.979 1.00 47.33 191 ALA F C 1
ATOM 23961 O O . ALA F 1 191 ? 23.518 77.852 38.922 1.00 48.77 191 ALA F O 1
ATOM 23968 N N . LEU F 1 192 ? 24.421 76.143 37.926 1.00 43.56 192 LEU F N 1
ATOM 23969 C CA . LEU F 1 192 ? 25.262 75.742 39.001 1.00 46.87 192 LEU F CA 1
ATOM 23970 C C . LEU F 1 192 ? 26.260 76.831 39.318 1.00 52.91 192 LEU F C 1
ATOM 23971 O O . LEU F 1 192 ? 26.356 77.211 40.432 1.00 54.31 192 LEU F O 1
ATOM 23987 N N . TYR F 1 193 ? 26.979 77.341 38.336 1.00 45.73 193 TYR F N 1
ATOM 23988 C CA . TYR F 1 193 ? 27.892 78.447 38.540 1.00 51.89 193 TYR F CA 1
ATOM 23989 C C . TYR F 1 193 ? 27.208 79.740 38.960 1.00 59.68 193 TYR F C 1
ATOM 23990 O O . TYR F 1 193 ? 27.812 80.496 39.666 1.00 68.20 193 TYR F O 1
ATOM 24008 N N . GLY F 1 194 ? 25.978 79.945 38.541 1.00 54.68 194 GLY F N 1
ATOM 24009 C CA . GLY F 1 194 ? 25.192 81.100 38.882 1.00 56.54 194 GLY F CA 1
ATOM 24010 C C . GLY F 1 194 ? 24.934 81.285 40.349 1.00 55.23 194 GLY F C 1
ATOM 24011 O O . GLY F 1 194 ? 24.812 82.381 40.783 1.00 47.63 194 GLY F O 1
ATOM 24015 N N . ALA F 1 195 ? 24.782 80.174 41.026 1.00 64.92 195 ALA F N 1
ATOM 24016 C CA . ALA F 1 195 ? 24.561 80.122 42.427 1.00 63.42 195 ALA F CA 1
ATOM 24017 C C . ALA F 1 195 ? 25.735 80.628 43.170 1.00 66.03 195 ALA F C 1
ATOM 24018 O O . ALA F 1 195 ? 25.554 81.400 44.064 1.00 63.23 195 ALA F O 1
ATOM 24025 N N . ARG F 1 196 ? 26.945 80.266 42.780 1.00 67.42 196 ARG F N 1
ATOM 24026 C CA . ARG F 1 196 ? 28.123 80.695 43.493 1.00 62.50 196 ARG F CA 1
ATOM 24027 C C . ARG F 1 196 ? 28.518 82.144 43.257 1.00 61.20 196 ARG F C 1
ATOM 24028 O O . ARG F 1 196 ? 29.541 82.541 43.744 1.00 62.76 196 ARG F O 1
ATOM 24049 N N . GLY F 1 197 ? 27.681 82.928 42.590 1.00 62.31 197 GLY F N 1
ATOM 24050 C CA . GLY F 1 197 ? 28.026 84.247 42.182 1.00 56.24 197 GLY F CA 1
ATOM 24051 C C . GLY F 1 197 ? 28.983 84.209 41.014 1.00 62.96 197 GLY F C 1
ATOM 24052 O O . GLY F 1 197 ? 29.727 85.107 40.857 1.00 59.57 197 GLY F O 1
ATOM 24056 N N . GLU F 1 198 ? 28.970 83.163 40.226 1.00 74.99 198 GLU F N 1
ATOM 24057 C CA . GLU F 1 198 ? 29.896 83.073 39.131 1.00 70.39 198 GLU F CA 1
ATOM 24058 C C . GLU F 1 198 ? 29.316 82.793 37.733 1.00 60.11 198 GLU F C 1
ATOM 24059 O O . GLU F 1 198 ? 28.593 81.841 37.588 1.00 64.76 198 GLU F O 1
ATOM 24071 N N . LYS F 1 199 ? 29.628 83.617 36.732 1.00 58.01 199 LYS F N 1
ATOM 24072 C CA . LYS F 1 199 ? 29.213 83.388 35.329 1.00 63.14 199 LYS F CA 1
ATOM 24073 C C . LYS F 1 199 ? 30.419 83.253 34.404 1.00 59.74 199 LYS F C 1
ATOM 24074 O O . LYS F 1 199 ? 31.236 84.098 34.419 1.00 64.46 199 LYS F O 1
ATOM 24093 N N . VAL F 1 200 ? 30.476 82.239 33.575 1.00 57.86 200 VAL F N 1
ATOM 24094 C CA . VAL F 1 200 ? 31.647 82.000 32.746 1.00 57.67 200 VAL F CA 1
ATOM 24095 C C . VAL F 1 200 ? 31.685 82.846 31.475 1.00 65.79 200 VAL F C 1
ATOM 24096 O O . VAL F 1 200 ? 30.750 82.869 30.707 1.00 56.04 200 VAL F O 1
ATOM 24109 N N . VAL F 1 201 ? 32.757 83.566 31.281 1.00 64.85 201 VAL F N 1
ATOM 24110 C CA . VAL F 1 201 ? 32.854 84.335 30.089 1.00 58.22 201 VAL F CA 1
ATOM 24111 C C . VAL F 1 201 ? 33.547 83.663 28.879 1.00 58.90 201 VAL F C 1
ATOM 24112 O O . VAL F 1 201 ? 33.307 84.054 27.785 1.00 44.58 201 VAL F O 1
ATOM 24125 N N . ASP F 1 202 ? 34.399 82.706 29.129 1.00 61.63 202 ASP F N 1
ATOM 24126 C CA . ASP F 1 202 ? 35.011 81.979 28.093 1.00 64.90 202 ASP F CA 1
ATOM 24127 C C . ASP F 1 202 ? 34.966 80.539 28.566 1.00 57.12 202 ASP F C 1
ATOM 24128 O O . ASP F 1 202 ? 35.525 80.217 29.544 1.00 55.68 202 ASP F O 1
ATOM 24137 N N . TRP F 1 203 ? 34.246 79.700 27.870 1.00 52.09 203 TRP F N 1
ATOM 24138 C CA . TRP F 1 203 ? 34.190 78.334 28.240 1.00 66.21 203 TRP F CA 1
ATOM 24139 C C . TRP F 1 203 ? 35.502 77.636 28.096 1.00 70.53 203 TRP F C 1
ATOM 24140 O O . TRP F 1 203 ? 35.691 76.677 28.745 1.00 69.61 203 TRP F O 1
ATOM 24161 N N . ALA F 1 204 ? 36.328 78.030 27.158 1.00 70.47 204 ALA F N 1
ATOM 24162 C CA . ALA F 1 204 ? 37.591 77.347 27.031 1.00 73.03 204 ALA F CA 1
ATOM 24163 C C . ALA F 1 204 ? 38.498 77.569 28.177 1.00 70.45 204 ALA F C 1
ATOM 24164 O O . ALA F 1 204 ? 39.079 76.638 28.667 1.00 66.88 204 ALA F O 1
ATOM 24171 N N . THR F 1 205 ? 38.670 78.775 28.585 1.00 66.78 205 THR F N 1
ATOM 24172 C CA . THR F 1 205 ? 39.617 78.937 29.617 1.00 70.84 205 THR F CA 1
ATOM 24173 C C . THR F 1 205 ? 38.985 78.998 30.953 1.00 67.06 205 THR F C 1
ATOM 24174 O O . THR F 1 205 ? 39.649 79.304 31.886 1.00 66.83 205 THR F O 1
ATOM 24202 N N . GLU F 1 207 ? 37.093 81.182 32.081 1.00 69.31 207 GLU F N 1
ATOM 24203 C CA . GLU F 1 207 ? 37.262 82.502 32.635 1.00 64.69 207 GLU F CA 1
ATOM 24204 C C . GLU F 1 207 ? 35.938 82.911 33.218 1.00 64.93 207 GLU F C 1
ATOM 24205 O O . GLU F 1 207 ? 34.961 82.810 32.542 1.00 73.47 207 GLU F O 1
ATOM 24217 N N . LYS F 1 208 ? 35.923 83.465 34.418 1.00 63.59 208 LYS F N 1
ATOM 24218 C CA . LYS F 1 208 ? 34.686 83.839 35.074 1.00 68.13 208 LYS F CA 1
ATOM 24219 C C . LYS F 1 208 ? 34.633 85.260 35.596 1.00 62.83 208 LYS F C 1
ATOM 24220 O O . LYS F 1 208 ? 35.604 85.945 35.617 1.00 59.15 208 LYS F O 1
ATOM 24239 N N . VAL F 1 209 ? 33.451 85.636 36.024 1.00 58.17 209 VAL F N 1
ATOM 24240 C CA . VAL F 1 209 ? 33.125 86.947 36.500 1.00 59.54 209 VAL F CA 1
ATOM 24241 C C . VAL F 1 209 ? 32.261 86.766 37.760 1.00 70.78 209 VAL F C 1
ATOM 24242 O O . VAL F 1 209 ? 31.832 85.670 38.084 1.00 75.32 209 VAL F O 1
ATOM 24255 N N . ALA F 1 210 ? 32.057 87.874 38.420 1.00 66.64 210 ALA F N 1
ATOM 24256 C CA . ALA F 1 210 ? 31.312 87.916 39.599 1.00 70.41 210 ALA F CA 1
ATOM 24257 C C . ALA F 1 210 ? 29.983 88.413 39.187 1.00 65.61 210 ALA F C 1
ATOM 24258 O O . ALA F 1 210 ? 29.908 89.398 38.501 1.00 56.57 210 ALA F O 1
ATOM 24265 N N . VAL F 1 211 ? 28.959 87.742 39.649 1.00 64.56 211 VAL F N 1
ATOM 24266 C CA . VAL F 1 211 ? 27.602 88.094 39.352 1.00 61.17 211 VAL F CA 1
ATOM 24267 C C . VAL F 1 211 ? 26.751 87.785 40.570 1.00 61.52 211 VAL F C 1
ATOM 24268 O O . VAL F 1 211 ? 27.188 87.211 41.527 1.00 48.28 211 VAL F O 1
ATOM 24281 N N . GLU F 1 212 ? 25.528 88.229 40.507 1.00 72.01 212 GLU F N 1
ATOM 24282 C CA . GLU F 1 212 ? 24.629 88.112 41.608 1.00 66.71 212 GLU F CA 1
ATOM 24283 C C . GLU F 1 212 ? 24.156 86.740 41.729 1.00 59.59 212 GLU F C 1
ATOM 24284 O O . GLU F 1 212 ? 23.755 86.218 40.763 1.00 56.57 212 GLU F O 1
ATOM 24296 N N . PRO F 1 213 ? 24.207 86.178 42.902 1.00 61.34 213 PRO F N 1
ATOM 24297 C CA . PRO F 1 213 ? 23.761 84.830 42.974 1.00 60.43 213 PRO F CA 1
ATOM 24298 C C . PRO F 1 213 ? 22.278 84.698 42.702 1.00 58.57 213 PRO F C 1
ATOM 24299 O O . PRO F 1 213 ? 21.511 85.491 43.147 1.00 57.19 213 PRO F O 1
ATOM 24310 N N . LEU F 1 214 ? 21.928 83.749 41.872 1.00 57.39 214 LEU F N 1
ATOM 24311 C CA . LEU F 1 214 ? 20.556 83.505 41.572 1.00 55.02 214 LEU F CA 1
ATOM 24312 C C . LEU F 1 214 ? 20.416 82.108 42.049 1.00 59.23 214 LEU F C 1
ATOM 24313 O O . LEU F 1 214 ? 21.192 81.249 41.694 1.00 59.62 214 LEU F O 1
ATOM 24329 N N . TYR F 1 215 ? 19.447 81.882 42.889 1.00 53.61 215 TYR F N 1
ATOM 24330 C CA . TYR F 1 215 ? 19.313 80.582 43.452 1.00 51.08 215 TYR F CA 1
ATOM 24331 C C . TYR F 1 215 ? 18.215 79.673 42.891 1.00 48.57 215 TYR F C 1
ATOM 24332 O O . TYR F 1 215 ? 17.850 78.770 43.521 1.00 52.14 215 TYR F O 1
ATOM 24350 N N . TRP F 1 216 ? 17.664 79.939 41.750 1.00 50.64 216 TRP F N 1
ATOM 24351 C CA . TRP F 1 216 ? 16.685 79.042 41.216 1.00 53.33 216 TRP F CA 1
ATOM 24352 C C . TRP F 1 216 ? 16.922 78.720 39.716 1.00 57.86 216 TRP F C 1
ATOM 24353 O O . TRP F 1 216 ? 17.373 79.537 38.953 1.00 53.16 216 TRP F O 1
ATOM 24374 N N . THR F 1 217 ? 16.604 77.503 39.342 1.00 55.61 217 THR F N 1
ATOM 24375 C CA . THR F 1 217 ? 16.650 77.066 37.987 1.00 51.32 217 THR F CA 1
ATOM 24376 C C . THR F 1 217 ? 15.285 76.468 37.636 1.00 40.93 217 THR F C 1
ATOM 24377 O O . THR F 1 217 ? 14.409 76.375 38.459 1.00 37.15 217 THR F O 1
ATOM 24388 N N . GLY F 1 218 ? 15.120 76.096 36.399 1.00 39.55 218 GLY F N 1
ATOM 24389 C CA . GLY F 1 218 ? 13.863 75.598 35.943 1.00 42.20 218 GLY F CA 1
ATOM 24390 C C . GLY F 1 218 ? 13.897 74.838 34.638 1.00 38.74 218 GLY F C 1
ATOM 24391 O O . GLY F 1 218 ? 14.872 74.310 34.289 1.00 41.31 218 GLY F O 1
ATOM 24395 N N . ALA F 1 219 ? 12.750 74.718 34.030 1.00 31.75 219 ALA F N 1
ATOM 24396 C CA . ALA F 1 219 ? 12.551 74.039 32.810 1.00 35.10 219 ALA F CA 1
ATOM 24397 C C . ALA F 1 219 ? 11.519 74.738 31.986 1.00 40.29 219 ALA F C 1
ATOM 24398 O O . ALA F 1 219 ? 10.528 75.146 32.507 1.00 42.03 219 ALA F O 1
ATOM 24405 N N . SER F 1 220 ? 11.738 74.826 30.698 1.00 34.22 220 SER F N 1
ATOM 24406 C CA . SER F 1 220 ? 10.757 75.409 29.844 1.00 36.45 220 SER F CA 1
ATOM 24407 C C . SER F 1 220 ? 10.228 74.440 28.728 1.00 38.85 220 SER F C 1
ATOM 24408 O O . SER F 1 220 ? 10.978 73.896 28.015 1.00 31.83 220 SER F O 1
ATOM 24416 N N . PHE F 1 221 ? 8.920 74.256 28.636 1.00 47.45 221 PHE F N 1
ATOM 24417 C CA . PHE F 1 221 ? 8.271 73.492 27.567 1.00 42.86 221 PHE F CA 1
ATOM 24418 C C . PHE F 1 221 ? 7.922 74.560 26.557 1.00 44.75 221 PHE F C 1
ATOM 24419 O O . PHE F 1 221 ? 7.018 75.302 26.726 1.00 36.54 221 PHE F O 1
ATOM 24436 N N . HIS F 1 222 ? 8.697 74.625 25.515 1.00 47.24 222 HIS F N 1
ATOM 24437 C CA . HIS F 1 222 ? 8.546 75.652 24.541 1.00 40.15 222 HIS F CA 1
ATOM 24438 C C . HIS F 1 222 ? 8.394 75.217 23.111 1.00 41.25 222 HIS F C 1
ATOM 24439 O O . HIS F 1 222 ? 8.684 74.147 22.749 1.00 36.38 222 HIS F O 1
ATOM 24453 N N . TYR F 1 223 ? 7.932 76.134 22.307 1.00 44.41 223 TYR F N 1
ATOM 24454 C CA . TYR F 1 223 ? 7.767 75.897 20.920 1.00 43.00 223 TYR F CA 1
ATOM 24455 C C . TYR F 1 223 ? 9.164 75.967 20.290 1.00 52.08 223 TYR F C 1
ATOM 24456 O O . TYR F 1 223 ? 10.040 76.613 20.801 1.00 46.56 223 TYR F O 1
ATOM 24474 N N . VAL F 1 224 ? 9.329 75.272 19.173 1.00 63.39 224 VAL F N 1
ATOM 24475 C CA . VAL F 1 224 ? 10.563 75.188 18.423 1.00 53.80 224 VAL F CA 1
ATOM 24476 C C . VAL F 1 224 ? 10.558 76.130 17.217 1.00 44.38 224 VAL F C 1
ATOM 24477 O O . VAL F 1 224 ? 11.268 77.100 17.182 1.00 46.82 224 VAL F O 1
ATOM 24490 N N . GLY F 1 231 ? 12.297 79.080 21.059 1.00 33.12 231 GLY F N 1
ATOM 24491 C CA . GLY F 1 231 ? 10.942 79.460 20.814 1.00 37.84 231 GLY F CA 1
ATOM 24492 C C . GLY F 1 231 ? 10.186 79.976 22.004 1.00 46.26 231 GLY F C 1
ATOM 24493 O O . GLY F 1 231 ? 10.671 80.022 23.115 1.00 41.15 231 GLY F O 1
ATOM 24496 N N . GLU F 1 232 ? 8.957 80.357 21.711 1.00 43.62 232 GLU F N 1
ATOM 24497 C CA . GLU F 1 232 ? 7.978 80.902 22.626 1.00 42.75 232 GLU F CA 1
ATOM 24498 C C . GLU F 1 232 ? 7.497 79.912 23.649 1.00 42.37 232 GLU F C 1
ATOM 24499 O O . GLU F 1 232 ? 6.975 78.902 23.278 1.00 48.02 232 GLU F O 1
ATOM 24511 N N . VAL F 1 233 ? 7.572 80.252 24.914 1.00 39.82 233 VAL F N 1
ATOM 24512 C CA . VAL F 1 233 ? 7.192 79.352 25.987 1.00 36.78 233 VAL F CA 1
ATOM 24513 C C . VAL F 1 233 ? 5.717 78.935 25.985 1.00 48.68 233 VAL F C 1
ATOM 24514 O O . VAL F 1 233 ? 4.868 79.701 25.650 1.00 52.43 233 VAL F O 1
ATOM 24527 N N . PHE F 1 234 ? 5.422 77.687 26.249 1.00 47.43 234 PHE F N 1
ATOM 24528 C CA . PHE F 1 234 ? 4.032 77.286 26.413 1.00 47.96 234 PHE F CA 1
ATOM 24529 C C . PHE F 1 234 ? 3.627 77.056 27.906 1.00 44.59 234 PHE F C 1
ATOM 24530 O O . PHE F 1 234 ? 2.540 77.339 28.272 1.00 29.50 234 PHE F O 1
ATOM 24547 N N . HIS F 1 235 ? 4.529 76.482 28.682 1.00 37.81 235 HIS F N 1
ATOM 24548 C CA . HIS F 1 235 ? 4.381 76.226 30.072 1.00 40.41 235 HIS F CA 1
ATOM 24549 C C . HIS F 1 235 ? 5.748 76.277 30.710 1.00 44.48 235 HIS F C 1
ATOM 24550 O O . HIS F 1 235 ? 6.672 75.776 30.197 1.00 42.10 235 HIS F O 1
ATOM 24564 N N . ASP F 1 236 ? 5.810 76.846 31.876 1.00 50.98 236 ASP F N 1
ATOM 24565 C CA . ASP F 1 236 ? 7.051 77.090 32.577 1.00 39.05 236 ASP F CA 1
ATOM 24566 C C . ASP F 1 236 ? 6.970 76.576 34.007 1.00 36.63 236 ASP F C 1
ATOM 24567 O O . ASP F 1 236 ? 5.955 76.682 34.595 1.00 25.13 236 ASP F O 1
ATOM 24576 N N . VAL F 1 237 ? 8.013 75.926 34.487 1.00 48.65 237 VAL F N 1
ATOM 24577 C CA . VAL F 1 237 ? 8.084 75.421 35.841 1.00 36.28 237 VAL F CA 1
ATOM 24578 C C . VAL F 1 237 ? 9.406 75.799 36.410 1.00 31.33 237 VAL F C 1
ATOM 24579 O O . VAL F 1 237 ? 10.367 75.362 35.937 1.00 24.98 237 VAL F O 1
ATOM 24592 N N . LEU F 1 238 ? 9.405 76.522 37.496 1.00 49.54 238 LEU F N 1
ATOM 24593 C CA . LEU F 1 238 ? 10.611 77.031 38.118 1.00 53.09 238 LEU F CA 1
ATOM 24594 C C . LEU F 1 238 ? 10.701 76.685 39.580 1.00 42.63 238 LEU F C 1
ATOM 24595 O O . LEU F 1 238 ? 10.478 77.473 40.379 1.00 46.24 238 LEU F O 1
ATOM 24611 N N . LYS F 1 239 ? 11.080 75.470 39.899 1.00 50.41 239 LYS F N 1
ATOM 24612 C CA . LYS F 1 239 ? 11.159 74.986 41.295 1.00 55.38 239 LYS F CA 1
ATOM 24613 C C . LYS F 1 239 ? 12.441 74.328 41.816 1.00 42.71 239 LYS F C 1
ATOM 24614 O O . LYS F 1 239 ? 12.399 73.681 42.814 1.00 31.14 239 LYS F O 1
ATOM 24633 N N . THR F 1 240 ? 13.533 74.504 41.116 1.00 50.52 240 THR F N 1
ATOM 24634 C CA . THR F 1 240 ? 14.788 73.904 41.451 1.00 48.71 240 THR F CA 1
ATOM 24635 C C . THR F 1 240 ? 15.719 74.902 42.127 1.00 50.90 240 THR F C 1
ATOM 24636 O O . THR F 1 240 ? 16.320 75.739 41.485 1.00 40.40 240 THR F O 1
ATOM 24647 N N . GLU F 1 241 ? 15.809 74.773 43.434 1.00 51.46 241 GLU F N 1
ATOM 24648 C CA . GLU F 1 241 ? 16.617 75.628 44.229 1.00 41.00 241 GLU F CA 1
ATOM 24649 C C . GLU F 1 241 ? 18.024 75.156 44.069 1.00 49.85 241 GLU F C 1
ATOM 24650 O O . GLU F 1 241 ? 18.285 74.014 43.915 1.00 42.70 241 GLU F O 1
ATOM 24662 N N . ILE F 1 242 ? 18.935 76.072 44.059 1.00 53.22 242 ILE F N 1
ATOM 24663 C CA . ILE F 1 242 ? 20.290 75.751 43.825 1.00 46.52 242 ILE F CA 1
ATOM 24664 C C . ILE F 1 242 ? 21.099 76.137 45.004 1.00 39.78 242 ILE F C 1
ATOM 24665 O O . ILE F 1 242 ? 20.839 77.117 45.546 1.00 46.55 242 ILE F O 1
ATOM 24681 N N . SER F 1 243 ? 22.110 75.408 45.355 1.00 40.78 243 SER F N 1
ATOM 24682 C CA . SER F 1 243 ? 22.983 75.870 46.398 1.00 37.61 243 SER F CA 1
ATOM 24683 C C . SER F 1 243 ? 24.443 75.782 46.051 1.00 37.91 243 SER F C 1
ATOM 24684 O O . SER F 1 243 ? 24.802 74.995 45.294 1.00 36.18 243 SER F O 1
ATOM 24692 N N . PRO F 1 244 ? 25.287 76.663 46.598 1.00 49.54 244 PRO F N 1
ATOM 24693 C CA . PRO F 1 244 ? 26.736 76.648 46.338 1.00 52.87 244 PRO F CA 1
ATOM 24694 C C . PRO F 1 244 ? 27.480 75.346 46.434 1.00 50.95 244 PRO F C 1
ATOM 24695 O O . PRO F 1 244 ? 28.412 75.225 45.740 1.00 51.61 244 PRO F O 1
ATOM 24706 N N . ASP F 1 245 ? 27.103 74.434 47.304 1.00 54.33 245 ASP F N 1
ATOM 24707 C CA . ASP F 1 245 ? 27.710 73.120 47.374 1.00 56.39 245 ASP F CA 1
ATOM 24708 C C . ASP F 1 245 ? 27.147 72.052 46.421 1.00 56.57 245 ASP F C 1
ATOM 24709 O O . ASP F 1 245 ? 27.462 70.891 46.568 1.00 51.62 245 ASP F O 1
ATOM 24718 N N . ASP F 1 246 ? 26.331 72.418 45.443 1.00 50.45 246 ASP F N 1
ATOM 24719 C CA . ASP F 1 246 ? 25.741 71.475 44.610 1.00 47.73 246 ASP F CA 1
ATOM 24720 C C . ASP F 1 246 ? 26.660 71.112 43.543 1.00 53.22 246 ASP F C 1
ATOM 24721 O O . ASP F 1 246 ? 27.372 71.945 43.076 1.00 52.67 246 ASP F O 1
ATOM 24730 N N . THR F 1 247 ? 26.661 69.845 43.179 1.00 55.25 247 THR F N 1
ATOM 24731 C CA . THR F 1 247 ? 27.388 69.363 42.053 1.00 47.23 247 THR F CA 1
ATOM 24732 C C . THR F 1 247 ? 26.473 69.362 40.855 1.00 48.93 247 THR F C 1
ATOM 24733 O O . THR F 1 247 ? 25.310 69.510 40.962 1.00 53.99 247 THR F O 1
ATOM 24744 N N . ILE F 1 248 ? 27.031 69.200 39.692 1.00 41.57 248 ILE F N 1
ATOM 24745 C CA . ILE F 1 248 ? 26.243 69.149 38.523 1.00 32.13 248 ILE F CA 1
ATOM 24746 C C . ILE F 1 248 ? 25.329 67.950 38.494 1.00 35.34 248 ILE F C 1
ATOM 24747 O O . ILE F 1 248 ? 24.273 68.081 38.052 1.00 34.92 248 ILE F O 1
ATOM 24763 N N . LEU F 1 249 ? 25.730 66.777 38.947 1.00 48.16 249 LEU F N 1
ATOM 24764 C CA . LEU F 1 249 ? 24.814 65.664 38.983 1.00 42.59 249 LEU F CA 1
ATOM 24765 C C . LEU F 1 249 ? 23.681 66.011 39.891 1.00 39.34 249 LEU F C 1
ATOM 24766 O O . LEU F 1 249 ? 22.620 65.613 39.614 1.00 40.60 249 LEU F O 1
ATOM 24782 N N . GLU F 1 250 ? 23.914 66.723 40.984 1.00 47.40 250 GLU F N 1
ATOM 24783 C CA . GLU F 1 250 ? 22.822 67.182 41.892 1.00 47.50 250 GLU F CA 1
ATOM 24784 C C . GLU F 1 250 ? 21.930 68.211 41.290 1.00 37.46 250 GLU F C 1
ATOM 24785 O O . GLU F 1 250 ? 20.799 68.214 41.522 1.00 37.84 250 GLU F O 1
ATOM 24797 N N . LEU F 1 251 ? 22.506 69.115 40.570 1.00 40.61 251 LEU F N 1
ATOM 24798 C CA . LEU F 1 251 ? 21.739 70.069 39.847 1.00 41.25 251 LEU F CA 1
ATOM 24799 C C . LEU F 1 251 ? 20.958 69.365 38.751 1.00 44.28 251 LEU F C 1
ATOM 24800 O O . LEU F 1 251 ? 19.860 69.712 38.544 1.00 41.80 251 LEU F O 1
ATOM 24816 N N . ARG F 1 252 ? 21.539 68.390 38.072 1.00 50.09 252 ARG F N 1
ATOM 24817 C CA . ARG F 1 252 ? 20.810 67.696 37.021 1.00 47.51 252 ARG F CA 1
ATOM 24818 C C . ARG F 1 252 ? 19.589 66.957 37.550 1.00 43.30 252 ARG F C 1
ATOM 24819 O O . ARG F 1 252 ? 18.532 67.185 37.130 1.00 38.93 252 ARG F O 1
ATOM 24840 N N . TRP F 1 253 ? 19.786 66.132 38.526 1.00 39.06 253 TRP F N 1
ATOM 24841 C CA . TRP F 1 253 ? 18.736 65.390 39.106 1.00 37.14 253 TRP F CA 1
ATOM 24842 C C . TRP F 1 253 ? 17.627 66.267 39.699 1.00 34.74 253 TRP F C 1
ATOM 24843 O O . TRP F 1 253 ? 16.504 66.038 39.496 1.00 44.27 253 TRP F O 1
ATOM 24864 N N . ASN F 1 254 ? 17.985 67.291 40.429 1.00 42.66 254 ASN F N 1
ATOM 24865 C CA . ASN F 1 254 ? 17.022 68.163 41.046 1.00 43.08 254 ASN F CA 1
ATOM 24866 C C . ASN F 1 254 ? 16.139 68.883 40.034 1.00 41.34 254 ASN F C 1
ATOM 24867 O O . ASN F 1 254 ? 14.967 68.923 40.219 1.00 43.91 254 ASN F O 1
ATOM 24878 N N . ASN F 1 255 ? 16.696 69.426 38.969 1.00 36.20 255 ASN F N 1
ATOM 24879 C CA . ASN F 1 255 ? 15.866 70.085 37.953 1.00 43.51 255 ASN F CA 1
ATOM 24880 C C . ASN F 1 255 ? 14.926 69.124 37.261 1.00 40.38 255 ASN F C 1
ATOM 24881 O O . ASN F 1 255 ? 13.814 69.490 37.018 1.00 42.89 255 ASN F O 1
ATOM 24892 N N . PHE F 1 256 ? 15.372 67.930 36.961 1.00 44.02 256 PHE F N 1
ATOM 24893 C CA . PHE F 1 256 ? 14.477 67.006 36.335 1.00 46.53 256 PHE F CA 1
ATOM 24894 C C . PHE F 1 256 ? 13.345 66.706 37.280 1.00 41.10 256 PHE F C 1
ATOM 24895 O O . PHE F 1 256 ? 12.265 66.896 36.952 1.00 45.86 256 PHE F O 1
ATOM 24912 N N . ASN F 1 257 ? 13.615 66.277 38.470 1.00 44.84 257 ASN F N 1
ATOM 24913 C CA . ASN F 1 257 ? 12.558 65.989 39.371 1.00 39.56 257 ASN F CA 1
ATOM 24914 C C . ASN F 1 257 ? 11.710 67.172 39.836 1.00 43.84 257 ASN F C 1
ATOM 24915 O O . ASN F 1 257 ? 10.559 67.079 39.885 1.00 38.39 257 ASN F O 1
ATOM 24926 N N . ASN F 1 258 ? 12.343 68.231 40.262 1.00 40.54 258 ASN F N 1
ATOM 24927 C CA . ASN F 1 258 ? 11.709 69.411 40.726 1.00 44.96 258 ASN F CA 1
ATOM 24928 C C . ASN F 1 258 ? 11.017 70.324 39.720 1.00 50.05 258 ASN F C 1
ATOM 24929 O O . ASN F 1 258 ? 10.048 70.944 40.041 1.00 40.96 258 ASN F O 1
ATOM 24940 N N . SER F 1 259 ? 11.592 70.507 38.555 1.00 40.42 259 SER F N 1
ATOM 24941 C CA . SER F 1 259 ? 10.996 71.342 37.578 1.00 37.12 259 SER F CA 1
ATOM 24942 C C . SER F 1 259 ? 10.704 70.771 36.231 1.00 38.98 259 SER F C 1
ATOM 24943 O O . SER F 1 259 ? 9.786 71.172 35.651 1.00 40.68 259 SER F O 1
ATOM 24951 N N . LEU F 1 260 ? 11.594 69.972 35.690 1.00 41.76 260 LEU F N 1
ATOM 24952 C CA . LEU F 1 260 ? 11.456 69.476 34.364 1.00 48.85 260 LEU F CA 1
ATOM 24953 C C . LEU F 1 260 ? 10.396 68.401 34.080 1.00 49.68 260 LEU F C 1
ATOM 24954 O O . LEU F 1 260 ? 9.620 68.526 33.171 1.00 37.53 260 LEU F O 1
ATOM 24970 N N . PHE F 1 261 ? 10.366 67.365 34.897 1.00 45.45 261 PHE F N 1
ATOM 24971 C CA . PHE F 1 261 ? 9.404 66.330 34.738 1.00 39.48 261 PHE F CA 1
ATOM 24972 C C . PHE F 1 261 ? 8.012 66.981 34.838 1.00 43.65 261 PHE F C 1
ATOM 24973 O O . PHE F 1 261 ? 7.196 66.714 34.022 1.00 39.71 261 PHE F O 1
ATOM 24990 N N . PRO F 1 262 ? 7.765 67.839 35.804 1.00 32.86 262 PRO F N 1
ATOM 24991 C CA . PRO F 1 262 ? 6.465 68.473 35.838 1.00 36.20 262 PRO F CA 1
ATOM 24992 C C . PRO F 1 262 ? 6.133 69.439 34.685 1.00 39.46 262 PRO F C 1
ATOM 24993 O O . PRO F 1 262 ? 5.067 69.365 34.197 1.00 37.63 262 PRO F O 1
ATOM 25004 N N . ALA F 1 263 ? 7.016 70.326 34.280 1.00 39.27 263 ALA F N 1
ATOM 25005 C CA . ALA F 1 263 ? 6.699 71.197 33.184 1.00 38.79 263 ALA F CA 1
ATOM 25006 C C . ALA F 1 263 ? 6.382 70.387 31.919 1.00 36.63 263 ALA F C 1
ATOM 25007 O O . ALA F 1 263 ? 5.538 70.778 31.198 1.00 33.40 263 ALA F O 1
ATOM 25014 N N . LEU F 1 264 ? 7.070 69.311 31.634 1.00 34.21 264 LEU F N 1
ATOM 25015 C CA . LEU F 1 264 ? 6.704 68.538 30.512 1.00 39.13 264 LEU F CA 1
ATOM 25016 C C . LEU F 1 264 ? 5.313 67.938 30.642 1.00 37.23 264 LEU F C 1
ATOM 25017 O O . LEU F 1 264 ? 4.577 68.041 29.761 1.00 35.00 264 LEU F O 1
ATOM 25033 N N . HIS F 1 265 ? 4.971 67.328 31.752 1.00 42.08 265 HIS F N 1
ATOM 25034 C CA . HIS F 1 265 ? 3.685 66.725 31.964 1.00 37.43 265 HIS F CA 1
ATOM 25035 C C . HIS F 1 265 ? 2.543 67.708 31.954 1.00 42.75 265 HIS F C 1
ATOM 25036 O O . HIS F 1 265 ? 1.594 67.524 31.271 1.00 45.67 265 HIS F O 1
ATOM 25050 N N . GLU F 1 266 ? 2.660 68.774 32.714 1.00 43.71 266 GLU F N 1
ATOM 25051 C CA . GLU F 1 266 ? 1.687 69.832 32.657 1.00 35.83 266 GLU F CA 1
ATOM 25052 C C . GLU F 1 266 ? 1.630 70.454 31.298 1.00 29.60 266 GLU F C 1
ATOM 25053 O O . GLU F 1 266 ? 0.591 70.573 30.763 1.00 29.42 266 GLU F O 1
ATOM 25065 N N . GLY F 1 267 ? 2.790 70.742 30.773 1.00 32.46 267 GLY F N 1
ATOM 25066 C CA . GLY F 1 267 ? 2.908 71.345 29.512 1.00 36.09 267 GLY F CA 1
ATOM 25067 C C . GLY F 1 267 ? 2.199 70.424 28.618 1.00 34.14 267 GLY F C 1
ATOM 25068 O O . GLY F 1 267 ? 1.575 70.923 27.805 1.00 34.97 267 GLY F O 1
ATOM 25072 N N . LEU F 1 268 ? 2.325 69.126 28.735 1.00 38.52 268 LEU F N 1
ATOM 25073 C CA . LEU F 1 268 ? 1.564 68.223 27.878 1.00 41.12 268 LEU F CA 1
ATOM 25074 C C . LEU F 1 268 ? 0.035 68.228 28.081 1.00 39.82 268 LEU F C 1
ATOM 25075 O O . LEU F 1 268 ? -0.690 68.149 27.137 1.00 35.91 268 LEU F O 1
ATOM 25091 N N . ALA F 1 269 ? -0.390 68.294 29.331 1.00 41.06 269 ALA F N 1
ATOM 25092 C CA . ALA F 1 269 ? -1.770 68.346 29.706 1.00 36.79 269 ALA F CA 1
ATOM 25093 C C . ALA F 1 269 ? -2.466 69.595 29.235 1.00 34.20 269 ALA F C 1
ATOM 25094 O O . ALA F 1 269 ? -3.583 69.538 28.877 1.00 33.11 269 ALA F O 1
ATOM 25101 N N . LEU F 1 270 ? -1.799 70.698 29.296 1.00 30.12 270 LEU F N 1
ATOM 25102 C CA . LEU F 1 270 ? -2.381 71.900 28.836 1.00 38.47 270 LEU F CA 1
ATOM 25103 C C . LEU F 1 270 ? -2.462 71.983 27.314 1.00 43.03 270 LEU F C 1
ATOM 25104 O O . LEU F 1 270 ? -3.473 72.365 26.820 1.00 50.93 270 LEU F O 1
ATOM 25120 N N . LEU F 1 271 ? -1.418 71.573 26.617 1.00 35.61 271 LEU F N 1
ATOM 25121 C CA . LEU F 1 271 ? -1.369 71.611 25.210 1.00 31.07 271 LEU F CA 1
ATOM 25122 C C . LEU F 1 271 ? -2.437 70.897 24.465 1.00 39.20 271 LEU F C 1
ATOM 25123 O O . LEU F 1 271 ? -2.739 71.316 23.408 1.00 46.79 271 LEU F O 1
ATOM 25139 N N . ALA F 1 272 ? -3.022 69.836 24.963 1.00 47.34 272 ALA F N 1
ATOM 25140 C CA . ALA F 1 272 ? -3.951 69.112 24.164 1.00 41.94 272 ALA F CA 1
ATOM 25141 C C . ALA F 1 272 ? -5.207 69.863 23.667 1.00 39.33 272 ALA F C 1
ATOM 25142 O O . ALA F 1 272 ? -5.876 70.604 24.353 1.00 40.11 272 ALA F O 1
ATOM 25149 N N . LYS G 1 3 ? 35.988 59.424 -35.692 1.00 31.40 3 LYS G N 1
ATOM 25150 C CA . LYS G 1 3 ? 34.892 59.985 -34.914 1.00 35.67 3 LYS G CA 1
ATOM 25151 C C . LYS G 1 3 ? 35.294 61.237 -34.082 1.00 43.34 3 LYS G C 1
ATOM 25152 O O . LYS G 1 3 ? 36.194 61.977 -34.485 1.00 42.41 3 LYS G O 1
ATOM 25170 N N . ARG G 1 4 ? 34.632 61.538 -32.989 1.00 40.95 4 ARG G N 1
ATOM 25171 C CA . ARG G 1 4 ? 35.301 62.295 -32.022 1.00 37.09 4 ARG G CA 1
ATOM 25172 C C . ARG G 1 4 ? 35.409 61.436 -30.807 1.00 37.95 4 ARG G C 1
ATOM 25173 O O . ARG G 1 4 ? 34.525 60.741 -30.481 1.00 31.56 4 ARG G O 1
ATOM 25194 N N . LYS G 1 5 ? 36.534 61.459 -30.155 1.00 47.37 5 LYS G N 1
ATOM 25195 C CA . LYS G 1 5 ? 36.734 60.602 -29.027 1.00 45.22 5 LYS G CA 1
ATOM 25196 C C . LYS G 1 5 ? 36.574 61.400 -27.774 1.00 40.68 5 LYS G C 1
ATOM 25197 O O . LYS G 1 5 ? 37.261 62.333 -27.566 1.00 39.71 5 LYS G O 1
ATOM 25216 N N . LEU G 1 6 ? 35.638 61.039 -26.941 1.00 40.65 6 LEU G N 1
ATOM 25217 C CA . LEU G 1 6 ? 35.331 61.875 -25.825 1.00 42.57 6 LEU G CA 1
ATOM 25218 C C . LEU G 1 6 ? 35.792 61.336 -24.537 1.00 52.43 6 LEU G C 1
ATOM 25219 O O . LEU G 1 6 ? 35.616 60.161 -24.256 1.00 45.04 6 LEU G O 1
ATOM 25235 N N . ALA G 1 7 ? 36.408 62.182 -23.736 1.00 44.47 7 ALA G N 1
ATOM 25236 C CA . ALA G 1 7 ? 36.839 61.679 -22.485 1.00 40.58 7 ALA G CA 1
ATOM 25237 C C . ALA G 1 7 ? 36.022 62.246 -21.382 1.00 35.91 7 ALA G C 1
ATOM 25238 O O . ALA G 1 7 ? 35.779 63.403 -21.404 1.00 31.53 7 ALA G O 1
ATOM 25245 N N . TYR G 1 8 ? 35.627 61.399 -20.442 1.00 36.13 8 TYR G N 1
ATOM 25246 C CA . TYR G 1 8 ? 34.801 61.747 -19.306 1.00 35.96 8 TYR G CA 1
ATOM 25247 C C . TYR G 1 8 ? 35.545 61.600 -17.984 1.00 35.34 8 TYR G C 1
ATOM 25248 O O . TYR G 1 8 ? 36.277 60.689 -17.814 1.00 32.94 8 TYR G O 1
ATOM 25266 N N . ILE G 1 9 ? 35.436 62.572 -17.113 1.00 34.88 9 ILE G N 1
ATOM 25267 C CA . ILE G 1 9 ? 36.073 62.532 -15.820 1.00 35.82 9 ILE G CA 1
ATOM 25268 C C . ILE G 1 9 ? 35.171 62.929 -14.642 1.00 29.98 9 ILE G C 1
ATOM 25269 O O . ILE G 1 9 ? 34.820 64.071 -14.492 1.00 25.37 9 ILE G O 1
ATOM 25285 N N . TRP G 1 10 ? 34.886 61.995 -13.783 1.00 26.45 10 TRP G N 1
ATOM 25286 C CA . TRP G 1 10 ? 34.056 62.232 -12.633 1.00 22.36 10 TRP G CA 1
ATOM 25287 C C . TRP G 1 10 ? 34.820 61.867 -11.334 1.00 27.77 10 TRP G C 1
ATOM 25288 O O . TRP G 1 10 ? 35.912 61.431 -11.389 1.00 22.16 10 TRP G O 1
ATOM 25309 N N . SER G 1 11 ? 34.245 62.196 -10.194 1.00 32.20 11 SER G N 1
ATOM 25310 C CA . SER G 1 11 ? 34.756 61.828 -8.889 1.00 25.13 11 SER G CA 1
ATOM 25311 C C . SER G 1 11 ? 33.657 60.958 -8.301 1.00 24.46 11 SER G C 1
ATOM 25312 O O . SER G 1 11 ? 32.589 61.436 -8.119 1.00 12.26 11 SER G O 1
ATOM 25320 N N . LEU G 1 12 ? 33.933 59.696 -8.030 1.00 28.91 12 LEU G N 1
ATOM 25321 C CA . LEU G 1 12 ? 32.980 58.768 -7.450 1.00 32.17 12 LEU G CA 1
ATOM 25322 C C . LEU G 1 12 ? 32.440 59.228 -6.072 1.00 27.64 12 LEU G C 1
ATOM 25323 O O . LEU G 1 12 ? 31.322 59.110 -5.826 1.00 20.42 12 LEU G O 1
ATOM 25339 N N . ARG G 1 13 ? 33.282 59.813 -5.260 1.00 37.65 13 ARG G N 1
ATOM 25340 C CA . ARG G 1 13 ? 32.936 60.379 -3.997 1.00 32.83 13 ARG G CA 1
ATOM 25341 C C . ARG G 1 13 ? 31.888 61.509 -4.152 1.00 28.80 13 ARG G C 1
ATOM 25342 O O . ARG G 1 13 ? 31.155 61.685 -3.277 1.00 29.47 13 ARG G O 1
ATOM 25363 N N . ASN G 1 14 ? 31.938 62.317 -5.190 1.00 22.57 14 ASN G N 1
ATOM 25364 C CA . ASN G 1 14 ? 30.910 63.320 -5.473 1.00 22.88 14 ASN G CA 1
ATOM 25365 C C . ASN G 1 14 ? 29.577 62.665 -5.890 1.00 19.41 14 ASN G C 1
ATOM 25366 O O . ASN G 1 14 ? 28.542 63.038 -5.474 1.00 16.31 14 ASN G O 1
ATOM 25377 N N . ALA G 1 15 ? 29.675 61.682 -6.731 1.00 24.77 15 ALA G N 1
ATOM 25378 C CA . ALA G 1 15 ? 28.548 60.973 -7.191 1.00 22.45 15 ALA G CA 1
ATOM 25379 C C . ALA G 1 15 ? 27.804 60.275 -6.108 1.00 32.75 15 ALA G C 1
ATOM 25380 O O . ALA G 1 15 ? 26.652 60.340 -6.114 1.00 35.82 15 ALA G O 1
ATOM 25387 N N . ALA G 1 16 ? 28.492 59.603 -5.210 1.00 29.91 16 ALA G N 1
ATOM 25388 C CA . ALA G 1 16 ? 27.901 58.918 -4.092 1.00 23.41 16 ALA G CA 1
ATOM 25389 C C . ALA G 1 16 ? 27.219 59.922 -3.186 1.00 27.20 16 ALA G C 1
ATOM 25390 O O . ALA G 1 16 ? 26.170 59.655 -2.694 1.00 34.64 16 ALA G O 1
ATOM 25397 N N . ALA G 1 17 ? 27.782 61.080 -3.013 1.00 29.35 17 ALA G N 1
ATOM 25398 C CA . ALA G 1 17 ? 27.141 62.116 -2.277 1.00 27.53 17 ALA G CA 1
ATOM 25399 C C . ALA G 1 17 ? 25.754 62.476 -2.904 1.00 24.67 17 ALA G C 1
ATOM 25400 O O . ALA G 1 17 ? 24.868 62.808 -2.197 1.00 21.67 17 ALA G O 1
ATOM 25407 N N . ASP G 1 18 ? 25.608 62.353 -4.210 1.00 27.68 18 ASP G N 1
ATOM 25408 C CA . ASP G 1 18 ? 24.354 62.560 -4.900 1.00 25.13 18 ASP G CA 1
ATOM 25409 C C . ASP G 1 18 ? 23.384 61.363 -5.034 1.00 31.58 18 ASP G C 1
ATOM 25410 O O . ASP G 1 18 ? 22.367 61.552 -5.569 1.00 31.44 18 ASP G O 1
ATOM 25419 N N . LYS G 1 19 ? 23.728 60.207 -4.518 1.00 24.07 19 LYS G N 1
ATOM 25420 C CA . LYS G 1 19 ? 22.950 59.011 -4.660 1.00 32.08 19 LYS G CA 1
ATOM 25421 C C . LYS G 1 19 ? 22.691 58.538 -6.091 1.00 36.19 19 LYS G C 1
ATOM 25422 O O . LYS G 1 19 ? 21.598 58.114 -6.411 1.00 28.52 19 LYS G O 1
ATOM 25441 N N . ALA G 1 20 ? 23.725 58.617 -6.900 1.00 30.86 20 ALA G N 1
ATOM 25442 C CA . ALA G 1 20 ? 23.729 58.208 -8.265 1.00 38.43 20 ALA G CA 1
ATOM 25443 C C . ALA G 1 20 ? 23.497 56.713 -8.309 1.00 34.89 20 ALA G C 1
ATOM 25444 O O . ALA G 1 20 ? 23.951 56.015 -7.489 1.00 30.69 20 ALA G O 1
ATOM 25451 N N . GLY G 1 21 ? 22.731 56.245 -9.262 1.00 30.13 21 GLY G N 1
ATOM 25452 C CA . GLY G 1 21 ? 22.376 54.857 -9.305 1.00 31.31 21 GLY G CA 1
ATOM 25453 C C . GLY G 1 21 ? 21.479 54.369 -8.163 1.00 31.34 21 GLY G C 1
ATOM 25454 O O . GLY G 1 21 ? 21.439 53.211 -7.929 1.00 24.62 21 GLY G O 1
ATOM 25458 N N . GLN G 1 22 ? 20.780 55.238 -7.476 1.00 32.57 22 GLN G N 1
ATOM 25459 C CA . GLN G 1 22 ? 19.911 54.804 -6.417 1.00 28.18 22 GLN G CA 1
ATOM 25460 C C . GLN G 1 22 ? 18.523 55.278 -6.641 1.00 28.51 22 GLN G C 1
ATOM 25461 O O . GLN G 1 22 ? 18.331 56.163 -7.342 1.00 33.07 22 GLN G O 1
ATOM 25475 N N . TYR G 1 23 ? 17.575 54.632 -6.009 1.00 30.09 23 TYR G N 1
ATOM 25476 C CA . TYR G 1 23 ? 16.207 55.050 -6.052 1.00 26.89 23 TYR G CA 1
ATOM 25477 C C . TYR G 1 23 ? 16.045 56.036 -4.906 1.00 34.34 23 TYR G C 1
ATOM 25478 O O . TYR G 1 23 ? 16.197 55.688 -3.793 1.00 24.37 23 TYR G O 1
ATOM 25496 N N . VAL G 1 24 ? 15.768 57.297 -5.207 1.00 40.74 24 VAL G N 1
ATOM 25497 C CA . VAL G 1 24 ? 15.614 58.324 -4.209 1.00 35.79 24 VAL G CA 1
ATOM 25498 C C . VAL G 1 24 ? 14.140 58.609 -3.979 1.00 41.81 24 VAL G C 1
ATOM 25499 O O . VAL G 1 24 ? 13.403 58.716 -4.930 1.00 45.41 24 VAL G O 1
ATOM 25512 N N . PRO G 1 25 ? 13.724 58.748 -2.735 1.00 37.21 25 PRO G N 1
ATOM 25513 C CA . PRO G 1 25 ? 12.336 59.091 -2.512 1.00 39.10 25 PRO G CA 1
ATOM 25514 C C . PRO G 1 25 ? 12.074 60.400 -3.199 1.00 44.46 25 PRO G C 1
ATOM 25515 O O . PRO G 1 25 ? 12.936 61.221 -3.176 1.00 54.09 25 PRO G O 1
ATOM 25526 N N . TYR G 1 26 ? 10.946 60.548 -3.854 1.00 41.43 26 TYR G N 1
ATOM 25527 C CA . TYR G 1 26 ? 10.626 61.717 -4.618 1.00 39.96 26 TYR G CA 1
ATOM 25528 C C . TYR G 1 26 ? 9.235 62.068 -4.224 1.00 41.72 26 TYR G C 1
ATOM 25529 O O . TYR G 1 26 ? 8.415 61.284 -4.493 1.00 31.45 26 TYR G O 1
ATOM 25547 N N . LYS G 1 27 ? 8.953 63.293 -3.787 1.00 50.07 27 LYS G N 1
ATOM 25548 C CA . LYS G 1 27 ? 7.645 63.666 -3.294 1.00 45.45 27 LYS G CA 1
ATOM 25549 C C . LYS G 1 27 ? 6.624 63.429 -4.378 1.00 38.07 27 LYS G C 1
ATOM 25550 O O . LYS G 1 27 ? 6.543 64.057 -5.371 1.00 27.05 27 LYS G O 1
ATOM 25569 N N . GLY G 1 28 ? 5.779 62.526 -3.947 1.00 36.10 28 GLY G N 1
ATOM 25570 C CA . GLY G 1 28 ? 4.796 61.710 -4.639 1.00 37.50 28 GLY G CA 1
ATOM 25571 C C . GLY G 1 28 ? 5.387 60.430 -4.011 1.00 41.23 28 GLY G C 1
ATOM 25572 O O . GLY G 1 28 ? 5.276 60.266 -2.792 1.00 42.58 28 GLY G O 1
ATOM 25576 N N . GLU G 1 29 ? 6.029 59.523 -4.746 1.00 41.66 29 GLU G N 1
ATOM 25577 C CA . GLU G 1 29 ? 6.755 58.422 -4.058 1.00 37.90 29 GLU G CA 1
ATOM 25578 C C . GLU G 1 29 ? 8.236 58.032 -4.348 1.00 37.22 29 GLU G C 1
ATOM 25579 O O . GLU G 1 29 ? 9.062 58.469 -3.636 1.00 40.51 29 GLU G O 1
ATOM 25591 N N . GLN G 1 30 ? 8.602 57.245 -5.337 1.00 40.77 30 GLN G N 1
ATOM 25592 C CA . GLN G 1 30 ? 10.021 56.899 -5.507 1.00 39.87 30 GLN G CA 1
ATOM 25593 C C . GLN G 1 30 ? 10.630 57.144 -6.903 1.00 40.88 30 GLN G C 1
ATOM 25594 O O . GLN G 1 30 ? 9.934 57.140 -7.847 1.00 44.05 30 GLN G O 1
ATOM 25608 N N . ARG G 1 31 ? 11.899 57.477 -7.033 1.00 42.91 31 ARG G N 1
ATOM 25609 C CA . ARG G 1 31 ? 12.463 57.585 -8.382 1.00 48.90 31 ARG G CA 1
ATOM 25610 C C . ARG G 1 31 ? 13.949 57.172 -8.484 1.00 49.26 31 ARG G C 1
ATOM 25611 O O . ARG G 1 31 ? 14.702 57.429 -7.576 1.00 47.34 31 ARG G O 1
ATOM 25632 N N . TYR G 1 32 ? 14.353 56.580 -9.609 1.00 43.37 32 TYR G N 1
ATOM 25633 C CA . TYR G 1 32 ? 15.727 56.217 -9.879 1.00 37.48 32 TYR G CA 1
ATOM 25634 C C . TYR G 1 32 ? 16.531 57.481 -10.016 1.00 39.19 32 TYR G C 1
ATOM 25635 O O . TYR G 1 32 ? 16.052 58.459 -10.561 1.00 38.47 32 TYR G O 1
ATOM 25670 N N . LYS G 1 34 ? 19.307 58.605 -12.067 1.00 29.84 34 LYS G N 1
ATOM 25671 C CA . LYS G 1 34 ? 20.214 58.375 -13.165 1.00 32.01 34 LYS G CA 1
ATOM 25672 C C . LYS G 1 34 ? 21.427 59.307 -13.194 1.00 32.77 34 LYS G C 1
ATOM 25673 O O . LYS G 1 34 ? 21.298 60.475 -13.135 1.00 38.14 34 LYS G O 1
ATOM 25692 N N . SER G 1 35 ? 22.600 58.756 -13.336 1.00 27.74 35 SER G N 1
ATOM 25693 C CA . SER G 1 35 ? 23.753 59.560 -13.355 1.00 33.30 35 SER G CA 1
ATOM 25694 C C . SER G 1 35 ? 23.898 60.308 -14.624 1.00 36.74 35 SER G C 1
ATOM 25695 O O . SER G 1 35 ? 23.270 59.966 -15.566 1.00 38.30 35 SER G O 1
ATOM 25703 N N . VAL G 1 36 ? 24.704 61.357 -14.631 1.00 29.59 36 VAL G N 1
ATOM 25704 C CA . VAL G 1 36 ? 25.014 62.033 -15.869 1.00 32.23 36 VAL G CA 1
ATOM 25705 C C . VAL G 1 36 ? 25.706 61.032 -16.824 1.00 29.71 36 VAL G C 1
ATOM 25706 O O . VAL G 1 36 ? 25.451 61.041 -17.956 1.00 24.77 36 VAL G O 1
ATOM 25719 N N . LEU G 1 37 ? 26.556 60.184 -16.299 1.00 33.21 37 LEU G N 1
ATOM 25720 C CA . LEU G 1 37 ? 27.204 59.215 -17.086 1.00 33.27 37 LEU G CA 1
ATOM 25721 C C . LEU G 1 37 ? 26.220 58.310 -17.749 1.00 29.97 37 LEU G C 1
ATOM 25722 O O . LEU G 1 37 ? 26.309 58.153 -18.884 1.00 29.54 37 LEU G O 1
ATOM 25738 N N . GLU G 1 38 ? 25.269 57.773 -17.045 1.00 30.10 38 GLU G N 1
ATOM 25739 C CA . GLU G 1 38 ? 24.282 56.910 -17.672 1.00 27.92 38 GLU G CA 1
ATOM 25740 C C . GLU G 1 38 ? 23.463 57.636 -18.722 1.00 31.57 38 GLU G C 1
ATOM 25741 O O . GLU G 1 38 ? 23.099 57.042 -19.687 1.00 30.54 38 GLU G O 1
ATOM 25753 N N . SER G 1 39 ? 23.159 58.884 -18.460 1.00 28.65 39 SER G N 1
ATOM 25754 C CA . SER G 1 39 ? 22.402 59.611 -19.377 1.00 24.33 39 SER G CA 1
ATOM 25755 C C . SER G 1 39 ? 23.094 59.799 -20.681 1.00 25.80 39 SER G C 1
ATOM 25756 O O . SER G 1 39 ? 22.600 59.385 -21.647 1.00 28.14 39 SER G O 1
ATOM 25764 N N . LEU G 1 40 ? 24.288 60.310 -20.654 1.00 29.98 40 LEU G N 1
ATOM 25765 C CA . LEU G 1 40 ? 25.049 60.549 -21.813 1.00 33.12 40 LEU G CA 1
ATOM 25766 C C . LEU G 1 40 ? 25.268 59.235 -22.593 1.00 27.82 40 LEU G C 1
ATOM 25767 O O . LEU G 1 40 ? 25.303 59.242 -23.790 1.00 30.75 40 LEU G O 1
ATOM 25783 N N . VAL G 1 41 ? 25.390 58.156 -21.883 1.00 28.36 41 VAL G N 1
ATOM 25784 C CA . VAL G 1 41 ? 25.536 56.874 -22.494 1.00 33.40 41 VAL G CA 1
ATOM 25785 C C . VAL G 1 41 ? 24.305 56.573 -23.336 1.00 31.98 41 VAL G C 1
ATOM 25786 O O . VAL G 1 41 ? 24.423 56.245 -24.446 1.00 36.44 41 VAL G O 1
ATOM 25799 N N . GLU G 1 42 ? 23.147 56.829 -22.816 1.00 31.75 42 GLU G N 1
ATOM 25800 C CA . GLU G 1 42 ? 21.934 56.672 -23.531 1.00 32.87 42 GLU G CA 1
ATOM 25801 C C . GLU G 1 42 ? 21.908 57.581 -24.774 1.00 33.00 42 GLU G C 1
ATOM 25802 O O . GLU G 1 42 ? 21.360 57.218 -25.754 1.00 32.25 42 GLU G O 1
ATOM 25814 N N . ALA G 1 43 ? 22.437 58.762 -24.695 1.00 26.76 43 ALA G N 1
ATOM 25815 C CA . ALA G 1 43 ? 22.513 59.577 -25.870 1.00 32.29 43 ALA G CA 1
ATOM 25816 C C . ALA G 1 43 ? 23.437 58.988 -26.932 1.00 28.72 43 ALA G C 1
ATOM 25817 O O . ALA G 1 43 ? 23.160 59.048 -28.094 1.00 30.39 43 ALA G O 1
ATOM 25824 N N . LEU G 1 44 ? 24.564 58.494 -26.519 1.00 34.71 44 LEU G N 1
ATOM 25825 C CA . LEU G 1 44 ? 25.406 57.884 -27.441 1.00 36.51 44 LEU G CA 1
ATOM 25826 C C . LEU G 1 44 ? 24.724 56.668 -28.023 1.00 39.21 44 LEU G C 1
ATOM 25827 O O . LEU G 1 44 ? 24.889 56.424 -29.164 1.00 42.27 44 LEU G O 1
ATOM 25843 N N . ASN G 1 45 ? 24.067 55.875 -27.240 1.00 35.97 45 ASN G N 1
ATOM 25844 C CA . ASN G 1 45 ? 23.437 54.748 -27.805 1.00 34.88 45 ASN G CA 1
ATOM 25845 C C . ASN G 1 45 ? 22.217 54.974 -28.653 1.00 40.79 45 ASN G C 1
ATOM 25846 O O . ASN G 1 45 ? 22.160 54.472 -29.699 1.00 49.10 45 ASN G O 1
ATOM 25857 N N . GLN G 1 46 ? 21.254 55.731 -28.175 1.00 34.33 46 GLN G N 1
ATOM 25858 C CA . GLN G 1 46 ? 19.986 55.958 -28.835 1.00 32.27 46 GLN G CA 1
ATOM 25859 C C . GLN G 1 46 ? 19.806 57.099 -29.841 1.00 36.13 46 GLN G C 1
ATOM 25860 O O . GLN G 1 46 ? 18.915 57.036 -30.618 1.00 36.31 46 GLN G O 1
ATOM 25874 N N . THR G 1 47 ? 20.638 58.107 -29.794 1.00 33.09 47 THR G N 1
ATOM 25875 C CA . THR G 1 47 ? 20.561 59.238 -30.666 1.00 36.54 47 THR G CA 1
ATOM 25876 C C . THR G 1 47 ? 21.680 59.236 -31.647 1.00 36.16 47 THR G C 1
ATOM 25877 O O . THR G 1 47 ? 22.470 58.338 -31.653 1.00 33.49 47 THR G O 1
ATOM 25888 N N . ALA G 1 48 ? 21.652 60.256 -32.482 1.00 33.56 48 ALA G N 1
ATOM 25889 C CA . ALA G 1 48 ? 22.636 60.564 -33.449 1.00 30.63 48 ALA G CA 1
ATOM 25890 C C . ALA G 1 48 ? 24.022 60.944 -32.871 1.00 40.74 48 ALA G C 1
ATOM 25891 O O . ALA G 1 48 ? 24.999 60.822 -33.578 1.00 40.64 48 ALA G O 1
ATOM 25898 N N . LEU G 1 49 ? 24.054 61.335 -31.609 1.00 36.79 49 LEU G N 1
ATOM 25899 C CA . LEU G 1 49 ? 25.238 61.712 -30.890 1.00 27.64 49 LEU G CA 1
ATOM 25900 C C . LEU G 1 49 ? 26.231 60.559 -30.851 1.00 39.53 49 LEU G C 1
ATOM 25901 O O . LEU G 1 49 ? 27.377 60.803 -30.798 1.00 39.84 49 LEU G O 1
ATOM 25917 N N . GLY G 1 50 ? 25.770 59.338 -30.871 1.00 31.56 50 GLY G N 1
ATOM 25918 C CA . GLY G 1 50 ? 26.648 58.232 -30.988 1.00 30.42 50 GLY G CA 1
ATOM 25919 C C . GLY G 1 50 ? 27.401 58.297 -32.312 1.00 40.05 50 GLY G C 1
ATOM 25920 O O . GLY G 1 50 ? 28.543 58.033 -32.366 1.00 38.77 50 GLY G O 1
ATOM 25924 N N . ASP G 1 51 ? 26.743 58.699 -33.360 1.00 45.33 51 ASP G N 1
ATOM 25925 C CA . ASP G 1 51 ? 27.373 58.884 -34.640 1.00 44.26 51 ASP G CA 1
ATOM 25926 C C . ASP G 1 51 ? 28.497 59.932 -34.607 1.00 40.83 51 ASP G C 1
ATOM 25927 O O . ASP G 1 51 ? 29.386 59.837 -35.385 1.00 46.81 51 ASP G O 1
ATOM 25936 N N . ALA G 1 52 ? 28.336 60.963 -33.816 1.00 35.14 52 ALA G N 1
ATOM 25937 C CA . ALA G 1 52 ? 29.308 61.993 -33.624 1.00 33.38 52 ALA G CA 1
ATOM 25938 C C . ALA G 1 52 ? 30.429 61.664 -32.632 1.00 33.68 52 ALA G C 1
ATOM 25939 O O . ALA G 1 52 ? 31.517 61.994 -32.878 1.00 41.31 52 ALA G O 1
ATOM 25946 N N . TYR G 1 53 ? 30.169 60.998 -31.536 1.00 36.14 53 TYR G N 1
ATOM 25947 C CA . TYR G 1 53 ? 31.205 60.779 -30.582 1.00 33.23 53 TYR G CA 1
ATOM 25948 C C . TYR G 1 53 ? 31.434 59.346 -30.197 1.00 34.19 53 TYR G C 1
ATOM 25949 O O . TYR G 1 53 ? 30.588 58.549 -30.348 1.00 34.63 53 TYR G O 1
ATOM 25967 N N . GLU G 1 54 ? 32.635 59.030 -29.777 1.00 37.30 54 GLU G N 1
ATOM 25968 C CA . GLU G 1 54 ? 32.930 57.701 -29.211 1.00 38.74 54 GLU G CA 1
ATOM 25969 C C . GLU G 1 54 ? 33.422 57.854 -27.763 1.00 31.10 54 GLU G C 1
ATOM 25970 O O . GLU G 1 54 ? 34.462 58.397 -27.555 1.00 36.14 54 GLU G O 1
ATOM 25982 N N . LEU G 1 55 ? 32.699 57.368 -26.790 1.00 28.83 55 LEU G N 1
ATOM 25983 C CA . LEU G 1 55 ? 33.208 57.463 -25.474 1.00 34.42 55 LEU G CA 1
ATOM 25984 C C . LEU G 1 55 ? 34.463 56.579 -25.386 1.00 39.57 55 LEU G C 1
ATOM 25985 O O . LEU G 1 55 ? 34.398 55.427 -25.673 1.00 36.44 55 LEU G O 1
ATOM 26001 N N . VAL G 1 56 ? 35.592 57.106 -24.946 1.00 41.31 56 VAL G N 1
ATOM 26002 C CA . VAL G 1 56 ? 36.803 56.317 -24.861 1.00 42.36 56 VAL G CA 1
ATOM 26003 C C . VAL G 1 56 ? 37.128 55.713 -23.482 1.00 50.05 56 VAL G C 1
ATOM 26004 O O . VAL G 1 56 ? 37.408 54.536 -23.379 1.00 36.07 56 VAL G O 1
ATOM 26017 N N . GLY G 1 57 ? 37.054 56.520 -22.432 1.00 41.00 57 GLY G N 1
ATOM 26018 C CA . GLY G 1 57 ? 37.297 56.018 -21.098 1.00 35.00 57 GLY G CA 1
ATOM 26019 C C . GLY G 1 57 ? 36.649 56.804 -20.002 1.00 36.28 57 GLY G C 1
ATOM 26020 O O . GLY G 1 57 ? 36.420 57.974 -20.170 1.00 36.44 57 GLY G O 1
ATOM 26024 N N . VAL G 1 58 ? 36.350 56.170 -18.892 1.00 29.66 58 VAL G N 1
ATOM 26025 C CA . VAL G 1 58 ? 35.779 56.868 -17.757 1.00 33.28 58 VAL G CA 1
ATOM 26026 C C . VAL G 1 58 ? 36.850 56.920 -16.648 1.00 33.88 58 VAL G C 1
ATOM 26027 O O . VAL G 1 58 ? 37.098 55.955 -16.008 1.00 30.80 58 VAL G O 1
ATOM 26040 N N . ILE G 1 59 ? 37.408 58.088 -16.444 1.00 37.45 59 ILE G N 1
ATOM 26041 C CA . ILE G 1 59 ? 38.453 58.350 -15.497 1.00 32.05 59 ILE G CA 1
ATOM 26042 C C . ILE G 1 59 ? 37.953 58.992 -14.202 1.00 28.05 59 ILE G C 1
ATOM 26043 O O . ILE G 1 59 ? 37.193 59.875 -14.242 1.00 25.05 59 ILE G O 1
ATOM 26059 N N . TYR G 1 60 ? 38.399 58.477 -13.096 1.00 33.14 60 TYR G N 1
ATOM 26060 C CA . TYR G 1 60 ? 38.027 58.951 -11.790 1.00 31.76 60 TYR G CA 1
ATOM 26061 C C . TYR G 1 60 ? 39.223 59.167 -10.943 1.00 29.67 60 TYR G C 1
ATOM 26062 O O . TYR G 1 60 ? 40.170 58.540 -11.127 1.00 39.51 60 TYR G O 1
ATOM 26080 N N . ASP G 1 61 ? 39.135 60.071 -10.013 1.00 28.85 61 ASP G N 1
ATOM 26081 C CA . ASP G 1 61 ? 40.220 60.383 -9.117 1.00 29.51 61 ASP G CA 1
ATOM 26082 C C . ASP G 1 61 ? 40.217 59.815 -7.696 1.00 30.39 61 ASP G C 1
ATOM 26083 O O . ASP G 1 61 ? 41.073 60.138 -6.980 1.00 23.25 61 ASP G O 1
ATOM 26092 N N . ASP G 1 62 ? 39.255 59.000 -7.312 1.00 43.61 62 ASP G N 1
ATOM 26093 C CA . ASP G 1 62 ? 39.218 58.493 -5.960 1.00 35.83 62 ASP G CA 1
ATOM 26094 C C . ASP G 1 62 ? 40.441 57.629 -5.556 1.00 37.22 62 ASP G C 1
ATOM 26095 O O . ASP G 1 62 ? 40.893 56.784 -6.268 1.00 37.06 62 ASP G O 1
ATOM 26104 N N . ASP G 1 63 ? 40.968 57.898 -4.403 1.00 44.42 63 ASP G N 1
ATOM 26105 C CA . ASP G 1 63 ? 42.108 57.172 -3.953 1.00 38.48 63 ASP G CA 1
ATOM 26106 C C . ASP G 1 63 ? 41.653 56.125 -3.009 1.00 36.07 63 ASP G C 1
ATOM 26107 O O . ASP G 1 63 ? 41.188 56.475 -2.004 1.00 40.83 63 ASP G O 1
ATOM 26116 N N . ALA G 1 64 ? 41.818 54.860 -3.343 1.00 35.05 64 ALA G N 1
ATOM 26117 C CA . ALA G 1 64 ? 41.460 53.694 -2.537 1.00 42.14 64 ALA G CA 1
ATOM 26118 C C . ALA G 1 64 ? 42.228 53.526 -1.214 1.00 41.53 64 ALA G C 1
ATOM 26119 O O . ALA G 1 64 ? 41.802 52.872 -0.312 1.00 36.06 64 ALA G O 1
ATOM 26126 N N . GLU G 1 65 ? 43.404 54.056 -1.180 1.00 41.02 65 GLU G N 1
ATOM 26127 C CA . GLU G 1 65 ? 44.152 54.067 0.003 1.00 35.77 65 GLU G CA 1
ATOM 26128 C C . GLU G 1 65 ? 43.799 55.231 0.939 1.00 39.51 65 GLU G C 1
ATOM 26129 O O . GLU G 1 65 ? 44.251 55.210 2.014 1.00 41.52 65 GLU G O 1
ATOM 26141 N N . LEU G 1 66 ? 42.948 56.195 0.591 1.00 43.97 66 LEU G N 1
ATOM 26142 C CA . LEU G 1 66 ? 42.610 57.330 1.390 1.00 40.69 66 LEU G CA 1
ATOM 26143 C C . LEU G 1 66 ? 41.289 57.156 2.199 1.00 31.49 66 LEU G C 1
ATOM 26144 O O . LEU G 1 66 ? 40.281 56.819 1.661 1.00 31.87 66 LEU G O 1
ATOM 26160 N N . PRO G 1 67 ? 41.320 57.355 3.515 1.00 31.27 67 PRO G N 1
ATOM 26161 C CA . PRO G 1 67 ? 40.110 57.135 4.271 1.00 34.06 67 PRO G CA 1
ATOM 26162 C C . PRO G 1 67 ? 38.852 57.914 3.929 1.00 36.04 67 PRO G C 1
ATOM 26163 O O . PRO G 1 67 ? 37.870 57.284 3.876 1.00 30.90 67 PRO G O 1
ATOM 26174 N N . ARG G 1 68 ? 38.897 59.203 3.752 1.00 32.36 68 ARG G N 1
ATOM 26175 C CA . ARG G 1 68 ? 37.721 59.924 3.419 1.00 33.65 68 ARG G CA 1
ATOM 26176 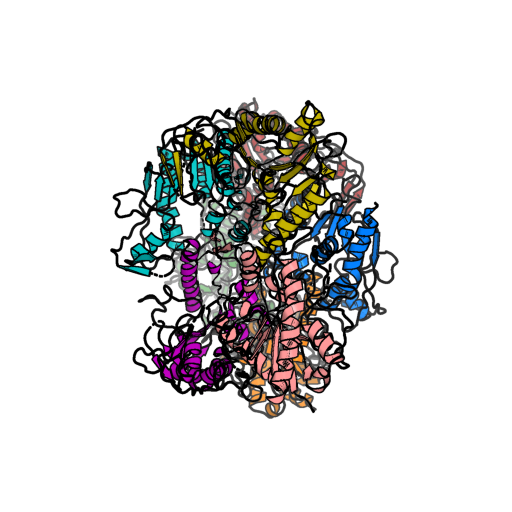C C . ARG G 1 68 ? 37.014 59.372 2.155 1.00 35.75 68 ARG G C 1
ATOM 26177 O O . ARG G 1 68 ? 35.845 59.358 2.132 1.00 31.50 68 ARG G O 1
ATOM 26198 N N . ASP G 1 69 ? 37.759 58.953 1.141 1.00 27.67 69 ASP G N 1
ATOM 26199 C CA . ASP G 1 69 ? 37.214 58.361 -0.041 1.00 26.71 69 ASP G CA 1
ATOM 26200 C C . ASP G 1 69 ? 36.588 56.986 0.206 1.00 26.43 69 ASP G C 1
ATOM 26201 O O . ASP G 1 69 ? 35.510 56.767 -0.123 1.00 20.98 69 ASP G O 1
ATOM 26210 N N . GLN G 1 70 ? 37.249 56.110 0.903 1.00 33.22 70 GLN G N 1
ATOM 26211 C CA . GLN G 1 70 ? 36.701 54.800 1.176 1.00 37.66 70 GLN G CA 1
ATOM 26212 C C . GLN G 1 70 ? 35.325 54.833 1.924 1.00 39.69 70 GLN G C 1
ATOM 26213 O O . GLN G 1 70 ? 34.545 53.959 1.725 1.00 39.49 70 GLN G O 1
ATOM 26227 N N . GLY G 1 71 ? 35.123 55.771 2.829 1.00 30.98 71 GLY G N 1
ATOM 26228 C CA . GLY G 1 71 ? 33.876 55.993 3.536 1.00 34.25 71 GLY G CA 1
ATOM 26229 C C . GLY G 1 71 ? 32.701 56.566 2.753 1.00 32.66 71 GLY G C 1
ATOM 26230 O O . GLY G 1 71 ? 31.614 56.104 2.795 1.00 21.41 71 GLY G O 1
ATOM 26234 N N . LYS G 1 72 ? 33.023 57.600 1.998 1.00 34.41 72 LYS G N 1
ATOM 26235 C CA . LYS G 1 72 ? 32.113 58.262 1.121 1.00 33.49 72 LYS G CA 1
ATOM 26236 C C . LYS G 1 72 ? 31.516 57.285 0.113 1.00 34.88 72 LYS G C 1
ATOM 26237 O O . LYS G 1 72 ? 30.367 57.294 -0.079 1.00 32.97 72 LYS G O 1
ATOM 26256 N N . ILE G 1 73 ? 32.317 56.375 -0.354 1.00 29.87 73 ILE G N 1
ATOM 26257 C CA . ILE G 1 73 ? 31.968 55.418 -1.297 1.00 26.68 73 ILE G CA 1
ATOM 26258 C C . ILE G 1 73 ? 31.456 54.155 -0.658 1.00 38.08 73 ILE G C 1
ATOM 26259 O O . ILE G 1 73 ? 31.208 53.270 -1.345 1.00 26.66 73 ILE G O 1
ATOM 26275 N N . LYS G 1 74 ? 31.137 54.206 0.588 1.00 40.18 74 LYS G N 1
ATOM 26276 C CA . LYS G 1 74 ? 30.809 53.046 1.348 1.00 35.90 74 LYS G CA 1
ATOM 26277 C C . LYS G 1 74 ? 29.718 52.188 0.748 1.00 43.65 74 LYS G C 1
ATOM 26278 O O . LYS G 1 74 ? 29.915 51.017 0.605 1.00 42.42 74 LYS G O 1
ATOM 26297 N N . ASP G 1 75 ? 28.629 52.792 0.355 1.00 42.34 75 ASP G N 1
ATOM 26298 C CA . ASP G 1 75 ? 27.551 52.101 -0.267 1.00 41.92 75 ASP G CA 1
ATOM 26299 C C . ASP G 1 75 ? 27.883 51.453 -1.605 1.00 43.91 75 ASP G C 1
ATOM 26300 O O . ASP G 1 75 ? 27.270 50.490 -1.971 1.00 43.51 75 ASP G O 1
ATOM 26309 N N . TYR G 1 76 ? 28.874 51.959 -2.263 1.00 45.09 76 TYR G N 1
ATOM 26310 C CA . TYR G 1 76 ? 29.251 51.444 -3.523 1.00 42.86 76 TYR G CA 1
ATOM 26311 C C . TYR G 1 76 ? 30.665 50.902 -3.462 1.00 35.90 76 TYR G C 1
ATOM 26312 O O . TYR G 1 76 ? 31.339 51.057 -2.515 1.00 34.81 76 TYR G O 1
ATOM 26330 N N . GLY G 1 77 ? 31.096 50.236 -4.469 1.00 35.64 77 GLY G N 1
ATOM 26331 C CA . GLY G 1 77 ? 32.458 49.819 -4.444 1.00 50.54 77 GLY G CA 1
ATOM 26332 C C . GLY G 1 77 ? 33.451 50.752 -5.099 1.00 43.20 77 GLY G C 1
ATOM 26333 O O . GLY G 1 77 ? 33.161 51.826 -5.442 1.00 36.81 77 GLY G O 1
ATOM 26337 N N . PHE G 1 78 ? 34.683 50.341 -5.124 1.00 40.06 78 PHE G N 1
ATOM 26338 C CA . PHE G 1 78 ? 35.708 51.040 -5.830 1.00 35.66 78 PHE G CA 1
ATOM 26339 C C . PHE G 1 78 ? 35.801 50.402 -7.212 1.00 34.77 78 PHE G C 1
ATOM 26340 O O . PHE G 1 78 ? 36.100 51.083 -8.153 1.00 27.81 78 PHE G O 1
ATOM 26357 N N . ALA G 1 79 ? 35.552 49.123 -7.309 1.00 39.53 79 ALA G N 1
ATOM 26358 C CA . ALA G 1 79 ? 35.531 48.515 -8.608 1.00 44.54 79 ALA G CA 1
ATOM 26359 C C . ALA G 1 79 ? 34.288 47.771 -9.086 1.00 41.33 79 ALA G C 1
ATOM 26360 O O . ALA G 1 79 ? 34.296 47.467 -10.269 1.00 41.94 79 ALA G O 1
ATOM 26367 N N . TYR G 1 80 ? 33.329 47.437 -8.198 1.00 33.00 80 TYR G N 1
ATOM 26368 C CA . TYR G 1 80 ? 32.101 46.713 -8.408 1.00 40.20 80 TYR G CA 1
ATOM 26369 C C . TYR G 1 80 ? 32.324 45.241 -8.511 1.00 50.74 80 TYR G C 1
ATOM 26370 O O . TYR G 1 80 ? 33.175 44.755 -9.211 1.00 54.51 80 TYR G O 1
ATOM 26388 N N . GLN G 1 84 ? 24.323 43.845 -5.924 1.00 70.64 84 GLN G N 1
ATOM 26389 C CA . GLN G 1 84 ? 25.077 44.762 -5.147 1.00 59.05 84 GLN G CA 1
ATOM 26390 C C . GLN G 1 84 ? 25.076 46.137 -5.833 1.00 51.25 84 GLN G C 1
ATOM 26391 O O . GLN G 1 84 ? 25.029 46.213 -7.028 1.00 39.26 84 GLN G O 1
ATOM 26404 N N . GLN G 1 85 ? 25.113 47.204 -5.035 1.00 55.52 85 GLN G N 1
ATOM 26405 C CA . GLN G 1 85 ? 24.995 48.601 -5.463 1.00 42.58 85 GLN G CA 1
ATOM 26406 C C . GLN G 1 85 ? 26.080 49.225 -6.274 1.00 43.12 85 GLN G C 1
ATOM 26407 O O . GLN G 1 85 ? 27.210 49.213 -5.921 1.00 39.92 85 GLN G O 1
ATOM 26421 N N . TRP G 1 86 ? 25.672 49.806 -7.385 1.00 44.58 86 TRP G N 1
ATOM 26422 C CA . TRP G 1 86 ? 26.565 50.496 -8.247 1.00 36.21 86 TRP G CA 1
ATOM 26423 C C . TRP G 1 86 ? 25.912 51.793 -8.665 1.00 35.98 86 TRP G C 1
ATOM 26424 O O . TRP G 1 86 ? 24.790 52.054 -8.348 1.00 34.32 86 TRP G O 1
ATOM 26445 N N . PHE G 1 87 ? 26.723 52.619 -9.279 1.00 30.46 87 PHE G N 1
ATOM 26446 C CA . PHE G 1 87 ? 26.308 53.875 -9.818 1.00 31.59 87 PHE G CA 1
ATOM 26447 C C . PHE G 1 87 ? 25.305 53.798 -10.986 1.00 32.22 87 PHE G C 1
ATOM 26448 O O . PHE G 1 87 ? 24.553 54.667 -11.170 1.00 25.82 87 PHE G O 1
ATOM 26465 N N . TYR G 1 88 ? 25.408 52.740 -11.750 1.00 38.34 88 TYR G N 1
ATOM 26466 C CA . TYR G 1 88 ? 24.589 52.431 -12.901 1.00 33.40 88 TYR G CA 1
ATOM 26467 C C . TYR G 1 88 ? 24.534 50.916 -13.039 1.00 38.20 88 TYR G C 1
ATOM 26468 O O . TYR G 1 88 ? 25.323 50.247 -12.425 1.00 36.15 88 TYR G O 1
ATOM 26486 N N . PRO G 1 89 ? 23.608 50.380 -13.829 1.00 40.91 89 PRO G N 1
ATOM 26487 C CA . PRO G 1 89 ? 23.505 48.944 -14.006 1.00 38.76 89 PRO G CA 1
ATOM 26488 C C . PRO G 1 89 ? 24.824 48.424 -14.441 1.00 36.93 89 PRO G C 1
ATOM 26489 O O . PRO G 1 89 ? 25.298 48.858 -15.381 1.00 41.97 89 PRO G O 1
ATOM 26500 N N . ALA G 1 90 ? 25.344 47.434 -13.776 1.00 42.14 90 ALA G N 1
ATOM 26501 C CA . ALA G 1 90 ? 26.696 46.985 -13.999 1.00 45.24 90 ALA G CA 1
ATOM 26502 C C . ALA G 1 90 ? 27.040 46.556 -15.394 1.00 48.53 90 ALA G C 1
ATOM 26503 O O . ALA G 1 90 ? 28.019 46.995 -15.922 1.00 54.22 90 ALA G O 1
ATOM 26510 N N . ASP G 1 91 ? 26.206 45.799 -16.043 1.00 34.50 91 ASP G N 1
ATOM 26511 C CA . ASP G 1 91 ? 26.507 45.405 -17.376 1.00 40.80 91 ASP G CA 1
ATOM 26512 C C . ASP G 1 91 ? 26.005 46.377 -18.447 1.00 34.96 91 ASP G C 1
ATOM 26513 O O . ASP G 1 91 ? 25.681 45.962 -19.485 1.00 33.53 91 ASP G O 1
ATOM 26522 N N . LEU G 1 92 ? 25.976 47.657 -18.161 1.00 36.50 92 LEU G N 1
ATOM 26523 C CA . LEU G 1 92 ? 25.494 48.631 -19.075 1.00 29.39 92 LEU G CA 1
ATOM 26524 C C . LEU G 1 92 ? 26.404 48.691 -20.273 1.00 28.89 92 LEU G C 1
ATOM 26525 O O . LEU G 1 92 ? 27.557 48.527 -20.130 1.00 31.79 92 LEU G O 1
ATOM 26541 N N . GLN G 1 93 ? 25.873 48.897 -21.452 1.00 30.84 93 GLN G N 1
ATOM 26542 C CA . GLN G 1 93 ? 26.716 48.987 -22.585 1.00 27.72 93 GLN G CA 1
ATOM 26543 C C . GLN G 1 93 ? 26.600 50.372 -23.168 1.00 31.25 93 GLN G C 1
ATOM 26544 O O . GLN G 1 93 ? 25.634 51.015 -23.005 1.00 18.46 93 GLN G O 1
ATOM 26558 N N . VAL G 1 94 ? 27.676 50.808 -23.755 1.00 33.56 94 VAL G N 1
ATOM 26559 C CA . VAL G 1 94 ? 27.766 52.036 -24.452 1.00 38.81 94 VAL G CA 1
ATOM 26560 C C . VAL G 1 94 ? 28.465 51.745 -25.794 1.00 38.71 94 VAL G C 1
ATOM 26561 O O . VAL G 1 94 ? 29.636 51.494 -25.792 1.00 32.62 94 VAL G O 1
ATOM 26574 N N . GLN G 1 95 ? 27.747 51.875 -26.896 1.00 32.49 95 GLN G N 1
ATOM 26575 C CA . GLN G 1 95 ? 28.262 51.601 -28.213 1.00 36.15 95 GLN G CA 1
ATOM 26576 C C . GLN G 1 95 ? 28.858 50.180 -28.307 1.00 46.55 95 GLN G C 1
ATOM 26577 O O . GLN G 1 95 ? 29.877 49.999 -28.847 1.00 50.50 95 GLN G O 1
ATOM 26591 N N . GLY G 1 96 ? 28.192 49.213 -27.709 1.00 42.36 96 GLY G N 1
ATOM 26592 C CA . GLY G 1 96 ? 28.652 47.839 -27.674 1.00 38.88 96 GLY G CA 1
ATOM 26593 C C . GLY G 1 96 ? 29.671 47.388 -26.625 1.00 43.32 96 GLY G C 1
ATOM 26594 O O . GLY G 1 96 ? 29.969 46.247 -26.582 1.00 47.66 96 GLY G O 1
ATOM 26598 N N . LYS G 1 97 ? 30.154 48.256 -25.786 1.00 53.86 97 LYS G N 1
ATOM 26599 C CA . LYS G 1 97 ? 31.135 47.905 -24.854 1.00 45.27 97 LYS G CA 1
ATOM 26600 C C . LYS G 1 97 ? 30.605 48.002 -23.469 1.00 34.94 97 LYS G C 1
ATOM 26601 O O . LYS G 1 97 ? 29.908 48.888 -23.195 1.00 35.90 97 LYS G O 1
ATOM 26620 N N . THR G 1 98 ? 30.956 47.110 -22.573 1.00 28.95 98 THR G N 1
ATOM 26621 C CA . THR G 1 98 ? 30.454 47.224 -21.233 1.00 31.49 98 THR G CA 1
ATOM 26622 C C . THR G 1 98 ? 31.113 48.463 -20.641 1.00 27.71 98 THR G C 1
ATOM 26623 O O . THR G 1 98 ? 32.273 48.496 -20.513 1.00 26.52 98 THR G O 1
ATOM 26634 N N . LEU G 1 99 ? 30.310 49.417 -20.211 1.00 35.20 99 LEU G N 1
ATOM 26635 C CA . LEU G 1 99 ? 30.762 50.710 -19.691 1.00 29.80 99 LEU G CA 1
ATOM 26636 C C . LEU G 1 99 ? 31.732 50.553 -18.537 1.00 37.51 99 LEU G C 1
ATOM 26637 O O . LEU G 1 99 ? 32.714 51.202 -18.526 1.00 40.50 99 LEU G O 1
ATOM 26653 N N . ASN G 1 100 ? 31.544 49.582 -17.678 1.00 38.66 100 ASN G N 1
ATOM 26654 C CA . ASN G 1 100 ? 32.485 49.340 -16.604 1.00 37.77 100 ASN G CA 1
ATOM 26655 C C . ASN G 1 100 ? 33.902 49.100 -17.096 1.00 42.10 100 ASN G C 1
ATOM 26656 O O . ASN G 1 100 ? 34.781 49.362 -16.393 1.00 35.52 100 ASN G O 1
ATOM 26667 N N . ASP G 1 101 ? 34.073 48.529 -18.264 1.00 42.14 101 ASP G N 1
ATOM 26668 C CA . ASP G 1 101 ? 35.354 48.324 -18.870 1.00 36.63 101 ASP G CA 1
ATOM 26669 C C . ASP G 1 101 ? 36.067 49.592 -19.177 1.00 38.20 101 ASP G C 1
ATOM 26670 O O . ASP G 1 101 ? 37.220 49.579 -19.191 1.00 40.55 101 ASP G O 1
ATOM 26679 N N . LEU G 1 102 ? 35.373 50.659 -19.434 1.00 32.34 102 LEU G N 1
ATOM 26680 C CA . LEU G 1 102 ? 36.035 51.874 -19.697 1.00 31.50 102 LEU G CA 1
ATOM 26681 C C . LEU G 1 102 ? 36.519 52.618 -18.462 1.00 35.13 102 LEU G C 1
ATOM 26682 O O . LEU G 1 102 ? 37.134 53.575 -18.656 1.00 38.96 102 LEU G O 1
ATOM 26698 N N . LEU G 1 103 ? 36.246 52.171 -17.259 1.00 33.64 103 LEU G N 1
ATOM 26699 C CA . LEU G 1 103 ? 36.681 52.903 -16.103 1.00 44.06 103 LEU G CA 1
ATOM 26700 C C . LEU G 1 103 ? 38.229 53.025 -16.005 1.00 39.76 103 LEU G C 1
ATOM 26701 O O . LEU G 1 103 ? 38.943 52.143 -16.362 1.00 47.45 103 LEU G O 1
ATOM 26717 N N . LEU G 1 104 ? 38.731 54.166 -15.621 1.00 35.26 104 LEU G N 1
ATOM 26718 C CA . LEU G 1 104 ? 40.156 54.353 -15.515 1.00 35.64 104 LEU G CA 1
ATOM 26719 C C . LEU G 1 104 ? 40.497 55.076 -14.228 1.00 42.74 104 LEU G C 1
ATOM 26720 O O . LEU G 1 104 ? 40.043 56.166 -13.998 1.00 29.01 104 LEU G O 1
ATOM 26736 N N . SER G 1 105 ? 41.376 54.474 -13.468 1.00 40.24 105 SER G N 1
ATOM 26737 C CA . SER G 1 105 ? 41.788 54.954 -12.202 1.00 35.62 105 SER G CA 1
ATOM 26738 C C . SER G 1 105 ? 43.002 55.843 -12.242 1.00 41.51 105 SER G C 1
ATOM 26739 O O . SER G 1 105 ? 44.072 55.370 -12.259 1.00 45.00 105 SER G O 1
ATOM 26747 N N . VAL G 1 106 ? 42.835 57.131 -12.270 1.00 36.03 106 VAL G N 1
ATOM 26748 C CA . VAL G 1 106 ? 43.947 58.008 -12.163 1.00 40.94 106 VAL G CA 1
ATOM 26749 C C . VAL G 1 106 ? 43.666 58.698 -10.859 1.00 39.79 106 VAL G C 1
ATOM 26750 O O . VAL G 1 106 ? 43.002 59.649 -10.825 1.00 27.31 106 VAL G O 1
ATOM 26763 N N . PRO G 1 107 ? 44.172 58.168 -9.781 1.00 44.93 107 PRO G N 1
ATOM 26764 C CA . PRO G 1 107 ? 43.857 58.751 -8.494 1.00 38.27 107 PRO G CA 1
ATOM 26765 C C . PRO G 1 107 ? 44.578 60.058 -8.092 1.00 35.49 107 PRO G C 1
ATOM 26766 O O . PRO G 1 107 ? 45.685 60.252 -8.418 1.00 32.89 107 PRO G O 1
ATOM 26777 N N . SER G 1 108 ? 43.875 60.897 -7.372 1.00 31.41 108 SER G N 1
ATOM 26778 C CA . SER G 1 108 ? 44.377 62.129 -6.840 1.00 24.69 108 SER G CA 1
ATOM 26779 C C . SER G 1 108 ? 45.087 61.886 -5.497 1.00 21.43 108 SER G C 1
ATOM 26780 O O . SER G 1 108 ? 44.627 62.196 -4.482 1.00 22.47 108 SER G O 1
ATOM 26788 N N . THR G 1 109 ? 46.267 61.324 -5.582 1.00 34.09 109 THR G N 1
ATOM 26789 C CA . THR G 1 109 ? 47.107 60.895 -4.448 1.00 29.68 109 THR G CA 1
ATOM 26790 C C . THR G 1 109 ? 47.573 61.939 -3.444 1.00 37.40 109 THR G C 1
ATOM 26791 O O . THR G 1 109 ? 47.571 61.666 -2.295 1.00 28.57 109 THR G O 1
ATOM 26802 N N . TYR G 1 110 ? 47.812 63.148 -3.950 1.00 27.07 110 TYR G N 1
ATOM 26803 C CA . TYR G 1 110 ? 48.236 64.326 -3.246 1.00 23.94 110 TYR G CA 1
ATOM 26804 C C . TYR G 1 110 ? 47.345 64.789 -2.142 1.00 30.01 110 TYR G C 1
ATOM 26805 O O . TYR G 1 110 ? 47.813 65.436 -1.283 1.00 28.97 110 TYR G O 1
ATOM 26823 N N . ARG G 1 111 ? 46.097 64.381 -2.180 1.00 41.48 111 ARG G N 1
ATOM 26824 C CA . ARG G 1 111 ? 45.114 64.673 -1.142 1.00 40.69 111 ARG G CA 1
ATOM 26825 C C . ARG G 1 111 ? 45.558 64.105 0.231 1.00 40.28 111 ARG G C 1
ATOM 26826 O O . ARG G 1 111 ? 45.202 64.682 1.213 1.00 31.67 111 ARG G O 1
ATOM 26847 N N . ARG G 1 112 ? 46.376 63.059 0.202 1.00 36.58 112 ARG G N 1
ATOM 26848 C CA . ARG G 1 112 ? 47.045 62.459 1.340 1.00 24.76 112 ARG G CA 1
ATOM 26849 C C . ARG G 1 112 ? 47.912 63.553 2.016 1.00 26.52 112 ARG G C 1
ATOM 26850 O O . ARG G 1 112 ? 47.925 63.639 3.189 1.00 23.08 112 ARG G O 1
ATOM 26871 N N . TYR G 1 113 ? 48.634 64.322 1.258 1.00 30.35 113 TYR G N 1
ATOM 26872 C CA . TYR G 1 113 ? 49.389 65.382 1.806 1.00 37.52 113 TYR G CA 1
ATOM 26873 C C . TYR G 1 113 ? 48.500 66.539 2.113 1.00 22.99 113 TYR G C 1
ATOM 26874 O O . TYR G 1 113 ? 47.720 66.863 1.336 1.00 24.75 113 TYR G O 1
ATOM 26892 N N . PRO G 1 114 ? 48.713 67.244 3.189 1.00 21.80 114 PRO G N 1
ATOM 26893 C CA . PRO G 1 114 ? 47.843 68.344 3.499 1.00 27.69 114 PRO G CA 1
ATOM 26894 C C . PRO G 1 114 ? 47.900 69.430 2.466 1.00 29.27 114 PRO G C 1
ATOM 26895 O O . PRO G 1 114 ? 48.871 69.574 1.844 1.00 26.67 114 PRO G O 1
ATOM 26906 N N . ARG G 1 115 ? 46.794 70.114 2.278 1.00 33.10 115 ARG G N 1
ATOM 26907 C CA . ARG G 1 115 ? 46.659 71.230 1.371 1.00 38.01 115 ARG G CA 1
ATOM 26908 C C . ARG G 1 115 ? 47.824 72.170 1.582 1.00 24.98 115 ARG G C 1
ATOM 26909 O O . ARG G 1 115 ? 48.086 72.506 2.657 1.00 21.16 115 ARG G O 1
ATOM 26930 N N . GLY G 1 116 ? 48.529 72.553 0.559 1.00 23.60 116 GLY G N 1
ATOM 26931 C CA . GLY G 1 116 ? 49.605 73.482 0.736 1.00 29.78 116 GLY G CA 1
ATOM 26932 C C . GLY G 1 116 ? 51.020 73.016 1.104 1.00 31.28 116 GLY G C 1
ATOM 26933 O O . GLY G 1 116 ? 51.892 73.791 1.200 1.00 16.76 116 GLY G O 1
ATOM 26937 N N . THR G 1 117 ? 51.195 71.739 1.397 1.00 44.69 117 THR G N 1
ATOM 26938 C CA . THR G 1 117 ? 52.454 71.171 1.608 1.00 28.05 117 THR G CA 1
ATOM 26939 C C . THR G 1 117 ? 52.955 70.909 0.204 1.00 31.20 117 THR G C 1
ATOM 26940 O O . THR G 1 117 ? 52.283 70.315 -0.575 1.00 23.01 117 THR G O 1
ATOM 26951 N N . PRO G 1 118 ? 54.196 71.296 -0.125 1.00 36.53 118 PRO G N 1
ATOM 26952 C CA . PRO G 1 118 ? 54.813 71.037 -1.426 1.00 33.06 118 PRO G CA 1
ATOM 26953 C C . PRO G 1 118 ? 54.605 69.630 -2.040 1.00 28.85 118 PRO G C 1
ATOM 26954 O O . PRO G 1 118 ? 54.598 69.563 -3.203 1.00 23.88 118 PRO G O 1
ATOM 26965 N N . GLU G 1 119 ? 54.521 68.574 -1.250 1.00 29.07 119 GLU G N 1
ATOM 26966 C CA . GLU G 1 119 ? 54.222 67.260 -1.703 1.00 27.92 119 GLU G CA 1
ATOM 26967 C C . GLU G 1 119 ? 52.820 67.218 -2.266 1.00 24.97 119 GLU G C 1
ATOM 26968 O O . GLU G 1 119 ? 52.621 66.777 -3.293 1.00 24.32 119 GLU G O 1
ATOM 26980 N N . HIS G 1 120 ? 51.842 67.681 -1.567 1.00 33.23 120 HIS G N 1
ATOM 26981 C CA . HIS G 1 120 ? 50.523 67.706 -2.120 1.00 31.78 120 HIS G CA 1
ATOM 26982 C C . HIS G 1 120 ? 50.484 68.599 -3.376 1.00 35.96 120 HIS G C 1
ATOM 26983 O O . HIS G 1 120 ? 49.948 68.234 -4.350 1.00 32.34 120 HIS G O 1
ATOM 26997 N N . VAL G 1 121 ? 51.114 69.740 -3.338 1.00 29.26 121 VAL G N 1
ATOM 26998 C CA . VAL G 1 121 ? 51.140 70.623 -4.465 1.00 31.01 121 VAL G CA 1
ATOM 26999 C C . VAL G 1 121 ? 51.845 70.022 -5.680 1.00 33.79 121 VAL G C 1
ATOM 27000 O O . VAL G 1 121 ? 51.347 70.067 -6.741 1.00 32.54 121 VAL G O 1
ATOM 27013 N N . ALA G 1 122 ? 53.040 69.486 -5.489 1.00 27.59 122 ALA G N 1
ATOM 27014 C CA . ALA G 1 122 ? 53.717 68.707 -6.473 1.00 21.38 122 ALA G CA 1
ATOM 27015 C C . ALA G 1 122 ? 52.939 67.452 -6.756 1.00 28.86 122 ALA G C 1
ATOM 27016 O O . ALA G 1 122 ? 53.117 66.926 -7.785 1.00 31.05 122 ALA G O 1
ATOM 27023 N N . GLY G 1 123 ? 52.173 66.974 -5.803 1.00 31.62 123 GLY G N 1
ATOM 27024 C CA . GLY G 1 123 ? 51.272 65.871 -5.972 1.00 32.07 123 GLY G CA 1
ATOM 27025 C C . GLY G 1 123 ? 50.145 66.108 -6.957 1.00 32.27 123 GLY G C 1
ATOM 27026 O O . GLY G 1 123 ? 49.646 65.207 -7.514 1.00 27.25 123 GLY G O 1
ATOM 27030 N N . LYS G 1 124 ? 49.620 67.297 -6.986 1.00 37.81 124 LYS G N 1
ATOM 27031 C CA . LYS G 1 124 ? 48.633 67.645 -7.965 1.00 38.82 124 LYS G CA 1
ATOM 27032 C C . LYS G 1 124 ? 49.248 67.737 -9.394 1.00 40.60 124 LYS G C 1
ATOM 27033 O O . LYS G 1 124 ? 48.687 67.215 -10.301 1.00 33.13 124 LYS G O 1
ATOM 27052 N N . SER G 1 125 ? 50.422 68.358 -9.528 1.00 40.66 125 SER G N 1
ATOM 27053 C CA . SER G 1 125 ? 51.053 68.546 -10.807 1.00 37.64 125 SER G CA 1
ATOM 27054 C C . SER G 1 125 ? 51.280 67.265 -11.457 1.00 31.92 125 SER G C 1
ATOM 27055 O O . SER G 1 125 ? 50.988 67.141 -12.563 1.00 32.28 125 SER G O 1
ATOM 27063 N N . ASP G 1 126 ? 51.822 66.309 -10.764 1.00 39.50 126 ASP G N 1
ATOM 27064 C CA . ASP G 1 126 ? 51.989 65.010 -11.368 1.00 38.08 126 ASP G CA 1
ATOM 27065 C C . ASP G 1 126 ? 50.621 64.470 -11.712 1.00 37.45 126 ASP G C 1
ATOM 27066 O O . ASP G 1 126 ? 50.474 64.021 -12.770 1.00 40.11 126 ASP G O 1
ATOM 27075 N N . PHE G 1 127 ? 49.630 64.636 -10.875 1.00 35.98 127 PHE G N 1
ATOM 27076 C CA . PHE G 1 127 ? 48.305 64.140 -11.163 1.00 28.76 127 PHE G CA 1
ATOM 27077 C C . PHE G 1 127 ? 47.729 64.740 -12.424 1.00 36.05 127 PHE G C 1
ATOM 27078 O O . PHE G 1 127 ? 47.380 64.007 -13.278 1.00 32.55 127 PHE G O 1
ATOM 27095 N N . GLU G 1 128 ? 47.782 66.054 -12.560 1.00 42.30 128 GLU G N 1
ATOM 27096 C CA . GLU G 1 128 ? 47.327 66.760 -13.731 1.00 35.73 128 GLU G CA 1
ATOM 27097 C C . GLU G 1 128 ? 48.087 66.256 -14.950 1.00 38.96 128 GLU G C 1
ATOM 27098 O O . GLU G 1 128 ? 47.476 66.001 -15.929 1.00 42.51 128 GLU G O 1
ATOM 27110 N N . ARG G 1 129 ? 49.392 66.079 -14.854 1.00 40.51 129 ARG G N 1
ATOM 27111 C CA . ARG G 1 129 ? 50.178 65.489 -15.884 1.00 37.84 129 ARG G CA 1
ATOM 27112 C C . ARG G 1 129 ? 49.706 64.056 -16.146 1.00 34.97 129 ARG G C 1
ATOM 27113 O O . ARG G 1 129 ? 49.505 63.718 -17.235 1.00 38.53 129 ARG G O 1
ATOM 27134 N N . ARG G 1 130 ? 49.465 63.264 -15.136 1.00 40.62 130 ARG G N 1
ATOM 27135 C CA . ARG G 1 130 ? 48.999 61.900 -15.321 1.00 38.88 130 ARG G CA 1
ATOM 27136 C C . ARG G 1 130 ? 47.630 61.845 -16.054 1.00 42.07 130 ARG G C 1
ATOM 27137 O O . ARG G 1 130 ? 47.369 60.915 -16.758 1.00 37.86 130 ARG G O 1
ATOM 27158 N N . LEU G 1 131 ? 46.740 62.773 -15.809 1.00 39.66 131 LEU G N 1
ATOM 27159 C CA . LEU G 1 131 ? 45.514 62.794 -16.565 1.00 34.85 131 LEU G CA 1
ATOM 27160 C C . LEU G 1 131 ? 45.782 63.081 -18.052 1.00 35.93 131 LEU G C 1
ATOM 27161 O O . LEU G 1 131 ? 45.333 62.412 -18.880 1.00 34.58 131 LEU G O 1
ATOM 27177 N N . HIS G 1 132 ? 46.618 64.041 -18.319 1.00 34.00 132 HIS G N 1
ATOM 27178 C CA . HIS G 1 132 ? 46.995 64.391 -19.639 1.00 42.40 132 HIS G CA 1
ATOM 27179 C C . HIS G 1 132 ? 47.683 63.261 -20.353 1.00 37.45 132 HIS G C 1
ATOM 27180 O O . HIS G 1 132 ? 47.375 62.982 -21.435 1.00 33.07 132 HIS G O 1
ATOM 27194 N N . ASP G 1 133 ? 48.601 62.610 -19.709 1.00 42.51 133 ASP G N 1
ATOM 27195 C CA . ASP G 1 133 ? 49.213 61.468 -20.304 1.00 40.63 133 ASP G CA 1
ATOM 27196 C C . ASP G 1 133 ? 48.138 60.426 -20.584 1.00 36.37 133 ASP G C 1
ATOM 27197 O O . ASP G 1 133 ? 48.163 59.825 -21.614 1.00 38.49 133 ASP G O 1
ATOM 27206 N N . THR G 1 134 ? 47.236 60.224 -19.654 1.00 37.30 134 THR G N 1
ATOM 27207 C CA . THR G 1 134 ? 46.159 59.276 -19.817 1.00 39.84 134 THR G CA 1
ATOM 27208 C C . THR G 1 134 ? 45.219 59.660 -20.936 1.00 35.32 134 THR G C 1
ATOM 27209 O O . THR G 1 134 ? 45.001 58.900 -21.757 1.00 29.39 134 THR G O 1
ATOM 27220 N N . LEU G 1 135 ? 44.764 60.893 -20.974 1.00 41.65 135 LEU G N 1
ATOM 27221 C CA . LEU G 1 135 ? 43.910 61.362 -22.037 1.00 35.79 135 LEU G CA 1
ATOM 27222 C C . LEU G 1 135 ? 44.599 61.221 -23.422 1.00 39.65 135 LEU G C 1
ATOM 27223 O O . LEU G 1 135 ? 43.991 60.816 -24.349 1.00 39.38 135 LEU G O 1
ATOM 27239 N N . VAL G 1 136 ? 45.870 61.556 -23.498 1.00 44.51 136 VAL G N 1
ATOM 27240 C CA . VAL G 1 136 ? 46.651 61.452 -24.701 1.00 46.59 136 VAL G CA 1
ATOM 27241 C C . VAL G 1 136 ? 46.737 60.018 -25.139 1.00 51.65 136 VAL G C 1
ATOM 27242 O O . VAL G 1 136 ? 46.587 59.752 -26.275 1.00 49.83 136 VAL G O 1
ATOM 27255 N N . GLU G 1 137 ? 46.895 59.105 -24.214 1.00 47.66 137 GLU G N 1
ATOM 27256 C CA . GLU G 1 137 ? 46.844 57.702 -24.560 1.00 58.82 137 GLU G CA 1
ATOM 27257 C C . GLU G 1 137 ? 45.491 57.302 -25.136 1.00 57.55 137 GLU G C 1
ATOM 27258 O O . GLU G 1 137 ? 45.418 56.286 -25.733 1.00 54.46 137 GLU G O 1
ATOM 27270 N N . LEU G 1 138 ? 44.440 58.020 -24.848 1.00 53.96 138 LEU G N 1
ATOM 27271 C CA . LEU G 1 138 ? 43.159 57.697 -25.411 1.00 47.45 138 LEU G CA 1
ATOM 27272 C C . LEU G 1 138 ? 42.750 58.423 -26.714 1.00 33.48 138 LEU G C 1
ATOM 27273 O O . LEU G 1 138 ? 41.749 58.129 -27.249 1.00 31.49 138 LEU G O 1
ATOM 27289 N N . GLY G 1 139 ? 43.580 59.287 -27.204 1.00 36.46 139 GLY G N 1
ATOM 27290 C CA . GLY G 1 139 ? 43.277 60.121 -28.312 1.00 42.68 139 GLY G CA 1
ATOM 27291 C C . GLY G 1 139 ? 42.074 60.952 -28.013 1.00 47.40 139 GLY G C 1
ATOM 27292 O O . GLY G 1 139 ? 41.316 61.180 -28.871 1.00 48.30 139 GLY G O 1
ATOM 27296 N N . ALA G 1 140 ? 41.971 61.482 -26.824 1.00 50.57 140 ALA G N 1
ATOM 27297 C CA . ALA G 1 140 ? 40.789 62.172 -26.463 1.00 45.33 140 ALA G CA 1
ATOM 27298 C C . ALA G 1 140 ? 40.647 63.505 -27.199 1.00 42.64 140 ALA G C 1
ATOM 27299 O O . ALA G 1 140 ? 41.408 64.398 -27.022 1.00 34.65 140 ALA G O 1
ATOM 27306 N N . ASP G 1 141 ? 39.700 63.532 -28.083 1.00 41.86 141 ASP G N 1
ATOM 27307 C CA . ASP G 1 141 ? 39.363 64.736 -28.755 1.00 43.77 141 ASP G CA 1
ATOM 27308 C C . ASP G 1 141 ? 38.718 65.753 -27.883 1.00 42.35 141 ASP G C 1
ATOM 27309 O O . ASP G 1 141 ? 39.018 66.888 -28.053 1.00 36.65 141 ASP G O 1
ATOM 27318 N N . VAL G 1 142 ? 37.809 65.298 -27.008 1.00 48.27 142 VAL G N 1
ATOM 27319 C CA . VAL G 1 142 ? 37.011 66.107 -26.101 1.00 40.10 142 VAL G CA 1
ATOM 27320 C C . VAL G 1 142 ? 36.924 65.474 -24.730 1.00 46.04 142 VAL G C 1
ATOM 27321 O O . VAL G 1 142 ? 36.794 64.290 -24.644 1.00 35.13 142 VAL G O 1
ATOM 27334 N N . VAL G 1 143 ? 36.933 66.312 -23.696 1.00 40.92 143 VAL G N 1
ATOM 27335 C CA . VAL G 1 143 ? 36.890 65.896 -22.306 1.00 34.04 143 VAL G CA 1
ATOM 27336 C C . VAL G 1 143 ? 35.673 66.449 -21.576 1.00 38.13 143 VAL G C 1
ATOM 27337 O O . VAL G 1 143 ? 35.386 67.599 -21.714 1.00 30.31 143 VAL G O 1
ATOM 27350 N N . VAL G 1 144 ? 34.967 65.624 -20.821 1.00 41.48 144 VAL G N 1
ATOM 27351 C CA . VAL G 1 144 ? 33.800 66.093 -20.095 1.00 34.55 144 VAL G CA 1
ATOM 27352 C C . VAL G 1 144 ? 33.930 65.841 -18.602 1.00 35.61 144 VAL G C 1
ATOM 27353 O O . VAL G 1 144 ? 34.316 64.806 -18.205 1.00 40.26 144 VAL G O 1
ATOM 27366 N N . LEU G 1 145 ? 33.563 66.779 -17.795 1.00 36.52 145 LEU G N 1
ATOM 27367 C CA . LEU G 1 145 ? 33.679 66.611 -16.386 1.00 39.58 145 LEU G CA 1
ATOM 27368 C C . LEU G 1 145 ? 32.324 66.568 -15.659 1.00 31.31 145 LEU G C 1
ATOM 27369 O O . LEU G 1 145 ? 31.615 67.485 -15.727 1.00 23.48 145 LEU G O 1
ATOM 27385 N N . ASP G 1 146 ? 31.990 65.447 -15.046 1.00 20.49 146 ASP G N 1
ATOM 27386 C CA . ASP G 1 146 ? 30.833 65.324 -14.199 1.00 15.23 146 ASP G CA 1
ATOM 27387 C C . ASP G 1 146 ? 31.330 65.116 -12.727 1.00 26.77 146 ASP G C 1
ATOM 27388 O O . ASP G 1 146 ? 31.587 64.023 -12.279 1.00 20.58 146 ASP G O 1
ATOM 27397 N N . GLY G 1 147 ? 31.322 66.206 -11.996 1.00 22.94 147 GLY G N 1
ATOM 27398 C CA . GLY G 1 147 ? 31.716 66.272 -10.622 1.00 17.67 147 GLY G CA 1
ATOM 27399 C C . GLY G 1 147 ? 33.142 65.993 -10.236 1.00 16.39 147 GLY G C 1
ATOM 27400 O O . GLY G 1 147 ? 33.381 65.299 -9.322 1.00 21.15 147 GLY G O 1
ATOM 27404 N N . LEU G 1 148 ? 34.076 66.477 -10.993 1.00 10.44 148 LEU G N 1
ATOM 27405 C CA . LEU G 1 148 ? 35.426 66.302 -10.630 1.00 14.57 148 LEU G CA 1
ATOM 27406 C C . LEU G 1 148 ? 35.704 67.298 -9.489 1.00 18.36 148 LEU G C 1
ATOM 27407 O O . LEU G 1 148 ? 35.490 68.449 -9.607 1.00 19.36 148 LEU G O 1
ATOM 27423 N N . LEU G 1 149 ? 36.087 66.799 -8.359 1.00 23.84 149 LEU G N 1
ATOM 27424 C CA . LEU G 1 149 ? 36.416 67.632 -7.273 1.00 18.71 149 LEU G CA 1
ATOM 27425 C C . LEU G 1 149 ? 37.779 68.241 -7.358 1.00 28.86 149 LEU G C 1
ATOM 27426 O O . LEU G 1 149 ? 37.980 69.183 -6.741 1.00 33.05 149 LEU G O 1
ATOM 27442 N N . VAL G 1 150 ? 38.652 67.724 -8.171 1.00 33.43 150 VAL G N 1
ATOM 27443 C CA . VAL G 1 150 ? 39.956 68.287 -8.264 1.00 28.69 150 VAL G CA 1
ATOM 27444 C C . VAL G 1 150 ? 39.860 69.411 -9.290 1.00 27.08 150 VAL G C 1
ATOM 27445 O O . VAL G 1 150 ? 39.771 69.146 -10.435 1.00 16.39 150 VAL G O 1
ATOM 27458 N N . ILE G 1 151 ? 39.902 70.651 -8.835 1.00 23.64 151 ILE G N 1
ATOM 27459 C CA . ILE G 1 151 ? 39.828 71.809 -9.701 1.00 20.87 151 ILE G CA 1
ATOM 27460 C C . ILE G 1 151 ? 41.095 71.883 -10.562 1.00 24.21 151 ILE G C 1
ATOM 27461 O O . ILE G 1 151 ? 42.137 71.965 -10.056 1.00 23.66 151 ILE G O 1
ATOM 27477 N N . LEU G 1 152 ? 40.959 71.859 -11.873 1.00 32.11 152 LEU G N 1
ATOM 27478 C CA . LEU G 1 152 ? 42.096 71.825 -12.769 1.00 21.96 152 LEU G CA 1
ATOM 27479 C C . LEU G 1 152 ? 42.882 73.096 -12.926 1.00 28.75 152 LEU G C 1
ATOM 27480 O O . LEU G 1 152 ? 42.340 74.140 -12.778 1.00 24.53 152 LEU G O 1
ATOM 27496 N N . ASP G 1 153 ? 44.180 72.967 -13.163 1.00 28.99 153 ASP G N 1
ATOM 27497 C CA . ASP G 1 153 ? 45.059 74.086 -13.335 1.00 21.20 153 ASP G CA 1
ATOM 27498 C C . ASP G 1 153 ? 45.953 73.894 -14.548 1.00 29.10 153 ASP G C 1
ATOM 27499 O O . ASP G 1 153 ? 45.484 74.062 -15.598 1.00 35.29 153 ASP G O 1
ATOM 27508 N N . GLU G 1 154 ? 47.124 73.355 -14.410 1.00 32.82 154 GLU G N 1
ATOM 27509 C CA . GLU G 1 154 ? 48.062 73.213 -15.481 1.00 33.23 154 GLU G CA 1
ATOM 27510 C C . GLU G 1 154 ? 47.529 72.494 -16.712 1.00 36.78 154 GLU G C 1
ATOM 27511 O O . GLU G 1 154 ? 48.003 72.749 -17.769 1.00 30.69 154 GLU G O 1
ATOM 27523 N N . LEU G 1 155 ? 46.613 71.565 -16.538 1.00 34.74 155 LEU G N 1
ATOM 27524 C CA . LEU G 1 155 ? 45.949 70.905 -17.638 1.00 34.24 155 LEU G CA 1
ATOM 27525 C C . LEU G 1 155 ? 45.123 71.878 -18.455 1.00 32.29 155 LEU G C 1
ATOM 27526 O O . LEU G 1 155 ? 45.022 71.746 -19.645 1.00 25.62 155 LEU G O 1
ATOM 27542 N N . VAL G 1 156 ? 44.508 72.792 -17.788 1.00 29.12 156 VAL G N 1
ATOM 27543 C CA . VAL G 1 156 ? 43.769 73.717 -18.521 1.00 31.93 156 VAL G CA 1
ATOM 27544 C C . VAL G 1 156 ? 44.495 75.000 -18.958 1.00 36.42 156 VAL G C 1
ATOM 27545 O O . VAL G 1 156 ? 44.031 75.593 -19.851 1.00 31.05 156 VAL G O 1
ATOM 27558 N N . ARG G 1 157 ? 45.683 75.272 -18.479 1.00 36.39 157 ARG G N 1
ATOM 27559 C CA . ARG G 1 157 ? 46.329 76.520 -18.706 1.00 38.79 157 ARG G CA 1
ATOM 27560 C C . ARG G 1 157 ? 46.507 76.899 -20.179 1.00 40.31 157 ARG G C 1
ATOM 27561 O O . ARG G 1 157 ? 46.718 76.025 -20.992 1.00 39.63 157 ARG G O 1
ATOM 27582 N N . PRO G 1 158 ? 46.469 78.186 -20.496 1.00 39.63 158 PRO G N 1
ATOM 27583 C CA . PRO G 1 158 ? 46.533 78.653 -21.873 1.00 48.18 158 PRO G CA 1
ATOM 27584 C C . PRO G 1 158 ? 47.754 78.136 -22.574 1.00 35.83 158 PRO G C 1
ATOM 27585 O O . PRO G 1 158 ? 48.853 78.397 -22.175 1.00 33.95 158 PRO G O 1
ATOM 27596 N N . GLY G 1 159 ? 47.518 77.481 -23.679 1.00 32.16 159 GLY G N 1
ATOM 27597 C CA . GLY G 1 159 ? 48.570 76.824 -24.390 1.00 27.20 159 GLY G CA 1
ATOM 27598 C C . GLY G 1 159 ? 48.699 75.369 -24.110 1.00 31.72 159 GLY G C 1
ATOM 27599 O O . GLY G 1 159 ? 49.235 74.699 -24.892 1.00 34.33 159 GLY G O 1
ATOM 27603 N N . ALA G 1 160 ? 48.176 74.890 -23.028 1.00 40.53 160 ALA G N 1
ATOM 27604 C CA . ALA G 1 160 ? 48.184 73.458 -22.800 1.00 30.98 160 ALA G CA 1
ATOM 27605 C C . ALA G 1 160 ? 47.306 72.869 -23.860 1.00 35.06 160 ALA G C 1
ATOM 27606 O O . ALA G 1 160 ? 46.319 73.443 -24.205 1.00 43.29 160 ALA G O 1
ATOM 27613 N N . PRO G 1 161 ? 47.611 71.685 -24.332 1.00 43.61 161 PRO G N 1
ATOM 27614 C CA . PRO G 1 161 ? 46.838 71.084 -25.408 1.00 39.99 161 PRO G CA 1
ATOM 27615 C C . PRO G 1 161 ? 45.385 70.915 -25.140 1.00 44.23 161 PRO G C 1
ATOM 27616 O O . PRO G 1 161 ? 44.638 71.095 -26.033 1.00 51.42 161 PRO G O 1
ATOM 27627 N N . PHE G 1 162 ? 45.006 70.567 -23.943 1.00 42.80 162 PHE G N 1
ATOM 27628 C CA . PHE G 1 162 ? 43.636 70.418 -23.639 1.00 35.52 162 PHE G CA 1
ATOM 27629 C C . PHE G 1 162 ? 43.010 71.674 -23.111 1.00 39.37 162 PHE G C 1
ATOM 27630 O O . PHE G 1 162 ? 41.932 71.558 -22.648 1.00 39.28 162 PHE G O 1
ATOM 27647 N N . ALA G 1 163 ? 43.647 72.820 -23.224 1.00 31.48 163 ALA G N 1
ATOM 27648 C CA . ALA G 1 163 ? 43.112 73.999 -22.615 1.00 30.25 163 ALA G CA 1
ATOM 27649 C C . ALA G 1 163 ? 41.728 74.373 -23.070 1.00 35.69 163 ALA G C 1
ATOM 27650 O O . ALA G 1 163 ? 40.902 74.491 -22.259 1.00 48.22 163 ALA G O 1
ATOM 27657 N N . ARG G 1 164 ? 41.464 74.534 -24.344 1.00 30.80 164 ARG G N 1
ATOM 27658 C CA . ARG G 1 164 ? 40.109 74.791 -24.791 1.00 29.59 164 ARG G CA 1
ATOM 27659 C C . ARG G 1 164 ? 39.255 73.533 -25.062 1.00 39.90 164 ARG G C 1
ATOM 27660 O O . ARG G 1 164 ? 38.247 73.641 -25.688 1.00 36.77 164 ARG G O 1
ATOM 27681 N N . ARG G 1 165 ? 39.754 72.391 -24.712 1.00 46.21 165 ARG G N 1
ATOM 27682 C CA . ARG G 1 165 ? 39.043 71.175 -24.835 1.00 33.96 165 ARG G CA 1
ATOM 27683 C C . ARG G 1 165 ? 38.400 70.616 -23.619 1.00 30.67 165 ARG G C 1
ATOM 27684 O O . ARG G 1 165 ? 37.917 69.578 -23.737 1.00 31.50 165 ARG G O 1
ATOM 27705 N N . ILE G 1 166 ? 38.387 71.275 -22.489 1.00 29.73 166 ILE G N 1
ATOM 27706 C CA . ILE G 1 166 ? 37.798 70.667 -21.335 1.00 29.29 166 ILE G CA 1
ATOM 27707 C C . ILE G 1 166 ? 36.539 71.376 -21.082 1.00 26.21 166 ILE G C 1
ATOM 27708 O O . ILE G 1 166 ? 36.532 72.548 -20.913 1.00 24.99 166 ILE G O 1
ATOM 27741 N N . ASN G 1 168 ? 33.012 71.383 -18.729 1.00 20.14 168 ASN G N 1
ATOM 27742 C CA . ASN G 1 168 ? 32.477 70.940 -17.517 1.00 22.42 168 ASN G CA 1
ATOM 27743 C C . ASN G 1 168 ? 30.952 71.079 -17.617 1.00 20.44 168 ASN G C 1
ATOM 27744 O O . ASN G 1 168 ? 30.478 71.940 -18.254 1.00 24.31 168 ASN G O 1
ATOM 27755 N N . ILE G 1 169 ? 30.204 70.178 -17.057 1.00 16.61 169 ILE G N 1
ATOM 27756 C CA . ILE G 1 169 ? 28.801 70.331 -17.028 1.00 18.93 169 ILE G CA 1
ATOM 27757 C C . ILE G 1 169 ? 28.417 70.645 -15.567 1.00 19.36 169 ILE G C 1
ATOM 27758 O O . ILE G 1 169 ? 28.533 69.850 -14.714 1.00 21.49 169 ILE G O 1
ATOM 27774 N N . HIS G 1 170 ? 27.927 71.804 -15.320 1.00 16.87 170 HIS G N 1
ATOM 27775 C CA . HIS G 1 170 ? 27.614 72.186 -14.024 1.00 18.32 170 HIS G CA 1
ATOM 27776 C C . HIS G 1 170 ? 26.147 72.074 -13.753 1.00 20.63 170 HIS G C 1
ATOM 27777 O O . HIS G 1 170 ? 25.417 72.038 -14.655 1.00 22.07 170 HIS G O 1
ATOM 27791 N N . PRO G 1 171 ? 25.733 72.023 -12.501 1.00 20.18 171 PRO G N 1
ATOM 27792 C CA . PRO G 1 171 ? 24.327 72.052 -12.133 1.00 17.60 171 PRO G CA 1
ATOM 27793 C C . PRO G 1 171 ? 23.703 73.400 -11.774 1.00 22.82 171 PRO G C 1
ATOM 27794 O O . PRO G 1 171 ? 23.007 73.448 -10.855 1.00 18.27 171 PRO G O 1
ATOM 27805 N N . GLY G 1 172 ? 24.042 74.457 -12.481 1.00 29.12 172 GLY G N 1
ATOM 27806 C CA . GLY G 1 172 ? 23.514 75.804 -12.324 1.00 28.26 172 GLY G CA 1
ATOM 27807 C C . GLY G 1 172 ? 23.810 76.715 -13.497 1.00 35.01 172 GLY G C 1
ATOM 27808 O O . GLY G 1 172 ? 24.591 76.369 -14.269 1.00 35.44 172 GLY G O 1
ATOM 27812 N N . VAL G 1 173 ? 23.212 77.863 -13.626 1.00 31.71 173 VAL G N 1
ATOM 27813 C CA . VAL G 1 173 ? 23.576 78.710 -14.736 1.00 34.56 173 VAL G CA 1
ATOM 27814 C C . VAL G 1 173 ? 24.789 79.459 -14.306 1.00 30.67 173 VAL G C 1
ATOM 27815 O O . VAL G 1 173 ? 24.823 79.909 -13.235 1.00 33.40 173 VAL G O 1
ATOM 27828 N N . THR G 1 174 ? 25.810 79.536 -15.107 1.00 34.10 174 THR G N 1
ATOM 27829 C CA . THR G 1 174 ? 26.995 80.223 -14.669 1.00 32.76 174 THR G CA 1
ATOM 27830 C C . THR G 1 174 ? 27.314 81.639 -15.199 1.00 35.08 174 THR G C 1
ATOM 27831 O O . THR G 1 174 ? 28.230 82.241 -14.723 1.00 27.92 174 THR G O 1
ATOM 27842 N N . ARG G 1 175 ? 26.544 82.135 -16.129 1.00 38.65 175 ARG G N 1
ATOM 27843 C CA . ARG G 1 175 ? 26.792 83.422 -16.646 1.00 42.23 175 ARG G CA 1
ATOM 27844 C C . ARG G 1 175 ? 26.709 84.538 -15.524 1.00 56.76 175 ARG G C 1
ATOM 27845 O O . ARG G 1 175 ? 25.731 84.613 -14.786 1.00 42.77 175 ARG G O 1
ATOM 27866 N N . GLU G 1 176 ? 27.709 85.430 -15.483 1.00 65.11 176 GLU G N 1
ATOM 27867 C CA . GLU G 1 176 ? 27.767 86.564 -14.531 1.00 58.21 176 GLU G CA 1
ATOM 27868 C C . GLU G 1 176 ? 26.555 87.497 -14.655 1.00 54.14 176 GLU G C 1
ATOM 27869 O O . GLU G 1 176 ? 26.138 88.062 -13.686 1.00 46.90 176 GLU G O 1
ATOM 27881 N N . ASP G 1 177 ? 26.058 87.677 -15.847 1.00 47.45 177 ASP G N 1
ATOM 27882 C CA . ASP G 1 177 ? 24.941 88.502 -16.008 1.00 56.57 177 ASP G CA 1
ATOM 27883 C C . ASP G 1 177 ? 23.632 88.045 -15.416 1.00 55.26 177 ASP G C 1
ATOM 27884 O O . ASP G 1 177 ? 23.145 88.697 -14.517 1.00 61.39 177 ASP G O 1
ATOM 27893 N N . SER G 1 178 ? 23.192 86.863 -15.787 1.00 42.95 178 SER G N 1
ATOM 27894 C CA . SER G 1 178 ? 21.891 86.367 -15.463 1.00 40.93 178 SER G CA 1
ATOM 27895 C C . SER G 1 178 ? 21.474 86.392 -14.051 1.00 40.93 178 SER G C 1
ATOM 27896 O O . SER G 1 178 ? 22.249 86.232 -13.196 1.00 43.69 178 SER G O 1
ATOM 27904 N N . PRO G 1 179 ? 20.235 86.672 -13.810 1.00 42.90 179 PRO G N 1
ATOM 27905 C CA . PRO G 1 179 ? 19.632 86.620 -12.492 1.00 43.83 179 PRO G CA 1
ATOM 27906 C C . PRO G 1 179 ? 19.581 85.225 -11.930 1.00 39.27 179 PRO G C 1
ATOM 27907 O O . PRO G 1 179 ? 19.542 85.130 -10.723 1.00 31.94 179 PRO G O 1
ATOM 27918 N N . TYR G 1 180 ? 19.624 84.249 -12.804 1.00 41.55 180 TYR G N 1
ATOM 27919 C CA . TYR G 1 180 ? 19.596 82.887 -12.422 1.00 42.40 180 TYR G CA 1
ATOM 27920 C C . TYR G 1 180 ? 20.997 82.243 -12.249 1.00 40.18 180 TYR G C 1
ATOM 27921 O O . TYR G 1 180 ? 21.100 81.070 -12.205 1.00 33.90 180 TYR G O 1
ATOM 27939 N N . GLU G 1 181 ? 22.012 83.041 -12.124 1.00 40.95 181 GLU G N 1
ATOM 27940 C CA . GLU G 1 181 ? 23.315 82.507 -11.998 1.00 40.91 181 GLU G CA 1
ATOM 27941 C C . GLU G 1 181 ? 23.432 81.660 -10.758 1.00 41.56 181 GLU G C 1
ATOM 27942 O O . GLU G 1 181 ? 23.017 82.062 -9.732 1.00 45.89 181 GLU G O 1
ATOM 27954 N N . ARG G 1 182 ? 23.959 80.493 -10.854 1.00 39.72 182 ARG G N 1
ATOM 27955 C CA . ARG G 1 182 ? 24.084 79.726 -9.665 1.00 40.31 182 ARG G CA 1
ATOM 27956 C C . ARG G 1 182 ? 25.443 79.118 -9.639 1.00 30.72 182 ARG G C 1
ATOM 27957 O O . ARG G 1 182 ? 25.591 78.003 -9.892 1.00 32.79 182 ARG G O 1
ATOM 27978 N N . ARG G 1 183 ? 26.435 79.913 -9.366 1.00 27.70 183 ARG G N 1
ATOM 27979 C CA . ARG G 1 183 ? 27.799 79.446 -9.392 1.00 28.84 183 ARG G CA 1
ATOM 27980 C C . ARG G 1 183 ? 28.304 78.542 -8.262 1.00 28.43 183 ARG G C 1
ATOM 27981 O O . ARG G 1 183 ? 27.829 78.594 -7.190 1.00 33.38 183 ARG G O 1
ATOM 28002 N N . GLY G 1 184 ? 29.224 77.672 -8.570 1.00 23.70 184 GLY G N 1
ATOM 28003 C CA . GLY G 1 184 ? 29.894 76.882 -7.583 1.00 30.83 184 GLY G CA 1
ATOM 28004 C C . GLY G 1 184 ? 29.320 75.692 -6.837 1.00 22.77 184 GLY G C 1
ATOM 28005 O O . GLY G 1 184 ? 28.293 75.229 -7.118 1.00 18.01 184 GLY G O 1
ATOM 28009 N N . ALA G 1 185 ? 29.998 75.343 -5.782 1.00 23.69 185 ALA G N 1
ATOM 28010 C CA . ALA G 1 185 ? 29.718 74.199 -4.931 1.00 26.72 185 ALA G CA 1
ATOM 28011 C C . ALA G 1 185 ? 28.353 74.135 -4.291 1.00 25.51 185 ALA G C 1
ATOM 28012 O O . ALA G 1 185 ? 27.867 73.098 -4.084 1.00 18.33 185 ALA G O 1
ATOM 28019 N N . TYR G 1 186 ? 27.799 75.270 -3.999 1.00 27.67 186 TYR G N 1
ATOM 28020 C CA . TYR G 1 186 ? 26.504 75.373 -3.447 1.00 20.97 186 TYR G CA 1
ATOM 28021 C C . TYR G 1 186 ? 25.359 75.637 -4.469 1.00 16.75 186 TYR G C 1
ATOM 28022 O O . TYR G 1 186 ? 24.308 75.861 -4.067 1.00 18.03 186 TYR G O 1
ATOM 28040 N N . ALA G 1 187 ? 25.561 75.445 -5.749 1.00 15.37 187 ALA G N 1
ATOM 28041 C CA . ALA G 1 187 ? 24.593 75.890 -6.743 1.00 24.11 187 ALA G CA 1
ATOM 28042 C C . ALA G 1 187 ? 23.188 75.399 -6.622 1.00 26.87 187 ALA G C 1
ATOM 28043 O O . ALA G 1 187 ? 22.299 76.154 -6.532 1.00 28.39 187 ALA G O 1
ATOM 28050 N N . THR G 1 188 ? 23.031 74.121 -6.576 1.00 39.37 188 THR G N 1
ATOM 28051 C CA . THR G 1 188 ? 21.802 73.529 -6.350 1.00 23.38 188 THR G CA 1
ATOM 28052 C C . THR G 1 188 ? 21.286 73.925 -4.997 1.00 23.19 188 THR G C 1
ATOM 28053 O O . THR G 1 188 ? 20.189 74.261 -4.926 1.00 25.04 188 THR G O 1
ATOM 28064 N N . LEU G 1 189 ? 22.069 73.918 -3.946 1.00 25.70 189 LEU G N 1
ATOM 28065 C CA . LEU G 1 189 ? 21.551 74.294 -2.664 1.00 27.07 189 LEU G CA 1
ATOM 28066 C C . LEU G 1 189 ? 21.023 75.714 -2.674 1.00 37.25 189 LEU G C 1
ATOM 28067 O O . LEU G 1 189 ? 20.023 75.959 -2.114 1.00 33.29 189 LEU G O 1
ATOM 28083 N N . ASP G 1 190 ? 21.748 76.625 -3.286 1.00 36.05 190 ASP G N 1
ATOM 28084 C CA . ASP G 1 190 ? 21.297 77.968 -3.393 1.00 25.40 190 ASP G CA 1
ATOM 28085 C C . ASP G 1 190 ? 20.054 78.085 -4.210 1.00 28.80 190 ASP G C 1
ATOM 28086 O O . ASP G 1 190 ? 19.300 78.888 -3.933 1.00 39.69 190 ASP G O 1
ATOM 28095 N N . ALA G 1 191 ? 19.871 77.290 -5.213 1.00 35.31 191 ALA G N 1
ATOM 28096 C CA . ALA G 1 191 ? 18.659 77.325 -5.970 1.00 36.27 191 ALA G CA 1
ATOM 28097 C C . ALA G 1 191 ? 17.420 76.918 -5.152 1.00 36.27 191 ALA G C 1
ATOM 28098 O O . ALA G 1 191 ? 16.479 77.588 -5.181 1.00 42.31 191 ALA G O 1
ATOM 28105 N N . LEU G 1 192 ? 17.494 75.866 -4.382 1.00 31.81 192 LEU G N 1
ATOM 28106 C CA . LEU G 1 192 ? 16.452 75.443 -3.565 1.00 26.40 192 LEU G CA 1
ATOM 28107 C C . LEU G 1 192 ? 16.053 76.495 -2.542 1.00 44.16 192 LEU G C 1
ATOM 28108 O O . LEU G 1 192 ? 14.899 76.698 -2.316 1.00 40.97 192 LEU G O 1
ATOM 28124 N N . TYR G 1 193 ? 17.003 77.106 -1.875 1.00 42.44 193 TYR G N 1
ATOM 28125 C CA . TYR G 1 193 ? 16.707 78.116 -0.891 1.00 38.94 193 TYR G CA 1
ATOM 28126 C C . TYR G 1 193 ? 16.144 79.428 -1.419 1.00 46.45 193 TYR G C 1
ATOM 28127 O O . TYR G 1 193 ? 15.281 79.975 -0.789 1.00 58.01 193 TYR G O 1
ATOM 28145 N N . GLY G 1 194 ? 16.685 79.898 -2.548 1.00 41.50 194 GLY G N 1
ATOM 28146 C CA . GLY G 1 194 ? 16.346 81.142 -3.234 1.00 50.00 194 GLY G CA 1
ATOM 28147 C C . GLY G 1 194 ? 14.899 81.274 -3.661 1.00 56.17 194 GLY G C 1
ATOM 28148 O O . GLY G 1 194 ? 14.349 82.333 -3.667 1.00 57.59 194 GLY G O 1
ATOM 28152 N N . ALA G 1 195 ? 14.300 80.165 -4.059 1.00 64.44 195 ALA G N 1
ATOM 28153 C CA . ALA G 1 195 ? 12.887 80.063 -4.351 1.00 54.19 195 ALA G CA 1
ATOM 28154 C C . ALA G 1 195 ? 12.126 80.227 -3.051 1.00 59.91 195 ALA G C 1
ATOM 28155 O O . ALA G 1 195 ? 11.034 80.676 -3.087 1.00 63.69 195 ALA G O 1
ATOM 28162 N N . ARG G 1 196 ? 12.700 79.858 -1.939 1.00 59.68 196 ARG G N 1
ATOM 28163 C CA . ARG G 1 196 ? 12.044 80.048 -0.688 1.00 62.13 196 ARG G CA 1
ATOM 28164 C C . ARG G 1 196 ? 12.281 81.466 -0.143 1.00 68.33 196 ARG G C 1
ATOM 28165 O O . ARG G 1 196 ? 12.031 81.663 1.026 1.00 64.55 196 ARG G O 1
ATOM 28186 N N . GLY G 1 197 ? 12.774 82.341 -0.987 1.00 62.43 197 GLY G N 1
ATOM 28187 C CA . GLY G 1 197 ? 13.113 83.675 -0.615 1.00 58.05 197 GLY G CA 1
ATOM 28188 C C . GLY G 1 197 ? 14.301 83.791 0.319 1.00 59.98 197 GLY G C 1
ATOM 28189 O O . GLY G 1 197 ? 14.448 84.848 0.870 1.00 55.40 197 GLY G O 1
ATOM 28193 N N . GLU G 1 198 ? 15.115 82.759 0.469 1.00 51.59 198 GLU G N 1
ATOM 28194 C CA . GLU G 1 198 ? 16.237 82.845 1.365 1.00 48.89 198 GLU G CA 1
ATOM 28195 C C . GLU G 1 198 ? 17.613 82.561 0.777 1.00 53.77 198 GLU G C 1
ATOM 28196 O O . GLU G 1 198 ? 17.740 81.851 -0.163 1.00 54.88 198 GLU G O 1
ATOM 28208 N N . LYS G 1 199 ? 18.619 83.241 1.296 1.00 49.83 199 LYS G N 1
ATOM 28209 C CA . LYS G 1 199 ? 19.976 83.076 0.874 1.00 42.61 199 LYS G CA 1
ATOM 28210 C C . LYS G 1 199 ? 20.882 82.839 2.092 1.00 40.44 199 LYS G C 1
ATOM 28211 O O . LYS G 1 199 ? 20.828 83.578 3.005 1.00 35.27 199 LYS G O 1
ATOM 28230 N N . VAL G 1 200 ? 21.691 81.809 2.077 1.00 34.33 200 VAL G N 1
ATOM 28231 C CA . VAL G 1 200 ? 22.511 81.522 3.198 1.00 36.60 200 VAL G CA 1
ATOM 28232 C C . VAL G 1 200 ? 23.789 82.308 3.213 1.00 35.38 200 VAL G C 1
ATOM 28233 O O . VAL G 1 200 ? 24.529 82.249 2.336 1.00 27.11 200 VAL G O 1
ATOM 28246 N N . VAL G 1 201 ? 24.000 83.097 4.216 1.00 34.89 201 VAL G N 1
ATOM 28247 C CA . VAL G 1 201 ? 25.227 83.816 4.339 1.00 30.28 201 VAL G CA 1
ATOM 28248 C C . VAL G 1 201 ? 26.320 83.133 5.121 1.00 33.97 201 VAL G C 1
ATOM 28249 O O . VAL G 1 201 ? 27.407 83.518 5.006 1.00 35.74 201 VAL G O 1
ATOM 28262 N N . ASP G 1 202 ? 25.996 82.177 5.933 1.00 50.19 202 ASP G N 1
ATOM 28263 C CA . ASP G 1 202 ? 26.999 81.401 6.614 1.00 49.48 202 ASP G CA 1
ATOM 28264 C C . ASP G 1 202 ? 26.582 79.904 6.625 1.00 39.38 202 ASP G C 1
ATOM 28265 O O . ASP G 1 202 ? 25.708 79.552 7.334 1.00 26.78 202 ASP G O 1
ATOM 28274 N N . TRP G 1 203 ? 27.283 79.061 5.857 1.00 47.50 203 TRP G N 1
ATOM 28275 C CA . TRP G 1 203 ? 27.004 77.608 5.738 1.00 48.96 203 TRP G CA 1
ATOM 28276 C C . TRP G 1 203 ? 27.152 76.815 7.030 1.00 48.19 203 TRP G C 1
ATOM 28277 O O . TRP G 1 203 ? 26.429 75.920 7.272 1.00 55.25 203 TRP G O 1
ATOM 28298 N N . ALA G 1 204 ? 28.115 77.119 7.843 1.00 49.76 204 ALA G N 1
ATOM 28299 C CA . ALA G 1 204 ? 28.184 76.499 9.147 1.00 51.72 204 ALA G CA 1
ATOM 28300 C C . ALA G 1 204 ? 27.022 76.910 10.110 1.00 52.11 204 ALA G C 1
ATOM 28301 O O . ALA G 1 204 ? 26.476 76.109 10.797 1.00 38.30 204 ALA G O 1
ATOM 28308 N N . THR G 1 205 ? 26.746 78.186 10.146 1.00 57.08 205 THR G N 1
ATOM 28309 C CA . THR G 1 205 ? 25.736 78.768 10.977 1.00 44.85 205 THR G CA 1
ATOM 28310 C C . THR G 1 205 ? 24.351 78.673 10.450 1.00 54.62 205 THR G C 1
ATOM 28311 O O . THR G 1 205 ? 23.451 78.969 11.138 1.00 66.21 205 THR G O 1
ATOM 28339 N N . GLU G 1 207 ? 22.953 80.802 8.833 1.00 50.54 207 GLU G N 1
ATOM 28340 C CA . GLU G 1 207 ? 22.215 82.028 8.919 1.00 45.47 207 GLU G CA 1
ATOM 28341 C C . GLU G 1 207 ? 21.796 82.446 7.540 1.00 39.88 207 GLU G C 1
ATOM 28342 O O . GLU G 1 207 ? 22.610 82.673 6.729 1.00 39.39 207 GLU G O 1
ATOM 28354 N N . LYS G 1 208 ? 20.513 82.549 7.322 1.00 35.00 208 LYS G N 1
ATOM 28355 C CA . LYS G 1 208 ? 20.025 82.913 6.058 1.00 44.79 208 LYS G CA 1
ATOM 28356 C C . LYS G 1 208 ? 19.431 84.276 6.106 1.00 53.09 208 LYS G C 1
ATOM 28357 O O . LYS G 1 208 ? 18.942 84.691 7.106 1.00 44.76 208 LYS G O 1
ATOM 28376 N N . VAL G 1 209 ? 19.479 84.936 4.975 1.00 52.42 209 VAL G N 1
ATOM 28377 C CA . VAL G 1 209 ? 18.927 86.229 4.809 1.00 53.00 209 VAL G CA 1
ATOM 28378 C C . VAL G 1 209 ? 17.970 86.270 3.636 1.00 58.83 209 VAL G C 1
ATOM 28379 O O . VAL G 1 209 ? 18.338 85.959 2.550 1.00 65.83 209 VAL G O 1
ATOM 28392 N N . ALA G 1 210 ? 16.785 86.800 3.834 1.00 58.36 210 ALA G N 1
ATOM 28393 C CA . ALA G 1 210 ? 15.789 86.765 2.797 1.00 60.12 210 ALA G CA 1
ATOM 28394 C C . ALA G 1 210 ? 16.251 87.487 1.562 1.00 51.59 210 ALA G C 1
ATOM 28395 O O . ALA G 1 210 ? 17.031 88.371 1.664 1.00 45.06 210 ALA G O 1
ATOM 28402 N N . VAL G 1 211 ? 15.831 87.016 0.404 1.00 50.41 211 VAL G N 1
ATOM 28403 C CA . VAL G 1 211 ? 16.230 87.617 -0.865 1.00 55.72 211 VAL G CA 1
ATOM 28404 C C . VAL G 1 211 ? 15.100 87.528 -1.862 1.00 51.65 211 VAL G C 1
ATOM 28405 O O . VAL G 1 211 ? 14.209 86.754 -1.683 1.00 53.80 211 VAL G O 1
ATOM 28418 N N . GLU G 1 212 ? 15.147 88.376 -2.858 1.00 38.55 212 GLU G N 1
ATOM 28419 C CA . GLU G 1 212 ? 14.145 88.413 -3.887 1.00 54.74 212 GLU G CA 1
ATOM 28420 C C . GLU G 1 212 ? 14.137 87.012 -4.508 1.00 51.11 212 GLU G C 1
ATOM 28421 O O . GLU G 1 212 ? 15.136 86.587 -5.021 1.00 43.63 212 GLU G O 1
ATOM 28433 N N . PRO G 1 213 ? 13.005 86.329 -4.524 1.00 46.72 213 PRO G N 1
ATOM 28434 C CA . PRO G 1 213 ? 12.855 84.951 -4.985 1.00 47.81 213 PRO G CA 1
ATOM 28435 C C . PRO G 1 213 ? 12.839 84.656 -6.459 1.00 45.45 213 PRO G C 1
ATOM 28436 O O . PRO G 1 213 ? 12.101 85.294 -7.127 1.00 53.77 213 PRO G O 1
ATOM 28447 N N . LEU G 1 214 ? 13.645 83.733 -6.930 1.00 41.14 214 LEU G N 1
ATOM 28448 C CA . LEU G 1 214 ? 13.635 83.341 -8.306 1.00 36.03 214 LEU G CA 1
ATOM 28449 C C . LEU G 1 214 ? 13.271 81.895 -8.294 1.00 33.66 214 LEU G C 1
ATOM 28450 O O . LEU G 1 214 ? 13.771 81.177 -7.531 1.00 34.49 214 LEU G O 1
ATOM 28466 N N . TYR G 1 215 ? 12.379 81.486 -9.162 1.00 35.29 215 TYR G N 1
ATOM 28467 C CA . TYR G 1 215 ? 11.916 80.104 -9.176 1.00 44.27 215 TYR G CA 1
ATOM 28468 C C . TYR G 1 215 ? 12.479 79.161 -10.204 1.00 39.04 215 TYR G C 1
ATOM 28469 O O . TYR G 1 215 ? 11.894 78.182 -10.439 1.00 34.61 215 TYR G O 1
ATOM 28487 N N . TRP G 1 216 ? 13.580 79.485 -10.813 1.00 41.81 216 TRP G N 1
ATOM 28488 C CA . TRP G 1 216 ? 14.121 78.627 -11.800 1.00 33.24 216 TRP G CA 1
ATOM 28489 C C . TRP G 1 216 ? 15.615 78.432 -11.610 1.00 37.35 216 TRP G C 1
ATOM 28490 O O . TRP G 1 216 ? 16.254 79.221 -11.031 1.00 33.14 216 TRP G O 1
ATOM 28511 N N . THR G 1 217 ? 16.092 77.305 -12.072 1.00 39.10 217 THR G N 1
ATOM 28512 C CA . THR G 1 217 ? 17.473 76.972 -12.127 1.00 36.14 217 THR G CA 1
ATOM 28513 C C . THR G 1 217 ? 17.732 76.151 -13.375 1.00 32.49 217 THR G C 1
ATOM 28514 O O . THR G 1 217 ? 16.834 75.830 -14.098 1.00 30.14 217 THR G O 1
ATOM 28525 N N . GLY G 1 218 ? 18.998 75.897 -13.609 1.00 31.94 218 GLY G N 1
ATOM 28526 C CA . GLY G 1 218 ? 19.469 75.232 -14.780 1.00 30.52 218 GLY G CA 1
ATOM 28527 C C . GLY G 1 218 ? 20.815 74.563 -14.718 1.00 33.65 218 GLY G C 1
ATOM 28528 O O . GLY G 1 218 ? 21.159 74.067 -13.740 1.00 25.29 218 GLY G O 1
ATOM 28532 N N . ALA G 1 219 ? 21.508 74.552 -15.836 1.00 35.53 219 ALA G N 1
ATOM 28533 C CA . ALA G 1 219 ? 22.791 73.956 -16.051 1.00 22.17 219 ALA G CA 1
ATOM 28534 C C . ALA G 1 219 ? 23.650 74.722 -17.078 1.00 32.01 219 ALA G C 1
ATOM 28535 O O . ALA G 1 219 ? 23.160 75.305 -17.975 1.00 31.95 219 ALA G O 1
ATOM 28542 N N . SER G 1 220 ? 24.960 74.715 -16.896 1.00 37.66 220 SER G N 1
ATOM 28543 C CA . SER G 1 220 ? 25.854 75.374 -17.770 1.00 29.10 220 SER G CA 1
ATOM 28544 C C . SER G 1 220 ? 27.014 74.464 -18.255 1.00 27.31 220 SER G C 1
ATOM 28545 O O . SER G 1 220 ? 27.717 73.961 -17.478 1.00 26.65 220 SER G O 1
ATOM 28553 N N . PHE G 1 221 ? 27.153 74.301 -19.561 1.00 31.95 221 PHE G N 1
ATOM 28554 C CA . PHE G 1 221 ? 28.202 73.555 -20.212 1.00 25.53 221 PHE G CA 1
ATOM 28555 C C . PHE G 1 221 ? 29.278 74.566 -20.549 1.00 31.81 221 PHE G C 1
ATOM 28556 O O . PHE G 1 221 ? 29.197 75.176 -21.560 1.00 33.74 221 PHE G O 1
ATOM 28573 N N . HIS G 1 222 ? 30.313 74.662 -19.756 1.00 28.65 222 HIS G N 1
ATOM 28574 C CA . HIS G 1 222 ? 31.305 75.656 -19.937 1.00 30.96 222 HIS G CA 1
ATOM 28575 C C . HIS G 1 222 ? 32.721 75.178 -20.041 1.00 26.94 222 HIS G C 1
ATOM 28576 O O . HIS G 1 222 ? 33.022 74.152 -19.624 1.00 28.48 222 HIS G O 1
ATOM 28590 N N . TYR G 1 223 ? 33.558 75.997 -20.629 1.00 24.76 223 TYR G N 1
ATOM 28591 C CA . TYR G 1 223 ? 34.983 75.752 -20.738 1.00 30.10 223 TYR G CA 1
ATOM 28592 C C . TYR G 1 223 ? 35.467 76.147 -19.360 1.00 31.03 223 TYR G C 1
ATOM 28593 O O . TYR G 1 223 ? 35.134 77.180 -18.889 1.00 33.82 223 TYR G O 1
ATOM 28611 N N . VAL G 1 224 ? 36.286 75.348 -18.732 1.00 34.42 224 VAL G N 1
ATOM 28612 C CA . VAL G 1 224 ? 36.687 75.606 -17.383 1.00 26.40 224 VAL G CA 1
ATOM 28613 C C . VAL G 1 224 ? 37.673 76.660 -16.971 1.00 30.45 224 VAL G C 1
ATOM 28614 O O . VAL G 1 224 ? 37.497 77.129 -15.926 1.00 31.87 224 VAL G O 1
ATOM 28627 N N . ASP G 1 225 ? 38.652 77.053 -17.768 1.00 29.81 225 ASP G N 1
ATOM 28628 C CA . ASP G 1 225 ? 39.617 78.137 -17.420 1.00 33.57 225 ASP G CA 1
ATOM 28629 C C . ASP G 1 225 ? 39.133 79.343 -16.520 1.00 37.98 225 ASP G C 1
ATOM 28630 O O . ASP G 1 225 ? 38.147 79.980 -16.724 1.00 32.50 225 ASP G O 1
ATOM 28639 N N . SER G 1 230 ? 33.582 81.836 -14.391 1.00 40.35 230 SER G N 1
ATOM 28640 C CA . SER G 1 230 ? 33.949 80.467 -14.174 1.00 39.72 230 SER G CA 1
ATOM 28641 C C . SER G 1 230 ? 34.253 79.654 -15.396 1.00 28.21 230 SER G C 1
ATOM 28642 O O . SER G 1 230 ? 34.222 78.512 -15.296 1.00 44.97 230 SER G O 1
ATOM 28649 N N . GLY G 1 231 ? 34.602 80.207 -16.506 1.00 25.71 231 GLY G N 1
ATOM 28650 C CA . GLY G 1 231 ? 34.906 79.458 -17.660 1.00 18.96 231 GLY G CA 1
ATOM 28651 C C . GLY G 1 231 ? 33.909 79.858 -18.672 1.00 25.88 231 GLY G C 1
ATOM 28652 O O . GLY G 1 231 ? 32.775 79.831 -18.363 1.00 29.02 231 GLY G O 1
ATOM 28656 N N . GLU G 1 232 ? 34.322 80.100 -19.898 1.00 27.46 232 GLU G N 1
ATOM 28657 C CA . GLU G 1 232 ? 33.443 80.583 -20.918 1.00 22.68 232 GLU G CA 1
ATOM 28658 C C . GLU G 1 232 ? 32.279 79.693 -21.146 1.00 29.16 232 GLU G C 1
ATOM 28659 O O . GLU G 1 232 ? 32.468 78.633 -21.588 1.00 26.83 232 GLU G O 1
ATOM 28671 N N . VAL G 1 233 ? 31.074 80.164 -20.958 1.00 34.43 233 VAL G N 1
ATOM 28672 C CA . VAL G 1 233 ? 29.929 79.317 -21.153 1.00 27.54 233 VAL G CA 1
ATOM 28673 C C . VAL G 1 233 ? 29.684 78.966 -22.616 1.00 30.98 233 VAL G C 1
ATOM 28674 O O . VAL G 1 233 ? 29.843 79.774 -23.431 1.00 23.06 233 VAL G O 1
ATOM 28687 N N . PHE G 1 234 ? 29.388 77.717 -22.928 1.00 36.82 234 PHE G N 1
ATOM 28688 C CA . PHE G 1 234 ? 29.073 77.311 -24.282 1.00 26.94 234 PHE G CA 1
ATOM 28689 C C . PHE G 1 234 ? 27.600 76.959 -24.516 1.00 37.18 234 PHE G C 1
ATOM 28690 O O . PHE G 1 234 ? 27.133 77.141 -25.578 1.00 34.76 234 PHE G O 1
ATOM 28707 N N . HIS G 1 235 ? 26.941 76.376 -23.542 1.00 37.07 235 HIS G N 1
ATOM 28708 C CA . HIS G 1 235 ? 25.572 76.037 -23.659 1.00 35.42 235 HIS G CA 1
ATOM 28709 C C . HIS G 1 235 ? 24.818 76.022 -22.332 1.00 39.57 235 HIS G C 1
ATOM 28710 O O . HIS G 1 235 ? 24.876 75.067 -21.640 1.00 40.28 235 HIS G O 1
ATOM 28724 N N . ASP G 1 236 ? 24.129 77.092 -21.997 1.00 40.00 236 ASP G N 1
ATOM 28725 C CA . ASP G 1 236 ? 23.331 77.158 -20.811 1.00 31.71 236 ASP G CA 1
ATOM 28726 C C . ASP G 1 236 ? 21.964 76.552 -21.135 1.00 30.77 236 ASP G C 1
ATOM 28727 O O . ASP G 1 236 ? 21.551 76.592 -22.219 1.00 37.36 236 ASP G O 1
ATOM 28736 N N . VAL G 1 237 ? 21.307 75.922 -20.203 1.00 36.49 237 VAL G N 1
ATOM 28737 C CA . VAL G 1 237 ? 19.916 75.464 -20.348 1.00 34.73 237 VAL G CA 1
ATOM 28738 C C . VAL G 1 237 ? 19.141 75.834 -19.056 1.00 30.58 237 VAL G C 1
ATOM 28739 O O . VAL G 1 237 ? 19.549 75.489 -18.001 1.00 29.33 237 VAL G O 1
ATOM 28752 N N . LEU G 1 238 ? 18.013 76.472 -19.163 1.00 26.98 238 LEU G N 1
ATOM 28753 C CA . LEU G 1 238 ? 17.302 76.897 -17.989 1.00 30.35 238 LEU G CA 1
ATOM 28754 C C . LEU G 1 238 ? 15.835 76.446 -17.947 1.00 23.78 238 LEU G C 1
ATOM 28755 O O . LEU G 1 238 ? 14.953 77.153 -18.278 1.00 32.89 238 LEU G O 1
ATOM 28771 N N . LYS G 1 239 ? 15.629 75.223 -17.547 1.00 29.02 239 LYS G N 1
ATOM 28772 C CA . LYS G 1 239 ? 14.328 74.618 -17.472 1.00 37.72 239 LYS G CA 1
ATOM 28773 C C . LYS G 1 239 ? 13.910 73.961 -16.146 1.00 47.18 239 LYS G C 1
ATOM 28774 O O . LYS G 1 239 ? 13.052 73.152 -16.131 1.00 40.57 239 LYS G O 1
ATOM 28793 N N . THR G 1 240 ? 14.511 74.332 -15.051 1.00 48.64 240 THR G N 1
ATOM 28794 C CA . THR G 1 240 ? 14.187 73.726 -13.810 1.00 42.07 240 THR G CA 1
ATOM 28795 C C . THR G 1 240 ? 13.325 74.672 -12.981 1.00 42.89 240 THR G C 1
ATOM 28796 O O . THR G 1 240 ? 13.752 75.713 -12.565 1.00 43.57 240 THR G O 1
ATOM 28807 N N . GLU G 1 241 ? 12.101 74.266 -12.757 1.00 40.43 241 GLU G N 1
ATOM 28808 C CA . GLU G 1 241 ? 11.158 75.052 -12.004 1.00 43.18 241 GLU G CA 1
ATOM 28809 C C . GLU G 1 241 ? 11.285 74.575 -10.553 1.00 44.62 241 GLU G C 1
ATOM 28810 O O . GLU G 1 241 ? 11.460 73.461 -10.328 1.00 24.65 241 GLU G O 1
ATOM 28822 N N . ILE G 1 242 ? 11.260 75.463 -9.587 1.00 53.28 242 ILE G N 1
ATOM 28823 C CA . ILE G 1 242 ? 11.460 75.037 -8.197 1.00 52.65 242 ILE G CA 1
ATOM 28824 C C . ILE G 1 242 ? 10.408 75.513 -7.193 1.00 40.56 242 ILE G C 1
ATOM 28825 O O . ILE G 1 242 ? 10.111 76.648 -7.170 1.00 34.53 242 ILE G O 1
ATOM 28841 N N . SER G 1 243 ? 9.934 74.635 -6.357 1.00 42.62 243 SER G N 1
ATOM 28842 C CA . SER G 1 243 ? 9.011 75.008 -5.330 1.00 41.51 243 SER G CA 1
ATOM 28843 C C . SER G 1 243 ? 9.700 75.204 -3.979 1.00 42.91 243 SER G C 1
ATOM 28844 O O . SER G 1 243 ? 10.723 74.707 -3.763 1.00 47.96 243 SER G O 1
ATOM 28852 N N . PRO G 1 244 ? 9.126 75.979 -3.126 1.00 50.82 244 PRO G N 1
ATOM 28853 C CA . PRO G 1 244 ? 9.573 76.078 -1.766 1.00 52.46 244 PRO G CA 1
ATOM 28854 C C . PRO G 1 244 ? 9.444 74.753 -1.069 1.00 49.44 244 PRO G C 1
ATOM 28855 O O . PRO G 1 244 ? 10.222 74.573 -0.155 1.00 46.26 244 PRO G O 1
ATOM 28866 N N . ASP G 1 245 ? 8.477 73.945 -1.448 1.00 41.92 245 ASP G N 1
ATOM 28867 C CA . ASP G 1 245 ? 8.246 72.664 -0.832 1.00 44.54 245 ASP G CA 1
ATOM 28868 C C . ASP G 1 245 ? 8.941 71.379 -1.370 1.00 45.61 245 ASP G C 1
ATOM 28869 O O . ASP G 1 245 ? 8.711 70.328 -0.859 1.00 38.91 245 ASP G O 1
ATOM 28878 N N . ASP G 1 246 ? 9.761 71.484 -2.388 1.00 47.09 246 ASP G N 1
ATOM 28879 C CA . ASP G 1 246 ? 10.446 70.340 -2.903 1.00 52.32 246 ASP G CA 1
ATOM 28880 C C . ASP G 1 246 ? 11.660 69.954 -2.072 1.00 50.35 246 ASP G C 1
ATOM 28881 O O . ASP G 1 246 ? 12.345 70.799 -1.591 1.00 48.28 246 ASP G O 1
ATOM 28890 N N . THR G 1 247 ? 11.929 68.671 -1.918 1.00 31.97 247 THR G N 1
ATOM 28891 C CA . THR G 1 247 ? 13.072 68.193 -1.169 1.00 30.44 247 THR G CA 1
ATOM 28892 C C . THR G 1 247 ? 14.335 68.368 -1.930 1.00 28.26 247 THR G C 1
ATOM 28893 O O . THR G 1 247 ? 14.275 68.515 -3.071 1.00 28.54 247 THR G O 1
ATOM 28904 N N . ILE G 1 248 ? 15.499 68.302 -1.304 1.00 32.14 248 ILE G N 1
ATOM 28905 C CA . ILE G 1 248 ? 16.760 68.515 -1.998 1.00 32.21 248 ILE G CA 1
ATOM 28906 C C . ILE G 1 248 ? 17.022 67.562 -3.134 1.00 35.29 248 ILE G C 1
ATOM 28907 O O . ILE G 1 248 ? 17.451 67.959 -4.132 1.00 34.24 248 ILE G O 1
ATOM 28923 N N . LEU G 1 249 ? 16.766 66.289 -2.955 1.00 35.00 249 LEU G N 1
ATOM 28924 C CA . LEU G 1 249 ? 16.889 65.354 -4.032 1.00 30.96 249 LEU G CA 1
ATOM 28925 C C . LEU G 1 249 ? 15.910 65.574 -5.146 1.00 24.79 249 LEU G C 1
ATOM 28926 O O . LEU G 1 249 ? 16.294 65.514 -6.228 1.00 25.92 249 LEU G O 1
ATOM 28942 N N . GLU G 1 250 ? 14.681 65.918 -4.850 1.00 27.07 250 GLU G N 1
ATOM 28943 C CA . GLU G 1 250 ? 13.676 66.140 -5.873 1.00 35.12 250 GLU G CA 1
ATOM 28944 C C . GLU G 1 250 ? 14.116 67.203 -6.860 1.00 32.69 250 GLU G C 1
ATOM 28945 O O . GLU G 1 250 ? 14.168 66.941 -8.005 1.00 26.98 250 GLU G O 1
ATOM 28957 N N . LEU G 1 251 ? 14.533 68.334 -6.345 1.00 35.58 251 LEU G N 1
ATOM 28958 C CA . LEU G 1 251 ? 15.062 69.394 -7.126 1.00 29.37 251 LEU G CA 1
ATOM 28959 C C . LEU G 1 251 ? 16.292 68.906 -7.910 1.00 27.71 251 LEU G C 1
ATOM 28960 O O . LEU G 1 251 ? 16.426 69.269 -9.002 1.00 32.91 251 LEU G O 1
ATOM 28976 N N . ARG G 1 252 ? 17.171 68.113 -7.320 1.00 26.76 252 ARG G N 1
ATOM 28977 C CA . ARG G 1 252 ? 18.299 67.560 -8.026 1.00 35.21 252 ARG G CA 1
ATOM 28978 C C . ARG G 1 252 ? 17.863 66.597 -9.153 1.00 33.82 252 ARG G C 1
ATOM 28979 O O . ARG G 1 252 ? 18.393 66.670 -10.177 1.00 33.10 252 ARG G O 1
ATOM 29000 N N . TRP G 1 253 ? 16.902 65.706 -8.911 1.00 36.04 253 TRP G N 1
ATOM 29001 C CA . TRP G 1 253 ? 16.303 64.857 -9.957 1.00 28.53 253 TRP G CA 1
ATOM 29002 C C . TRP G 1 253 ? 15.635 65.738 -10.996 1.00 30.91 253 TRP G C 1
ATOM 29003 O O . TRP G 1 253 ? 15.863 65.578 -12.119 1.00 37.05 253 TRP G O 1
ATOM 29024 N N . ASN G 1 254 ? 14.824 66.680 -10.596 1.00 33.16 254 ASN G N 1
ATOM 29025 C CA . ASN G 1 254 ? 14.181 67.551 -11.555 1.00 27.70 254 ASN G CA 1
ATOM 29026 C C . ASN G 1 254 ? 15.156 68.284 -12.400 1.00 28.38 254 ASN G C 1
ATOM 29027 O O . ASN G 1 254 ? 14.928 68.397 -13.512 1.00 30.82 254 ASN G O 1
ATOM 29038 N N . ASN G 1 255 ? 16.240 68.716 -11.812 1.00 32.85 255 ASN G N 1
ATOM 29039 C CA . ASN G 1 255 ? 17.259 69.421 -12.490 1.00 37.07 255 ASN G CA 1
ATOM 29040 C C . ASN G 1 255 ? 17.959 68.624 -13.568 1.00 30.15 255 ASN G C 1
ATOM 29041 O O . ASN G 1 255 ? 18.140 69.119 -14.612 1.00 35.78 255 ASN G O 1
ATOM 29052 N N . PHE G 1 256 ? 18.287 67.402 -13.321 1.00 33.47 256 PHE G N 1
ATOM 29053 C CA . PHE G 1 256 ? 18.941 66.621 -14.312 1.00 39.09 256 PHE G CA 1
ATOM 29054 C C . PHE G 1 256 ? 18.094 66.440 -15.544 1.00 36.80 256 PHE G C 1
ATOM 29055 O O . PHE G 1 256 ? 18.500 66.761 -16.595 1.00 33.13 256 PHE G O 1
ATOM 29072 N N . ASN G 1 257 ? 16.881 65.976 -15.351 1.00 42.02 257 ASN G N 1
ATOM 29073 C CA . ASN G 1 257 ? 15.947 65.753 -16.425 1.00 35.73 257 ASN G CA 1
ATOM 29074 C C . ASN G 1 257 ? 15.519 66.942 -17.176 1.00 31.89 257 ASN G C 1
ATOM 29075 O O . ASN G 1 257 ? 15.276 66.811 -18.311 1.00 34.73 257 ASN G O 1
ATOM 29086 N N . ASN G 1 258 ? 15.395 68.069 -16.529 1.00 41.86 258 ASN G N 1
ATOM 29087 C CA . ASN G 1 258 ? 14.944 69.269 -17.171 1.00 37.01 258 ASN G CA 1
ATOM 29088 C C . ASN G 1 258 ? 15.996 70.181 -17.835 1.00 37.98 258 ASN G C 1
ATOM 29089 O O . ASN G 1 258 ? 15.702 70.868 -18.726 1.00 36.94 258 ASN G O 1
ATOM 29100 N N . SER G 1 259 ? 17.192 70.277 -17.322 1.00 45.54 259 SER G N 1
ATOM 29101 C CA . SER G 1 259 ? 18.211 71.113 -17.937 1.00 36.08 259 SER G CA 1
ATOM 29102 C C . SER G 1 259 ? 19.586 70.612 -18.285 1.00 36.42 259 SER G C 1
ATOM 29103 O O . SER G 1 259 ? 20.154 71.058 -19.193 1.00 33.72 259 SER G O 1
ATOM 29111 N N . LEU G 1 260 ? 20.143 69.825 -17.400 1.00 26.69 260 LEU G N 1
ATOM 29112 C CA . LEU G 1 260 ? 21.447 69.299 -17.459 1.00 26.81 260 LEU G CA 1
ATOM 29113 C C . LEU G 1 260 ? 21.740 68.131 -18.377 1.00 36.91 260 LEU G C 1
ATOM 29114 O O . LEU G 1 260 ? 22.725 68.123 -19.026 1.00 27.92 260 LEU G O 1
ATOM 29130 N N . PHE G 1 261 ? 20.890 67.113 -18.355 1.00 37.28 261 PHE G N 1
ATOM 29131 C CA . PHE G 1 261 ? 21.009 66.044 -19.276 1.00 25.63 261 PHE G CA 1
ATOM 29132 C C . PHE G 1 261 ? 20.765 66.695 -20.657 1.00 32.81 261 PHE G C 1
ATOM 29133 O O . PHE G 1 261 ? 21.388 66.311 -21.565 1.00 28.01 261 PHE G O 1
ATOM 29150 N N . PRO G 1 262 ? 19.808 67.665 -20.786 1.00 46.13 262 PRO G N 1
ATOM 29151 C CA . PRO G 1 262 ? 19.639 68.370 -22.056 1.00 29.50 262 PRO G CA 1
ATOM 29152 C C . PRO G 1 262 ? 20.773 69.298 -22.436 1.00 26.72 262 PRO G C 1
ATOM 29153 O O . PRO G 1 262 ? 21.252 69.167 -23.524 1.00 32.87 262 PRO G O 1
ATOM 29164 N N . ALA G 1 263 ? 21.250 70.129 -21.531 1.00 32.99 263 ALA G N 1
ATOM 29165 C CA . ALA G 1 263 ? 22.343 71.037 -21.846 1.00 36.23 263 ALA G CA 1
ATOM 29166 C C . ALA G 1 263 ? 23.571 70.274 -22.312 1.00 35.48 263 ALA G C 1
ATOM 29167 O O . ALA G 1 263 ? 24.188 70.678 -23.253 1.00 30.93 263 ALA G O 1
ATOM 29174 N N . LEU G 1 264 ? 23.869 69.187 -21.659 1.00 24.59 264 LEU G N 1
ATOM 29175 C CA . LEU G 1 264 ? 24.959 68.384 -22.035 1.00 32.56 264 LEU G CA 1
ATOM 29176 C C . LEU G 1 264 ? 24.818 67.742 -23.404 1.00 36.27 264 LEU G C 1
ATOM 29177 O O . LEU G 1 264 ? 25.650 67.881 -24.189 1.00 34.53 264 LEU G O 1
ATOM 29193 N N . HIS G 1 265 ? 23.728 67.041 -23.650 1.00 36.82 265 HIS G N 1
ATOM 29194 C CA . HIS G 1 265 ? 23.469 66.381 -24.918 1.00 30.92 265 HIS G CA 1
ATOM 29195 C C . HIS G 1 265 ? 23.464 67.373 -26.001 1.00 38.23 265 HIS G C 1
ATOM 29196 O O . HIS G 1 265 ? 24.140 67.190 -26.941 1.00 43.42 265 HIS G O 1
ATOM 29210 N N . GLU G 1 266 ? 22.674 68.419 -25.864 1.00 33.23 266 GLU G N 1
ATOM 29211 C CA . GLU G 1 266 ? 22.660 69.453 -26.827 1.00 40.30 266 GLU G CA 1
ATOM 29212 C C . GLU G 1 266 ? 24.013 70.111 -26.977 1.00 31.69 266 GLU G C 1
ATOM 29213 O O . GLU G 1 266 ? 24.502 70.203 -28.045 1.00 27.05 266 GLU G O 1
ATOM 29225 N N . GLY G 1 267 ? 24.575 70.575 -25.884 1.00 31.32 267 GLY G N 1
ATOM 29226 C CA . GLY G 1 267 ? 25.865 71.196 -25.906 1.00 33.98 267 GLY G CA 1
ATOM 29227 C C . GLY G 1 267 ? 26.914 70.316 -26.539 1.00 31.10 267 GLY G C 1
ATOM 29228 O O . GLY G 1 267 ? 27.794 70.849 -27.113 1.00 34.31 267 GLY G O 1
ATOM 29232 N N . LEU G 1 268 ? 26.863 69.012 -26.388 1.00 36.14 268 LEU G N 1
ATOM 29233 C CA . LEU G 1 268 ? 27.853 68.162 -27.029 1.00 40.33 268 LEU G CA 1
ATOM 29234 C C . LEU G 1 268 ? 27.767 68.140 -28.603 1.00 37.99 268 LEU G C 1
ATOM 29235 O O . LEU G 1 268 ? 28.715 68.066 -29.283 1.00 33.37 268 LEU G O 1
ATOM 29251 N N . ALA G 1 269 ? 26.570 68.130 -29.104 1.00 36.88 269 ALA G N 1
ATOM 29252 C CA . ALA G 1 269 ? 26.309 68.244 -30.485 1.00 40.82 269 ALA G CA 1
ATOM 29253 C C . ALA G 1 269 ? 26.639 69.630 -31.059 1.00 32.08 269 ALA G C 1
ATOM 29254 O O . ALA G 1 269 ? 27.181 69.706 -32.065 1.00 34.91 269 ALA G O 1
ATOM 29261 N N . LEU G 1 270 ? 26.304 70.704 -30.411 1.00 27.09 270 LEU G N 1
ATOM 29262 C CA . LEU G 1 270 ? 26.606 72.024 -30.917 1.00 31.65 270 LEU G CA 1
ATOM 29263 C C . LEU G 1 270 ? 28.113 72.347 -31.078 1.00 41.63 270 LEU G C 1
ATOM 29264 O O . LEU G 1 270 ? 28.517 72.999 -31.989 1.00 32.28 270 LEU G O 1
ATOM 29280 N N . LEU G 1 271 ? 28.887 71.925 -30.097 1.00 46.80 271 LEU G N 1
ATOM 29281 C CA . LEU G 1 271 ? 30.318 72.033 -30.079 1.00 38.97 271 LEU G CA 1
ATOM 29282 C C . LEU G 1 271 ? 31.063 71.069 -31.012 1.00 32.73 271 LEU G C 1
ATOM 29283 O O . LEU G 1 271 ? 32.119 71.379 -31.358 1.00 24.98 271 LEU G O 1
ATOM 29299 N N . ALA G 1 272 ? 30.448 69.980 -31.411 1.00 31.99 272 ALA G N 1
ATOM 29300 C CA . ALA G 1 272 ? 31.052 68.955 -32.233 1.00 24.06 272 ALA G CA 1
ATOM 29301 C C . ALA G 1 272 ? 31.760 69.402 -33.449 1.00 32.53 272 ALA G C 1
ATOM 29302 O O . ALA G 1 272 ? 32.902 69.183 -33.497 1.00 31.16 272 ALA G O 1
ATOM 29309 N N . GLU G 1 273 ? 31.171 70.166 -34.382 1.00 38.76 273 GLU G N 1
ATOM 29310 C CA . GLU G 1 273 ? 31.881 70.707 -35.567 1.00 33.08 273 GLU G CA 1
ATOM 29311 C C . GLU G 1 273 ? 33.283 71.386 -35.277 1.00 42.85 273 GLU G C 1
ATOM 29312 O O . GLU G 1 273 ? 34.088 71.452 -36.177 1.00 41.84 273 GLU G O 1
ATOM 29324 N N . LYS G 1 274 ? 33.443 71.984 -34.077 1.00 46.12 274 LYS G N 1
ATOM 29325 C CA . LYS G 1 274 ? 34.558 72.489 -33.337 1.00 39.29 274 LYS G CA 1
ATOM 29326 C C . LYS G 1 274 ? 34.602 73.924 -33.295 1.00 38.03 274 LYS G C 1
ATOM 29327 O O . LYS G 1 274 ? 34.027 74.426 -32.400 1.00 41.33 274 LYS G O 1
ATOM 29346 N N . THR H 1 2 ? 94.519 58.230 5.867 1.00 33.17 2 THR H N 1
ATOM 29347 C CA . THR H 1 2 ? 93.567 58.522 6.902 1.00 31.34 2 THR H CA 1
ATOM 29348 C C . THR H 1 2 ? 92.407 59.278 6.307 1.00 32.32 2 THR H C 1
ATOM 29349 O O . THR H 1 2 ? 92.497 59.789 5.214 1.00 33.92 2 THR H O 1
ATOM 29359 N N . LYS H 1 3 ? 91.321 59.383 7.037 1.00 38.05 3 LYS H N 1
ATOM 29360 C CA . LYS H 1 3 ? 90.124 60.032 6.518 1.00 57.03 3 LYS H CA 1
ATOM 29361 C C . LYS H 1 3 ? 89.304 61.127 7.164 1.00 47.79 3 LYS H C 1
ATOM 29362 O O . LYS H 1 3 ? 89.381 61.309 8.349 1.00 42.48 3 LYS H O 1
ATOM 29381 N N . ARG H 1 4 ? 88.540 61.848 6.351 1.00 45.64 4 ARG H N 1
ATOM 29382 C CA . ARG H 1 4 ? 87.575 62.798 6.836 1.00 43.94 4 ARG H CA 1
ATOM 29383 C C . ARG H 1 4 ? 86.300 61.968 6.829 1.00 45.97 4 ARG H C 1
ATOM 29384 O O . ARG H 1 4 ? 85.825 61.633 5.800 1.00 36.53 4 ARG H O 1
ATOM 29405 N N . LYS H 1 5 ? 85.784 61.602 7.989 1.00 47.63 5 LYS H N 1
ATOM 29406 C CA . LYS H 1 5 ? 84.615 60.770 8.101 1.00 40.33 5 LYS H CA 1
ATOM 29407 C C . LYS H 1 5 ? 83.314 61.495 7.823 1.00 37.20 5 LYS H C 1
ATOM 29408 O O . LYS H 1 5 ? 82.986 62.517 8.385 1.00 31.82 5 LYS H O 1
ATOM 29427 N N . LEU H 1 6 ? 82.565 60.937 6.908 1.00 32.38 6 LEU H N 1
ATOM 29428 C CA . LEU H 1 6 ? 81.416 61.629 6.462 1.00 38.73 6 LEU H CA 1
ATOM 29429 C C . LEU H 1 6 ? 80.160 60.988 6.955 1.00 42.18 6 LEU H C 1
ATOM 29430 O O . LEU H 1 6 ? 79.941 59.844 6.706 1.00 25.85 6 LEU H O 1
ATOM 29446 N N . ALA H 1 7 ? 79.357 61.770 7.640 1.00 40.46 7 ALA H N 1
ATOM 29447 C CA . ALA H 1 7 ? 78.099 61.320 8.119 1.00 31.11 7 ALA H CA 1
ATOM 29448 C C . ALA H 1 7 ? 76.960 61.924 7.275 1.00 30.06 7 ALA H C 1
ATOM 29449 O O . ALA H 1 7 ? 76.993 63.046 6.968 1.00 28.51 7 ALA H O 1
ATOM 29456 N N . TYR H 1 8 ? 75.995 61.114 6.912 1.00 29.27 8 TYR H N 1
ATOM 29457 C CA . TYR H 1 8 ? 74.852 61.515 6.125 1.00 27.86 8 TYR H CA 1
ATOM 29458 C C . TYR H 1 8 ? 73.577 61.409 6.950 1.00 26.31 8 TYR H C 1
ATOM 29459 O O . TYR H 1 8 ? 73.527 60.760 7.889 1.00 35.46 8 TYR H O 1
ATOM 29477 N N . ILE H 1 9 ? 72.602 62.218 6.641 1.00 32.33 9 ILE H N 1
ATOM 29478 C CA . ILE H 1 9 ? 71.349 62.260 7.301 1.00 31.02 9 ILE H CA 1
ATOM 29479 C C . ILE H 1 9 ? 70.250 62.585 6.318 1.00 38.78 9 ILE H C 1
ATOM 29480 O O . ILE H 1 9 ? 70.322 63.590 5.725 1.00 33.89 9 ILE H O 1
ATOM 29496 N N . TRP H 1 10 ? 69.231 61.759 6.214 1.00 43.44 10 TRP H N 1
ATOM 29497 C CA . TRP H 1 10 ? 68.071 61.974 5.340 1.00 34.75 10 TRP H CA 1
ATOM 29498 C C . TRP H 1 10 ? 66.747 61.490 5.966 1.00 40.39 10 TRP H C 1
ATOM 29499 O O . TRP H 1 10 ? 66.733 60.808 6.927 1.00 37.36 10 TRP H O 1
ATOM 29520 N N . SER H 1 11 ? 65.645 61.948 5.451 1.00 40.51 11 SER H N 1
ATOM 29521 C CA . SER H 1 11 ? 64.397 61.505 5.936 1.00 31.03 11 SER H CA 1
ATOM 29522 C C . SER H 1 11 ? 63.912 60.616 4.854 1.00 32.25 11 SER H C 1
ATOM 29523 O O . SER H 1 11 ? 63.672 61.066 3.794 1.00 34.15 11 SER H O 1
ATOM 29531 N N . LEU H 1 12 ? 63.743 59.346 5.139 1.00 36.01 12 LEU H N 1
ATOM 29532 C CA . LEU H 1 12 ? 63.249 58.410 4.174 1.00 29.44 12 LEU H CA 1
ATOM 29533 C C . LEU H 1 12 ? 61.891 58.793 3.609 1.00 28.05 12 LEU H C 1
ATOM 29534 O O . LEU H 1 12 ? 61.615 58.513 2.502 1.00 28.43 12 LEU H O 1
ATOM 29550 N N . ARG H 1 13 ? 61.083 59.467 4.372 1.00 30.79 13 ARG H N 1
ATOM 29551 C CA . ARG H 1 13 ? 59.840 59.964 3.894 1.00 30.28 13 ARG H CA 1
ATOM 29552 C C . ARG H 1 13 ? 60.037 60.976 2.770 1.00 30.86 13 ARG H C 1
ATOM 29553 O O . ARG H 1 13 ? 59.238 61.002 1.904 1.00 28.41 13 ARG H O 1
ATOM 29574 N N . ASN H 1 14 ? 61.044 61.821 2.863 1.00 29.95 14 ASN H N 1
ATOM 29575 C CA . ASN H 1 14 ? 61.394 62.784 1.821 1.00 27.85 14 ASN H CA 1
ATOM 29576 C C . ASN H 1 14 ? 61.915 62.128 0.511 1.00 29.94 14 ASN H C 1
ATOM 29577 O O . ASN H 1 14 ? 61.511 62.471 -0.519 1.00 28.03 14 ASN H O 1
ATOM 29588 N N . ALA H 1 15 ? 62.789 61.157 0.612 1.00 32.22 15 ALA H N 1
ATOM 29589 C CA . ALA H 1 15 ? 63.260 60.441 -0.528 1.00 24.15 15 ALA H CA 1
ATOM 29590 C C . ALA H 1 15 ? 62.138 59.724 -1.258 1.00 27.66 15 ALA H C 1
ATOM 29591 O O . ALA H 1 15 ? 62.222 59.579 -2.400 1.00 29.55 15 ALA H O 1
ATOM 29598 N N . ALA H 1 16 ? 61.167 59.192 -0.558 1.00 29.51 16 ALA H N 1
ATOM 29599 C CA . ALA H 1 16 ? 59.979 58.584 -1.138 1.00 21.91 16 ALA H CA 1
ATOM 29600 C C . ALA H 1 16 ? 59.111 59.621 -1.836 1.00 27.65 16 ALA H C 1
ATOM 29601 O O . ALA H 1 16 ? 58.673 59.392 -2.896 1.00 33.78 16 ALA H O 1
ATOM 29608 N N . ALA H 1 17 ? 58.939 60.787 -1.246 1.00 25.94 17 ALA H N 1
ATOM 29609 C CA . ALA H 1 17 ? 58.224 61.865 -1.845 1.00 22.04 17 ALA H CA 1
ATOM 29610 C C . ALA H 1 17 ? 58.878 62.216 -3.178 1.00 28.96 17 ALA H C 1
ATOM 29611 O O . ALA H 1 17 ? 58.203 62.629 -4.021 1.00 28.05 17 ALA H O 1
ATOM 29618 N N . ASP H 1 18 ? 60.177 62.104 -3.331 1.00 32.69 18 ASP H N 1
ATOM 29619 C CA . ASP H 1 18 ? 60.761 62.301 -4.646 1.00 35.27 18 ASP H CA 1
ATOM 29620 C C . ASP H 1 18 ? 60.863 61.078 -5.556 1.00 26.73 18 ASP H C 1
ATOM 29621 O O . ASP H 1 18 ? 61.378 61.216 -6.596 1.00 24.46 18 ASP H O 1
ATOM 29630 N N . LYS H 1 19 ? 60.381 59.964 -5.119 1.00 30.19 19 LYS H N 1
ATOM 29631 C CA . LYS H 1 19 ? 60.483 58.746 -5.837 1.00 34.03 19 LYS H CA 1
ATOM 29632 C C . LYS H 1 19 ? 61.939 58.354 -6.164 1.00 32.44 19 LYS H C 1
ATOM 29633 O O . LYS H 1 19 ? 62.198 57.863 -7.245 1.00 21.89 19 LYS H O 1
ATOM 29652 N N . ALA H 1 20 ? 62.846 58.618 -5.233 1.00 24.27 20 ALA H N 1
ATOM 29653 C CA . ALA H 1 20 ? 64.205 58.279 -5.373 1.00 18.97 20 ALA H CA 1
ATOM 29654 C C . ALA H 1 20 ? 64.234 56.737 -5.375 1.00 30.69 20 ALA H C 1
ATOM 29655 O O . ALA H 1 20 ? 63.472 56.110 -4.713 1.00 29.40 20 ALA H O 1
ATOM 29662 N N . GLY H 1 21 ? 65.093 56.157 -6.185 1.00 25.37 21 GLY H N 1
ATOM 29663 C CA . GLY H 1 21 ? 65.127 54.735 -6.389 1.00 21.81 21 GLY H CA 1
ATOM 29664 C C . GLY H 1 21 ? 64.130 54.130 -7.389 1.00 26.97 21 GLY H C 1
ATOM 29665 O O . GLY H 1 21 ? 64.093 52.960 -7.513 1.00 30.46 21 GLY H O 1
ATOM 29669 N N . GLN H 1 22 ? 63.322 54.926 -8.028 1.00 26.66 22 GLN H N 1
ATOM 29670 C CA . GLN H 1 22 ? 62.373 54.451 -9.007 1.00 23.25 22 GLN H CA 1
ATOM 29671 C C . GLN H 1 22 ? 62.412 55.251 -10.257 1.00 31.06 22 GLN H C 1
ATOM 29672 O O . GLN H 1 22 ? 62.835 56.360 -10.258 1.00 26.02 22 GLN H O 1
ATOM 29686 N N . TYR H 1 23 ? 62.002 54.623 -11.336 1.00 30.30 23 TYR H N 1
ATOM 29687 C CA . TYR H 1 23 ? 61.915 55.309 -12.598 1.00 34.77 23 TYR H CA 1
ATOM 29688 C C . TYR H 1 23 ? 60.703 56.220 -12.654 1.00 23.94 23 TYR H C 1
ATOM 29689 O O . TYR H 1 23 ? 59.714 55.905 -12.164 1.00 23.67 23 TYR H O 1
ATOM 29707 N N . VAL H 1 24 ? 60.854 57.340 -13.266 1.00 26.95 24 VAL H N 1
ATOM 29708 C CA . VAL H 1 24 ? 59.793 58.270 -13.359 1.00 33.32 24 VAL H CA 1
ATOM 29709 C C . VAL H 1 24 ? 59.579 58.681 -14.812 1.00 38.96 24 VAL H C 1
ATOM 29710 O O . VAL H 1 24 ? 60.473 58.565 -15.619 1.00 33.26 24 VAL H O 1
ATOM 29723 N N . PRO H 1 25 ? 58.394 59.156 -15.153 1.00 32.42 25 PRO H N 1
ATOM 29724 C CA . PRO H 1 25 ? 58.199 59.639 -16.497 1.00 37.83 25 PRO H CA 1
ATOM 29725 C C . PRO H 1 25 ? 58.956 60.986 -16.736 1.00 37.07 25 PRO H C 1
ATOM 29726 O O . PRO H 1 25 ? 58.933 61.780 -15.889 1.00 21.58 25 PRO H O 1
ATOM 29737 N N . TYR H 1 26 ? 59.568 61.156 -17.901 1.00 30.53 26 TYR H N 1
ATOM 29738 C CA . TYR H 1 26 ? 60.361 62.275 -18.299 1.00 21.49 26 TYR H CA 1
ATOM 29739 C C . TYR H 1 26 ? 60.379 62.370 -19.835 1.00 29.62 26 TYR H C 1
ATOM 29740 O O . TYR H 1 26 ? 61.074 61.655 -20.474 1.00 24.55 26 TYR H O 1
ATOM 29758 N N . LYS H 1 27 ? 59.620 63.289 -20.409 1.00 29.74 27 LYS H N 1
ATOM 29759 C CA . LYS H 1 27 ? 59.509 63.502 -21.836 1.00 23.00 27 LYS H CA 1
ATOM 29760 C C . LYS H 1 27 ? 59.398 62.234 -22.677 1.00 30.70 27 LYS H C 1
ATOM 29761 O O . LYS H 1 27 ? 58.399 61.582 -22.726 1.00 22.75 27 LYS H O 1
ATOM 29780 N N . TYR H 1 32 ? 65.193 56.989 -14.320 1.00 40.56 32 TYR H N 1
ATOM 29781 C CA . TYR H 1 32 ? 65.587 56.638 -12.980 1.00 36.02 32 TYR H CA 1
ATOM 29782 C C . TYR H 1 32 ? 65.912 57.815 -12.138 1.00 34.89 32 TYR H C 1
ATOM 29783 O O . TYR H 1 32 ? 66.826 58.500 -12.400 1.00 29.81 32 TYR H O 1
ATOM 29817 N N . LYS H 1 34 ? 67.680 58.792 -9.576 1.00 19.34 34 LYS H N 1
ATOM 29818 C CA . LYS H 1 34 ? 68.722 58.358 -8.759 1.00 23.91 34 LYS H CA 1
ATOM 29819 C C . LYS H 1 34 ? 68.802 59.155 -7.511 1.00 27.24 34 LYS H C 1
ATOM 29820 O O . LYS H 1 34 ? 68.863 60.325 -7.585 1.00 29.94 34 LYS H O 1
ATOM 29839 N N . SER H 1 35 ? 68.883 58.534 -6.368 1.00 34.00 35 SER H N 1
ATOM 29840 C CA . SER H 1 35 ? 69.051 59.300 -5.171 1.00 32.42 35 SER H CA 1
ATOM 29841 C C . SER H 1 35 ? 70.398 60.003 -5.056 1.00 24.41 35 SER H C 1
ATOM 29842 O O . SER H 1 35 ? 71.295 59.711 -5.735 1.00 25.05 35 SER H O 1
ATOM 29850 N N . VAL H 1 36 ? 70.444 61.015 -4.234 1.00 33.10 36 VAL H N 1
ATOM 29851 C CA . VAL H 1 36 ? 71.665 61.715 -3.952 1.00 27.60 36 VAL H CA 1
ATOM 29852 C C . VAL H 1 36 ? 72.685 60.838 -3.249 1.00 21.47 36 VAL H C 1
ATOM 29853 O O . VAL H 1 36 ? 73.734 60.794 -3.645 1.00 21.29 36 VAL H O 1
ATOM 29866 N N . LEU H 1 37 ? 72.282 60.104 -2.258 1.00 26.26 37 LEU H N 1
ATOM 29867 C CA . LEU H 1 37 ? 73.128 59.183 -1.541 1.00 34.00 37 LEU H CA 1
ATOM 29868 C C . LEU H 1 37 ? 73.675 58.152 -2.506 1.00 31.95 37 LEU H C 1
ATOM 29869 O O . LEU H 1 37 ? 74.828 57.949 -2.528 1.00 35.24 37 LEU H O 1
ATOM 29885 N N . GLU H 1 38 ? 72.861 57.591 -3.361 1.00 29.78 38 GLU H N 1
ATOM 29886 C CA . GLU H 1 38 ? 73.371 56.694 -4.387 1.00 27.46 38 GLU H CA 1
ATOM 29887 C C . GLU H 1 38 ? 74.333 57.449 -5.312 1.00 26.46 38 GLU H C 1
ATOM 29888 O O . GLU H 1 38 ? 75.286 56.909 -5.711 1.00 21.57 38 GLU H O 1
ATOM 29900 N N . SER H 1 39 ? 74.063 58.684 -5.634 1.00 29.35 39 SER H N 1
ATOM 29901 C CA . SER H 1 39 ? 74.959 59.446 -6.392 1.00 25.91 39 SER H CA 1
ATOM 29902 C C . SER H 1 39 ? 76.281 59.599 -5.616 1.00 27.06 39 SER H C 1
ATOM 29903 O O . SER H 1 39 ? 77.278 59.371 -6.183 1.00 25.20 39 SER H O 1
ATOM 29911 N N . LEU H 1 40 ? 76.257 59.938 -4.339 1.00 27.36 40 LEU H N 1
ATOM 29912 C CA . LEU H 1 40 ? 77.423 60.049 -3.509 1.00 21.50 40 LEU H CA 1
ATOM 29913 C C . LEU H 1 40 ? 78.122 58.727 -3.395 1.00 28.12 40 LEU H C 1
ATOM 29914 O O . LEU H 1 40 ? 79.268 58.699 -3.436 1.00 27.68 40 LEU H O 1
ATOM 29930 N N . VAL H 1 41 ? 77.404 57.643 -3.270 1.00 35.88 41 VAL H N 1
ATOM 29931 C CA . VAL H 1 41 ? 78.035 56.343 -3.247 1.00 36.03 41 VAL H CA 1
ATOM 29932 C C . VAL H 1 41 ? 78.783 56.034 -4.557 1.00 31.79 41 VAL H C 1
ATOM 29933 O O . VAL H 1 41 ? 79.794 55.513 -4.521 1.00 34.42 41 VAL H O 1
ATOM 29946 N N . GLU H 1 42 ? 78.249 56.377 -5.688 1.00 31.29 42 GLU H N 1
ATOM 29947 C CA . GLU H 1 42 ? 78.938 56.246 -6.926 1.00 24.13 42 GLU H CA 1
ATOM 29948 C C . GLU H 1 42 ? 80.187 57.127 -7.004 1.00 30.91 42 GLU H C 1
ATOM 29949 O O . GLU H 1 42 ? 81.131 56.747 -7.630 1.00 29.02 42 GLU H O 1
ATOM 29961 N N . ALA H 1 43 ? 80.122 58.343 -6.467 1.00 32.66 43 ALA H N 1
ATOM 29962 C CA . ALA H 1 43 ? 81.285 59.230 -6.406 1.00 27.61 43 ALA H CA 1
ATOM 29963 C C . ALA H 1 43 ? 82.378 58.715 -5.492 1.00 27.69 43 ALA H C 1
ATOM 29964 O O . ALA H 1 43 ? 83.481 58.857 -5.765 1.00 25.59 43 ALA H O 1
ATOM 29971 N N . LEU H 1 44 ? 82.038 58.179 -4.356 1.00 36.51 44 LEU H N 1
ATOM 29972 C CA . LEU H 1 44 ? 82.999 57.647 -3.469 1.00 30.44 44 LEU H CA 1
ATOM 29973 C C . LEU H 1 44 ? 83.726 56.428 -4.066 1.00 33.42 44 LEU H C 1
ATOM 29974 O O . LEU H 1 44 ? 84.870 56.262 -3.889 1.00 38.28 44 LEU H O 1
ATOM 29990 N N . ASN H 1 45 ? 83.002 55.557 -4.711 1.00 32.35 45 ASN H N 1
ATOM 29991 C CA . ASN H 1 45 ? 83.584 54.437 -5.365 1.00 39.36 45 ASN H CA 1
ATOM 29992 C C . ASN H 1 45 ? 84.329 54.681 -6.675 1.00 42.37 45 ASN H C 1
ATOM 29993 O O . ASN H 1 45 ? 84.954 53.815 -7.149 1.00 35.54 45 ASN H O 1
ATOM 30004 N N . GLN H 1 46 ? 84.124 55.792 -7.318 1.00 40.58 46 GLN H N 1
ATOM 30005 C CA . GLN H 1 46 ? 84.801 56.033 -8.558 1.00 32.70 46 GLN H CA 1
ATOM 30006 C C . GLN H 1 46 ? 85.647 57.307 -8.765 1.00 23.77 46 GLN H C 1
ATOM 30007 O O . GLN H 1 46 ? 86.169 57.470 -9.781 1.00 20.64 46 GLN H O 1
ATOM 30021 N N . THR H 1 47 ? 85.770 58.113 -7.789 1.00 28.45 47 THR H N 1
ATOM 30022 C CA . THR H 1 47 ? 86.438 59.348 -7.915 1.00 27.19 47 THR H CA 1
ATOM 30023 C C . THR H 1 47 ? 87.449 59.398 -6.832 1.00 24.39 47 THR H C 1
ATOM 30024 O O . THR H 1 47 ? 87.290 58.878 -5.808 1.00 29.31 47 THR H O 1
ATOM 30035 N N . ALA H 1 48 ? 88.385 60.260 -7.020 1.00 15.49 48 ALA H N 1
ATOM 30036 C CA . ALA H 1 48 ? 89.361 60.541 -6.047 1.00 23.39 48 ALA H CA 1
ATOM 30037 C C . ALA H 1 48 ? 88.707 61.012 -4.717 1.00 27.71 48 ALA H C 1
ATOM 30038 O O . ALA H 1 48 ? 89.358 61.021 -3.729 1.00 21.38 48 ALA H O 1
ATOM 30045 N N . LEU H 1 49 ? 87.443 61.368 -4.762 1.00 29.09 49 LEU H N 1
ATOM 30046 C CA . LEU H 1 49 ? 86.675 61.750 -3.614 1.00 30.00 49 LEU H CA 1
ATOM 30047 C C . LEU H 1 49 ? 86.605 60.569 -2.637 1.00 27.93 49 LEU H C 1
ATOM 30048 O O . LEU H 1 49 ? 86.527 60.790 -1.498 1.00 34.16 49 LEU H O 1
ATOM 30064 N N . GLY H 1 50 ? 86.663 59.371 -3.144 1.00 29.59 50 GLY H N 1
ATOM 30065 C CA . GLY H 1 50 ? 86.800 58.178 -2.353 1.00 29.58 50 GLY H CA 1
ATOM 30066 C C . GLY H 1 50 ? 88.108 58.175 -1.573 1.00 37.39 50 GLY H C 1
ATOM 30067 O O . GLY H 1 50 ? 88.176 57.567 -0.585 1.00 44.81 50 GLY H O 1
ATOM 30071 N N . ASP H 1 51 ? 89.149 58.747 -2.104 1.00 39.70 51 ASP H N 1
ATOM 30072 C CA . ASP H 1 51 ? 90.402 58.934 -1.430 1.00 34.68 51 ASP H CA 1
ATOM 30073 C C . ASP H 1 51 ? 90.297 59.875 -0.239 1.00 37.73 51 ASP H C 1
ATOM 30074 O O . ASP H 1 51 ? 91.080 59.740 0.643 1.00 40.86 51 ASP H O 1
ATOM 30083 N N . ALA H 1 52 ? 89.431 60.853 -0.298 1.00 41.40 52 ALA H N 1
ATOM 30084 C CA . ALA H 1 52 ? 89.287 61.847 0.744 1.00 39.49 52 ALA H CA 1
ATOM 30085 C C . ALA H 1 52 ? 88.207 61.715 1.843 1.00 36.01 52 ALA H C 1
ATOM 30086 O O . ALA H 1 52 ? 88.339 62.301 2.842 1.00 29.36 52 ALA H O 1
ATOM 30093 N N . TYR H 1 53 ? 87.181 60.935 1.607 1.00 43.62 53 TYR H N 1
ATOM 30094 C CA . TYR H 1 53 ? 86.068 60.816 2.496 1.00 39.79 53 TYR H CA 1
ATOM 30095 C C . TYR H 1 53 ? 85.664 59.364 2.623 1.00 33.55 53 TYR H C 1
ATOM 30096 O O . TYR H 1 53 ? 85.843 58.614 1.752 1.00 27.50 53 TYR H O 1
ATOM 30114 N N . GLU H 1 54 ? 85.195 58.986 3.779 1.00 39.27 54 GLU H N 1
ATOM 30115 C CA . GLU H 1 54 ? 84.696 57.653 4.016 1.00 34.51 54 GLU H CA 1
ATOM 30116 C C . GLU H 1 54 ? 83.331 57.720 4.673 1.00 23.91 54 GLU H C 1
ATOM 30117 O O . GLU H 1 54 ? 83.235 58.102 5.783 1.00 32.43 54 GLU H O 1
ATOM 30129 N N . LEU H 1 55 ? 82.314 57.295 3.982 1.00 25.27 55 LEU H N 1
ATOM 30130 C CA . LEU H 1 55 ? 80.997 57.349 4.509 1.00 24.12 55 LEU H CA 1
ATOM 30131 C C . LEU H 1 55 ? 80.940 56.397 5.702 1.00 32.29 55 LEU H C 1
ATOM 30132 O O . LEU H 1 55 ? 81.135 55.227 5.601 1.00 24.77 55 LEU H O 1
ATOM 30148 N N . VAL H 1 56 ? 80.674 56.960 6.831 1.00 33.72 56 VAL H N 1
ATOM 30149 C CA . VAL H 1 56 ? 80.563 56.199 8.037 1.00 28.06 56 VAL H CA 1
ATOM 30150 C C . VAL H 1 56 ? 79.158 55.997 8.534 1.00 34.65 56 VAL H C 1
ATOM 30151 O O . VAL H 1 56 ? 79.029 55.760 9.654 1.00 38.00 56 VAL H O 1
ATOM 30164 N N . GLY H 1 57 ? 78.158 56.139 7.717 1.00 30.72 57 GLY H N 1
ATOM 30165 C CA . GLY H 1 57 ? 76.825 55.887 8.151 1.00 34.04 57 GLY H CA 1
ATOM 30166 C C . GLY H 1 57 ? 75.766 56.798 7.617 1.00 37.19 57 GLY H C 1
ATOM 30167 O O . GLY H 1 57 ? 76.002 57.940 7.478 1.00 31.32 57 GLY H O 1
ATOM 30171 N N . VAL H 1 58 ? 74.607 56.257 7.322 1.00 37.51 58 VAL H N 1
ATOM 30172 C CA . VAL H 1 58 ? 73.504 57.058 6.889 1.00 29.83 58 VAL H CA 1
ATOM 30173 C C . VAL H 1 58 ? 72.472 57.049 7.985 1.00 29.19 58 VAL H C 1
ATOM 30174 O O . VAL H 1 58 ? 71.980 56.044 8.284 1.00 22.67 58 VAL H O 1
ATOM 30187 N N . ILE H 1 59 ? 72.150 58.208 8.516 1.00 25.39 59 ILE H N 1
ATOM 30188 C CA . ILE H 1 59 ? 71.178 58.348 9.550 1.00 26.34 59 ILE H CA 1
ATOM 30189 C C . ILE H 1 59 ? 69.802 58.675 8.988 1.00 39.58 59 ILE H C 1
ATOM 30190 O O . ILE H 1 59 ? 69.708 59.359 8.069 1.00 44.37 59 ILE H O 1
ATOM 30206 N N . TYR H 1 60 ? 68.746 58.120 9.497 1.00 43.91 60 TYR H N 1
ATOM 30207 C CA . TYR H 1 60 ? 67.447 58.568 9.064 1.00 41.20 60 TYR H CA 1
ATOM 30208 C C . TYR H 1 60 ? 66.631 58.887 10.273 1.00 40.33 60 TYR H C 1
ATOM 30209 O O . TYR H 1 60 ? 66.746 58.211 11.200 1.00 39.13 60 TYR H O 1
ATOM 30227 N N . ASP H 1 61 ? 65.830 59.920 10.258 1.00 35.55 61 ASP H N 1
ATOM 30228 C CA . ASP H 1 61 ? 64.981 60.283 11.397 1.00 38.18 61 ASP H CA 1
ATOM 30229 C C . ASP H 1 61 ? 63.514 59.765 11.395 1.00 41.57 61 ASP H C 1
ATOM 30230 O O . ASP H 1 61 ? 62.756 60.238 12.155 1.00 42.87 61 ASP H O 1
ATOM 30239 N N . ASP H 1 62 ? 63.189 58.821 10.546 1.00 41.37 62 ASP H N 1
ATOM 30240 C CA . ASP H 1 62 ? 61.872 58.289 10.413 1.00 39.07 62 ASP H CA 1
ATOM 30241 C C . ASP H 1 62 ? 61.400 57.520 11.648 1.00 42.58 62 ASP H C 1
ATOM 30242 O O . ASP H 1 62 ? 62.138 56.783 12.199 1.00 35.11 62 ASP H O 1
ATOM 30251 N N . ASP H 1 63 ? 60.157 57.724 12.012 1.00 50.02 63 ASP H N 1
ATOM 30252 C CA . ASP H 1 63 ? 59.522 57.122 13.132 1.00 37.91 63 ASP H CA 1
ATOM 30253 C C . ASP H 1 63 ? 58.527 56.039 12.732 1.00 32.40 63 ASP H C 1
ATOM 30254 O O . ASP H 1 63 ? 57.414 56.303 12.512 1.00 27.73 63 ASP H O 1
ATOM 30263 N N . ALA H 1 64 ? 58.927 54.800 12.844 1.00 35.42 64 ALA H N 1
ATOM 30264 C CA . ALA H 1 64 ? 58.137 53.640 12.499 1.00 38.53 64 ALA H CA 1
ATOM 30265 C C . ALA H 1 64 ? 56.804 53.497 13.234 1.00 46.07 64 ALA H C 1
ATOM 30266 O O . ALA H 1 64 ? 55.977 52.802 12.785 1.00 38.71 64 ALA H O 1
ATOM 30273 N N . GLU H 1 65 ? 56.717 54.135 14.371 1.00 51.55 65 GLU H N 1
ATOM 30274 C CA . GLU H 1 65 ? 55.530 54.224 15.163 1.00 45.19 65 GLU H CA 1
ATOM 30275 C C . GLU H 1 65 ? 54.632 55.414 14.772 1.00 37.90 65 GLU H C 1
ATOM 30276 O O . GLU H 1 65 ? 53.571 55.480 15.283 1.00 35.88 65 GLU H O 1
ATOM 30288 N N . LEU H 1 66 ? 55.062 56.286 13.900 1.00 40.40 66 LEU H N 1
ATOM 30289 C CA . LEU H 1 66 ? 54.244 57.420 13.517 1.00 41.00 66 LEU H CA 1
ATOM 30290 C C . LEU H 1 66 ? 53.463 57.103 12.264 1.00 40.09 66 LEU H C 1
ATOM 30291 O O . LEU H 1 66 ? 54.030 56.965 11.249 1.00 34.40 66 LEU H O 1
ATOM 30307 N N . PRO H 1 67 ? 52.150 57.056 12.346 1.00 48.00 67 PRO H N 1
ATOM 30308 C CA . PRO H 1 67 ? 51.342 56.676 11.216 1.00 44.36 67 PRO H CA 1
ATOM 30309 C C . PRO H 1 67 ? 51.559 57.506 9.976 1.00 36.69 67 PRO H C 1
ATOM 30310 O O . PRO H 1 67 ? 51.515 56.894 8.949 1.00 36.81 67 PRO H O 1
ATOM 30321 N N . ARG H 1 68 ? 51.806 58.798 10.070 1.00 32.15 68 ARG H N 1
ATOM 30322 C CA . ARG H 1 68 ? 52.153 59.592 8.913 1.00 38.86 68 ARG H CA 1
ATOM 30323 C C . ARG H 1 68 ? 53.456 59.135 8.278 1.00 34.21 68 ARG H C 1
ATOM 30324 O O . ARG H 1 68 ? 53.468 59.017 7.115 1.00 28.99 68 ARG H O 1
ATOM 30345 N N . ASP H 1 69 ? 54.477 58.850 9.061 1.00 26.23 69 ASP H N 1
ATOM 30346 C CA . ASP H 1 69 ? 55.723 58.398 8.535 1.00 23.08 69 ASP H CA 1
ATOM 30347 C C . ASP H 1 69 ? 55.540 57.140 7.766 1.00 26.52 69 ASP H C 1
ATOM 30348 O O . ASP H 1 69 ? 55.936 57.094 6.665 1.00 19.00 69 ASP H O 1
ATOM 30357 N N . GLN H 1 70 ? 54.814 56.204 8.326 1.00 29.08 70 GLN H N 1
ATOM 30358 C CA . GLN H 1 70 ? 54.597 54.947 7.720 1.00 27.55 70 GLN H CA 1
ATOM 30359 C C . GLN H 1 70 ? 53.907 55.018 6.375 1.00 26.45 70 GLN H C 1
ATOM 30360 O O . GLN H 1 70 ? 54.259 54.289 5.519 1.00 31.11 70 GLN H O 1
ATOM 30374 N N . GLY H 1 71 ? 52.914 55.858 6.241 1.00 28.24 71 GLY H N 1
ATOM 30375 C CA . GLY H 1 71 ? 52.232 56.083 5.002 1.00 29.13 71 GLY H CA 1
ATOM 30376 C C . GLY H 1 71 ? 52.990 56.747 3.872 1.00 27.68 71 GLY H C 1
ATOM 30377 O O . GLY H 1 71 ? 52.909 56.314 2.777 1.00 17.85 71 GLY H O 1
ATOM 30381 N N . LYS H 1 72 ? 53.752 57.763 4.221 1.00 27.85 72 LYS H N 1
ATOM 30382 C CA . LYS H 1 72 ? 54.595 58.535 3.366 1.00 24.32 72 LYS H CA 1
ATOM 30383 C C . LYS H 1 72 ? 55.607 57.631 2.703 1.00 27.05 72 LYS H C 1
ATOM 30384 O O . LYS H 1 72 ? 55.859 57.866 1.582 1.00 37.41 72 LYS H O 1
ATOM 30403 N N . ILE H 1 73 ? 56.127 56.623 3.373 1.00 23.80 73 ILE H N 1
ATOM 30404 C CA . ILE H 1 73 ? 57.060 55.663 2.809 1.00 25.40 73 ILE H CA 1
ATOM 30405 C C . ILE H 1 73 ? 56.515 54.294 2.387 1.00 31.89 73 ILE H C 1
ATOM 30406 O O . ILE H 1 73 ? 57.281 53.390 2.231 1.00 39.61 73 ILE H O 1
ATOM 30422 N N . LYS H 1 74 ? 55.235 54.213 2.100 1.00 31.75 74 LYS H N 1
ATOM 30423 C CA . LYS H 1 74 ? 54.553 52.984 1.788 1.00 37.99 74 LYS H CA 1
ATOM 30424 C C . LYS H 1 74 ? 55.114 52.193 0.658 1.00 42.06 74 LYS H C 1
ATOM 30425 O O . LYS H 1 74 ? 55.134 51.010 0.770 1.00 31.67 74 LYS H O 1
ATOM 30444 N N . ASP H 1 75 ? 55.592 52.857 -0.386 1.00 37.26 75 ASP H N 1
ATOM 30445 C CA . ASP H 1 75 ? 56.212 52.185 -1.501 1.00 37.17 75 ASP H CA 1
ATOM 30446 C C . ASP H 1 75 ? 57.415 51.373 -1.029 1.00 42.81 75 ASP H C 1
ATOM 30447 O O . ASP H 1 75 ? 57.583 50.269 -1.417 1.00 48.25 75 ASP H O 1
ATOM 30456 N N . TYR H 1 76 ? 58.160 51.937 -0.120 1.00 43.46 76 TYR H N 1
ATOM 30457 C CA . TYR H 1 76 ? 59.293 51.343 0.470 1.00 36.49 76 TYR H CA 1
ATOM 30458 C C . TYR H 1 76 ? 58.997 51.066 1.910 1.00 36.44 76 TYR H C 1
ATOM 30459 O O . TYR H 1 76 ? 58.134 51.658 2.499 1.00 46.28 76 TYR H O 1
ATOM 30477 N N . GLY H 1 77 ? 59.754 50.226 2.523 1.00 35.73 77 GLY H N 1
ATOM 30478 C CA . GLY H 1 77 ? 59.528 50.020 3.914 1.00 40.13 77 GLY H CA 1
ATOM 30479 C C . GLY H 1 77 ? 60.474 50.733 4.822 1.00 32.53 77 GLY H C 1
ATOM 30480 O O . GLY H 1 77 ? 61.117 51.598 4.435 1.00 28.35 77 GLY H O 1
ATOM 30484 N N . PHE H 1 78 ? 60.349 50.497 6.086 1.00 31.56 78 PHE H N 1
ATOM 30485 C CA . PHE H 1 78 ? 61.337 50.925 7.034 1.00 37.94 78 PHE H CA 1
ATOM 30486 C C . PHE H 1 78 ? 62.592 50.024 6.859 1.00 39.78 78 PHE H C 1
ATOM 30487 O O . PHE H 1 78 ? 63.664 50.471 7.060 1.00 41.50 78 PHE H O 1
ATOM 30504 N N . ALA H 1 79 ? 62.397 48.831 6.366 1.00 48.37 79 ALA H N 1
ATOM 30505 C CA . ALA H 1 79 ? 63.471 47.887 6.049 1.00 42.30 79 ALA H CA 1
ATOM 30506 C C . ALA H 1 79 ? 63.247 47.360 4.629 1.00 42.88 79 ALA H C 1
ATOM 30507 O O . ALA H 1 79 ? 62.167 47.337 4.148 1.00 43.80 79 ALA H O 1
ATOM 30514 N N . TYR H 1 80 ? 64.293 46.999 3.953 1.00 46.77 80 TYR H N 1
ATOM 30515 C CA . TYR H 1 80 ? 64.147 46.506 2.637 1.00 45.86 80 TYR H CA 1
ATOM 30516 C C . TYR H 1 80 ? 63.503 45.094 2.642 1.00 52.17 80 TYR H C 1
ATOM 30517 O O . TYR H 1 80 ? 63.725 44.307 3.510 1.00 55.55 80 TYR H O 1
ATOM 30535 N N . ARG H 1 81 ? 62.711 44.842 1.639 1.00 55.86 81 ARG H N 1
ATOM 30536 C CA . ARG H 1 81 ? 62.089 43.598 1.442 1.00 54.57 81 ARG H CA 1
ATOM 30537 C C . ARG H 1 81 ? 62.706 43.130 0.136 1.00 63.85 81 ARG H C 1
ATOM 30538 O O . ARG H 1 81 ? 62.740 43.867 -0.831 1.00 62.07 81 ARG H O 1
ATOM 30559 N N . PRO H 1 82 ? 63.174 41.889 0.101 1.00 67.83 82 PRO H N 1
ATOM 30560 C CA . PRO H 1 82 ? 63.858 41.328 -1.055 1.00 60.55 82 PRO H CA 1
ATOM 30561 C C . PRO H 1 82 ? 63.099 41.494 -2.296 1.00 62.86 82 PRO H C 1
ATOM 30562 O O . PRO H 1 82 ? 61.926 41.278 -2.219 1.00 69.29 82 PRO H O 1
ATOM 30573 N N . GLY H 1 83 ? 63.731 41.831 -3.402 1.00 53.71 83 GLY H N 1
ATOM 30574 C CA . GLY H 1 83 ? 63.014 42.077 -4.618 1.00 56.09 83 GLY H CA 1
ATOM 30575 C C . GLY H 1 83 ? 61.935 43.115 -4.415 1.00 61.58 83 GLY H C 1
ATOM 30576 O O . GLY H 1 83 ? 60.836 42.924 -4.825 1.00 62.67 83 GLY H O 1
ATOM 30580 N N . GLN H 1 84 ? 62.250 44.220 -3.803 1.00 57.90 84 GLN H N 1
ATOM 30581 C CA . GLN H 1 84 ? 61.235 45.162 -3.516 1.00 53.66 84 GLN H CA 1
ATOM 30582 C C . GLN H 1 84 ? 61.693 46.583 -3.793 1.00 49.76 84 GLN H C 1
ATOM 30583 O O . GLN H 1 84 ? 62.827 46.790 -3.858 1.00 62.17 84 GLN H O 1
ATOM 30597 N N . GLN H 1 85 ? 60.814 47.554 -3.907 1.00 45.17 85 GLN H N 1
ATOM 30598 C CA . GLN H 1 85 ? 61.228 48.914 -4.209 1.00 46.11 85 GLN H CA 1
ATOM 30599 C C . GLN H 1 85 ? 61.976 49.545 -3.076 1.00 36.37 85 GLN H C 1
ATOM 30600 O O . GLN H 1 85 ? 61.453 49.722 -2.029 1.00 39.18 85 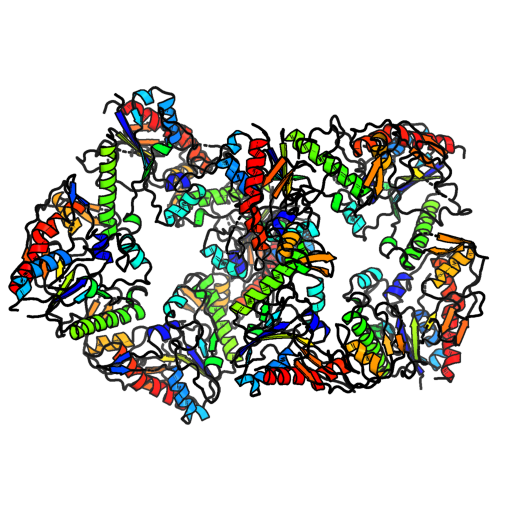GLN H O 1
ATOM 30614 N N . TRP H 1 86 ? 63.177 49.924 -3.309 1.00 37.79 86 TRP H N 1
ATOM 30615 C CA . TRP H 1 86 ? 63.962 50.520 -2.288 1.00 38.83 86 TRP H CA 1
ATOM 30616 C C . TRP H 1 86 ? 64.504 51.841 -2.793 1.00 25.28 86 TRP H C 1
ATOM 30617 O O . TRP H 1 86 ? 64.484 52.106 -3.922 1.00 26.33 86 TRP H O 1
ATOM 30638 N N . PHE H 1 87 ? 65.044 52.601 -1.891 1.00 23.95 87 PHE H N 1
ATOM 30639 C CA . PHE H 1 87 ? 65.621 53.860 -2.223 1.00 29.77 87 PHE H CA 1
ATOM 30640 C C . PHE H 1 87 ? 66.812 53.825 -3.172 1.00 30.07 87 PHE H C 1
ATOM 30641 O O . PHE H 1 87 ? 67.193 54.817 -3.640 1.00 24.02 87 PHE H O 1
ATOM 30658 N N . TYR H 1 88 ? 67.389 52.670 -3.310 1.00 26.96 88 TYR H N 1
ATOM 30659 C CA . TYR H 1 88 ? 68.522 52.353 -4.130 1.00 32.18 88 TYR H CA 1
ATOM 30660 C C . TYR H 1 88 ? 68.609 50.832 -4.218 1.00 35.14 88 TYR H C 1
ATOM 30661 O O . TYR H 1 88 ? 67.967 50.162 -3.514 1.00 39.69 88 TYR H O 1
ATOM 30679 N N . PRO H 1 89 ? 69.464 50.316 -5.029 1.00 31.96 89 PRO H N 1
ATOM 30680 C CA . PRO H 1 89 ? 69.514 48.873 -5.068 1.00 36.50 89 PRO H CA 1
ATOM 30681 C C . PRO H 1 89 ? 69.864 48.230 -3.727 1.00 40.59 89 PRO H C 1
ATOM 30682 O O . PRO H 1 89 ? 70.519 48.825 -2.938 1.00 43.28 89 PRO H O 1
ATOM 30693 N N . ALA H 1 90 ? 69.331 47.066 -3.426 1.00 49.07 90 ALA H N 1
ATOM 30694 C CA . ALA H 1 90 ? 69.608 46.430 -2.137 1.00 49.39 90 ALA H CA 1
ATOM 30695 C C . ALA H 1 90 ? 71.031 46.052 -1.882 1.00 43.68 90 ALA H C 1
ATOM 30696 O O . ALA H 1 90 ? 71.570 46.394 -0.880 1.00 42.72 90 ALA H O 1
ATOM 30703 N N . ASP H 1 91 ? 71.645 45.440 -2.846 1.00 44.72 91 ASP H N 1
ATOM 30704 C CA . ASP H 1 91 ? 73.012 45.070 -2.719 1.00 42.40 91 ASP H CA 1
ATOM 30705 C C . ASP H 1 91 ? 74.044 46.185 -2.909 1.00 45.11 91 ASP H C 1
ATOM 30706 O O . ASP H 1 91 ? 75.188 45.872 -2.854 1.00 39.27 91 ASP H O 1
ATOM 30715 N N . LEU H 1 92 ? 73.626 47.424 -3.055 1.00 40.97 92 LEU H N 1
ATOM 30716 C CA . LEU H 1 92 ? 74.534 48.488 -3.296 1.00 35.32 92 LEU H CA 1
ATOM 30717 C C . LEU H 1 92 ? 75.624 48.579 -2.247 1.00 26.85 92 LEU H C 1
ATOM 30718 O O . LEU H 1 92 ? 75.349 48.656 -1.128 1.00 28.73 92 LEU H O 1
ATOM 30734 N N . GLN H 1 93 ? 76.857 48.614 -2.687 1.00 40.02 93 GLN H N 1
ATOM 30735 C CA . GLN H 1 93 ? 78.040 48.737 -1.833 1.00 40.10 93 GLN H CA 1
ATOM 30736 C C . GLN H 1 93 ? 78.591 50.153 -1.923 1.00 34.97 93 GLN H C 1
ATOM 30737 O O . GLN H 1 93 ? 78.223 50.864 -2.768 1.00 32.56 93 GLN H O 1
ATOM 30751 N N . VAL H 1 94 ? 79.344 50.575 -0.942 1.00 28.76 94 VAL H N 1
ATOM 30752 C CA . VAL H 1 94 ? 80.040 51.825 -0.980 1.00 34.61 94 VAL H CA 1
ATOM 30753 C C . VAL H 1 94 ? 81.368 51.563 -0.358 1.00 36.17 94 VAL H C 1
ATOM 30754 O O . VAL H 1 94 ? 81.364 51.054 0.688 1.00 32.43 94 VAL H O 1
ATOM 30767 N N . GLN H 1 95 ? 82.472 51.799 -1.034 1.00 33.77 95 GLN H N 1
ATOM 30768 C CA . GLN H 1 95 ? 83.825 51.684 -0.480 1.00 31.53 95 GLN H CA 1
ATOM 30769 C C . GLN H 1 95 ? 84.005 50.394 0.324 1.00 35.26 95 GLN H C 1
ATOM 30770 O O . GLN H 1 95 ? 84.398 50.388 1.447 1.00 34.17 95 GLN H O 1
ATOM 30784 N N . GLY H 1 96 ? 83.527 49.337 -0.243 1.00 32.38 96 GLY H N 1
ATOM 30785 C CA . GLY H 1 96 ? 83.594 48.064 0.366 1.00 33.25 96 GLY H CA 1
ATOM 30786 C C . GLY H 1 96 ? 82.486 47.617 1.274 1.00 48.47 96 GLY H C 1
ATOM 30787 O O . GLY H 1 96 ? 82.348 46.451 1.394 1.00 52.93 96 GLY H O 1
ATOM 30791 N N . LYS H 1 97 ? 81.703 48.504 1.854 1.00 44.44 97 LYS H N 1
ATOM 30792 C CA . LYS H 1 97 ? 80.617 48.148 2.761 1.00 41.45 97 LYS H CA 1
ATOM 30793 C C . LYS H 1 97 ? 79.239 48.211 2.105 1.00 42.46 97 LYS H C 1
ATOM 30794 O O . LYS H 1 97 ? 79.003 49.034 1.289 1.00 40.48 97 LYS H O 1
ATOM 30813 N N . THR H 1 98 ? 78.347 47.314 2.443 1.00 44.66 98 THR H N 1
ATOM 30814 C CA . THR H 1 98 ? 77.042 47.374 1.868 1.00 30.83 98 THR H CA 1
ATOM 30815 C C . THR H 1 98 ? 76.354 48.623 2.438 1.00 26.30 98 THR H C 1
ATOM 30816 O O . THR H 1 98 ? 76.263 48.731 3.627 1.00 21.73 98 THR H O 1
ATOM 30827 N N . LEU H 1 99 ? 75.767 49.454 1.577 1.00 27.19 99 LEU H N 1
ATOM 30828 C CA . LEU H 1 99 ? 75.155 50.753 1.975 1.00 25.37 99 LEU H CA 1
ATOM 30829 C C . LEU H 1 99 ? 74.073 50.588 3.030 1.00 32.43 99 LEU H C 1
ATOM 30830 O O . LEU H 1 99 ? 74.133 51.190 4.018 1.00 26.65 99 LEU H O 1
ATOM 30846 N N . ASN H 1 100 ? 73.198 49.622 2.850 1.00 32.75 100 ASN H N 1
ATOM 30847 C CA . ASN H 1 100 ? 72.150 49.301 3.788 1.00 26.04 100 ASN H CA 1
ATOM 30848 C C . ASN H 1 100 ? 72.696 49.007 5.130 1.00 25.31 100 ASN H C 1
ATOM 30849 O O . ASN H 1 100 ? 72.085 49.308 6.058 1.00 23.22 100 ASN H O 1
ATOM 30860 N N . ASP H 1 101 ? 73.872 48.440 5.214 1.00 32.44 101 ASP H N 1
ATOM 30861 C CA . ASP H 1 101 ? 74.481 48.199 6.470 1.00 32.63 101 ASP H CA 1
ATOM 30862 C C . ASP H 1 101 ? 74.971 49.446 7.148 1.00 39.48 101 ASP H C 1
ATOM 30863 O O . ASP H 1 101 ? 75.379 49.334 8.226 1.00 43.23 101 ASP H O 1
ATOM 30872 N N . LEU H 1 102 ? 74.930 50.604 6.529 1.00 42.76 102 LEU H N 1
ATOM 30873 C CA . LEU H 1 102 ? 75.241 51.821 7.211 1.00 33.82 102 LEU H CA 1
ATOM 30874 C C . LEU H 1 102 ? 74.049 52.752 7.577 1.00 38.00 102 LEU H C 1
ATOM 30875 O O . LEU H 1 102 ? 74.262 53.897 7.811 1.00 32.68 102 LEU H O 1
ATOM 30891 N N . LEU H 1 103 ? 72.841 52.257 7.539 1.00 38.92 103 LEU H N 1
ATOM 30892 C CA . LEU H 1 103 ? 71.688 53.036 7.871 1.00 38.78 103 LEU H CA 1
ATOM 30893 C C . LEU H 1 103 ? 71.520 53.137 9.353 1.00 37.60 103 LEU H C 1
ATOM 30894 O O . LEU H 1 103 ? 71.663 52.173 10.010 1.00 45.30 103 LEU H O 1
ATOM 30910 N N . LEU H 1 104 ? 71.217 54.284 9.890 1.00 30.30 104 LEU H N 1
ATOM 30911 C CA . LEU H 1 104 ? 71.041 54.381 11.297 1.00 28.12 104 LEU H CA 1
ATOM 30912 C C . LEU H 1 104 ? 69.722 55.037 11.602 1.00 32.60 104 LEU H C 1
ATOM 30913 O O . LEU H 1 104 ? 69.441 56.097 11.109 1.00 32.40 104 LEU H O 1
ATOM 30929 N N . SER H 1 105 ? 68.922 54.434 12.443 1.00 38.03 105 SER H N 1
ATOM 30930 C CA . SER H 1 105 ? 67.698 55.038 12.805 1.00 31.71 105 SER H CA 1
ATOM 30931 C C . SER H 1 105 ? 67.934 55.833 14.044 1.00 39.65 105 SER H C 1
ATOM 30932 O O . SER H 1 105 ? 68.221 55.275 15.022 1.00 47.86 105 SER H O 1
ATOM 30940 N N . VAL H 1 106 ? 67.850 57.136 13.960 1.00 41.21 106 VAL H N 1
ATOM 30941 C CA . VAL H 1 106 ? 67.940 58.014 15.067 1.00 40.18 106 VAL H CA 1
ATOM 30942 C C . VAL H 1 106 ? 66.664 58.831 14.905 1.00 40.62 106 VAL H C 1
ATOM 30943 O O . VAL H 1 106 ? 66.698 59.886 14.380 1.00 40.61 106 VAL H O 1
ATOM 30956 N N . PRO H 1 107 ? 65.550 58.301 15.373 1.00 36.96 107 PRO H N 1
ATOM 30957 C CA . PRO H 1 107 ? 64.253 58.865 15.135 1.00 34.62 107 PRO H CA 1
ATOM 30958 C C . PRO H 1 107 ? 63.835 60.117 15.857 1.00 45.13 107 PRO H C 1
ATOM 30959 O O . PRO H 1 107 ? 64.025 60.270 17.025 1.00 45.68 107 PRO H O 1
ATOM 30970 N N . SER H 1 108 ? 63.179 60.982 15.121 1.00 42.05 108 SER H N 1
ATOM 30971 C CA . SER H 1 108 ? 62.663 62.187 15.683 1.00 45.24 108 SER H CA 1
ATOM 30972 C C . SER H 1 108 ? 61.345 61.864 16.280 1.00 47.61 108 SER H C 1
ATOM 30973 O O . SER H 1 108 ? 60.358 62.416 15.883 1.00 46.15 108 SER H O 1
ATOM 30981 N N . THR H 1 109 ? 61.394 61.048 17.329 1.00 36.29 109 THR H N 1
ATOM 30982 C CA . THR H 1 109 ? 60.209 60.577 18.060 1.00 34.74 109 THR H CA 1
ATOM 30983 C C . THR H 1 109 ? 59.348 61.651 18.621 1.00 34.90 109 THR H C 1
ATOM 30984 O O . THR H 1 109 ? 58.194 61.495 18.616 1.00 33.31 109 THR H O 1
ATOM 30995 N N . TYR H 1 110 ? 59.921 62.798 18.880 1.00 39.67 110 TYR H N 1
ATOM 30996 C CA . TYR H 1 110 ? 59.205 63.925 19.408 1.00 41.76 110 TYR H CA 1
ATOM 30997 C C . TYR H 1 110 ? 58.059 64.394 18.610 1.00 38.15 110 TYR H C 1
ATOM 30998 O O . TYR H 1 110 ? 57.265 65.069 19.128 1.00 36.33 110 TYR H O 1
ATOM 31016 N N . ARG H 1 111 ? 57.970 63.982 17.381 1.00 43.59 111 ARG H N 1
ATOM 31017 C CA . ARG H 1 111 ? 56.857 64.291 16.513 1.00 41.66 111 ARG H CA 1
ATOM 31018 C C . ARG H 1 111 ? 55.551 63.613 16.997 1.00 28.20 111 ARG H C 1
ATOM 31019 O O . ARG H 1 111 ? 54.564 63.826 16.430 1.00 28.73 111 ARG H O 1
ATOM 31040 N N . ARG H 1 112 ? 55.619 62.779 17.984 1.00 25.56 112 ARG H N 1
ATOM 31041 C CA . ARG H 1 112 ? 54.410 62.253 18.557 1.00 31.06 112 ARG H CA 1
ATOM 31042 C C . ARG H 1 112 ? 53.544 63.371 19.214 1.00 36.03 112 ARG H C 1
ATOM 31043 O O . ARG H 1 112 ? 52.388 63.264 19.214 1.00 35.08 112 ARG H O 1
ATOM 31064 N N . TYR H 1 113 ? 54.178 64.411 19.727 1.00 48.47 113 TYR H N 1
ATOM 31065 C CA . TYR H 1 113 ? 53.622 65.514 20.458 1.00 32.16 113 TYR H CA 1
ATOM 31066 C C . TYR H 1 113 ? 53.246 66.667 19.610 1.00 30.80 113 TYR H C 1
ATOM 31067 O O . TYR H 1 113 ? 53.880 66.927 18.651 1.00 40.25 113 TYR H O 1
ATOM 31085 N N . PRO H 1 114 ? 52.227 67.400 19.976 1.00 29.15 114 PRO H N 1
ATOM 31086 C CA . PRO H 1 114 ? 51.745 68.536 19.236 1.00 34.12 114 PRO H CA 1
ATOM 31087 C C . PRO H 1 114 ? 52.739 69.609 19.147 1.00 33.37 114 PRO H C 1
ATOM 31088 O O . PRO H 1 114 ? 53.362 69.829 20.046 1.00 33.71 114 PRO H O 1
ATOM 31099 N N . ARG H 1 115 ? 52.804 70.319 18.067 1.00 33.30 115 ARG H N 1
ATOM 31100 C CA . ARG H 1 115 ? 53.772 71.351 17.878 1.00 46.50 115 ARG H CA 1
ATOM 31101 C C . ARG H 1 115 ? 53.641 72.413 18.982 1.00 36.34 115 ARG H C 1
ATOM 31102 O O . ARG H 1 115 ? 52.595 72.702 19.402 1.00 35.74 115 ARG H O 1
ATOM 31123 N N . GLY H 1 116 ? 54.753 72.879 19.490 1.00 41.74 116 GLY H N 1
ATOM 31124 C CA . GLY H 1 116 ? 54.796 73.855 20.563 1.00 47.43 116 GLY H CA 1
ATOM 31125 C C . GLY H 1 116 ? 54.650 73.517 22.055 1.00 44.71 116 GLY H C 1
ATOM 31126 O O . GLY H 1 116 ? 54.781 74.348 22.908 1.00 42.39 116 GLY H O 1
ATOM 31130 N N . THR H 1 117 ? 54.387 72.283 22.320 1.00 39.94 117 THR H N 1
ATOM 31131 C CA . THR H 1 117 ? 54.239 71.813 23.630 1.00 31.66 117 THR H CA 1
ATOM 31132 C C . THR H 1 117 ? 55.590 71.637 24.277 1.00 35.76 117 THR H C 1
ATOM 31133 O O . THR H 1 117 ? 56.573 71.606 23.613 1.00 36.09 117 THR H O 1
ATOM 31144 N N . PRO H 1 118 ? 55.634 71.588 25.573 1.00 29.82 118 PRO H N 1
ATOM 31145 C CA . PRO H 1 118 ? 56.920 71.354 26.199 1.00 33.89 118 PRO H CA 1
ATOM 31146 C C . PRO H 1 118 ? 57.583 69.972 25.902 1.00 28.98 118 PRO H C 1
ATOM 31147 O O . PRO H 1 118 ? 58.729 69.886 25.664 1.00 21.85 118 PRO H O 1
ATOM 31158 N N . GLU H 1 119 ? 56.788 68.947 25.936 1.00 32.97 119 GLU H N 1
ATOM 31159 C CA . GLU H 1 119 ? 57.223 67.602 25.679 1.00 32.02 119 GLU H CA 1
ATOM 31160 C C . GLU H 1 119 ? 57.711 67.497 24.239 1.00 37.01 119 GLU H C 1
ATOM 31161 O O . GLU H 1 119 ? 58.645 66.809 23.999 1.00 34.61 119 GLU H O 1
ATOM 31173 N N . HIS H 1 120 ? 57.038 68.130 23.296 1.00 35.96 120 HIS H N 1
ATOM 31174 C CA . HIS H 1 120 ? 57.480 68.114 21.914 1.00 37.91 120 HIS H CA 1
ATOM 31175 C C . HIS H 1 120 ? 58.769 68.844 21.730 1.00 38.59 120 HIS H C 1
ATOM 31176 O O . HIS H 1 120 ? 59.620 68.327 21.132 1.00 38.88 120 HIS H O 1
ATOM 31190 N N . VAL H 1 121 ? 58.865 70.037 22.265 1.00 34.17 121 VAL H N 1
ATOM 31191 C CA . VAL H 1 121 ? 60.066 70.849 22.232 1.00 35.19 121 VAL H CA 1
ATOM 31192 C C . VAL H 1 121 ? 61.187 70.203 22.968 1.00 27.88 121 VAL H C 1
ATOM 31193 O O . VAL H 1 121 ? 62.223 70.178 22.500 1.00 27.48 121 VAL H O 1
ATOM 31206 N N . ALA H 1 122 ? 60.938 69.656 24.123 1.00 32.88 122 ALA H N 1
ATOM 31207 C CA . ALA H 1 122 ? 61.933 68.904 24.866 1.00 39.92 122 ALA H CA 1
ATOM 31208 C C . ALA H 1 122 ? 62.405 67.734 24.071 1.00 32.74 122 ALA H C 1
ATOM 31209 O O . ALA H 1 122 ? 63.416 67.263 24.340 1.00 31.51 122 ALA H O 1
ATOM 31216 N N . GLY H 1 123 ? 61.544 67.191 23.271 1.00 33.48 123 GLY H N 1
ATOM 31217 C CA . GLY H 1 123 ? 61.869 66.118 22.381 1.00 40.97 123 GLY H CA 1
ATOM 31218 C C . GLY H 1 123 ? 62.752 66.518 21.260 1.00 39.16 123 GLY H C 1
ATOM 31219 O O . GLY H 1 123 ? 63.648 65.846 20.928 1.00 29.57 123 GLY H O 1
ATOM 31223 N N . LYS H 1 124 ? 62.462 67.649 20.696 1.00 40.61 124 LYS H N 1
ATOM 31224 C CA . LYS H 1 124 ? 63.280 68.138 19.650 1.00 40.58 124 LYS H CA 1
ATOM 31225 C C . LYS H 1 124 ? 64.674 68.352 20.188 1.00 41.97 124 LYS H C 1
ATOM 31226 O O . LYS H 1 124 ? 65.580 67.964 19.574 1.00 39.24 124 LYS H O 1
ATOM 31245 N N . SER H 1 125 ? 64.800 68.900 21.362 1.00 50.38 125 SER H N 1
ATOM 31246 C CA . SER H 1 125 ? 66.062 69.093 21.906 1.00 43.04 125 SER H CA 1
ATOM 31247 C C . SER H 1 125 ? 66.789 67.814 22.145 1.00 31.08 125 SER H C 1
ATOM 31248 O O . SER H 1 125 ? 67.883 67.674 21.740 1.00 38.71 125 SER H O 1
ATOM 31256 N N . ASP H 1 126 ? 66.152 66.851 22.716 1.00 43.45 126 ASP H N 1
ATOM 31257 C CA . ASP H 1 126 ? 66.750 65.538 22.930 1.00 39.54 126 ASP H CA 1
ATOM 31258 C C . ASP H 1 126 ? 67.149 64.813 21.648 1.00 27.30 126 ASP H C 1
ATOM 31259 O O . ASP H 1 126 ? 68.109 64.192 21.630 1.00 32.12 126 ASP H O 1
ATOM 31268 N N . PHE H 1 127 ? 66.369 64.908 20.599 1.00 34.08 127 PHE H N 1
ATOM 31269 C CA . PHE H 1 127 ? 66.723 64.349 19.301 1.00 35.96 127 PHE H CA 1
ATOM 31270 C C . PHE H 1 127 ? 68.016 64.974 18.700 1.00 34.97 127 PHE H C 1
ATOM 31271 O O . PHE H 1 127 ? 68.781 64.308 18.116 1.00 27.50 127 PHE H O 1
ATOM 31288 N N . GLU H 1 128 ? 68.196 66.264 18.843 1.00 36.43 128 GLU H N 1
ATOM 31289 C CA . GLU H 1 128 ? 69.422 66.949 18.420 1.00 33.97 128 GLU H CA 1
ATOM 31290 C C . GLU H 1 128 ? 70.603 66.435 19.202 1.00 33.17 128 GLU H C 1
ATOM 31291 O O . GLU H 1 128 ? 71.627 66.349 18.691 1.00 43.19 128 GLU H O 1
ATOM 31303 N N . ARG H 1 129 ? 70.411 66.207 20.467 1.00 31.25 129 ARG H N 1
ATOM 31304 C CA . ARG H 1 129 ? 71.393 65.625 21.319 1.00 30.95 129 ARG H CA 1
ATOM 31305 C C . ARG H 1 129 ? 71.664 64.186 20.929 1.00 27.34 129 ARG H C 1
ATOM 31306 O O . ARG H 1 129 ? 72.734 63.810 20.938 1.00 31.56 129 ARG H O 1
ATOM 31327 N N . ARG H 1 130 ? 70.676 63.410 20.603 1.00 28.20 130 ARG H N 1
ATOM 31328 C CA . ARG H 1 130 ? 70.883 62.066 20.104 1.00 44.72 130 ARG H CA 1
ATOM 31329 C C . ARG H 1 130 ? 71.655 62.103 18.777 1.00 47.18 130 ARG H C 1
ATOM 31330 O O . ARG H 1 130 ? 72.377 61.198 18.504 1.00 40.71 130 ARG H O 1
ATOM 31351 N N . LEU H 1 131 ? 71.431 63.102 17.955 1.00 42.70 131 LEU H N 1
ATOM 31352 C CA . LEU H 1 131 ? 72.217 63.198 16.755 1.00 43.06 131 LEU H CA 1
ATOM 31353 C C . LEU H 1 131 ? 73.712 63.422 17.045 1.00 42.10 131 LEU H C 1
ATOM 31354 O O . LEU H 1 131 ? 74.507 62.731 16.531 1.00 31.09 131 LEU H O 1
ATOM 31370 N N . HIS H 1 132 ? 74.001 64.316 17.960 1.00 34.83 132 HIS H N 1
ATOM 31371 C CA . HIS H 1 132 ? 75.345 64.700 18.302 1.00 38.48 132 HIS H CA 1
ATOM 31372 C C . HIS H 1 132 ? 76.233 63.614 18.821 1.00 43.92 132 HIS H C 1
ATOM 31373 O O . HIS H 1 132 ? 77.273 63.472 18.343 1.00 38.92 132 HIS H O 1
ATOM 31387 N N . ASP H 1 133 ? 75.803 62.896 19.820 1.00 41.87 133 ASP H N 1
ATOM 31388 C CA . ASP H 1 133 ? 76.543 61.791 20.360 1.00 46.03 133 ASP H CA 1
ATOM 31389 C C . ASP H 1 133 ? 76.730 60.650 19.323 1.00 50.36 133 ASP H C 1
ATOM 31390 O O . ASP H 1 133 ? 77.696 59.935 19.368 1.00 47.76 133 ASP H O 1
ATOM 31399 N N . THR H 1 134 ? 75.726 60.479 18.490 1.00 49.10 134 THR H N 1
ATOM 31400 C CA . THR H 1 134 ? 75.729 59.529 17.405 1.00 47.31 134 THR H CA 1
ATOM 31401 C C . THR H 1 134 ? 76.801 59.915 16.408 1.00 41.72 134 THR H C 1
ATOM 31402 O O . THR H 1 134 ? 77.484 59.101 15.952 1.00 33.20 134 THR H O 1
ATOM 31413 N N . LEU H 1 135 ? 76.878 61.180 16.095 1.00 45.96 135 LEU H N 1
ATOM 31414 C CA . LEU H 1 135 ? 77.911 61.752 15.269 1.00 43.96 135 LEU H CA 1
ATOM 31415 C C . LEU H 1 135 ? 79.277 61.701 15.948 1.00 43.22 135 LEU H C 1
ATOM 31416 O O . LEU H 1 135 ? 80.229 61.828 15.288 1.00 31.16 135 LEU H O 1
ATOM 31432 N N . VAL H 1 136 ? 79.325 61.727 17.263 1.00 50.39 136 VAL H N 1
ATOM 31433 C CA . VAL H 1 136 ? 80.567 61.541 18.014 1.00 47.99 136 VAL H CA 1
ATOM 31434 C C . VAL H 1 136 ? 81.065 60.087 17.984 1.00 46.16 136 VAL H C 1
ATOM 31435 O O . VAL H 1 136 ? 82.209 59.849 17.808 1.00 35.41 136 VAL H O 1
ATOM 31448 N N . GLU H 1 137 ? 80.171 59.122 18.134 1.00 41.30 137 GLU H N 1
ATOM 31449 C CA . GLU H 1 137 ? 80.536 57.713 18.070 1.00 52.87 137 GLU H CA 1
ATOM 31450 C C . GLU H 1 137 ? 81.092 57.423 16.704 1.00 59.17 137 GLU H C 1
ATOM 31451 O O . GLU H 1 137 ? 81.873 56.565 16.605 1.00 62.14 137 GLU H O 1
ATOM 31463 N N . LEU H 1 138 ? 80.581 58.044 15.668 1.00 56.06 138 LEU H N 1
ATOM 31464 C CA . LEU H 1 138 ? 81.154 57.900 14.358 1.00 44.62 138 LEU H CA 1
ATOM 31465 C C . LEU H 1 138 ? 82.469 58.674 14.115 1.00 29.31 138 LEU H C 1
ATOM 31466 O O . LEU H 1 138 ? 83.155 58.364 13.220 1.00 29.89 138 LEU H O 1
ATOM 31482 N N . GLY H 1 139 ? 82.789 59.621 14.935 1.00 41.32 139 GLY H N 1
ATOM 31483 C CA . GLY H 1 139 ? 83.919 60.470 14.706 1.00 45.73 139 GLY H CA 1
ATOM 31484 C C . GLY H 1 139 ? 83.800 61.193 13.409 1.00 41.58 139 GLY H C 1
ATOM 31485 O O . GLY H 1 139 ? 84.743 61.317 12.722 1.00 40.21 139 GLY H O 1
ATOM 31489 N N . ALA H 1 140 ? 82.617 61.684 13.172 1.00 44.76 140 ALA H N 1
ATOM 31490 C CA . ALA H 1 140 ? 82.301 62.288 11.960 1.00 41.12 140 ALA H CA 1
ATOM 31491 C C . ALA H 1 140 ? 82.864 63.686 11.854 1.00 42.16 140 ALA H C 1
ATOM 31492 O O . ALA H 1 140 ? 82.389 64.575 12.420 1.00 50.83 140 ALA H O 1
ATOM 31499 N N . ASP H 1 141 ? 83.888 63.820 11.088 1.00 43.56 141 ASP H N 1
ATOM 31500 C CA . ASP H 1 141 ? 84.457 65.098 10.783 1.00 41.91 141 ASP H CA 1
ATOM 31501 C C . ASP H 1 141 ? 83.490 65.992 9.968 1.00 36.77 141 ASP H C 1
ATOM 31502 O O . ASP H 1 141 ? 83.663 67.164 10.011 1.00 32.76 141 ASP H O 1
ATOM 31511 N N . VAL H 1 142 ? 82.532 65.423 9.253 1.00 44.77 142 VAL H N 1
ATOM 31512 C CA . VAL H 1 142 ? 81.624 66.187 8.416 1.00 44.10 142 VAL H CA 1
ATOM 31513 C C . VAL H 1 142 ? 80.223 65.592 8.258 1.00 48.87 142 VAL H C 1
ATOM 31514 O O . VAL H 1 142 ? 80.069 64.410 8.196 1.00 39.34 142 VAL H O 1
ATOM 31527 N N . VAL H 1 143 ? 79.223 66.438 8.149 1.00 40.09 143 VAL H N 1
ATOM 31528 C CA . VAL H 1 143 ? 77.851 66.010 8.010 1.00 33.46 143 VAL H CA 1
ATOM 31529 C C . VAL H 1 143 ? 77.103 66.628 6.784 1.00 34.00 143 VAL H C 1
ATOM 31530 O O . VAL H 1 143 ? 77.097 67.801 6.619 1.00 28.16 143 VAL H O 1
ATOM 31543 N N . VAL H 1 144 ? 76.454 65.801 5.989 1.00 34.02 144 VAL H N 1
ATOM 31544 C CA . VAL H 1 144 ? 75.709 66.188 4.818 1.00 29.29 144 VAL H CA 1
ATOM 31545 C C . VAL H 1 144 ? 74.264 65.841 5.008 1.00 34.95 144 VAL H C 1
ATOM 31546 O O . VAL H 1 144 ? 73.993 64.792 5.491 1.00 30.90 144 VAL H O 1
ATOM 31559 N N . LEU H 1 145 ? 73.381 66.692 4.533 1.00 41.50 145 LEU H N 1
ATOM 31560 C CA . LEU H 1 145 ? 71.973 66.469 4.658 1.00 33.89 145 LEU H CA 1
ATOM 31561 C C . LEU H 1 145 ? 71.340 66.362 3.281 1.00 33.62 145 LEU H C 1
ATOM 31562 O O . LEU H 1 145 ? 71.704 67.040 2.430 1.00 42.51 145 LEU H O 1
ATOM 31578 N N . ASP H 1 146 ? 70.471 65.414 3.102 1.00 37.89 146 ASP H N 1
ATOM 31579 C CA . ASP H 1 146 ? 69.722 65.168 1.895 1.00 35.28 146 ASP H CA 1
ATOM 31580 C C . ASP H 1 146 ? 68.285 65.137 2.379 1.00 32.43 146 ASP H C 1
ATOM 31581 O O . ASP H 1 146 ? 67.759 64.119 2.633 1.00 22.76 146 ASP H O 1
ATOM 31590 N N . GLY H 1 147 ? 67.645 66.277 2.431 1.00 38.17 147 GLY H N 1
ATOM 31591 C CA . GLY H 1 147 ? 66.283 66.335 2.892 1.00 39.77 147 GLY H CA 1
ATOM 31592 C C . GLY H 1 147 ? 65.931 65.811 4.281 1.00 30.83 147 GLY H C 1
ATOM 31593 O O . GLY H 1 147 ? 65.061 65.018 4.431 1.00 22.33 147 GLY H O 1
ATOM 31597 N N . LEU H 1 148 ? 66.679 66.228 5.261 1.00 31.12 148 LEU H N 1
ATOM 31598 C CA . LEU H 1 148 ? 66.376 65.819 6.579 1.00 33.67 148 LEU H CA 1
ATOM 31599 C C . LEU H 1 148 ? 65.191 66.714 6.942 1.00 33.27 148 LEU H C 1
ATOM 31600 O O . LEU H 1 148 ? 65.319 67.901 7.017 1.00 29.57 148 LEU H O 1
ATOM 31616 N N . LEU H 1 149 ? 64.054 66.124 7.224 1.00 26.05 149 LEU H N 1
ATOM 31617 C CA . LEU H 1 149 ? 62.919 66.936 7.459 1.00 28.72 149 LEU H CA 1
ATOM 31618 C C . LEU H 1 149 ? 62.880 67.783 8.719 1.00 45.16 149 LEU H C 1
ATOM 31619 O O . LEU H 1 149 ? 61.946 68.467 8.873 1.00 54.65 149 LEU H O 1
ATOM 31635 N N . VAL H 1 150 ? 63.893 67.755 9.540 1.00 42.04 150 VAL H N 1
ATOM 31636 C CA . VAL H 1 150 ? 63.878 68.458 10.751 1.00 36.47 150 VAL H CA 1
ATOM 31637 C C . VAL H 1 150 ? 64.847 69.607 10.592 1.00 33.56 150 VAL H C 1
ATOM 31638 O O . VAL H 1 150 ? 65.831 69.453 10.035 1.00 28.90 150 VAL H O 1
ATOM 31651 N N . ILE H 1 151 ? 64.482 70.783 11.030 1.00 36.51 151 ILE H N 1
ATOM 31652 C CA . ILE H 1 151 ? 65.316 71.937 11.013 1.00 31.22 151 ILE H CA 1
ATOM 31653 C C . ILE H 1 151 ? 66.162 71.853 12.205 1.00 36.10 151 ILE H C 1
ATOM 31654 O O . ILE H 1 151 ? 65.655 71.667 13.224 1.00 44.32 151 ILE H O 1
ATOM 31670 N N . LEU H 1 152 ? 67.449 72.012 12.112 1.00 36.45 152 LEU H N 1
ATOM 31671 C CA . LEU H 1 152 ? 68.275 71.956 13.280 1.00 27.76 152 LEU H CA 1
ATOM 31672 C C . LEU H 1 152 ? 68.326 73.284 14.011 1.00 30.67 152 LEU H C 1
ATOM 31673 O O . LEU H 1 152 ? 68.172 74.267 13.423 1.00 29.41 152 LEU H O 1
ATOM 31689 N N . ASP H 1 153 ? 68.502 73.236 15.322 1.00 44.99 153 ASP H N 1
ATOM 31690 C CA . ASP H 1 153 ? 68.568 74.413 16.172 1.00 42.43 153 ASP H CA 1
ATOM 31691 C C . ASP H 1 153 ? 69.741 74.332 17.100 1.00 35.13 153 ASP H C 1
ATOM 31692 O O . ASP H 1 153 ? 70.679 75.016 16.924 1.00 41.07 153 ASP H O 1
ATOM 31701 N N . GLU H 1 154 ? 69.639 73.506 18.090 1.00 38.80 154 GLU H N 1
ATOM 31702 C CA . GLU H 1 154 ? 70.687 73.286 19.067 1.00 43.82 154 GLU H CA 1
ATOM 31703 C C . GLU H 1 154 ? 72.015 72.693 18.599 1.00 37.17 154 GLU H C 1
ATOM 31704 O O . GLU H 1 154 ? 73.015 72.959 19.173 1.00 31.10 154 GLU H O 1
ATOM 31716 N N . LEU H 1 155 ? 71.956 71.843 17.620 1.00 34.59 155 LEU H N 1
ATOM 31717 C CA . LEU H 1 155 ? 73.114 71.198 17.044 1.00 33.65 155 LEU H CA 1
ATOM 31718 C C . LEU H 1 155 ? 74.121 72.074 16.340 1.00 32.84 155 LEU H C 1
ATOM 31719 O O . LEU H 1 155 ? 75.290 71.879 16.455 1.00 31.70 155 LEU H O 1
ATOM 31735 N N . VAL H 1 156 ? 73.626 73.004 15.587 1.00 34.71 156 VAL H N 1
ATOM 31736 C CA . VAL H 1 156 ? 74.464 73.862 14.811 1.00 31.26 156 VAL H CA 1
ATOM 31737 C C . VAL H 1 156 ? 74.892 75.252 15.300 1.00 33.83 156 VAL H C 1
ATOM 31738 O O . VAL H 1 156 ? 75.793 75.780 14.756 1.00 30.40 156 VAL H O 1
ATOM 31751 N N . ARG H 1 157 ? 74.278 75.705 16.369 1.00 34.66 157 ARG H N 1
ATOM 31752 C CA . ARG H 1 157 ? 74.423 77.012 16.960 1.00 37.96 157 ARG H CA 1
ATOM 31753 C C . ARG H 1 157 ? 75.816 77.320 17.459 1.00 40.19 157 ARG H C 1
ATOM 31754 O O . ARG H 1 157 ? 76.505 76.445 17.828 1.00 34.54 157 ARG H O 1
ATOM 31775 N N . PRO H 1 158 ? 76.179 78.566 17.524 1.00 35.88 158 PRO H N 1
ATOM 31776 C CA . PRO H 1 158 ? 77.506 79.056 17.804 1.00 35.16 158 PRO H CA 1
ATOM 31777 C C . PRO H 1 158 ? 78.131 78.420 18.996 1.00 37.35 158 PRO H C 1
ATOM 31778 O O . PRO H 1 158 ? 77.558 78.384 20.020 1.00 41.60 158 PRO H O 1
ATOM 31789 N N . GLY H 1 159 ? 79.320 77.926 18.812 1.00 32.12 159 GLY H N 1
ATOM 31790 C CA . GLY H 1 159 ? 79.983 77.189 19.837 1.00 27.89 159 GLY H CA 1
ATOM 31791 C C . GLY H 1 159 ? 79.712 75.708 19.826 1.00 40.84 159 GLY H C 1
ATOM 31792 O O . GLY H 1 159 ? 80.513 74.987 20.334 1.00 50.02 159 GLY H O 1
ATOM 31796 N N . ALA H 1 160 ? 78.669 75.254 19.204 1.00 39.85 160 ALA H N 1
ATOM 31797 C CA . ALA H 1 160 ? 78.407 73.851 19.198 1.00 36.14 160 ALA H CA 1
ATOM 31798 C C . ALA H 1 160 ? 79.478 73.152 18.428 1.00 34.78 160 ALA H C 1
ATOM 31799 O O . ALA H 1 160 ? 79.931 73.688 17.463 1.00 34.29 160 ALA H O 1
ATOM 31806 N N . PRO H 1 161 ? 79.830 71.940 18.809 1.00 32.73 161 PRO H N 1
ATOM 31807 C CA . PRO H 1 161 ? 80.881 71.296 18.071 1.00 30.10 161 PRO H CA 1
ATOM 31808 C C . PRO H 1 161 ? 80.610 71.133 16.602 1.00 34.25 161 PRO H C 1
ATOM 31809 O O . PRO H 1 161 ? 81.516 71.328 15.870 1.00 37.34 161 PRO H O 1
ATOM 31820 N N . PHE H 1 162 ? 79.411 70.877 16.187 1.00 34.45 162 PHE H N 1
ATOM 31821 C CA . PHE H 1 162 ? 79.192 70.681 14.818 1.00 32.73 162 PHE H CA 1
ATOM 31822 C C . PHE H 1 162 ? 78.739 71.881 14.029 1.00 30.95 162 PHE H C 1
ATOM 31823 O O . PHE H 1 162 ? 78.286 71.691 12.980 1.00 26.45 162 PHE H O 1
ATOM 31840 N N . ALA H 1 163 ? 78.882 73.082 14.537 1.00 36.66 163 ALA H N 1
ATOM 31841 C CA . ALA H 1 163 ? 78.319 74.236 13.855 1.00 33.37 163 ALA H CA 1
ATOM 31842 C C . ALA H 1 163 ? 78.813 74.531 12.461 1.00 30.02 163 ALA H C 1
ATOM 31843 O O . ALA H 1 163 ? 78.079 74.386 11.547 1.00 35.64 163 ALA H O 1
ATOM 31850 N N . ARG H 1 164 ? 80.059 74.788 12.299 1.00 25.88 164 ARG H N 1
ATOM 31851 C CA . ARG H 1 164 ? 80.576 74.907 11.012 1.00 18.84 164 ARG H CA 1
ATOM 31852 C C . ARG H 1 164 ? 80.999 73.600 10.407 1.00 26.21 164 ARG H C 1
ATOM 31853 O O . ARG H 1 164 ? 81.759 73.631 9.564 1.00 28.27 164 ARG H O 1
ATOM 31874 N N . ARG H 1 165 ? 80.571 72.510 10.942 1.00 35.16 165 ARG H N 1
ATOM 31875 C CA . ARG H 1 165 ? 80.809 71.235 10.391 1.00 20.24 165 ARG H CA 1
ATOM 31876 C C . ARG H 1 165 ? 79.553 70.577 9.775 1.00 27.81 165 ARG H C 1
ATOM 31877 O O . ARG H 1 165 ? 79.628 69.445 9.463 1.00 26.78 165 ARG H O 1
ATOM 31898 N N . ILE H 1 166 ? 78.441 71.271 9.622 1.00 31.80 166 ILE H N 1
ATOM 31899 C CA . ILE H 1 166 ? 77.262 70.642 9.081 1.00 26.14 166 ILE H CA 1
ATOM 31900 C C . ILE H 1 166 ? 76.803 71.264 7.810 1.00 32.02 166 ILE H C 1
ATOM 31901 O O . ILE H 1 166 ? 76.467 72.421 7.745 1.00 23.04 166 ILE H O 1
ATOM 31934 N N . ASN H 1 168 ? 74.425 71.264 4.232 1.00 34.21 168 ASN H N 1
ATOM 31935 C CA . ASN H 1 168 ? 73.226 70.962 3.559 1.00 24.77 168 ASN H CA 1
ATOM 31936 C C . ASN H 1 168 ? 73.332 71.119 2.014 1.00 25.97 168 ASN H C 1
ATOM 31937 O O . ASN H 1 168 ? 73.909 72.031 1.525 1.00 23.51 168 ASN H O 1
ATOM 31948 N N . ILE H 1 169 ? 72.781 70.198 1.269 1.00 33.10 169 ILE H N 1
ATOM 31949 C CA . ILE H 1 169 ? 72.723 70.374 -0.153 1.00 28.51 169 ILE H CA 1
ATOM 31950 C C . ILE H 1 169 ? 71.268 70.768 -0.534 1.00 32.50 169 ILE H C 1
ATOM 31951 O O . ILE H 1 169 ? 70.422 69.967 -0.555 1.00 26.85 169 ILE H O 1
ATOM 31967 N N . HIS H 1 170 ? 71.039 72.033 -0.764 1.00 25.36 170 HIS H N 1
ATOM 31968 C CA . HIS H 1 170 ? 69.772 72.551 -1.115 1.00 15.46 170 HIS H CA 1
ATOM 31969 C C . HIS H 1 170 ? 69.551 72.504 -2.615 1.00 22.84 170 HIS H C 1
ATOM 31970 O O . HIS H 1 170 ? 70.464 72.686 -3.326 1.00 30.97 170 HIS H O 1
ATOM 31984 N N . PRO H 1 171 ? 68.365 72.172 -3.112 1.00 21.80 171 PRO H N 1
ATOM 31985 C CA . PRO H 1 171 ? 68.170 72.209 -4.550 1.00 22.77 171 PRO H CA 1
ATOM 31986 C C . PRO H 1 171 ? 67.630 73.502 -5.134 1.00 24.13 171 PRO H C 1
ATOM 31987 O O . PRO H 1 171 ? 66.603 73.584 -5.679 1.00 22.93 171 PRO H O 1
ATOM 31998 N N . GLY H 1 172 ? 68.399 74.529 -4.902 1.00 38.20 172 GLY H N 1
ATOM 31999 C CA . GLY H 1 172 ? 68.262 75.853 -5.433 1.00 29.49 172 GLY H CA 1
ATOM 32000 C C . GLY H 1 172 ? 69.449 76.673 -5.033 1.00 33.41 172 GLY H C 1
ATOM 32001 O O . GLY H 1 172 ? 70.057 76.427 -4.095 1.00 30.54 172 GLY H O 1
ATOM 32005 N N . VAL H 1 173 ? 69.726 77.728 -5.733 1.00 42.34 173 VAL H N 1
ATOM 32006 C CA . VAL H 1 173 ? 70.779 78.613 -5.331 1.00 41.43 173 VAL H CA 1
ATOM 32007 C C . VAL H 1 173 ? 70.298 79.348 -4.121 1.00 33.02 173 VAL H C 1
ATOM 32008 O O . VAL H 1 173 ? 69.178 79.664 -4.047 1.00 31.01 173 VAL H O 1
ATOM 32021 N N . THR H 1 174 ? 71.111 79.490 -3.130 1.00 32.59 174 THR H N 1
ATOM 32022 C CA . THR H 1 174 ? 70.709 80.278 -2.027 1.00 30.89 174 THR H CA 1
ATOM 32023 C C . THR H 1 174 ? 71.392 81.628 -1.910 1.00 38.09 174 THR H C 1
ATOM 32024 O O . THR H 1 174 ? 71.015 82.288 -1.062 1.00 46.97 174 THR H O 1
ATOM 32035 N N . ARG H 1 175 ? 72.319 82.003 -2.765 1.00 39.12 175 ARG H N 1
ATOM 32036 C CA . ARG H 1 175 ? 73.045 83.240 -2.629 1.00 42.02 175 ARG H CA 1
ATOM 32037 C C . ARG H 1 175 ? 72.058 84.388 -2.577 1.00 48.31 175 ARG H C 1
ATOM 32038 O O . ARG H 1 175 ? 71.208 84.475 -3.382 1.00 42.08 175 ARG H O 1
ATOM 32059 N N . GLU H 1 176 ? 72.244 85.276 -1.632 1.00 62.27 176 GLU H N 1
ATOM 32060 C CA . GLU H 1 176 ? 71.398 86.433 -1.456 1.00 59.95 176 GLU H CA 1
ATOM 32061 C C . GLU H 1 176 ? 71.357 87.387 -2.654 1.00 55.58 176 GLU H C 1
ATOM 32062 O O . GLU H 1 176 ? 70.341 87.936 -2.979 1.00 50.80 176 GLU H O 1
ATOM 32074 N N . ASP H 1 177 ? 72.441 87.481 -3.360 1.00 53.47 177 ASP H N 1
ATOM 32075 C CA . ASP H 1 177 ? 72.470 88.322 -4.499 1.00 53.40 177 ASP H CA 1
ATOM 32076 C C . ASP H 1 177 ? 72.246 87.620 -5.839 1.00 54.33 177 ASP H C 1
ATOM 32077 O O . ASP H 1 177 ? 72.720 88.098 -6.843 1.00 60.23 177 ASP H O 1
ATOM 32086 N N . SER H 1 178 ? 71.617 86.503 -5.842 1.00 47.98 178 SER H N 1
ATOM 32087 C CA . SER H 1 178 ? 71.465 85.906 -7.093 1.00 49.10 178 SER H CA 1
ATOM 32088 C C . SER H 1 178 ? 70.143 86.309 -7.633 1.00 51.17 178 SER H C 1
ATOM 32089 O O . SER H 1 178 ? 69.206 86.482 -6.918 1.00 48.83 178 SER H O 1
ATOM 32097 N N . PRO H 1 179 ? 70.084 86.442 -8.927 1.00 52.37 179 PRO H N 1
ATOM 32098 C CA . PRO H 1 179 ? 68.775 86.587 -9.516 1.00 58.20 179 PRO H CA 1
ATOM 32099 C C . PRO H 1 179 ? 68.084 85.229 -9.661 1.00 57.07 179 PRO H C 1
ATOM 32100 O O . PRO H 1 179 ? 67.084 85.240 -10.287 1.00 55.66 179 PRO H O 1
ATOM 32111 N N . TYR H 1 180 ? 68.642 84.160 -9.174 1.00 51.32 180 TYR H N 1
ATOM 32112 C CA . TYR H 1 180 ? 68.006 82.920 -9.300 1.00 45.39 180 TYR H CA 1
ATOM 32113 C C . TYR H 1 180 ? 68.040 82.285 -7.922 1.00 45.83 180 TYR H C 1
ATOM 32114 O O . TYR H 1 180 ? 68.720 81.309 -7.705 1.00 52.65 180 TYR H O 1
ATOM 32132 N N . GLU H 1 181 ? 67.288 82.839 -7.002 1.00 42.44 181 GLU H N 1
ATOM 32133 C CA . GLU H 1 181 ? 67.271 82.340 -5.691 1.00 41.40 181 GLU H CA 1
ATOM 32134 C C . GLU H 1 181 ? 66.127 81.394 -5.552 1.00 36.78 181 GLU H C 1
ATOM 32135 O O . GLU H 1 181 ? 65.077 81.700 -5.913 1.00 36.97 181 GLU H O 1
ATOM 32147 N N . ARG H 1 182 ? 66.354 80.219 -5.075 1.00 32.90 182 ARG H N 1
ATOM 32148 C CA . ARG H 1 182 ? 65.281 79.300 -4.877 1.00 34.40 182 ARG H CA 1
ATOM 32149 C C . ARG H 1 182 ? 65.465 78.718 -3.497 1.00 31.84 182 ARG H C 1
ATOM 32150 O O . ARG H 1 182 ? 66.003 77.733 -3.327 1.00 31.96 182 ARG H O 1
ATOM 32171 N N . ARG H 1 183 ? 65.027 79.445 -2.520 1.00 33.03 183 ARG H N 1
ATOM 32172 C CA . ARG H 1 183 ? 65.180 79.044 -1.195 1.00 30.06 183 ARG H CA 1
ATOM 32173 C C . ARG H 1 183 ? 63.944 78.393 -0.593 1.00 41.03 183 ARG H C 1
ATOM 32174 O O . ARG H 1 183 ? 62.865 78.730 -0.921 1.00 35.24 183 ARG H O 1
ATOM 32195 N N . GLY H 1 184 ? 64.179 77.480 0.322 1.00 34.41 184 GLY H N 1
ATOM 32196 C CA . GLY H 1 184 ? 63.152 76.827 1.058 1.00 38.14 184 GLY H CA 1
ATOM 32197 C C . GLY H 1 184 ? 62.455 75.593 0.558 1.00 35.07 184 GLY H C 1
ATOM 32198 O O . GLY H 1 184 ? 62.786 75.037 -0.409 1.00 38.12 184 GLY H O 1
ATOM 32202 N N . ALA H 1 185 ? 61.432 75.210 1.268 1.00 24.03 185 ALA H N 1
ATOM 32203 C CA . ALA H 1 185 ? 60.686 74.031 0.956 1.00 32.50 185 ALA H CA 1
ATOM 32204 C C . ALA H 1 185 ? 59.967 73.994 -0.391 1.00 36.54 185 ALA H C 1
ATOM 32205 O O . ALA H 1 185 ? 59.584 72.959 -0.790 1.00 12.39 185 ALA H O 1
ATOM 32212 N N . TYR H 1 186 ? 59.767 75.143 -0.967 1.00 24.76 186 TYR H N 1
ATOM 32213 C CA . TYR H 1 186 ? 59.154 75.232 -2.223 1.00 23.35 186 TYR H CA 1
ATOM 32214 C C . TYR H 1 186 ? 60.102 75.511 -3.354 1.00 21.84 186 TYR H C 1
ATOM 32215 O O . TYR H 1 186 ? 59.657 75.470 -4.402 1.00 18.07 186 TYR H O 1
ATOM 32233 N N . ALA H 1 187 ? 61.378 75.533 -3.135 1.00 20.46 187 ALA H N 1
ATOM 32234 C CA . ALA H 1 187 ? 62.273 76.086 -4.093 1.00 25.24 187 ALA H CA 1
ATOM 32235 C C . ALA H 1 187 ? 62.131 75.622 -5.505 1.00 31.40 187 ALA H C 1
ATOM 32236 O O . ALA H 1 187 ? 62.299 76.438 -6.377 1.00 32.13 187 ALA H O 1
ATOM 32243 N N . THR H 1 188 ? 61.887 74.333 -5.683 1.00 35.02 188 THR H N 1
ATOM 32244 C CA . THR H 1 188 ? 61.686 73.723 -6.959 1.00 33.42 188 THR H CA 1
ATOM 32245 C C . THR H 1 188 ? 60.411 74.116 -7.698 1.00 27.79 188 THR H C 1
ATOM 32246 O O . THR H 1 188 ? 60.455 74.401 -8.826 1.00 23.48 188 THR H O 1
ATOM 32257 N N . LEU H 1 189 ? 59.293 74.146 -7.010 1.00 31.57 189 LEU H N 1
ATOM 32258 C CA . LEU H 1 189 ? 58.037 74.564 -7.546 1.00 27.13 189 LEU H CA 1
ATOM 32259 C C . LEU H 1 189 ? 58.164 76.030 -7.989 1.00 30.48 189 LEU H C 1
ATOM 32260 O O . LEU H 1 189 ? 57.465 76.419 -8.840 1.00 29.89 189 LEU H O 1
ATOM 32276 N N . ASP H 1 190 ? 58.959 76.820 -7.304 1.00 32.56 190 ASP H N 1
ATOM 32277 C CA . ASP H 1 190 ? 59.220 78.175 -7.720 1.00 33.27 190 ASP H CA 1
ATOM 32278 C C . ASP H 1 190 ? 60.019 78.179 -8.965 1.00 32.00 190 ASP H C 1
ATOM 32279 O O . ASP H 1 190 ? 59.760 78.944 -9.793 1.00 26.61 190 ASP H O 1
ATOM 32288 N N . ALA H 1 191 ? 61.023 77.343 -9.067 1.00 34.76 191 ALA H N 1
ATOM 32289 C CA . ALA H 1 191 ? 61.760 77.265 -10.295 1.00 34.67 191 ALA H CA 1
ATOM 32290 C C . ALA H 1 191 ? 60.882 76.749 -11.444 1.00 33.38 191 ALA H C 1
ATOM 32291 O O . ALA H 1 191 ? 61.090 77.144 -12.536 1.00 36.96 191 ALA H O 1
ATOM 32298 N N . LEU H 1 192 ? 59.998 75.829 -11.192 1.00 26.25 192 LEU H N 1
ATOM 32299 C CA . LEU H 1 192 ? 59.118 75.368 -12.185 1.00 30.63 192 LEU H CA 1
ATOM 32300 C C . LEU H 1 192 ? 58.152 76.403 -12.634 1.00 34.52 192 LEU H C 1
ATOM 32301 O O . LEU H 1 192 ? 58.035 76.610 -13.787 1.00 35.48 192 LEU H O 1
ATOM 32317 N N . TYR H 1 193 ? 57.434 77.002 -11.711 1.00 35.56 193 TYR H N 1
ATOM 32318 C CA . TYR H 1 193 ? 56.490 78.039 -12.013 1.00 30.71 193 TYR H CA 1
ATOM 32319 C C . TYR H 1 193 ? 57.122 79.256 -12.563 1.00 29.38 193 TYR H C 1
ATOM 32320 O O . TYR H 1 193 ? 56.507 79.897 -13.333 1.00 37.39 193 TYR H O 1
ATOM 32338 N N . GLY H 1 194 ? 58.361 79.451 -12.202 1.00 35.56 194 GLY H N 1
ATOM 32339 C CA . GLY H 1 194 ? 59.226 80.489 -12.683 1.00 34.91 194 GLY H CA 1
ATOM 32340 C C . GLY H 1 194 ? 59.483 80.399 -14.150 1.00 38.36 194 GLY H C 1
ATOM 32341 O O . GLY H 1 194 ? 59.759 81.369 -14.730 1.00 38.65 194 GLY H O 1
ATOM 32345 N N . ALA H 1 195 ? 59.507 79.201 -14.670 1.00 49.92 195 ALA H N 1
ATOM 32346 C CA . ALA H 1 195 ? 59.636 78.955 -16.087 1.00 46.61 195 ALA H CA 1
ATOM 32347 C C . ALA H 1 195 ? 58.418 79.343 -16.898 1.00 40.08 195 ALA H C 1
ATOM 32348 O O . ALA H 1 195 ? 58.525 79.467 -18.057 1.00 32.96 195 ALA H O 1
ATOM 32355 N N . ARG H 1 196 ? 57.287 79.435 -16.270 1.00 42.23 196 ARG H N 1
ATOM 32356 C CA . ARG H 1 196 ? 56.078 79.824 -16.933 1.00 44.62 196 ARG H CA 1
ATOM 32357 C C . ARG H 1 196 ? 55.681 81.287 -16.671 1.00 49.19 196 ARG H C 1
ATOM 32358 O O . ARG H 1 196 ? 54.569 81.621 -16.922 1.00 45.20 196 ARG H O 1
ATOM 32379 N N . GLY H 1 197 ? 56.592 82.113 -16.225 1.00 39.46 197 GLY H N 1
ATOM 32380 C CA . GLY H 1 197 ? 56.235 83.426 -15.823 1.00 45.08 197 GLY H CA 1
ATOM 32381 C C . GLY H 1 197 ? 55.209 83.426 -14.709 1.00 49.89 197 GLY H C 1
ATOM 32382 O O . GLY H 1 197 ? 54.398 84.265 -14.701 1.00 55.59 197 GLY H O 1
ATOM 32386 N N . GLU H 1 198 ? 55.212 82.477 -13.817 1.00 43.83 198 GLU H N 1
ATOM 32387 C CA . GLU H 1 198 ? 54.285 82.472 -12.735 1.00 40.46 198 GLU H CA 1
ATOM 32388 C C . GLU H 1 198 ? 55.020 82.531 -11.419 1.00 36.15 198 GLU H C 1
ATOM 32389 O O . GLU H 1 198 ? 56.154 82.295 -11.378 1.00 46.41 198 GLU H O 1
ATOM 32401 N N . LYS H 1 199 ? 54.374 82.910 -10.342 1.00 37.01 199 LYS H N 1
ATOM 32402 C CA . LYS H 1 199 ? 54.974 82.854 -9.033 1.00 37.13 199 LYS H CA 1
ATOM 32403 C C . LYS H 1 199 ? 53.875 82.665 -8.056 1.00 42.79 199 LYS H C 1
ATOM 32404 O O . LYS H 1 199 ? 53.300 83.590 -7.640 1.00 43.30 199 LYS H O 1
ATOM 32423 N N . VAL H 1 200 ? 53.631 81.464 -7.608 1.00 33.44 200 VAL H N 1
ATOM 32424 C CA . VAL H 1 200 ? 52.579 81.199 -6.674 1.00 33.21 200 VAL H CA 1
ATOM 32425 C C . VAL H 1 200 ? 52.710 81.964 -5.392 1.00 33.06 200 VAL H C 1
ATOM 32426 O O . VAL H 1 200 ? 53.748 82.207 -4.921 1.00 32.58 200 VAL H O 1
ATOM 32439 N N . VAL H 1 201 ? 51.610 82.403 -4.859 1.00 42.86 201 VAL H N 1
ATOM 32440 C CA . VAL H 1 201 ? 51.671 83.086 -3.589 1.00 46.39 201 VAL H CA 1
ATOM 32441 C C . VAL H 1 201 ? 50.843 82.497 -2.452 1.00 37.64 201 VAL H C 1
ATOM 32442 O O . VAL H 1 201 ? 51.146 82.757 -1.322 1.00 44.38 201 VAL H O 1
ATOM 32455 N N . ASP H 1 202 ? 49.794 81.790 -2.769 1.00 36.60 202 ASP H N 1
ATOM 32456 C CA . ASP H 1 202 ? 49.049 81.153 -1.768 1.00 40.84 202 ASP H CA 1
ATOM 32457 C C . ASP H 1 202 ? 49.008 79.700 -2.202 1.00 36.47 202 ASP H C 1
ATOM 32458 O O . ASP H 1 202 ? 48.194 79.324 -2.951 1.00 34.76 202 ASP H O 1
ATOM 32467 N N . TRP H 1 203 ? 49.876 78.881 -1.655 1.00 47.70 203 TRP H N 1
ATOM 32468 C CA . TRP H 1 203 ? 49.982 77.473 -2.017 1.00 42.93 203 TRP H CA 1
ATOM 32469 C C . TRP H 1 203 ? 48.692 76.719 -1.806 1.00 37.63 203 TRP H C 1
ATOM 32470 O O . TRP H 1 203 ? 48.454 75.819 -2.503 1.00 44.92 203 TRP H O 1
ATOM 32491 N N . ALA H 1 204 ? 47.922 77.030 -0.821 1.00 35.35 204 ALA H N 1
ATOM 32492 C CA . ALA H 1 204 ? 46.655 76.408 -0.699 1.00 35.08 204 ALA H CA 1
ATOM 32493 C C . ALA H 1 204 ? 45.665 76.801 -1.780 1.00 41.88 204 ALA H C 1
ATOM 32494 O O . ALA H 1 204 ? 45.006 75.968 -2.307 1.00 43.41 204 ALA H O 1
ATOM 32501 N N . THR H 1 205 ? 45.535 78.084 -2.041 1.00 51.17 205 THR H N 1
ATOM 32502 C CA . THR H 1 205 ? 44.632 78.558 -3.043 1.00 40.41 205 THR H CA 1
ATOM 32503 C C . THR H 1 205 ? 45.299 78.792 -4.338 1.00 36.22 205 THR H C 1
ATOM 32504 O O . THR H 1 205 ? 44.710 79.357 -5.178 1.00 34.47 205 THR H O 1
ATOM 32532 N N . GLU H 1 207 ? 47.043 81.091 -5.531 1.00 52.34 207 GLU H N 1
ATOM 32533 C CA . GLU H 1 207 ? 47.003 82.384 -6.166 1.00 47.05 207 GLU H CA 1
ATOM 32534 C C . GLU H 1 207 ? 48.378 82.571 -6.686 1.00 37.60 207 GLU H C 1
ATOM 32535 O O . GLU H 1 207 ? 49.295 82.401 -5.943 1.00 38.76 207 GLU H O 1
ATOM 32547 N N . LYS H 1 208 ? 48.490 82.944 -7.945 1.00 45.14 208 LYS H N 1
ATOM 32548 C CA . LYS H 1 208 ? 49.744 83.171 -8.603 1.00 31.08 208 LYS H CA 1
ATOM 32549 C C . LYS H 1 208 ? 49.910 84.622 -9.106 1.00 44.04 208 LYS H C 1
ATOM 32550 O O . LYS H 1 208 ? 49.004 85.200 -9.566 1.00 40.98 208 LYS H O 1
ATOM 32569 N N . VAL H 1 209 ? 51.118 85.159 -9.020 1.00 46.69 209 VAL H N 1
ATOM 32570 C CA . VAL H 1 209 ? 51.522 86.445 -9.519 1.00 42.83 209 VAL H CA 1
ATOM 32571 C C . VAL H 1 209 ? 52.327 86.236 -10.756 1.00 51.56 209 VAL H C 1
ATOM 32572 O O . VAL H 1 209 ? 53.159 85.399 -10.781 1.00 46.59 209 VAL H O 1
ATOM 32585 N N . ALA H 1 210 ? 52.057 86.947 -11.832 1.00 66.56 210 ALA H N 1
ATOM 32586 C CA . ALA H 1 210 ? 52.903 86.812 -12.995 1.00 58.64 210 ALA H CA 1
ATOM 32587 C C . ALA H 1 210 ? 54.272 87.389 -12.612 1.00 57.57 210 ALA H C 1
ATOM 32588 O O . ALA H 1 210 ? 54.371 88.394 -11.975 1.00 53.62 210 ALA H O 1
ATOM 32595 N N . VAL H 1 211 ? 55.332 86.750 -13.020 1.00 53.34 211 VAL H N 1
ATOM 32596 C CA . VAL H 1 211 ? 56.650 87.187 -12.661 1.00 45.37 211 VAL H CA 1
ATOM 32597 C C . VAL H 1 211 ? 57.508 87.054 -13.897 1.00 53.16 211 VAL H C 1
ATOM 32598 O O . VAL H 1 211 ? 57.201 86.312 -14.797 1.00 63.22 211 VAL H O 1
ATOM 32611 N N . GLU H 1 212 ? 58.563 87.820 -14.005 1.00 48.33 212 GLU H N 1
ATOM 32612 C CA . GLU H 1 212 ? 59.384 87.741 -15.201 1.00 46.41 212 GLU H CA 1
ATOM 32613 C C . GLU H 1 212 ? 59.969 86.348 -15.343 1.00 49.40 212 GLU H C 1
ATOM 32614 O O . GLU H 1 212 ? 60.443 85.841 -14.391 1.00 45.52 212 GLU H O 1
ATOM 32626 N N . PRO H 1 213 ? 59.982 85.760 -16.536 1.00 53.31 213 PRO H N 1
ATOM 32627 C CA . PRO H 1 213 ? 60.429 84.376 -16.583 1.00 44.32 213 PRO H CA 1
ATOM 32628 C C . PRO H 1 213 ? 61.854 84.062 -16.249 1.00 42.76 213 PRO H C 1
ATOM 32629 O O . PRO H 1 213 ? 62.674 84.685 -16.870 1.00 46.03 213 PRO H O 1
ATOM 32640 N N . LEU H 1 214 ? 62.107 83.103 -15.372 1.00 35.46 214 LEU H N 1
ATOM 32641 C CA . LEU H 1 214 ? 63.431 82.735 -15.035 1.00 35.40 214 LEU H CA 1
ATOM 32642 C C . LEU H 1 214 ? 63.596 81.342 -15.521 1.00 41.28 214 LEU H C 1
ATOM 32643 O O . LEU H 1 214 ? 62.888 80.477 -15.132 1.00 37.80 214 LEU H O 1
ATOM 32659 N N . TYR H 1 215 ? 64.524 81.099 -16.413 1.00 49.80 215 TYR H N 1
ATOM 32660 C CA . TYR H 1 215 ? 64.666 79.756 -16.944 1.00 41.09 215 TYR H CA 1
ATOM 32661 C C . TYR H 1 215 ? 65.870 78.944 -16.502 1.00 40.44 215 TYR H C 1
ATOM 32662 O O . TYR H 1 215 ? 66.259 78.072 -17.182 1.00 39.21 215 TYR H O 1
ATOM 32680 N N . TRP H 1 216 ? 66.481 79.230 -15.377 1.00 37.35 216 TRP H N 1
ATOM 32681 C CA . TRP H 1 216 ? 67.618 78.486 -14.962 1.00 32.14 216 TRP H CA 1
ATOM 32682 C C . TRP H 1 216 ? 67.437 78.178 -13.487 1.00 34.45 216 TRP H C 1
ATOM 32683 O O . TRP H 1 216 ? 66.871 78.941 -12.785 1.00 39.50 216 TRP H O 1
ATOM 32704 N N . THR H 1 217 ? 67.833 77.009 -13.038 1.00 32.88 217 THR H N 1
ATOM 32705 C CA . THR H 1 217 ? 67.789 76.649 -11.645 1.00 28.01 217 THR H CA 1
ATOM 32706 C C . THR H 1 217 ? 69.125 75.959 -11.279 1.00 23.40 217 THR H C 1
ATOM 32707 O O . THR H 1 217 ? 69.997 75.853 -12.080 1.00 22.24 217 THR H O 1
ATOM 32718 N N . GLY H 1 218 ? 69.272 75.535 -10.044 1.00 21.06 218 GLY H N 1
ATOM 32719 C CA . GLY H 1 218 ? 70.489 74.948 -9.576 1.00 26.56 218 GLY H CA 1
ATOM 32720 C C . GLY H 1 218 ? 70.439 74.301 -8.215 1.00 20.67 218 GLY H C 1
ATOM 32721 O O . GLY H 1 218 ? 69.448 73.853 -7.813 1.00 19.88 218 GLY H O 1
ATOM 32725 N N . ALA H 1 219 ? 71.566 74.239 -7.551 1.00 24.21 219 ALA H N 1
ATOM 32726 C CA . ALA H 1 219 ? 71.697 73.624 -6.257 1.00 27.96 219 ALA H CA 1
ATOM 32727 C C . ALA H 1 219 ? 72.682 74.364 -5.423 1.00 27.16 219 ALA H C 1
ATOM 32728 O O . ALA H 1 219 ? 73.662 74.783 -5.925 1.00 25.89 219 ALA H O 1
ATOM 32735 N N . SER H 1 220 ? 72.456 74.424 -4.113 1.00 30.76 220 SER H N 1
ATOM 32736 C CA . SER H 1 220 ? 73.345 75.123 -3.229 1.00 25.51 220 SER H CA 1
ATOM 32737 C C . SER H 1 220 ? 73.899 74.289 -2.067 1.00 25.38 220 SER H C 1
ATOM 32738 O O . SER H 1 220 ? 73.186 73.735 -1.385 1.00 32.82 220 SER H O 1
ATOM 32746 N N . PHE H 1 221 ? 75.197 74.263 -1.877 1.00 27.58 221 PHE H N 1
ATOM 32747 C CA . PHE H 1 221 ? 75.859 73.505 -0.819 1.00 32.47 221 PHE H CA 1
ATOM 32748 C C . PHE H 1 221 ? 76.286 74.529 0.233 1.00 28.90 221 PHE H C 1
ATOM 32749 O O . PHE H 1 221 ? 77.153 75.310 -0.007 1.00 26.92 221 PHE H O 1
ATOM 32766 N N . HIS H 1 222 ? 75.656 74.476 1.388 1.00 29.68 222 HIS H N 1
ATOM 32767 C CA . HIS H 1 222 ? 75.850 75.458 2.420 1.00 22.79 222 HIS H CA 1
ATOM 32768 C C . HIS H 1 222 ? 75.956 75.033 3.865 1.00 30.42 222 HIS H C 1
ATOM 32769 O O . HIS H 1 222 ? 75.474 74.020 4.254 1.00 27.02 222 HIS H O 1
ATOM 32783 N N . TYR H 1 223 ? 76.610 75.855 4.649 1.00 31.83 223 TYR H N 1
ATOM 32784 C CA . TYR H 1 223 ? 76.758 75.628 6.057 1.00 28.32 223 TYR H CA 1
ATOM 32785 C C . TYR H 1 223 ? 75.365 75.829 6.683 1.00 32.07 223 TYR H C 1
ATOM 32786 O O . TYR H 1 223 ? 74.596 76.631 6.255 1.00 29.94 223 TYR H O 1
ATOM 32804 N N . VAL H 1 224 ? 75.047 75.090 7.713 1.00 44.30 224 VAL H N 1
ATOM 32805 C CA . VAL H 1 224 ? 73.796 75.274 8.376 1.00 38.86 224 VAL H CA 1
ATOM 32806 C C . VAL H 1 224 ? 73.963 76.090 9.669 1.00 36.33 224 VAL H C 1
ATOM 32807 O O . VAL H 1 224 ? 74.804 75.837 10.453 1.00 35.54 224 VAL H O 1
ATOM 32820 N N . ASP H 1 225 ? 73.173 77.122 9.856 1.00 50.28 225 ASP H N 1
ATOM 32821 C CA . ASP H 1 225 ? 73.232 77.917 11.074 1.00 41.98 225 ASP H CA 1
ATOM 32822 C C . ASP H 1 225 ? 71.908 77.827 11.832 1.00 41.83 225 ASP H C 1
ATOM 32823 O O . ASP H 1 225 ? 71.115 76.938 11.605 1.00 30.00 225 ASP H O 1
ATOM 32832 N N . ASP H 1 229 ? 67.321 78.709 4.630 1.00 68.28 229 ASP H N 1
ATOM 32833 C CA . ASP H 1 229 ? 68.631 78.305 5.153 1.00 61.09 229 ASP H CA 1
ATOM 32834 C C . ASP H 1 229 ? 69.744 79.420 4.891 1.00 49.48 229 ASP H C 1
ATOM 32835 O O . ASP H 1 229 ? 70.311 79.502 3.833 1.00 33.09 229 ASP H O 1
ATOM 32843 N N . SER H 1 230 ? 69.993 80.249 5.927 1.00 59.40 230 SER H N 1
ATOM 32844 C CA . SER H 1 230 ? 70.859 81.452 5.919 1.00 55.29 230 SER H CA 1
ATOM 32845 C C . SER H 1 230 ? 72.327 81.333 6.057 1.00 46.21 230 SER H C 1
ATOM 32846 O O . SER H 1 230 ? 73.032 82.310 6.009 1.00 45.20 230 SER H O 1
ATOM 32854 N N . GLY H 1 231 ? 72.794 80.159 6.303 1.00 40.85 231 GLY H N 1
ATOM 32855 C CA . GLY H 1 231 ? 74.184 79.958 6.440 1.00 38.02 231 GLY H CA 1
ATOM 32856 C C . GLY H 1 231 ? 74.868 80.295 5.155 1.00 42.30 231 GLY H C 1
ATOM 32857 O O . GLY H 1 231 ? 74.331 80.097 4.122 1.00 45.68 231 GLY H O 1
ATOM 32861 N N . GLU H 1 232 ? 76.115 80.695 5.221 1.00 44.83 232 GLU H N 1
ATOM 32862 C CA . GLU H 1 232 ? 76.819 81.106 4.067 1.00 50.22 232 GLU H CA 1
ATOM 32863 C C . GLU H 1 232 ? 76.945 79.958 3.053 1.00 49.16 232 GLU H C 1
ATOM 32864 O O . GLU H 1 232 ? 76.995 78.839 3.428 1.00 50.51 232 GLU H O 1
ATOM 32876 N N . VAL H 1 233 ? 76.971 80.254 1.768 1.00 41.17 233 VAL H N 1
ATOM 32877 C CA . VAL H 1 233 ? 77.091 79.232 0.740 1.00 32.73 233 VAL H CA 1
ATOM 32878 C C . VAL H 1 233 ? 78.535 78.827 0.545 1.00 35.46 233 VAL H C 1
ATOM 32879 O O . VAL H 1 233 ? 79.336 79.689 0.363 1.00 36.27 233 VAL H O 1
ATOM 32892 N N . PHE H 1 234 ? 78.890 77.562 0.634 1.00 21.37 234 PHE H N 1
ATOM 32893 C CA . PHE H 1 234 ? 80.244 77.241 0.324 1.00 22.32 234 PHE H CA 1
ATOM 32894 C C . PHE H 1 234 ? 80.394 77.005 -1.200 1.00 32.22 234 PHE H C 1
ATOM 32895 O O . PHE H 1 234 ? 81.184 77.644 -1.830 1.00 32.29 234 PHE H O 1
ATOM 32912 N N . HIS H 1 235 ? 79.599 76.133 -1.790 1.00 28.81 235 HIS H N 1
ATOM 32913 C CA . HIS H 1 235 ? 79.626 75.895 -3.209 1.00 25.14 235 HIS H CA 1
ATOM 32914 C C . HIS H 1 235 ? 78.217 75.786 -3.806 1.00 29.96 235 HIS H C 1
ATOM 32915 O O . HIS H 1 235 ? 77.320 75.370 -3.169 1.00 21.18 235 HIS H O 1
ATOM 32929 N N . ASP H 1 236 ? 78.061 76.234 -5.021 1.00 29.25 236 ASP H N 1
ATOM 32930 C CA . ASP H 1 236 ? 76.798 76.186 -5.710 1.00 22.49 236 ASP H CA 1
ATOM 32931 C C . ASP H 1 236 ? 77.004 75.883 -7.170 1.00 24.94 236 ASP H C 1
ATOM 32932 O O . ASP H 1 236 ? 78.061 76.011 -7.652 1.00 16.14 236 ASP H O 1
ATOM 32941 N N . VAL H 1 237 ? 75.973 75.384 -7.818 1.00 30.82 237 VAL H N 1
ATOM 32942 C CA . VAL H 1 237 ? 75.959 75.071 -9.222 1.00 23.23 237 VAL H CA 1
ATOM 32943 C C . VAL H 1 237 ? 74.632 75.535 -9.774 1.00 21.02 237 VAL H C 1
ATOM 32944 O O . VAL H 1 237 ? 73.651 75.381 -9.188 1.00 18.26 237 VAL H O 1
ATOM 32957 N N . LEU H 1 238 ? 74.684 76.101 -10.931 1.00 27.76 238 LEU H N 1
ATOM 32958 C CA . LEU H 1 238 ? 73.555 76.694 -11.550 1.00 33.06 238 LEU H CA 1
ATOM 32959 C C . LEU H 1 238 ? 73.561 76.376 -12.999 1.00 29.10 238 LEU H C 1
ATOM 32960 O O . LEU H 1 238 ? 73.917 77.139 -13.798 1.00 33.46 238 LEU H O 1
ATOM 32976 N N . LYS H 1 239 ? 73.241 75.166 -13.306 1.00 34.98 239 LYS H N 1
ATOM 32977 C CA . LYS H 1 239 ? 73.246 74.661 -14.640 1.00 27.50 239 LYS H CA 1
ATOM 32978 C C . LYS H 1 239 ? 71.973 73.938 -15.044 1.00 30.99 239 LYS H C 1
ATOM 32979 O O . LYS H 1 239 ? 72.010 73.037 -15.832 1.00 33.45 239 LYS H O 1
ATOM 32998 N N . THR H 1 240 ? 70.870 74.323 -14.498 1.00 37.36 240 THR H N 1
ATOM 32999 C CA . THR H 1 240 ? 69.651 73.667 -14.801 1.00 33.54 240 THR H CA 1
ATOM 33000 C C . THR H 1 240 ? 68.763 74.605 -15.590 1.00 33.51 240 THR H C 1
ATOM 33001 O O . THR H 1 240 ? 68.113 75.445 -15.033 1.00 36.96 240 THR H O 1
ATOM 33012 N N . GLU H 1 241 ? 68.785 74.493 -16.903 1.00 28.63 241 GLU H N 1
ATOM 33013 C CA . GLU H 1 241 ? 67.948 75.293 -17.698 1.00 31.06 241 GLU H CA 1
ATOM 33014 C C . GLU H 1 241 ? 66.587 74.696 -17.493 1.00 38.30 241 GLU H C 1
ATOM 33015 O O . GLU H 1 241 ? 66.422 73.509 -17.505 1.00 51.04 241 GLU H O 1
ATOM 33027 N N . ILE H 1 242 ? 65.596 75.508 -17.274 1.00 38.76 242 ILE H N 1
ATOM 33028 C CA . ILE H 1 242 ? 64.290 74.985 -17.094 1.00 39.33 242 ILE H CA 1
ATOM 33029 C C . ILE H 1 242 ? 63.419 75.506 -18.227 1.00 39.29 242 ILE H C 1
ATOM 33030 O O . ILE H 1 242 ? 63.599 76.559 -18.644 1.00 37.00 242 ILE H O 1
ATOM 33046 N N . SER H 1 243 ? 62.522 74.708 -18.738 1.00 37.49 243 SER H N 1
ATOM 33047 C CA . SER H 1 243 ? 61.602 75.111 -19.762 1.00 35.12 243 SER H CA 1
ATOM 33048 C C . SER H 1 243 ? 60.170 75.211 -19.276 1.00 47.14 243 SER H C 1
ATOM 33049 O O . SER H 1 243 ? 59.791 74.684 -18.286 1.00 48.01 243 SER H O 1
ATOM 33057 N N . PRO H 1 244 ? 59.362 75.856 -20.062 1.00 50.03 244 PRO H N 1
ATOM 33058 C CA . PRO H 1 244 ? 57.942 75.997 -19.797 1.00 49.86 244 PRO H CA 1
ATOM 33059 C C . PRO H 1 244 ? 57.175 74.717 -19.819 1.00 46.50 244 PRO H C 1
ATOM 33060 O O . PRO H 1 244 ? 56.298 74.646 -19.076 1.00 49.33 244 PRO H O 1
ATOM 33071 N N . ASP H 1 245 ? 57.476 73.789 -20.691 1.00 46.14 245 ASP H N 1
ATOM 33072 C CA . ASP H 1 245 ? 56.782 72.513 -20.748 1.00 49.15 245 ASP H CA 1
ATOM 33073 C C . ASP H 1 245 ? 57.266 71.383 -19.820 1.00 47.71 245 ASP H C 1
ATOM 33074 O O . ASP H 1 245 ? 56.875 70.292 -19.973 1.00 38.62 245 ASP H O 1
ATOM 33083 N N . ASP H 1 246 ? 58.173 71.674 -18.953 1.00 47.59 246 ASP H N 1
ATOM 33084 C CA . ASP H 1 246 ? 58.642 70.694 -18.043 1.00 42.81 246 ASP H CA 1
ATOM 33085 C C . ASP H 1 246 ? 57.665 70.318 -16.918 1.00 45.69 246 ASP H C 1
ATOM 33086 O O . ASP H 1 246 ? 57.030 71.179 -16.363 1.00 33.05 246 ASP H O 1
ATOM 33095 N N . THR H 1 247 ? 57.574 69.024 -16.631 1.00 32.62 247 THR H N 1
ATOM 33096 C CA . THR H 1 247 ? 56.812 68.498 -15.517 1.00 18.59 247 THR H CA 1
ATOM 33097 C C . THR H 1 247 ? 57.619 68.660 -14.276 1.00 25.30 247 THR H C 1
ATOM 33098 O O . THR H 1 247 ? 58.786 68.860 -14.313 1.00 31.07 247 THR H O 1
ATOM 33109 N N . ILE H 1 248 ? 56.976 68.576 -13.143 1.00 29.45 248 ILE H N 1
ATOM 33110 C CA . ILE H 1 248 ? 57.678 68.688 -11.874 1.00 32.53 248 ILE H CA 1
ATOM 33111 C C . ILE H 1 248 ? 58.699 67.571 -11.766 1.00 32.35 248 ILE H C 1
ATOM 33112 O O . ILE H 1 248 ? 59.810 67.833 -11.452 1.00 37.15 248 ILE H O 1
ATOM 33128 N N . LEU H 1 249 ? 58.314 66.368 -12.101 1.00 27.95 249 LEU H N 1
ATOM 33129 C CA . LEU H 1 249 ? 59.236 65.288 -12.076 1.00 28.89 249 LEU H CA 1
ATOM 33130 C C . LEU H 1 249 ? 60.338 65.475 -13.049 1.00 25.92 249 LEU H C 1
ATOM 33131 O O . LEU H 1 249 ? 61.356 65.004 -12.774 1.00 33.12 249 LEU H O 1
ATOM 33147 N N . GLU H 1 250 ? 60.102 66.066 -14.192 1.00 24.26 250 GLU H N 1
ATOM 33148 C CA . GLU H 1 250 ? 61.171 66.295 -15.174 1.00 22.92 250 GLU H CA 1
ATOM 33149 C C . GLU H 1 250 ? 62.246 67.237 -14.649 1.00 26.78 250 GLU H C 1
ATOM 33150 O O . GLU H 1 250 ? 63.377 66.973 -14.741 1.00 24.80 250 GLU H O 1
ATOM 33162 N N . LEU H 1 251 ? 61.789 68.303 -14.038 1.00 31.58 251 LEU H N 1
ATOM 33163 C CA . LEU H 1 251 ? 62.612 69.276 -13.426 1.00 29.68 251 LEU H CA 1
ATOM 33164 C C . LEU H 1 251 ? 63.401 68.725 -12.288 1.00 22.36 251 LEU H C 1
ATOM 33165 O O . LEU H 1 251 ? 64.491 69.068 -12.156 1.00 21.25 251 LEU H O 1
ATOM 33181 N N . ARG H 1 252 ? 62.822 67.872 -11.493 1.00 35.80 252 ARG H N 1
ATOM 33182 C CA . ARG H 1 252 ? 63.578 67.338 -10.408 1.00 33.70 252 ARG H CA 1
ATOM 33183 C C . ARG H 1 252 ? 64.766 66.497 -10.856 1.00 34.63 252 ARG H C 1
ATOM 33184 O O . ARG H 1 252 ? 65.835 66.688 -10.375 1.00 31.46 252 ARG H O 1
ATOM 33205 N N . TRP H 1 253 ? 64.523 65.604 -11.787 1.00 34.20 253 TRP H N 1
ATOM 33206 C CA . TRP H 1 253 ? 65.542 64.754 -12.343 1.00 32.39 253 TRP H CA 1
ATOM 33207 C C . TRP H 1 253 ? 66.615 65.652 -12.988 1.00 29.69 253 TRP H C 1
ATOM 33208 O O . TRP H 1 253 ? 67.720 65.428 -12.796 1.00 28.32 253 TRP H O 1
ATOM 33229 N N . ASN H 1 254 ? 66.242 66.686 -13.687 1.00 29.72 254 ASN H N 1
ATOM 33230 C CA . ASN H 1 254 ? 67.187 67.588 -14.296 1.00 23.06 254 ASN H CA 1
ATOM 33231 C C . ASN H 1 254 ? 68.062 68.333 -13.302 1.00 24.23 254 ASN H C 1
ATOM 33232 O O . ASN H 1 254 ? 69.177 68.490 -13.535 1.00 31.96 254 ASN H O 1
ATOM 33243 N N . ASN H 1 255 ? 67.517 68.762 -12.196 1.00 31.91 255 ASN H N 1
ATOM 33244 C CA . ASN H 1 255 ? 68.283 69.443 -11.143 1.00 33.98 255 ASN H CA 1
ATOM 33245 C C . ASN H 1 255 ? 69.298 68.551 -10.429 1.00 25.98 255 ASN H C 1
ATOM 33246 O O . ASN H 1 255 ? 70.296 68.981 -10.091 1.00 27.23 255 ASN H O 1
ATOM 33257 N N . PHE H 1 256 ? 68.956 67.319 -10.212 1.00 34.04 256 PHE H N 1
ATOM 33258 C CA . PHE H 1 256 ? 69.846 66.368 -9.665 1.00 29.12 256 PHE H CA 1
ATOM 33259 C C . PHE H 1 256 ? 70.987 66.148 -10.602 1.00 26.31 256 PHE H C 1
ATOM 33260 O O . PHE H 1 256 ? 72.005 66.015 -10.140 1.00 31.58 256 PHE H O 1
ATOM 33277 N N . ASN H 1 257 ? 70.805 66.117 -11.895 1.00 28.05 257 ASN H N 1
ATOM 33278 C CA . ASN H 1 257 ? 71.914 65.813 -12.744 1.00 27.84 257 ASN H CA 1
ATOM 33279 C C . ASN H 1 257 ? 72.808 66.945 -13.305 1.00 30.95 257 ASN H C 1
ATOM 33280 O O . ASN H 1 257 ? 73.900 66.691 -13.649 1.00 24.73 257 ASN H O 1
ATOM 33291 N N . ASN H 1 258 ? 72.325 68.164 -13.323 1.00 30.75 258 ASN H N 1
ATOM 33292 C CA . ASN H 1 258 ? 73.041 69.319 -13.796 1.00 29.61 258 ASN H CA 1
ATOM 33293 C C . ASN H 1 258 ? 73.766 70.187 -12.758 1.00 25.11 258 ASN H C 1
ATOM 33294 O O . ASN H 1 258 ? 74.760 70.718 -13.025 1.00 20.31 258 ASN H O 1
ATOM 33305 N N . SER H 1 259 ? 73.150 70.386 -11.626 1.00 26.03 259 SER H N 1
ATOM 33306 C CA . SER H 1 259 ? 73.715 71.144 -10.599 1.00 22.22 259 SER H CA 1
ATOM 33307 C C . SER H 1 259 ? 73.956 70.473 -9.261 1.00 21.46 259 SER H C 1
ATOM 33308 O O . SER H 1 259 ? 74.931 70.671 -8.750 1.00 24.11 259 SER H O 1
ATOM 33316 N N . LEU H 1 260 ? 73.004 69.747 -8.700 1.00 25.58 260 LEU H N 1
ATOM 33317 C CA . LEU H 1 260 ? 73.089 69.140 -7.398 1.00 26.57 260 LEU H CA 1
ATOM 33318 C C . LEU H 1 260 ? 74.053 67.988 -7.118 1.00 33.10 260 LEU H C 1
ATOM 33319 O O . LEU H 1 260 ? 74.788 68.069 -6.211 1.00 33.80 260 LEU H O 1
ATOM 33335 N N . PHE H 1 261 ? 74.070 66.965 -7.932 1.00 24.72 261 PHE H N 1
ATOM 33336 C CA . PHE H 1 261 ? 74.994 65.918 -7.749 1.00 23.18 261 PHE H CA 1
ATOM 33337 C C . PHE H 1 261 ? 76.373 66.525 -7.907 1.00 25.66 261 PHE H C 1
ATOM 33338 O O . PHE H 1 261 ? 77.207 66.160 -7.226 1.00 22.17 261 PHE H O 1
ATOM 33355 N N . PRO H 1 262 ? 76.599 67.402 -8.895 1.00 30.88 262 PRO H N 1
ATOM 33356 C CA . PRO H 1 262 ? 77.881 68.066 -8.978 1.00 20.32 262 PRO H CA 1
ATOM 33357 C C . PRO H 1 262 ? 78.147 68.990 -7.827 1.00 20.89 262 PRO H C 1
ATOM 33358 O O . PRO H 1 262 ? 79.192 68.970 -7.318 1.00 16.79 262 PRO H O 1
ATOM 33369 N N . ALA H 1 263 ? 77.179 69.739 -7.413 1.00 26.09 263 ALA H N 1
ATOM 33370 C CA . ALA H 1 263 ? 77.351 70.626 -6.300 1.00 20.86 263 ALA H CA 1
ATOM 33371 C C . ALA H 1 263 ? 77.723 69.878 -5.028 1.00 23.49 263 ALA H C 1
ATOM 33372 O O . ALA H 1 263 ? 78.333 70.426 -4.233 1.00 23.03 263 ALA H O 1
ATOM 33379 N N . LEU H 1 264 ? 77.232 68.711 -4.796 1.00 22.05 264 LEU H N 1
ATOM 33380 C CA . LEU H 1 264 ? 77.673 68.025 -3.679 1.00 23.40 264 LEU H CA 1
ATOM 33381 C C . LEU H 1 264 ? 79.076 67.535 -3.775 1.00 18.26 264 LEU H C 1
ATOM 33382 O O . LEU H 1 264 ? 79.828 67.809 -2.924 1.00 14.81 264 LEU H O 1
ATOM 33398 N N . HIS H 1 265 ? 79.411 66.820 -4.832 1.00 20.96 265 HIS H N 1
ATOM 33399 C CA . HIS H 1 265 ? 80.747 66.283 -5.033 1.00 21.46 265 HIS H CA 1
ATOM 33400 C C . HIS H 1 265 ? 81.830 67.348 -5.201 1.00 26.36 265 HIS H C 1
ATOM 33401 O O . HIS H 1 265 ? 82.821 67.288 -4.539 1.00 23.76 265 HIS H O 1
ATOM 33415 N N . GLU H 1 266 ? 81.562 68.353 -6.016 1.00 20.11 266 GLU H N 1
ATOM 33416 C CA . GLU H 1 266 ? 82.441 69.475 -6.163 1.00 24.82 266 GLU H CA 1
ATOM 33417 C C . GLU H 1 266 ? 82.585 70.146 -4.794 1.00 20.80 266 GLU H C 1
ATOM 33418 O O . GLU H 1 266 ? 83.664 70.470 -4.433 1.00 28.28 266 GLU H O 1
ATOM 33430 N N . GLY H 1 267 ? 81.499 70.313 -4.075 1.00 20.60 267 GLY H N 1
ATOM 33431 C CA . GLY H 1 267 ? 81.498 70.879 -2.749 1.00 25.29 267 GLY H CA 1
ATOM 33432 C C . GLY H 1 267 ? 82.275 70.091 -1.696 1.00 20.08 267 GLY H C 1
ATOM 33433 O O . GLY H 1 267 ? 82.947 70.653 -0.891 1.00 23.38 267 GLY H O 1
ATOM 33437 N N . LEU H 1 268 ? 82.141 68.786 -1.733 1.00 16.93 268 LEU H N 1
ATOM 33438 C CA . LEU H 1 268 ? 82.886 67.950 -0.857 1.00 19.41 268 LEU H CA 1
ATOM 33439 C C . LEU H 1 268 ? 84.407 68.055 -1.130 1.00 20.64 268 LEU H C 1
ATOM 33440 O O . LEU H 1 268 ? 85.120 68.050 -0.211 1.00 25.40 268 LEU H O 1
ATOM 33456 N N . ALA H 1 269 ? 84.838 68.175 -2.380 1.00 19.67 269 ALA H N 1
ATOM 33457 C CA . ALA H 1 269 ? 86.234 68.319 -2.715 1.00 16.15 269 ALA H CA 1
ATOM 33458 C C . ALA H 1 269 ? 86.878 69.571 -2.241 1.00 21.72 269 ALA H C 1
ATOM 33459 O O . ALA H 1 269 ? 87.787 69.512 -1.468 1.00 17.90 269 ALA H O 1
ATOM 33466 N N . LEU H 1 270 ? 86.294 70.683 -2.591 1.00 22.99 270 LEU H N 1
ATOM 33467 C CA . LEU H 1 270 ? 86.809 71.958 -2.175 1.00 21.66 270 LEU H CA 1
ATOM 33468 C C . LEU H 1 270 ? 86.912 72.055 -0.633 1.00 23.20 270 LEU H C 1
ATOM 33469 O O . LEU H 1 270 ? 87.845 72.527 -0.127 1.00 20.76 270 LEU H O 1
ATOM 33485 N N . LEU H 1 271 ? 85.903 71.561 0.043 1.00 36.23 271 LEU H N 1
ATOM 33486 C CA . LEU H 1 271 ? 85.822 71.528 1.461 1.00 32.80 271 LEU H CA 1
ATOM 33487 C C . LEU H 1 271 ? 86.812 70.681 2.209 1.00 31.68 271 LEU H C 1
ATOM 33488 O O . LEU H 1 271 ? 87.203 71.092 3.226 1.00 31.03 271 LEU H O 1
ATOM 33504 N N . ALA H 1 272 ? 87.236 69.578 1.629 1.00 26.56 272 ALA H N 1
ATOM 33505 C CA . ALA H 1 272 ? 88.007 68.592 2.310 1.00 28.57 272 ALA H CA 1
ATOM 33506 C C . ALA H 1 272 ? 89.201 69.133 2.939 1.00 27.33 272 ALA H C 1
ATOM 33507 O O . ALA H 1 272 ? 89.278 68.997 4.084 1.00 25.35 272 ALA H O 1
ATOM 33514 N N . GLU H 1 273 ? 90.031 69.866 2.214 1.00 29.85 273 GLU H N 1
ATOM 33515 C CA . GLU H 1 273 ? 91.198 70.589 2.745 1.00 35.00 273 GLU H CA 1
ATOM 33516 C C . GLU H 1 273 ? 90.960 71.265 4.084 1.00 42.47 273 GLU H C 1
ATOM 33517 O O . GLU H 1 273 ? 91.815 71.259 4.957 1.00 46.48 273 GLU H O 1
ATOM 33529 N N . LYS H 1 274 ? 89.820 71.903 4.190 1.00 45.81 274 LYS H N 1
ATOM 33530 C CA . LYS H 1 274 ? 89.481 72.556 5.382 1.00 43.88 274 LYS H CA 1
ATOM 33531 C C . LYS H 1 274 ? 88.987 71.620 6.485 1.00 49.34 274 LYS H C 1
ATOM 33532 O O . LYS H 1 274 ? 88.625 72.127 7.479 1.00 46.68 274 LYS H O 1
ATOM 33551 N N . LEU H 1 275 ? 88.987 70.289 6.371 1.00 46.62 275 LEU H N 1
ATOM 33552 C CA . LEU H 1 275 ? 88.518 69.460 7.449 1.00 38.32 275 LEU H CA 1
ATOM 33553 C C . LEU H 1 275 ? 89.560 68.425 7.717 1.00 51.94 275 LEU H C 1
ATOM 33554 O O . LEU H 1 275 ? 89.694 67.912 8.823 1.00 59.34 275 LEU H O 1
#

Organism: Pseudomonas aeruginosa (strain ATCC 15692 / DSM 22644 / CIP 104116 / JCM 14847 / LMG 12228 / 1C / PRS 101 / PAO1) (NCBI:txid208964)

Radius of gyration: 45.22 Å; Cα contacts (8 Å, |Δi|>4): 4295; chains: 8; bounding box: 123×86×135 Å

Sequence (2093 aa):
KRKLAYIWSLRNAAADKAGQYVPYKGEQRYKSVLESLVEALNQTALGDAYELVGVIYDDDAELPRDQGKIKDYGFAYRPGQQWFYPADLQVQGKTLNDLLLSVPSTYRRYPRGTPEHVAGKSDFERRLHDTLVELGADVVVLDGLLVILDELVRPGAPFARRINIHPGVTREDSPYERRGAYATLDALYGARGEKVVDWATEKVAVEPLYWTGASFHYVDGEVFHDVLKTEISPDDTILELRWNNFNNSLFPALHEGLALLAEKKRKLAYIWSLRNAAADKAGQYVPYKGEQRYKSVLESLVEALNQTALGDAYELVGVIYDDDAELPRDQGKIKDYGFAYRPGQQWFYPADLQVQGKTLNDLLLSVPSTYRRYPRGTPEHVAGKSDFERRLHDTLVELGADVVVLDGLLVILDELVRPARRINIHPGVTREDSPYERRGAYATLDALYGARGEKVVDWATEKVAVEPLYWTGASFHYVDSGEVFHDVLKTEISPDDTILELRWNNFNNSLFPALHEGLALLAEKRKLAYIWSLRNAAADKAGQYVPYKGEQRYKSVLESLVEALNQTALGDAYELVGVIYDDDAELPRDQGKIKDYGFAYRPGQQWFYPADLQVQGKTLNDLLLSVPSTYRRYPRGTPEHVAGKSDFERRLHDTLVELGADVVVLDGLLVILDELVRPGAPFARRINIHPGVTREDSPYERRGAYATLDALYGARGEKVVDWATEKVAVEPLYWTGASFHYVDGEVFHDVLKTEISPDDTILELRRWNNFNNSLFPALHEGLALLAEKTKRKLAYIWSLRNAAADKAGQYVPYKGEQRYKSVLESLVEALNQTALGDAYELVGVIYDDDAELPRDQGKIKDYGFAYRPGQQWFYPADLQVQGKTLNDLLLSVPSTYRRYPRGTPEHVAGKSDFERRLHDTLVELGADVVVLDGLLVILDELVRPGAPFARRINIHPGVTREDSPYERRGAYATLDALYGARGEKVVDWATEKVAVEPLYWTGASFHYVDEVFHDVLKTEISPDDTILELRWNNFNNSLFPALHEGLALLAEKKRKLAYIWSLRNAAADKAGQYVPYKGEQRYKSVLESLVEALNQTALGDAYELVGVIYDDDAELPRDQGKIKDYGFAYRPGQQWFYPADLQVQGKTLNDLLLSVPSTYRRYPRGTPEHVAGKSDFERRLHDTLVELGADVVVLDGLLVILDELVRPGAPFARRINIHPGVTREDSPYERRGAYATLDALYGARGEKVVDWATEKVAVEPLYWTGASFHYVGEVFHDVLKTEISPDDTILELRWNNFNNSLFPALHEGLALLAKRKLAYIWSLRNAAADKAGQYVPYQRYKSVLESLVEALNQTALGDAYELVGVIYDDDAELPRDQGKIKDYGFAYQWFYPADLQVQGKTLNDLLLSVPSTYRRYPRGTPEHVAGKSDFERRLHDTLVELGADVVVLDGLLVILDELVRPGAPFARRINIHPGVTREDSPYERRGAYATLDALYGARGEKVVDWATEKVAVEPLYWTGASFHYVGEVFHDVLKTEISPDDTILELRWNNFNNSLFPALHEGLALLAKRKLAYIWSLRNAAADKAGQYVPYKGEQRYKSVLESLVEALNQTALGDAYELVGVIYDDDAELPRDQGKIKDYGFAYQQWFYPADLQVQGKTLNDLLLSVPSTYRRYPRGTPEHVAGKSDFERRLHDTLVELGADVVVLDGLLVILDELVRPGAPFARRINIHPGVTREDSPYERRGAYATLDALYGARGEKVVDWATEKVAVEPLYWTGASFHYVDSGEVFHDVLKTEISPDDTILELRWNNFNNSLFPALHEGLALLAEKTKRKLAYIWSLRNAAADKAGQYVPYKYKSVLESLVEALNQTALGDAYELVGVIYDDDAELPRDQGKIKDYGFAYRPGQQWFYPADLQVQGKTLNDLLLSVPSTYRRYPRGTPEHVAGKSDFERRLHDTLVELGADVVVLDGLLVILDELVRPGAPFARRINIHPGVTREDSPYERRGAYATLDALYGARGEKVVDWATEKVAVEPLYWTGASFHYVDDSGEVFHDVLKTEISPDDTILELRWNNFNNSLFPALHEGLALLAEKL

Solvent-accessible surface area: 89135 Å² total

Secondary structure (DSSP, 8-state):
---EEEE--HHHHHHTTTTS-EEETTEEE---HHHHHHHHHHHSTHHHH--EEEEEE---TT-HHHHHHTTTT-SSPPTTS--SS-TT-BSSSSBSGGGEEE---GGGGSPTTSHHHHHHHHHHHHHHHHHHHTTT-SEEEESS--S--SSTT-TT-TTSTT--EESSB--TT-TTB--STTHHHHHHHHHTTEEES-S---EEE-----EEEEEEE-----EEEEEEEEE--TT--HHHHHHHHIIIIIHHHHHHHHHHHTT-/--EEEEEE-HHHHHHTTTTS-EEETTEEE---HHHHHHHHHHHSHHHHH-EEEEEEE---TT-HHHHHHTTTS-SS--TTS--SS-TT-EETTEEGGGGEEE---GGGGSPTTSHHHHHHHHHHHHHHHHHHHHH--SEEEESS-SSPP-STT-------EESSB--SS-TTB--STTHHHHHHHHHTT--BS-S---B-------EEEEEEE------EEEEEEEEE--TT--HHHHHHHHIIIIIHHHHHHHHHHHT-/---EEEEE-HHHHHHTTTTS-EEETTEEE---HHHHHHHHHHHSTHHHH--EEEEEE---TT-HHHHHHTTTT-SS--TTS--SS-TT-EETTEEGGGGEEE---GGGGSPTTSHHHHHHHHHHHHHHHHHHHHTT-SEEEEES-SS---STT-SSSTTTT---EESSB--TT-SSB--STTHHHHHHHHTTT--B--S---B-------EEEEEEE-----EEEEEEEEE--TT--HHHHHHHHIIIIIHHHHHHHHHHHTT-/-PEEEEEEE-HHHHHHTTTTS-EE-SSSEE---HHHHHHHHHHHSTHHHHEEEEEEEE---SS-HHHHHHHTTT-SS--TTS--SS-TT-EETTEEGGGGEEE---GGGGSPTTSHHHHHHHHHHHHHHHHHHHHTT-SEEEEES--S---GGG-TTSTTTTT--EESS---TT-SS---STTHHHHHHHHTTTEEES-S---EEE-----EEEEEEE----EEEEEEEEE--TT--HHHHHHHHIIIIIHHHHHHHHHHH---/-EEEEEEE-HHHHHHTTTTS-EE-SSSEE---HHHHHHHHHHHSTHHHHEEEEEEEE---TT-HHHHHHHTTTTTTT-SSS--SS-TT-EETTEEGGGGEEE---GGGGS-TTSHHHHHHHHHHHHHHHHHHHHHT-SEEEEES--S--SSTT-TTSTTSS---EESSB--TT-TTB--STTHHHHHHHHTTTEEES-S---EEE-----EEEEEEEE--EEEEEEEEEE--TT--HHHHHHHHIIIIIHHHHHHHHHTT-/---EEEEE-HHHHHHTTTTS-B---B---HHHHHHHHHHHSTHHHH--EEEEEE---TT-HHHHHHTTTT-S----SS-TT-BSSSSBGGGGEEE---GGGGSPTTSHHHHHHHHHHHHHHHHHHHHHT-SEEEEES-SSPPSSTT-TT-TTSS---EESSB--TT-TTB--STTHHHHHHHHHTTEEES-S---EEE-----EEEEEEE----EEEEEEEEE--TT--HHHHHHHHIIIIIHHHHHHHHHHH-/-EEEEEEE-HHHHHHTTTTS-EE-SSSEE---HHHHHHHHHHHSTHHHHEEEEEEEE---TT-HHHHHHTTTS-S-----SS-TT-EETTEEGGGGEEE---GGGGSPTTSHHHHHHHHHHHHHHHHHHHHTT-SEEEEES--S---TTTSTTSTTGGG--EESSB--SS-TTB--STTHHHHHHHHHTTEEES-S---EEE-----EEEEEEE------EEEEEEEEE--TT--HHHHHHHHIIIIIHHHHHHHHHHHHT-/--EEEEEEE-HHHHHHTTTTS--------HHHHHHHHHHHSTHHHHEEEEEEEE---TT-HHHHHHTTTS-SS--TTS--SS-TT-EETTEEGGGGEEE---GGGGSPTT-HHHHHHHHHHHHHHHHHHHHTT-SEEEEES-SS--STTTSTT-TTGGG--EESS---TT-SS---STTHHHHHHHHTTTEEES-S---EEE-----EEEEEEE-----SPEEEEEEEEE--TT--HHHHHHHHIIIIIHHHHHHHHHHHHTT-

Nearest PDB structures (foldseek):
  6cul-assembly2_B  TM=1.004E+00  e=5.666E-56  Pseudomonas aeruginosa PAO1
  6cul-assembly4_D  TM=9.863E-01  e=5.483E-48  Pseudomonas aeruginosa PAO1
  6cul-assembly5_E  TM=9.838E-01  e=9.460E-47  Pseudomonas aeruginosa PAO1
  6cul-assembly8_H  TM=9.743E-01  e=1.534E-45  Pseudomonas aeruginosa PAO1
  6cul-assembly6_F  TM=9.657E-01  e=6.779E-45  Pseudomonas aeruginosa PAO1

InterPro domains:
  IPR036477 Formyl transferase, N-terminal domain superfamily [SSF53328] (41-273)

B-factor: mean 43.17, std 13.61, range [0.82, 162.15]